Protein AF-A0A4E9FFJ3-F1 (afdb_monomer_lite)

Radius of gyration: 53.16 Å; chains: 1; bounding box: 156×127×141 Å

Foldseek 3Di:
DDYDDDDDDDDDDDDDDDDDDDDDDDDDDDDDDDVDQDWDAFDDDPHDGPDGTDHDDDDDDDDDDDDDDDDDDDDDDDDDDDDDDDDDWDAEAAEDAAQDKFFQACRRGVPDDPPDPPPADQQQKKKFWPDAKPFWAKDFVRDGDGMDTSVCNVVRRIMIGGNRDLDFKIKTKIWIDGRDPVDPDPDDTDIRMHMYGYHYDFDWKEKAAAQQQVEAEDEDFDWAQPANRGINIDGRPADQQQKKKFWPDKFQKFKAFQVRDTDGMDTSVSRVVSRITMGGHDPDQKMKTKMKMGNDPDIYDIDMGMYGYDYKDKAFDAQQAEEEAAQAKDFQACNNGDIDIPDPPFWKKKFWPFAKPFWFKWFDDDPDDTHGDRMDTNVRRHVSRIMIGGDHLDDDQKIKIWIWIDGPPDIDDIDIHIYGYDDKDKDKDAQAAAEAEQHQKDFQACNHTDIAMPPHGDPQQQFKWFWAAAKDQWFWWFQPFPPDTDTAGHRGIDTSVSRHVRRIMIGGPDDDLAKDKIKTKTWTDGSRDIDDIDMHIYIYDRDDFGKDWQAAAAEAEQQGKFFQACNRTAIDGPVARKKKKAWQQAKDFKFKWFQDPVRDTDTDGHGDIDMPVSRHVRRIMIGGNGDADFKIKIWIWIAGPVHRPDIDIDIRMYGYDYDQPWAKDFPDDQEAEAAQQAKAQQACVNGVIDTPHPPFAFKKKAWDDPQPFKFKFFPAPPGHGDRMDGNVCNNVSGIMMGGPRPDQKDKTKMWIDSPPDIDIDIHIYGHDHKAKDKDAFEFEDEDDDPPDPDWDKDKGFAASNHTDMDINYHADQQQWKKAFDDQFKWFDDPNDIDGDRMDGSVSRHVRRIIGIGIPVCPPDPCQKGKMKIDGHPDPHIDIDIHGYHYDDDDDDADKDWDAAAAAEAAAQGKDFQAPNHGDIDGPPDDQQLKKKAWPDAKPFWFKAFADDDPDDDPDDNDDDNGGDRMDTNVSRNVRRIMIGGNRPPDQKIKTWIWIDRVPDIDDRDMHMYGYDDDFFDWDADAAADDAQAKDFAACVGTDGDDPDDFFKKKFWPFAWPFWEKFQDPPDPPDGHHDGIDGNVSRHVSRIMIGGRNVDPGQWIWIWMWIAGPPPRDIGDTDTHIYHYQDAKDFPAAAEAEDEPDQKDFQACNHTDIGDPPFDQQQWKKFWHNWPQWAKDFPVCRVDGDRMDTSVCNHVSRMMTGGDPPRAFWTWIFIWIDSPPDIDDSRIHTYGYHDDDDFFWAAAAEAEEEQDWDKDWAAVNHGDGDDPPDDQQQKKKFWPFAKDFKFKDQQHHGDRIDTSVSRNVRRIMITGDGRDDLEQKDKMKTKIFIGGNPDPDPPGDDIFIHIYMYGPLNDDPVCPVVFWDADEAEFEQQFKFFAAPVGTDGVRCVVRYPFWKKKWQPDAKDFWGKDFQPAPDPPTSIGTPVVSNVRQGIMIGGHNPDQDKMKTKMWMDGPVCPVPDPSSIGIDMYIYHYDYADDPFWDFPAADQEDEAEAQGKFWAACVHGDIDGPPDDQQQKKKAWDDDWPQAKFKAFPVGTDRMDTSVCNNVRGIMIHGDGDPPDDDQKTKIWIWIDGNPDPVGTGIYIHIYGHHYWDKDWDQAAAAEDEKPDQKDFQANNNTNMDTPPDQQQKKKAFPFAKPFWFKDFPPDDDGPRMDGNVCRNVSRMMIGGRHQAAQKIKTKMWIAGPVRPIDIDMHMYGYAYPDDADAAEEEQPDKGFQACVGPPPVVQVVFFKKKAFPFAKDFWFKFFQPPPPDGDRMDTNVSRHVSGIIINGHRDQAWDKIWTWIWIDGHPIHIHIDIHIYIYHYDDDDDDDDDDDDDDDDDDDDDDDDDDDDDDDDCNRVVSVPVCVVVVVVVVVVVCCVVVVVVVVVVVVVVVVVVVVVVVVVVPPPPDDDDDDWDDDDDDDDDDDDDDDDDDDDDDDDDDDDDDDDDDDDDDDDDDDDDDDDDDDDDDDDDYDDYDDDDDDDDDDDDDDDDDDDDDDTDDDDDDDDDD

InterPro domains:
  IPR039005 CSPG repeat [PS51854] (85-177)
  IPR039005 CSPG repeat [PS51854] (313-406)
  IPR039005 CSPG repeat [PS51854] (894-996)
  IPR039005 CSPG repeat [PS51854] (1237-1330)
  IPR051561 FRAS1-related extracellular matrix [PTHR45739] (462-1693)

Structure (mmCIF, N/CA/C/O backbone):
data_AF-A0A4E9FFJ3-F1
#
_entry.id   AF-A0A4E9FFJ3-F1
#
loop_
_atom_site.group_PDB
_atom_site.id
_atom_site.type_symbol
_atom_site.label_atom_id
_atom_site.label_alt_id
_atom_site.label_comp_id
_atom_site.label_asym_id
_atom_site.label_entity_id
_atom_site.label_seq_id
_atom_site.pdbx_PDB_ins_code
_atom_site.Cartn_x
_atom_site.Cartn_y
_atom_site.Cartn_z
_atom_site.occupancy
_atom_site.B_iso_or_equiv
_atom_site.auth_seq_id
_atom_site.auth_comp_id
_atom_site.auth_asym_id
_atom_site.auth_atom_id
_atom_site.pdbx_PDB_model_num
ATOM 1 N N . MET A 1 1 ? 20.016 -35.414 -14.798 1.00 31.08 1 MET A N 1
ATOM 2 C CA . MET A 1 1 ? 21.280 -35.921 -15.366 1.00 31.08 1 MET A CA 1
ATOM 3 C C . MET A 1 1 ? 21.915 -34.793 -16.171 1.00 31.08 1 MET A C 1
ATOM 5 O O . MET A 1 1 ? 21.204 -34.175 -16.944 1.00 31.08 1 MET A O 1
ATOM 9 N N . ASN A 1 2 ? 23.179 -34.498 -15.870 1.00 28.97 2 ASN A N 1
ATOM 10 C CA . ASN A 1 2 ? 24.270 -33.885 -16.649 1.00 28.97 2 ASN A CA 1
ATOM 11 C C . ASN A 1 2 ? 23.989 -32.842 -17.780 1.00 28.97 2 ASN A C 1
ATOM 13 O O . ASN A 1 2 ? 23.378 -33.162 -18.792 1.00 28.97 2 ASN A O 1
ATOM 17 N N . ASN A 1 3 ? 24.658 -31.679 -17.643 1.00 30.11 3 ASN A N 1
ATOM 18 C CA . ASN A 1 3 ? 25.364 -30.868 -18.671 1.00 30.11 3 ASN A CA 1
ATOM 19 C C . ASN A 1 3 ? 24.678 -29.735 -19.514 1.00 30.11 3 ASN A C 1
ATOM 21 O O . ASN A 1 3 ? 23.797 -29.960 -20.337 1.00 30.11 3 ASN A O 1
ATOM 25 N N . ASN A 1 4 ? 25.295 -28.536 -19.417 1.00 33.28 4 ASN A N 1
ATOM 26 C CA . ASN A 1 4 ? 25.625 -27.542 -20.477 1.00 33.28 4 ASN A CA 1
ATOM 27 C C . ASN A 1 4 ? 24.657 -26.391 -20.922 1.00 33.28 4 ASN A C 1
ATOM 29 O O . ASN A 1 4 ? 23.541 -26.193 -20.436 1.00 33.28 4 ASN A O 1
ATOM 33 N N . THR A 1 5 ? 25.187 -25.534 -21.811 1.00 33.06 5 THR A N 1
ATOM 34 C CA . THR A 1 5 ? 25.339 -24.048 -21.767 1.00 33.06 5 THR A CA 1
ATOM 35 C C . THR A 1 5 ? 24.528 -23.287 -22.845 1.00 33.06 5 THR A C 1
ATOM 37 O O . THR A 1 5 ? 23.832 -23.946 -23.613 1.00 33.06 5 THR A O 1
ATOM 40 N N . SER A 1 6 ? 24.534 -21.941 -22.990 1.00 32.03 6 SER A N 1
ATOM 41 C CA . SER A 1 6 ? 24.550 -20.794 -22.031 1.00 32.03 6 SER A CA 1
ATOM 42 C C . SER A 1 6 ? 24.046 -19.481 -22.706 1.00 32.03 6 SER A C 1
ATOM 44 O O . SER A 1 6 ? 24.352 -19.260 -23.872 1.00 32.03 6 SER A O 1
ATOM 46 N N . ARG A 1 7 ? 23.325 -18.606 -21.961 1.00 28.72 7 ARG A N 1
ATOM 47 C CA . ARG A 1 7 ? 22.655 -17.328 -22.389 1.00 28.72 7 ARG A CA 1
ATOM 48 C C . ARG A 1 7 ? 21.565 -17.480 -23.500 1.00 28.72 7 ARG A C 1
ATOM 50 O O . ARG A 1 7 ? 21.596 -18.459 -24.229 1.00 28.72 7 ARG A O 1
ATOM 57 N N . THR A 1 8 ? 20.536 -16.631 -23.694 1.00 28.14 8 THR A N 1
ATOM 58 C CA . THR A 1 8 ? 20.025 -15.453 -22.939 1.00 28.14 8 THR A CA 1
ATOM 59 C C . THR A 1 8 ? 18.473 -15.497 -22.771 1.00 28.14 8 THR A C 1
ATOM 61 O O . THR A 1 8 ? 17.999 -16.422 -22.118 1.00 28.14 8 THR A O 1
ATOM 64 N N . MET A 1 9 ? 17.671 -14.535 -23.283 1.00 25.81 9 MET A N 1
ATOM 65 C CA . MET A 1 9 ? 16.208 -14.388 -23.063 1.00 25.81 9 MET A CA 1
ATOM 66 C C . MET A 1 9 ? 15.474 -13.664 -24.222 1.00 25.81 9 MET A C 1
ATOM 68 O O . MET A 1 9 ? 15.986 -12.678 -24.744 1.00 25.81 9 MET A O 1
ATOM 72 N N . LEU A 1 10 ? 14.244 -14.094 -24.548 1.00 27.91 10 LEU A N 1
ATOM 73 C CA . LEU A 1 10 ? 13.285 -13.464 -25.484 1.00 27.91 10 LEU A CA 1
ATOM 74 C C . LEU A 1 10 ? 11.853 -13.482 -24.888 1.00 27.91 10 LEU A C 1
ATOM 76 O O . LEU A 1 10 ? 11.600 -14.184 -23.910 1.00 27.91 10 LEU A O 1
ATOM 80 N N . SER A 1 11 ? 10.920 -12.710 -25.468 1.00 27.09 11 SER A N 1
ATOM 81 C CA . SER A 1 11 ? 9.493 -12.649 -25.060 1.00 27.09 11 SER A CA 1
ATOM 82 C C . SER A 1 11 ? 8.750 -13.986 -25.293 1.00 27.09 11 SER A C 1
ATOM 84 O O . SER A 1 11 ? 9.209 -14.754 -26.143 1.00 27.09 11 SER A O 1
ATOM 86 N N . PRO A 1 12 ? 7.612 -14.286 -24.616 1.00 25.80 12 PRO A N 1
ATOM 87 C CA . PRO A 1 12 ? 6.335 -13.613 -24.924 1.00 25.80 12 PRO A CA 1
ATOM 88 C C . PRO A 1 12 ? 5.361 -13.472 -23.722 1.00 25.80 12 PRO A C 1
ATOM 90 O O . PRO A 1 12 ? 5.743 -13.533 -22.553 1.00 25.80 12 PRO A O 1
ATOM 93 N N . SER A 1 13 ? 4.073 -13.249 -24.008 1.00 23.88 13 SER A N 1
ATOM 94 C CA . SER A 1 13 ? 2.986 -13.204 -23.025 1.00 23.88 13 SER A CA 1
ATOM 95 C C . SER A 1 13 ? 2.396 -14.591 -22.692 1.00 23.88 13 SER A C 1
ATOM 97 O O . SER A 1 13 ? 2.353 -15.479 -23.537 1.00 23.88 13 SER A O 1
ATOM 99 N N . LEU A 1 14 ? 1.841 -14.700 -21.473 1.00 25.80 14 LEU A N 1
ATOM 100 C CA . LEU A 1 14 ? 0.905 -15.737 -20.985 1.00 25.80 14 LEU A CA 1
ATOM 101 C C . LEU A 1 14 ? 1.423 -17.186 -20.790 1.00 25.80 14 LEU A C 1
ATOM 103 O O . LEU A 1 14 ? 2.407 -17.635 -21.359 1.00 25.80 14 LEU A O 1
ATOM 107 N N . CYS A 1 15 ? 0.664 -17.925 -19.967 1.00 28.97 15 CYS A N 1
ATOM 108 C CA . CYS A 1 15 ? 0.726 -19.381 -19.763 1.00 28.97 15 CYS A CA 1
ATOM 109 C C . CYS A 1 15 ? 2.023 -19.968 -19.148 1.00 28.97 15 CYS A C 1
ATOM 111 O O . CYS A 1 15 ? 2.857 -19.259 -18.592 1.00 28.97 15 CYS A O 1
ATOM 113 N N . ARG A 1 16 ? 2.082 -21.307 -19.062 1.00 29.30 16 ARG A N 1
ATOM 114 C CA . ARG A 1 16 ? 2.986 -22.089 -18.196 1.00 29.30 16 ARG A CA 1
ATOM 115 C C . ARG A 1 16 ? 3.878 -23.008 -19.049 1.00 29.30 16 ARG A C 1
ATOM 117 O O . ARG A 1 16 ? 3.352 -23.683 -19.922 1.00 29.30 16 ARG A O 1
ATOM 124 N N . GLN A 1 17 ? 5.149 -23.134 -18.647 1.00 29.42 17 GLN A N 1
ATOM 125 C CA . GLN A 1 17 ? 6.100 -24.236 -18.930 1.00 29.42 17 GLN A CA 1
ATOM 126 C C . GLN A 1 17 ? 6.880 -24.300 -20.274 1.00 29.42 17 GLN A C 1
ATOM 128 O O . GLN A 1 17 ? 6.351 -24.704 -21.299 1.00 29.42 17 GLN A O 1
ATOM 133 N N . ASN A 1 18 ? 8.209 -24.137 -20.123 1.00 30.73 18 ASN A N 1
ATOM 134 C CA . ASN A 1 18 ? 9.297 -25.053 -20.546 1.00 30.73 18 ASN A CA 1
ATOM 135 C C . ASN A 1 18 ? 10.203 -24.780 -21.786 1.00 30.73 18 ASN A C 1
ATOM 137 O O . ASN A 1 18 ? 9.771 -24.745 -22.929 1.00 30.73 18 ASN A O 1
ATOM 141 N N . SER A 1 19 ? 11.516 -24.821 -21.475 1.00 29.39 19 SER A N 1
ATOM 142 C CA . SER A 1 19 ? 12.681 -25.382 -22.214 1.00 29.39 19 SER A CA 1
ATOM 143 C C . SER A 1 19 ? 13.336 -24.700 -23.440 1.00 29.39 19 SER A C 1
ATOM 145 O O . SER A 1 19 ? 12.988 -24.968 -24.578 1.00 29.39 19 SER A O 1
ATOM 147 N N . GLN A 1 20 ? 14.450 -24.009 -23.142 1.00 27.70 20 GLN A N 1
ATOM 148 C CA . GLN A 1 20 ? 15.803 -24.100 -23.748 1.00 27.70 20 GLN A CA 1
ATOM 149 C C . GLN A 1 20 ? 16.023 -24.087 -25.284 1.00 27.70 20 GLN A C 1
ATOM 151 O O . GLN A 1 20 ? 15.900 -25.115 -25.938 1.00 27.70 20 GLN A O 1
ATOM 156 N N . LEU A 1 21 ? 16.689 -23.028 -25.765 1.00 27.17 21 LEU A N 1
ATOM 157 C CA . LEU A 1 21 ? 17.958 -23.130 -26.521 1.00 27.17 21 LEU A CA 1
ATOM 158 C C . LEU A 1 21 ? 18.836 -21.884 -26.238 1.00 27.17 21 LEU A C 1
ATOM 160 O O . LEU A 1 21 ? 18.348 -20.965 -25.577 1.00 27.17 21 LEU A O 1
ATOM 164 N N . LYS A 1 22 ? 20.137 -21.895 -26.590 1.00 26.50 22 LYS A N 1
ATOM 165 C CA . LYS A 1 22 ? 21.158 -20.971 -26.032 1.00 26.50 22 LYS A CA 1
ATOM 166 C C . LYS A 1 22 ? 22.344 -20.652 -26.981 1.00 26.50 22 LYS A C 1
ATOM 168 O O . LYS A 1 22 ? 22.732 -21.546 -27.726 1.00 26.50 22 LYS A O 1
ATOM 173 N N . ALA A 1 23 ? 22.960 -19.457 -26.889 1.00 26.00 23 ALA A N 1
ATOM 174 C CA . ALA A 1 23 ? 24.243 -19.072 -27.536 1.00 26.00 23 ALA A CA 1
ATOM 175 C C . ALA A 1 23 ? 24.887 -17.797 -26.912 1.00 26.00 23 ALA A C 1
ATOM 177 O O . ALA A 1 23 ? 24.193 -16.995 -26.285 1.00 26.00 23 ALA A O 1
ATOM 178 N N . GLN A 1 24 ? 26.208 -17.593 -27.078 1.00 29.36 24 GLN A N 1
ATOM 179 C CA . GLN A 1 24 ? 27.002 -16.589 -26.338 1.00 29.36 24 GLN A CA 1
ATOM 180 C C . GLN A 1 24 ? 28.260 -16.091 -27.090 1.00 29.36 24 GLN A C 1
ATOM 182 O O . GLN A 1 24 ? 29.128 -16.898 -27.400 1.00 29.36 24 GLN A O 1
ATOM 187 N N . ILE A 1 25 ? 28.443 -14.763 -27.194 1.00 27.83 25 ILE A N 1
ATOM 188 C CA . ILE A 1 25 ? 29.759 -14.084 -27.286 1.00 27.83 25 ILE A CA 1
ATOM 189 C C . ILE A 1 25 ? 29.782 -12.910 -26.284 1.00 27.83 25 ILE A C 1
ATOM 191 O O . ILE A 1 25 ? 28.736 -12.388 -25.890 1.00 27.83 25 ILE A O 1
ATOM 195 N N . GLY A 1 26 ? 30.967 -12.547 -25.788 1.00 29.41 26 GLY A N 1
ATOM 196 C CA . GLY A 1 26 ? 31.213 -11.377 -24.938 1.00 29.41 26 GLY A CA 1
ATOM 197 C C . GLY A 1 26 ? 32.113 -11.716 -23.752 1.00 29.41 26 GLY A C 1
ATOM 198 O O . GLY A 1 26 ? 31.791 -12.642 -22.997 1.00 29.41 26 GLY A O 1
ATOM 199 N N . GLY A 1 27 ? 33.204 -10.959 -23.593 1.00 28.77 27 GLY A N 1
ATOM 200 C CA . GLY A 1 27 ? 34.263 -11.206 -22.614 1.00 28.77 27 GLY A CA 1
ATOM 201 C C . GLY A 1 27 ? 34.898 -9.922 -22.071 1.00 28.77 27 GLY A C 1
ATOM 202 O O . GLY A 1 27 ? 35.496 -9.158 -22.808 1.00 28.77 27 GLY A O 1
ATOM 203 N N . THR A 1 28 ? 34.739 -9.728 -20.762 1.00 29.67 28 THR A N 1
ATOM 204 C CA . THR A 1 28 ? 35.728 -9.195 -19.802 1.00 29.67 28 THR A CA 1
ATOM 205 C C . THR A 1 28 ? 36.840 -8.229 -20.260 1.00 29.67 28 THR A C 1
ATOM 207 O O . THR A 1 28 ? 37.794 -8.667 -20.894 1.00 29.67 28 THR A O 1
ATOM 210 N N . LYS A 1 29 ? 36.824 -7.045 -19.615 1.00 32.44 29 LYS A N 1
ATOM 211 C CA . LYS A 1 29 ? 37.942 -6.141 -19.234 1.00 32.44 29 LYS A CA 1
ATOM 212 C C . LYS A 1 29 ? 38.369 -5.002 -20.181 1.00 32.44 29 LYS A C 1
ATOM 214 O O . LYS A 1 29 ? 38.629 -5.200 -21.352 1.00 32.44 29 LYS A O 1
ATOM 219 N N . GLU A 1 30 ? 38.568 -3.858 -19.512 1.00 33.31 30 GLU A N 1
ATOM 220 C CA . GLU A 1 30 ? 39.582 -2.809 -19.736 1.00 33.31 30 GLU A CA 1
ATOM 221 C C . GLU A 1 30 ? 39.502 -1.900 -20.988 1.00 33.31 30 GLU A C 1
ATOM 223 O O . GLU A 1 30 ? 39.883 -2.267 -22.084 1.00 33.31 30 GLU A O 1
ATOM 228 N N . ASN A 1 31 ? 39.129 -0.639 -20.711 1.00 29.50 31 ASN A N 1
ATOM 229 C CA . ASN A 1 31 ? 39.646 0.628 -21.259 1.00 29.50 31 ASN A CA 1
ATOM 230 C C . ASN A 1 31 ? 39.791 0.880 -22.781 1.00 29.50 31 ASN A C 1
ATOM 232 O O . ASN A 1 31 ? 40.652 0.318 -23.444 1.00 29.50 31 ASN A O 1
ATOM 236 N N . LYS A 1 32 ? 39.174 2.011 -23.173 1.00 28.03 32 LYS A N 1
ATOM 237 C CA . LYS A 1 32 ? 39.375 2.843 -24.380 1.00 28.03 32 LYS A CA 1
ATOM 238 C C . LYS A 1 32 ? 38.833 2.322 -25.711 1.00 28.03 32 LYS A C 1
ATOM 240 O O . LYS A 1 32 ? 39.115 1.210 -26.131 1.00 28.03 32 LYS A O 1
ATOM 245 N N . GLY A 1 33 ? 38.241 3.274 -26.433 1.00 25.91 33 GLY A N 1
ATOM 246 C CA . GLY A 1 33 ? 37.978 3.191 -27.862 1.00 25.91 33 GLY A CA 1
ATOM 247 C C . GLY A 1 33 ? 36.687 2.465 -28.215 1.00 25.91 33 GLY A C 1
ATOM 248 O O . GLY A 1 33 ? 36.231 1.585 -27.493 1.00 25.91 33 GLY A O 1
ATOM 249 N N . LEU A 1 34 ? 36.172 2.849 -29.380 1.00 29.44 34 LEU A N 1
ATOM 250 C CA . LEU A 1 34 ? 35.214 2.128 -30.205 1.00 29.44 34 LEU A CA 1
ATOM 251 C C . LEU A 1 34 ? 33.781 1.995 -29.609 1.00 29.44 34 LEU A C 1
ATOM 253 O O . LEU A 1 34 ? 33.556 1.159 -28.739 1.00 29.44 34 LEU A O 1
ATOM 257 N N . LEU A 1 35 ? 32.715 2.726 -29.999 1.00 29.73 35 LEU A N 1
ATOM 258 C CA . LEU A 1 35 ? 32.359 3.433 -31.257 1.00 29.73 35 LEU A CA 1
ATOM 259 C C . LEU A 1 35 ? 33.136 2.931 -32.460 1.00 29.73 35 LEU A C 1
ATOM 261 O O . LEU A 1 35 ? 34.156 3.484 -32.837 1.00 29.73 35 LEU A O 1
ATOM 265 N N . PHE A 1 36 ? 32.689 1.795 -32.966 1.00 27.61 36 PHE A N 1
ATOM 266 C CA . PHE A 1 36 ? 33.485 0.914 -33.790 1.00 27.61 36 PHE A CA 1
ATOM 267 C C . PHE A 1 36 ? 33.787 1.475 -35.196 1.00 27.61 36 PHE A C 1
ATOM 269 O O . PHE A 1 36 ? 33.191 1.075 -36.193 1.00 27.61 36 PHE A O 1
ATOM 276 N N . ASP A 1 37 ? 34.779 2.366 -35.228 1.00 27.84 37 ASP A N 1
ATOM 277 C CA . ASP A 1 37 ? 35.586 2.778 -36.373 1.00 27.84 37 ASP A CA 1
ATOM 278 C C . ASP A 1 37 ? 36.443 1.578 -36.813 1.00 27.84 37 ASP A C 1
ATOM 280 O O . ASP A 1 37 ? 37.609 1.416 -36.452 1.00 27.84 37 ASP A O 1
ATOM 284 N N . GLY A 1 38 ? 35.793 0.651 -37.510 1.00 30.45 38 GLY A N 1
ATOM 285 C CA . GLY A 1 38 ? 36.317 -0.648 -37.922 1.00 30.45 38 GLY A CA 1
ATOM 286 C C . GLY A 1 38 ? 35.204 -1.481 -38.559 1.00 30.45 38 GLY A C 1
ATOM 287 O O . GLY A 1 38 ? 34.068 -1.022 -38.651 1.00 30.45 38 GLY A O 1
ATOM 288 N N . CYS A 1 39 ? 35.496 -2.716 -38.982 1.00 43.06 39 CYS A N 1
ATOM 289 C CA . CYS A 1 39 ? 34.508 -3.597 -39.623 1.00 43.06 39 CYS A CA 1
ATOM 290 C C . CYS A 1 39 ? 34.384 -4.962 -38.915 1.00 43.06 39 CYS A C 1
ATOM 292 O O . CYS A 1 39 ? 35.377 -5.661 -38.729 1.00 43.06 39 CYS A O 1
ATOM 294 N N . VAL A 1 40 ? 33.167 -5.339 -38.480 1.00 44.16 40 VAL A N 1
ATOM 295 C CA . VAL A 1 40 ? 32.940 -6.574 -37.700 1.00 44.16 40 VAL A CA 1
ATOM 296 C C . VAL A 1 40 ? 32.849 -7.761 -38.652 1.00 44.16 40 VAL A C 1
ATOM 298 O O . VAL A 1 40 ? 31.797 -8.004 -39.238 1.00 44.16 40 VAL A O 1
ATOM 301 N N . GLU A 1 41 ? 33.938 -8.503 -38.807 1.00 50.88 41 GLU A N 1
ATOM 302 C CA . GLU A 1 41 ? 33.964 -9.720 -39.623 1.00 50.88 41 GLU A CA 1
ATOM 303 C C . GLU A 1 41 ? 33.481 -10.953 -38.834 1.00 50.88 41 GLU A C 1
ATOM 305 O O . GLU A 1 41 ? 33.745 -11.092 -37.638 1.00 50.88 41 GLU A O 1
ATOM 310 N N . ASN A 1 42 ? 32.806 -11.877 -39.528 1.00 48.69 42 ASN A N 1
ATOM 311 C CA . ASN A 1 42 ? 32.476 -13.234 -39.063 1.00 48.69 42 ASN A CA 1
ATOM 312 C C . ASN A 1 42 ? 31.700 -13.368 -37.728 1.00 48.69 42 ASN A C 1
ATOM 314 O O . ASN A 1 42 ? 32.146 -14.022 -36.780 1.00 48.69 42 ASN A O 1
ATOM 318 N N . VAL A 1 43 ? 30.462 -12.863 -37.665 1.00 52.22 43 VAL A N 1
ATOM 319 C CA . VAL A 1 43 ? 29.535 -13.189 -36.561 1.00 52.22 43 VAL A CA 1
ATOM 320 C C . VAL A 1 43 ? 28.896 -14.565 -36.795 1.00 52.22 43 VAL A C 1
ATOM 322 O O . VAL A 1 43 ? 27.938 -14.676 -37.556 1.00 52.22 43 VAL A O 1
ATOM 325 N N . THR A 1 44 ? 29.367 -15.620 -36.120 1.00 52.62 44 THR A N 1
ATOM 326 C CA . THR A 1 44 ? 28.837 -16.995 -36.291 1.00 52.62 44 THR A CA 1
ATOM 327 C C . THR A 1 44 ? 27.998 -17.511 -35.119 1.00 52.62 44 THR A C 1
ATOM 329 O O . THR A 1 44 ? 28.398 -17.366 -33.961 1.00 52.62 44 THR A O 1
ATOM 332 N N . ILE A 1 45 ? 26.913 -18.245 -35.401 1.00 42.09 45 ILE A N 1
ATOM 333 C CA . ILE A 1 45 ? 26.222 -19.117 -34.429 1.00 42.09 45 ILE A CA 1
ATOM 334 C C . ILE A 1 45 ? 25.911 -20.466 -35.095 1.00 42.09 45 ILE A C 1
ATOM 336 O O . ILE A 1 45 ? 25.488 -20.518 -36.240 1.00 42.09 45 ILE A O 1
ATOM 340 N N . ALA A 1 46 ? 26.126 -21.569 -34.368 1.00 46.06 46 ALA A N 1
ATOM 341 C CA . ALA A 1 46 ? 25.846 -22.949 -34.802 1.00 46.06 46 ALA A CA 1
ATOM 342 C C . ALA A 1 46 ? 26.551 -23.436 -36.094 1.00 46.06 46 ALA A C 1
ATOM 344 O O . ALA A 1 46 ? 26.264 -24.539 -36.550 1.00 46.06 46 ALA A O 1
ATOM 345 N N . GLY A 1 47 ? 27.511 -22.673 -36.627 1.00 47.47 47 GLY A N 1
ATOM 346 C CA . GLY A 1 47 ? 28.256 -22.992 -37.852 1.00 47.47 47 GLY A CA 1
ATOM 347 C C . GLY A 1 47 ? 27.869 -22.135 -39.060 1.00 47.47 47 GLY A C 1
ATOM 348 O O . GLY A 1 47 ? 28.583 -22.159 -40.055 1.00 47.47 47 GLY A O 1
ATOM 349 N N . GLU A 1 48 ? 26.802 -21.339 -38.962 1.00 41.59 48 GLU A N 1
ATOM 350 C CA . GLU A 1 48 ? 26.428 -20.349 -39.975 1.00 41.59 48 GLU A CA 1
ATOM 351 C C . GLU A 1 48 ? 26.977 -18.962 -39.603 1.00 41.59 48 GLU A C 1
ATOM 353 O O . GLU A 1 48 ? 26.962 -18.566 -38.430 1.00 41.59 48 GLU A O 1
ATOM 358 N N . VAL A 1 49 ? 27.451 -18.219 -40.608 1.00 48.66 49 VAL A N 1
ATOM 359 C CA . VAL A 1 49 ? 27.766 -16.786 -40.499 1.00 48.66 49 VAL A CA 1
ATOM 360 C C . VAL A 1 49 ? 26.448 -16.014 -40.602 1.00 48.66 49 VAL A C 1
ATOM 362 O O . VAL A 1 49 ? 25.742 -16.116 -41.600 1.00 48.66 49 VAL A O 1
ATOM 365 N N . LEU A 1 50 ? 26.097 -15.268 -39.554 1.00 46.75 50 LEU A N 1
ATOM 366 C CA . LEU A 1 50 ? 24.856 -14.490 -39.455 1.00 46.75 50 LEU A CA 1
ATOM 367 C C . LEU A 1 50 ? 25.015 -13.039 -39.916 1.00 46.75 50 LEU A C 1
ATOM 369 O O . LEU A 1 50 ? 24.044 -12.441 -40.371 1.00 46.75 50 LEU A O 1
ATOM 373 N N . LEU A 1 51 ? 26.212 -12.473 -39.760 1.00 40.31 51 LEU A N 1
ATOM 374 C CA . LEU A 1 51 ? 26.598 -11.161 -40.275 1.00 40.31 51 LEU A CA 1
ATOM 375 C C . LEU A 1 51 ? 28.075 -11.195 -40.662 1.00 40.31 51 LEU A C 1
ATOM 377 O O . LEU A 1 51 ? 28.912 -11.683 -39.896 1.00 40.31 51 LEU A O 1
ATOM 381 N N . ASP A 1 52 ? 28.364 -10.628 -41.826 1.00 47.72 52 ASP A N 1
ATOM 382 C CA . ASP A 1 52 ? 29.706 -10.339 -42.308 1.00 47.72 52 ASP A CA 1
ATOM 383 C C . ASP A 1 52 ? 29.805 -8.835 -42.605 1.00 47.72 52 ASP A C 1
ATOM 385 O O . ASP A 1 52 ? 28.896 -8.277 -43.217 1.00 47.72 52 ASP A O 1
ATOM 389 N N . ARG A 1 53 ? 30.875 -8.203 -42.108 1.00 44.75 53 ARG A N 1
ATOM 390 C CA . ARG A 1 53 ? 31.230 -6.769 -42.171 1.00 44.75 53 ARG A CA 1
ATOM 391 C C . ARG A 1 53 ? 30.123 -5.755 -41.823 1.00 44.75 53 ARG A C 1
ATOM 393 O O . ARG A 1 53 ? 29.230 -5.460 -42.609 1.00 44.75 53 ARG A O 1
ATOM 400 N N . TRP A 1 54 ? 30.272 -5.086 -40.673 1.00 45.41 54 TRP A N 1
ATOM 401 C CA . TRP A 1 54 ? 29.474 -3.902 -40.304 1.00 45.41 54 TRP A CA 1
ATOM 402 C C . TRP A 1 54 ? 30.355 -2.775 -39.729 1.00 45.41 54 TRP A C 1
ATOM 404 O O . TRP A 1 54 ? 31.170 -3.050 -38.848 1.00 45.41 54 TRP A O 1
ATOM 414 N N . CYS A 1 55 ? 30.198 -1.551 -40.259 1.00 44.84 55 CYS A N 1
ATOM 415 C CA . CYS A 1 55 ? 31.032 -0.345 -40.063 1.00 44.84 55 CYS A CA 1
ATOM 416 C C . CYS A 1 55 ? 30.160 0.925 -40.312 1.00 44.84 55 CYS A C 1
ATOM 418 O O . CYS A 1 55 ? 29.260 0.843 -41.151 1.00 44.84 55 CYS A O 1
ATOM 420 N N . SER A 1 56 ? 30.371 2.082 -39.648 1.00 37.00 56 SER A N 1
ATOM 421 C CA . SER A 1 56 ? 29.646 3.354 -39.952 1.00 37.00 56 SER A CA 1
ATOM 422 C C . SER A 1 56 ? 30.291 4.619 -39.345 1.00 37.00 56 SER A C 1
ATOM 424 O O . SER A 1 56 ? 30.799 4.547 -38.234 1.00 37.00 56 SER A O 1
ATOM 426 N N . PHE A 1 57 ? 30.189 5.764 -40.042 1.00 39.12 57 PHE A N 1
ATOM 427 C CA . PHE A 1 57 ? 30.842 7.066 -39.751 1.00 39.12 57 PHE A CA 1
ATOM 428 C C . PHE A 1 57 ? 29.873 8.195 -39.283 1.00 39.12 57 PHE A C 1
ATOM 430 O O . PHE A 1 57 ? 28.680 7.940 -39.104 1.00 39.12 57 PHE A O 1
ATOM 437 N N . ASP A 1 58 ? 30.410 9.411 -39.080 1.00 34.22 58 ASP A N 1
ATOM 438 C CA . ASP A 1 58 ? 29.841 10.598 -38.386 1.00 34.22 58 ASP A CA 1
ATOM 439 C C . ASP A 1 58 ? 29.416 11.774 -39.328 1.00 34.22 58 ASP A C 1
ATOM 441 O O . ASP A 1 58 ? 29.571 11.655 -40.541 1.00 34.22 58 ASP A O 1
ATOM 445 N N . GLU A 1 59 ? 28.895 12.879 -38.750 1.00 36.62 59 GLU A N 1
ATOM 446 C CA . GLU A 1 59 ? 28.827 14.306 -39.196 1.00 36.62 59 GLU A CA 1
ATOM 447 C C . GLU A 1 59 ? 27.443 15.007 -39.109 1.00 36.62 59 GLU A C 1
ATOM 449 O O . GLU A 1 59 ? 26.493 14.631 -39.793 1.00 36.62 59 GLU A O 1
ATOM 454 N N . THR A 1 60 ? 27.388 16.161 -38.413 1.00 32.31 60 THR A N 1
ATOM 455 C CA . THR A 1 60 ? 26.605 17.357 -38.827 1.00 32.31 60 THR A CA 1
ATOM 456 C C . THR A 1 60 ? 27.193 18.656 -38.253 1.00 32.31 60 THR A C 1
ATOM 458 O O . THR A 1 60 ? 27.378 18.756 -37.040 1.00 32.31 60 THR A O 1
ATOM 461 N N . THR A 1 61 ? 27.352 19.697 -39.080 1.00 35.25 61 THR A N 1
ATOM 462 C CA . THR A 1 61 ? 27.740 21.059 -38.648 1.00 35.25 61 THR A CA 1
ATOM 463 C C . THR A 1 61 ? 26.866 22.155 -39.279 1.00 35.25 61 THR A C 1
ATOM 465 O O . THR A 1 61 ? 26.330 22.019 -40.373 1.00 35.25 61 THR A O 1
ATOM 468 N N . HIS A 1 62 ? 26.702 23.244 -38.527 1.00 34.34 62 HIS A N 1
ATOM 469 C CA . HIS A 1 62 ? 25.817 24.403 -38.712 1.00 34.34 62 HIS A CA 1
ATOM 470 C C . HIS A 1 62 ? 25.420 24.891 -40.128 1.00 34.34 62 HIS A C 1
ATOM 472 O O . HIS A 1 62 ? 26.244 25.279 -40.944 1.00 34.34 62 HIS A O 1
ATOM 478 N N . GLN A 1 63 ? 24.102 25.082 -40.277 1.00 31.53 63 GLN A N 1
ATOM 479 C CA . GLN A 1 63 ? 23.419 26.314 -40.727 1.00 31.53 63 GLN A CA 1
ATOM 480 C C . GLN A 1 63 ? 24.120 27.299 -41.697 1.00 31.53 63 GLN A C 1
ATOM 482 O O . GLN A 1 63 ? 25.027 28.025 -41.302 1.00 31.53 63 GLN A O 1
ATOM 487 N N . GLN A 1 64 ? 23.436 27.607 -42.809 1.00 32.72 64 GLN A N 1
ATOM 488 C CA . GLN A 1 64 ? 22.964 28.983 -43.078 1.00 32.72 64 GLN A CA 1
ATOM 489 C C . GLN A 1 64 ? 21.702 28.984 -43.971 1.00 32.72 64 GLN A C 1
ATOM 491 O O . GLN A 1 64 ? 21.213 27.919 -44.348 1.00 32.72 64 GLN A O 1
ATOM 496 N N . ARG A 1 65 ? 21.082 30.153 -44.209 1.00 31.75 65 ARG A N 1
ATOM 497 C CA . ARG A 1 65 ? 19.723 30.275 -44.783 1.00 31.75 65 ARG A CA 1
ATOM 498 C C . ARG A 1 65 ? 19.667 31.021 -46.121 1.00 31.75 65 ARG A C 1
ATOM 500 O O . ARG A 1 65 ? 20.160 32.132 -46.206 1.00 31.75 65 ARG A O 1
ATOM 507 N N . GLN A 1 66 ? 18.876 30.445 -47.033 1.00 28.94 66 GLN A N 1
ATOM 508 C CA . GLN A 1 66 ? 17.868 31.067 -47.919 1.00 28.94 66 GLN A CA 1
ATOM 509 C C . GLN A 1 66 ? 18.224 32.281 -48.803 1.00 28.94 66 GLN A C 1
ATOM 511 O O . GLN A 1 66 ? 18.706 33.312 -48.354 1.00 28.94 66 GLN A O 1
ATOM 516 N N . HIS A 1 67 ? 17.765 32.193 -50.057 1.00 28.36 67 HIS A N 1
ATOM 517 C CA . HIS A 1 67 ? 17.610 33.304 -50.999 1.00 28.36 67 HIS A CA 1
ATOM 518 C C . HIS A 1 67 ? 17.025 34.590 -50.381 1.00 28.36 67 HIS A C 1
ATOM 520 O O . HIS A 1 67 ? 15.965 34.531 -49.754 1.00 28.36 67 HIS A O 1
ATOM 526 N N . GLN A 1 68 ? 17.538 35.751 -50.806 1.00 28.38 68 GLN A N 1
ATOM 527 C CA . GLN A 1 68 ? 16.739 36.628 -51.676 1.00 28.38 68 GLN A CA 1
ATOM 528 C C . GLN A 1 68 ? 17.574 37.675 -52.439 1.00 28.38 68 GLN A C 1
ATOM 530 O O . GLN A 1 68 ? 18.490 38.258 -51.877 1.00 28.38 68 GLN A O 1
ATOM 535 N N . LYS A 1 69 ? 17.114 37.963 -53.667 1.00 26.72 69 LYS A N 1
ATOM 536 C CA . LYS A 1 69 ? 17.275 39.204 -54.452 1.00 26.72 69 LYS A CA 1
ATOM 537 C C . LYS A 1 69 ? 18.624 39.593 -55.091 1.00 26.72 69 LYS A C 1
ATOM 539 O O . LYS A 1 69 ? 19.583 39.934 -54.421 1.00 26.72 69 LYS A O 1
ATOM 544 N N . ASP A 1 70 ? 18.526 39.694 -56.419 1.00 28.08 70 ASP A N 1
ATOM 545 C CA . ASP A 1 70 ? 18.779 40.878 -57.259 1.00 28.08 70 ASP A CA 1
ATOM 546 C C . ASP A 1 70 ? 20.195 41.497 -57.383 1.00 28.08 70 ASP A C 1
ATOM 548 O O . ASP A 1 70 ? 20.782 42.010 -56.437 1.00 28.08 70 ASP A O 1
ATOM 552 N N . THR A 1 71 ? 20.601 41.632 -58.656 1.00 26.55 71 THR A N 1
ATOM 553 C CA . THR A 1 71 ? 21.540 42.613 -59.255 1.00 26.55 71 THR A CA 1
ATOM 554 C C . THR A 1 71 ? 23.054 42.553 -58.967 1.00 26.55 71 THR A C 1
ATOM 556 O O . THR A 1 71 ? 23.528 43.014 -57.940 1.00 26.55 71 THR A O 1
ATOM 559 N N . ASN A 1 72 ? 23.765 42.171 -60.039 1.00 27.61 72 ASN A N 1
ATOM 560 C CA . ASN A 1 72 ? 24.995 42.755 -60.604 1.00 27.61 72 ASN A CA 1
ATOM 561 C C . ASN A 1 72 ? 26.369 42.651 -59.902 1.00 27.61 72 ASN A C 1
ATOM 563 O O . ASN A 1 72 ? 26.566 43.067 -58.771 1.00 27.61 72 ASN A O 1
ATOM 567 N N . GLU A 1 73 ? 27.328 42.270 -60.763 1.00 28.05 73 GLU A N 1
ATOM 568 C CA . GLU A 1 73 ? 28.733 42.712 -60.836 1.00 28.05 73 GLU A CA 1
ATOM 569 C C . GLU A 1 73 ? 29.756 42.217 -59.785 1.00 28.05 73 GLU A C 1
ATOM 571 O O . GLU A 1 73 ? 29.598 42.376 -58.585 1.00 28.05 73 GLU A O 1
ATOM 576 N N . GLN A 1 74 ? 30.828 41.599 -60.317 1.00 27.31 74 GLN A N 1
ATOM 577 C CA . GLN A 1 74 ? 32.263 41.911 -60.117 1.00 27.31 74 GLN A CA 1
ATOM 578 C C . GLN A 1 74 ? 32.741 42.404 -58.728 1.00 27.31 74 GLN A C 1
ATOM 580 O O . GLN A 1 74 ? 32.174 43.318 -58.152 1.00 27.31 74 GLN A O 1
ATOM 585 N N . SER A 1 75 ? 33.899 42.010 -58.189 1.00 26.59 75 SER A N 1
ATOM 586 C CA . SER A 1 75 ? 34.983 41.085 -58.577 1.00 26.59 75 SER A CA 1
ATOM 587 C C . SER A 1 75 ? 35.996 41.071 -57.398 1.00 26.59 75 SER A C 1
ATOM 589 O O . SER A 1 75 ? 35.768 41.735 -56.391 1.00 26.59 75 SER A O 1
ATOM 591 N N . ASP A 1 76 ? 37.124 40.370 -57.535 1.00 28.33 76 ASP A N 1
ATOM 592 C CA . ASP A 1 76 ? 38.403 40.641 -56.845 1.00 28.33 76 ASP A CA 1
ATOM 593 C C . ASP A 1 76 ? 38.471 40.715 -55.297 1.00 28.33 76 ASP A C 1
ATOM 595 O O . ASP A 1 76 ? 38.269 41.753 -54.670 1.00 28.33 76 ASP A O 1
ATOM 599 N N . GLY A 1 77 ? 39.106 39.693 -54.711 1.00 27.20 77 GLY A N 1
ATOM 600 C CA . GLY A 1 77 ? 40.394 39.967 -54.049 1.00 27.20 77 GLY A CA 1
ATOM 601 C C . GLY A 1 77 ? 40.606 39.467 -52.601 1.00 27.20 77 GLY A C 1
ATOM 602 O O . GLY A 1 77 ? 39.639 39.194 -51.895 1.00 27.20 77 GLY A O 1
ATOM 603 N N . PRO A 1 78 ? 41.875 39.281 -52.147 1.00 37.03 78 PRO A N 1
ATOM 604 C CA . PRO A 1 78 ? 42.179 38.301 -51.088 1.00 37.03 78 PRO A CA 1
ATOM 605 C C . PRO A 1 78 ? 43.137 38.761 -49.949 1.00 37.03 78 PRO A C 1
ATOM 607 O O . PRO A 1 78 ? 43.702 39.850 -49.994 1.00 37.03 78 PRO A O 1
ATOM 610 N N . ARG A 1 79 ? 43.446 37.815 -49.027 1.00 29.91 79 ARG A N 1
ATOM 611 C CA . ARG A 1 79 ? 44.535 37.793 -47.993 1.00 29.91 79 ARG A CA 1
ATOM 612 C C . ARG A 1 79 ? 44.300 38.597 -46.686 1.00 29.91 79 ARG A C 1
ATOM 614 O O . ARG A 1 79 ? 43.470 39.498 -46.693 1.00 29.91 79 ARG A O 1
ATOM 621 N N . PRO A 1 80 ? 45.108 38.397 -45.604 1.00 33.47 80 PRO A N 1
ATOM 622 C CA . PRO A 1 80 ? 45.935 37.233 -45.187 1.00 33.47 80 PRO A CA 1
ATOM 623 C C . PRO A 1 80 ? 45.736 36.779 -43.699 1.00 33.47 80 PRO A C 1
ATOM 625 O O . PRO A 1 80 ? 45.129 37.503 -42.912 1.00 33.47 80 PRO A O 1
ATOM 628 N N . PRO A 1 81 ? 46.309 35.629 -43.266 1.00 42.00 81 PRO A N 1
ATOM 629 C CA . PRO A 1 81 ? 46.234 35.124 -41.880 1.00 42.00 81 PRO A CA 1
ATOM 630 C C . PRO A 1 81 ? 47.474 35.397 -40.979 1.00 42.00 81 PRO A C 1
ATOM 632 O O . PRO A 1 81 ? 48.602 35.463 -41.473 1.00 42.00 81 PRO A O 1
ATOM 635 N N . PRO A 1 82 ? 47.281 35.450 -39.642 1.00 33.03 82 PRO A N 1
ATOM 636 C CA . PRO A 1 82 ? 48.287 35.180 -38.585 1.00 33.03 82 PRO A CA 1
ATOM 637 C C . PRO A 1 82 ? 47.898 33.953 -37.700 1.00 33.03 82 PRO A C 1
ATOM 639 O O . PRO A 1 82 ? 46.735 33.567 -37.700 1.00 33.03 82 PRO A O 1
ATOM 642 N N . HIS A 1 83 ? 48.732 33.306 -36.860 1.00 34.09 83 HIS A N 1
ATOM 643 C CA . HIS A 1 83 ? 50.196 33.341 -36.653 1.00 34.09 83 HIS A CA 1
ATOM 644 C C . HIS A 1 83 ? 50.721 31.969 -36.103 1.00 34.09 83 HIS A C 1
ATOM 646 O O . HIS A 1 83 ? 50.553 30.959 -36.773 1.00 34.09 83 HIS A O 1
ATOM 652 N N . TYR A 1 84 ? 51.371 31.910 -34.922 1.00 32.41 84 TYR A N 1
ATOM 653 C CA . TYR A 1 84 ? 51.998 30.731 -34.256 1.00 32.41 84 TYR A CA 1
ATOM 654 C C . TYR A 1 84 ? 51.736 30.800 -32.722 1.00 32.41 84 TYR A C 1
ATOM 656 O O . TYR A 1 84 ? 51.274 31.841 -32.265 1.00 32.41 84 TYR A O 1
ATOM 664 N N . VAL A 1 85 ? 51.910 29.774 -31.864 1.00 34.06 85 VAL A N 1
ATOM 665 C CA . VAL A 1 85 ? 53.133 29.075 -31.354 1.00 34.06 85 VAL A CA 1
ATOM 666 C C . VAL A 1 85 ? 52.665 27.785 -30.614 1.00 34.06 85 VAL A C 1
ATOM 668 O O . VAL A 1 85 ? 51.556 27.788 -30.097 1.00 34.06 85 VAL A O 1
ATOM 671 N N . GLY A 1 86 ? 53.394 26.661 -30.478 1.00 32.62 86 GLY A N 1
ATOM 672 C CA . GLY A 1 86 ? 54.794 26.323 -30.795 1.00 32.62 86 GLY A CA 1
ATOM 673 C C . GLY A 1 86 ? 55.081 24.801 -30.758 1.00 32.62 86 GLY A C 1
ATOM 674 O O . GLY A 1 86 ? 54.164 23.993 -30.668 1.00 32.62 86 GLY A O 1
ATOM 675 N N . LEU A 1 87 ? 56.356 24.406 -30.886 1.00 30.41 87 LEU A N 1
ATOM 676 C CA . LEU A 1 87 ? 56.769 23.093 -31.419 1.00 30.41 87 LEU A CA 1
ATOM 677 C C . LEU A 1 87 ? 56.899 21.940 -30.400 1.00 30.41 87 LEU A C 1
ATOM 679 O O . LEU A 1 87 ? 57.515 22.105 -29.345 1.00 30.41 87 LEU A O 1
ATOM 683 N N . GLN A 1 88 ? 56.575 20.719 -30.850 1.00 35.44 88 GLN A N 1
ATOM 684 C CA . GLN A 1 88 ? 57.385 19.522 -30.571 1.00 35.44 88 GLN A CA 1
ATOM 685 C C . GLN A 1 88 ? 57.212 18.450 -31.670 1.00 35.44 88 GLN A C 1
ATOM 687 O O . GLN A 1 88 ? 56.110 17.969 -31.886 1.00 35.44 88 GLN A O 1
ATOM 692 N N . HIS A 1 89 ? 58.329 18.072 -32.310 1.00 46.38 89 HIS A N 1
ATOM 693 C CA . HIS A 1 89 ? 58.479 17.057 -33.376 1.00 46.38 89 HIS A CA 1
ATOM 694 C C . HIS A 1 89 ? 57.809 17.366 -34.729 1.00 46.38 89 HIS A C 1
ATOM 696 O O . HIS A 1 89 ? 56.606 17.228 -34.903 1.00 46.38 89 HIS A O 1
ATOM 702 N N . PHE A 1 90 ? 58.648 17.718 -35.708 1.00 46.25 90 PHE A N 1
ATOM 703 C CA . PHE A 1 90 ? 58.321 17.785 -37.135 1.00 46.25 90 PHE A CA 1
ATOM 704 C C . PHE A 1 90 ? 59.159 16.754 -37.906 1.00 46.25 90 PHE A C 1
ATOM 706 O O . PHE A 1 90 ? 60.262 16.392 -37.481 1.00 46.25 90 PHE A O 1
ATOM 713 N N . THR A 1 91 ? 58.645 16.332 -39.055 1.00 57.72 91 THR A N 1
ATOM 714 C CA . THR A 1 91 ? 59.345 15.579 -40.101 1.00 57.72 91 THR A CA 1
ATOM 715 C C . THR A 1 91 ? 59.304 16.397 -41.395 1.00 57.72 91 THR A C 1
ATOM 717 O O . THR A 1 91 ? 58.343 17.128 -41.639 1.00 57.72 91 THR A O 1
ATOM 720 N N . GLU A 1 92 ? 60.356 16.317 -42.211 1.00 69.44 92 GLU A N 1
ATOM 721 C CA . GLU A 1 92 ? 60.402 16.967 -43.531 1.00 69.44 92 GLU A CA 1
ATOM 722 C C . GLU A 1 92 ? 60.160 15.942 -44.646 1.00 69.44 92 GLU A C 1
ATOM 724 O O . GLU A 1 92 ? 60.677 14.821 -44.545 1.00 69.44 92 GLU A O 1
ATOM 729 N N . PRO A 1 93 ? 59.409 16.298 -45.707 1.00 76.00 93 PRO A N 1
ATOM 730 C CA . PRO A 1 93 ? 59.098 15.377 -46.790 1.00 76.00 93 PRO A CA 1
ATOM 731 C C . PRO A 1 93 ? 60.344 14.950 -47.568 1.00 76.00 93 PRO A C 1
ATOM 733 O O . PRO A 1 93 ? 61.254 15.745 -47.810 1.00 76.00 93 PRO A O 1
ATOM 736 N N . LEU A 1 94 ? 60.350 13.695 -48.008 1.00 84.25 94 LEU A N 1
ATOM 737 C CA . LEU A 1 94 ? 61.256 13.217 -49.045 1.00 84.25 94 LEU A CA 1
ATOM 738 C C . LEU A 1 94 ? 60.654 13.562 -50.417 1.00 84.25 94 LEU A C 1
ATOM 740 O O . LEU A 1 94 ? 59.444 13.451 -50.600 1.00 84.25 94 LEU A O 1
ATOM 744 N N . VAL A 1 95 ? 61.475 14.001 -51.370 1.00 84.56 95 VAL A N 1
ATOM 745 C CA . VAL A 1 95 ? 61.029 14.358 -52.727 1.00 84.56 95 VAL A CA 1
ATOM 746 C C . VAL A 1 95 ? 61.931 13.659 -53.733 1.00 84.56 95 VAL A C 1
ATOM 748 O O . VAL A 1 95 ? 63.153 13.672 -53.567 1.00 84.56 95 VAL A O 1
ATOM 751 N N . LEU A 1 96 ? 61.326 13.037 -54.739 1.00 89.12 96 LEU A N 1
ATOM 752 C CA . LEU A 1 96 ? 62.001 12.328 -55.817 1.00 89.12 96 LEU A CA 1
ATOM 753 C C . LEU A 1 96 ? 61.104 12.260 -57.060 1.00 89.12 96 LEU A C 1
ATOM 755 O O . LEU A 1 96 ? 59.906 12.512 -56.977 1.00 89.12 96 LEU A O 1
ATOM 759 N N . ASP A 1 97 ? 61.688 11.907 -58.196 1.00 83.31 97 ASP A N 1
ATOM 760 C CA . ASP A 1 97 ? 60.941 11.601 -59.417 1.00 83.31 97 ASP A CA 1
ATOM 761 C C . ASP A 1 97 ? 60.484 10.134 -59.402 1.00 83.31 97 ASP A C 1
ATOM 763 O O . ASP A 1 97 ? 60.994 9.317 -58.622 1.00 83.31 97 ASP A O 1
ATOM 767 N N . GLU A 1 98 ? 59.528 9.784 -60.255 1.00 77.81 98 GLU A N 1
ATOM 768 C CA . GLU A 1 98 ? 59.067 8.406 -60.391 1.00 77.81 98 GLU A CA 1
ATOM 769 C C . GLU A 1 98 ? 60.217 7.426 -60.692 1.00 77.81 98 GLU A C 1
ATOM 771 O O . GLU A 1 98 ? 61.124 7.686 -61.484 1.00 77.81 98 GLU A O 1
ATOM 776 N N . GLY A 1 99 ? 60.228 6.311 -59.956 1.00 81.56 99 GLY A N 1
ATOM 777 C CA . GLY A 1 99 ? 61.232 5.246 -60.063 1.00 81.56 99 GLY A CA 1
ATOM 778 C C . GLY A 1 99 ? 62.576 5.537 -59.389 1.00 81.56 99 GLY A C 1
ATOM 779 O O . GLY A 1 99 ? 63.401 4.632 -59.200 1.00 81.56 99 GLY A O 1
ATOM 780 N N . ALA A 1 100 ? 62.810 6.783 -58.969 1.00 85.12 100 ALA A N 1
ATOM 781 C CA . ALA A 1 100 ? 64.077 7.209 -58.393 1.00 85.12 100 ALA A CA 1
ATOM 782 C C . ALA A 1 100 ? 64.332 6.635 -56.979 1.00 85.12 100 ALA A C 1
ATOM 784 O O . ALA A 1 100 ? 63.560 5.864 -56.401 1.00 85.12 100 ALA A O 1
ATOM 785 N N . THR A 1 101 ? 65.490 6.976 -56.406 1.00 86.50 101 THR A N 1
ATOM 786 C CA . THR A 1 101 ? 65.929 6.506 -55.082 1.00 86.50 101 THR A CA 1
ATOM 787 C C . THR A 1 101 ? 66.602 7.639 -54.312 1.00 86.50 101 THR A C 1
ATOM 789 O O . THR A 1 101 ? 67.541 8.252 -54.817 1.00 86.50 101 THR A O 1
ATOM 792 N N . ALA A 1 102 ? 66.159 7.905 -53.080 1.00 85.38 102 ALA A N 1
ATOM 793 C CA . ALA A 1 102 ? 66.591 9.051 -52.275 1.00 85.38 102 ALA A CA 1
ATOM 794 C C . ALA A 1 102 ? 66.999 8.653 -50.833 1.00 85.38 102 ALA A C 1
ATOM 796 O O . ALA A 1 102 ? 66.366 7.782 -50.232 1.00 85.38 102 ALA A O 1
ATOM 797 N N . PRO A 1 103 ? 68.057 9.256 -50.250 1.00 87.19 103 PRO A N 1
ATOM 798 C CA . PRO A 1 103 ? 68.512 8.959 -48.889 1.00 87.19 103 PRO A CA 1
ATOM 799 C C . PRO A 1 103 ? 67.662 9.653 -47.815 1.00 87.19 103 PRO A C 1
ATOM 801 O O . PRO A 1 103 ? 67.316 10.825 -47.953 1.00 87.19 103 PRO A O 1
ATOM 804 N N . ILE A 1 104 ? 67.415 8.971 -46.694 1.00 84.81 104 ILE A N 1
ATOM 805 C CA . ILE A 1 104 ? 66.733 9.550 -45.526 1.00 84.81 104 ILE A CA 1
ATOM 806 C C . ILE A 1 104 ? 67.763 10.234 -44.622 1.00 84.81 104 ILE A C 1
ATOM 808 O O . ILE A 1 104 ? 68.654 9.589 -44.066 1.00 84.81 104 ILE A O 1
ATOM 812 N N . GLN A 1 105 ? 67.632 11.552 -44.482 1.00 81.94 105 GLN A N 1
ATOM 813 C CA . GLN A 1 105 ? 68.588 12.431 -43.805 1.00 81.94 105 GLN A CA 1
ATOM 814 C C . GLN A 1 105 ? 68.143 12.755 -42.371 1.00 81.94 105 GLN A C 1
ATOM 816 O O . GLN A 1 105 ? 66.986 12.577 -41.987 1.00 81.94 105 GLN A O 1
ATOM 821 N N . SER A 1 106 ? 69.045 13.317 -41.560 1.00 69.38 106 SER A N 1
ATOM 822 C CA . SER A 1 106 ? 68.730 13.691 -40.171 1.00 69.38 106 SER A CA 1
ATOM 823 C C . SER A 1 106 ? 67.747 14.864 -40.019 1.00 69.38 106 SER A C 1
ATOM 825 O O . SER A 1 106 ? 67.298 15.115 -38.905 1.00 69.38 106 SER A O 1
ATOM 827 N N . TRP A 1 107 ? 67.425 15.593 -41.095 1.00 75.69 107 TRP A N 1
ATOM 828 C CA . TRP A 1 107 ? 66.379 16.630 -41.103 1.00 75.69 107 TRP A CA 1
ATOM 829 C C . TRP A 1 107 ? 64.985 16.074 -41.434 1.00 75.69 107 TRP A C 1
ATOM 831 O O . TRP A 1 107 ? 63.991 16.588 -40.930 1.00 75.69 107 TRP A O 1
ATOM 841 N N . ASN A 1 108 ? 64.888 14.933 -42.131 1.00 77.25 108 ASN A N 1
ATOM 842 C CA . ASN A 1 108 ? 63.614 14.221 -42.269 1.00 77.25 108 ASN A CA 1
ATOM 843 C C . ASN A 1 108 ? 63.075 13.725 -40.906 1.00 77.25 108 ASN A C 1
ATOM 845 O O . ASN A 1 108 ? 61.880 13.473 -40.785 1.00 77.25 108 ASN A O 1
ATOM 849 N N . ILE A 1 109 ? 63.931 13.599 -39.876 1.00 69.81 109 ILE A N 1
ATOM 850 C CA . ILE A 1 109 ? 63.593 13.060 -38.546 1.00 69.81 109 ILE A CA 1
ATOM 851 C C . ILE A 1 109 ? 64.215 13.914 -37.415 1.00 69.81 109 ILE A C 1
ATOM 853 O O . ILE A 1 109 ? 65.302 13.616 -36.909 1.00 69.81 109 ILE A O 1
ATOM 857 N N . TYR A 1 110 ? 63.513 14.950 -36.934 1.00 65.06 110 TYR A N 1
ATOM 858 C CA . TYR A 1 110 ? 63.987 15.793 -35.818 1.00 65.06 110 TYR A CA 1
ATOM 859 C C . TYR A 1 110 ? 63.875 15.100 -34.438 1.00 65.06 110 TYR A C 1
ATOM 861 O O . TYR A 1 110 ? 62.983 15.373 -33.626 1.00 65.06 110 TYR A O 1
ATOM 869 N N . ALA A 1 111 ? 64.828 14.209 -34.144 1.00 56.38 111 ALA A N 1
ATOM 870 C CA . ALA A 1 111 ? 64.882 13.416 -32.907 1.00 56.38 111 ALA A CA 1
ATOM 871 C C . ALA A 1 111 ? 65.656 14.059 -31.727 1.00 56.38 111 ALA A C 1
ATOM 873 O O . ALA A 1 111 ? 65.572 13.575 -30.598 1.00 56.38 111 ALA A O 1
ATOM 874 N N . PHE A 1 112 ? 66.412 15.145 -31.942 1.00 55.22 112 PHE A N 1
ATOM 875 C CA . PHE A 1 112 ? 67.421 15.627 -30.980 1.00 55.22 112 PHE A CA 1
ATOM 876 C C . PHE A 1 112 ? 67.108 16.999 -30.350 1.00 55.22 112 PHE A C 1
ATOM 878 O O . PHE A 1 112 ? 67.562 18.034 -30.835 1.00 55.22 112 PHE A O 1
ATOM 885 N N . SER A 1 113 ? 66.416 17.024 -29.203 1.00 46.06 113 SER A N 1
ATOM 886 C CA . SER A 1 113 ? 66.258 18.252 -28.398 1.00 46.06 113 SER A CA 1
ATOM 887 C C . SER A 1 113 ? 67.347 18.378 -27.319 1.00 46.06 113 SER A C 1
ATOM 889 O O . SER A 1 113 ? 67.524 17.486 -26.487 1.00 46.06 113 SER A O 1
ATOM 891 N N . ARG A 1 114 ? 68.080 19.505 -27.317 1.00 48.81 114 ARG A N 1
ATOM 892 C CA . ARG A 1 114 ? 69.388 19.708 -26.640 1.00 48.81 114 ARG A CA 1
ATOM 893 C C . ARG A 1 114 ? 69.450 19.509 -25.112 1.00 48.81 114 ARG A C 1
ATOM 895 O O . ARG A 1 114 ? 70.552 19.527 -24.569 1.00 48.81 114 ARG A O 1
ATOM 902 N N . HIS A 1 115 ? 68.326 19.333 -24.417 1.00 51.66 115 HIS A N 1
ATOM 903 C CA . HIS A 1 115 ? 68.274 19.402 -22.947 1.00 51.66 115 HIS A CA 1
ATOM 904 C C . HIS A 1 115 ? 67.914 18.093 -22.222 1.00 51.66 115 HIS A C 1
ATOM 906 O O . HIS A 1 115 ? 68.166 18.001 -21.025 1.00 51.66 115 HIS A O 1
ATOM 912 N N . HIS A 1 116 ? 67.381 17.071 -22.905 1.00 49.75 116 HIS A N 1
ATOM 913 C CA . HIS A 1 116 ? 66.728 15.936 -22.224 1.00 49.75 116 HIS A CA 1
ATOM 914 C C . HIS A 1 116 ? 67.525 14.617 -22.140 1.00 49.75 116 HIS A C 1
ATOM 916 O O . HIS A 1 116 ? 67.111 13.719 -21.409 1.00 49.75 116 HIS A O 1
ATOM 922 N N . TYR A 1 117 ? 68.668 14.480 -22.827 1.00 52.22 117 TYR A N 1
ATOM 923 C CA . TYR A 1 117 ? 69.396 13.199 -22.937 1.00 52.22 117 TYR A CA 1
ATOM 924 C C . TYR A 1 117 ? 70.923 13.309 -22.736 1.00 52.22 117 TYR A C 1
ATOM 926 O O . TYR A 1 117 ? 71.697 12.794 -23.536 1.00 52.22 117 TYR A O 1
ATOM 934 N N . ARG A 1 118 ? 71.391 13.959 -21.657 1.00 51.19 118 ARG A N 1
ATOM 935 C CA . ARG A 1 118 ? 72.843 14.104 -21.374 1.00 51.19 118 ARG A CA 1
ATOM 936 C C . ARG A 1 118 ? 73.610 12.790 -21.102 1.00 51.19 118 ARG A C 1
ATOM 938 O O . ARG A 1 118 ? 74.832 12.815 -21.184 1.00 51.19 118 ARG A O 1
ATOM 945 N N . ASN A 1 119 ? 72.918 11.679 -20.831 1.00 56.59 119 ASN A N 1
ATOM 946 C CA . ASN A 1 119 ? 73.497 10.381 -20.435 1.00 56.59 119 ASN A CA 1
ATOM 947 C C . ASN A 1 119 ? 73.190 9.223 -21.420 1.00 56.59 119 ASN A C 1
ATOM 949 O O . ASN A 1 119 ? 73.196 8.064 -21.022 1.00 56.59 119 ASN A O 1
ATOM 953 N N . ILE A 1 120 ? 72.852 9.496 -22.687 1.00 60.34 120 ILE A N 1
ATOM 954 C CA . ILE A 1 120 ? 72.380 8.454 -23.625 1.00 60.34 120 ILE A CA 1
ATOM 955 C C . ILE A 1 120 ? 73.284 8.376 -24.858 1.00 60.34 120 ILE A C 1
ATOM 957 O O . ILE A 1 120 ? 73.591 9.399 -25.473 1.00 60.34 120 ILE A O 1
ATOM 961 N N . SER A 1 121 ? 73.711 7.163 -25.220 1.00 67.88 121 SER A N 1
ATOM 962 C CA . SER A 1 121 ? 74.532 6.919 -26.409 1.00 67.88 121 SER A CA 1
ATOM 963 C C . SER A 1 121 ? 73.717 7.080 -27.693 1.00 67.88 121 SER A C 1
ATOM 965 O O . SER A 1 121 ? 72.518 6.807 -27.734 1.00 67.88 121 SER A O 1
ATOM 967 N N . LYS A 1 122 ? 74.381 7.448 -28.795 1.00 63.56 122 LYS A N 1
ATOM 968 C CA . LYS A 1 122 ? 73.762 7.454 -30.135 1.00 63.56 122 LYS A CA 1
ATOM 969 C C . LYS A 1 122 ? 73.379 6.050 -30.621 1.00 63.56 122 LYS A C 1
ATOM 971 O O . LYS A 1 122 ? 72.553 5.934 -31.520 1.00 63.56 122 LYS A O 1
ATOM 976 N N . GLU A 1 123 ? 73.968 5.010 -30.033 1.00 70.25 123 GLU A N 1
ATOM 977 C CA . GLU A 1 123 ? 73.627 3.607 -30.301 1.00 70.25 123 GLU A CA 1
ATOM 978 C C . GLU A 1 123 ? 72.461 3.103 -29.432 1.00 70.25 123 GLU A C 1
ATOM 980 O O . GLU A 1 123 ? 71.817 2.124 -29.795 1.00 70.25 123 GLU A O 1
ATOM 985 N N . ASP A 1 124 ? 72.113 3.809 -28.346 1.00 71.81 124 ASP A N 1
ATOM 986 C CA . ASP A 1 124 ? 70.956 3.471 -27.503 1.00 71.81 124 ASP A CA 1
ATOM 987 C C . ASP A 1 124 ? 69.617 3.843 -28.171 1.00 71.81 124 ASP A C 1
ATOM 989 O O . ASP A 1 124 ? 68.565 3.528 -27.620 1.00 71.81 124 ASP A O 1
ATOM 993 N N . ILE A 1 125 ? 69.626 4.554 -29.307 1.00 73.94 125 ILE A N 1
ATOM 994 C CA . ILE A 1 125 ? 68.425 5.032 -30.010 1.00 73.94 125 ILE A CA 1
ATOM 995 C C . ILE A 1 125 ? 68.200 4.168 -31.256 1.00 73.94 125 ILE A C 1
ATOM 997 O O . ILE A 1 125 ? 68.912 4.301 -32.255 1.00 73.94 125 ILE A O 1
ATOM 1001 N N . LEU A 1 126 ? 67.189 3.301 -31.195 1.00 82.06 126 LEU A N 1
ATOM 1002 C CA . LEU A 1 126 ? 66.776 2.412 -32.280 1.00 82.06 126 LEU A CA 1
ATOM 1003 C C . LEU A 1 126 ? 65.489 2.932 -32.929 1.00 82.06 126 LEU A C 1
ATOM 1005 O O . LEU A 1 126 ? 64.526 3.216 -32.222 1.00 82.06 126 LEU A O 1
ATOM 1009 N N . PHE A 1 127 ? 65.461 2.987 -34.258 1.00 84.88 127 PHE A N 1
ATOM 1010 C CA . PHE A 1 127 ? 64.261 3.173 -35.070 1.00 84.88 127 PHE A CA 1
ATOM 1011 C C . PHE A 1 127 ? 63.764 1.816 -35.586 1.00 84.88 127 PHE A C 1
ATOM 1013 O O . PHE A 1 127 ? 64.560 0.954 -35.967 1.00 84.88 127 PHE A O 1
ATOM 1020 N N . ARG A 1 128 ? 62.446 1.633 -35.623 1.00 84.25 128 ARG A N 1
ATOM 1021 C CA . ARG A 1 128 ? 61.749 0.463 -36.172 1.00 84.25 128 ARG A CA 1
ATOM 1022 C C . ARG A 1 128 ? 60.690 0.915 -37.163 1.00 84.25 128 ARG A C 1
ATOM 1024 O O . ARG A 1 128 ? 60.026 1.914 -36.920 1.00 84.25 128 ARG A O 1
ATOM 1031 N N . LEU A 1 129 ? 60.511 0.165 -38.240 1.00 84.94 129 LEU A N 1
ATOM 1032 C CA . LEU A 1 129 ? 59.446 0.390 -39.209 1.00 84.94 129 LEU A CA 1
ATOM 1033 C C . LEU A 1 129 ? 58.104 -0.027 -38.587 1.00 84.94 129 LEU A C 1
ATOM 1035 O O . LEU A 1 129 ? 57.957 -1.172 -38.158 1.00 84.94 129 LEU A O 1
ATOM 1039 N N . LEU A 1 130 ? 57.167 0.917 -38.501 1.00 82.12 130 LEU A N 1
ATOM 1040 C CA . LEU A 1 130 ? 55.827 0.741 -37.932 1.00 82.12 130 LEU A CA 1
ATOM 1041 C C . LEU A 1 130 ? 54.756 0.751 -39.034 1.00 82.12 130 LEU A C 1
ATOM 1043 O O . LEU A 1 130 ? 53.857 -0.083 -39.000 1.00 82.12 130 LEU A O 1
ATOM 1047 N N . GLU A 1 131 ? 54.920 1.605 -40.047 1.00 80.81 131 GLU A N 1
ATOM 1048 C CA . GLU A 1 131 ? 54.175 1.565 -41.314 1.00 80.81 131 GLU A CA 1
ATOM 1049 C C . GLU A 1 131 ? 55.194 1.517 -42.467 1.00 80.81 131 GLU A C 1
ATOM 1051 O O . GLU A 1 131 ? 56.035 2.420 -42.558 1.00 80.81 131 GLU A O 1
ATOM 1056 N N . PRO A 1 132 ? 55.194 0.468 -43.312 1.00 81.50 132 PRO A N 1
ATOM 1057 C CA . PRO A 1 132 ? 56.008 0.444 -44.519 1.00 81.50 132 PRO A CA 1
ATOM 1058 C C . PRO A 1 132 ? 55.419 1.373 -45.599 1.00 81.50 132 PRO A C 1
ATOM 1060 O O . PRO A 1 132 ? 54.202 1.567 -45.615 1.00 81.50 132 PRO A O 1
ATOM 1063 N N . PRO A 1 133 ? 56.259 1.891 -46.513 1.00 85.06 133 PRO A N 1
ATOM 1064 C CA . PRO A 1 133 ? 55.794 2.566 -47.726 1.00 85.06 133 PRO A CA 1
ATOM 1065 C C . PRO A 1 133 ? 54.863 1.681 -48.568 1.00 85.06 133 PRO A C 1
ATOM 1067 O O . PRO A 1 133 ? 55.020 0.456 -48.584 1.00 85.06 133 PRO A O 1
ATOM 1070 N N . GLN A 1 134 ? 53.901 2.305 -49.251 1.00 83.69 134 GLN A N 1
ATOM 1071 C CA . GLN A 1 134 ? 52.935 1.642 -50.134 1.00 83.69 134 GLN A CA 1
ATOM 1072 C C . GLN A 1 134 ? 53.422 1.555 -51.586 1.00 83.69 134 GLN A C 1
ATOM 1074 O O . GLN A 1 134 ? 53.108 0.569 -52.246 1.00 83.69 134 GLN A O 1
ATOM 1079 N N . HIS A 1 135 ? 54.222 2.528 -52.037 1.00 83.75 135 HIS A N 1
ATOM 1080 C CA . HIS A 1 135 ? 54.693 2.688 -53.422 1.00 83.75 135 HIS A CA 1
ATOM 1081 C C . HIS A 1 135 ? 56.229 2.679 -53.498 1.00 83.75 135 HIS A C 1
ATOM 1083 O O . HIS A 1 135 ? 56.872 3.365 -54.295 1.00 83.75 135 HIS A O 1
ATOM 1089 N N . GLY A 1 136 ? 56.865 1.906 -52.613 1.00 83.94 136 GLY A N 1
ATOM 1090 C CA . GLY A 1 136 ? 58.317 1.854 -52.532 1.00 83.94 136 GLY A CA 1
ATOM 1091 C C . GLY A 1 136 ? 58.877 0.952 -51.438 1.00 83.94 136 GLY A C 1
ATOM 1092 O O . GLY A 1 136 ? 58.174 0.153 -50.823 1.00 83.94 136 GLY A O 1
ATOM 1093 N N . GLN A 1 137 ? 60.190 1.043 -51.204 1.00 86.88 137 GLN A N 1
ATOM 1094 C CA . GLN A 1 137 ? 60.908 0.194 -50.243 1.00 86.88 137 GLN A CA 1
ATOM 1095 C C . GLN A 1 137 ? 62.004 0.939 -49.476 1.00 86.88 137 GLN A C 1
ATOM 1097 O O . GLN A 1 137 ? 62.742 1.747 -50.040 1.00 86.88 137 GLN A O 1
ATOM 1102 N N . LEU A 1 138 ? 62.157 0.597 -48.190 1.00 88.31 138 LEU A N 1
ATOM 1103 C CA . LEU A 1 138 ? 63.206 1.117 -47.309 1.00 88.31 138 LEU A CA 1
ATOM 1104 C C . LEU A 1 138 ? 64.457 0.224 -47.348 1.00 88.31 138 LEU A C 1
ATOM 1106 O O . LEU A 1 138 ? 64.411 -0.934 -46.930 1.00 88.31 138 LEU A O 1
ATOM 1110 N N . LEU A 1 139 ? 65.583 0.761 -47.816 1.00 87.56 139 LEU A N 1
ATOM 1111 C CA . LEU A 1 139 ? 66.808 0.016 -48.113 1.00 87.56 139 LEU A CA 1
ATOM 1112 C C . LEU A 1 139 ? 67.996 0.465 -47.250 1.00 87.56 139 LEU A C 1
ATOM 1114 O O . LEU A 1 139 ? 68.247 1.656 -47.067 1.00 87.56 139 LEU A O 1
ATOM 1118 N N . LYS A 1 140 ? 68.801 -0.501 -46.795 1.00 83.94 140 LYS A N 1
ATOM 1119 C CA . LYS A 1 140 ? 70.111 -0.294 -46.161 1.00 83.94 140 LYS A CA 1
ATOM 1120 C C . LYS A 1 140 ? 71.136 -1.201 -46.824 1.00 83.94 140 LYS A C 1
ATOM 1122 O O . LYS A 1 140 ? 70.978 -2.417 -46.817 1.00 83.94 140 LYS A O 1
ATOM 1127 N N . TYR A 1 141 ? 72.178 -0.618 -47.419 1.00 81.38 141 TYR A N 1
ATOM 1128 C CA . TYR A 1 141 ? 73.139 -1.351 -48.263 1.00 81.38 141 TYR A CA 1
ATOM 1129 C C . TYR A 1 141 ? 72.465 -2.215 -49.362 1.00 81.38 141 TYR A C 1
ATOM 1131 O O . TYR A 1 141 ? 72.934 -3.306 -49.673 1.00 81.38 141 TYR A O 1
ATOM 1139 N N . GLY A 1 142 ? 71.337 -1.754 -49.921 1.00 76.25 142 GLY A N 1
ATOM 1140 C CA . GLY A 1 142 ? 70.564 -2.492 -50.932 1.00 76.25 142 GLY A CA 1
ATOM 1141 C C . GLY A 1 142 ? 69.736 -3.675 -50.402 1.00 76.25 142 GLY A C 1
ATOM 1142 O O . GLY A 1 142 ? 69.159 -4.408 -51.196 1.00 76.25 142 GLY A O 1
ATOM 1143 N N . GLN A 1 143 ? 69.664 -3.880 -49.084 1.00 82.31 143 GLN A N 1
ATOM 1144 C CA . GLN A 1 143 ? 68.776 -4.859 -48.445 1.00 82.31 143 GLN A CA 1
ATOM 1145 C C . GLN A 1 143 ? 67.567 -4.144 -47.814 1.00 82.31 143 GLN A C 1
ATOM 1147 O O . GLN A 1 143 ? 67.775 -3.114 -47.163 1.00 82.31 143 GLN A O 1
ATOM 1152 N N . PRO A 1 144 ? 66.333 -4.670 -47.938 1.00 82.56 144 PRO A N 1
ATOM 1153 C CA . PRO A 1 144 ? 65.179 -4.168 -47.192 1.00 82.56 144 PRO A CA 1
ATOM 1154 C C . PRO A 1 144 ? 65.398 -4.212 -45.673 1.00 82.56 144 PRO A C 1
ATOM 1156 O O . PRO A 1 144 ? 66.027 -5.143 -45.162 1.00 82.56 144 PRO A O 1
ATOM 1159 N N . ILE A 1 145 ? 64.887 -3.217 -44.941 1.00 85.81 145 ILE A N 1
ATOM 1160 C CA . ILE A 1 145 ? 65.089 -3.104 -43.485 1.00 85.81 145 ILE A CA 1
ATOM 1161 C C . ILE A 1 145 ? 63.859 -2.672 -42.687 1.00 85.81 145 ILE A C 1
ATOM 1163 O O . ILE A 1 145 ? 63.208 -1.673 -42.975 1.00 85.81 145 ILE A O 1
ATOM 1167 N N . ASN A 1 146 ? 63.659 -3.362 -41.562 1.00 83.62 146 ASN A N 1
ATOM 1168 C CA . ASN A 1 146 ? 62.569 -3.115 -40.616 1.00 83.62 146 ASN A CA 1
ATOM 1169 C C . ASN A 1 146 ? 63.052 -2.420 -39.323 1.00 83.62 146 ASN A C 1
ATOM 1171 O O . ASN A 1 146 ? 62.239 -2.071 -38.472 1.00 83.62 146 ASN A O 1
ATOM 1175 N N . GLN A 1 147 ? 64.366 -2.252 -39.130 1.00 84.81 147 GLN A N 1
ATOM 1176 C CA . GLN A 1 147 ? 64.953 -1.527 -37.995 1.00 84.81 147 GLN A CA 1
ATOM 1177 C C . GLN A 1 147 ? 66.363 -1.008 -38.314 1.00 84.81 147 GLN A C 1
ATOM 1179 O O . GLN A 1 147 ? 67.108 -1.636 -39.071 1.00 84.81 147 GLN A O 1
ATOM 1184 N N . PHE A 1 148 ? 66.744 0.116 -37.712 1.00 88.06 148 PHE A N 1
ATOM 1185 C CA . PHE A 1 148 ? 68.059 0.744 -37.865 1.00 88.06 148 PHE A CA 1
ATOM 1186 C C . PHE A 1 148 ? 68.399 1.618 -36.651 1.00 88.06 148 PHE A C 1
ATOM 1188 O O . PHE A 1 148 ? 67.515 2.101 -35.948 1.00 88.06 148 PHE A O 1
ATOM 1195 N N . ALA A 1 149 ? 69.685 1.814 -36.368 1.00 82.56 149 ALA A N 1
ATOM 1196 C CA . ALA A 1 149 ? 70.111 2.675 -35.267 1.00 82.56 149 ALA A CA 1
ATOM 1197 C C . ALA A 1 149 ? 70.133 4.147 -35.705 1.00 82.56 149 ALA A C 1
ATOM 1199 O O . ALA A 1 149 ? 70.304 4.459 -36.885 1.00 82.56 149 ALA A O 1
ATOM 1200 N N . SER A 1 150 ? 70.063 5.082 -34.756 1.00 77.56 150 SER A N 1
ATOM 1201 C CA . SER A 1 150 ? 70.237 6.506 -35.066 1.00 77.56 150 SER A CA 1
ATOM 1202 C C . SER A 1 150 ? 71.613 6.824 -35.674 1.00 77.56 150 SER A C 1
ATOM 1204 O O . SER A 1 150 ? 71.754 7.823 -36.380 1.00 77.56 150 SER A O 1
ATOM 1206 N N . SER A 1 151 ? 72.618 5.976 -35.434 1.00 79.88 151 SER A N 1
ATOM 1207 C CA . SER A 1 151 ? 73.933 6.026 -36.079 1.00 79.88 151 SER A CA 1
ATOM 1208 C C . SER A 1 151 ? 73.920 5.626 -37.562 1.00 79.88 151 SER A C 1
ATOM 1210 O O . SER A 1 151 ? 74.850 5.987 -38.277 1.00 79.88 151 SER A O 1
ATOM 1212 N N . ASP A 1 152 ? 72.885 4.935 -38.056 1.00 84.25 152 ASP A N 1
ATOM 1213 C CA . ASP A 1 152 ? 72.751 4.605 -39.480 1.00 84.25 152 ASP A CA 1
ATOM 1214 C C . ASP A 1 152 ? 72.205 5.784 -40.305 1.00 84.25 152 ASP A C 1
ATOM 1216 O O . ASP A 1 152 ? 72.687 6.006 -41.417 1.00 84.25 152 ASP A O 1
ATOM 1220 N N . ILE A 1 153 ? 71.271 6.574 -39.748 1.00 79.19 153 ILE A N 1
ATOM 1221 C CA . ILE A 1 153 ? 70.815 7.848 -40.347 1.00 79.19 153 ILE A CA 1
ATOM 1222 C C . ILE A 1 153 ? 71.996 8.819 -40.420 1.00 79.19 153 ILE A C 1
ATOM 1224 O O . ILE A 1 153 ? 72.302 9.354 -41.476 1.00 79.19 153 ILE A O 1
ATOM 1228 N N . LEU A 1 154 ? 72.719 8.991 -39.305 1.00 75.75 154 LEU A N 1
ATOM 1229 C CA . LEU A 1 154 ? 73.889 9.877 -39.204 1.00 75.75 154 LEU A CA 1
ATOM 1230 C C . LEU A 1 154 ? 75.087 9.442 -40.072 1.00 75.75 154 LEU A C 1
ATOM 1232 O O . LEU A 1 154 ? 76.089 10.153 -40.122 1.00 75.75 154 LEU A O 1
ATOM 1236 N N . ALA A 1 155 ? 75.000 8.281 -40.721 1.00 80.94 155 ALA A N 1
ATOM 1237 C CA . ALA A 1 155 ? 75.982 7.760 -41.665 1.00 80.94 155 ALA A CA 1
ATOM 1238 C C . ALA A 1 155 ? 75.407 7.596 -43.089 1.00 80.94 155 ALA A C 1
ATOM 1240 O O . ALA A 1 155 ? 76.021 6.915 -43.908 1.00 80.94 155 ALA A O 1
ATOM 1241 N N . ASN A 1 156 ? 74.237 8.188 -43.371 1.00 79.50 156 ASN A N 1
ATOM 1242 C CA . ASN A 1 156 ? 73.534 8.182 -44.660 1.00 79.50 156 ASN A CA 1
ATOM 1243 C C . ASN A 1 156 ? 73.380 6.777 -45.280 1.00 79.50 156 ASN A C 1
ATOM 1245 O O . ASN A 1 156 ? 73.544 6.587 -46.483 1.00 79.50 156 ASN A O 1
ATOM 1249 N N . LYS A 1 157 ? 73.085 5.769 -44.447 1.00 85.31 157 LYS A N 1
ATOM 1250 C CA . LYS A 1 157 ? 72.979 4.360 -44.875 1.00 85.31 157 LYS A CA 1
ATOM 1251 C C . LYS A 1 157 ? 71.572 3.933 -45.297 1.00 85.31 157 LYS A C 1
ATOM 1253 O O . LYS A 1 157 ? 71.407 2.784 -45.701 1.00 85.31 157 LYS A O 1
ATOM 1258 N N . ILE A 1 158 ? 70.579 4.804 -45.121 1.00 89.00 158 ILE A N 1
ATOM 1259 C CA . ILE A 1 158 ? 69.148 4.512 -45.247 1.00 89.00 158 ILE A CA 1
ATOM 1260 C C . ILE A 1 158 ? 68.604 5.229 -46.483 1.00 89.00 158 ILE A C 1
ATOM 1262 O O . ILE A 1 158 ? 68.789 6.437 -46.618 1.00 89.00 158 ILE A O 1
ATOM 1266 N N . PHE A 1 159 ? 67.929 4.493 -47.360 1.00 89.44 159 PHE A N 1
ATOM 1267 C CA . PHE A 1 159 ? 67.376 4.983 -48.622 1.00 89.44 159 PHE A CA 1
ATOM 1268 C C . PHE A 1 159 ? 65.921 4.543 -48.784 1.00 89.44 159 PHE A C 1
ATOM 1270 O O . PHE A 1 159 ? 65.508 3.530 -48.223 1.00 89.44 159 PHE A O 1
ATOM 1277 N N . TYR A 1 160 ? 65.174 5.280 -49.594 1.00 91.25 160 TYR A N 1
ATOM 1278 C CA . TYR A 1 160 ? 63.870 4.905 -50.130 1.00 91.25 160 TYR A CA 1
ATOM 1279 C C . TYR A 1 160 ? 63.970 4.795 -51.658 1.00 91.25 160 TYR A C 1
ATOM 1281 O O . TYR A 1 160 ? 64.581 5.672 -52.271 1.00 91.25 160 TYR A O 1
ATOM 1289 N N . LYS A 1 161 ? 63.383 3.756 -52.267 1.00 89.81 161 LYS A N 1
ATOM 1290 C CA . LYS A 1 161 ? 63.168 3.635 -53.726 1.00 89.81 161 LYS A CA 1
ATOM 1291 C C . LYS A 1 161 ? 61.664 3.584 -54.020 1.00 89.81 161 LYS A C 1
ATOM 1293 O O . LYS A 1 161 ? 60.984 2.822 -53.340 1.00 89.81 161 LYS A O 1
ATOM 1298 N N . HIS A 1 162 ? 61.203 4.311 -55.042 1.00 87.50 162 HIS A N 1
ATOM 1299 C CA . HIS A 1 162 ? 59.845 4.204 -55.603 1.00 87.50 162 HIS A CA 1
ATOM 1300 C C . HIS A 1 162 ? 59.669 2.942 -56.467 1.00 87.50 162 HIS A C 1
ATOM 1302 O O . HIS A 1 162 ? 60.647 2.438 -57.025 1.00 87.50 162 HIS A O 1
ATOM 1308 N N . ASP A 1 163 ? 58.453 2.424 -56.603 1.00 83.62 163 ASP A N 1
ATOM 1309 C CA . ASP A 1 163 ? 58.172 1.137 -57.259 1.00 83.62 163 ASP A CA 1
ATOM 1310 C C . ASP A 1 163 ? 57.734 1.209 -58.732 1.00 83.62 163 ASP A C 1
ATOM 1312 O O . ASP A 1 163 ? 57.369 0.176 -59.290 1.00 83.62 163 ASP A O 1
ATOM 1316 N N . ASP A 1 164 ? 57.874 2.382 -59.360 1.00 78.44 164 ASP A N 1
ATOM 1317 C CA . ASP A 1 164 ? 57.509 2.628 -60.764 1.00 78.44 164 ASP A CA 1
ATOM 1318 C C . ASP A 1 164 ? 55.972 2.524 -60.989 1.00 78.44 164 ASP A C 1
ATOM 1320 O O . ASP A 1 164 ? 55.513 1.886 -61.939 1.00 78.44 164 ASP A O 1
ATOM 1324 N N . SER A 1 165 ? 55.179 3.104 -60.067 1.00 74.94 165 SER A N 1
ATOM 1325 C CA . SER A 1 165 ? 53.714 3.224 -60.161 1.00 74.94 165 SER A CA 1
ATOM 1326 C C . SER A 1 165 ? 53.209 4.673 -60.055 1.00 74.94 165 SER A C 1
ATOM 1328 O O . SER A 1 165 ? 53.578 5.381 -59.120 1.00 74.94 165 SER A O 1
ATOM 1330 N N . GLU A 1 166 ? 52.294 5.059 -60.954 1.00 72.00 166 GLU A N 1
ATOM 1331 C CA . GLU A 1 166 ? 51.731 6.412 -61.166 1.00 72.00 166 GLU A CA 1
ATOM 1332 C C . GLU A 1 166 ? 50.998 7.011 -59.945 1.00 72.00 166 GLU A C 1
ATOM 1334 O O . GLU A 1 166 ? 49.772 7.163 -59.890 1.00 72.00 166 GLU A O 1
ATOM 1339 N N . THR A 1 167 ? 51.764 7.334 -58.907 1.00 74.31 167 THR A N 1
ATOM 1340 C CA . THR A 1 167 ? 51.292 7.859 -57.629 1.00 74.31 167 THR A CA 1
ATOM 1341 C C . THR A 1 167 ? 52.163 9.025 -57.191 1.00 74.31 167 THR A C 1
ATOM 1343 O O . THR A 1 167 ? 53.372 9.041 -57.380 1.00 74.31 167 THR A O 1
ATOM 1346 N N . THR A 1 168 ? 51.543 10.044 -56.595 1.00 78.25 168 THR A N 1
ATOM 1347 C CA . THR A 1 168 ? 52.215 11.317 -56.280 1.00 78.25 168 THR A CA 1
ATOM 1348 C C . THR A 1 168 ? 52.642 11.445 -54.814 1.00 78.25 168 THR A C 1
ATOM 1350 O O . THR A 1 168 ? 53.328 12.408 -54.451 1.00 78.25 168 THR A O 1
ATOM 1353 N N . ILE A 1 169 ? 52.236 10.509 -53.943 1.00 82.75 169 ILE A N 1
ATOM 1354 C CA . ILE A 1 169 ? 52.424 10.581 -52.485 1.00 82.75 169 ILE A CA 1
ATOM 1355 C C . ILE A 1 169 ? 52.603 9.177 -51.883 1.00 82.75 169 ILE A C 1
ATOM 1357 O O . ILE A 1 169 ? 51.786 8.298 -52.131 1.00 82.75 169 ILE A O 1
ATOM 1361 N N . ASP A 1 170 ? 53.588 9.010 -50.995 1.00 85.06 170 ASP A N 1
ATOM 1362 C CA . ASP A 1 170 ? 53.740 7.822 -50.132 1.00 85.06 170 ASP A CA 1
ATOM 1363 C C . ASP A 1 170 ? 54.128 8.238 -48.686 1.00 85.06 170 ASP A C 1
ATOM 1365 O O . ASP A 1 170 ? 54.356 9.420 -48.414 1.00 85.06 170 ASP A O 1
ATOM 1369 N N . ASN A 1 171 ? 54.165 7.314 -47.719 1.00 84.69 171 ASN A N 1
ATOM 1370 C CA . ASN A 1 171 ? 54.476 7.570 -46.305 1.00 84.69 171 ASN A CA 1
ATOM 1371 C C . ASN A 1 171 ? 55.288 6.437 -45.652 1.00 84.69 171 ASN A C 1
ATOM 1373 O O . ASN A 1 171 ? 55.022 5.262 -45.865 1.00 84.69 171 ASN A O 1
ATOM 1377 N N . ILE A 1 172 ? 56.211 6.788 -44.748 1.00 85.50 172 ILE A N 1
ATOM 1378 C CA . ILE A 1 172 ? 56.946 5.829 -43.900 1.00 85.50 172 ILE A CA 1
ATOM 1379 C C . ILE A 1 172 ? 56.693 6.144 -42.422 1.00 85.50 172 ILE A C 1
ATOM 1381 O O . ILE A 1 172 ? 57.052 7.230 -41.967 1.00 85.50 172 ILE A O 1
ATOM 1385 N N . GLY A 1 173 ? 56.163 5.198 -41.642 1.00 82.81 173 GLY A N 1
ATOM 1386 C CA . GLY A 1 173 ? 55.999 5.333 -40.187 1.00 82.81 173 GLY A CA 1
ATOM 1387 C C . GLY A 1 173 ? 57.125 4.651 -39.402 1.00 82.81 173 GLY A C 1
ATOM 1388 O O . GLY A 1 173 ? 57.421 3.478 -39.630 1.00 82.81 173 GLY A O 1
ATOM 1389 N N . LEU A 1 174 ? 57.743 5.356 -38.447 1.00 84.12 174 LEU A N 1
ATOM 1390 C CA . LEU A 1 174 ? 58.889 4.881 -37.655 1.00 84.12 174 LEU A CA 1
ATOM 1391 C C . LEU A 1 174 ? 58.666 5.015 -36.137 1.00 84.12 174 LEU A C 1
ATOM 1393 O O . LEU A 1 174 ? 58.432 6.113 -35.644 1.00 84.12 174 LEU A O 1
ATOM 1397 N N . GLU A 1 175 ? 58.838 3.933 -35.374 1.00 82.81 175 GLU A N 1
ATOM 1398 C CA . GLU A 1 175 ? 58.859 3.915 -33.899 1.00 82.81 175 GLU A CA 1
ATOM 1399 C C . GLU A 1 175 ? 60.292 4.074 -33.359 1.00 82.81 175 GLU A C 1
ATOM 1401 O O . GLU A 1 175 ? 61.188 3.348 -33.788 1.00 82.81 175 GLU A O 1
ATOM 1406 N N . THR A 1 176 ? 60.518 4.932 -32.355 1.00 78.00 176 THR A N 1
ATOM 1407 C CA . THR A 1 176 ? 61.766 4.930 -31.569 1.00 78.00 176 THR A CA 1
ATOM 1408 C C . THR A 1 176 ? 61.673 4.147 -30.263 1.00 78.00 176 THR A C 1
ATOM 1410 O O . THR A 1 176 ? 60.736 4.301 -29.479 1.00 78.00 176 THR A O 1
ATOM 1413 N N . ALA A 1 177 ? 62.727 3.380 -29.978 1.00 71.38 177 ALA A N 1
ATOM 1414 C CA . ALA A 1 177 ? 62.984 2.739 -28.694 1.00 71.38 177 ALA A CA 1
ATOM 1415 C C . ALA A 1 177 ? 64.349 3.186 -28.140 1.00 71.38 177 ALA A C 1
ATOM 1417 O O . ALA A 1 177 ? 65.335 3.255 -28.876 1.00 71.38 177 ALA A O 1
ATOM 1418 N N . ILE A 1 178 ? 64.414 3.474 -26.833 1.00 70.38 178 ILE A N 1
ATOM 1419 C CA . ILE A 1 178 ? 65.644 3.903 -26.143 1.00 70.38 178 ILE A CA 1
ATOM 1420 C C . ILE A 1 178 ? 66.122 2.788 -25.203 1.00 70.38 178 ILE A C 1
ATOM 1422 O O . ILE A 1 178 ? 65.445 2.468 -24.229 1.00 70.38 178 ILE A O 1
ATOM 1426 N N . ILE A 1 179 ? 67.300 2.221 -25.476 1.00 66.19 179 ILE A N 1
ATOM 1427 C CA . ILE A 1 179 ? 67.806 0.960 -24.896 1.00 66.19 179 ILE A CA 1
ATOM 1428 C C . ILE A 1 179 ? 68.868 1.195 -23.790 1.00 66.19 179 ILE A C 1
ATOM 1430 O O . ILE A 1 179 ? 69.712 0.345 -23.510 1.00 66.19 179 ILE A O 1
ATOM 1434 N N . SER A 1 180 ? 68.837 2.358 -23.134 1.00 62.59 180 SER A N 1
ATOM 1435 C CA . SER A 1 180 ? 69.818 2.740 -22.104 1.00 62.59 180 SER A CA 1
ATOM 1436 C C . SER A 1 180 ? 69.456 2.221 -20.704 1.00 62.59 180 SER A C 1
ATOM 1438 O O . SER A 1 180 ? 68.315 2.354 -20.257 1.00 62.59 180 SER A O 1
ATOM 1440 N N . ARG A 1 181 ? 70.441 1.680 -19.970 1.00 60.47 181 ARG A N 1
ATOM 1441 C CA . ARG A 1 181 ? 70.256 1.106 -18.618 1.00 60.47 181 ARG A CA 1
ATOM 1442 C C . ARG A 1 181 ? 70.086 2.136 -17.492 1.00 60.47 181 ARG A C 1
ATOM 1444 O O . ARG A 1 181 ? 69.652 1.754 -16.411 1.00 60.47 181 ARG A O 1
ATOM 1451 N N . GLU A 1 182 ? 70.412 3.412 -17.709 1.00 57.03 182 GLU A N 1
ATOM 1452 C CA . GLU A 1 182 ? 70.384 4.446 -16.651 1.00 57.03 182 GLU A CA 1
ATOM 1453 C C . GLU A 1 182 ? 68.997 5.090 -16.428 1.00 57.03 182 GLU A C 1
ATOM 1455 O O . GLU A 1 182 ? 68.849 6.015 -15.631 1.00 57.03 182 GLU A O 1
ATOM 1460 N N . VAL A 1 183 ? 67.958 4.634 -17.135 1.00 52.81 183 VAL A N 1
ATOM 1461 C CA . VAL A 1 183 ? 66.675 5.345 -17.246 1.00 52.81 183 VAL A CA 1
ATOM 1462 C C . VAL A 1 183 ? 65.552 4.601 -16.519 1.00 52.81 183 VAL A C 1
ATOM 1464 O O . VAL A 1 183 ? 64.941 3.687 -17.064 1.00 52.81 183 VAL A O 1
ATOM 1467 N N . VAL A 1 184 ? 65.216 5.044 -15.303 1.00 45.34 184 VAL A N 1
ATOM 1468 C CA . VAL A 1 184 ? 64.140 4.458 -14.468 1.00 45.34 184 VAL A CA 1
ATOM 1469 C C . VAL A 1 184 ? 62.794 5.191 -14.651 1.00 45.34 184 VAL A C 1
ATOM 1471 O O . VAL A 1 184 ? 61.998 5.316 -13.724 1.00 45.34 184 VAL A O 1
ATOM 1474 N N . THR A 1 185 ? 62.523 5.711 -15.853 1.00 48.34 185 THR A N 1
ATOM 1475 C CA . THR A 1 185 ? 61.243 6.354 -16.205 1.00 48.34 185 THR A CA 1
ATOM 1476 C C . THR A 1 185 ? 60.581 5.649 -17.393 1.00 48.34 185 THR A C 1
ATOM 1478 O O . THR A 1 185 ? 61.270 5.314 -18.358 1.00 48.34 185 THR A O 1
ATOM 1481 N N . PRO A 1 186 ? 59.250 5.419 -17.366 1.00 41.22 186 PRO A N 1
ATOM 1482 C CA . PRO A 1 186 ? 58.532 4.792 -18.472 1.00 41.22 186 PRO A CA 1
ATOM 1483 C C . PRO A 1 186 ? 58.405 5.787 -19.631 1.00 41.22 186 PRO A C 1
ATOM 1485 O O . PRO A 1 186 ? 57.448 6.561 -19.716 1.00 41.22 186 PRO A O 1
ATOM 1488 N N . LYS A 1 187 ? 59.412 5.796 -20.504 1.00 49.03 187 LYS A N 1
ATOM 1489 C CA . LYS A 1 187 ? 59.413 6.591 -21.732 1.00 49.03 187 LYS A CA 1
ATOM 1490 C C . LYS A 1 187 ? 58.378 6.038 -22.707 1.00 49.03 187 LYS A C 1
ATOM 1492 O O . LYS A 1 187 ? 58.343 4.837 -22.959 1.00 49.03 187 LYS A O 1
ATOM 1497 N N . ARG A 1 188 ? 57.568 6.928 -23.284 1.00 50.00 188 ARG A N 1
ATOM 1498 C CA . ARG A 1 188 ? 56.811 6.624 -24.502 1.00 50.00 188 ARG A CA 1
ATOM 1499 C C . ARG A 1 188 ? 57.795 6.336 -25.637 1.00 50.00 188 ARG A C 1
ATOM 1501 O O . ARG A 1 188 ? 58.730 7.113 -25.827 1.00 50.00 188 ARG A O 1
ATOM 1508 N N . ASN A 1 189 ? 57.528 5.289 -26.409 1.00 65.38 189 ASN A N 1
ATOM 1509 C CA . ASN A 1 189 ? 58.068 5.168 -27.760 1.00 65.38 189 ASN A CA 1
ATOM 1510 C C . ASN A 1 189 ? 57.506 6.333 -28.597 1.00 65.38 189 ASN A C 1
ATOM 1512 O O . ASN A 1 189 ? 56.349 6.722 -28.398 1.00 65.38 189 ASN A O 1
ATOM 1516 N N . MET A 1 190 ? 58.310 6.927 -29.478 1.00 68.00 190 MET A N 1
ATOM 1517 C CA . MET A 1 190 ? 57.905 8.107 -30.256 1.00 68.00 190 MET A CA 1
ATOM 1518 C C . MET A 1 190 ? 57.743 7.705 -31.720 1.00 68.00 190 MET A C 1
ATOM 1520 O O . MET A 1 190 ? 58.621 7.038 -32.262 1.00 68.00 190 MET A O 1
ATOM 1524 N N . ILE A 1 191 ? 56.627 8.086 -32.341 1.00 72.50 191 ILE A N 1
ATOM 1525 C CA . ILE A 1 191 ? 56.320 7.744 -33.734 1.00 72.50 191 ILE A CA 1
ATOM 1526 C C . ILE A 1 191 ? 56.634 8.953 -34.624 1.00 72.50 191 ILE A C 1
ATOM 1528 O O . ILE A 1 191 ? 56.287 10.081 -34.275 1.00 72.50 191 ILE A O 1
ATOM 1532 N N . TYR A 1 192 ? 57.306 8.710 -35.747 1.00 75.81 192 TYR A N 1
ATOM 1533 C CA . TYR A 1 192 ? 57.670 9.693 -36.765 1.00 75.81 192 TYR A CA 1
ATOM 1534 C C . TYR A 1 192 ? 57.145 9.214 -38.119 1.00 75.81 192 TYR A C 1
ATOM 1536 O O . TYR A 1 192 ? 57.594 8.173 -38.596 1.00 75.81 192 TYR A O 1
ATOM 1544 N N . ASN A 1 193 ? 56.255 9.978 -38.753 1.00 79.44 193 ASN A N 1
ATOM 1545 C CA . ASN A 1 193 ? 55.792 9.688 -40.112 1.00 79.44 193 ASN A CA 1
ATOM 1546 C C . ASN A 1 193 ? 56.522 10.608 -41.098 1.00 79.44 193 ASN A C 1
ATOM 1548 O O . ASN A 1 193 ? 56.474 11.831 -40.954 1.00 79.44 193 ASN A O 1
ATOM 1552 N N . ILE A 1 194 ? 57.232 10.030 -42.065 1.00 83.88 194 ILE A N 1
ATOM 1553 C CA . ILE A 1 194 ? 57.947 10.747 -43.125 1.00 83.88 194 ILE A CA 1
ATOM 1554 C C . ILE A 1 194 ? 57.075 10.707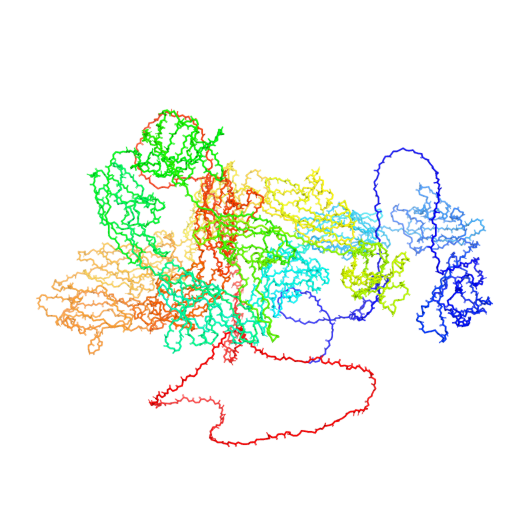 -44.386 1.00 83.88 194 ILE A C 1
ATOM 1556 O O . ILE A 1 194 ? 56.944 9.630 -44.973 1.00 83.88 194 ILE A O 1
ATOM 1560 N N . PRO A 1 195 ? 56.485 11.837 -44.810 1.00 82.00 195 PRO A N 1
ATOM 1561 C CA . PRO A 1 195 ? 55.786 11.908 -46.084 1.00 82.00 195 PRO A CA 1
ATOM 1562 C C . PRO A 1 195 ? 56.775 11.910 -47.253 1.00 82.00 195 PRO A C 1
ATOM 1564 O O . PRO A 1 195 ? 57.891 12.423 -47.149 1.00 82.00 195 PRO A O 1
ATOM 1567 N N . ILE A 1 196 ? 56.341 11.372 -48.383 1.00 85.19 196 ILE A N 1
ATOM 1568 C CA . ILE A 1 196 ? 57.089 11.284 -49.636 1.00 85.19 196 ILE A CA 1
ATOM 1569 C C . ILE A 1 196 ? 56.256 11.951 -50.729 1.00 85.19 196 ILE A C 1
ATOM 1571 O O . ILE A 1 196 ? 55.033 11.832 -50.731 1.00 85.19 196 ILE A O 1
ATOM 1575 N N . ARG A 1 197 ? 56.908 12.670 -51.643 1.00 83.38 197 ARG A N 1
ATOM 1576 C CA . ARG A 1 197 ? 56.295 13.236 -52.850 1.00 83.38 197 ARG A CA 1
ATOM 1577 C C . ARG A 1 197 ? 57.023 12.740 -54.085 1.00 83.38 197 ARG A C 1
ATOM 1579 O O . ARG A 1 197 ? 58.255 12.770 -54.103 1.00 83.38 197 ARG A O 1
ATOM 1586 N N . ILE A 1 198 ? 56.249 12.340 -55.083 1.00 82.12 198 ILE A N 1
ATOM 1587 C CA . ILE A 1 198 ? 56.730 11.796 -56.350 1.00 82.12 198 ILE A CA 1
ATOM 1588 C C . ILE A 1 198 ? 56.275 12.703 -57.500 1.00 82.12 198 ILE A C 1
ATOM 1590 O O . ILE A 1 198 ? 55.153 13.216 -57.477 1.00 82.12 198 ILE A O 1
ATOM 1594 N N . ASN A 1 199 ? 57.159 12.920 -58.475 1.00 75.88 199 ASN A N 1
ATOM 1595 C CA . ASN A 1 199 ? 56.875 13.653 -59.712 1.00 75.88 199 ASN A CA 1
ATOM 1596 C C . ASN A 1 199 ? 56.622 12.650 -60.872 1.00 75.88 199 ASN A C 1
ATOM 1598 O O . ASN A 1 199 ? 57.521 11.834 -61.098 1.00 75.88 199 ASN A O 1
ATOM 1602 N N . PRO A 1 200 ? 55.479 12.711 -61.595 1.00 72.50 200 PRO A N 1
ATOM 1603 C CA . PRO A 1 200 ? 55.154 11.806 -62.719 1.00 72.50 200 PRO A CA 1
ATOM 1604 C C . PRO A 1 200 ? 56.062 11.949 -63.953 1.00 72.50 200 PRO A C 1
ATOM 1606 O O . PRO A 1 200 ? 56.742 12.972 -64.112 1.00 72.50 200 PRO A O 1
ATOM 1609 N N . VAL A 1 201 ? 56.048 10.952 -64.852 1.00 77.44 201 VAL A N 1
ATOM 1610 C CA . VAL A 1 201 ? 56.896 10.888 -66.064 1.00 77.44 201 VAL A CA 1
ATOM 1611 C C . VAL A 1 201 ? 56.127 10.334 -67.279 1.00 77.44 201 VAL A C 1
ATOM 1613 O O . VAL A 1 201 ? 55.523 9.282 -67.201 1.00 77.44 201 VAL A O 1
ATOM 1616 N N . ASN A 1 202 ? 56.222 11.002 -68.437 1.00 76.25 202 ASN A N 1
ATOM 1617 C CA . ASN A 1 202 ? 55.308 10.796 -69.576 1.00 76.25 202 ASN A CA 1
ATOM 1618 C C . ASN A 1 202 ? 55.355 9.393 -70.243 1.00 76.25 202 ASN A C 1
ATOM 1620 O O . ASN A 1 202 ? 56.396 8.965 -70.780 1.00 76.25 202 ASN A O 1
ATOM 1624 N N . ASP A 1 203 ? 54.198 8.724 -70.298 1.00 74.00 203 ASP A N 1
ATOM 1625 C CA . ASP A 1 203 ? 53.977 7.371 -70.831 1.00 74.00 203 ASP A CA 1
ATOM 1626 C C . ASP A 1 203 ? 52.876 7.349 -71.943 1.00 74.00 203 ASP A C 1
ATOM 1628 O O . ASP A 1 203 ? 52.688 8.389 -72.571 1.00 74.00 203 ASP A O 1
ATOM 1632 N N . PRO A 1 204 ? 52.335 6.205 -72.435 1.00 79.69 204 PRO A N 1
ATOM 1633 C CA . PRO A 1 204 ? 51.305 6.186 -73.491 1.00 79.69 204 PRO A CA 1
ATOM 1634 C C . PRO A 1 204 ? 49.869 5.918 -72.974 1.00 79.69 204 PRO A C 1
ATOM 1636 O O . PRO A 1 204 ? 49.670 4.910 -72.292 1.00 79.69 204 PRO A O 1
ATOM 1639 N N . PRO A 1 205 ? 48.836 6.642 -73.462 1.00 82.06 205 PRO A N 1
ATOM 1640 C CA . PRO A 1 205 ? 47.467 6.525 -72.954 1.00 82.06 205 PRO A CA 1
ATOM 1641 C C . PRO A 1 205 ? 46.863 5.132 -73.044 1.00 82.06 205 PRO A C 1
ATOM 1643 O O . PRO A 1 205 ? 46.828 4.481 -74.097 1.00 82.06 205 PRO A O 1
ATOM 1646 N N . GLU A 1 206 ? 46.293 4.700 -71.925 1.00 81.75 206 GLU A N 1
ATOM 1647 C CA . GLU A 1 206 ? 45.775 3.356 -71.751 1.00 81.75 206 GLU A CA 1
ATOM 1648 C C . GLU A 1 206 ? 44.283 3.294 -72.101 1.00 81.75 206 GLU A C 1
ATOM 1650 O O . GLU A 1 206 ? 43.423 3.755 -71.347 1.00 81.75 206 GLU A O 1
ATOM 1655 N N . LEU A 1 207 ? 43.963 2.682 -73.248 1.00 86.00 207 LEU A N 1
ATOM 1656 C CA . LEU A 1 207 ? 42.593 2.370 -73.664 1.00 86.00 207 LEU A CA 1
ATOM 1657 C C . LEU A 1 207 ? 42.319 0.867 -73.515 1.00 86.00 207 LEU A C 1
ATOM 1659 O O . LEU A 1 207 ? 42.660 0.063 -74.385 1.00 86.00 207 LEU A O 1
ATOM 1663 N N . LYS A 1 208 ? 41.668 0.482 -72.416 1.00 81.81 208 LYS A N 1
ATOM 1664 C CA . LYS A 1 208 ? 41.305 -0.909 -72.100 1.00 81.81 208 LYS A CA 1
ATOM 1665 C C . LYS A 1 208 ? 39.798 -1.147 -72.171 1.00 81.81 208 LYS A C 1
ATOM 1667 O O . LYS A 1 208 ? 38.986 -0.230 -72.075 1.00 81.81 208 LYS A O 1
ATOM 1672 N N . SER A 1 209 ? 39.424 -2.419 -72.286 1.00 80.81 209 SER A N 1
ATOM 1673 C CA . SER A 1 209 ? 38.058 -2.889 -72.029 1.00 80.81 209 SER A CA 1
ATOM 1674 C C . SER A 1 209 ? 37.582 -2.437 -70.645 1.00 80.81 209 SER A C 1
ATOM 1676 O O . SER A 1 209 ? 38.263 -2.696 -69.652 1.00 80.81 209 SER A O 1
ATOM 1678 N N . GLY A 1 210 ? 36.414 -1.793 -70.570 1.00 72.62 210 GLY A N 1
ATOM 1679 C CA . GLY A 1 210 ? 35.753 -1.504 -69.295 1.00 72.62 210 GLY A CA 1
ATOM 1680 C C . GLY A 1 210 ? 35.183 -2.772 -68.643 1.00 72.62 210 GLY A C 1
ATOM 1681 O O . GLY A 1 210 ? 35.109 -3.832 -69.274 1.00 72.62 210 GLY A O 1
ATOM 1682 N N . THR A 1 211 ? 34.770 -2.676 -67.376 1.00 71.62 211 THR A N 1
ATOM 1683 C CA . THR A 1 211 ? 34.395 -3.845 -66.551 1.00 71.62 211 THR A CA 1
ATOM 1684 C C . THR A 1 211 ? 33.233 -4.680 -67.094 1.00 71.62 211 THR A C 1
ATOM 1686 O O . THR A 1 211 ? 33.213 -5.884 -66.859 1.00 71.62 211 THR A O 1
ATOM 1689 N N . ASP A 1 212 ? 32.298 -4.068 -67.827 1.00 63.88 212 ASP A N 1
ATOM 1690 C CA . ASP A 1 212 ? 31.106 -4.724 -68.390 1.00 63.88 212 ASP A CA 1
ATOM 1691 C C . ASP A 1 212 ? 31.202 -4.896 -69.926 1.00 63.88 212 ASP A C 1
ATOM 1693 O O . ASP A 1 212 ? 30.221 -5.232 -70.590 1.00 63.88 212 ASP A O 1
ATOM 1697 N N . SER A 1 213 ? 32.386 -4.676 -70.515 1.00 62.38 213 SER A N 1
ATOM 1698 C CA . SER A 1 213 ? 32.592 -4.616 -71.975 1.00 62.38 213 SER A CA 1
ATOM 1699 C C . SER A 1 213 ? 32.304 -5.913 -72.752 1.00 62.38 213 SER A C 1
ATOM 1701 O O . SER A 1 213 ? 32.099 -5.849 -73.964 1.00 62.38 213 SER A O 1
ATOM 1703 N N . GLU A 1 214 ? 32.216 -7.071 -72.085 1.00 66.50 214 GLU A N 1
ATOM 1704 C CA . GLU A 1 214 ? 31.736 -8.325 -72.696 1.00 66.50 214 GLU A CA 1
ATOM 1705 C C . GLU A 1 214 ? 30.211 -8.352 -72.926 1.00 66.50 214 GLU A C 1
ATOM 1707 O O . GLU A 1 214 ? 29.727 -9.174 -73.702 1.00 66.50 214 GLU A O 1
ATOM 1712 N N . MET A 1 215 ? 29.432 -7.496 -72.250 1.00 66.12 215 MET A N 1
ATOM 1713 C CA . MET A 1 215 ? 27.962 -7.526 -72.262 1.00 66.12 215 MET A CA 1
ATOM 1714 C C . MET A 1 215 ? 27.343 -6.124 -72.344 1.00 66.12 215 MET A C 1
ATOM 1716 O O . MET A 1 215 ? 26.502 -5.745 -71.527 1.00 66.12 215 MET A O 1
ATOM 1720 N N . LEU A 1 216 ? 27.720 -5.353 -73.364 1.00 70.25 216 LEU A N 1
ATOM 1721 C CA . LEU A 1 216 ? 27.070 -4.075 -73.656 1.00 70.25 216 LEU A CA 1
ATOM 1722 C C . LEU A 1 216 ? 25.690 -4.316 -74.293 1.00 70.25 216 LEU A C 1
ATOM 1724 O O . LEU A 1 216 ? 25.589 -4.905 -75.370 1.00 70.25 216 LEU A O 1
ATOM 1728 N N . TRP A 1 217 ? 24.623 -3.838 -73.647 1.00 72.31 217 TRP A N 1
ATOM 1729 C CA . TRP A 1 217 ? 23.242 -3.958 -74.131 1.00 72.31 217 TRP A CA 1
ATOM 1730 C C . TRP A 1 217 ? 22.612 -2.584 -74.387 1.00 72.31 217 TRP A C 1
ATOM 1732 O O . TRP A 1 217 ? 22.732 -1.682 -73.561 1.00 72.31 217 TRP A O 1
ATOM 1742 N N . ILE A 1 218 ? 21.886 -2.450 -75.501 1.00 71.50 218 ILE A N 1
ATOM 1743 C CA . ILE A 1 218 ? 21.001 -1.312 -75.804 1.00 71.50 218 ILE A CA 1
ATOM 1744 C C . ILE A 1 218 ? 19.541 -1.783 -75.768 1.00 71.50 218 ILE A C 1
ATOM 1746 O O . ILE A 1 218 ? 19.207 -2.854 -76.284 1.00 71.50 218 ILE A O 1
ATOM 1750 N N . THR A 1 219 ? 18.663 -0.976 -75.165 1.00 63.59 219 THR A N 1
ATOM 1751 C CA . THR A 1 219 ? 17.253 -1.317 -74.934 1.00 63.59 219 THR A CA 1
ATOM 1752 C C . THR A 1 219 ? 16.307 -0.298 -75.558 1.00 63.59 219 THR A C 1
ATOM 1754 O O . THR A 1 219 ? 16.304 0.873 -75.192 1.00 63.59 219 THR A O 1
ATOM 1757 N N . GLY A 1 220 ? 15.455 -0.737 -76.488 1.00 62.66 220 GLY A N 1
ATOM 1758 C CA . GLY A 1 220 ? 14.527 0.169 -77.175 1.00 62.66 220 GLY A CA 1
ATOM 1759 C C . GLY A 1 220 ? 15.270 1.286 -77.918 1.00 62.66 220 GLY A C 1
ATOM 1760 O O . GLY A 1 220 ? 16.204 1.004 -78.664 1.00 62.66 220 GLY A O 1
ATOM 1761 N N . ASP A 1 221 ? 14.868 2.535 -77.682 1.00 64.19 221 ASP A N 1
ATOM 1762 C CA . ASP A 1 221 ? 15.450 3.733 -78.306 1.00 64.19 221 ASP A CA 1
ATOM 1763 C C . ASP A 1 221 ? 16.556 4.394 -77.439 1.00 64.19 221 ASP A C 1
ATOM 1765 O O . ASP A 1 221 ? 16.895 5.562 -77.636 1.00 64.19 221 ASP A O 1
ATOM 1769 N N . SER A 1 222 ? 17.101 3.686 -76.437 1.00 64.44 222 SER A N 1
ATOM 1770 C CA . SER A 1 222 ? 18.125 4.215 -75.519 1.00 64.44 222 SER A CA 1
ATOM 1771 C C . SER A 1 222 ? 19.486 4.451 -76.193 1.00 64.44 222 SER A C 1
ATOM 1773 O O . SER A 1 222 ? 19.875 3.700 -77.090 1.00 64.44 222 SER A O 1
ATOM 1775 N N . LYS A 1 223 ? 20.264 5.413 -75.678 1.00 77.25 223 LYS A N 1
ATOM 1776 C CA . LYS A 1 223 ? 21.691 5.576 -76.000 1.00 77.25 223 LYS A CA 1
ATOM 1777 C C . LYS A 1 223 ? 22.561 4.937 -74.906 1.00 77.25 223 LYS A C 1
ATOM 1779 O O . LYS A 1 223 ? 22.311 5.166 -73.725 1.00 77.25 223 LYS A O 1
ATOM 1784 N N . LEU A 1 224 ? 23.597 4.190 -75.283 1.00 79.56 224 LEU A N 1
ATOM 1785 C CA . LEU A 1 224 ? 24.601 3.635 -74.369 1.00 79.56 224 LEU A CA 1
ATOM 1786 C C . LEU A 1 224 ? 25.738 4.646 -74.183 1.00 79.56 224 LEU A C 1
ATOM 1788 O O . LEU A 1 224 ? 26.591 4.773 -75.056 1.00 79.56 224 LEU A O 1
ATOM 1792 N N . THR A 1 225 ? 25.783 5.356 -73.059 1.00 83.31 225 THR A N 1
ATOM 1793 C CA . THR A 1 225 ? 26.951 6.186 -72.717 1.00 83.31 225 THR A CA 1
ATOM 1794 C C . THR A 1 225 ? 28.216 5.330 -72.640 1.00 83.31 225 THR A C 1
ATOM 1796 O O . THR A 1 225 ? 28.215 4.289 -71.983 1.00 83.31 225 THR A O 1
ATOM 1799 N N . LEU A 1 226 ? 29.294 5.769 -73.293 1.00 83.56 226 LEU A N 1
ATOM 1800 C CA . LEU A 1 226 ? 30.618 5.176 -73.123 1.00 83.56 226 LEU A CA 1
ATOM 1801 C C . LEU A 1 226 ? 31.249 5.744 -71.849 1.00 83.56 226 LEU A C 1
ATOM 1803 O O . LEU A 1 226 ? 31.927 6.763 -71.898 1.00 83.56 226 LEU A O 1
ATOM 1807 N N . ASP A 1 227 ? 30.995 5.087 -70.716 1.00 79.94 227 ASP A N 1
ATOM 1808 C CA . ASP A 1 227 ? 31.653 5.362 -69.434 1.00 79.94 227 ASP A CA 1
ATOM 1809 C C . ASP A 1 227 ? 32.723 4.300 -69.100 1.00 79.94 227 ASP A C 1
ATOM 1811 O O . ASP A 1 227 ? 32.998 3.398 -69.902 1.00 79.94 227 ASP A O 1
ATOM 1815 N N . SER A 1 228 ? 33.305 4.383 -67.897 1.00 76.75 228 SER A N 1
ATOM 1816 C CA . SER A 1 228 ? 34.354 3.479 -67.393 1.00 76.75 228 SER A CA 1
ATOM 1817 C C . SER A 1 228 ? 33.980 1.987 -67.332 1.00 76.75 228 SER A C 1
ATOM 1819 O O . SER A 1 228 ? 34.858 1.134 -67.183 1.00 76.75 228 SER A O 1
ATOM 1821 N N . ARG A 1 229 ? 32.698 1.630 -67.490 1.00 75.81 229 ARG A N 1
ATOM 1822 C CA . ARG A 1 229 ? 32.239 0.234 -67.604 1.00 75.81 229 ARG A CA 1
ATOM 1823 C C . ARG A 1 229 ? 32.295 -0.286 -69.036 1.00 75.81 229 ARG A C 1
ATOM 1825 O O . ARG A 1 229 ? 32.451 -1.491 -69.225 1.00 75.81 229 ARG A O 1
ATOM 1832 N N . ALA A 1 230 ? 32.212 0.595 -70.034 1.00 76.50 230 ALA A N 1
ATOM 1833 C CA . ALA A 1 230 ? 32.343 0.239 -71.445 1.00 76.50 230 ALA A CA 1
ATOM 1834 C C . ALA A 1 230 ? 33.807 0.270 -71.910 1.00 76.50 230 ALA A C 1
ATOM 1836 O O . ALA A 1 230 ? 34.289 -0.701 -72.496 1.00 76.50 230 ALA A O 1
ATOM 1837 N N . ILE A 1 231 ? 34.526 1.353 -71.609 1.00 84.56 231 ILE A N 1
ATOM 1838 C CA . ILE A 1 231 ? 35.952 1.532 -71.916 1.00 84.56 231 ILE A CA 1
ATOM 1839 C C . ILE A 1 231 ? 36.648 2.163 -70.715 1.00 84.56 231 ILE A C 1
ATOM 1841 O O . ILE A 1 231 ? 36.085 3.050 -70.092 1.00 84.56 231 ILE A O 1
ATOM 1845 N N . ASN A 1 232 ? 37.868 1.748 -70.397 1.00 82.44 232 ASN A N 1
ATOM 1846 C CA . ASN A 1 232 ? 38.710 2.448 -69.433 1.00 82.44 232 ASN A CA 1
ATOM 1847 C C . ASN A 1 232 ? 39.747 3.263 -70.214 1.00 82.44 232 ASN A C 1
ATOM 1849 O O . ASN A 1 232 ? 40.506 2.674 -70.982 1.00 82.44 232 ASN A O 1
ATOM 1853 N N . LEU A 1 233 ? 39.734 4.588 -70.053 1.00 84.44 233 LEU A N 1
ATOM 1854 C CA . LEU A 1 233 ? 40.611 5.535 -70.746 1.00 84.44 233 LEU A CA 1
ATOM 1855 C C . LEU A 1 233 ? 41.335 6.401 -69.710 1.00 84.44 233 LEU A C 1
ATOM 1857 O O . LEU A 1 233 ? 40.715 7.240 -69.052 1.00 84.44 233 LEU A O 1
ATOM 1861 N N . TRP A 1 234 ? 42.638 6.188 -69.572 1.00 79.94 234 TRP A N 1
ATOM 1862 C CA . TRP A 1 234 ? 43.467 6.775 -68.519 1.00 79.94 234 TRP A CA 1
ATOM 1863 C C . TRP A 1 234 ? 44.817 7.241 -69.085 1.00 79.94 234 TRP A C 1
ATOM 1865 O O . TRP A 1 234 ? 45.341 6.622 -70.007 1.00 79.94 234 TRP A O 1
ATOM 1875 N N . ASP A 1 235 ? 45.301 8.355 -68.540 1.00 80.94 235 ASP A N 1
ATOM 1876 C CA . ASP A 1 235 ? 46.585 9.024 -68.795 1.00 80.94 235 ASP A CA 1
ATOM 1877 C C . ASP A 1 235 ? 46.866 9.836 -67.512 1.00 80.94 235 ASP A C 1
ATOM 1879 O O . ASP A 1 235 ? 45.914 10.376 -66.927 1.00 80.94 235 ASP A O 1
ATOM 1883 N N . ALA A 1 236 ? 48.107 9.866 -67.025 1.00 71.56 236 ALA A N 1
ATOM 1884 C CA . ALA A 1 236 ? 48.466 10.443 -65.713 1.00 71.56 236 ALA A CA 1
ATOM 1885 C C . ALA A 1 236 ? 49.157 11.817 -65.811 1.00 71.56 236 ALA A C 1
ATOM 1887 O O . ALA A 1 236 ? 49.136 12.635 -64.887 1.00 71.56 236 ALA A O 1
ATOM 1888 N N . ASP A 1 237 ? 49.788 12.015 -66.956 1.00 77.25 237 ASP A N 1
ATOM 1889 C CA . ASP A 1 237 ? 50.793 12.990 -67.353 1.00 77.25 237 ASP A CA 1
ATOM 1890 C C . ASP A 1 237 ? 50.215 14.081 -68.274 1.00 77.25 237 ASP A C 1
ATOM 1892 O O . ASP A 1 237 ? 50.572 15.258 -68.154 1.00 77.25 237 ASP A O 1
ATOM 1896 N N . SER A 1 238 ? 49.299 13.692 -69.162 1.00 79.44 238 SER A N 1
ATOM 1897 C CA . SER A 1 238 ? 48.553 14.548 -70.085 1.00 79.44 238 SER A CA 1
ATOM 1898 C C . SER A 1 238 ? 47.367 15.264 -69.426 1.00 79.44 238 SER A C 1
ATOM 1900 O O . SER A 1 238 ? 46.778 14.803 -68.448 1.00 79.44 238 SER A O 1
ATOM 1902 N N . ASP A 1 239 ? 46.925 16.376 -70.025 1.00 78.94 239 ASP A N 1
ATOM 1903 C CA . ASP A 1 239 ? 45.605 16.937 -69.717 1.00 78.94 239 ASP A CA 1
ATOM 1904 C C . ASP A 1 239 ? 44.517 16.120 -70.450 1.00 78.94 239 ASP A C 1
ATOM 1906 O O . ASP A 1 239 ? 44.673 15.828 -71.638 1.00 78.94 239 ASP A O 1
ATOM 1910 N N . PRO A 1 240 ? 43.367 15.804 -69.830 1.00 79.44 240 PRO A N 1
ATOM 1911 C CA . PRO A 1 240 ? 42.267 15.147 -70.533 1.00 79.44 240 PRO A CA 1
ATOM 1912 C C . PRO A 1 240 ? 41.721 15.883 -71.777 1.00 79.44 240 PRO A C 1
ATOM 1914 O O . PRO A 1 240 ? 41.003 15.273 -72.569 1.00 79.44 240 PRO A O 1
ATOM 1917 N N . GLU A 1 241 ? 42.024 17.171 -71.984 1.00 82.31 241 GLU A N 1
ATOM 1918 C CA . GLU A 1 241 ? 41.763 17.882 -73.253 1.00 82.31 241 GLU A CA 1
ATOM 1919 C C . GLU A 1 241 ? 42.764 17.544 -74.383 1.00 82.31 241 GLU A C 1
ATOM 1921 O O . GLU A 1 241 ? 42.428 17.736 -75.555 1.00 82.31 241 GLU A O 1
ATOM 1926 N N . THR A 1 242 ? 43.972 17.045 -74.084 1.00 83.06 242 THR A N 1
ATOM 1927 C CA . THR A 1 242 ? 44.970 16.662 -75.106 1.00 83.06 242 THR A CA 1
ATOM 1928 C C . THR A 1 242 ? 44.867 15.204 -75.538 1.00 83.06 242 THR A C 1
ATOM 1930 O O . THR A 1 242 ? 45.207 14.897 -76.677 1.00 83.06 242 THR A O 1
ATOM 1933 N N . VAL A 1 243 ? 44.336 14.317 -74.694 1.00 84.44 243 VAL A N 1
ATOM 1934 C CA . VAL A 1 243 ? 44.111 12.907 -75.045 1.00 84.44 243 VAL A CA 1
ATOM 1935 C C . VAL A 1 243 ? 42.834 12.754 -75.870 1.00 84.44 243 VAL A C 1
ATOM 1937 O O . VAL A 1 243 ? 41.754 13.172 -75.452 1.00 84.44 243 VAL A O 1
ATOM 1940 N N . TYR A 1 244 ? 42.925 12.108 -77.033 1.00 89.12 244 TYR A N 1
ATOM 1941 C CA . TYR A 1 244 ? 41.803 11.887 -77.945 1.00 89.12 244 TYR A CA 1
ATOM 1942 C C . TYR A 1 244 ? 41.575 10.417 -78.291 1.00 89.12 244 TYR A C 1
ATOM 1944 O O . TYR A 1 244 ? 42.505 9.720 -78.688 1.00 89.12 244 TYR A O 1
ATOM 1952 N N . VAL A 1 245 ? 40.309 9.995 -78.323 1.00 88.19 245 VAL A N 1
ATOM 1953 C CA . VAL A 1 245 ? 39.864 8.714 -78.888 1.00 88.19 245 VAL A CA 1
ATOM 1954 C C . VAL A 1 245 ? 39.258 8.916 -80.278 1.00 88.19 245 VAL A C 1
ATOM 1956 O O . VAL A 1 245 ? 38.487 9.848 -80.501 1.00 88.19 245 VAL A O 1
ATOM 1959 N N . SER A 1 246 ? 39.585 8.032 -81.224 1.00 89.31 246 SER A N 1
ATOM 1960 C CA . SER A 1 246 ? 39.082 8.051 -82.608 1.00 89.31 246 SER A CA 1
ATOM 1961 C C . SER A 1 246 ? 38.410 6.728 -82.994 1.00 89.31 246 SER A C 1
ATOM 1963 O O . SER A 1 246 ? 38.873 5.655 -82.603 1.00 89.31 246 SER A O 1
ATOM 1965 N N . VAL A 1 247 ? 37.341 6.786 -83.794 1.00 86.38 247 VAL A N 1
ATOM 1966 C CA . VAL A 1 247 ? 36.636 5.602 -84.316 1.00 86.38 247 VAL A CA 1
ATOM 1967 C C . VAL A 1 247 ? 37.350 5.062 -85.560 1.00 86.38 247 VAL A C 1
ATOM 1969 O O . VAL A 1 247 ? 37.409 5.727 -86.589 1.00 86.38 247 VAL A O 1
ATOM 1972 N N . ILE A 1 248 ? 37.855 3.828 -85.485 1.00 86.00 248 ILE A N 1
ATOM 1973 C CA . ILE A 1 248 ? 38.488 3.114 -86.611 1.00 86.00 248 ILE A CA 1
ATOM 1974 C C . ILE A 1 248 ? 37.436 2.430 -87.494 1.00 86.00 248 ILE A C 1
ATOM 1976 O O . ILE A 1 248 ? 37.568 2.398 -88.716 1.00 86.00 248 ILE A O 1
ATOM 1980 N N . ALA A 1 249 ? 36.409 1.836 -86.881 1.00 84.06 249 ALA A N 1
ATOM 1981 C CA . ALA A 1 249 ? 35.345 1.127 -87.587 1.00 84.06 249 ALA A CA 1
ATOM 1982 C C . ALA A 1 249 ? 34.065 1.074 -86.746 1.00 84.06 249 ALA A C 1
ATOM 1984 O O . ALA A 1 249 ? 34.125 0.925 -85.525 1.00 84.06 249 ALA A O 1
ATOM 1985 N N . ALA A 1 250 ? 32.910 1.129 -87.406 1.00 79.69 250 ALA A N 1
ATOM 1986 C CA . ALA A 1 250 ? 31.605 0.923 -86.788 1.00 79.69 250 ALA A CA 1
ATOM 1987 C C . ALA A 1 250 ? 30.671 0.179 -87.757 1.00 79.69 250 ALA A C 1
ATOM 1989 O O . ALA A 1 250 ? 30.721 0.399 -88.968 1.00 79.69 250 ALA A O 1
ATOM 1990 N N . ASN A 1 251 ? 29.834 -0.716 -87.234 1.00 83.62 251 ASN A N 1
ATOM 1991 C CA . ASN A 1 251 ? 28.844 -1.476 -87.999 1.00 83.62 251 ASN A CA 1
ATOM 1992 C C . ASN A 1 251 ? 27.615 -1.738 -87.119 1.00 83.62 251 ASN A C 1
ATOM 1994 O O . ASN A 1 251 ? 27.755 -2.307 -86.039 1.00 83.62 251 ASN A O 1
ATOM 1998 N N . GLY A 1 252 ? 26.429 -1.301 -87.548 1.00 80.00 252 GLY A N 1
ATOM 1999 C CA . GLY A 1 252 ? 25.211 -1.348 -86.725 1.00 80.00 252 GLY A CA 1
ATOM 2000 C C . GLY A 1 252 ? 25.247 -0.446 -85.481 1.00 80.00 252 GLY A C 1
ATOM 2001 O O . GLY A 1 252 ? 24.374 -0.561 -84.627 1.00 80.00 252 GLY A O 1
ATOM 2002 N N . VAL A 1 253 ? 26.241 0.442 -85.363 1.00 81.06 253 VAL A N 1
ATOM 2003 C CA . VAL A 1 253 ? 26.438 1.388 -84.252 1.00 81.06 253 VAL A CA 1
ATOM 2004 C C . VAL A 1 253 ? 26.894 2.735 -84.822 1.00 81.06 253 VAL A C 1
ATOM 2006 O O . VAL A 1 253 ? 27.634 2.758 -85.805 1.00 81.06 253 VAL A O 1
ATOM 2009 N N . ARG A 1 254 ? 26.499 3.845 -84.193 1.00 87.25 254 ARG A N 1
ATOM 2010 C CA . ARG A 1 254 ? 27.144 5.165 -84.319 1.00 87.25 254 ARG A CA 1
ATOM 2011 C C . ARG A 1 254 ? 27.443 5.759 -82.943 1.00 87.25 254 ARG A C 1
ATOM 2013 O O . ARG A 1 254 ? 26.857 5.304 -81.963 1.00 87.25 254 ARG A O 1
ATOM 2020 N N . LEU A 1 255 ? 28.296 6.779 -82.879 1.00 87.50 255 LEU A N 1
ATOM 2021 C CA . LEU A 1 255 ? 28.457 7.617 -81.687 1.00 87.50 255 LEU A CA 1
ATOM 2022 C C . LEU A 1 255 ? 27.774 8.971 -81.888 1.00 87.50 255 LEU A C 1
ATOM 2024 O O . LEU A 1 255 ? 27.822 9.531 -82.982 1.00 87.50 255 LEU A O 1
ATOM 2028 N N . GLU A 1 256 ? 27.180 9.501 -80.827 1.00 87.50 256 GLU A N 1
ATOM 2029 C CA . GLU A 1 256 ? 26.676 10.867 -80.726 1.00 87.50 256 GLU A CA 1
ATOM 2030 C C . GLU A 1 256 ? 27.272 11.588 -79.512 1.00 87.50 256 GLU A C 1
ATOM 2032 O O . GLU A 1 256 ? 27.581 10.949 -78.505 1.00 87.50 256 GLU A O 1
ATOM 2037 N N . ASP A 1 257 ? 27.395 12.912 -79.610 1.00 83.00 257 ASP A N 1
ATOM 2038 C CA . ASP A 1 257 ? 27.667 13.793 -78.469 1.00 83.00 257 ASP A CA 1
ATOM 2039 C C . ASP A 1 257 ? 26.394 14.081 -77.639 1.00 83.00 257 ASP A C 1
ATOM 2041 O O . ASP A 1 257 ? 25.278 13.646 -77.967 1.00 83.00 257 ASP A O 1
ATOM 2045 N N . SER A 1 258 ? 26.546 14.852 -76.561 1.00 77.50 258 SER A N 1
ATOM 2046 C CA . SER A 1 258 ? 25.442 15.301 -75.707 1.00 77.50 258 SER A CA 1
ATOM 2047 C C . SER A 1 258 ? 24.503 16.318 -76.387 1.00 77.50 258 SER A C 1
ATOM 2049 O O . SER A 1 258 ? 23.347 16.448 -75.975 1.00 77.50 258 SER A O 1
ATOM 2051 N N . GLU A 1 259 ? 24.910 16.947 -77.499 1.00 80.19 259 GLU A N 1
ATOM 2052 C CA . GLU A 1 259 ? 24.020 17.706 -78.399 1.00 80.19 259 GLU A CA 1
ATOM 2053 C C . GLU A 1 259 ? 23.269 16.811 -79.415 1.00 80.19 259 GLU A C 1
ATOM 2055 O O . GLU A 1 259 ? 22.417 17.297 -80.161 1.00 80.19 259 GLU A O 1
ATOM 2060 N N . SER A 1 260 ? 23.507 15.493 -79.410 1.00 73.50 260 SER A N 1
ATOM 2061 C CA . SER A 1 260 ? 22.965 14.505 -80.361 1.00 73.50 260 SER A CA 1
ATOM 2062 C C . SER A 1 260 ? 23.434 14.676 -81.818 1.00 73.50 260 SER A C 1
ATOM 2064 O O . SER A 1 260 ? 22.721 14.310 -82.757 1.00 73.50 260 SER A O 1
ATOM 2066 N N . LYS A 1 261 ? 24.640 15.214 -82.029 1.00 80.25 261 LYS A N 1
ATOM 2067 C CA . LYS A 1 261 ? 25.348 15.186 -83.320 1.00 80.25 261 LYS A CA 1
ATOM 2068 C C . LYS A 1 261 ? 26.180 13.915 -83.425 1.00 80.25 261 LYS A C 1
ATOM 2070 O O . LYS A 1 261 ? 26.764 13.473 -82.445 1.00 80.25 261 LYS A O 1
ATOM 2075 N N . GLU A 1 262 ? 26.283 13.353 -84.626 1.00 85.81 262 GLU A N 1
ATOM 2076 C CA . GLU A 1 262 ? 27.102 12.162 -84.881 1.00 85.81 262 GLU A CA 1
ATOM 2077 C C . GLU A 1 262 ? 28.606 12.502 -84.859 1.00 85.81 262 GLU A C 1
ATOM 2079 O O . GLU A 1 262 ? 29.050 13.403 -85.575 1.00 85.81 262 GLU A O 1
ATOM 2084 N N . ILE A 1 263 ? 29.388 11.780 -84.048 1.00 87.62 263 ILE A N 1
ATOM 2085 C CA . ILE A 1 263 ? 30.821 12.028 -83.807 1.00 87.62 263 ILE A CA 1
ATOM 2086 C C . ILE A 1 263 ? 31.693 10.822 -84.185 1.00 87.62 263 ILE A C 1
ATOM 2088 O O . ILE A 1 263 ? 31.272 9.670 -84.102 1.00 87.62 263 ILE A O 1
ATOM 2092 N N . GLN A 1 264 ? 32.940 11.084 -84.592 1.00 87.19 264 GLN A N 1
ATOM 2093 C CA . GLN A 1 264 ? 33.949 10.046 -84.893 1.00 87.19 264 GLN A CA 1
ATOM 2094 C C . GLN A 1 264 ? 35.273 10.229 -84.131 1.00 87.19 264 GLN A C 1
ATOM 2096 O O . GLN A 1 264 ? 36.173 9.396 -84.244 1.00 87.19 264 GLN A O 1
ATOM 2101 N N . LYS A 1 265 ? 35.391 11.302 -83.342 1.00 89.31 265 LYS A N 1
ATOM 2102 C CA . LYS A 1 265 ? 36.528 11.603 -82.469 1.00 89.31 265 LYS A CA 1
ATOM 2103 C C . LYS A 1 265 ? 36.009 12.336 -81.226 1.00 89.31 265 LYS A C 1
ATOM 2105 O O . LYS A 1 265 ? 35.131 13.181 -81.375 1.00 89.31 265 LYS A O 1
ATOM 2110 N N . PHE A 1 266 ? 36.541 12.015 -80.050 1.00 89.75 266 PHE A N 1
ATOM 2111 C CA . PHE A 1 266 ? 36.233 12.660 -78.766 1.00 89.75 266 PHE A CA 1
ATOM 2112 C C . PHE A 1 266 ? 37.502 12.770 -77.904 1.00 89.75 266 PHE A C 1
ATOM 2114 O O . PHE A 1 266 ? 38.489 12.090 -78.181 1.00 89.75 266 PHE A O 1
ATOM 2121 N N . THR A 1 267 ? 37.513 13.642 -76.901 1.00 90.50 267 THR A N 1
ATOM 2122 C CA . THR A 1 267 ? 38.605 13.793 -75.922 1.00 90.50 267 THR A CA 1
ATOM 2123 C C . THR A 1 267 ? 38.394 12.902 -74.696 1.00 90.50 267 THR A C 1
ATOM 2125 O O . THR A 1 267 ? 37.281 12.452 -74.414 1.00 90.50 267 THR A O 1
ATOM 2128 N N . GLN A 1 268 ? 39.447 12.676 -73.911 1.00 87.81 268 GLN A N 1
ATOM 2129 C CA . GLN A 1 268 ? 39.312 12.078 -72.583 1.00 87.81 268 GLN A CA 1
ATOM 2130 C C . GLN A 1 268 ? 38.468 12.969 -71.658 1.00 87.81 268 GLN A C 1
ATOM 2132 O O . GLN A 1 268 ? 37.750 12.445 -70.812 1.00 87.81 268 GLN A O 1
ATOM 2137 N N . ARG A 1 269 ? 38.461 14.294 -71.856 1.00 86.88 269 ARG A N 1
ATOM 2138 C CA . ARG A 1 269 ? 37.556 15.218 -71.161 1.00 86.88 269 ARG A CA 1
ATOM 2139 C C . ARG A 1 269 ? 36.084 14.933 -71.494 1.00 86.88 269 ARG A C 1
ATOM 2141 O O . ARG A 1 269 ? 35.296 14.792 -70.567 1.00 86.88 269 ARG A O 1
ATOM 2148 N N . ASP A 1 270 ? 35.728 14.750 -72.768 1.00 87.06 270 ASP A N 1
ATOM 2149 C CA . ASP A 1 270 ? 34.359 14.388 -73.192 1.00 87.06 270 ASP A CA 1
ATOM 2150 C C . ASP A 1 270 ? 33.928 13.027 -72.608 1.00 87.06 270 ASP A C 1
ATOM 2152 O O . ASP A 1 270 ? 32.787 12.841 -72.179 1.00 87.06 270 ASP A O 1
ATOM 2156 N N . PHE A 1 271 ? 34.862 12.072 -72.539 1.00 87.31 271 PHE A N 1
ATOM 2157 C CA . PHE A 1 271 ? 34.655 10.776 -71.891 1.00 87.31 271 PHE A CA 1
ATOM 2158 C C . PHE A 1 271 ? 34.424 10.911 -70.374 1.00 87.31 271 PHE A C 1
ATOM 2160 O O . PHE A 1 271 ? 33.428 10.403 -69.860 1.00 87.31 271 PHE A O 1
ATOM 2167 N N . LEU A 1 272 ? 35.284 11.644 -69.657 1.00 83.00 272 LEU A N 1
ATOM 2168 C CA . LEU A 1 272 ? 35.161 11.889 -68.212 1.00 83.00 272 LEU A CA 1
ATOM 2169 C C . LEU A 1 272 ? 33.896 12.687 -67.853 1.00 83.00 272 LEU A C 1
ATOM 2171 O O . LEU A 1 272 ? 33.292 12.449 -66.805 1.00 83.00 272 LEU A O 1
ATOM 2175 N N . ASN A 1 273 ? 33.459 13.592 -68.732 1.00 82.94 273 ASN A N 1
ATOM 2176 C CA . ASN A 1 273 ? 32.190 14.308 -68.608 1.00 82.94 273 ASN A CA 1
ATOM 2177 C C . ASN A 1 273 ? 30.963 13.404 -68.823 1.00 82.94 273 ASN A C 1
ATOM 2179 O O . ASN A 1 273 ? 29.882 13.740 -68.338 1.00 82.94 273 ASN A O 1
ATOM 2183 N N . ASN A 1 274 ? 31.123 12.241 -69.468 1.00 81.62 274 ASN A N 1
ATOM 2184 C CA . ASN A 1 274 ? 30.059 11.341 -69.938 1.00 81.62 274 ASN A CA 1
ATOM 2185 C C . ASN A 1 274 ? 29.254 11.886 -71.145 1.00 81.62 274 ASN A C 1
ATOM 2187 O O . ASN A 1 274 ? 28.093 11.513 -71.328 1.00 81.62 274 ASN A O 1
ATOM 2191 N N . ASP A 1 275 ? 29.868 12.734 -71.982 1.00 82.62 275 ASP A N 1
ATOM 2192 C CA . ASP A 1 275 ? 29.247 13.375 -73.159 1.00 82.62 275 ASP A CA 1
ATOM 2193 C C . ASP A 1 275 ? 29.116 12.446 -74.390 1.00 82.62 275 ASP A C 1
ATOM 2195 O O . ASP A 1 275 ? 28.512 12.824 -75.393 1.00 82.62 275 ASP A O 1
ATOM 2199 N N . VAL A 1 276 ? 29.687 11.235 -74.348 1.00 86.44 276 VAL A N 1
ATOM 2200 C CA . VAL A 1 276 ? 29.816 10.325 -75.504 1.00 86.44 276 VAL A CA 1
ATOM 2201 C C . VAL A 1 276 ? 28.819 9.166 -75.418 1.00 86.44 276 VAL A C 1
ATOM 2203 O O . VAL A 1 276 ? 28.875 8.357 -74.490 1.00 86.44 276 VAL A O 1
ATOM 2206 N N . HIS A 1 277 ? 27.944 9.015 -76.419 1.00 84.81 277 HIS A N 1
ATOM 2207 C CA . HIS A 1 277 ? 26.891 7.992 -76.423 1.00 84.81 277 HIS A CA 1
ATOM 2208 C C . HIS A 1 277 ? 26.860 7.138 -77.703 1.00 84.81 277 HIS A C 1
ATOM 2210 O O . HIS A 1 277 ? 26.723 7.654 -78.807 1.00 84.81 277 HIS A O 1
ATOM 2216 N N . ALA A 1 278 ? 26.891 5.813 -77.569 1.00 83.69 278 ALA A N 1
ATOM 2217 C CA . ALA A 1 278 ? 26.680 4.861 -78.656 1.00 83.69 278 ALA A CA 1
ATOM 2218 C C . ALA A 1 278 ? 25.186 4.576 -78.907 1.00 83.69 278 ALA A C 1
ATOM 2220 O O . ALA A 1 278 ? 24.402 4.404 -77.973 1.00 83.69 278 ALA A O 1
ATOM 2221 N N . ILE A 1 279 ? 24.787 4.487 -80.178 1.00 80.25 279 ILE A N 1
ATOM 2222 C CA . ILE A 1 279 ? 23.407 4.218 -80.613 1.00 80.25 279 ILE A CA 1
ATOM 2223 C C . ILE A 1 279 ? 23.404 3.143 -81.695 1.00 80.25 279 ILE A C 1
ATOM 2225 O O . ILE A 1 279 ? 24.202 3.193 -82.631 1.00 80.25 279 ILE A O 1
ATOM 2229 N N . LEU A 1 280 ? 22.482 2.187 -81.585 1.00 73.94 280 LEU A N 1
ATOM 2230 C CA . LEU A 1 280 ? 22.348 1.065 -82.510 1.00 73.94 280 LEU A CA 1
ATOM 2231 C C . LEU A 1 280 ? 21.618 1.502 -83.796 1.00 73.94 280 LEU A C 1
ATOM 2233 O O . LEU A 1 280 ? 20.530 2.076 -83.744 1.00 73.94 280 LEU A O 1
ATOM 2237 N N . THR A 1 281 ? 22.220 1.261 -84.962 1.00 70.06 281 THR A N 1
ATOM 2238 C CA . THR A 1 281 ? 21.726 1.747 -86.260 1.00 70.06 281 THR A CA 1
ATOM 2239 C C . THR A 1 281 ? 21.103 0.626 -87.096 1.00 70.06 281 THR A C 1
ATOM 2241 O O . THR A 1 281 ? 21.776 -0.233 -87.662 1.00 70.06 281 THR A O 1
ATOM 2244 N N . GLY A 1 282 ? 19.772 0.664 -87.215 1.00 65.31 282 GLY A N 1
ATOM 2245 C CA . GLY A 1 282 ? 18.977 -0.326 -87.949 1.00 65.31 282 GLY A CA 1
ATOM 2246 C C . GLY A 1 282 ? 18.444 -1.462 -87.067 1.00 65.31 282 GLY A C 1
ATOM 2247 O O . GLY A 1 282 ? 18.675 -1.508 -85.865 1.00 65.31 282 GLY A O 1
ATOM 2248 N N . LYS A 1 283 ? 17.690 -2.395 -87.665 1.00 62.31 283 LYS A N 1
ATOM 2249 C CA . LYS A 1 283 ? 17.080 -3.539 -86.954 1.00 62.31 283 LYS A CA 1
ATOM 2250 C C . LYS A 1 283 ? 18.053 -4.715 -86.800 1.00 62.31 283 LYS A C 1
ATOM 2252 O O . LYS A 1 283 ? 17.738 -5.832 -87.207 1.00 62.31 283 LYS A O 1
ATOM 2257 N N . VAL A 1 284 ? 19.242 -4.449 -86.270 1.00 65.44 284 VAL A N 1
ATOM 2258 C CA . VAL A 1 284 ? 20.268 -5.471 -86.019 1.00 65.44 284 VAL A CA 1
ATOM 2259 C C . VAL A 1 284 ? 20.175 -5.932 -84.563 1.00 65.44 284 VAL A C 1
ATOM 2261 O O . VAL A 1 284 ? 19.900 -5.131 -83.676 1.00 65.44 284 VAL A O 1
ATOM 2264 N N . SER A 1 285 ? 20.382 -7.224 -84.302 1.00 68.31 285 SER A N 1
ATOM 2265 C CA . SER A 1 285 ? 20.437 -7.771 -82.935 1.00 68.31 285 SER A CA 1
ATOM 2266 C C . SER A 1 285 ? 21.775 -7.514 -82.231 1.00 68.31 285 SER A C 1
ATOM 2268 O O . SER A 1 285 ? 21.899 -7.760 -81.034 1.00 68.31 285 SER A O 1
ATOM 2270 N N . GLU A 1 286 ? 22.779 -7.080 -82.990 1.00 73.94 286 GLU A N 1
ATOM 2271 C CA . GLU A 1 286 ? 24.177 -6.967 -82.592 1.00 73.94 286 GLU A CA 1
ATOM 2272 C C . GLU A 1 286 ? 24.877 -5.946 -83.500 1.00 73.94 286 GLU A C 1
ATOM 2274 O O . GLU A 1 286 ? 24.616 -5.906 -84.704 1.00 73.94 286 GLU A O 1
ATOM 2279 N N . GLY A 1 287 ? 25.760 -5.128 -82.936 1.00 78.88 287 GLY A N 1
ATOM 2280 C CA . GLY A 1 287 ? 26.593 -4.167 -83.654 1.00 78.88 287 GLY A CA 1
ATOM 2281 C C . GLY A 1 287 ? 27.989 -4.077 -83.037 1.00 78.88 287 GLY A C 1
ATOM 2282 O O . GLY A 1 287 ? 28.200 -4.477 -81.896 1.00 78.88 287 GLY A O 1
ATOM 2283 N N . THR A 1 288 ? 28.961 -3.564 -83.790 1.00 85.69 288 THR A N 1
ATOM 2284 C CA . THR A 1 288 ? 30.380 -3.544 -83.394 1.00 85.69 288 THR A CA 1
ATOM 2285 C C . THR A 1 288 ? 31.003 -2.167 -83.585 1.00 85.69 288 THR A C 1
ATOM 2287 O O . THR A 1 288 ? 30.783 -1.536 -84.621 1.00 85.69 288 THR A O 1
ATOM 2290 N N . LEU A 1 289 ? 31.843 -1.746 -82.640 1.00 86.19 289 LEU A N 1
ATOM 2291 C CA . LEU A 1 289 ? 32.560 -0.466 -82.635 1.00 86.19 289 LEU A CA 1
ATOM 2292 C C . LEU A 1 289 ? 34.056 -0.699 -82.362 1.00 86.19 289 LEU A C 1
ATOM 2294 O O . LEU A 1 289 ? 34.406 -1.596 -81.598 1.00 86.19 289 LEU A O 1
ATOM 2298 N N . LYS A 1 290 ? 34.946 0.090 -82.971 1.00 88.75 290 LYS A N 1
ATOM 2299 C CA . LYS A 1 290 ? 36.403 -0.040 -82.817 1.00 88.75 290 LYS A CA 1
ATOM 2300 C C . LYS A 1 290 ? 37.072 1.320 -82.618 1.00 88.75 290 LYS A C 1
ATOM 2302 O O . LYS A 1 290 ? 36.819 2.234 -83.401 1.00 88.75 290 LYS A O 1
ATOM 2307 N N . LEU A 1 291 ? 37.904 1.439 -81.585 1.00 88.88 291 LEU A N 1
ATOM 2308 C CA . LEU A 1 291 ? 38.418 2.691 -81.015 1.00 88.88 291 LEU A CA 1
ATOM 2309 C C . LEU A 1 291 ? 39.948 2.648 -80.827 1.00 88.88 291 LEU A C 1
ATOM 2311 O O . LEU A 1 291 ? 40.518 1.567 -80.703 1.00 88.88 291 LEU A O 1
ATOM 2315 N N . ILE A 1 292 ? 40.599 3.812 -80.774 1.00 92.00 292 ILE A N 1
ATOM 2316 C CA . ILE A 1 292 ? 42.028 3.988 -80.432 1.00 92.00 292 ILE A CA 1
ATOM 2317 C C . ILE A 1 292 ? 42.249 5.352 -79.761 1.00 92.00 292 ILE A C 1
ATOM 2319 O O . ILE A 1 292 ? 41.602 6.314 -80.175 1.00 92.00 292 ILE A O 1
ATOM 2323 N N . ALA A 1 293 ? 43.132 5.442 -78.762 1.00 88.06 293 ALA A N 1
ATOM 2324 C CA . ALA A 1 293 ? 43.481 6.673 -78.043 1.00 88.06 293 ALA A CA 1
ATOM 2325 C C . ALA A 1 293 ? 44.876 7.216 -78.423 1.00 88.06 293 ALA A C 1
ATOM 2327 O O . ALA A 1 293 ? 45.732 6.467 -78.896 1.00 88.06 293 ALA A O 1
ATOM 2328 N N . SER A 1 294 ? 45.100 8.520 -78.235 1.00 89.31 294 SER A N 1
ATOM 2329 C CA . SER A 1 294 ? 46.374 9.212 -78.490 1.00 89.31 294 SER A CA 1
ATOM 2330 C C . SER A 1 294 ? 46.443 10.546 -77.733 1.00 89.31 294 SER A C 1
ATOM 2332 O O . SER A 1 294 ? 45.504 11.335 -77.808 1.00 89.31 294 SER A O 1
ATOM 2334 N N . ASP A 1 295 ? 47.557 10.783 -77.050 1.00 83.94 295 ASP A N 1
ATOM 2335 C CA . ASP A 1 295 ? 47.982 11.991 -76.312 1.00 83.94 295 ASP A CA 1
ATOM 2336 C C . ASP A 1 295 ? 48.451 13.134 -77.246 1.00 83.94 295 ASP A C 1
ATOM 2338 O O . ASP A 1 295 ? 48.269 14.318 -76.966 1.00 83.94 295 ASP A O 1
ATOM 2342 N N . GLY A 1 296 ? 49.048 12.767 -78.384 1.00 77.00 296 GLY A N 1
ATOM 2343 C CA . GLY A 1 296 ? 49.714 13.653 -79.337 1.00 77.00 296 GLY A CA 1
ATOM 2344 C C . GLY A 1 296 ? 51.091 13.152 -79.797 1.00 77.00 296 GLY A C 1
ATOM 2345 O O . GLY A 1 296 ? 51.485 13.464 -80.923 1.00 77.00 296 GLY A O 1
ATOM 2346 N N . GLU A 1 297 ? 51.791 12.342 -78.992 1.00 76.38 297 GLU A N 1
ATOM 2347 C CA . GLU A 1 297 ? 53.113 11.771 -79.315 1.00 76.38 297 GLU A CA 1
ATOM 2348 C C . GLU A 1 297 ? 53.102 10.236 -79.462 1.00 76.38 297 GLU A C 1
ATOM 2350 O O . GLU A 1 297 ? 53.895 9.675 -80.225 1.00 76.38 297 GLU A O 1
ATOM 2355 N N . ARG A 1 298 ? 52.190 9.547 -78.771 1.00 78.50 298 ARG A N 1
ATOM 2356 C CA . ARG A 1 298 ? 52.019 8.091 -78.708 1.00 78.50 298 ARG A CA 1
ATOM 2357 C C . ARG A 1 298 ? 50.564 7.682 -78.994 1.00 78.50 298 ARG A C 1
ATOM 2359 O O . ARG A 1 298 ? 49.684 8.505 -79.254 1.00 78.50 298 ARG A O 1
ATOM 2366 N N . GLN A 1 299 ? 50.311 6.374 -79.049 1.00 83.19 299 GLN A N 1
ATOM 2367 C CA . GLN A 1 299 ? 48.988 5.798 -79.327 1.00 83.19 299 GLN A CA 1
ATOM 2368 C C . GLN A 1 299 ? 48.765 4.518 -78.523 1.00 83.19 299 GLN A C 1
ATOM 2370 O O . GLN A 1 299 ? 49.707 3.755 -78.304 1.00 83.19 299 GLN A O 1
ATOM 2375 N N . SER A 1 300 ? 47.512 4.276 -78.138 1.00 83.94 300 SER A N 1
ATOM 2376 C CA . SER A 1 300 ? 47.077 3.035 -77.495 1.00 83.94 300 SER A CA 1
ATOM 2377 C C . SER A 1 300 ? 46.968 1.877 -78.493 1.00 83.94 300 SER A C 1
ATOM 2379 O O . SER A 1 300 ? 46.881 2.077 -79.707 1.00 83.94 300 SER A O 1
ATOM 2381 N N . ASP A 1 301 ? 46.825 0.654 -77.980 1.00 81.69 301 ASP A N 1
ATOM 2382 C CA . ASP A 1 301 ? 46.254 -0.444 -78.765 1.00 81.69 301 ASP A CA 1
ATOM 2383 C C . ASP A 1 301 ? 44.785 -0.160 -79.152 1.00 81.69 301 ASP A C 1
ATOM 2385 O O . ASP A 1 301 ? 44.085 0.643 -78.524 1.00 81.69 301 ASP A O 1
ATOM 2389 N N . ALA A 1 302 ? 44.303 -0.823 -80.209 1.00 84.75 302 ALA A N 1
ATOM 2390 C CA . ALA A 1 302 ? 42.968 -0.598 -80.767 1.00 84.75 302 ALA A CA 1
ATOM 2391 C C . ALA A 1 302 ? 41.895 -1.520 -80.150 1.00 84.75 302 ALA A C 1
ATOM 2393 O O . ALA A 1 302 ? 41.801 -2.706 -80.485 1.00 84.75 302 ALA A O 1
ATOM 2394 N N . LEU A 1 303 ? 41.032 -0.953 -79.306 1.00 85.19 303 LEU A N 1
ATOM 2395 C CA . LEU A 1 303 ? 39.947 -1.643 -78.604 1.00 85.19 303 LEU A CA 1
ATOM 2396 C C . LEU A 1 303 ? 38.743 -1.919 -79.523 1.00 85.19 303 LEU A C 1
ATOM 2398 O O . LEU A 1 303 ? 38.356 -1.068 -80.323 1.00 85.19 303 LEU A O 1
ATOM 2402 N N . GLN A 1 304 ? 38.109 -3.089 -79.396 1.00 86.75 304 GLN A N 1
ATOM 2403 C CA . GLN A 1 304 ? 36.894 -3.454 -80.136 1.00 86.75 304 GLN A CA 1
ATOM 2404 C C . GLN A 1 304 ? 35.777 -3.876 -79.175 1.00 86.75 304 GLN A C 1
ATOM 2406 O O . GLN A 1 304 ? 35.987 -4.724 -78.316 1.00 86.75 304 GLN A O 1
ATOM 2411 N N . LEU A 1 305 ? 34.589 -3.303 -79.365 1.00 81.06 305 LEU A N 1
ATOM 2412 C CA . LEU A 1 305 ? 33.394 -3.499 -78.548 1.00 81.06 305 LEU A CA 1
ATOM 2413 C C . LEU A 1 305 ? 32.269 -4.131 -79.377 1.00 81.06 305 LEU A C 1
ATOM 2415 O O . LEU A 1 305 ? 32.127 -3.830 -80.568 1.00 81.06 305 LEU A O 1
ATOM 2419 N N . THR A 1 306 ? 31.435 -4.939 -78.724 1.00 82.88 306 THR A N 1
ATOM 2420 C CA . THR A 1 306 ? 30.230 -5.556 -79.301 1.00 82.88 306 THR A CA 1
ATOM 2421 C C . THR A 1 306 ? 29.024 -5.147 -78.464 1.00 82.88 306 THR A C 1
ATOM 2423 O O . THR A 1 306 ? 29.098 -5.171 -77.239 1.00 82.88 306 THR A O 1
ATOM 2426 N N . ILE A 1 307 ? 27.934 -4.734 -79.112 1.00 76.88 307 ILE A N 1
ATOM 2427 C CA . ILE A 1 307 ? 26.733 -4.187 -78.473 1.00 76.88 307 ILE A CA 1
ATOM 2428 C C . ILE A 1 307 ? 25.513 -4.974 -78.952 1.00 76.88 307 ILE A C 1
ATOM 2430 O O . ILE A 1 307 ? 25.237 -5.014 -80.151 1.00 76.88 307 ILE A O 1
ATOM 2434 N N . HIS A 1 308 ? 24.764 -5.573 -78.030 1.00 74.62 308 HIS A N 1
ATOM 2435 C CA . HIS A 1 308 ? 23.592 -6.401 -78.324 1.00 74.62 308 HIS A CA 1
ATOM 2436 C C . HIS A 1 308 ? 22.267 -5.663 -78.061 1.00 74.62 308 HIS A C 1
ATOM 2438 O O . HIS A 1 308 ? 22.185 -4.772 -77.215 1.00 74.62 308 HIS A O 1
ATOM 2444 N N . PHE A 1 309 ? 21.202 -6.057 -78.765 1.00 68.62 309 PHE A N 1
ATOM 2445 C CA . PHE A 1 309 ? 19.848 -5.523 -78.579 1.00 68.62 309 PHE A CA 1
ATOM 2446 C C . PHE A 1 309 ? 18.914 -6.546 -77.925 1.00 68.62 309 PHE A C 1
ATOM 2448 O O . PHE A 1 309 ? 18.798 -7.678 -78.400 1.00 68.62 309 PHE A O 1
ATOM 2455 N N . ALA A 1 310 ? 18.165 -6.128 -76.901 1.00 65.50 310 ALA A N 1
ATOM 2456 C CA . ALA A 1 310 ? 17.071 -6.922 -76.343 1.00 65.50 310 ALA A CA 1
ATOM 2457 C C . ALA A 1 310 ? 15.928 -6.048 -75.779 1.00 65.50 310 ALA A C 1
ATOM 2459 O O . ALA A 1 310 ? 16.179 -4.975 -75.226 1.00 65.50 310 ALA A O 1
ATOM 2460 N N . PRO A 1 311 ? 14.660 -6.494 -75.885 1.00 65.75 311 PRO A N 1
ATOM 2461 C CA . PRO A 1 311 ? 13.529 -5.826 -75.246 1.00 65.75 311 PRO A CA 1
ATOM 2462 C C . PRO A 1 311 ? 13.540 -6.064 -73.729 1.00 65.75 311 PRO A C 1
ATOM 2464 O O . PRO A 1 311 ? 13.873 -7.158 -73.275 1.00 65.75 311 PRO A O 1
ATOM 2467 N N . ILE A 1 312 ? 13.124 -5.069 -72.941 1.00 67.75 312 ILE A N 1
ATOM 2468 C CA . ILE A 1 312 ? 13.037 -5.191 -71.479 1.00 67.75 312 ILE A CA 1
ATOM 2469 C C . ILE A 1 312 ? 11.733 -5.894 -71.079 1.00 67.75 312 ILE A C 1
ATOM 2471 O O . ILE A 1 312 ? 10.639 -5.386 -71.321 1.00 67.75 312 ILE A O 1
ATOM 2475 N N . GLU A 1 313 ? 11.845 -7.016 -70.371 1.00 73.88 313 GLU A N 1
ATOM 2476 C CA . GLU A 1 313 ? 10.736 -7.625 -69.631 1.00 73.88 313 GLU A CA 1
ATOM 2477 C C . GLU A 1 313 ? 10.868 -7.326 -68.134 1.00 73.88 313 GLU A C 1
ATOM 2479 O O . GLU A 1 313 ? 11.906 -7.601 -67.535 1.00 73.88 313 GLU A O 1
ATOM 2484 N N . ILE A 1 314 ? 9.806 -6.805 -67.508 1.00 80.56 314 ILE A N 1
ATOM 2485 C CA . ILE A 1 314 ? 9.763 -6.512 -66.066 1.00 80.56 314 ILE A CA 1
ATOM 2486 C C . ILE A 1 314 ? 9.006 -7.636 -65.345 1.00 80.56 314 ILE A C 1
ATOM 2488 O O . ILE A 1 314 ? 7.796 -7.783 -65.517 1.00 80.56 314 ILE A O 1
ATOM 2492 N N . GLN A 1 315 ? 9.701 -8.398 -64.499 1.00 82.69 315 GLN A N 1
ATOM 2493 C CA . GLN A 1 315 ? 9.154 -9.539 -63.760 1.00 82.69 315 GLN A CA 1
ATOM 2494 C C . GLN A 1 315 ? 9.074 -9.246 -62.249 1.00 82.69 315 GLN A C 1
ATOM 2496 O O . GLN A 1 315 ? 10.002 -8.703 -61.646 1.00 82.69 315 GLN A O 1
ATOM 2501 N N . LEU A 1 316 ? 7.952 -9.605 -61.618 1.00 86.56 316 LEU A N 1
ATOM 2502 C CA . LEU A 1 316 ? 7.729 -9.458 -60.173 1.00 86.56 316 LEU A CA 1
ATOM 2503 C C . LEU A 1 316 ? 8.453 -10.566 -59.394 1.00 86.56 316 LEU A C 1
ATOM 2505 O O . LEU A 1 316 ? 8.126 -11.740 -59.555 1.00 86.56 316 LEU A O 1
ATOM 2509 N N . LYS A 1 317 ? 9.375 -10.187 -58.499 1.00 83.88 317 LYS A N 1
ATOM 2510 C CA . LYS A 1 317 ? 10.117 -11.116 -57.629 1.00 83.88 317 LYS A CA 1
ATOM 2511 C C . LYS A 1 317 ? 9.534 -11.179 -56.214 1.00 83.88 317 LYS A C 1
ATOM 2513 O O . LYS A 1 317 ? 9.309 -12.270 -55.695 1.00 83.88 317 LYS A O 1
ATOM 2518 N N . ALA A 1 318 ? 9.244 -10.031 -55.603 1.00 83.50 318 ALA A N 1
ATOM 2519 C CA . ALA A 1 318 ? 8.581 -9.935 -54.305 1.00 83.50 318 ALA A CA 1
ATOM 2520 C C . ALA A 1 318 ? 7.677 -8.695 -54.212 1.00 83.50 318 ALA A C 1
ATOM 2522 O O . ALA A 1 318 ? 8.081 -7.581 -54.528 1.00 83.50 318 ALA A O 1
ATOM 2523 N N . ASN A 1 319 ? 6.455 -8.894 -53.721 1.00 89.00 319 ASN A N 1
ATOM 2524 C CA . ASN A 1 319 ? 5.567 -7.840 -53.225 1.00 89.00 319 ASN A CA 1
ATOM 2525 C C . ASN A 1 319 ? 4.755 -8.429 -52.061 1.00 89.00 319 ASN A C 1
ATOM 2527 O O . ASN A 1 319 ? 3.559 -8.697 -52.169 1.00 89.00 319 ASN A O 1
ATOM 2531 N N . THR A 1 320 ? 5.440 -8.750 -50.960 1.00 86.69 320 THR A N 1
ATOM 2532 C CA . THR A 1 320 ? 4.822 -9.413 -49.795 1.00 86.69 320 THR A CA 1
ATOM 2533 C C . THR A 1 320 ? 4.116 -8.432 -48.860 1.00 86.69 320 THR A C 1
ATOM 2535 O O . THR A 1 320 ? 3.497 -8.850 -47.879 1.00 86.69 320 THR A O 1
ATOM 2538 N N . GLY A 1 321 ? 4.274 -7.131 -49.108 1.00 87.19 321 GLY A N 1
ATOM 2539 C CA . GLY A 1 321 ? 3.907 -6.078 -48.174 1.00 87.19 321 GLY A CA 1
ATOM 2540 C C . GLY A 1 321 ? 4.831 -5.981 -46.954 1.00 87.19 321 GLY A C 1
ATOM 2541 O O . GLY A 1 321 ? 5.826 -6.704 -46.823 1.00 87.19 321 GLY A O 1
ATOM 2542 N N . LEU A 1 322 ? 4.475 -5.074 -46.043 1.00 91.44 322 LEU A N 1
ATOM 2543 C CA . LEU A 1 322 ? 5.239 -4.707 -44.847 1.00 91.44 322 LEU A CA 1
ATOM 2544 C C . LEU A 1 322 ? 4.370 -4.795 -43.583 1.00 91.44 322 LEU A C 1
ATOM 2546 O O . LEU A 1 322 ? 3.177 -4.495 -43.615 1.00 91.44 322 LEU A O 1
ATOM 2550 N N . LYS A 1 323 ? 4.970 -5.177 -42.449 1.00 85.50 323 LYS A N 1
ATOM 2551 C CA . LYS A 1 323 ? 4.303 -5.198 -41.136 1.00 85.50 323 LYS A CA 1
ATOM 2552 C C . LYS A 1 323 ? 4.926 -4.165 -40.205 1.00 85.50 323 LYS A C 1
ATOM 2554 O O . LYS A 1 323 ? 6.126 -4.220 -39.954 1.00 85.50 323 LYS A O 1
ATOM 2559 N N . VAL A 1 324 ? 4.109 -3.248 -39.693 1.00 85.12 324 VAL A N 1
ATOM 2560 C CA . VAL A 1 324 ? 4.562 -2.023 -39.008 1.00 85.12 324 VAL A CA 1
ATOM 2561 C C . VAL A 1 324 ? 3.812 -1.869 -37.682 1.00 85.12 324 VAL A C 1
ATOM 2563 O O . VAL A 1 324 ? 2.663 -2.284 -37.568 1.00 85.12 324 VAL A O 1
ATOM 2566 N N . ILE A 1 325 ? 4.439 -1.300 -36.652 1.00 77.88 325 ILE A N 1
ATOM 2567 C CA . ILE A 1 325 ? 3.741 -0.919 -35.409 1.00 77.88 325 ILE A CA 1
ATOM 2568 C C . ILE A 1 325 ? 3.235 0.522 -35.567 1.00 77.88 325 ILE A C 1
ATOM 2570 O O . ILE A 1 325 ? 3.925 1.345 -36.169 1.00 77.88 325 ILE A O 1
ATOM 2574 N N . HIS A 1 326 ? 2.054 0.857 -35.045 1.00 73.94 326 HIS A N 1
ATOM 2575 C CA . HIS A 1 326 ? 1.545 2.232 -35.125 1.00 73.94 326 HIS A CA 1
ATOM 2576 C C . HIS A 1 326 ? 2.560 3.253 -34.594 1.00 73.94 326 HIS A C 1
ATOM 2578 O O . HIS A 1 326 ? 3.218 3.021 -33.582 1.00 73.94 326 HIS A O 1
ATOM 2584 N N . GLN A 1 327 ? 2.686 4.378 -35.302 1.00 70.19 327 GLN A N 1
ATOM 2585 C CA . GLN A 1 327 ? 3.657 5.454 -35.033 1.00 70.19 327 GLN A CA 1
ATOM 2586 C C . GLN A 1 327 ? 5.144 5.056 -35.117 1.00 70.19 327 GLN A C 1
ATOM 2588 O O . GLN A 1 327 ? 6.016 5.828 -34.724 1.00 70.19 327 GLN A O 1
ATOM 2593 N N . THR A 1 328 ? 5.461 3.875 -35.657 1.00 74.38 328 THR A N 1
ATOM 2594 C CA . THR A 1 328 ? 6.844 3.471 -35.961 1.00 74.38 328 THR A CA 1
ATOM 2595 C C . THR A 1 328 ? 7.147 3.570 -37.457 1.00 74.38 328 THR A C 1
ATOM 2597 O O . THR A 1 328 ? 6.240 3.625 -38.295 1.00 74.38 328 THR A O 1
ATOM 2600 N N . ALA A 1 329 ? 8.439 3.581 -37.786 1.00 85.25 329 ALA A N 1
ATOM 2601 C CA . ALA A 1 329 ? 8.929 3.334 -39.135 1.00 85.25 329 ALA A CA 1
ATOM 2602 C C . ALA A 1 329 ? 9.451 1.896 -39.278 1.00 85.25 329 ALA A C 1
ATOM 2604 O O . ALA A 1 329 ? 9.877 1.275 -38.300 1.00 85.25 329 ALA A O 1
ATOM 2605 N N . ALA A 1 330 ? 9.423 1.374 -40.502 1.00 85.81 330 ALA A N 1
ATOM 2606 C CA . ALA A 1 330 ? 10.017 0.095 -40.867 1.00 85.81 330 ALA A CA 1
ATOM 2607 C C . ALA A 1 330 ? 10.595 0.156 -42.289 1.00 85.81 330 ALA A C 1
ATOM 2609 O O . ALA A 1 330 ? 9.956 0.669 -43.209 1.00 85.81 330 ALA A O 1
ATOM 2610 N N . ILE A 1 331 ? 11.804 -0.381 -42.452 1.00 89.88 331 ILE A N 1
ATOM 2611 C CA . ILE A 1 331 ? 12.534 -0.437 -43.725 1.00 89.88 331 ILE A CA 1
ATOM 2612 C C . ILE A 1 331 ? 11.791 -1.352 -44.710 1.00 89.88 331 ILE A C 1
ATOM 2614 O O . ILE A 1 331 ? 11.331 -2.433 -44.334 1.00 89.88 331 ILE A O 1
ATOM 2618 N N . ILE A 1 332 ? 11.681 -0.923 -45.968 1.00 91.56 332 ILE A N 1
ATOM 2619 C CA . ILE A 1 332 ? 11.205 -1.752 -47.078 1.00 91.56 332 ILE A CA 1
ATOM 2620 C C . ILE A 1 332 ? 12.432 -2.478 -47.629 1.00 91.56 332 ILE A C 1
ATOM 2622 O O . ILE A 1 332 ? 13.280 -1.854 -48.256 1.00 91.56 332 ILE A O 1
ATOM 2626 N N . SER A 1 333 ? 12.542 -3.781 -47.363 1.00 88.44 333 SER A N 1
ATOM 2627 C CA . SER A 1 333 ? 13.656 -4.610 -47.848 1.00 88.44 333 SER A CA 1
ATOM 2628 C C . SER A 1 333 ? 13.333 -5.295 -49.179 1.00 88.44 333 SER A C 1
ATOM 2630 O O . SER A 1 333 ? 12.168 -5.399 -49.571 1.00 88.44 333 SER A O 1
ATOM 2632 N N . SER A 1 334 ? 14.349 -5.857 -49.834 1.00 89.19 334 SER A N 1
ATOM 2633 C CA . SER A 1 334 ? 14.210 -6.614 -51.088 1.00 89.19 334 SER A CA 1
ATOM 2634 C C . SER A 1 334 ? 13.335 -7.871 -50.966 1.00 89.19 334 SER A C 1
ATOM 2636 O O . SER A 1 334 ? 12.730 -8.315 -51.944 1.00 89.19 334 SER A O 1
ATOM 2638 N N . ALA A 1 335 ? 13.198 -8.409 -49.749 1.00 85.06 335 ALA A N 1
ATOM 2639 C CA . ALA A 1 335 ? 12.261 -9.483 -49.422 1.00 85.06 335 ALA A CA 1
ATOM 2640 C C . ALA A 1 335 ? 10.801 -8.997 -49.307 1.00 85.06 335 ALA A C 1
ATOM 2642 O O . ALA A 1 335 ? 9.881 -9.805 -49.422 1.00 85.06 335 ALA A O 1
ATOM 2643 N N . ASN A 1 336 ? 10.577 -7.695 -49.089 1.00 88.56 336 ASN A N 1
ATOM 2644 C CA . ASN A 1 336 ? 9.249 -7.080 -49.108 1.00 88.56 336 ASN A CA 1
ATOM 2645 C C . ASN A 1 336 ? 8.852 -6.643 -50.520 1.00 88.56 336 ASN A C 1
ATOM 2647 O O . ASN A 1 336 ? 7.731 -6.925 -50.947 1.00 88.56 336 ASN A O 1
ATOM 2651 N N . LEU A 1 337 ? 9.760 -5.943 -51.209 1.00 92.19 337 LEU A N 1
ATOM 2652 C CA . LEU A 1 337 ? 9.567 -5.360 -52.533 1.00 92.19 337 LEU A CA 1
ATOM 2653 C C . LEU A 1 337 ? 10.818 -5.590 -53.392 1.00 92.19 337 LEU A C 1
ATOM 2655 O O . LEU A 1 337 ? 11.875 -5.031 -53.113 1.00 92.19 337 LEU A O 1
ATOM 2659 N N . SER A 1 338 ? 10.703 -6.398 -54.441 1.00 90.88 338 SER A N 1
ATOM 2660 C CA . SER A 1 338 ? 11.724 -6.487 -55.486 1.00 90.88 338 SER A CA 1
ATOM 2661 C C . SER A 1 338 ? 11.141 -6.913 -56.829 1.00 90.88 338 SER A C 1
ATOM 2663 O O . SER A 1 338 ? 10.179 -7.683 -56.916 1.00 90.88 338 SER A O 1
ATOM 2665 N N . PHE A 1 339 ? 11.759 -6.418 -57.892 1.00 89.56 339 PHE A N 1
ATOM 2666 C CA . PHE A 1 339 ? 11.488 -6.787 -59.276 1.00 89.56 339 PHE A CA 1
ATOM 2667 C C . PHE A 1 339 ? 12.808 -7.132 -59.961 1.00 89.56 339 PHE A C 1
ATOM 2669 O O . PHE A 1 339 ? 13.883 -6.765 -59.489 1.00 89.56 339 PHE A O 1
ATOM 2676 N N . THR A 1 340 ? 12.721 -7.865 -61.062 1.00 85.56 340 THR A N 1
ATOM 2677 C CA . THR A 1 340 ? 13.866 -8.290 -61.868 1.00 85.56 340 THR A CA 1
ATOM 2678 C C . THR A 1 340 ? 13.562 -8.092 -63.337 1.00 85.56 340 THR A C 1
ATOM 2680 O O . THR A 1 340 ? 12.438 -8.325 -63.780 1.00 85.56 340 THR A O 1
ATOM 2683 N N . THR A 1 341 ? 14.574 -7.695 -64.091 1.00 81.62 341 THR A N 1
ATOM 2684 C CA . THR A 1 341 ? 14.537 -7.646 -65.548 1.00 81.62 341 THR A CA 1
ATOM 2685 C C . THR A 1 341 ? 15.138 -8.901 -66.166 1.00 81.62 341 THR A C 1
ATOM 2687 O O . THR A 1 341 ? 15.938 -9.589 -65.535 1.00 81.62 341 THR A O 1
ATOM 2690 N N . ASN A 1 342 ? 14.762 -9.195 -67.411 1.00 78.50 342 ASN A N 1
ATOM 2691 C CA . ASN A 1 342 ? 15.413 -10.227 -68.227 1.00 78.50 342 ASN A CA 1
ATOM 2692 C C . ASN A 1 342 ? 16.887 -9.905 -68.548 1.00 78.50 342 ASN A C 1
ATOM 2694 O O . ASN A 1 342 ? 17.670 -10.821 -68.782 1.00 78.50 342 ASN A O 1
ATOM 2698 N N . LEU A 1 343 ? 17.260 -8.623 -68.528 1.00 67.31 343 LEU A N 1
ATOM 2699 C CA . LEU A 1 343 ? 18.636 -8.141 -68.642 1.00 67.31 343 LEU A CA 1
ATOM 2700 C C . LEU A 1 343 ? 19.204 -7.775 -67.255 1.00 67.31 343 LEU A C 1
ATOM 2702 O O . LEU A 1 343 ? 18.518 -7.079 -66.497 1.00 67.31 343 LEU A O 1
ATOM 2706 N N . PRO A 1 344 ? 20.429 -8.209 -66.899 1.00 66.94 344 PRO A N 1
ATOM 2707 C CA . PRO A 1 344 ? 21.084 -7.822 -65.649 1.00 66.94 344 PRO A CA 1
ATOM 2708 C C . PRO A 1 344 ? 21.542 -6.351 -65.668 1.00 66.94 344 PRO A C 1
ATOM 2710 O O . PRO A 1 344 ? 21.570 -5.705 -66.710 1.00 66.94 344 PRO A O 1
ATOM 2713 N N . GLY A 1 345 ? 21.895 -5.806 -64.500 1.00 66.56 345 GLY A N 1
ATOM 2714 C CA . GLY A 1 345 ? 22.516 -4.478 -64.356 1.00 66.56 345 GLY A CA 1
ATOM 2715 C C . GLY A 1 345 ? 21.598 -3.255 -64.529 1.00 66.56 345 GLY A C 1
ATOM 2716 O O . GLY A 1 345 ? 21.898 -2.198 -63.974 1.00 66.56 345 GLY A O 1
ATOM 2717 N N . ILE A 1 346 ? 20.468 -3.369 -65.236 1.00 72.12 346 ILE A N 1
ATOM 2718 C CA . ILE A 1 346 ? 19.613 -2.208 -65.540 1.00 72.12 346 ILE A CA 1
ATOM 2719 C C . ILE A 1 346 ? 18.969 -1.620 -64.269 1.00 72.12 346 ILE A C 1
ATOM 2721 O O . ILE A 1 346 ? 18.396 -2.324 -63.437 1.00 72.12 346 ILE A O 1
ATOM 2725 N N . SER A 1 347 ? 19.037 -0.291 -64.126 1.00 77.62 347 SER A N 1
ATOM 2726 C CA . SER A 1 347 ? 18.533 0.434 -62.954 1.00 77.62 347 SER A CA 1
ATOM 2727 C C . SER A 1 347 ? 16.998 0.471 -62.906 1.00 77.62 347 SER A C 1
ATOM 2729 O O . SER A 1 347 ? 16.351 1.332 -63.505 1.00 77.62 347 SER A O 1
ATOM 2731 N N . ILE A 1 348 ? 16.409 -0.459 -62.152 1.00 87.56 348 ILE A N 1
ATOM 2732 C CA . ILE A 1 348 ? 14.969 -0.509 -61.873 1.00 87.56 348 ILE A CA 1
ATOM 2733 C C . ILE A 1 348 ? 14.584 0.655 -60.944 1.00 87.56 348 ILE A C 1
ATOM 2735 O O . ILE A 1 348 ? 14.993 0.683 -59.778 1.00 87.56 348 ILE A O 1
ATOM 2739 N N . LYS A 1 349 ? 13.776 1.603 -61.445 1.00 89.69 349 LYS A N 1
ATOM 2740 C CA . LYS A 1 349 ? 13.276 2.765 -60.690 1.00 89.69 349 LYS A CA 1
ATOM 2741 C C . LYS A 1 349 ? 11.788 2.623 -60.373 1.00 89.69 349 LYS A C 1
ATOM 2743 O O . LYS A 1 349 ? 10.946 2.513 -61.263 1.00 89.69 349 LYS A O 1
ATOM 2748 N N . TYR A 1 350 ? 11.453 2.695 -59.095 1.00 92.69 350 TYR A N 1
ATOM 2749 C CA . TYR A 1 350 ? 10.091 2.764 -58.583 1.00 92.69 350 TYR A CA 1
ATOM 2750 C C . TYR A 1 350 ? 9.632 4.225 -58.553 1.00 92.69 350 TYR A C 1
ATOM 2752 O O . TYR A 1 350 ? 10.340 5.099 -58.055 1.00 92.69 350 TYR A O 1
ATOM 2760 N N . THR A 1 351 ? 8.437 4.494 -59.074 1.00 90.38 351 THR A N 1
ATOM 2761 C CA . THR A 1 351 ? 7.740 5.785 -58.977 1.00 90.38 351 THR A CA 1
ATOM 2762 C C . THR A 1 351 ? 6.441 5.573 -58.209 1.00 90.38 351 THR A C 1
ATOM 2764 O O . THR A 1 351 ? 5.592 4.805 -58.659 1.00 90.38 351 THR A O 1
ATOM 2767 N N . ILE A 1 352 ? 6.267 6.234 -57.066 1.00 90.06 352 ILE A N 1
ATOM 2768 C CA . ILE A 1 352 ? 4.999 6.225 -56.327 1.00 90.06 352 ILE A CA 1
ATOM 2769 C C . ILE A 1 352 ? 3.970 7.023 -57.137 1.00 90.06 352 ILE A C 1
ATOM 2771 O O . ILE A 1 352 ? 4.196 8.190 -57.453 1.00 90.06 352 ILE A O 1
ATOM 2775 N N . VAL A 1 353 ? 2.857 6.375 -57.479 1.00 86.12 353 VAL A N 1
ATOM 2776 C CA . VAL A 1 353 ? 1.721 6.963 -58.205 1.00 86.12 353 VAL A CA 1
ATOM 2777 C C . VAL A 1 353 ? 0.694 7.497 -57.209 1.00 86.12 353 VAL A C 1
ATOM 2779 O O . VAL A 1 353 ? 0.353 8.674 -57.263 1.00 86.12 353 VAL A O 1
ATOM 2782 N N . ASP A 1 354 ? 0.297 6.661 -56.244 1.00 85.06 354 ASP A N 1
ATOM 2783 C CA . ASP A 1 354 ? -0.580 7.039 -55.133 1.00 85.06 354 ASP A CA 1
ATOM 2784 C C . ASP A 1 354 ? 0.212 6.922 -53.827 1.00 85.06 354 ASP A C 1
ATOM 2786 O O . ASP A 1 354 ? 0.771 5.863 -53.534 1.00 85.06 354 ASP A O 1
ATOM 2790 N N . GLN A 1 355 ? 0.273 8.004 -53.049 1.00 84.38 355 GLN A N 1
ATOM 2791 C CA . GLN A 1 355 ? 0.916 8.025 -51.729 1.00 84.38 355 GLN A CA 1
ATOM 2792 C C . GLN A 1 355 ? 0.109 7.212 -50.693 1.00 84.38 355 GLN A C 1
ATOM 2794 O O . GLN A 1 355 ? -1.092 7.020 -50.891 1.00 84.38 355 GLN A O 1
ATOM 2799 N N . PRO A 1 356 ? 0.726 6.752 -49.584 1.00 88.56 356 PRO A N 1
ATOM 2800 C CA . PRO A 1 356 ? -0.009 6.083 -48.510 1.00 88.56 356 PRO A CA 1
ATOM 2801 C C . PRO A 1 356 ? -1.024 7.022 -47.833 1.00 88.56 356 PRO A C 1
ATOM 2803 O O . PRO A 1 356 ? -0.791 8.227 -47.732 1.00 88.56 356 PRO A O 1
ATOM 2806 N N . GLU A 1 357 ? -2.130 6.475 -47.321 1.00 83.75 357 GLU A N 1
ATOM 2807 C CA . GLU A 1 357 ? -3.185 7.251 -46.645 1.00 83.75 357 GLU A CA 1
ATOM 2808 C C . GLU A 1 357 ? -2.836 7.536 -45.169 1.00 83.75 357 GLU A C 1
ATOM 2810 O O . GLU A 1 357 ? -3.239 8.562 -44.616 1.00 83.75 357 GLU A O 1
ATOM 2815 N N . TYR A 1 358 ? -2.048 6.667 -44.520 1.00 84.25 358 TYR A N 1
ATOM 2816 C CA . TYR A 1 358 ? -1.766 6.733 -43.076 1.00 84.25 358 TYR A CA 1
ATOM 2817 C C . TYR A 1 358 ? -0.279 6.910 -42.726 1.00 84.25 358 TYR A C 1
ATOM 2819 O O . TYR A 1 358 ? 0.097 6.911 -41.543 1.00 84.25 358 TYR A O 1
ATOM 2827 N N . GLY A 1 359 ? 0.574 7.097 -43.730 1.00 84.25 359 GLY A N 1
ATOM 2828 C CA . GLY A 1 359 ? 2.012 7.260 -43.565 1.00 84.25 359 GLY A CA 1
ATOM 2829 C C . GLY A 1 359 ? 2.701 7.884 -44.768 1.00 84.25 359 GLY A C 1
ATOM 2830 O O . GLY A 1 359 ? 2.071 8.358 -45.705 1.00 84.25 359 GLY A O 1
ATOM 2831 N N . VAL A 1 360 ? 4.030 7.877 -44.731 1.00 89.19 360 VAL A N 1
ATOM 2832 C CA . VAL A 1 360 ? 4.891 8.373 -45.810 1.00 89.19 360 VAL A CA 1
ATOM 2833 C C . VAL A 1 360 ? 6.004 7.374 -46.097 1.00 89.19 360 VAL A C 1
ATOM 2835 O O . VAL A 1 360 ? 6.544 6.752 -45.178 1.00 89.19 360 VAL A O 1
ATOM 2838 N N . VAL A 1 361 ? 6.373 7.237 -47.370 1.00 90.94 361 VAL A N 1
ATOM 2839 C CA . VAL A 1 361 ? 7.621 6.568 -47.757 1.00 90.94 361 VAL A CA 1
ATOM 2840 C C . VAL A 1 361 ? 8.757 7.584 -47.656 1.00 90.94 361 VAL A C 1
ATOM 2842 O O . VAL A 1 361 ? 8.625 8.731 -48.088 1.00 90.94 361 VAL A O 1
ATOM 2845 N N . GLN A 1 362 ? 9.858 7.175 -47.036 1.00 91.56 362 GLN A N 1
ATOM 2846 C CA . GLN A 1 362 ? 11.045 7.990 -46.837 1.00 91.56 362 GLN A CA 1
ATOM 2847 C C . GLN A 1 362 ? 12.290 7.292 -47.377 1.00 91.56 362 GLN A C 1
ATOM 2849 O O . GLN A 1 362 ? 12.444 6.084 -47.206 1.00 91.56 362 GLN A O 1
ATOM 2854 N N . CYS A 1 363 ? 13.198 8.071 -47.952 1.00 88.69 363 CYS A N 1
ATOM 2855 C CA . CYS A 1 363 ? 14.482 7.632 -48.476 1.00 88.69 363 CYS A CA 1
ATOM 2856 C C . CYS A 1 363 ? 15.617 8.338 -47.727 1.00 88.69 363 CYS A C 1
ATOM 2858 O O . CYS A 1 363 ? 15.460 9.479 -47.292 1.00 88.69 363 CYS A O 1
ATOM 2860 N N . ARG A 1 364 ? 16.765 7.674 -47.579 1.00 83.62 364 ARG A N 1
ATOM 2861 C CA . ARG A 1 364 ? 17.988 8.281 -47.044 1.00 83.62 364 ARG A CA 1
ATOM 2862 C C . ARG A 1 364 ? 18.961 8.600 -48.174 1.00 83.62 364 ARG A C 1
ATOM 2864 O O . ARG A 1 364 ? 19.435 7.685 -48.842 1.00 83.62 364 ARG A O 1
ATOM 2871 N N . HIS A 1 365 ? 19.299 9.871 -48.352 1.00 72.25 365 HIS A N 1
ATOM 2872 C CA . HIS A 1 365 ? 20.337 10.296 -49.290 1.00 72.25 365 HIS A CA 1
ATOM 2873 C C . HIS A 1 365 ? 21.693 10.342 -48.557 1.00 72.25 365 HIS A C 1
ATOM 2875 O O . HIS A 1 365 ? 21.892 11.134 -47.637 1.00 72.25 365 HIS A O 1
ATOM 2881 N N . GLY A 1 366 ? 22.614 9.439 -48.914 1.00 64.25 366 GLY A N 1
ATOM 2882 C CA . GLY A 1 366 ? 23.933 9.322 -48.275 1.00 64.25 366 GLY A CA 1
ATOM 2883 C C . GLY A 1 366 ? 23.879 8.975 -46.776 1.00 64.25 366 GLY A C 1
ATOM 2884 O O . GLY A 1 366 ? 23.170 8.048 -46.359 1.00 64.25 366 GLY A O 1
ATOM 2885 N N . LEU A 1 367 ? 24.651 9.722 -45.977 1.00 57.66 367 LEU A N 1
ATOM 2886 C CA . LEU A 1 367 ? 24.659 9.685 -44.505 1.00 57.66 367 LEU A CA 1
ATOM 2887 C C . LEU A 1 367 ? 23.550 10.549 -43.865 1.00 57.66 367 LEU A C 1
ATOM 2889 O O . LEU A 1 367 ? 23.377 10.505 -42.651 1.00 57.66 367 LEU A O 1
ATOM 2893 N N . GLY A 1 368 ? 22.791 11.313 -44.662 1.00 56.41 368 GLY A N 1
ATOM 2894 C CA . GLY A 1 368 ? 21.787 12.262 -44.177 1.00 56.41 368 GLY A CA 1
ATOM 2895 C C . GLY A 1 368 ? 20.577 11.627 -43.477 1.00 56.41 368 GLY A C 1
ATOM 2896 O O . GLY A 1 368 ? 20.473 10.415 -43.296 1.00 56.41 368 GLY A O 1
ATOM 2897 N N . GLN A 1 369 ? 19.615 12.463 -43.083 1.00 62.38 369 GLN A N 1
ATOM 2898 C CA . GLN A 1 369 ? 18.372 11.998 -42.457 1.00 62.38 369 GLN A CA 1
ATOM 2899 C C . GLN A 1 369 ? 17.405 11.374 -43.488 1.00 62.38 369 GLN A C 1
ATOM 2901 O O . GLN A 1 369 ? 17.586 11.494 -44.698 1.00 62.38 369 GLN A O 1
ATOM 2906 N N . PHE A 1 370 ? 16.365 10.681 -43.011 1.00 78.12 370 PHE A N 1
ATOM 2907 C CA . PHE A 1 370 ? 15.317 10.123 -43.875 1.00 78.12 370 PHE A CA 1
ATOM 2908 C C . PHE A 1 370 ? 14.329 11.214 -44.323 1.00 78.12 370 PHE A C 1
ATOM 2910 O O . PHE A 1 370 ? 13.567 11.745 -43.509 1.00 78.12 370 PHE A O 1
ATOM 2917 N N . GLU A 1 371 ? 14.291 11.494 -45.622 1.00 80.38 371 GLU A N 1
ATOM 2918 C CA . GLU A 1 371 ? 13.447 12.501 -46.279 1.00 80.38 371 GLU A CA 1
ATOM 2919 C C . GLU A 1 371 ? 12.278 11.839 -47.021 1.00 80.38 371 GLU A C 1
ATOM 2921 O O . GLU A 1 371 ? 12.361 10.670 -47.376 1.00 80.38 371 GLU A O 1
ATOM 2926 N N . ILE A 1 372 ? 11.166 12.540 -47.264 1.00 84.38 372 ILE A N 1
ATOM 2927 C CA . ILE A 1 372 ? 10.026 11.963 -48.007 1.00 84.38 372 ILE A CA 1
ATOM 2928 C C . ILE A 1 372 ? 10.384 11.867 -49.496 1.00 84.38 372 ILE A C 1
ATOM 2930 O O . ILE A 1 372 ? 10.766 12.869 -50.096 1.00 84.38 372 ILE A O 1
ATOM 2934 N N . CYS A 1 373 ? 10.213 10.689 -50.100 1.00 83.25 373 CYS A N 1
ATOM 2935 C CA . CYS A 1 373 ? 10.566 10.432 -51.498 1.00 83.25 373 CYS A CA 1
ATOM 2936 C C . CYS A 1 373 ? 9.380 9.892 -52.311 1.00 83.25 373 CYS A C 1
ATOM 2938 O O . CYS A 1 373 ? 8.619 9.042 -51.853 1.00 83.25 373 CYS A O 1
ATOM 2940 N N . SER A 1 374 ? 9.237 10.376 -53.547 1.00 84.94 374 SER A N 1
ATOM 2941 C CA . SER A 1 374 ? 8.271 9.875 -54.540 1.00 84.94 374 SER A CA 1
ATOM 2942 C C . SER A 1 374 ? 8.881 8.869 -55.522 1.00 84.94 374 SER A C 1
ATOM 2944 O O . SER A 1 374 ? 8.147 8.185 -56.232 1.00 84.94 374 SER A O 1
ATOM 2946 N N . THR A 1 375 ? 10.210 8.765 -55.570 1.00 88.38 375 THR A N 1
ATOM 2947 C CA . THR A 1 375 ? 10.948 7.804 -56.398 1.00 88.38 375 THR A CA 1
ATOM 2948 C C . THR A 1 375 ? 12.095 7.186 -55.603 1.00 88.38 375 THR A C 1
ATOM 2950 O O . THR A 1 375 ? 12.656 7.834 -54.723 1.00 88.38 375 THR A O 1
ATOM 2953 N N . PHE A 1 376 ? 12.415 5.927 -55.899 1.00 91.62 376 PHE A N 1
ATOM 2954 C CA . PHE A 1 376 ? 13.554 5.188 -55.342 1.00 91.62 376 PHE A CA 1
ATOM 2955 C C . PHE A 1 376 ? 13.971 4.069 -56.304 1.00 91.62 376 PHE A C 1
ATOM 2957 O O . PHE A 1 376 ? 13.169 3.617 -57.120 1.00 91.62 376 PHE A O 1
ATOM 2964 N N . SER A 1 377 ? 15.217 3.612 -56.242 1.00 90.44 377 SER A N 1
ATOM 2965 C CA . SER A 1 377 ? 15.708 2.490 -57.053 1.00 90.44 377 SER A CA 1
ATOM 2966 C C . SER A 1 377 ? 15.652 1.157 -56.300 1.00 90.44 377 SER A C 1
ATOM 2968 O O . SER A 1 377 ? 15.516 1.121 -55.076 1.00 90.44 377 SER A O 1
ATOM 2970 N N . GLN A 1 378 ? 15.818 0.041 -57.018 1.00 90.00 378 GLN A N 1
ATOM 2971 C CA . GLN A 1 378 ? 16.066 -1.262 -56.384 1.00 90.00 378 GLN A CA 1
ATOM 2972 C C . GLN A 1 378 ? 17.306 -1.219 -55.471 1.00 90.00 378 GLN A C 1
ATOM 2974 O O . GLN A 1 378 ? 17.260 -1.741 -54.362 1.00 90.00 378 GLN A O 1
ATOM 2979 N N . ASN A 1 379 ? 18.361 -0.497 -55.866 1.00 86.75 379 ASN A N 1
ATOM 2980 C CA . ASN A 1 379 ? 19.564 -0.320 -55.048 1.00 86.75 379 ASN A CA 1
ATOM 2981 C C . ASN A 1 379 ? 19.279 0.436 -53.731 1.00 86.75 379 ASN A C 1
ATOM 2983 O O . ASN A 1 379 ? 19.918 0.167 -52.720 1.00 86.75 379 ASN A O 1
ATOM 2987 N N . ASP A 1 380 ? 18.292 1.338 -53.686 1.00 88.62 380 ASP A N 1
ATOM 2988 C CA . ASP A 1 380 ? 17.895 2.003 -52.434 1.00 88.62 380 ASP A CA 1
ATOM 2989 C C . ASP A 1 380 ? 17.162 1.057 -51.475 1.00 88.62 380 ASP A C 1
ATOM 2991 O O . ASP A 1 380 ? 17.344 1.153 -50.260 1.00 88.62 380 ASP A O 1
ATOM 2995 N N . ILE A 1 381 ? 16.365 0.126 -52.006 1.00 89.38 381 ILE A N 1
ATOM 2996 C CA . ILE A 1 381 ? 15.746 -0.956 -51.228 1.00 89.38 381 ILE A CA 1
ATOM 2997 C C . ILE A 1 381 ? 16.822 -1.914 -50.699 1.00 89.38 381 ILE A C 1
ATOM 2999 O O . ILE A 1 381 ? 16.843 -2.229 -49.508 1.00 89.38 381 ILE A O 1
ATOM 3003 N N . ASP A 1 382 ? 17.731 -2.352 -51.570 1.00 84.56 382 ASP A N 1
ATOM 3004 C CA . ASP A 1 382 ? 18.788 -3.311 -51.237 1.00 84.56 382 ASP A CA 1
ATOM 3005 C C . ASP A 1 382 ? 19.775 -2.712 -50.216 1.00 84.56 382 ASP A C 1
ATOM 3007 O O . ASP A 1 382 ? 20.104 -3.346 -49.214 1.00 84.56 382 ASP A O 1
ATOM 3011 N N . SER A 1 383 ? 20.134 -1.434 -50.385 1.00 83.81 383 SER A N 1
ATOM 3012 C CA . SER A 1 383 ? 20.931 -0.638 -49.437 1.00 83.81 383 SER A CA 1
ATOM 3013 C C . SER A 1 383 ? 20.177 -0.252 -48.148 1.00 83.81 383 SER A C 1
ATOM 3015 O O . SER A 1 383 ? 20.702 0.518 -47.343 1.00 83.81 383 SER A O 1
ATOM 3017 N N . SER A 1 384 ? 18.941 -0.728 -47.938 1.00 84.56 384 SER A N 1
ATOM 3018 C CA . SER A 1 384 ? 18.089 -0.395 -46.779 1.00 84.56 384 SER A CA 1
ATOM 3019 C C . SER A 1 384 ? 17.850 1.113 -46.565 1.00 84.56 384 SER A C 1
ATOM 3021 O O . SER A 1 384 ? 17.590 1.562 -45.446 1.00 84.56 384 SER A O 1
ATOM 3023 N N . ARG A 1 385 ? 17.920 1.910 -47.640 1.00 87.94 385 ARG A N 1
ATOM 3024 C CA . ARG A 1 385 ? 17.718 3.369 -47.630 1.00 87.94 385 ARG A CA 1
ATOM 3025 C C . ARG A 1 385 ? 16.246 3.772 -47.706 1.00 87.94 385 ARG A C 1
ATOM 3027 O O . ARG A 1 385 ? 15.954 4.928 -47.423 1.00 87.94 385 ARG A O 1
ATOM 3034 N N . VAL A 1 386 ? 15.327 2.860 -48.040 1.00 91.19 386 VAL A N 1
ATOM 3035 C CA . VAL A 1 386 ? 13.875 3.125 -48.120 1.00 91.19 386 VAL A CA 1
ATOM 3036 C C . VAL A 1 386 ? 13.142 2.594 -46.883 1.00 91.19 386 VAL A C 1
ATOM 3038 O O . VAL A 1 386 ? 13.252 1.418 -46.540 1.00 91.19 386 VAL A O 1
ATOM 3041 N N . GLN A 1 387 ? 12.325 3.426 -46.237 1.00 92.06 387 GLN A N 1
ATOM 3042 C CA . GLN A 1 387 ? 11.429 3.023 -45.148 1.00 92.06 387 GLN A CA 1
ATOM 3043 C C . GLN A 1 387 ? 10.015 3.578 -45.326 1.00 92.06 387 GLN A C 1
ATOM 3045 O O . GLN A 1 387 ? 9.822 4.654 -45.880 1.00 92.06 387 GLN A O 1
ATOM 3050 N N . TYR A 1 388 ? 9.019 2.884 -44.787 1.00 92.38 388 TYR A N 1
ATOM 3051 C CA . TYR A 1 388 ? 7.690 3.448 -44.558 1.00 92.38 388 TYR A CA 1
ATOM 3052 C C . TYR A 1 388 ? 7.585 3.922 -43.103 1.00 92.38 388 TYR A C 1
ATOM 3054 O O . TYR A 1 388 ? 7.951 3.183 -42.186 1.00 92.38 388 TYR A O 1
ATOM 3062 N N . LYS A 1 389 ? 7.042 5.122 -42.879 1.00 86.81 389 LYS A N 1
ATOM 3063 C CA . LYS A 1 389 ? 6.772 5.697 -41.554 1.00 86.81 389 LYS A CA 1
ATOM 3064 C C . LYS A 1 389 ? 5.283 5.998 -41.400 1.00 86.81 389 LYS A C 1
ATOM 3066 O O . LYS A 1 389 ? 4.742 6.806 -42.148 1.00 86.81 389 LYS A O 1
ATOM 3071 N N . HIS A 1 390 ? 4.637 5.403 -40.396 1.00 82.62 390 HIS A N 1
ATOM 3072 C CA . HIS A 1 390 ? 3.267 5.769 -40.021 1.00 82.62 390 HIS A CA 1
ATOM 3073 C C . HIS A 1 390 ? 3.235 7.198 -39.462 1.00 82.62 390 HIS A C 1
ATOM 3075 O O . HIS A 1 390 ? 4.045 7.528 -38.594 1.00 82.62 390 HIS A O 1
ATOM 3081 N N . SER A 1 391 ? 2.312 8.031 -39.945 1.00 69.94 391 SER A N 1
ATOM 3082 C CA . SER A 1 391 ? 2.200 9.448 -39.560 1.00 69.94 391 SER A CA 1
ATOM 3083 C C . SER A 1 391 ? 0.773 9.904 -39.236 1.00 69.94 391 SER A C 1
ATOM 3085 O O . SER A 1 391 ? 0.602 10.996 -38.697 1.00 69.94 391 SER A O 1
ATOM 3087 N N . SER A 1 392 ? -0.251 9.089 -39.512 1.00 65.12 392 SER A N 1
ATOM 3088 C CA . SER A 1 392 ? -1.630 9.401 -39.119 1.00 65.12 392 SER A CA 1
ATOM 3089 C C . SER A 1 392 ? -1.862 9.215 -37.616 1.00 65.12 392 SER A C 1
ATOM 3091 O O . SER A 1 392 ? -1.271 8.347 -36.974 1.00 65.12 392 SER A O 1
ATOM 3093 N N . ALA A 1 393 ? -2.771 10.007 -37.044 1.00 57.16 393 ALA A N 1
ATOM 3094 C CA . ALA A 1 393 ? -3.261 9.817 -35.677 1.00 57.16 393 ALA A CA 1
ATOM 3095 C C . ALA A 1 393 ? -4.264 8.648 -35.559 1.00 57.16 393 ALA A C 1
ATOM 3097 O O . ALA A 1 393 ? -4.520 8.162 -34.458 1.00 57.16 393 ALA A O 1
ATOM 3098 N N . MET A 1 394 ? -4.828 8.185 -36.681 1.00 57.03 394 MET A N 1
ATOM 3099 C CA . MET A 1 394 ? -5.697 7.008 -36.728 1.00 57.03 394 MET A CA 1
ATOM 3100 C C . MET A 1 394 ? -4.879 5.720 -36.551 1.00 57.03 394 MET A C 1
ATOM 3102 O O . MET A 1 394 ? -3.699 5.674 -36.883 1.00 57.03 394 MET A O 1
ATOM 3106 N N . ASN A 1 395 ? -5.523 4.653 -36.068 1.00 66.62 395 ASN A N 1
ATOM 3107 C CA . ASN A 1 395 ? -4.929 3.314 -35.973 1.00 66.62 395 ASN A CA 1
ATOM 3108 C C . ASN A 1 395 ? -5.611 2.359 -36.983 1.00 66.62 395 ASN A C 1
ATOM 3110 O O . ASN A 1 395 ? -6.460 1.556 -36.586 1.00 66.62 395 ASN A O 1
ATOM 3114 N N . PRO A 1 396 ? -5.315 2.469 -38.294 1.00 76.31 396 PRO A N 1
ATOM 3115 C CA . PRO A 1 396 ? -5.894 1.613 -39.336 1.00 76.31 396 PRO A CA 1
ATOM 3116 C C . PRO A 1 396 ? -5.390 0.163 -39.231 1.00 76.31 396 PRO A C 1
ATOM 3118 O O . PRO A 1 396 ? -4.297 -0.092 -38.744 1.00 76.31 396 PRO A O 1
ATOM 3121 N N . MET A 1 397 ? -6.114 -0.827 -39.761 1.00 78.06 397 MET A N 1
ATOM 3122 C CA . MET A 1 397 ? -5.555 -2.194 -39.849 1.00 78.06 397 MET A CA 1
ATOM 3123 C C . MET A 1 397 ? -4.549 -2.370 -41.000 1.00 78.06 397 MET A C 1
ATOM 3125 O O . MET A 1 397 ? -3.737 -3.299 -40.980 1.00 78.06 397 MET A O 1
ATOM 3129 N N . LEU A 1 398 ? -4.604 -1.500 -42.008 1.00 85.75 398 LEU A N 1
ATOM 3130 C CA . LEU A 1 398 ? -3.842 -1.584 -43.252 1.00 85.75 398 LEU A CA 1
ATOM 3131 C C . LEU A 1 398 ? -3.692 -0.200 -43.894 1.00 85.75 398 LEU A C 1
ATOM 3133 O O . LEU A 1 398 ? -4.538 0.659 -43.683 1.00 85.75 398 LEU A O 1
ATOM 3137 N N . ASP A 1 399 ? -2.634 -0.028 -44.678 1.00 89.19 399 ASP A N 1
ATOM 3138 C CA . ASP A 1 399 ? -2.381 1.133 -45.543 1.00 89.19 399 ASP A CA 1
ATOM 3139 C C . ASP A 1 399 ? -1.769 0.618 -46.860 1.00 89.19 399 ASP A C 1
ATOM 3141 O O . ASP A 1 399 ? -1.291 -0.521 -46.921 1.00 89.19 399 ASP A O 1
ATOM 3145 N N . THR A 1 400 ? -1.806 1.403 -47.929 1.00 92.06 400 THR A N 1
ATOM 3146 C CA . THR A 1 400 ? -1.346 1.008 -49.266 1.00 92.06 400 THR A CA 1
ATOM 3147 C C . THR A 1 400 ? -0.809 2.200 -50.037 1.00 92.06 400 THR A C 1
ATOM 3149 O O . THR A 1 400 ? -1.455 3.239 -50.051 1.00 92.06 400 THR A O 1
ATOM 3152 N N . PHE A 1 401 ? 0.297 2.016 -50.760 1.00 92.19 401 PHE A N 1
ATOM 3153 C CA . PHE A 1 401 ? 0.724 2.953 -51.803 1.00 92.19 401 PHE A CA 1
ATOM 3154 C C . PHE A 1 401 ? 0.763 2.252 -53.163 1.00 92.19 401 PHE A C 1
ATOM 3156 O O . PHE A 1 401 ? 1.131 1.074 -53.255 1.00 92.19 401 PHE A O 1
ATOM 3163 N N . SER A 1 402 ? 0.393 2.972 -54.218 1.00 91.50 402 SER A N 1
ATOM 3164 C CA . SER A 1 402 ? 0.501 2.490 -55.597 1.00 91.50 402 SER A CA 1
ATOM 3165 C C . SER A 1 402 ? 1.826 2.940 -56.189 1.00 91.50 402 SER A C 1
ATOM 3167 O O . SER A 1 402 ? 2.247 4.078 -55.989 1.00 91.50 402 SER A O 1
ATOM 3169 N N . PHE A 1 403 ? 2.478 2.082 -56.963 1.00 92.69 403 PHE A N 1
ATOM 3170 C CA . PHE A 1 403 ? 3.731 2.395 -57.634 1.00 92.69 403 PHE A CA 1
ATOM 3171 C C . PHE A 1 403 ? 3.756 1.842 -59.060 1.00 92.69 403 PHE A C 1
ATOM 3173 O O . PHE A 1 403 ? 3.206 0.782 -59.357 1.00 92.69 403 PHE A O 1
ATOM 3180 N N . GLN A 1 404 ? 4.431 2.563 -59.946 1.00 91.06 404 GLN A N 1
ATOM 3181 C CA . GLN A 1 404 ? 4.778 2.118 -61.287 1.00 91.06 404 GLN A CA 1
ATOM 3182 C C . GLN A 1 404 ? 6.294 1.949 -61.365 1.00 91.06 404 GLN A C 1
ATOM 3184 O O . GLN A 1 404 ? 7.044 2.701 -60.741 1.00 91.06 404 GLN A O 1
ATOM 3189 N N . ILE A 1 405 ? 6.757 0.968 -62.130 1.00 90.25 405 ILE A N 1
ATOM 3190 C CA . ILE A 1 405 ? 8.184 0.764 -62.369 1.00 90.25 405 ILE A CA 1
ATOM 3191 C C . ILE A 1 405 ? 8.525 1.392 -63.710 1.00 90.25 405 ILE A C 1
ATOM 3193 O O . ILE A 1 405 ? 7.825 1.157 -64.696 1.00 90.25 405 ILE A O 1
ATOM 3197 N N . ARG A 1 406 ? 9.614 2.156 -63.741 1.00 85.56 406 ARG A N 1
ATOM 3198 C CA . ARG A 1 406 ? 10.293 2.575 -64.962 1.00 85.56 406 ARG A CA 1
ATOM 3199 C C . ARG A 1 406 ? 11.628 1.849 -65.043 1.00 85.56 406 ARG A C 1
ATOM 3201 O O . ARG A 1 406 ? 12.420 1.895 -64.101 1.00 85.56 406 ARG A O 1
ATOM 3208 N N . VAL A 1 407 ? 11.856 1.190 -66.167 1.00 78.94 407 VAL A N 1
ATOM 3209 C CA . VAL A 1 407 ? 13.149 0.631 -66.541 1.00 78.94 407 VAL A CA 1
ATOM 3210 C C . VAL A 1 407 ? 13.458 1.176 -67.925 1.00 78.94 407 VAL A C 1
ATOM 3212 O O . VAL A 1 407 ? 12.846 0.747 -68.901 1.00 78.94 407 VAL A O 1
ATOM 3215 N N . ASP A 1 408 ? 14.361 2.156 -67.981 1.00 70.19 408 ASP A N 1
ATOM 3216 C CA . ASP A 1 408 ? 14.638 2.914 -69.205 1.00 70.19 408 ASP A CA 1
ATOM 3217 C C . ASP A 1 408 ? 13.318 3.430 -69.846 1.00 70.19 408 ASP A C 1
ATOM 3219 O O . ASP A 1 408 ? 12.521 4.089 -69.169 1.00 70.19 408 ASP A O 1
ATOM 3223 N N . THR A 1 409 ? 13.052 3.096 -71.107 1.00 69.00 409 THR A N 1
ATOM 3224 C CA . THR A 1 409 ? 11.860 3.437 -71.892 1.00 69.00 409 THR A CA 1
ATOM 3225 C C . THR A 1 409 ? 10.628 2.604 -71.522 1.00 69.00 409 THR A C 1
ATOM 3227 O O . THR A 1 409 ? 9.498 2.989 -71.827 1.00 69.00 409 THR A O 1
ATOM 3230 N N . THR A 1 410 ? 10.809 1.470 -70.839 1.00 75.00 410 THR A N 1
ATOM 3231 C CA . THR A 1 410 ? 9.739 0.511 -70.534 1.00 75.00 410 THR A CA 1
ATOM 3232 C C . THR A 1 410 ? 9.102 0.795 -69.174 1.00 75.00 410 THR A C 1
ATOM 3234 O O . THR A 1 410 ? 9.781 0.938 -68.154 1.00 75.00 410 THR A O 1
ATOM 3237 N N . THR A 1 411 ? 7.766 0.832 -69.125 1.00 80.38 411 THR A N 1
ATOM 3238 C CA . THR A 1 411 ? 7.012 1.043 -67.878 1.00 80.38 411 THR A CA 1
ATOM 3239 C C . THR A 1 411 ? 6.100 -0.134 -67.561 1.00 80.38 411 THR A C 1
ATOM 3241 O O . THR A 1 411 ? 5.387 -0.612 -68.444 1.00 80.38 411 THR A O 1
ATOM 3244 N N . SER A 1 412 ? 6.062 -0.573 -66.303 1.00 83.81 412 SER A N 1
ATOM 3245 C CA . SER A 1 412 ? 5.145 -1.634 -65.872 1.00 83.81 412 SER A CA 1
ATOM 3246 C C . SER A 1 412 ? 3.702 -1.135 -65.707 1.00 83.81 412 SER A C 1
ATOM 3248 O O . SER A 1 412 ? 3.427 0.067 -65.695 1.00 83.81 412 SER A O 1
ATOM 3250 N N . MET A 1 413 ? 2.761 -2.067 -65.533 1.00 84.56 413 MET A N 1
ATOM 3251 C CA . MET A 1 413 ? 1.442 -1.757 -64.968 1.00 84.56 413 MET A CA 1
ATOM 3252 C C . MET A 1 413 ? 1.567 -1.220 -63.531 1.00 84.56 413 MET A C 1
ATOM 3254 O O . MET A 1 413 ? 2.541 -1.511 -62.834 1.00 84.56 413 MET A O 1
ATOM 3258 N N . ILE A 1 414 ? 0.571 -0.467 -63.057 1.00 87.19 414 ILE A N 1
ATOM 3259 C CA . ILE A 1 414 ? 0.544 0.008 -61.666 1.00 87.19 414 ILE A CA 1
ATOM 3260 C C . ILE A 1 414 ? 0.395 -1.196 -60.723 1.00 87.19 414 ILE A C 1
ATOM 3262 O O . ILE A 1 414 ? -0.499 -2.026 -60.888 1.00 87.19 414 ILE A O 1
ATOM 3266 N N . HIS A 1 415 ? 1.278 -1.276 -59.733 1.00 89.12 415 HIS A N 1
ATOM 3267 C CA . HIS A 1 415 ? 1.276 -2.269 -58.665 1.00 89.12 415 HIS A CA 1
ATOM 3268 C C . HIS A 1 415 ? 0.929 -1.595 -57.332 1.00 89.12 415 HIS A C 1
ATOM 3270 O O . HIS A 1 415 ? 1.202 -0.414 -57.137 1.00 89.12 415 HIS A O 1
ATOM 3276 N N . VAL A 1 416 ? 0.358 -2.346 -56.388 1.00 90.00 416 VAL A N 1
ATOM 3277 C CA . VAL A 1 416 ? 0.018 -1.840 -55.046 1.00 90.00 416 VAL A CA 1
ATOM 3278 C C . VAL A 1 416 ? 0.885 -2.537 -54.004 1.00 90.00 416 VAL A C 1
ATOM 3280 O O . VAL A 1 416 ? 0.941 -3.768 -53.969 1.00 90.00 416 VAL A O 1
ATOM 3283 N N . PHE A 1 417 ? 1.548 -1.765 -53.144 1.00 92.81 417 PHE A N 1
ATOM 3284 C CA . PHE A 1 417 ? 2.287 -2.272 -51.990 1.00 92.81 417 PHE A CA 1
ATOM 3285 C C . PHE A 1 417 ? 1.432 -2.154 -50.726 1.00 92.81 417 PHE A C 1
ATOM 3287 O O . PHE A 1 417 ? 0.855 -1.101 -50.460 1.00 92.81 417 PHE A O 1
ATOM 3294 N N . ARG A 1 418 ? 1.345 -3.227 -49.929 1.00 90.94 418 ARG A N 1
ATOM 3295 C CA . ARG A 1 418 ? 0.436 -3.300 -48.773 1.00 90.94 418 ARG A CA 1
ATOM 3296 C C . ARG A 1 418 ? 1.166 -3.250 -47.433 1.00 90.94 418 ARG A C 1
ATOM 3298 O O . ARG A 1 418 ? 1.916 -4.158 -47.086 1.00 90.94 418 ARG A O 1
ATOM 3305 N N . ILE A 1 419 ? 0.853 -2.247 -46.626 1.00 91.31 419 ILE A N 1
ATOM 3306 C CA . ILE A 1 419 ? 1.231 -2.150 -45.218 1.00 91.31 419 ILE A CA 1
ATOM 3307 C C . ILE A 1 419 ? 0.130 -2.785 -44.349 1.00 91.31 419 ILE A C 1
ATOM 3309 O O . ILE A 1 419 ? -1.061 -2.691 -44.640 1.00 91.31 419 ILE A O 1
ATOM 3313 N N . THR A 1 420 ? 0.518 -3.480 -43.279 1.00 87.62 420 THR A N 1
ATOM 3314 C CA . THR A 1 420 ? -0.391 -4.061 -42.275 1.00 87.62 420 THR A CA 1
ATOM 3315 C C . THR A 1 420 ? 0.097 -3.713 -40.874 1.00 87.62 420 THR A C 1
ATOM 3317 O O . THR A 1 420 ? 1.278 -3.907 -40.572 1.00 87.62 420 THR A O 1
ATOM 3320 N N . PHE A 1 421 ? -0.793 -3.238 -40.002 1.00 83.88 421 PHE A N 1
ATOM 3321 C CA . PHE A 1 421 ? -0.390 -2.769 -38.676 1.00 83.88 421 PHE A CA 1
ATOM 3322 C C . PHE A 1 421 ? -0.495 -3.833 -37.586 1.00 83.88 421 PHE A C 1
ATOM 3324 O O . PHE A 1 421 ? -1.358 -4.712 -37.604 1.00 83.88 421 PHE A O 1
ATOM 3331 N N . ILE A 1 422 ? 0.419 -3.749 -36.621 1.00 75.25 422 ILE A N 1
ATOM 3332 C CA . ILE A 1 422 ? 0.477 -4.604 -35.438 1.00 75.25 422 ILE A CA 1
ATOM 3333 C C . ILE A 1 422 ? 0.010 -3.790 -34.230 1.00 75.25 422 ILE A C 1
ATOM 3335 O O . ILE A 1 422 ? 0.688 -2.858 -33.794 1.00 75.25 422 ILE A O 1
ATOM 3339 N N . THR A 1 423 ? -1.123 -4.186 -33.652 1.00 66.75 423 THR A N 1
ATOM 3340 C CA . THR A 1 423 ? -1.623 -3.650 -32.380 1.00 66.75 423 THR A CA 1
ATOM 3341 C C . THR A 1 423 ? -0.709 -4.063 -31.227 1.00 66.75 423 THR A C 1
ATOM 3343 O O . THR A 1 423 ? -0.428 -5.253 -31.055 1.00 66.75 423 THR A O 1
ATOM 3346 N N . VAL A 1 424 ? -0.275 -3.097 -30.417 1.00 70.38 424 VAL A N 1
ATOM 3347 C CA . VAL A 1 424 ? 0.589 -3.329 -29.251 1.00 70.38 424 VAL A CA 1
ATOM 3348 C C . VAL A 1 424 ? -0.214 -3.199 -27.958 1.00 70.38 424 VAL A C 1
ATOM 3350 O O . VAL A 1 424 ? -1.048 -2.308 -27.818 1.00 70.38 424 VAL A O 1
ATOM 3353 N N . HIS A 1 425 ? 0.058 -4.077 -26.994 1.00 69.19 425 HIS A N 1
ATOM 3354 C CA . HIS A 1 425 ? -0.532 -4.049 -25.657 1.00 69.19 425 HIS A CA 1
ATOM 3355 C C . HIS A 1 425 ? 0.553 -3.909 -24.587 1.00 69.19 425 HIS A C 1
ATOM 3357 O O . HIS A 1 425 ? 1.580 -4.592 -24.640 1.00 69.19 425 HIS A O 1
ATOM 3363 N N . VAL A 1 426 ? 0.308 -3.064 -23.585 1.00 76.12 426 VAL A N 1
ATOM 3364 C CA . VAL A 1 426 ? 1.180 -2.938 -22.410 1.00 76.12 426 VAL A CA 1
ATOM 3365 C C . VAL A 1 426 ? 0.905 -4.065 -21.414 1.00 76.12 426 VAL A C 1
ATOM 3367 O O . VAL A 1 426 ? -0.244 -4.447 -21.190 1.00 76.12 426 VAL A O 1
ATOM 3370 N N . LYS A 1 427 ? 1.956 -4.580 -20.771 1.00 75.75 427 LYS A N 1
ATOM 3371 C CA . LYS A 1 427 ? 1.846 -5.481 -19.625 1.00 75.75 427 LYS A CA 1
ATOM 3372 C C . LYS A 1 427 ? 2.943 -5.208 -18.596 1.00 75.75 427 LYS A C 1
ATOM 3374 O O . LYS A 1 427 ? 4.128 -5.283 -18.905 1.00 75.75 427 LYS A O 1
ATOM 3379 N N . ILE A 1 428 ? 2.542 -5.008 -17.345 1.00 81.50 428 ILE A N 1
ATOM 3380 C CA . ILE A 1 428 ? 3.453 -4.997 -16.195 1.00 81.50 428 ILE A CA 1
ATOM 3381 C C . ILE A 1 428 ? 3.665 -6.449 -15.743 1.00 81.50 428 ILE A C 1
ATOM 3383 O O . ILE A 1 428 ? 2.707 -7.209 -15.582 1.00 81.50 428 ILE A O 1
ATOM 3387 N N . PHE A 1 429 ? 4.924 -6.859 -15.611 1.00 73.81 429 PHE A N 1
ATOM 3388 C CA . PHE A 1 429 ? 5.326 -8.216 -15.231 1.00 73.81 429 PHE A CA 1
ATOM 3389 C C . PHE A 1 429 ? 5.719 -8.313 -13.755 1.00 73.81 429 PHE A C 1
ATOM 3391 O O . PHE A 1 429 ? 5.271 -9.246 -13.090 1.00 73.81 429 PHE A O 1
ATOM 3398 N N . ASN A 1 430 ? 6.497 -7.350 -13.246 1.00 71.38 430 ASN A N 1
ATOM 3399 C CA . ASN A 1 430 ? 6.868 -7.278 -11.832 1.00 71.38 430 ASN A CA 1
ATOM 3400 C C . ASN A 1 430 ? 6.192 -6.066 -11.182 1.00 71.38 430 ASN A C 1
ATOM 3402 O O . ASN A 1 430 ? 6.217 -4.965 -11.732 1.00 71.38 430 ASN A O 1
ATOM 3406 N N . ARG A 1 431 ? 5.577 -6.315 -10.025 1.00 79.38 431 ARG A N 1
ATOM 3407 C CA . ARG A 1 431 ? 4.888 -5.360 -9.144 1.00 79.38 431 ARG A CA 1
ATOM 3408 C C . ARG A 1 431 ? 5.012 -5.909 -7.715 1.00 79.38 431 ARG A C 1
ATOM 3410 O O . ARG A 1 431 ? 4.025 -6.322 -7.114 1.00 79.38 431 ARG A O 1
ATOM 3417 N N . ILE A 1 432 ? 6.250 -6.083 -7.251 1.00 79.31 432 ILE A N 1
ATOM 3418 C CA . ILE A 1 432 ? 6.567 -6.702 -5.956 1.00 79.31 432 ILE A CA 1
ATOM 3419 C C . ILE A 1 432 ? 6.730 -5.589 -4.910 1.00 79.31 432 ILE A C 1
ATOM 3421 O O . ILE A 1 432 ? 7.613 -4.749 -5.104 1.00 79.31 432 ILE A O 1
ATOM 3425 N N . PRO A 1 433 ? 5.931 -5.583 -3.821 1.00 76.50 433 PRO A N 1
ATOM 3426 C CA . PRO A 1 433 ? 6.012 -4.563 -2.781 1.00 76.50 433 PRO A CA 1
ATOM 3427 C C . PRO A 1 433 ? 7.414 -4.403 -2.190 1.00 76.50 433 PRO A C 1
ATOM 3429 O O . PRO A 1 433 ? 8.163 -5.367 -2.005 1.00 76.50 433 PRO A O 1
ATOM 3432 N N . CYS A 1 434 ? 7.765 -3.158 -1.896 1.00 80.00 434 CYS A N 1
ATOM 3433 C CA . CYS A 1 434 ? 9.109 -2.747 -1.518 1.00 80.00 434 CYS A CA 1
ATOM 3434 C C . CYS A 1 434 ? 9.295 -2.726 0.004 1.00 80.00 434 CYS A C 1
ATOM 3436 O O . CYS A 1 434 ? 8.753 -1.855 0.678 1.00 80.00 434 CYS A O 1
ATOM 3438 N N . LEU A 1 435 ? 10.084 -3.661 0.545 1.00 77.69 435 LEU A N 1
ATOM 3439 C CA . LEU A 1 435 ? 10.295 -3.801 1.989 1.00 77.69 435 LEU A CA 1
ATOM 3440 C C . LEU A 1 435 ? 11.576 -3.094 2.471 1.00 77.69 435 LEU A C 1
ATOM 3442 O O . LEU A 1 435 ? 12.685 -3.577 2.239 1.00 77.69 435 LEU A O 1
ATOM 3446 N N . LEU A 1 436 ? 11.415 -1.987 3.195 1.00 77.12 436 LEU A N 1
ATOM 3447 C CA . LEU A 1 436 ? 12.481 -1.268 3.894 1.00 77.12 436 LEU A CA 1
ATOM 3448 C C . LEU A 1 436 ? 12.680 -1.858 5.297 1.00 77.12 436 LEU A C 1
ATOM 3450 O O . LEU A 1 436 ? 11.943 -1.544 6.228 1.00 77.12 436 LEU A O 1
ATOM 3454 N N . ASN A 1 437 ? 13.668 -2.735 5.462 1.00 68.25 437 ASN A N 1
ATOM 3455 C CA . ASN A 1 437 ? 14.010 -3.322 6.760 1.00 68.25 437 ASN A CA 1
ATOM 3456 C C . ASN A 1 437 ? 15.173 -2.541 7.391 1.00 68.25 437 ASN A C 1
ATOM 3458 O O . ASN A 1 437 ? 16.285 -2.570 6.863 1.00 68.25 437 ASN A O 1
ATOM 3462 N N . ASN A 1 438 ? 14.905 -1.821 8.484 1.00 63.97 438 ASN A N 1
ATOM 3463 C CA . ASN A 1 438 ? 15.841 -0.939 9.195 1.00 63.97 438 ASN A CA 1
ATOM 3464 C C . ASN A 1 438 ? 16.639 0.011 8.275 1.00 63.97 438 ASN A C 1
ATOM 3466 O O . ASN A 1 438 ? 17.844 0.199 8.440 1.00 63.97 438 ASN A O 1
ATOM 3470 N N . THR A 1 439 ? 15.967 0.562 7.266 1.00 71.19 439 THR A N 1
ATOM 3471 C CA . THR A 1 439 ? 16.546 1.405 6.212 1.00 71.19 439 THR A CA 1
ATOM 3472 C C . THR A 1 439 ? 15.556 2.511 5.858 1.00 71.19 439 THR A C 1
ATOM 3474 O O . THR A 1 439 ? 14.374 2.243 5.685 1.00 71.19 439 THR A O 1
ATOM 3477 N N . ASP A 1 440 ? 16.011 3.759 5.758 1.00 70.62 440 ASP A N 1
ATOM 3478 C CA . ASP A 1 440 ? 15.193 4.899 5.311 1.00 70.62 440 ASP A CA 1
ATOM 3479 C C . ASP A 1 440 ? 15.152 5.025 3.775 1.00 70.62 440 ASP A C 1
ATOM 3481 O O . ASP A 1 440 ? 14.275 5.694 3.231 1.00 70.62 440 ASP A O 1
ATOM 3485 N N . ASN A 1 441 ? 16.085 4.367 3.074 1.00 80.50 441 ASN A N 1
ATOM 3486 C CA . ASN A 1 441 ? 16.251 4.404 1.620 1.00 80.50 441 ASN A CA 1
ATOM 3487 C C . ASN A 1 441 ? 16.150 3.005 0.989 1.00 80.50 441 ASN A C 1
ATOM 3489 O O . ASN A 1 441 ? 16.697 2.039 1.523 1.00 80.50 441 ASN A O 1
ATOM 3493 N N . LEU A 1 442 ? 15.545 2.910 -0.199 1.00 82.88 442 LEU A N 1
ATOM 3494 C CA . LEU A 1 442 ? 15.497 1.688 -1.008 1.00 82.88 442 LEU A CA 1
ATOM 3495 C C . LEU A 1 442 ? 15.563 2.003 -2.508 1.00 82.88 442 LEU A C 1
ATOM 3497 O O . LEU A 1 442 ? 14.752 2.767 -3.022 1.00 82.88 442 LEU A O 1
ATOM 3501 N N . VAL A 1 443 ? 16.492 1.371 -3.227 1.00 87.88 443 VAL A N 1
ATOM 3502 C CA . VAL A 1 443 ? 16.583 1.464 -4.696 1.00 87.88 443 VAL A CA 1
ATOM 3503 C C . VAL A 1 443 ? 15.533 0.553 -5.339 1.00 87.88 443 VAL A C 1
ATOM 3505 O O . VAL A 1 443 ? 15.528 -0.652 -5.080 1.00 87.88 443 VAL A O 1
ATOM 3508 N N . LEU A 1 444 ? 14.672 1.115 -6.192 1.00 87.44 444 LEU A N 1
ATOM 3509 C CA . LEU A 1 444 ? 13.774 0.352 -7.057 1.00 87.44 444 LEU A CA 1
ATOM 3510 C C . LEU A 1 444 ? 14.584 -0.287 -8.185 1.00 87.44 444 LEU A C 1
ATOM 3512 O O . LEU A 1 444 ? 15.292 0.396 -8.922 1.00 87.44 444 LEU A O 1
ATOM 3516 N N . LYS A 1 445 ? 14.440 -1.600 -8.345 1.00 84.44 445 LYS A N 1
ATOM 3517 C CA . LYS A 1 445 ? 15.085 -2.383 -9.403 1.00 84.44 445 LYS A CA 1
ATOM 3518 C C . LYS A 1 445 ? 14.041 -3.094 -10.259 1.00 84.44 445 LYS A C 1
ATOM 3520 O O . LYS A 1 445 ? 12.876 -3.216 -9.876 1.00 84.44 445 LYS A O 1
ATOM 3525 N N . ARG A 1 446 ? 14.490 -3.701 -11.363 1.00 86.06 446 ARG A N 1
ATOM 3526 C CA . ARG A 1 446 ? 13.659 -4.554 -12.231 1.00 86.06 446 ARG A CA 1
ATOM 3527 C C . ARG A 1 446 ? 12.962 -5.705 -11.485 1.00 86.06 446 ARG A C 1
ATOM 3529 O O . ARG A 1 446 ? 11.897 -6.143 -11.906 1.00 86.06 446 ARG A O 1
ATOM 3536 N N . GLU A 1 447 ? 13.526 -6.205 -10.383 1.00 80.75 447 GLU A N 1
ATOM 3537 C CA . GLU A 1 447 ? 12.866 -7.215 -9.532 1.00 80.75 447 GLU A CA 1
ATOM 3538 C C . GLU A 1 447 ? 11.618 -6.672 -8.810 1.00 80.75 447 GLU A C 1
ATOM 3540 O O . GLU A 1 447 ? 10.662 -7.416 -8.605 1.00 80.75 447 GLU A O 1
ATOM 3545 N N . ASN A 1 448 ? 11.577 -5.372 -8.509 1.00 83.94 448 ASN A N 1
ATOM 3546 C CA . ASN A 1 448 ? 10.433 -4.703 -7.894 1.00 83.94 448 ASN A CA 1
ATOM 3547 C C . ASN A 1 448 ? 9.384 -4.313 -8.945 1.00 83.94 448 ASN A C 1
ATOM 3549 O O . ASN A 1 448 ? 8.218 -4.695 -8.829 1.00 83.94 448 ASN A O 1
ATOM 3553 N N . LEU A 1 449 ? 9.805 -3.583 -9.985 1.00 88.19 449 LEU A N 1
ATOM 3554 C CA . LEU A 1 449 ? 8.923 -2.973 -10.982 1.00 88.19 449 LEU A CA 1
ATOM 3555 C C . LEU A 1 449 ? 9.453 -3.201 -12.408 1.00 88.19 449 LEU A C 1
ATOM 3557 O O . LEU A 1 449 ? 10.590 -2.844 -12.724 1.00 88.19 449 LEU A O 1
ATOM 3561 N N . PHE A 1 450 ? 8.639 -3.825 -13.269 1.00 88.44 450 PHE A N 1
ATOM 3562 C CA . PHE A 1 450 ? 9.024 -4.129 -14.654 1.00 88.44 450 PHE A CA 1
ATOM 3563 C C . PHE A 1 450 ? 7.845 -4.085 -15.632 1.00 88.44 450 PHE A C 1
ATOM 3565 O O . PHE A 1 450 ? 6.886 -4.851 -15.491 1.00 88.44 450 PHE A O 1
ATOM 3572 N N . GLY A 1 451 ? 7.957 -3.234 -16.653 1.00 84.50 451 GLY A N 1
ATOM 3573 C CA . GLY A 1 451 ? 7.003 -3.061 -17.748 1.00 84.50 451 GLY A CA 1
ATOM 3574 C C . GLY A 1 451 ? 7.497 -3.675 -19.061 1.00 84.50 451 GLY A C 1
ATOM 3575 O O . GLY A 1 451 ? 8.697 -3.799 -19.290 1.00 84.50 451 GLY A O 1
ATOM 3576 N N . TRP A 1 452 ? 6.565 -4.074 -19.927 1.00 79.62 452 TRP A N 1
ATOM 3577 C CA . TRP A 1 452 ? 6.837 -4.723 -21.213 1.00 79.62 452 TRP A CA 1
ATOM 3578 C C . TRP A 1 452 ? 5.719 -4.411 -22.223 1.00 79.62 452 TRP A C 1
ATOM 3580 O O . TRP A 1 452 ? 4.564 -4.227 -21.833 1.00 79.62 452 TRP A O 1
ATOM 3590 N N . THR A 1 453 ? 6.021 -4.421 -23.524 1.00 78.19 453 THR A N 1
ATOM 3591 C CA . THR A 1 453 ? 5.023 -4.323 -24.610 1.00 78.19 453 THR A CA 1
ATOM 3592 C C . THR A 1 453 ? 4.977 -5.581 -25.481 1.00 78.19 453 THR A C 1
ATOM 3594 O O . THR A 1 453 ? 5.996 -6.187 -25.807 1.00 78.19 453 THR A O 1
ATOM 3597 N N . PHE A 1 454 ? 3.768 -6.036 -25.811 1.00 65.19 454 PHE A N 1
ATOM 3598 C CA . PHE A 1 454 ? 3.511 -7.256 -26.580 1.00 65.19 454 PHE A CA 1
ATOM 3599 C C . PHE A 1 454 ? 2.828 -6.900 -27.914 1.00 65.19 454 PHE A C 1
ATOM 3601 O O . PHE A 1 454 ? 1.895 -6.101 -27.883 1.00 65.19 454 PHE A O 1
ATOM 3608 N N . PRO A 1 455 ? 3.232 -7.472 -29.069 1.00 64.81 455 PRO A N 1
ATOM 3609 C CA . PRO A 1 455 ? 4.172 -8.590 -29.228 1.00 64.81 455 PRO A CA 1
ATOM 3610 C C . PRO A 1 455 ? 5.663 -8.228 -29.143 1.00 64.81 455 PRO A C 1
ATOM 3612 O O . PRO A 1 455 ? 6.457 -9.084 -28.763 1.00 64.81 455 PRO A O 1
ATOM 3615 N N . LYS A 1 456 ? 6.053 -6.987 -29.455 1.00 65.69 456 LYS A N 1
ATOM 3616 C CA . LYS A 1 456 ? 7.451 -6.521 -29.441 1.00 65.69 456 LYS A CA 1
ATOM 3617 C C . LYS A 1 456 ? 7.640 -5.485 -28.333 1.00 65.69 456 LYS A C 1
ATOM 3619 O O . LYS A 1 456 ? 6.833 -4.565 -28.240 1.00 65.69 456 LYS A O 1
ATOM 3624 N N . SER A 1 457 ? 8.702 -5.623 -27.535 1.00 68.44 457 SER A N 1
ATOM 3625 C CA . SER A 1 457 ? 9.049 -4.606 -26.536 1.00 68.44 457 SER A CA 1
ATOM 3626 C C . SER A 1 457 ? 9.706 -3.403 -27.196 1.00 68.44 457 SER A C 1
ATOM 3628 O O . SER A 1 457 ? 10.586 -3.570 -28.044 1.00 68.44 457 SER A O 1
ATOM 3630 N N . PHE A 1 458 ? 9.353 -2.207 -26.737 1.00 75.12 458 PHE A N 1
ATOM 3631 C CA . PHE A 1 458 ? 10.196 -1.028 -26.911 1.00 75.12 458 PHE A CA 1
ATOM 3632 C C . PHE A 1 458 ? 11.467 -1.120 -26.031 1.00 75.12 458 PHE A C 1
ATOM 3634 O O . PHE A 1 458 ? 11.456 -1.839 -25.020 1.00 75.12 458 PHE A O 1
ATOM 3641 N N . PRO A 1 459 ? 12.561 -0.427 -26.405 1.00 79.44 459 PRO A N 1
ATOM 3642 C CA . PRO A 1 459 ? 13.735 -0.189 -25.561 1.00 79.44 459 PRO A CA 1
ATOM 3643 C C . PRO A 1 459 ? 13.390 0.391 -24.182 1.00 79.44 459 PRO A C 1
ATOM 3645 O O . PRO A 1 459 ? 12.383 1.074 -24.014 1.00 79.44 459 PRO A O 1
ATOM 3648 N N . THR A 1 460 ? 14.236 0.156 -23.176 1.00 80.06 460 THR A N 1
ATOM 3649 C CA . THR A 1 460 ? 13.913 0.486 -21.774 1.00 80.06 460 THR A CA 1
ATOM 3650 C C . THR A 1 460 ? 13.929 1.985 -21.462 1.00 80.06 460 THR A C 1
ATOM 3652 O O . THR A 1 460 ? 13.296 2.401 -20.495 1.00 80.06 460 THR A O 1
ATOM 3655 N N . ASN A 1 461 ? 14.561 2.816 -22.295 1.00 77.12 461 ASN A N 1
ATOM 3656 C CA . ASN A 1 461 ? 14.406 4.275 -22.267 1.00 77.12 461 ASN A CA 1
ATOM 3657 C C . ASN A 1 461 ? 13.064 4.756 -22.860 1.00 77.12 461 ASN A C 1
ATOM 3659 O O . ASN A 1 461 ? 12.608 5.833 -22.507 1.00 77.12 461 ASN A O 1
ATOM 3663 N N . GLN A 1 462 ? 12.396 3.956 -23.698 1.00 75.56 462 GLN A N 1
ATOM 3664 C CA . GLN A 1 462 ? 11.091 4.271 -24.307 1.00 75.56 462 GLN A CA 1
ATOM 3665 C C . GLN A 1 462 ? 9.890 3.674 -23.542 1.00 75.56 462 GLN A C 1
ATOM 3667 O O . GLN A 1 462 ? 8.747 3.791 -23.982 1.00 75.56 462 GLN A O 1
ATOM 3672 N N . LEU A 1 463 ? 10.132 3.012 -22.407 1.00 81.25 463 LEU A N 1
ATOM 3673 C CA . LEU A 1 463 ? 9.097 2.538 -21.484 1.00 81.25 463 LEU A CA 1
ATOM 3674 C C . LEU A 1 463 ? 9.003 3.538 -20.324 1.00 81.25 463 LEU A C 1
ATOM 3676 O O . LEU A 1 463 ? 9.768 3.439 -19.363 1.00 81.25 463 LEU A O 1
ATOM 3680 N N . VAL A 1 464 ? 8.110 4.521 -20.447 1.00 82.44 464 VAL A N 1
ATOM 3681 C CA . VAL A 1 464 ? 8.041 5.706 -19.577 1.00 82.44 464 VAL A CA 1
ATOM 3682 C C . VAL A 1 464 ? 6.944 5.531 -18.526 1.00 82.44 464 VAL A C 1
ATOM 3684 O O . VAL A 1 464 ? 5.762 5.461 -18.847 1.00 82.44 464 VAL A O 1
ATOM 3687 N N . TYR A 1 465 ? 7.321 5.464 -17.254 1.00 87.00 465 TYR A N 1
ATOM 3688 C CA . TYR A 1 465 ? 6.407 5.484 -16.115 1.00 87.00 465 TYR A CA 1
ATOM 3689 C C . TYR A 1 465 ? 6.034 6.933 -15.801 1.00 87.00 465 TYR A C 1
ATOM 3691 O O . TYR A 1 465 ? 6.854 7.669 -15.260 1.00 87.00 465 TYR A O 1
ATOM 3699 N N . HIS A 1 466 ? 4.809 7.336 -16.125 1.00 81.00 466 HIS A N 1
ATOM 3700 C CA . HIS A 1 466 ? 4.243 8.639 -15.782 1.00 81.00 466 HIS A CA 1
ATOM 3701 C C . HIS A 1 466 ? 3.501 8.536 -14.444 1.00 81.00 466 HIS A C 1
ATOM 3703 O O . HIS A 1 466 ? 2.509 7.807 -14.345 1.00 81.00 466 HIS A O 1
ATOM 3709 N N . ILE A 1 467 ? 3.963 9.254 -13.419 1.00 82.62 467 ILE A N 1
ATOM 3710 C CA . ILE A 1 467 ? 3.355 9.260 -12.082 1.00 82.62 467 ILE A CA 1
ATOM 3711 C C . ILE A 1 467 ? 2.053 10.063 -12.082 1.00 82.62 467 ILE A C 1
ATOM 3713 O O . ILE A 1 467 ? 1.951 11.118 -12.705 1.00 82.62 467 ILE A O 1
ATOM 3717 N N . ILE A 1 468 ? 1.057 9.545 -11.369 1.00 76.62 468 ILE A N 1
ATOM 3718 C CA . ILE A 1 468 ? -0.234 10.195 -11.142 1.00 76.62 468 ILE A CA 1
ATOM 3719 C C . ILE A 1 468 ? -0.280 10.660 -9.683 1.00 76.62 468 ILE A C 1
ATOM 3721 O O . ILE A 1 468 ? -0.229 11.860 -9.439 1.00 76.62 468 ILE A O 1
ATOM 3725 N N . GLU A 1 469 ? -0.213 9.744 -8.715 1.00 77.62 469 GLU A N 1
ATOM 3726 C CA . GLU A 1 469 ? -0.093 10.064 -7.285 1.00 77.62 469 GLU A CA 1
ATOM 3727 C C . GLU A 1 469 ? 1.299 9.658 -6.744 1.00 77.62 469 GLU A C 1
ATOM 3729 O O . GLU A 1 469 ? 1.656 8.483 -6.836 1.00 77.62 469 GLU A O 1
ATOM 3734 N N . PRO A 1 470 ? 2.118 10.578 -6.195 1.00 81.50 470 PRO A N 1
ATOM 3735 C CA . PRO A 1 470 ? 3.406 10.256 -5.566 1.00 81.50 470 PRO A CA 1
ATOM 3736 C C . PRO A 1 470 ? 3.255 9.777 -4.100 1.00 81.50 470 PRO A C 1
ATOM 3738 O O . PRO A 1 470 ? 2.186 9.946 -3.514 1.00 81.50 470 PRO A O 1
ATOM 3741 N N . PRO A 1 471 ? 4.324 9.237 -3.469 1.00 83.94 471 PRO A N 1
ATOM 3742 C CA . PRO A 1 471 ? 4.263 8.740 -2.090 1.00 83.94 471 PRO A CA 1
ATOM 3743 C C . PRO A 1 471 ? 4.008 9.816 -1.026 1.00 83.94 471 PRO A C 1
ATOM 3745 O O . PRO A 1 471 ? 4.321 10.995 -1.222 1.00 83.94 471 PRO A O 1
ATOM 3748 N N . LYS A 1 472 ? 3.464 9.381 0.118 1.00 77.69 472 LYS A N 1
ATOM 3749 C CA . LYS A 1 472 ? 2.968 10.226 1.220 1.00 77.69 472 LYS A CA 1
ATOM 3750 C C . LYS A 1 472 ? 3.886 10.256 2.443 1.00 77.69 472 LYS A C 1
ATOM 3752 O O . LYS A 1 472 ? 3.989 11.300 3.080 1.00 77.69 472 LYS A O 1
ATOM 3757 N N . PHE A 1 473 ? 4.569 9.156 2.758 1.00 73.69 473 PHE A N 1
ATOM 3758 C CA . PHE A 1 473 ? 5.531 9.052 3.869 1.00 73.69 473 PHE A CA 1
ATOM 3759 C C . PHE A 1 473 ? 6.994 9.138 3.406 1.00 73.69 473 PHE A C 1
ATOM 3761 O O . PHE A 1 473 ? 7.910 9.288 4.224 1.00 73.69 473 PHE A O 1
ATOM 3768 N N . GLY A 1 474 ? 7.229 9.061 2.096 1.00 76.62 474 GLY A N 1
ATOM 3769 C CA . GLY A 1 474 ? 8.535 9.243 1.484 1.00 76.62 474 GLY A CA 1
ATOM 3770 C C . GLY A 1 474 ? 8.525 10.047 0.189 1.00 76.62 474 GLY A C 1
ATOM 3771 O O . GLY A 1 474 ? 7.589 10.762 -0.157 1.00 76.62 474 GLY A O 1
ATOM 3772 N N . THR A 1 475 ? 9.645 9.980 -0.517 1.00 82.19 475 THR A N 1
ATOM 3773 C CA . THR A 1 475 ? 9.906 10.683 -1.770 1.00 82.19 475 THR A CA 1
ATOM 3774 C C . THR A 1 475 ? 10.518 9.706 -2.762 1.00 82.19 475 THR A C 1
ATOM 3776 O O . THR A 1 475 ? 11.508 9.049 -2.441 1.00 82.19 475 THR A O 1
ATOM 3779 N N . LEU A 1 476 ? 9.976 9.642 -3.980 1.00 87.25 476 LEU A N 1
ATOM 3780 C CA . LEU A 1 476 ? 10.689 9.045 -5.108 1.00 87.25 476 LEU A CA 1
ATOM 3781 C C . LEU A 1 476 ? 11.777 10.014 -5.581 1.00 87.25 476 LEU A C 1
ATOM 3783 O O . LEU A 1 476 ? 11.505 11.172 -5.899 1.00 87.25 476 LEU A O 1
ATOM 3787 N N . LEU A 1 477 ? 13.011 9.529 -5.616 1.00 84.25 477 LEU A N 1
ATOM 3788 C CA . LEU A 1 477 ? 14.213 10.262 -5.979 1.00 84.25 477 LEU A CA 1
ATOM 3789 C C . LEU A 1 477 ? 14.875 9.585 -7.184 1.00 84.25 477 LEU A C 1
ATOM 3791 O O . LEU A 1 477 ? 15.300 8.437 -7.079 1.00 84.25 477 LEU A O 1
ATOM 3795 N N . ARG A 1 478 ? 15.019 10.283 -8.312 1.00 84.44 478 ARG A N 1
ATOM 3796 C CA . ARG A 1 478 ? 15.934 9.863 -9.386 1.00 84.44 478 ARG A CA 1
ATOM 3797 C C . ARG A 1 478 ? 17.331 10.369 -9.048 1.00 84.44 478 ARG A C 1
ATOM 3799 O O . ARG A 1 478 ? 17.516 11.581 -8.930 1.00 84.44 478 ARG A O 1
ATOM 3806 N N . ARG A 1 479 ? 18.312 9.475 -8.929 1.00 77.44 479 ARG A N 1
ATOM 3807 C CA . ARG A 1 479 ? 19.728 9.858 -8.945 1.00 77.44 479 ARG A CA 1
ATOM 3808 C C . ARG A 1 479 ? 20.047 10.455 -10.312 1.00 77.44 479 ARG A C 1
ATOM 3810 O O . ARG A 1 479 ? 19.940 9.761 -11.315 1.00 77.44 479 ARG A O 1
ATOM 3817 N N . VAL A 1 480 ? 20.402 11.734 -10.335 1.00 68.56 480 VAL A N 1
ATOM 3818 C CA . VAL A 1 480 ? 20.884 12.432 -11.539 1.00 68.56 480 VAL A CA 1
ATOM 3819 C C . VAL A 1 480 ? 22.413 12.400 -11.558 1.00 68.56 480 VAL A C 1
ATOM 3821 O O . VAL A 1 480 ? 23.028 12.178 -12.590 1.00 68.56 480 VAL A O 1
ATOM 3824 N N . GLU A 1 481 ? 23.026 12.549 -10.385 1.00 62.81 481 GLU A N 1
ATOM 3825 C CA . GLU A 1 481 ? 24.471 12.467 -10.148 1.00 62.81 481 GLU A CA 1
ATOM 3826 C C . GLU A 1 481 ? 24.692 11.769 -8.799 1.00 62.81 481 GLU A C 1
ATOM 3828 O O . GLU A 1 481 ? 23.782 11.763 -7.966 1.00 62.81 481 GLU A O 1
ATOM 3833 N N . LYS A 1 482 ? 25.902 11.270 -8.524 1.00 53.22 482 LYS A N 1
ATOM 3834 C CA . LYS A 1 482 ? 26.306 10.590 -7.276 1.00 53.22 482 LYS A CA 1
ATOM 3835 C C . LYS A 1 482 ? 25.629 11.082 -5.998 1.00 53.22 482 LYS A C 1
ATOM 3837 O O . LYS A 1 482 ? 25.104 10.285 -5.222 1.00 53.22 482 LYS A O 1
ATOM 3842 N N . ASN A 1 483 ? 25.632 12.406 -5.827 1.00 50.12 483 ASN A N 1
ATOM 3843 C CA . ASN A 1 483 ? 25.154 13.118 -4.646 1.00 50.12 483 ASN A CA 1
ATOM 3844 C C . ASN A 1 483 ? 23.945 14.038 -4.930 1.00 50.12 483 ASN A C 1
ATOM 3846 O O . ASN A 1 483 ? 23.509 14.747 -4.022 1.00 50.12 483 ASN A O 1
ATOM 3850 N N . ARG A 1 484 ? 23.384 14.053 -6.154 1.00 51.62 484 ARG A N 1
ATOM 3851 C CA . ARG A 1 484 ? 22.155 14.807 -6.479 1.00 51.62 484 ARG A CA 1
ATOM 3852 C C . ARG A 1 484 ? 21.013 13.892 -6.900 1.00 51.62 484 ARG A C 1
ATOM 3854 O O . ARG A 1 484 ? 21.063 13.194 -7.911 1.00 51.62 484 ARG A O 1
ATOM 3861 N N . ASN A 1 485 ? 19.935 14.005 -6.136 1.00 64.31 485 ASN A N 1
ATOM 3862 C CA . ASN A 1 485 ? 18.697 13.265 -6.296 1.00 64.31 485 ASN A CA 1
ATOM 3863 C C . ASN A 1 485 ? 17.554 14.239 -6.642 1.00 64.31 485 ASN A C 1
ATOM 3865 O O . ASN A 1 485 ? 17.210 15.090 -5.823 1.00 64.31 485 ASN A O 1
ATOM 3869 N N . ARG A 1 486 ? 16.946 14.112 -7.829 1.00 69.88 486 ARG A N 1
ATOM 3870 C CA . ARG A 1 486 ? 15.757 14.879 -8.249 1.00 69.88 486 ARG A CA 1
ATOM 3871 C C . ARG A 1 486 ? 14.496 14.218 -7.694 1.00 69.88 486 ARG A C 1
ATOM 3873 O O . ARG A 1 486 ? 14.303 13.017 -7.879 1.00 69.88 486 ARG A O 1
ATOM 3880 N N . ARG A 1 487 ? 13.620 14.993 -7.046 1.00 73.50 487 ARG A N 1
ATOM 3881 C CA . ARG A 1 487 ? 12.291 14.526 -6.621 1.00 73.50 487 ARG A CA 1
ATOM 3882 C C . ARG A 1 487 ? 11.399 14.266 -7.837 1.00 73.50 487 ARG A C 1
ATOM 3884 O O . ARG A 1 487 ? 11.305 15.105 -8.725 1.00 73.50 487 ARG A O 1
ATOM 3891 N N . ILE A 1 488 ? 10.719 13.126 -7.823 1.00 76.31 488 ILE A N 1
ATOM 3892 C CA . ILE A 1 488 ? 9.633 12.756 -8.735 1.00 76.31 488 ILE A CA 1
ATOM 3893 C C . ILE A 1 488 ? 8.311 13.033 -7.997 1.00 76.31 488 ILE A C 1
ATOM 3895 O O . ILE A 1 488 ? 8.153 12.635 -6.839 1.00 76.31 488 ILE A O 1
ATOM 3899 N N . GLY A 1 489 ? 7.385 13.747 -8.640 1.00 61.25 489 GLY A N 1
ATOM 3900 C CA . GLY A 1 489 ? 6.063 14.103 -8.107 1.00 61.25 489 GLY A CA 1
ATOM 3901 C C . GLY A 1 489 ? 4.918 13.750 -9.064 1.00 61.25 489 GLY A C 1
ATOM 3902 O O . GLY A 1 489 ? 5.092 12.930 -9.963 1.00 61.25 489 GLY A O 1
ATOM 3903 N N . VAL A 1 490 ? 3.758 14.390 -8.881 1.00 57.78 490 VAL A N 1
ATOM 3904 C CA . VAL A 1 490 ? 2.623 14.344 -9.830 1.00 57.78 490 VAL A CA 1
ATOM 3905 C C . VAL A 1 490 ? 3.105 14.742 -11.232 1.00 57.78 490 VAL A C 1
ATOM 3907 O O . VAL A 1 490 ? 3.936 15.644 -11.357 1.00 57.78 490 VAL A O 1
ATOM 3910 N N . SER A 1 491 ? 2.634 14.043 -12.269 1.00 58.53 491 SER A N 1
ATOM 3911 C CA . SER A 1 491 ? 2.994 14.243 -13.688 1.00 58.53 491 SER A CA 1
ATOM 3912 C C . SER A 1 491 ? 4.495 14.186 -14.016 1.00 58.53 491 SER A C 1
ATOM 3914 O O . SER A 1 491 ? 4.904 14.471 -15.137 1.00 58.53 491 SER A O 1
ATOM 3916 N N . SER A 1 492 ? 5.339 13.794 -13.058 1.00 66.62 492 SER A N 1
ATOM 3917 C CA . SER A 1 492 ? 6.750 13.498 -13.299 1.00 66.62 492 SER A CA 1
ATOM 3918 C C . SER A 1 492 ? 6.897 12.083 -13.847 1.00 66.62 492 SER A C 1
ATOM 3920 O O . SER A 1 492 ? 6.057 11.220 -13.582 1.00 66.62 492 SER A O 1
ATOM 3922 N N . ASN A 1 493 ? 7.994 11.804 -14.550 1.00 74.94 493 ASN A N 1
ATOM 3923 C CA . ASN A 1 493 ? 8.231 10.483 -15.117 1.00 74.94 493 ASN A CA 1
ATOM 3924 C C . ASN A 1 493 ? 9.591 9.870 -14.740 1.00 74.94 493 ASN A C 1
ATOM 3926 O O . ASN A 1 493 ? 10.479 10.517 -14.176 1.00 74.94 493 ASN A O 1
ATOM 3930 N N . PHE A 1 494 ? 9.739 8.584 -15.050 1.00 84.81 494 PHE A N 1
ATOM 3931 C CA . PHE A 1 494 ? 11.029 7.913 -15.192 1.00 84.81 494 PHE A CA 1
ATOM 3932 C C . PHE A 1 494 ? 10.924 6.759 -16.190 1.00 84.81 494 PHE A C 1
ATOM 3934 O O . PHE A 1 494 ? 9.851 6.215 -16.432 1.00 84.81 494 PHE A O 1
ATOM 3941 N N . THR A 1 495 ? 12.047 6.342 -16.763 1.00 86.62 495 THR A N 1
ATOM 3942 C CA . THR A 1 495 ? 12.088 5.235 -17.723 1.00 86.62 495 THR A CA 1
ATOM 3943 C C . THR A 1 495 ? 12.331 3.894 -17.023 1.00 86.62 495 THR A C 1
ATOM 3945 O O . THR A 1 495 ? 12.876 3.844 -15.916 1.00 86.62 495 THR A O 1
ATOM 3948 N N . GLN A 1 496 ? 12.006 2.776 -17.680 1.00 87.94 496 GLN A N 1
ATOM 3949 C CA . GLN A 1 496 ? 12.457 1.451 -17.235 1.00 87.94 496 GLN A CA 1
ATOM 3950 C C . GLN A 1 496 ? 13.992 1.383 -17.143 1.00 87.94 496 GLN A C 1
ATOM 3952 O O . GLN A 1 496 ? 14.510 0.719 -16.249 1.00 87.94 496 GLN A O 1
ATOM 3957 N N . LYS A 1 497 ? 14.721 2.120 -17.995 1.00 85.12 497 LYS A N 1
ATOM 3958 C CA . LYS A 1 497 ? 16.181 2.265 -17.915 1.00 85.12 497 LYS A CA 1
ATOM 3959 C C . LYS A 1 497 ? 16.625 2.841 -16.562 1.00 85.12 497 LYS A C 1
ATOM 3961 O O . LYS A 1 497 ? 17.532 2.274 -15.967 1.00 85.12 497 LYS A O 1
ATOM 3966 N N . HIS A 1 498 ? 15.959 3.862 -16.015 1.00 87.38 498 HIS A N 1
ATOM 3967 C CA . HIS A 1 498 ? 16.317 4.417 -14.695 1.00 87.38 498 HIS A CA 1
ATOM 3968 C C . HIS A 1 498 ? 16.131 3.393 -13.551 1.00 87.38 498 HIS A C 1
ATOM 3970 O O . HIS A 1 498 ? 16.863 3.422 -12.563 1.00 87.38 498 HIS A O 1
ATOM 3976 N N . ILE A 1 499 ? 15.174 2.463 -13.677 1.00 87.56 499 ILE A N 1
ATOM 3977 C CA . ILE A 1 499 ? 15.010 1.325 -12.751 1.00 87.56 499 ILE A CA 1
ATOM 3978 C C . ILE A 1 499 ? 16.090 0.253 -12.981 1.00 87.56 499 ILE A C 1
ATOM 3980 O O . ILE A 1 499 ? 16.600 -0.336 -12.029 1.00 87.56 499 ILE A O 1
ATOM 3984 N N . ASP A 1 500 ? 16.434 -0.028 -14.237 1.00 83.06 500 ASP A N 1
ATOM 3985 C CA . ASP A 1 500 ? 17.412 -1.057 -14.600 1.00 83.06 500 ASP A CA 1
ATOM 3986 C C . ASP A 1 500 ? 18.851 -0.662 -14.218 1.00 83.06 500 ASP A C 1
ATOM 3988 O O . ASP A 1 500 ? 19.617 -1.510 -13.763 1.00 83.06 500 ASP A O 1
ATOM 3992 N N . ASP A 1 501 ? 19.200 0.621 -14.359 1.00 83.88 501 ASP A N 1
ATOM 3993 C CA . ASP A 1 501 ? 20.482 1.206 -13.943 1.00 83.88 501 ASP A CA 1
ATOM 3994 C C . ASP A 1 501 ? 20.524 1.572 -12.438 1.00 83.88 501 ASP A C 1
ATOM 3996 O O . ASP A 1 501 ? 21.581 1.939 -11.922 1.00 83.88 501 ASP A O 1
ATOM 4000 N N . GLY A 1 502 ? 19.408 1.431 -11.709 1.00 81.50 502 GLY A N 1
ATOM 4001 C CA . GLY A 1 502 ? 19.337 1.646 -10.256 1.00 81.50 502 GLY A CA 1
ATOM 4002 C C . GLY A 1 502 ? 19.385 3.116 -9.814 1.00 81.50 502 GLY A C 1
ATOM 4003 O O . GLY A 1 502 ? 19.863 3.415 -8.717 1.00 81.50 502 GLY A O 1
ATOM 4004 N N . GLU A 1 503 ? 18.911 4.033 -10.662 1.00 84.69 503 GLU A N 1
ATOM 4005 C CA . GLU A 1 503 ? 18.813 5.469 -10.370 1.00 84.69 503 GLU A CA 1
ATOM 4006 C C . GLU A 1 503 ? 17.639 5.788 -9.433 1.00 84.69 503 GLU A C 1
ATOM 4008 O O . GLU A 1 503 ? 17.742 6.689 -8.599 1.00 84.69 503 GLU A O 1
ATOM 4013 N N . ILE A 1 504 ? 16.513 5.073 -9.557 1.00 89.69 504 ILE A N 1
ATOM 4014 C CA . ILE A 1 504 ? 15.291 5.384 -8.803 1.00 89.69 504 ILE A CA 1
ATOM 4015 C C . ILE A 1 504 ? 15.383 4.839 -7.376 1.00 89.69 504 ILE A C 1
ATOM 4017 O O . ILE A 1 504 ? 15.434 3.634 -7.149 1.00 89.69 504 ILE A O 1
ATOM 4021 N N . THR A 1 505 ? 15.367 5.738 -6.398 1.00 88.19 505 THR A N 1
ATOM 4022 C CA . THR A 1 505 ? 15.447 5.455 -4.962 1.00 88.19 505 THR A CA 1
ATOM 4023 C C . THR A 1 505 ? 14.217 6.025 -4.261 1.00 88.19 505 THR A C 1
ATOM 4025 O O . THR A 1 505 ? 13.919 7.205 -4.400 1.00 88.19 505 THR A O 1
ATOM 4028 N N . TYR A 1 506 ? 13.498 5.227 -3.480 1.00 89.81 506 TYR A N 1
ATOM 4029 C CA . TYR A 1 506 ? 12.545 5.747 -2.500 1.00 89.81 506 TYR A CA 1
ATOM 4030 C C . TYR A 1 506 ? 13.298 6.142 -1.223 1.00 89.81 506 TYR A C 1
ATOM 4032 O O . TYR A 1 506 ? 14.103 5.351 -0.727 1.00 89.81 506 TYR A O 1
ATOM 4040 N N . LYS A 1 507 ? 13.013 7.330 -0.678 1.00 85.00 507 LYS A N 1
ATOM 4041 C CA . LYS A 1 507 ? 13.495 7.792 0.632 1.00 85.00 507 LYS A CA 1
ATOM 4042 C C . LYS A 1 507 ? 12.334 8.197 1.540 1.00 85.00 507 LYS A C 1
ATOM 4044 O O . LYS A 1 507 ? 11.604 9.126 1.206 1.00 85.00 507 LYS A O 1
ATOM 4049 N N . MET A 1 508 ? 12.200 7.567 2.703 1.00 75.88 508 MET A N 1
ATOM 4050 C CA . MET A 1 508 ? 11.243 7.962 3.744 1.00 75.88 508 MET A CA 1
ATOM 4051 C C . MET A 1 508 ? 11.639 9.315 4.370 1.00 75.88 508 MET A C 1
ATOM 4053 O O . MET A 1 508 ? 12.828 9.600 4.515 1.00 75.88 508 MET A O 1
ATOM 4057 N N . HIS A 1 509 ? 10.672 10.174 4.719 1.00 69.81 509 HIS A N 1
ATOM 4058 C CA . HIS A 1 509 ? 10.974 11.517 5.259 1.00 69.81 509 HIS A CA 1
ATOM 4059 C C . HIS A 1 509 ? 11.519 11.475 6.691 1.00 69.81 509 HIS A C 1
ATOM 4061 O O . HIS A 1 509 ? 12.412 12.246 7.031 1.00 69.81 509 HIS A O 1
ATOM 4067 N N . PHE A 1 510 ? 10.993 10.565 7.515 1.00 54.25 510 PHE A N 1
ATOM 4068 C CA . PHE A 1 510 ? 11.297 10.446 8.941 1.00 54.25 510 PHE A CA 1
ATOM 4069 C C . PHE A 1 510 ? 11.533 8.980 9.314 1.00 54.25 510 PHE A C 1
ATOM 4071 O O . PHE A 1 510 ? 10.868 8.092 8.781 1.00 54.25 510 PHE A O 1
ATOM 4078 N N . VAL A 1 511 ? 12.451 8.720 10.250 1.00 54.91 511 VAL A N 1
ATOM 4079 C CA . VAL A 1 511 ? 12.677 7.366 10.780 1.00 54.91 511 VAL A CA 1
ATOM 4080 C C . VAL A 1 511 ? 11.502 6.988 11.679 1.00 54.91 511 VAL A C 1
ATOM 4082 O O . VAL A 1 511 ? 11.307 7.585 12.735 1.00 54.91 511 VAL A O 1
ATOM 4085 N N . GLN A 1 512 ? 10.719 5.999 11.255 1.00 56.34 512 GLN A N 1
ATOM 4086 C CA . GLN A 1 512 ? 9.549 5.535 11.996 1.00 56.34 512 GLN A CA 1
ATOM 4087 C C . GLN A 1 512 ? 9.957 4.553 13.103 1.00 56.34 512 GLN A C 1
ATOM 4089 O O . GLN A 1 512 ? 10.808 3.686 12.904 1.00 56.34 512 GLN A O 1
ATOM 4094 N N . TYR A 1 513 ? 9.325 4.661 14.273 1.00 52.47 513 TYR A N 1
ATOM 4095 C CA . TYR A 1 513 ? 9.528 3.724 15.391 1.00 52.47 513 TYR A CA 1
ATOM 4096 C C . TYR A 1 513 ? 8.594 2.499 15.324 1.00 52.47 513 TYR A C 1
ATOM 4098 O O . TYR A 1 513 ? 8.745 1.554 16.097 1.00 52.47 513 TYR A O 1
ATOM 4106 N N . SER A 1 514 ? 7.653 2.503 14.376 1.00 49.00 514 SER A N 1
ATOM 4107 C CA . SER A 1 514 ? 6.647 1.472 14.105 1.00 49.00 514 SER A CA 1
ATOM 4108 C C . SER A 1 514 ? 6.677 1.037 12.629 1.00 49.00 514 SER A C 1
ATOM 4110 O O . SER A 1 514 ? 7.453 1.556 11.825 1.00 49.00 514 SER A O 1
ATOM 4112 N N . ILE A 1 515 ? 5.855 0.046 12.269 1.00 60.22 515 ILE A N 1
ATOM 4113 C CA . ILE A 1 515 ? 5.675 -0.405 10.879 1.00 60.22 515 ILE A CA 1
ATOM 4114 C C . ILE A 1 515 ? 4.751 0.581 10.149 1.00 60.22 515 ILE A C 1
ATOM 4116 O O . ILE A 1 515 ? 3.687 0.911 10.670 1.00 60.22 515 ILE A O 1
ATOM 4120 N N . VAL A 1 516 ? 5.136 1.023 8.947 1.00 64.62 516 VAL A N 1
ATOM 4121 C CA . VAL A 1 516 ? 4.394 2.018 8.142 1.00 64.62 516 VAL A CA 1
ATOM 4122 C C . VAL A 1 516 ? 4.326 1.579 6.676 1.00 64.62 516 VAL A C 1
ATOM 4124 O O . VAL A 1 516 ? 5.297 1.035 6.153 1.00 64.62 516 VAL A O 1
ATOM 4127 N N . ASN A 1 517 ? 3.192 1.828 6.013 1.00 74.31 517 ASN A N 1
ATOM 4128 C CA . ASN A 1 517 ? 2.975 1.560 4.587 1.00 74.31 517 ASN A CA 1
ATOM 4129 C C . ASN A 1 517 ? 2.856 2.870 3.792 1.00 74.31 517 ASN A C 1
ATOM 4131 O O . ASN A 1 517 ? 2.298 3.842 4.291 1.00 74.31 517 ASN A O 1
ATOM 4135 N N . ASP A 1 518 ? 3.338 2.874 2.550 1.00 82.69 518 ASP A N 1
ATOM 4136 C CA . ASP A 1 518 ? 3.262 3.987 1.596 1.00 82.69 518 ASP A CA 1
ATOM 4137 C C . ASP A 1 518 ? 3.045 3.448 0.165 1.00 82.69 518 ASP A C 1
ATOM 4139 O O . ASP A 1 518 ? 3.259 2.259 -0.091 1.00 82.69 518 ASP A O 1
ATOM 4143 N N . PHE A 1 519 ? 2.606 4.281 -0.781 1.00 89.25 519 PHE A N 1
ATOM 4144 C CA . PHE A 1 519 ? 2.346 3.853 -2.163 1.00 89.25 519 PHE A CA 1
ATOM 4145 C C . PHE A 1 519 ? 2.427 4.996 -3.186 1.00 89.25 519 PHE A C 1
ATOM 4147 O O . PHE A 1 519 ? 2.379 6.162 -2.822 1.00 89.25 519 PHE A O 1
ATOM 4154 N N . PHE A 1 520 ? 2.511 4.668 -4.478 1.00 89.38 520 PHE A N 1
ATOM 4155 C CA . PHE A 1 520 ? 2.367 5.636 -5.580 1.00 89.38 520 PHE A CA 1
ATOM 4156 C C . PHE A 1 520 ? 1.575 5.046 -6.757 1.00 89.38 520 PHE A C 1
ATOM 4158 O O . PHE A 1 520 ? 1.564 3.828 -6.929 1.00 89.38 520 PHE A O 1
ATOM 4165 N N . THR A 1 521 ? 0.929 5.871 -7.585 1.00 86.12 521 THR A N 1
ATOM 4166 C CA . THR A 1 521 ? 0.196 5.435 -8.792 1.00 86.12 521 THR A CA 1
ATOM 4167 C C . THR A 1 521 ? 0.831 5.967 -10.077 1.00 86.12 521 THR A C 1
ATOM 4169 O O . THR A 1 521 ? 1.484 7.011 -10.087 1.00 86.12 521 THR A O 1
ATOM 4172 N N . PHE A 1 522 ? 0.688 5.224 -11.176 1.00 88.00 522 PHE A N 1
ATOM 4173 C CA . PHE A 1 522 ? 1.312 5.545 -12.461 1.00 88.00 522 PHE A CA 1
ATOM 4174 C C . PHE A 1 522 ? 0.571 4.939 -13.663 1.00 88.00 522 PHE A C 1
ATOM 4176 O O . PHE A 1 522 ? -0.226 4.008 -13.523 1.00 88.00 522 PHE A O 1
ATOM 4183 N N . ARG A 1 523 ? 0.909 5.415 -14.867 1.00 85.25 523 ARG A N 1
ATOM 4184 C CA . ARG A 1 523 ? 0.652 4.742 -16.156 1.00 85.25 523 ARG A CA 1
ATOM 4185 C C . ARG A 1 523 ? 1.974 4.526 -16.889 1.00 85.25 523 ARG A C 1
ATOM 4187 O O . ARG A 1 523 ? 2.893 5.328 -16.751 1.00 85.25 523 ARG A O 1
ATOM 4194 N N . LEU A 1 524 ? 2.085 3.447 -17.662 1.00 84.38 524 LEU A N 1
ATOM 4195 C CA . LEU A 1 524 ? 3.235 3.202 -18.533 1.00 84.38 524 LEU A CA 1
ATOM 4196 C C . LEU A 1 524 ? 2.901 3.675 -19.954 1.00 84.38 524 LEU A C 1
ATOM 4198 O O . LEU A 1 524 ? 2.067 3.075 -20.633 1.00 84.38 524 LEU A O 1
ATOM 4202 N N . ILE A 1 525 ? 3.555 4.751 -20.379 1.00 78.12 525 ILE A N 1
ATOM 4203 C CA . ILE A 1 525 ? 3.501 5.335 -21.720 1.00 78.12 525 ILE A CA 1
ATOM 4204 C C . ILE A 1 525 ? 4.586 4.678 -22.582 1.00 78.12 525 ILE A C 1
ATOM 4206 O O . ILE A 1 525 ? 5.703 4.424 -22.125 1.00 78.12 525 ILE A O 1
ATOM 4210 N N . THR A 1 526 ? 4.255 4.388 -23.840 1.00 74.81 526 THR A N 1
ATOM 4211 C CA . THR A 1 526 ? 5.188 3.868 -24.852 1.00 74.81 526 THR A CA 1
ATOM 4212 C C . THR A 1 526 ? 4.876 4.500 -26.216 1.00 74.81 526 THR A C 1
ATOM 4214 O O . THR A 1 526 ? 3.740 4.934 -26.409 1.00 74.81 526 THR A O 1
ATOM 4217 N N . PRO A 1 527 ? 5.802 4.512 -27.199 1.00 67.00 527 PRO A N 1
ATOM 4218 C CA . PRO A 1 527 ? 5.619 5.220 -28.476 1.00 67.00 527 PRO A CA 1
ATOM 4219 C C . PRO A 1 527 ? 4.384 4.843 -29.316 1.00 67.00 527 PRO A C 1
ATOM 4221 O O . PRO A 1 527 ? 4.057 5.560 -30.256 1.00 67.00 527 PRO A O 1
ATOM 4224 N N . SER A 1 528 ? 3.704 3.731 -29.008 1.00 64.31 528 SER A N 1
ATOM 4225 C CA . SER A 1 528 ? 2.493 3.281 -29.711 1.00 64.31 528 SER A CA 1
ATOM 4226 C C . SER A 1 528 ? 1.246 3.162 -28.823 1.00 64.31 528 SER A C 1
ATOM 4228 O O . SER A 1 528 ? 0.152 3.063 -29.380 1.00 64.31 528 SER A O 1
ATOM 4230 N N . VAL A 1 529 ? 1.378 3.085 -27.492 1.00 69.56 529 VAL A N 1
ATOM 4231 C CA . VAL A 1 529 ? 0.269 2.752 -26.575 1.00 69.56 529 VAL A CA 1
ATOM 4232 C C . VAL A 1 529 ? 0.591 3.122 -25.118 1.00 69.56 529 VAL A C 1
ATOM 4234 O O . VAL A 1 529 ? 1.730 2.968 -24.672 1.00 69.56 529 VAL A O 1
ATOM 4237 N N . THR A 1 530 ? -0.430 3.533 -24.364 1.00 68.69 530 THR A N 1
ATOM 4238 C CA . THR A 1 530 ? -0.372 3.835 -22.920 1.00 68.69 530 THR A CA 1
ATOM 4239 C C . THR A 1 530 ? -1.188 2.811 -22.123 1.00 68.69 530 THR A C 1
ATOM 4241 O O . THR A 1 530 ? -2.170 2.270 -22.633 1.00 68.69 530 THR A O 1
ATOM 4244 N N . SER A 1 531 ? -0.786 2.507 -20.885 1.00 79.44 531 SER A N 1
ATOM 4245 C CA . SER A 1 531 ? -1.514 1.581 -20.004 1.00 79.44 531 SER A CA 1
ATOM 4246 C C . SER A 1 531 ? -2.664 2.225 -19.224 1.00 79.44 531 SER A C 1
ATOM 4248 O O . SER A 1 531 ? -2.690 3.433 -18.994 1.00 79.44 531 SER A O 1
ATOM 4250 N N . GLU A 1 532 ? -3.534 1.362 -18.697 1.00 74.56 532 GLU A N 1
ATOM 4251 C CA . GLU A 1 532 ? -4.367 1.653 -17.525 1.00 74.56 532 GLU A CA 1
ATOM 4252 C C . GLU A 1 532 ? -3.522 2.079 -16.309 1.00 74.56 532 GLU A C 1
ATOM 4254 O O . GLU A 1 532 ? -2.304 1.868 -16.261 1.00 74.56 532 GLU A O 1
ATOM 4259 N N . GLU A 1 533 ? -4.187 2.656 -15.314 1.00 78.94 533 GLU A N 1
ATOM 4260 C CA . GLU A 1 533 ? -3.593 3.158 -14.072 1.00 78.94 533 GLU A CA 1
ATOM 4261 C C . GLU A 1 533 ? -3.292 2.052 -13.050 1.00 78.94 533 GLU A C 1
ATOM 4263 O O . GLU A 1 533 ? -4.099 1.144 -12.836 1.00 78.94 533 GLU A O 1
ATOM 4268 N N . VAL A 1 534 ? -2.112 2.109 -12.420 1.00 82.00 534 VAL A N 1
ATOM 4269 C CA . VAL A 1 534 ? -1.598 1.048 -11.538 1.00 82.00 534 VAL A CA 1
ATOM 4270 C C . VAL A 1 534 ? -0.884 1.624 -10.312 1.00 82.00 534 VAL A C 1
ATOM 4272 O O . VAL A 1 534 ? -0.117 2.573 -10.415 1.00 82.00 534 VAL A O 1
ATOM 4275 N N . LEU A 1 535 ? -1.120 1.012 -9.147 1.00 85.19 535 LEU A N 1
ATOM 4276 C CA . LEU A 1 535 ? -0.561 1.385 -7.839 1.00 85.19 535 LEU A CA 1
ATOM 4277 C C . LEU A 1 535 ? 0.671 0.532 -7.472 1.00 85.19 535 LEU A C 1
ATOM 4279 O O . LEU A 1 535 ? 0.689 -0.666 -7.751 1.00 85.19 535 LEU A O 1
ATOM 4283 N N . PHE A 1 536 ? 1.670 1.085 -6.792 1.00 89.12 536 PHE A N 1
ATOM 4284 C CA . PHE A 1 536 ? 2.867 0.387 -6.305 1.00 89.12 536 PHE A CA 1
ATOM 4285 C C . PHE A 1 536 ? 3.041 0.563 -4.788 1.00 89.12 536 PHE A C 1
ATOM 4287 O O . PHE A 1 536 ? 2.932 1.680 -4.299 1.00 89.12 536 PHE A O 1
ATOM 4294 N N . GLU A 1 537 ? 3.319 -0.522 -4.056 1.00 84.94 537 GLU A N 1
ATOM 4295 C CA . GLU A 1 537 ? 3.281 -0.586 -2.581 1.00 84.94 537 GLU A CA 1
ATOM 4296 C C . GLU A 1 537 ? 4.681 -0.626 -1.940 1.00 84.94 537 GLU A C 1
ATOM 4298 O O . GLU A 1 537 ? 5.608 -1.259 -2.457 1.00 84.94 537 GLU A O 1
ATOM 4303 N N . ILE A 1 538 ? 4.824 0.019 -0.782 1.00 86.44 538 ILE A N 1
ATOM 4304 C CA . ILE A 1 538 ? 6.070 0.176 -0.023 1.00 86.44 538 ILE A CA 1
ATOM 4305 C C . ILE A 1 538 ? 5.769 -0.024 1.476 1.00 86.44 538 ILE A C 1
ATOM 4307 O O . ILE A 1 538 ? 4.796 0.519 1.988 1.00 86.44 538 ILE A O 1
ATOM 4311 N N . THR A 1 539 ? 6.604 -0.773 2.200 1.00 80.94 539 THR A N 1
ATOM 4312 C CA . THR A 1 539 ? 6.434 -1.064 3.639 1.00 80.94 539 THR A CA 1
ATOM 4313 C C . THR A 1 539 ? 7.757 -0.900 4.382 1.00 80.94 539 THR A C 1
ATOM 4315 O O . THR A 1 539 ? 8.772 -1.460 3.973 1.00 80.94 539 THR A O 1
ATOM 4318 N N . PHE A 1 540 ? 7.748 -0.189 5.508 1.00 76.06 540 PHE A N 1
ATOM 4319 C CA . PHE A 1 540 ? 8.890 -0.013 6.407 1.00 76.06 540 PHE A CA 1
ATOM 4320 C C . PHE A 1 540 ? 8.753 -0.859 7.679 1.00 76.06 540 PHE A C 1
ATOM 4322 O O . PHE A 1 540 ? 7.676 -0.934 8.266 1.00 76.06 540 PHE A O 1
ATOM 4329 N N . ILE A 1 541 ? 9.860 -1.461 8.127 1.00 67.94 541 ILE A N 1
ATOM 4330 C CA . ILE A 1 541 ? 9.981 -2.211 9.383 1.00 67.94 541 ILE A CA 1
ATOM 4331 C C . ILE A 1 541 ? 11.208 -1.699 10.168 1.00 67.94 541 ILE A C 1
ATOM 4333 O O . ILE A 1 541 ? 12.324 -1.778 9.646 1.00 67.94 541 ILE A O 1
ATOM 4337 N N . PRO A 1 542 ? 11.053 -1.231 11.423 1.00 58.72 542 PRO A N 1
ATOM 4338 C CA . PRO A 1 542 ? 12.171 -0.804 12.268 1.00 58.72 542 PRO A CA 1
ATOM 4339 C C . PRO A 1 542 ? 13.006 -1.995 12.773 1.00 58.72 542 PRO A C 1
ATOM 4341 O O . PRO A 1 542 ? 12.496 -3.097 12.990 1.00 58.72 542 PRO A O 1
ATOM 4344 N N . GLY A 1 543 ? 14.311 -1.786 12.967 1.00 52.19 543 GLY A N 1
ATOM 4345 C CA . GLY A 1 543 ? 15.247 -2.843 13.357 1.00 52.19 543 GLY A CA 1
ATOM 4346 C C . GLY A 1 543 ? 15.263 -3.198 14.845 1.00 52.19 543 GLY A C 1
ATOM 4347 O O . GLY A 1 543 ? 14.749 -2.489 15.710 1.00 52.19 543 GLY A O 1
ATOM 4348 N N . ARG A 1 544 ? 15.933 -4.315 15.163 1.00 45.09 544 ARG A N 1
ATOM 4349 C CA . ARG A 1 544 ? 16.179 -4.753 16.547 1.00 45.09 544 ARG A CA 1
ATOM 4350 C C . ARG A 1 544 ? 17.118 -3.772 17.258 1.00 45.09 544 ARG A C 1
ATOM 4352 O O . ARG A 1 544 ? 18.330 -3.872 17.107 1.00 45.09 544 ARG A O 1
ATOM 4359 N N . GLY A 1 545 ? 16.541 -2.862 18.038 1.00 45.12 545 GLY A N 1
ATOM 4360 C CA . GLY A 1 545 ? 17.262 -1.813 18.766 1.00 45.12 545 GLY A CA 1
ATOM 4361 C C . GLY A 1 545 ? 16.527 -0.469 18.811 1.00 45.12 545 GLY A C 1
ATOM 4362 O O . GLY A 1 545 ? 16.967 0.428 19.521 1.00 45.12 545 GLY A O 1
ATOM 4363 N N . SER A 1 546 ? 15.409 -0.318 18.093 1.00 44.03 546 SER A N 1
ATOM 4364 C CA . SER A 1 546 ? 14.553 0.865 18.203 1.00 44.03 546 SER A CA 1
ATOM 4365 C C . SER A 1 546 ? 13.931 1.015 19.599 1.00 44.03 546 SER A C 1
ATOM 4367 O O . SER A 1 546 ? 13.735 0.040 20.330 1.00 44.03 546 SER A O 1
ATOM 4369 N N . VAL A 1 547 ? 13.586 2.256 19.953 1.00 52.19 547 VAL A N 1
ATOM 4370 C CA . VAL A 1 547 ? 12.866 2.588 21.189 1.00 52.19 547 VAL A CA 1
ATOM 4371 C C . VAL A 1 547 ? 11.496 1.906 21.184 1.00 52.19 547 VAL A C 1
ATOM 4373 O O . VAL A 1 547 ? 10.673 2.167 20.310 1.00 52.19 547 VAL A O 1
ATOM 4376 N N . GLN A 1 548 ? 11.233 1.048 22.169 1.00 55.56 548 GLN A N 1
ATOM 4377 C CA . GLN A 1 548 ? 9.920 0.438 22.366 1.00 55.56 548 GLN A CA 1
ATOM 4378 C C . GLN A 1 548 ? 9.114 1.300 23.338 1.00 55.56 548 GLN A C 1
ATOM 4380 O O . GLN A 1 548 ? 9.174 1.096 24.553 1.00 55.56 548 GLN A O 1
ATOM 4385 N N . LEU A 1 549 ? 8.386 2.275 22.791 1.00 66.31 549 LEU A N 1
ATOM 4386 C CA . LEU A 1 549 ? 7.346 3.018 23.499 1.00 66.31 549 LEU A CA 1
ATOM 4387 C C . LEU A 1 549 ? 5.990 2.337 23.263 1.00 66.31 549 LEU A C 1
ATOM 4389 O O . LEU A 1 549 ? 5.505 2.264 22.137 1.00 66.31 549 LEU A O 1
ATOM 4393 N N . ILE A 1 550 ? 5.372 1.862 24.339 1.00 63.47 550 ILE A N 1
ATOM 4394 C CA . ILE A 1 550 ? 3.948 1.544 24.412 1.00 63.47 550 ILE A CA 1
ATOM 4395 C C . ILE A 1 550 ? 3.281 2.753 25.064 1.00 63.47 550 ILE A C 1
ATOM 4397 O O . ILE A 1 550 ? 3.584 3.074 26.212 1.00 63.47 550 ILE A O 1
ATOM 4401 N N . ASN A 1 551 ? 2.403 3.415 24.315 1.00 69.94 551 ASN A N 1
ATOM 4402 C CA . ASN A 1 551 ? 1.613 4.567 24.741 1.00 69.94 551 ASN A CA 1
ATOM 4403 C C . ASN A 1 551 ? 0.183 4.369 24.211 1.00 69.94 551 ASN A C 1
ATOM 4405 O O . ASN A 1 551 ? -0.166 4.870 23.143 1.00 69.94 551 ASN A O 1
ATOM 4409 N N . ARG A 1 552 ? -0.606 3.523 24.884 1.00 72.94 552 ARG A N 1
ATOM 4410 C CA . ARG A 1 552 ? -2.010 3.270 24.517 1.00 72.94 552 ARG A CA 1
ATOM 4411 C C . ARG A 1 552 ? -2.906 4.302 25.201 1.00 72.94 552 ARG A C 1
ATOM 4413 O O . ARG A 1 552 ? -2.673 4.646 26.357 1.00 72.94 552 ARG A O 1
ATOM 4420 N N . THR A 1 553 ? -3.964 4.731 24.514 1.00 75.00 553 THR A N 1
ATOM 4421 C CA . THR A 1 553 ? -4.996 5.607 25.085 1.00 75.00 553 THR A CA 1
ATOM 4422 C C . THR A 1 553 ? -5.575 5.003 26.366 1.00 75.00 553 THR A C 1
ATOM 4424 O O . THR A 1 553 ? -6.019 3.854 26.357 1.00 75.00 553 THR A O 1
ATOM 4427 N N . VAL A 1 554 ? -5.597 5.772 27.454 1.00 82.56 554 VAL A N 1
ATOM 4428 C CA . VAL A 1 554 ? -6.256 5.364 28.704 1.00 82.56 554 VAL A CA 1
ATOM 4429 C C . VAL A 1 554 ? -7.760 5.585 28.544 1.00 82.56 554 VAL A C 1
ATOM 4431 O O . VAL A 1 554 ? -8.174 6.645 28.083 1.00 82.56 554 VAL A O 1
ATOM 4434 N N . ILE A 1 555 ? -8.576 4.591 28.890 1.00 84.19 555 ILE A N 1
ATOM 4435 C CA . ILE A 1 555 ? -10.041 4.647 28.777 1.00 84.19 555 ILE A CA 1
ATOM 4436 C C . ILE A 1 555 ? -10.641 4.792 30.173 1.00 84.19 555 ILE A C 1
ATOM 4438 O O . ILE A 1 555 ? -10.259 4.051 31.077 1.00 84.19 555 ILE A O 1
ATOM 4442 N N . VAL A 1 556 ? -11.550 5.750 30.347 1.00 86.81 556 VAL A N 1
ATOM 4443 C CA . VAL A 1 556 ? -12.149 6.114 31.640 1.00 86.81 556 VAL A CA 1
ATOM 4444 C C . VAL A 1 556 ? -13.626 6.434 31.423 1.00 86.81 556 VAL A C 1
ATOM 4446 O O . VAL A 1 556 ? -14.005 6.896 30.352 1.00 86.81 556 VAL A O 1
ATOM 4449 N N . GLU A 1 557 ? -14.466 6.197 32.421 1.00 82.56 557 GLU A N 1
ATOM 4450 C CA . GLU A 1 557 ? -15.846 6.692 32.427 1.00 82.56 557 GLU A CA 1
ATOM 4451 C C . GLU A 1 557 ? -15.939 8.112 33.011 1.00 82.56 557 GLU A C 1
ATOM 4453 O O . GLU A 1 557 ? -15.053 8.538 33.756 1.00 82.56 557 GLU A O 1
ATOM 4458 N N . GLU A 1 558 ? -17.055 8.799 32.760 1.00 80.88 558 GLU A N 1
ATOM 4459 C CA . GLU A 1 558 ? -17.571 9.891 33.602 1.00 80.88 558 GLU A CA 1
ATOM 4460 C C . GLU A 1 558 ? -17.482 9.500 35.096 1.00 80.88 558 GLU A C 1
ATOM 4462 O O . GLU A 1 558 ? -17.766 8.346 35.456 1.00 80.88 558 GLU A O 1
ATOM 4467 N N . GLY A 1 559 ? -16.999 10.415 35.945 1.00 80.94 559 GLY A N 1
ATOM 4468 C CA . GLY A 1 559 ? -16.648 10.181 37.359 1.00 80.94 559 GLY A CA 1
ATOM 4469 C C . GLY A 1 559 ? -15.563 9.128 37.649 1.00 80.94 559 GLY A C 1
ATOM 4470 O O . GLY A 1 559 ? -15.224 8.872 38.807 1.00 80.94 559 GLY A O 1
ATOM 4471 N N . GLY A 1 560 ? -15.025 8.470 36.619 1.00 83.62 560 GLY A N 1
ATOM 4472 C CA . GLY A 1 560 ? -14.278 7.223 36.739 1.00 83.62 560 GLY A CA 1
ATOM 4473 C C . GLY A 1 560 ? -12.821 7.360 37.185 1.00 83.62 560 GLY A C 1
ATOM 4474 O O . GLY A 1 560 ? -12.199 8.422 37.130 1.00 83.62 560 GLY A O 1
ATOM 4475 N N . MET A 1 561 ? -12.235 6.226 37.583 1.00 89.25 561 MET A N 1
ATOM 4476 C CA . MET A 1 561 ? -10.814 6.105 37.917 1.00 89.25 561 MET A CA 1
ATOM 4477 C C . MET A 1 561 ? -10.207 4.879 37.231 1.00 89.25 561 MET A C 1
ATOM 4479 O O . MET A 1 561 ? -10.614 3.753 37.508 1.00 89.25 561 MET A O 1
ATOM 4483 N N . GLN A 1 562 ? -9.199 5.089 36.382 1.00 89.62 562 GLN A N 1
ATOM 4484 C CA . GLN A 1 562 ? -8.529 4.030 35.628 1.00 89.62 562 GLN A CA 1
ATOM 4485 C C . GLN A 1 562 ? -7.071 3.855 36.049 1.00 89.62 562 GLN A C 1
ATOM 4487 O O . GLN A 1 562 ? -6.341 4.811 36.299 1.00 89.62 562 GLN A O 1
ATOM 4492 N N . LYS A 1 563 ? -6.618 2.602 36.085 1.00 89.88 563 LYS A N 1
ATOM 4493 C CA . LYS A 1 563 ? -5.234 2.227 36.383 1.00 89.88 563 LYS A CA 1
ATOM 4494 C C . LYS A 1 563 ? -4.319 2.425 35.166 1.00 89.88 563 LYS A C 1
ATOM 4496 O O . LYS A 1 563 ? -4.611 1.905 34.093 1.00 89.88 563 LYS A O 1
ATOM 4501 N N . ILE A 1 564 ? -3.176 3.085 35.358 1.00 89.31 564 ILE A N 1
ATOM 4502 C CA . ILE A 1 564 ? -2.101 3.191 34.361 1.00 89.31 564 ILE A CA 1
ATOM 4503 C C . ILE A 1 564 ? -1.101 2.057 34.628 1.00 89.31 564 ILE A C 1
ATOM 4505 O O . ILE A 1 564 ? -0.337 2.078 35.595 1.00 89.31 564 ILE A O 1
ATOM 4509 N N . SER A 1 565 ? -1.143 1.029 33.781 1.00 85.44 565 SER A N 1
ATOM 4510 C CA . SER A 1 565 ? -0.307 -0.173 33.854 1.00 85.44 565 SER A CA 1
ATOM 4511 C C . SER A 1 565 ? 0.802 -0.173 32.796 1.00 85.44 565 SER A C 1
ATOM 4513 O O . SER A 1 565 ? 0.845 0.674 31.897 1.00 85.44 565 SER A O 1
ATOM 4515 N N . ASN A 1 566 ? 1.657 -1.199 32.843 1.00 82.12 566 ASN A N 1
ATOM 4516 C CA . ASN A 1 566 ? 2.637 -1.515 31.799 1.00 82.12 566 ASN A CA 1
ATOM 4517 C C . ASN A 1 566 ? 2.017 -1.903 30.438 1.00 82.12 566 ASN A C 1
ATOM 4519 O O . ASN A 1 566 ? 2.757 -2.116 29.478 1.00 82.12 566 ASN A O 1
ATOM 4523 N N . GLU A 1 567 ? 0.692 -2.053 30.367 1.00 74.88 567 GLU A N 1
ATOM 4524 C CA . GLU A 1 567 ? -0.069 -2.330 29.143 1.00 74.88 567 GLU A CA 1
ATOM 4525 C C . GLU A 1 567 ? -0.472 -1.013 28.461 1.00 74.88 567 GLU A C 1
ATOM 4527 O O . GLU A 1 567 ? -0.462 -0.926 27.234 1.00 74.88 567 GLU A O 1
ATOM 4532 N N . SER A 1 568 ? -0.772 0.030 29.249 1.00 78.56 568 SER A N 1
ATOM 4533 C CA . SER A 1 568 ? -0.999 1.397 28.759 1.00 78.56 568 SER A CA 1
ATOM 4534 C C . SER A 1 568 ? 0.297 2.169 28.500 1.00 78.56 568 SER A C 1
ATOM 4536 O O . SER A 1 568 ? 0.398 2.854 27.485 1.00 78.56 568 SER A O 1
ATOM 4538 N N . LEU A 1 569 ? 1.292 2.046 29.388 1.00 85.62 569 LEU A N 1
ATOM 4539 C CA . LEU A 1 569 ? 2.517 2.843 29.366 1.00 85.62 569 LEU A CA 1
ATOM 4540 C C . LEU A 1 569 ? 3.755 1.975 29.640 1.00 85.62 569 LEU A C 1
ATOM 4542 O O . LEU A 1 569 ? 3.942 1.453 30.737 1.00 85.62 569 LEU A O 1
ATOM 4546 N N . SER A 1 570 ? 4.647 1.841 28.660 1.00 81.44 570 SER A N 1
ATOM 4547 C CA . SER A 1 570 ? 5.939 1.165 28.834 1.00 81.44 570 SER A CA 1
ATOM 4548 C C . SER A 1 570 ? 6.996 1.782 27.927 1.00 81.44 570 SER A C 1
ATOM 4550 O O . SER A 1 570 ? 6.725 2.024 26.758 1.00 81.44 570 SER A O 1
ATOM 4552 N N . LEU A 1 571 ? 8.208 2.002 28.438 1.00 76.31 571 LEU A N 1
ATOM 4553 C CA . LEU A 1 571 ? 9.331 2.515 27.651 1.00 76.31 571 LEU A CA 1
ATOM 4554 C C . LEU A 1 571 ? 10.571 1.641 27.849 1.00 76.31 571 LEU A C 1
ATOM 4556 O O . LEU A 1 571 ? 10.924 1.292 28.979 1.00 76.31 571 LEU A O 1
ATOM 4560 N N . ARG A 1 572 ? 11.228 1.275 26.742 1.00 71.50 572 ARG A N 1
ATOM 4561 C CA . ARG A 1 572 ? 12.484 0.509 26.719 1.00 71.50 572 ARG A CA 1
ATOM 4562 C C . ARG A 1 572 ? 13.393 1.020 25.602 1.00 71.50 572 ARG A C 1
ATOM 4564 O O . ARG A 1 572 ? 12.957 1.120 24.457 1.00 71.50 572 ARG A O 1
ATOM 4571 N N . THR A 1 573 ? 14.652 1.287 25.924 1.00 63.81 573 THR A N 1
ATOM 4572 C CA . THR A 1 573 ? 15.747 1.482 24.958 1.00 63.81 573 THR A CA 1
ATOM 4573 C C . THR A 1 573 ? 16.712 0.286 25.047 1.00 63.81 573 THR A C 1
ATOM 4575 O O . THR A 1 573 ? 16.562 -0.538 25.956 1.00 63.81 573 THR A O 1
ATOM 4578 N N . PRO A 1 574 ? 17.696 0.141 24.138 1.00 54.66 574 PRO A N 1
ATOM 4579 C CA . PRO A 1 574 ? 18.758 -0.860 24.291 1.00 54.66 574 PRO A CA 1
ATOM 4580 C C . PRO A 1 574 ? 19.521 -0.718 25.617 1.00 54.66 574 PRO A C 1
ATOM 4582 O O . PRO A 1 574 ? 19.883 -1.713 26.242 1.00 54.66 574 PRO A O 1
ATOM 4585 N N . ASP A 1 575 ? 19.710 0.526 26.049 1.00 57.69 575 ASP A N 1
ATOM 4586 C CA . ASP A 1 575 ? 20.629 0.932 27.118 1.00 57.69 575 ASP A CA 1
ATOM 4587 C C . ASP A 1 575 ? 19.927 1.043 28.484 1.00 57.69 575 ASP A C 1
ATOM 4589 O O . ASP A 1 575 ? 20.566 1.006 29.537 1.00 57.69 575 ASP A O 1
ATOM 4593 N N . SER A 1 576 ? 18.591 1.151 28.495 1.00 65.88 576 SER A N 1
ATOM 4594 C CA . SER A 1 576 ? 17.798 1.219 29.722 1.00 65.88 576 SER A CA 1
ATOM 4595 C C . SER A 1 576 ? 16.389 0.643 29.583 1.00 65.88 576 SER A C 1
ATOM 4597 O O . SER A 1 576 ? 15.635 0.926 28.655 1.00 65.88 576 SER A O 1
ATOM 4599 N N . SER A 1 577 ? 15.989 -0.105 30.611 1.00 71.31 577 SER A N 1
ATOM 4600 C CA . SER A 1 577 ? 14.606 -0.522 30.863 1.00 71.31 577 SER A CA 1
ATOM 4601 C C . SER A 1 577 ? 14.029 0.138 32.125 1.00 71.31 577 SER A C 1
ATOM 4603 O O . SER A 1 577 ? 13.168 -0.445 32.790 1.00 71.31 577 SER A O 1
ATOM 4605 N N . ARG A 1 578 ? 14.585 1.284 32.544 1.00 80.81 578 ARG A N 1
ATOM 4606 C CA . ARG A 1 578 ? 14.231 1.973 33.792 1.00 80.81 578 ARG A CA 1
ATOM 4607 C C . ARG A 1 578 ? 14.259 3.490 33.602 1.00 80.81 578 ARG A C 1
ATOM 4609 O O . ARG A 1 578 ? 15.325 4.108 33.566 1.00 80.81 578 ARG A O 1
ATOM 4616 N N . PHE A 1 579 ? 13.065 4.064 33.525 1.00 86.00 579 PHE A N 1
ATOM 4617 C CA . PHE A 1 579 ? 12.815 5.483 33.297 1.00 86.00 579 PHE A CA 1
ATOM 4618 C C . PHE A 1 579 ? 12.077 6.119 34.475 1.00 86.00 579 PHE A C 1
ATOM 4620 O O . PHE A 1 579 ? 11.279 5.466 35.160 1.00 86.00 579 PHE A O 1
ATOM 4627 N N . VAL A 1 580 ? 12.343 7.406 34.670 1.00 88.44 580 VAL A N 1
ATOM 4628 C CA . VAL A 1 580 ? 11.511 8.334 35.437 1.00 88.44 580 VAL A CA 1
ATOM 4629 C C . VAL A 1 580 ? 10.636 9.072 34.429 1.00 88.44 580 VAL A C 1
ATOM 4631 O O . VAL A 1 580 ? 11.164 9.628 33.469 1.00 88.44 580 VAL A O 1
ATOM 4634 N N . PHE A 1 581 ? 9.320 9.055 34.623 1.00 89.25 581 PHE A N 1
ATOM 4635 C CA . PHE A 1 581 ? 8.361 9.827 33.838 1.00 89.25 581 PHE A CA 1
ATOM 4636 C C . PHE A 1 581 ? 8.032 11.100 34.614 1.00 89.25 581 PHE A C 1
ATOM 4638 O O . PHE A 1 581 ? 7.486 11.021 35.712 1.00 89.25 581 PHE A O 1
ATOM 4645 N N . ILE A 1 582 ? 8.398 12.254 34.063 1.00 88.19 582 ILE A N 1
ATOM 4646 C CA . ILE A 1 582 ? 8.131 13.580 34.628 1.00 88.19 582 ILE A CA 1
ATOM 4647 C C . ILE A 1 582 ? 6.888 14.147 33.934 1.00 88.19 582 ILE A C 1
ATOM 4649 O O . ILE A 1 582 ? 6.802 14.094 32.705 1.00 88.19 582 ILE A O 1
ATOM 4653 N N . ILE A 1 583 ? 5.940 14.689 34.697 1.00 85.00 583 ILE A N 1
ATOM 4654 C CA . ILE A 1 583 ? 4.776 15.397 34.151 1.00 85.00 583 ILE A CA 1
ATOM 4655 C C . ILE A 1 583 ? 5.226 16.793 33.709 1.00 85.00 583 ILE A C 1
ATOM 4657 O O . ILE A 1 583 ? 5.682 17.588 34.527 1.00 85.00 583 ILE A O 1
ATOM 4661 N N . GLY A 1 584 ? 5.124 17.083 32.412 1.00 74.56 584 GLY A N 1
ATOM 4662 C CA . GLY A 1 584 ? 5.362 18.421 31.860 1.00 74.56 584 GLY A CA 1
ATOM 4663 C C . GLY A 1 584 ? 4.095 19.279 31.816 1.00 74.56 584 GLY A C 1
ATOM 4664 O O . GLY A 1 584 ? 4.169 20.476 32.072 1.00 74.56 584 GLY A O 1
ATOM 4665 N N . ASN A 1 585 ? 2.951 18.645 31.542 1.00 77.19 585 ASN A N 1
ATOM 4666 C CA . ASN A 1 585 ? 1.614 19.230 31.618 1.00 77.19 585 ASN A CA 1
ATOM 4667 C C . ASN A 1 585 ? 0.672 18.195 32.245 1.00 77.19 585 ASN A C 1
ATOM 4669 O O . ASN A 1 585 ? 0.517 17.100 31.696 1.00 77.19 585 ASN A O 1
ATOM 4673 N N . ALA A 1 586 ? 0.060 18.541 33.370 1.00 81.69 586 ALA A N 1
ATOM 4674 C CA . ALA A 1 586 ? -0.971 17.777 34.057 1.00 81.69 586 ALA A CA 1
ATOM 4675 C C . ALA A 1 586 ? -2.299 17.749 33.261 1.00 81.69 586 ALA A C 1
ATOM 4677 O O . ALA A 1 586 ? -2.502 18.597 32.387 1.00 81.69 586 ALA A O 1
ATOM 4678 N N . PRO A 1 587 ? -3.208 16.795 33.555 1.00 86.62 587 PRO A N 1
ATOM 4679 C CA . PRO A 1 587 ? -4.508 16.737 32.895 1.00 86.62 587 PRO A CA 1
ATOM 4680 C C . PRO A 1 587 ? -5.383 17.955 33.223 1.00 86.62 587 PRO A C 1
ATOM 4682 O O . PRO A 1 587 ? -5.276 18.540 34.302 1.00 86.62 587 PRO A O 1
ATOM 4685 N N . VAL A 1 588 ? -6.267 18.318 32.293 1.00 86.81 588 VAL A N 1
ATOM 4686 C CA . VAL A 1 588 ? -7.177 19.472 32.413 1.00 86.81 588 VAL A CA 1
ATOM 4687 C C . VAL A 1 588 ? -8.475 19.078 33.116 1.00 86.81 588 VAL A C 1
ATOM 4689 O O . VAL A 1 588 ? -8.996 19.844 33.927 1.00 86.81 588 VAL A O 1
ATOM 4692 N N . TYR A 1 589 ? -8.978 17.877 32.826 1.00 85.88 589 TYR A N 1
ATOM 4693 C CA . TYR A 1 589 ? -10.275 17.381 33.297 1.00 85.88 589 TYR A CA 1
ATOM 4694 C C . TYR A 1 589 ? -10.155 16.240 34.316 1.00 85.88 589 TYR A C 1
ATOM 4696 O O . TYR A 1 589 ? -11.150 15.780 34.868 1.00 85.88 589 TYR A O 1
ATOM 4704 N N . GLY A 1 590 ? -8.934 15.813 34.632 1.00 85.56 590 GLY A N 1
ATOM 4705 C CA . GLY A 1 590 ? -8.661 14.760 35.600 1.00 85.56 590 GLY A CA 1
ATOM 4706 C C . GLY A 1 590 ? -7.393 14.971 36.414 1.00 85.56 590 GLY A C 1
ATOM 4707 O O . GLY A 1 590 ? -6.772 16.030 36.422 1.00 85.56 590 GLY A O 1
ATOM 4708 N N . ASN A 1 591 ? -7.008 13.921 37.132 1.00 90.25 591 ASN A N 1
ATOM 4709 C CA . ASN A 1 591 ? -5.898 13.908 38.075 1.00 90.25 591 ASN A CA 1
ATOM 4710 C C . ASN A 1 591 ? -5.104 12.613 37.938 1.00 90.25 591 ASN A C 1
ATOM 4712 O O . ASN A 1 591 ? -5.690 11.535 38.015 1.00 90.25 591 ASN A O 1
ATOM 4716 N N . ILE A 1 592 ? -3.775 12.692 37.823 1.00 91.00 592 ILE A N 1
ATOM 4717 C CA . ILE A 1 592 ? -2.934 11.509 38.039 1.00 91.00 592 ILE A CA 1
ATOM 4718 C C . ILE A 1 592 ? -2.743 11.309 39.546 1.00 91.00 592 ILE A C 1
ATOM 4720 O O . ILE A 1 592 ? -2.358 12.232 40.264 1.00 91.00 592 ILE A O 1
ATOM 4724 N N . LEU A 1 593 ? -3.001 10.091 40.017 1.00 91.75 593 LEU A N 1
ATOM 4725 C CA . LEU A 1 593 ? -2.823 9.662 41.401 1.00 91.75 593 LEU A CA 1
ATOM 4726 C C . LEU A 1 593 ? -1.717 8.605 41.489 1.00 91.75 593 LEU A C 1
ATOM 4728 O O . LEU A 1 593 ? -1.738 7.613 40.760 1.00 91.75 593 LEU A O 1
ATOM 4732 N N . LEU A 1 594 ? -0.795 8.770 42.435 1.00 90.62 594 LEU A N 1
ATOM 4733 C CA . LEU A 1 594 ? 0.219 7.783 42.797 1.00 90.62 594 LEU A CA 1
ATOM 4734 C C . LEU A 1 594 ? -0.104 7.182 44.170 1.00 90.62 594 LEU A C 1
ATOM 4736 O O . LEU A 1 594 ? -0.053 7.865 45.194 1.00 90.62 594 LEU A O 1
ATOM 4740 N N . LYS A 1 595 ? -0.417 5.886 44.202 1.00 86.50 595 LYS A N 1
ATOM 4741 C CA . LYS A 1 595 ? -0.702 5.135 45.427 1.00 86.50 595 LYS A CA 1
ATOM 4742 C C . LYS A 1 595 ? 0.594 4.642 46.074 1.00 86.50 595 LYS A C 1
ATOM 4744 O O . LYS A 1 595 ? 1.286 3.785 45.528 1.00 86.50 595 LYS A O 1
ATOM 4749 N N . ARG A 1 596 ? 0.915 5.163 47.257 1.00 81.19 596 ARG A N 1
ATOM 4750 C CA . ARG A 1 596 ? 2.095 4.776 48.045 1.00 81.19 596 ARG A CA 1
ATOM 4751 C C . ARG A 1 596 ? 1.867 3.463 48.798 1.00 81.19 596 ARG A C 1
ATOM 4753 O O . ARG A 1 596 ? 0.736 3.058 49.063 1.00 81.19 596 ARG A O 1
ATOM 4760 N N . ALA A 1 597 ? 2.961 2.829 49.228 1.00 70.69 597 ALA A N 1
ATOM 4761 C CA . ALA A 1 597 ? 2.936 1.600 50.034 1.00 70.69 597 ALA A CA 1
ATOM 4762 C C . ALA A 1 597 ? 2.231 1.758 51.402 1.00 70.69 597 ALA A C 1
ATOM 4764 O O . ALA A 1 597 ? 1.826 0.768 52.003 1.00 70.69 597 ALA A O 1
ATOM 4765 N N . THR A 1 598 ? 2.051 2.995 51.875 1.00 73.56 598 THR A N 1
ATOM 4766 C CA . THR A 1 598 ? 1.264 3.370 53.063 1.00 73.56 598 THR A CA 1
ATOM 4767 C C . THR A 1 598 ? -0.254 3.349 52.834 1.00 73.56 598 THR A C 1
ATOM 4769 O O . THR A 1 598 ? -1.008 3.524 53.784 1.00 73.56 598 THR A O 1
ATOM 4772 N N . GLY A 1 599 ? -0.718 3.174 51.591 1.00 69.56 599 GLY A N 1
ATOM 4773 C CA . GLY A 1 599 ? -2.125 3.308 51.193 1.00 69.56 599 GLY A CA 1
ATOM 4774 C C . GLY A 1 599 ? -2.536 4.732 50.794 1.00 69.56 599 GLY A C 1
ATOM 4775 O O . GLY A 1 599 ? -3.569 4.898 50.150 1.00 69.56 599 GLY A O 1
ATOM 4776 N N . GLU A 1 600 ? -1.709 5.729 51.116 1.00 79.31 600 GLU A N 1
ATOM 4777 C CA . GLU A 1 600 ? -1.860 7.142 50.746 1.00 79.31 600 GLU A CA 1
ATOM 4778 C C . GLU A 1 600 ? -1.916 7.329 49.216 1.00 79.31 600 GLU A C 1
ATOM 4780 O O . GLU A 1 600 ? -1.096 6.764 48.486 1.00 79.31 600 GLU A O 1
ATOM 4785 N N . GLN A 1 601 ? -2.866 8.133 48.729 1.00 80.62 601 GLN A N 1
ATOM 4786 C CA . GLN A 1 601 ? -2.966 8.549 47.327 1.00 80.62 601 GLN A CA 1
ATOM 4787 C C . GLN A 1 601 ? -2.435 9.978 47.180 1.00 80.62 601 GLN A C 1
ATOM 4789 O O . GLN A 1 601 ? -2.991 10.912 47.753 1.00 80.62 601 GLN A O 1
ATOM 4794 N N . LEU A 1 602 ? -1.368 10.149 46.401 1.00 86.12 602 LEU A N 1
ATOM 4795 C CA . LEU A 1 602 ? -0.765 11.447 46.107 1.00 86.12 602 LEU A CA 1
ATOM 4796 C C . LEU A 1 602 ? -1.231 11.936 44.728 1.00 86.12 602 LEU A C 1
ATOM 4798 O O . LEU A 1 602 ? -0.978 11.259 43.734 1.00 86.12 602 LEU A O 1
ATOM 4802 N N . ARG A 1 603 ? -1.875 13.106 44.651 1.00 88.75 603 ARG A N 1
ATOM 4803 C CA . ARG A 1 603 ? -2.131 13.801 43.376 1.00 88.75 603 ARG A CA 1
ATOM 4804 C C . ARG A 1 603 ? -0.803 14.313 42.820 1.00 88.75 603 ARG A C 1
ATOM 4806 O O . ARG A 1 603 ? -0.121 15.050 43.524 1.00 88.75 603 ARG A O 1
ATOM 4813 N N . LEU A 1 604 ? -0.464 13.937 41.589 1.00 88.81 604 LEU A N 1
ATOM 4814 C CA . LEU A 1 604 ? 0.715 14.441 40.885 1.00 88.81 604 LEU A CA 1
ATOM 4815 C C . LEU A 1 604 ? 0.363 15.700 40.077 1.00 88.81 604 LEU A C 1
ATOM 4817 O O . LEU A 1 604 ? -0.708 15.759 39.468 1.00 88.81 604 LEU A O 1
ATOM 4821 N N . ILE A 1 605 ? 1.265 16.681 40.065 1.00 85.50 605 ILE A N 1
ATOM 4822 C CA . ILE A 1 605 ? 1.137 17.961 39.344 1.00 85.50 605 ILE A CA 1
ATOM 4823 C C . ILE A 1 605 ? 2.308 18.193 38.368 1.00 85.50 605 ILE A C 1
ATOM 4825 O O . ILE A 1 605 ? 3.190 17.347 38.228 1.00 85.50 605 ILE A O 1
ATOM 4829 N N . ASP A 1 606 ? 2.331 19.338 37.679 1.00 81.81 606 ASP A N 1
ATOM 4830 C CA . ASP A 1 606 ? 3.449 19.740 36.814 1.00 81.81 606 ASP A CA 1
ATOM 4831 C C . ASP A 1 606 ? 4.793 19.685 37.567 1.00 81.81 606 ASP A C 1
ATOM 4833 O O . ASP A 1 606 ? 4.960 20.289 38.628 1.00 81.81 606 ASP A O 1
ATOM 4837 N N . GLY A 1 607 ? 5.767 18.966 37.006 1.00 73.94 607 GLY A N 1
ATOM 4838 C CA . GLY A 1 607 ? 7.087 18.737 37.596 1.00 73.94 607 GLY A CA 1
ATOM 4839 C C . GLY A 1 607 ? 7.193 17.520 38.526 1.00 73.94 607 GLY A C 1
ATOM 4840 O O . GLY A 1 607 ? 8.315 17.078 38.796 1.00 73.94 607 GLY A O 1
ATOM 4841 N N . ASP A 1 608 ? 6.079 16.928 38.972 1.00 87.81 608 ASP A N 1
ATOM 4842 C CA . ASP A 1 608 ? 6.114 15.645 39.682 1.00 87.81 608 ASP A CA 1
ATOM 4843 C C . ASP A 1 608 ? 6.532 14.501 38.752 1.00 87.81 608 ASP A C 1
ATOM 4845 O O . ASP A 1 608 ? 6.511 14.598 37.522 1.00 87.81 608 ASP A O 1
ATOM 4849 N N . ASN A 1 609 ? 6.922 13.377 39.355 1.00 89.12 609 ASN A N 1
ATOM 4850 C CA . ASN A 1 609 ? 7.334 12.197 38.613 1.00 89.12 609 ASN A CA 1
ATOM 4851 C C . ASN A 1 609 ? 6.883 10.879 39.247 1.00 89.12 609 ASN A C 1
ATOM 4853 O O . ASN A 1 609 ? 6.663 10.769 40.452 1.00 89.12 609 ASN A O 1
ATOM 4857 N N . PHE A 1 610 ? 6.791 9.862 38.395 1.00 91.69 610 PHE A N 1
ATOM 4858 C CA . PHE A 1 610 ? 6.576 8.465 38.757 1.00 91.69 610 PHE A CA 1
ATOM 4859 C C . PHE A 1 610 ? 7.543 7.580 37.961 1.00 91.69 610 PHE A C 1
ATOM 4861 O O . PHE A 1 610 ? 8.001 7.941 36.875 1.00 91.69 610 PHE A O 1
ATOM 4868 N N . THR A 1 611 ? 7.904 6.412 38.486 1.00 90.19 611 THR A N 1
ATOM 4869 C CA . THR A 1 611 ? 8.922 5.562 37.853 1.00 90.19 611 THR A CA 1
ATOM 4870 C C . THR A 1 611 ? 8.311 4.434 37.027 1.00 90.19 611 THR A C 1
ATOM 4872 O O . THR A 1 611 ? 7.164 4.028 37.213 1.00 90.19 611 THR A O 1
ATOM 4875 N N . THR A 1 612 ? 9.128 3.810 36.175 1.00 87.50 612 THR A N 1
ATOM 4876 C CA . THR A 1 612 ? 8.789 2.515 35.550 1.00 87.50 612 THR A CA 1
ATOM 4877 C C . THR A 1 612 ? 8.440 1.435 36.592 1.00 87.50 612 THR A C 1
ATOM 4879 O O . THR A 1 612 ? 7.697 0.508 36.282 1.00 87.50 612 THR A O 1
ATOM 4882 N N . SER A 1 613 ? 8.929 1.542 37.837 1.00 86.44 613 SER A N 1
ATOM 4883 C CA . SER A 1 613 ? 8.549 0.625 38.921 1.00 86.44 613 SER A CA 1
ATOM 4884 C C . SER A 1 613 ? 7.112 0.852 39.388 1.00 86.44 613 SER A C 1
ATOM 4886 O O . SER A 1 613 ? 6.419 -0.117 39.682 1.00 86.44 613 SER A O 1
ATOM 4888 N N . ASP A 1 614 ? 6.643 2.098 39.417 1.00 89.12 614 ASP A N 1
ATOM 4889 C CA . ASP A 1 614 ? 5.286 2.448 39.846 1.00 89.12 614 ASP A CA 1
ATOM 4890 C C . ASP A 1 614 ? 4.247 2.020 38.811 1.00 89.12 614 ASP A C 1
ATOM 4892 O O . ASP A 1 614 ? 3.227 1.434 39.173 1.00 89.12 614 ASP A O 1
ATOM 4896 N N . VAL A 1 615 ? 4.548 2.204 37.521 1.00 88.38 615 VAL A N 1
ATOM 4897 C CA . VAL A 1 615 ? 3.701 1.724 36.414 1.00 88.38 615 VAL A CA 1
ATOM 4898 C C . VAL A 1 615 ? 3.650 0.190 36.369 1.00 88.38 615 VAL A C 1
ATOM 4900 O O . VAL A 1 615 ? 2.568 -0.386 36.278 1.00 88.38 615 VAL A O 1
ATOM 4903 N N . ASN A 1 616 ? 4.795 -0.494 36.515 1.00 83.75 616 ASN A N 1
ATOM 4904 C CA . ASN A 1 616 ? 4.845 -1.965 36.565 1.00 83.75 616 ASN A CA 1
ATOM 4905 C C . ASN A 1 616 ? 4.172 -2.549 37.822 1.00 83.75 616 ASN A C 1
ATOM 4907 O O . ASN A 1 616 ? 3.622 -3.646 37.765 1.00 83.75 616 ASN A O 1
ATOM 4911 N N . SER A 1 617 ? 4.219 -1.842 38.956 1.00 83.06 617 SER A N 1
ATOM 4912 C CA . SER A 1 617 ? 3.483 -2.225 40.173 1.00 83.06 617 SER A CA 1
ATOM 4913 C C . SER A 1 617 ? 1.988 -1.920 40.048 1.00 83.06 617 SER A C 1
ATOM 4915 O O . SER A 1 617 ? 1.162 -2.538 40.719 1.00 83.06 617 SER A O 1
ATOM 4917 N N . GLY A 1 618 ? 1.625 -0.985 39.164 1.00 82.62 618 GLY A N 1
ATOM 4918 C CA . GLY A 1 618 ? 0.259 -0.519 39.001 1.00 82.62 618 GLY A CA 1
ATOM 4919 C C . GLY A 1 618 ? -0.189 0.442 40.100 1.00 82.62 618 GLY A C 1
ATOM 4920 O O . GLY A 1 618 ? -1.348 0.395 40.508 1.00 82.62 618 GLY A O 1
ATOM 4921 N N . ASN A 1 619 ? 0.739 1.266 40.593 1.00 89.25 619 ASN A N 1
ATOM 4922 C CA . ASN A 1 619 ? 0.508 2.286 41.615 1.00 89.25 619 ASN A CA 1
ATOM 4923 C C . ASN A 1 619 ? -0.044 3.596 41.029 1.00 89.25 619 ASN A C 1
ATOM 4925 O O . ASN A 1 619 ? -0.510 4.441 41.789 1.00 89.25 619 ASN A O 1
ATOM 4929 N N . VAL A 1 620 ? 0.046 3.784 39.709 1.00 91.44 620 VAL A N 1
ATOM 4930 C CA . VAL A 1 620 ? -0.374 5.005 39.010 1.00 91.44 620 VAL A CA 1
ATOM 4931 C C . VAL A 1 620 ? -1.803 4.839 38.488 1.00 91.44 620 VAL A C 1
ATOM 4933 O O . VAL A 1 620 ? -2.144 3.810 37.903 1.00 91.44 620 VAL A O 1
ATOM 4936 N N . PHE A 1 621 ? -2.635 5.855 38.688 1.00 91.75 621 PHE A N 1
ATOM 4937 C CA . PHE A 1 621 ? -4.026 5.920 38.241 1.00 91.75 621 PHE A CA 1
ATOM 4938 C C . PHE A 1 621 ? -4.310 7.297 37.632 1.00 91.75 621 PHE A C 1
ATOM 4940 O O . PHE A 1 621 ? -3.634 8.267 37.962 1.00 91.75 621 PHE A O 1
ATOM 4947 N N . TYR A 1 622 ? -5.331 7.389 36.789 1.00 92.88 622 TYR A N 1
ATOM 4948 C CA . TYR A 1 622 ? -5.998 8.634 36.414 1.00 92.88 622 TYR A CA 1
ATOM 4949 C C . TYR A 1 622 ? -7.403 8.636 37.030 1.00 92.88 622 TYR A C 1
ATOM 4951 O O . TYR A 1 622 ? -8.061 7.597 37.035 1.00 92.88 622 TYR A O 1
ATOM 4959 N N . GLN A 1 623 ? -7.871 9.781 37.522 1.00 91.62 623 GLN A N 1
ATOM 4960 C CA . GLN A 1 623 ? -9.237 10.000 38.006 1.00 91.62 623 GLN A CA 1
ATOM 4961 C C . GLN A 1 623 ? -9.863 11.191 37.273 1.00 91.62 623 GLN A C 1
ATOM 4963 O O . GLN A 1 623 ? -9.255 12.260 37.246 1.00 91.62 623 GLN A O 1
ATOM 4968 N N . HIS A 1 624 ? -11.065 11.025 36.722 1.00 89.81 624 HIS A N 1
ATOM 4969 C CA . HIS A 1 624 ? -11.828 12.104 36.094 1.00 89.81 624 HIS A CA 1
ATOM 4970 C C . HIS A 1 624 ? -12.463 13.052 37.136 1.00 89.81 624 HIS A C 1
ATOM 4972 O O . HIS A 1 624 ? -12.696 12.642 38.274 1.00 89.81 624 HIS A O 1
ATOM 4978 N N . MET A 1 625 ? -12.732 14.313 36.770 1.00 85.94 625 MET A N 1
ATOM 4979 C CA . MET A 1 625 ? -13.371 15.320 37.637 1.00 85.94 625 MET A CA 1
ATOM 4980 C C . MET A 1 625 ? -14.878 15.521 37.396 1.00 85.94 625 MET A C 1
ATOM 4982 O O . MET A 1 625 ? -15.420 16.482 37.931 1.00 85.94 625 MET A O 1
ATOM 4986 N N . ASP A 1 626 ? -15.538 14.599 36.686 1.00 80.75 626 ASP A N 1
ATOM 4987 C CA . ASP A 1 626 ? -17.010 14.501 36.594 1.00 80.75 626 ASP A CA 1
ATOM 4988 C C . ASP A 1 626 ? -17.650 15.719 35.892 1.00 80.75 626 ASP A C 1
ATOM 4990 O O . ASP A 1 626 ? -18.154 16.654 36.514 1.00 80.75 626 ASP A O 1
ATOM 4994 N N . GLY A 1 627 ? -17.554 15.744 34.562 1.00 77.69 627 GLY A N 1
ATOM 4995 C CA . GLY A 1 627 ? -18.037 16.847 33.742 1.00 77.69 627 GLY A CA 1
ATOM 4996 C C . GLY A 1 627 ? -17.752 16.655 32.253 1.00 77.69 627 GLY A C 1
ATOM 4997 O O . GLY A 1 627 ? -16.631 16.350 31.855 1.00 77.69 627 GLY A O 1
ATOM 4998 N N . GLU A 1 628 ? -18.763 16.934 31.438 1.00 78.56 628 GLU A N 1
ATOM 4999 C CA . GLU A 1 628 ? -18.864 16.704 29.993 1.00 78.56 628 GLU A CA 1
ATOM 5000 C C . GLU A 1 628 ? -17.621 17.048 29.133 1.00 78.56 628 GLU A C 1
ATOM 5002 O O . GLU A 1 628 ? -17.508 18.122 28.531 1.00 78.56 628 GLU A O 1
ATOM 5007 N N . ASN A 1 629 ? -16.681 16.104 29.000 1.00 79.62 629 ASN A N 1
ATOM 5008 C CA . ASN A 1 629 ? -15.571 16.180 28.044 1.00 79.62 629 ASN A CA 1
ATOM 5009 C C . ASN A 1 629 ? -15.146 14.787 27.546 1.00 79.62 629 ASN A C 1
ATOM 5011 O O . ASN A 1 629 ? -15.201 13.797 28.264 1.00 79.62 629 ASN A O 1
ATOM 5015 N N . ARG A 1 630 ? -14.717 14.698 26.280 1.00 76.81 630 ARG A N 1
ATOM 5016 C CA . ARG A 1 630 ? -14.464 13.410 25.593 1.00 76.81 630 ARG A CA 1
ATOM 5017 C C . ARG A 1 630 ? -12.995 12.973 25.584 1.00 76.81 630 ARG A C 1
ATOM 5019 O O . ARG A 1 630 ? -12.707 11.805 25.306 1.00 76.81 630 ARG A O 1
ATOM 5026 N N . ILE A 1 631 ? -12.069 13.907 25.800 1.00 81.12 631 ILE A N 1
ATOM 5027 C CA . ILE A 1 631 ? -10.618 13.705 25.696 1.00 81.12 631 ILE A CA 1
ATOM 5028 C C . ILE A 1 631 ? -9.922 14.598 26.727 1.00 81.12 631 ILE A C 1
ATOM 5030 O O . ILE A 1 631 ? -10.174 15.799 26.764 1.00 81.12 631 ILE A O 1
ATOM 5034 N N . ASP A 1 632 ? -8.984 14.018 27.470 1.00 86.44 632 ASP A N 1
ATOM 5035 C CA . ASP A 1 632 ? -8.056 14.724 28.357 1.00 86.44 632 ASP A CA 1
ATOM 5036 C C . ASP A 1 632 ? -6.619 14.263 28.048 1.00 86.44 632 ASP A C 1
ATOM 5038 O O . ASP A 1 632 ? -6.417 13.183 27.483 1.00 86.44 632 ASP A O 1
ATOM 5042 N N . GLN A 1 633 ? -5.600 15.073 28.334 1.00 84.00 633 GLN A N 1
ATOM 5043 C CA . GLN A 1 633 ? -4.229 14.820 27.865 1.00 84.00 633 GLN A CA 1
ATOM 5044 C C . GLN A 1 633 ? -3.167 15.214 28.891 1.00 84.00 633 GLN A C 1
ATOM 5046 O O . GLN A 1 633 ? -3.280 16.228 29.569 1.00 84.00 633 GLN A O 1
ATOM 5051 N N . VAL A 1 634 ? -2.094 14.420 28.959 1.00 84.62 634 VAL A N 1
ATOM 5052 C CA . VAL A 1 634 ? -0.954 14.638 29.861 1.00 84.62 634 VAL A CA 1
ATOM 5053 C C . VAL A 1 634 ? 0.341 14.593 29.062 1.00 84.62 634 VAL A C 1
ATOM 5055 O O . VAL A 1 634 ? 0.597 13.622 28.348 1.00 84.62 634 VAL A O 1
ATOM 5058 N N . PHE A 1 635 ? 1.185 15.613 29.195 1.00 81.69 635 PHE A N 1
ATOM 5059 C CA . PHE A 1 635 ? 2.506 15.621 28.566 1.00 81.69 635 PHE A CA 1
ATOM 5060 C C . PHE A 1 635 ? 3.528 14.969 29.500 1.00 81.69 635 PHE A C 1
ATOM 5062 O O . PHE A 1 635 ? 3.683 15.391 30.648 1.00 81.69 635 PHE A O 1
ATOM 5069 N N . LEU A 1 636 ? 4.228 13.942 29.015 1.00 83.38 636 LEU A N 1
ATOM 5070 C CA . LEU A 1 636 ? 5.204 13.170 29.781 1.00 83.38 636 LEU A CA 1
ATOM 5071 C C . LEU A 1 636 ? 6.598 13.261 29.155 1.00 83.38 636 LEU A C 1
ATOM 5073 O O . LEU A 1 636 ? 6.781 13.067 27.953 1.00 83.38 636 LEU A O 1
ATOM 5077 N N . LEU A 1 637 ? 7.598 13.492 30.003 1.00 81.69 637 LEU A N 1
ATOM 5078 C CA . LEU A 1 637 ? 9.015 13.479 29.656 1.00 81.69 637 LEU A CA 1
ATOM 5079 C C . LEU A 1 637 ? 9.692 12.300 30.361 1.00 81.69 637 LEU A C 1
ATOM 5081 O O . LEU A 1 637 ? 9.844 12.309 31.582 1.00 81.69 637 LEU A O 1
ATOM 5085 N N . ALA A 1 638 ? 10.106 11.281 29.609 1.00 82.50 638 ALA A N 1
ATOM 5086 C CA . ALA A 1 638 ? 10.813 10.136 30.173 1.00 82.50 638 ALA A CA 1
ATOM 5087 C C . ALA A 1 638 ? 12.338 10.322 30.130 1.00 82.50 638 ALA A C 1
ATOM 5089 O O . ALA A 1 638 ? 12.904 10.558 29.063 1.00 82.50 638 ALA A O 1
ATOM 5090 N N . GLU A 1 639 ? 13.008 10.156 31.274 1.00 82.06 639 GLU A N 1
ATOM 5091 C CA . GLU A 1 639 ? 14.470 10.215 31.422 1.00 82.06 639 GLU A CA 1
ATOM 5092 C C . GLU A 1 639 ? 15.015 8.884 31.970 1.00 82.06 639 GLU A C 1
ATOM 5094 O O . GLU A 1 639 ? 14.446 8.292 32.892 1.00 82.06 639 GLU A O 1
ATOM 5099 N N . SER A 1 640 ? 16.113 8.376 31.397 1.00 76.38 640 SER A N 1
ATOM 5100 C CA . SER A 1 640 ? 16.737 7.121 31.843 1.00 76.38 640 SER A CA 1
ATOM 5101 C C . SER A 1 640 ? 17.441 7.292 33.193 1.00 76.38 640 SER A C 1
ATOM 5103 O O . SER A 1 640 ? 18.254 8.195 33.379 1.00 76.38 640 SER A O 1
ATOM 5105 N N . ILE A 1 641 ? 17.208 6.353 34.119 1.00 69.81 641 ILE A N 1
ATOM 5106 C CA . ILE A 1 641 ? 17.847 6.338 35.450 1.00 69.81 641 ILE A CA 1
ATOM 5107 C C . ILE A 1 641 ? 19.384 6.211 35.362 1.00 69.81 641 ILE A C 1
ATOM 5109 O O . ILE A 1 641 ? 20.084 6.614 36.292 1.00 69.81 641 ILE A O 1
ATOM 5113 N N . TYR A 1 642 ? 19.916 5.682 34.253 1.00 64.44 642 TYR A N 1
ATOM 5114 C CA . TYR A 1 642 ? 21.358 5.516 34.034 1.00 64.44 642 TYR A CA 1
ATOM 5115 C C . TYR A 1 642 ? 21.985 6.587 33.133 1.00 64.44 642 TYR A C 1
ATOM 5117 O O . TYR A 1 642 ? 23.141 6.951 33.356 1.00 64.44 642 TYR A O 1
ATOM 5125 N N . GLU A 1 643 ? 21.234 7.121 32.166 1.00 55.62 643 GLU A N 1
ATOM 5126 C CA . GLU A 1 643 ? 21.735 8.054 31.149 1.00 55.62 643 GLU A CA 1
ATOM 5127 C C . GLU A 1 643 ? 20.789 9.247 30.973 1.00 55.62 643 GLU A C 1
ATOM 5129 O O . GLU A 1 643 ? 19.867 9.240 30.159 1.00 55.62 643 GLU A O 1
ATOM 5134 N N . ARG A 1 644 ? 21.047 10.315 31.737 1.00 53.78 644 ARG A N 1
ATOM 5135 C CA . ARG A 1 644 ? 20.227 11.543 31.756 1.00 53.78 644 ARG A CA 1
ATOM 5136 C C . ARG A 1 644 ? 20.290 12.380 30.469 1.00 53.78 644 ARG A C 1
ATOM 5138 O O . ARG A 1 644 ? 19.647 13.419 30.370 1.00 53.78 644 ARG A O 1
ATOM 5145 N N . THR A 1 645 ? 21.085 11.947 29.497 1.00 45.00 645 THR A N 1
ATOM 5146 C CA . THR A 1 645 ? 21.233 12.557 28.170 1.00 45.00 645 THR A CA 1
ATOM 5147 C C . THR A 1 645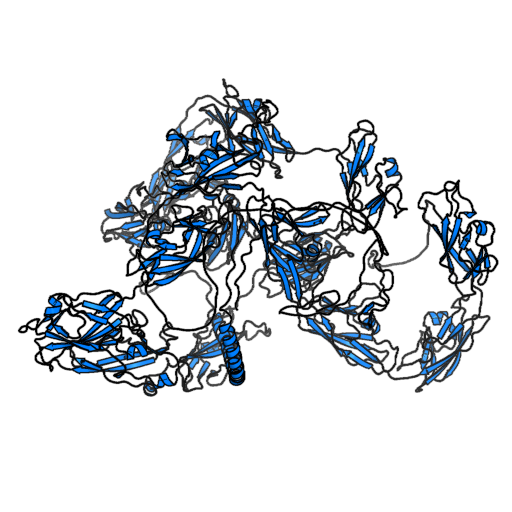 ? 20.091 12.204 27.222 1.00 45.00 645 THR A C 1
ATOM 5149 O O . THR A 1 645 ? 19.794 12.988 26.324 1.00 45.00 645 THR A O 1
ATOM 5152 N N . SER A 1 646 ? 19.445 11.051 27.413 1.00 48.78 646 SER A N 1
ATOM 5153 C CA . SER A 1 646 ? 18.447 10.525 26.479 1.00 48.78 646 SER A CA 1
ATOM 5154 C C . SER A 1 646 ? 17.038 10.686 27.040 1.00 48.78 646 SER A C 1
ATOM 5156 O O . SER A 1 646 ? 16.617 9.951 27.937 1.00 48.78 646 SER A O 1
ATOM 5158 N N . ARG A 1 647 ? 16.315 11.669 26.493 1.00 65.12 647 ARG A N 1
ATOM 5159 C CA . ARG A 1 647 ? 14.940 12.018 26.865 1.00 65.12 647 ARG A CA 1
ATOM 5160 C C . ARG A 1 647 ? 13.951 11.661 25.769 1.00 65.12 647 ARG A C 1
ATOM 5162 O O . ARG A 1 647 ? 14.214 11.911 24.597 1.00 65.12 647 ARG A O 1
ATOM 5169 N N . VAL A 1 648 ? 12.797 11.133 26.168 1.00 63.69 648 VAL A N 1
ATOM 5170 C CA . VAL A 1 648 ? 11.703 10.765 25.261 1.00 63.69 648 VAL A CA 1
ATOM 5171 C C . VAL A 1 648 ? 10.433 11.514 25.690 1.00 63.69 648 VAL A C 1
ATOM 5173 O O . VAL A 1 648 ? 9.814 11.113 26.678 1.00 63.69 648 VAL A O 1
ATOM 5176 N N . PRO A 1 649 ? 10.064 12.621 25.014 1.00 72.06 649 PRO A N 1
ATOM 5177 C CA . PRO A 1 649 ? 8.808 13.332 25.245 1.00 72.06 649 PRO A CA 1
ATOM 5178 C C . PRO A 1 649 ? 7.651 12.696 24.458 1.00 72.06 649 PRO A C 1
ATOM 5180 O O . PRO A 1 649 ? 7.836 12.294 23.309 1.00 72.06 649 PRO A O 1
ATOM 5183 N N . PHE A 1 650 ? 6.459 12.616 25.051 1.00 71.56 650 PHE A N 1
ATOM 5184 C CA . PHE A 1 650 ? 5.233 12.146 24.388 1.00 71.56 650 PHE A CA 1
ATOM 5185 C C . PHE A 1 650 ? 3.970 12.590 25.146 1.00 71.56 650 PHE A C 1
ATOM 5187 O O . PHE A 1 650 ? 4.019 12.908 26.333 1.00 71.56 650 PHE A O 1
ATOM 5194 N N . TRP A 1 651 ? 2.822 12.580 24.464 1.00 76.50 651 TRP A N 1
ATOM 5195 C CA . TRP A 1 651 ? 1.510 12.817 25.075 1.00 76.50 651 TRP A CA 1
ATOM 5196 C C . TRP A 1 651 ? 0.831 11.496 25.441 1.00 76.50 651 TRP A C 1
ATOM 5198 O O . TRP A 1 651 ? 0.622 10.643 24.578 1.00 76.50 651 TRP A O 1
ATOM 5208 N N . LEU A 1 652 ? 0.440 11.337 26.704 1.00 83.88 652 LEU A N 1
ATOM 5209 C CA . LEU A 1 652 ? -0.490 10.299 27.138 1.00 83.88 652 LEU A CA 1
ATOM 5210 C C . LEU A 1 652 ? -1.914 10.848 26.989 1.00 83.88 652 LEU A C 1
ATOM 5212 O O . LEU A 1 652 ? -2.305 11.773 27.699 1.00 83.88 652 LEU A O 1
ATOM 5216 N N . THR A 1 653 ? -2.682 10.288 26.055 1.00 82.94 653 THR A N 1
ATOM 5217 C CA . THR A 1 653 ? -4.081 10.687 25.831 1.00 82.94 653 THR A CA 1
ATOM 5218 C C . THR A 1 653 ? -5.028 9.802 26.637 1.00 82.94 653 THR A C 1
ATOM 5220 O O . THR A 1 653 ? -4.930 8.572 26.601 1.00 82.94 653 THR A O 1
ATOM 5223 N N . ILE A 1 654 ? -5.976 10.436 27.317 1.00 86.56 654 ILE A N 1
ATOM 5224 C CA . ILE A 1 654 ? -7.113 9.822 27.990 1.00 86.56 654 ILE A CA 1
ATOM 5225 C C . ILE A 1 654 ? -8.364 10.046 27.127 1.00 86.56 654 ILE A C 1
ATOM 5227 O O . ILE A 1 654 ? -8.560 11.128 26.576 1.00 86.56 654 ILE A O 1
ATOM 5231 N N . ARG A 1 655 ? -9.214 9.026 26.985 1.00 82.69 655 ARG A N 1
ATOM 5232 C CA . ARG A 1 655 ? -10.537 9.136 26.354 1.00 82.69 655 ARG A CA 1
ATOM 5233 C C . ARG A 1 655 ? -11.631 8.719 27.313 1.00 82.69 655 ARG A C 1
ATOM 5235 O O . ARG A 1 655 ? -11.495 7.716 28.015 1.00 82.69 655 ARG A O 1
ATOM 5242 N N . LEU A 1 656 ? -12.711 9.485 27.279 1.00 82.62 656 LEU A N 1
ATOM 5243 C CA . LEU A 1 656 ? -13.779 9.411 28.255 1.00 82.62 656 LEU A CA 1
ATOM 5244 C C . LEU A 1 656 ? -15.065 8.860 27.636 1.00 82.62 656 LEU A C 1
ATOM 5246 O O . LEU A 1 656 ? -15.397 9.142 26.479 1.00 82.62 656 LEU A O 1
ATOM 5250 N N . ILE A 1 657 ? -15.756 8.036 28.417 1.00 78.69 657 ILE A N 1
ATOM 5251 C CA . ILE A 1 657 ? -17.101 7.537 28.147 1.00 78.69 657 ILE A CA 1
ATOM 5252 C C . ILE A 1 657 ? -18.055 8.422 28.951 1.00 78.69 657 ILE A C 1
ATOM 5254 O O . ILE A 1 657 ? -18.164 8.242 30.166 1.00 78.69 657 ILE A O 1
ATOM 5258 N N . LEU A 1 658 ? -18.685 9.376 28.259 1.00 79.50 658 LEU A N 1
ATOM 5259 C CA . LEU A 1 658 ? -19.722 10.254 28.809 1.00 79.50 658 LEU A CA 1
ATOM 5260 C C . LEU A 1 658 ? -20.926 9.442 29.305 1.00 79.50 658 LEU A C 1
ATOM 5262 O O . LEU A 1 658 ? -21.128 8.296 28.881 1.00 79.50 658 LEU A O 1
ATOM 5266 N N . LYS A 1 659 ? -21.736 10.042 30.180 1.00 72.50 659 LYS A N 1
ATOM 5267 C CA . LYS A 1 659 ? -22.987 9.457 30.679 1.00 72.50 659 LYS A CA 1
ATOM 5268 C C . LYS A 1 659 ? -24.086 10.513 30.652 1.00 72.50 659 LYS A C 1
ATOM 5270 O O . LYS A 1 659 ? -24.003 11.474 31.396 1.00 72.50 659 LYS A O 1
ATOM 5275 N N . ASN A 1 660 ? -25.135 10.284 29.860 1.00 77.00 660 ASN A N 1
ATOM 5276 C CA . ASN A 1 660 ? -26.352 11.096 29.911 1.00 77.00 660 ASN A CA 1
ATOM 5277 C C . ASN A 1 660 ? -27.020 10.934 31.290 1.00 77.00 660 ASN A C 1
ATOM 5279 O O . ASN A 1 660 ? -27.670 9.918 31.553 1.00 77.00 660 ASN A O 1
ATOM 5283 N N . ASP A 1 661 ? -26.786 11.898 32.181 1.00 77.94 661 ASP A N 1
ATOM 5284 C CA . ASP A 1 661 ? -27.272 11.914 33.565 1.00 77.94 661 ASP A CA 1
ATOM 5285 C C . ASP A 1 661 ? -28.016 13.207 33.946 1.00 77.94 661 ASP A C 1
ATOM 5287 O O . ASP A 1 661 ? -28.645 13.267 35.010 1.00 77.94 661 ASP A O 1
ATOM 5291 N N . ASN A 1 662 ? -28.044 14.201 33.049 1.00 77.19 662 ASN A N 1
ATOM 5292 C CA . ASN A 1 662 ? -28.791 15.439 33.231 1.00 77.19 662 ASN A CA 1
ATOM 5293 C C . ASN A 1 662 ? -30.194 15.350 32.613 1.00 77.19 662 ASN A C 1
ATOM 5295 O O . ASN A 1 662 ? -30.481 14.535 31.741 1.00 77.19 662 ASN A O 1
ATOM 5299 N N . VAL A 1 663 ? -31.118 16.180 33.116 1.00 84.00 663 VAL A N 1
ATOM 5300 C CA . VAL A 1 663 ? -32.537 16.142 32.722 1.00 84.00 663 VAL A CA 1
ATOM 5301 C C . VAL A 1 663 ? -32.929 17.345 31.847 1.00 84.00 663 VAL A C 1
ATOM 5303 O O . VAL A 1 663 ? -32.631 18.487 32.219 1.00 84.00 663 VAL A O 1
ATOM 5306 N N . PRO A 1 664 ? -33.682 17.150 30.743 1.00 88.75 664 PRO A N 1
ATOM 5307 C CA . PRO A 1 664 ? -34.088 18.238 29.853 1.00 88.75 664 PRO A CA 1
ATOM 5308 C C . PRO A 1 664 ? -34.854 19.359 30.563 1.00 88.75 664 PRO A C 1
ATOM 5310 O O . PRO A 1 664 ? -35.849 19.121 31.255 1.00 88.75 664 PRO A O 1
ATOM 5313 N N . ARG A 1 665 ? -34.447 20.613 30.335 1.00 89.00 665 ARG A N 1
ATOM 5314 C CA . ARG A 1 665 ? -34.985 21.797 31.026 1.00 89.00 665 ARG A CA 1
ATOM 5315 C C . ARG A 1 665 ? -35.494 22.885 30.085 1.00 89.00 665 ARG A C 1
ATOM 5317 O O . ARG A 1 665 ? -34.925 23.166 29.033 1.00 89.00 665 ARG A O 1
ATOM 5324 N N . LEU A 1 666 ? -36.573 23.548 30.497 1.00 88.31 666 LEU A N 1
ATOM 5325 C CA . LEU A 1 666 ? -37.175 24.683 29.793 1.00 88.31 666 LEU A CA 1
ATOM 5326 C C . LEU A 1 666 ? -36.523 26.000 30.251 1.00 88.31 666 LEU A C 1
ATOM 5328 O O . LEU A 1 666 ? -36.628 26.364 31.419 1.00 88.31 666 LEU A O 1
ATOM 5332 N N . ILE A 1 667 ? -35.885 26.732 29.332 1.00 80.88 667 ILE A N 1
ATOM 5333 C CA . ILE A 1 667 ? -35.156 27.983 29.635 1.00 80.88 667 ILE A CA 1
ATOM 5334 C C . ILE A 1 667 ? -36.032 29.244 29.459 1.00 80.88 667 ILE A C 1
ATOM 5336 O O . ILE A 1 667 ? -35.707 30.313 29.973 1.00 80.88 667 ILE A O 1
ATOM 5340 N N . GLY A 1 668 ? -37.161 29.141 28.752 1.00 74.06 668 GLY A N 1
ATOM 5341 C CA . GLY A 1 668 ? -38.050 30.269 28.443 1.00 74.06 668 GLY A CA 1
ATOM 5342 C C . GLY A 1 668 ? -39.520 30.015 28.778 1.00 74.06 668 GLY A C 1
ATOM 5343 O O . GLY A 1 668 ? -39.857 29.137 29.567 1.00 74.06 668 GLY A O 1
ATOM 5344 N N . ASN A 1 669 ? -40.422 30.798 28.183 1.00 76.25 669 ASN A N 1
ATOM 5345 C CA . ASN A 1 669 ? -41.858 30.619 28.388 1.00 76.25 669 ASN A CA 1
ATOM 5346 C C . ASN A 1 669 ? -42.468 29.589 27.418 1.00 76.25 669 ASN A C 1
ATOM 5348 O O . ASN A 1 669 ? -41.936 29.275 26.359 1.00 76.25 669 ASN A O 1
ATOM 5352 N N . ASN A 1 670 ? -43.628 29.074 27.810 1.00 80.44 670 ASN A N 1
ATOM 5353 C CA . ASN A 1 670 ? -44.437 28.072 27.116 1.00 80.44 670 ASN A CA 1
ATOM 5354 C C . ASN A 1 670 ? -45.719 28.693 26.525 1.00 80.44 670 ASN A C 1
ATOM 5356 O O . ASN A 1 670 ? -46.785 28.075 26.554 1.00 80.44 670 ASN A O 1
ATOM 5360 N N . ILE A 1 671 ? -45.637 29.944 26.052 1.00 86.38 671 ILE A N 1
ATOM 5361 C CA . ILE A 1 671 ? -46.790 30.742 25.610 1.00 86.38 671 ILE A CA 1
ATOM 5362 C C . ILE A 1 671 ? -46.642 31.087 24.128 1.00 86.38 671 ILE A C 1
ATOM 5364 O O . ILE A 1 671 ? -45.833 31.938 23.760 1.00 86.38 671 ILE A O 1
ATOM 5368 N N . ILE A 1 672 ? -47.474 30.481 23.281 1.00 87.38 672 ILE A N 1
ATOM 5369 C CA . ILE A 1 672 ? -47.501 30.750 21.841 1.00 87.38 672 ILE A CA 1
ATOM 5370 C C . ILE A 1 672 ? -48.672 31.679 21.505 1.00 87.38 672 ILE A C 1
ATOM 5372 O O . ILE A 1 672 ? -49.831 31.431 21.852 1.00 87.38 672 ILE A O 1
ATOM 5376 N N . GLN A 1 673 ? -48.357 32.763 20.798 1.00 87.56 673 GLN A N 1
ATOM 5377 C CA . GLN A 1 673 ? -49.339 33.657 20.185 1.00 87.56 673 GLN A CA 1
ATOM 5378 C C . GLN A 1 673 ? -49.553 33.263 18.723 1.00 87.56 673 GLN A C 1
ATOM 5380 O O . GLN A 1 673 ? -48.583 33.022 18.002 1.00 87.56 673 GLN A O 1
ATOM 5385 N N . ILE A 1 674 ? -50.809 33.221 18.285 1.00 87.88 674 ILE A N 1
ATOM 5386 C CA . ILE A 1 674 ? -51.204 32.856 16.917 1.00 87.88 674 ILE A CA 1
ATOM 5387 C C . ILE A 1 674 ? -52.285 33.808 16.388 1.00 87.88 674 ILE A C 1
ATOM 5389 O O . ILE A 1 674 ? -52.880 34.589 17.143 1.00 87.88 674 ILE A O 1
ATOM 5393 N N . THR A 1 675 ? -52.521 33.774 15.081 1.00 87.19 675 THR A N 1
ATOM 5394 C CA . THR A 1 675 ? -53.642 34.458 14.437 1.00 87.19 675 THR A CA 1
ATOM 5395 C C . THR A 1 675 ? -54.943 33.659 14.595 1.00 87.19 675 THR A C 1
ATOM 5397 O O . THR A 1 675 ? -54.948 32.429 14.565 1.00 87.19 675 THR A O 1
ATOM 5400 N N . GLU A 1 676 ? -56.072 34.343 14.796 1.00 84.75 676 GLU A N 1
ATOM 5401 C CA . GLU A 1 676 ? -57.390 33.693 14.845 1.00 84.75 676 GLU A CA 1
ATOM 5402 C C . GLU A 1 676 ? -57.707 33.009 13.505 1.00 84.75 676 GLU A C 1
ATOM 5404 O O . GLU A 1 676 ? -57.783 33.676 12.476 1.00 84.75 676 GLU A O 1
ATOM 5409 N N . ARG A 1 677 ? -57.923 31.683 13.537 1.00 83.75 677 ARG A N 1
ATOM 5410 C CA . ARG A 1 677 ? -58.105 30.816 12.350 1.00 83.75 677 ARG A CA 1
ATOM 5411 C C . ARG A 1 677 ? -56.897 30.741 11.400 1.00 83.75 677 ARG A C 1
ATOM 5413 O O . ARG A 1 677 ? -57.073 30.402 10.232 1.00 83.75 677 ARG A O 1
ATOM 5420 N N . GLY A 1 678 ? -55.695 31.051 11.886 1.00 82.88 678 GLY A N 1
ATOM 5421 C CA . GLY A 1 678 ? -54.455 30.938 11.119 1.00 82.88 678 GLY A CA 1
ATOM 5422 C C . GLY A 1 678 ? -53.513 29.836 11.605 1.00 82.88 678 GLY A C 1
ATOM 5423 O O . GLY A 1 678 ? -53.787 29.122 12.576 1.00 82.88 678 GLY A O 1
ATOM 5424 N N . ASP A 1 679 ? -52.381 29.750 10.911 1.00 87.19 679 ASP A N 1
ATOM 5425 C CA . ASP A 1 679 ? -51.296 28.797 11.144 1.00 87.19 679 ASP A CA 1
ATOM 5426 C C . ASP A 1 679 ? -50.049 29.506 11.698 1.00 87.19 679 ASP A C 1
ATOM 5428 O O . ASP A 1 679 ? -49.880 30.717 11.519 1.00 87.19 679 ASP A O 1
ATOM 5432 N N . ARG A 1 680 ? -49.162 28.753 12.363 1.00 86.94 680 ARG A N 1
ATOM 5433 C CA . ARG A 1 680 ? -47.811 29.202 12.732 1.00 86.94 680 ARG A CA 1
ATOM 5434 C C . ARG A 1 680 ? -46.803 28.051 12.753 1.00 86.94 680 ARG A C 1
ATOM 5436 O O . ARG A 1 680 ? -47.090 27.002 13.322 1.00 86.94 680 ARG A O 1
ATOM 5443 N N . THR A 1 681 ? -45.609 28.256 12.209 1.00 87.25 681 THR A N 1
ATOM 5444 C CA . THR A 1 681 ? -44.500 27.294 12.222 1.00 87.25 681 THR A CA 1
ATOM 5445 C C . THR A 1 681 ? -43.854 27.224 13.614 1.00 87.25 681 THR A C 1
ATOM 5447 O O . THR A 1 681 ? -43.599 28.248 14.256 1.00 87.25 681 THR A O 1
ATOM 5450 N N . LEU A 1 682 ? -43.593 26.009 14.107 1.00 87.19 682 LEU A N 1
ATOM 5451 C CA . LEU A 1 682 ? -43.038 25.755 15.439 1.00 87.19 682 LEU A CA 1
ATOM 5452 C C . LEU A 1 682 ? -41.505 25.687 15.412 1.00 87.19 682 LEU A C 1
ATOM 5454 O O . LEU A 1 682 ? -40.916 24.614 15.320 1.00 87.19 682 LEU A O 1
ATOM 5458 N N . TYR A 1 683 ? -40.859 26.844 15.555 1.00 83.19 683 TYR A N 1
ATOM 5459 C CA . TYR A 1 683 ? -39.408 26.950 15.751 1.00 83.19 683 TYR A CA 1
ATOM 5460 C C . TYR A 1 683 ? -38.996 26.650 17.209 1.00 83.19 683 TYR A C 1
ATOM 5462 O O . TYR A 1 683 ? -39.772 26.942 18.124 1.00 83.19 683 TYR A O 1
ATOM 5470 N N . PRO A 1 684 ? -37.761 26.170 17.480 1.00 82.38 684 PRO A N 1
ATOM 5471 C CA . PRO A 1 684 ? -37.282 25.900 18.846 1.00 82.38 684 PRO A CA 1
ATOM 5472 C C . PRO A 1 684 ? -37.324 27.119 19.782 1.00 82.38 684 PRO A C 1
ATOM 5474 O O . PRO A 1 684 ? -37.473 26.977 20.989 1.00 82.38 684 PRO A O 1
ATOM 5477 N N . SER A 1 685 ? -37.262 28.336 19.233 1.00 78.88 685 SER A N 1
ATOM 5478 C CA . SER A 1 685 ? -37.411 29.592 19.980 1.00 78.88 685 SER A CA 1
ATOM 5479 C C . SER A 1 685 ? -38.811 29.824 20.570 1.00 78.88 685 SER A C 1
ATOM 5481 O O . SER A 1 685 ? -38.961 30.708 21.409 1.00 78.88 685 SER A O 1
ATOM 5483 N N . LEU A 1 686 ? -39.827 29.054 20.154 1.00 81.88 686 LEU A N 1
ATOM 5484 C CA . LEU A 1 686 ? -41.188 29.081 20.710 1.00 81.88 686 LEU A CA 1
ATOM 5485 C C . LEU A 1 686 ? -41.425 28.010 21.794 1.00 81.88 686 LEU A C 1
ATOM 5487 O O . LEU A 1 686 ? -42.414 28.093 22.519 1.00 81.88 686 LEU A O 1
ATOM 5491 N N . LEU A 1 687 ? -40.534 27.017 21.904 1.00 86.38 687 LEU A N 1
ATOM 5492 C CA . LEU A 1 687 ? -40.500 25.998 22.962 1.00 86.38 687 LEU A CA 1
ATOM 5493 C C . LEU A 1 687 ? -39.029 25.724 23.349 1.00 86.38 687 LEU A C 1
ATOM 5495 O O . LEU A 1 687 ? -38.483 24.683 22.976 1.00 86.38 687 LEU A O 1
ATOM 5499 N N . PRO A 1 688 ? -38.365 26.662 24.056 1.00 86.19 688 PRO A N 1
ATOM 5500 C CA . PRO A 1 688 ? -36.918 26.642 24.288 1.00 86.19 688 PRO A CA 1
ATOM 5501 C C . PRO A 1 688 ? -36.505 25.651 25.389 1.00 86.19 688 PRO A C 1
ATOM 5503 O O . PRO A 1 688 ? -36.114 26.040 26.493 1.00 86.19 688 PRO A O 1
ATOM 5506 N N . TRP A 1 689 ? -36.612 24.363 25.073 1.00 90.00 689 TRP A N 1
ATOM 5507 C CA . TRP A 1 689 ? -36.029 23.264 25.841 1.00 90.00 689 TRP A CA 1
ATOM 5508 C C . TRP A 1 689 ? -34.574 23.034 25.440 1.00 90.00 689 TRP A C 1
ATOM 5510 O O . TRP A 1 689 ? -34.226 23.131 24.260 1.00 90.00 689 TRP A O 1
ATOM 5520 N N . VAL A 1 690 ? -33.746 22.731 26.432 1.00 85.12 690 VAL A N 1
ATOM 5521 C CA . VAL A 1 690 ? -32.308 22.486 26.312 1.00 85.12 690 VAL A CA 1
ATOM 5522 C C . VAL A 1 690 ? -31.946 21.296 27.193 1.00 85.12 690 VAL A C 1
ATOM 5524 O O . VAL A 1 690 ? -32.545 21.100 28.252 1.00 85.12 690 VAL A O 1
ATOM 5527 N N . ASP A 1 691 ? -30.983 20.523 26.717 1.00 85.12 691 ASP A N 1
ATOM 5528 C CA . ASP A 1 691 ? -30.284 19.485 27.462 1.00 85.12 691 ASP A CA 1
ATOM 5529 C C . ASP A 1 691 ? -28.866 19.981 27.779 1.00 85.12 691 ASP A C 1
ATOM 5531 O O . ASP A 1 691 ? -28.342 20.812 27.028 1.00 85.12 691 ASP A O 1
ATOM 5535 N N . ASP A 1 692 ? -28.278 19.515 28.876 1.00 81.31 692 ASP A N 1
ATOM 5536 C CA . ASP A 1 692 ? -26.930 19.916 29.298 1.00 81.31 692 ASP A CA 1
ATOM 5537 C C . ASP A 1 692 ? -25.852 18.869 28.944 1.00 81.31 692 ASP A C 1
ATOM 5539 O O . ASP A 1 692 ? -24.675 19.228 28.889 1.00 81.31 692 ASP A O 1
ATOM 5543 N N . ASP A 1 693 ? -26.242 17.633 28.600 1.00 82.00 693 ASP A N 1
ATOM 5544 C CA . ASP A 1 693 ? -25.321 16.575 28.153 1.00 82.00 693 ASP A CA 1
ATOM 5545 C C . ASP A 1 693 ? -24.885 16.759 26.682 1.00 82.00 693 ASP A C 1
ATOM 5547 O O . ASP A 1 693 ? -25.683 17.085 25.796 1.00 82.00 693 ASP A O 1
ATOM 5551 N N . ILE A 1 694 ? -23.611 16.493 26.368 1.00 75.00 694 ILE A N 1
ATOM 5552 C CA . ILE A 1 694 ? -23.010 16.726 25.040 1.00 75.00 694 ILE A CA 1
ATOM 5553 C C . ILE A 1 694 ? -23.288 15.570 24.052 1.00 75.00 694 ILE A C 1
ATOM 5555 O O . ILE A 1 694 ? -23.033 15.713 22.846 1.00 75.00 694 ILE A O 1
ATOM 5559 N N . ASP A 1 695 ? -23.821 14.424 24.497 1.00 67.81 695 ASP A N 1
ATOM 5560 C CA . ASP A 1 695 ? -24.299 13.339 23.615 1.00 67.81 695 ASP A CA 1
ATOM 5561 C C . ASP A 1 695 ? -25.767 12.888 23.776 1.00 67.81 695 ASP A C 1
ATOM 5563 O O . ASP A 1 695 ? -26.167 11.899 23.152 1.00 67.81 695 ASP A O 1
ATOM 5567 N N . ALA A 1 696 ? -26.604 13.683 24.457 1.00 67.31 696 ALA A N 1
ATOM 5568 C CA . ALA A 1 696 ? -28.063 13.520 24.467 1.00 67.31 696 ALA A CA 1
ATOM 5569 C C . ALA A 1 696 ? -28.696 13.497 23.055 1.00 67.31 696 ALA A C 1
ATOM 5571 O O . ALA A 1 696 ? -28.207 14.113 22.096 1.00 67.31 696 ALA A O 1
ATOM 5572 N N . GLN A 1 697 ? -29.830 12.798 22.908 1.00 71.12 697 GLN A N 1
ATOM 5573 C CA . GLN A 1 697 ? -30.529 12.701 21.621 1.00 71.12 697 GLN A CA 1
ATOM 5574 C C . GLN A 1 697 ? -31.426 13.932 21.362 1.00 71.12 697 GLN A C 1
ATOM 5576 O O . GLN A 1 697 ? -31.873 14.593 22.300 1.00 71.12 697 GLN A O 1
ATOM 5581 N N . PRO A 1 698 ? -31.749 14.269 20.093 1.00 81.69 698 PRO A N 1
ATOM 5582 C CA . PRO A 1 698 ? -32.567 15.443 19.781 1.00 81.69 698 PRO A CA 1
ATOM 5583 C C . PRO A 1 698 ? -33.976 15.356 20.387 1.00 81.69 698 PRO A C 1
ATOM 5585 O O . PRO A 1 698 ? -34.796 14.559 19.926 1.00 81.69 698 PRO A O 1
ATOM 5588 N N . LEU A 1 699 ? -34.261 16.227 21.363 1.00 89.38 699 LEU A N 1
ATOM 5589 C CA . LEU A 1 699 ? -35.426 16.143 22.252 1.00 89.38 699 LEU A CA 1
ATOM 5590 C C . LEU A 1 699 ? -36.749 15.821 21.529 1.00 89.38 699 LEU A C 1
ATOM 5592 O O . LEU A 1 699 ? -37.159 16.520 20.595 1.00 89.38 699 LEU A O 1
ATOM 5596 N N . GLN A 1 700 ? -37.442 14.778 21.985 1.00 90.50 700 GLN A N 1
ATOM 5597 C CA . GLN A 1 700 ? -38.718 14.313 21.449 1.00 90.50 700 GLN A CA 1
ATOM 5598 C C . GLN A 1 700 ? -39.898 14.902 22.230 1.00 90.50 700 GLN A C 1
ATOM 5600 O O . GLN A 1 700 ? -40.063 14.655 23.423 1.00 90.50 700 GLN A O 1
ATOM 5605 N N . PHE A 1 701 ? -40.770 15.623 21.530 1.00 92.44 701 PHE A N 1
ATOM 5606 C CA . PHE A 1 701 ? -42.020 16.179 22.042 1.00 92.44 701 PHE A CA 1
ATOM 5607 C C . PHE A 1 701 ? -43.180 15.229 21.726 1.00 92.44 701 PHE A C 1
ATOM 5609 O O . PHE A 1 701 ? -43.317 14.778 20.589 1.00 92.44 701 PHE A O 1
ATOM 5616 N N . THR A 1 702 ? -44.047 14.952 22.702 1.00 90.88 702 THR A N 1
ATOM 5617 C CA . THR A 1 702 ? -45.264 14.135 22.521 1.00 90.88 702 THR A CA 1
ATOM 5618 C C . THR A 1 702 ? -46.466 14.821 23.160 1.00 90.88 702 THR A C 1
ATOM 5620 O O . THR A 1 702 ? -46.418 15.143 24.341 1.00 90.88 702 THR A O 1
ATOM 5623 N N . PHE A 1 703 ? -47.541 15.037 22.398 1.00 90.00 703 PHE A N 1
ATOM 5624 C CA . PHE A 1 703 ? -48.763 15.734 22.815 1.00 90.00 703 PHE A CA 1
ATOM 5625 C C . PHE A 1 703 ? -49.918 14.757 23.064 1.00 90.00 703 PHE A C 1
ATOM 5627 O O . PHE A 1 703 ? -50.242 13.922 22.216 1.00 90.00 703 PHE A O 1
ATOM 5634 N N . HIS A 1 704 ? -50.573 14.895 24.219 1.00 82.81 704 HIS A N 1
ATOM 5635 C CA . HIS A 1 704 ? -51.563 13.922 24.707 1.00 82.81 704 HIS A CA 1
ATOM 5636 C C . HIS A 1 704 ? -53.029 14.332 24.487 1.00 82.81 704 HIS A C 1
ATOM 5638 O O . HIS A 1 704 ? -53.925 13.513 24.674 1.00 82.81 704 HIS A O 1
ATOM 5644 N N . ASP A 1 705 ? -53.296 15.584 24.102 1.00 72.75 705 ASP A N 1
ATOM 5645 C CA . ASP A 1 705 ? -54.658 16.101 23.916 1.00 72.75 705 ASP A CA 1
ATOM 5646 C C . ASP A 1 705 ? -55.225 15.838 22.512 1.00 72.75 705 ASP A C 1
ATOM 5648 O O . ASP A 1 705 ? -54.532 15.963 21.504 1.00 72.75 705 ASP A O 1
ATOM 5652 N N . ASN A 1 706 ? -56.539 15.596 22.432 1.00 68.38 706 ASN A N 1
ATOM 5653 C CA . ASN A 1 706 ? -57.285 15.315 21.193 1.00 68.38 706 ASN A CA 1
ATOM 5654 C C . ASN A 1 706 ? -57.472 16.546 20.263 1.00 68.38 706 ASN A C 1
ATOM 5656 O O . ASN A 1 706 ? -58.539 16.702 19.670 1.00 68.38 706 ASN A O 1
ATOM 5660 N N . PHE A 1 707 ? -56.502 17.465 20.191 1.00 81.75 707 PHE A N 1
ATOM 5661 C CA . PHE A 1 707 ? -56.434 18.603 19.254 1.00 81.75 707 PHE A CA 1
ATOM 5662 C C . PHE A 1 707 ? -57.721 19.456 19.087 1.00 81.75 707 PHE A C 1
ATOM 5664 O O . PHE A 1 707 ? -57.977 20.023 18.028 1.00 81.75 707 PHE A O 1
ATOM 5671 N N . ARG A 1 708 ? -58.553 19.593 20.135 1.00 82.19 708 ARG A N 1
ATOM 5672 C CA . ARG A 1 708 ? -59.915 20.174 20.019 1.00 82.19 708 ARG A CA 1
ATOM 5673 C C . ARG A 1 708 ? -59.973 21.623 19.516 1.00 82.19 708 ARG A C 1
ATOM 5675 O O . ARG A 1 708 ? -60.958 22.008 18.894 1.00 82.19 708 ARG A O 1
ATOM 5682 N N . HIS A 1 709 ? -58.972 22.446 19.833 1.00 85.62 709 HIS A N 1
ATOM 5683 C CA . HIS A 1 709 ? -58.961 23.884 19.510 1.00 85.62 709 HIS A CA 1
ATOM 5684 C C . HIS A 1 709 ? -57.858 24.278 18.517 1.00 85.62 709 HIS A C 1
ATOM 5686 O O . HIS A 1 709 ? -57.979 25.301 17.842 1.00 85.62 709 HIS A O 1
ATOM 5692 N N . ALA A 1 710 ? -56.809 23.464 18.419 1.00 85.94 710 ALA A N 1
ATOM 5693 C CA . ALA A 1 710 ? -55.758 23.542 17.419 1.00 85.94 710 ALA A CA 1
ATOM 5694 C C . ALA A 1 710 ? -55.155 22.151 17.209 1.00 85.94 710 ALA A C 1
ATOM 5696 O O . ALA A 1 710 ? -55.125 21.353 18.150 1.00 85.94 710 ALA A O 1
ATOM 5697 N N . ALA A 1 711 ? -54.642 21.897 16.008 1.00 87.88 711 ALA A N 1
ATOM 5698 C CA . ALA A 1 711 ? -53.867 20.703 15.683 1.00 87.88 711 ALA A CA 1
ATOM 5699 C C . ALA A 1 711 ? -52.421 21.070 15.348 1.00 87.88 711 ALA A C 1
ATOM 5701 O O . ALA A 1 711 ? -52.165 22.122 14.762 1.00 87.88 711 ALA A O 1
ATOM 5702 N N . ILE A 1 712 ? -51.492 20.182 15.697 1.00 89.88 712 ILE A N 1
ATOM 5703 C CA . ILE A 1 712 ? -50.105 20.241 15.232 1.00 89.88 712 ILE A CA 1
ATOM 5704 C C . ILE A 1 712 ? -50.023 19.368 13.979 1.00 89.88 712 ILE A C 1
ATOM 5706 O O . ILE A 1 712 ? -50.474 18.224 14.005 1.00 89.88 712 ILE A O 1
ATOM 5710 N N . LEU A 1 713 ? -49.515 19.920 12.879 1.00 87.88 713 LEU A N 1
ATOM 5711 C CA . LEU A 1 713 ? -49.502 19.310 11.549 1.00 87.88 713 LEU A CA 1
ATOM 5712 C C . LEU A 1 713 ? -48.074 19.320 10.979 1.00 87.88 713 LEU A C 1
ATOM 5714 O O . LEU A 1 713 ? -47.272 20.185 11.341 1.00 87.88 713 LEU A O 1
ATOM 5718 N N . SER A 1 714 ? -47.757 18.404 10.061 1.00 86.12 714 SER A N 1
ATOM 5719 C CA . SER A 1 714 ? -46.531 18.529 9.257 1.00 86.12 714 SER A CA 1
ATOM 5720 C C . SER A 1 714 ? -46.684 19.596 8.164 1.00 86.12 714 SER A C 1
ATOM 5722 O O . SER A 1 714 ? -47.779 19.775 7.625 1.00 86.12 714 SER A O 1
ATOM 5724 N N . SER A 1 715 ? -45.595 20.306 7.848 1.00 74.69 715 SER A N 1
ATOM 5725 C CA . SER A 1 715 ? -45.530 21.287 6.751 1.00 74.69 715 SER A CA 1
ATOM 5726 C C . SER A 1 715 ? -45.171 20.667 5.396 1.00 74.69 715 SER A C 1
ATOM 5728 O O . SER A 1 715 ? -45.500 21.251 4.363 1.00 74.69 715 SER A O 1
ATOM 5730 N N . PHE A 1 716 ? -44.563 19.474 5.376 1.00 69.94 716 PHE A N 1
ATOM 5731 C CA . PHE A 1 716 ? -44.451 18.672 4.157 1.00 69.94 716 PHE A CA 1
ATOM 5732 C C . PHE A 1 716 ? -45.776 17.925 3.917 1.00 69.94 716 PHE A C 1
ATOM 5734 O O . PHE A 1 716 ? -46.301 17.311 4.849 1.00 69.94 716 PHE A O 1
ATOM 5741 N N . PRO A 1 717 ? -46.357 17.988 2.705 1.00 59.25 717 PRO A N 1
ATOM 5742 C CA . PRO A 1 717 ? -47.722 17.529 2.484 1.00 59.25 717 PRO A CA 1
ATOM 5743 C C . PRO A 1 717 ? -47.825 15.996 2.329 1.00 59.25 717 PRO A C 1
ATOM 5745 O O . PRO A 1 717 ? -46.847 15.347 1.946 1.00 59.25 717 PRO A O 1
ATOM 5748 N N . PRO A 1 718 ? -49.013 15.402 2.560 1.00 52.88 718 PRO A N 1
ATOM 5749 C CA . PRO A 1 718 ? -50.238 16.059 3.024 1.00 52.88 718 PRO A CA 1
ATOM 5750 C C . PRO A 1 718 ? -50.137 16.446 4.509 1.00 52.88 718 PRO A C 1
ATOM 5752 O O . PRO A 1 718 ? -49.466 15.765 5.279 1.00 52.88 718 PRO A O 1
ATOM 5755 N N . PHE A 1 719 ? -50.831 17.519 4.908 1.00 71.00 719 PHE A N 1
ATOM 5756 C CA . PHE A 1 719 ? -50.804 18.142 6.248 1.00 71.00 719 PHE A CA 1
ATOM 5757 C C . PHE A 1 719 ? -51.291 17.212 7.388 1.00 71.00 719 PHE A C 1
ATOM 5759 O O . PHE A 1 719 ? -52.368 17.403 7.960 1.00 71.00 719 PHE A O 1
ATOM 5766 N N . ALA A 1 720 ? -50.518 16.178 7.714 1.00 79.00 720 ALA A N 1
ATOM 5767 C CA . ALA A 1 720 ? -50.901 15.116 8.637 1.00 79.00 720 ALA A CA 1
ATOM 5768 C C . ALA A 1 720 ? -50.767 15.550 10.111 1.00 79.00 720 ALA A C 1
ATOM 5770 O O . ALA A 1 720 ? -49.792 16.225 10.451 1.00 79.00 720 ALA A O 1
ATOM 5771 N N . PRO A 1 721 ? -51.699 15.154 11.003 1.00 82.69 721 PRO A N 1
ATOM 5772 C CA . PRO A 1 721 ? -51.632 15.484 12.423 1.00 82.69 721 PRO A CA 1
ATOM 5773 C C . PRO A 1 721 ? -50.492 14.746 13.136 1.00 82.69 721 PRO A C 1
ATOM 5775 O O . PRO A 1 721 ? -50.415 13.517 13.113 1.00 82.69 721 PRO A O 1
ATOM 5778 N N . LEU A 1 722 ? -49.627 15.507 13.809 1.00 86.00 722 LEU A N 1
ATOM 5779 C CA . LEU A 1 722 ? -48.450 15.017 14.522 1.00 86.00 722 LEU A CA 1
ATOM 5780 C C . LEU A 1 722 ? -48.716 14.961 16.031 1.00 86.00 722 LEU A C 1
ATOM 5782 O O . LEU A 1 722 ? -48.685 15.981 16.718 1.00 86.00 722 LEU A O 1
ATOM 5786 N N . HIS A 1 723 ? -48.924 13.755 16.564 1.00 88.00 723 HIS A N 1
ATOM 5787 C CA . HIS A 1 723 ? -48.948 13.522 18.015 1.00 88.00 723 HIS A CA 1
ATOM 5788 C C . HIS A 1 723 ? -47.554 13.581 18.658 1.00 88.00 723 HIS A C 1
ATOM 5790 O O . HIS A 1 723 ? -47.448 13.847 19.852 1.00 88.00 723 HIS A O 1
ATOM 5796 N N . SER A 1 724 ? -46.487 13.365 17.887 1.00 89.44 724 SER A N 1
ATOM 5797 C CA . SER A 1 724 ? -45.103 13.457 18.356 1.00 89.44 724 SER A CA 1
ATOM 5798 C C . SER A 1 724 ? -44.168 13.949 17.254 1.00 89.44 724 SER A C 1
ATOM 5800 O O . SER A 1 724 ? -44.359 13.591 16.092 1.00 89.44 724 SER A O 1
ATOM 5802 N N . PHE A 1 725 ? -43.154 14.730 17.621 1.00 90.62 725 PHE A N 1
ATOM 5803 C CA . PHE A 1 725 ? -42.131 15.274 16.720 1.00 90.62 725 PHE A CA 1
ATOM 5804 C C . PHE A 1 725 ? -40.833 15.559 17.492 1.00 90.62 725 PHE A C 1
ATOM 5806 O O . PHE A 1 725 ? -40.848 15.665 18.717 1.00 90.62 725 PHE A O 1
ATOM 5813 N N . THR A 1 726 ? -39.702 15.697 16.798 1.00 91.12 726 THR A N 1
ATOM 5814 C CA . THR A 1 726 ? -38.404 16.002 17.438 1.00 91.12 726 THR A CA 1
ATOM 5815 C C . THR A 1 726 ? -38.000 17.470 17.300 1.00 91.12 726 THR A C 1
ATOM 5817 O O . THR A 1 726 ? -38.431 18.179 16.387 1.00 91.12 726 THR A O 1
ATOM 5820 N N . GLN A 1 727 ? -37.094 17.925 18.167 1.00 88.88 727 GLN A N 1
ATOM 5821 C CA . GLN A 1 727 ? -36.482 19.255 18.108 1.00 88.88 727 GLN A CA 1
ATOM 5822 C C . GLN A 1 727 ? -35.786 19.523 16.760 1.00 88.88 727 GLN A C 1
ATOM 5824 O O . GLN A 1 727 ? -35.775 20.657 16.282 1.00 88.88 727 GLN A O 1
ATOM 5829 N N . ARG A 1 728 ? -35.264 18.479 16.097 1.00 87.69 728 ARG A N 1
ATOM 5830 C CA . ARG A 1 728 ? -34.677 18.573 14.750 1.00 87.69 728 ARG A CA 1
ATOM 5831 C C . ARG A 1 728 ? -35.725 18.933 13.689 1.00 87.69 728 ARG A C 1
ATOM 5833 O O . ARG A 1 728 ? -35.455 19.755 12.823 1.00 87.69 728 ARG A O 1
ATOM 5840 N N . GLN A 1 729 ? -36.944 18.408 13.797 1.00 87.31 729 GLN A N 1
ATOM 5841 C CA . GLN A 1 729 ? -38.042 18.754 12.884 1.00 87.31 729 GLN A CA 1
ATOM 5842 C C . GLN A 1 729 ? -38.525 20.198 13.092 1.00 87.31 729 GLN A C 1
ATOM 5844 O O . GLN A 1 729 ? -38.842 20.893 12.127 1.00 87.31 729 GLN A O 1
ATOM 5849 N N . MET A 1 730 ? -38.494 20.699 14.334 1.00 88.31 730 MET A N 1
ATOM 5850 C CA . MET A 1 730 ? -38.703 22.126 14.619 1.00 88.31 730 MET A CA 1
ATOM 5851 C C . MET A 1 730 ? -37.607 23.008 13.996 1.00 88.31 730 MET A C 1
ATOM 5853 O O . MET A 1 730 ? -37.908 24.061 13.436 1.00 88.31 730 MET A O 1
ATOM 5857 N N . GLN A 1 731 ? -36.335 22.592 14.069 1.00 83.00 731 GLN A N 1
ATOM 5858 C CA . GLN A 1 731 ? -35.212 23.296 13.424 1.00 83.00 731 GLN A CA 1
ATOM 5859 C C . GLN A 1 731 ? -35.373 23.337 11.895 1.00 83.00 731 GLN A C 1
ATOM 5861 O O . GLN A 1 731 ? -35.146 24.380 11.284 1.00 83.00 731 GLN A O 1
ATOM 5866 N N . ASN A 1 732 ? -35.838 22.240 11.292 1.00 81.94 732 ASN A N 1
ATOM 5867 C CA . ASN A 1 732 ? -36.081 22.116 9.853 1.00 81.94 732 ASN A CA 1
ATOM 5868 C C . ASN A 1 732 ? -37.354 22.837 9.354 1.00 81.94 732 ASN A C 1
ATOM 5870 O O . ASN A 1 732 ? -37.595 22.866 8.152 1.00 81.94 732 ASN A O 1
ATOM 5874 N N . SER A 1 733 ? -38.162 23.449 10.233 1.00 82.88 733 SER A N 1
ATOM 5875 C CA . SER A 1 733 ? -39.480 24.032 9.893 1.00 82.88 733 SER A CA 1
ATOM 5876 C C . SER A 1 733 ? -40.532 23.005 9.415 1.00 82.88 733 SER A C 1
ATOM 5878 O O . SER A 1 733 ? -41.492 23.363 8.732 1.00 82.88 733 SER A O 1
ATOM 5880 N N . GLU A 1 734 ? -40.387 21.728 9.787 1.00 85.75 734 GLU A N 1
ATOM 5881 C CA . GLU A 1 734 ? -41.270 20.614 9.376 1.00 85.75 734 GLU A CA 1
ATOM 5882 C C . GLU A 1 734 ? -42.613 20.556 10.132 1.00 85.75 734 GLU A C 1
ATOM 5884 O O . GLU A 1 734 ? -43.485 19.749 9.794 1.00 85.75 734 GLU A O 1
ATOM 5889 N N . VAL A 1 735 ? -42.778 21.375 11.176 1.00 88.62 735 VAL A N 1
ATOM 5890 C CA . VAL A 1 735 ? -43.889 21.308 12.138 1.00 88.62 735 VAL A CA 1
ATOM 5891 C C . VAL A 1 735 ? -44.596 22.660 12.229 1.00 88.62 735 VAL A C 1
ATOM 5893 O O . VAL A 1 735 ? -43.962 23.681 12.498 1.00 88.62 735 VAL A O 1
ATOM 5896 N N . LEU A 1 736 ? -45.920 22.670 12.074 1.00 89.31 736 LEU A N 1
ATOM 5897 C CA . LEU A 1 736 ? -46.769 23.851 12.258 1.00 89.31 736 LEU A CA 1
ATOM 5898 C C . LEU A 1 736 ? -47.933 23.571 13.213 1.00 89.31 736 LEU A C 1
ATOM 5900 O O . LEU A 1 736 ? -48.321 22.426 13.430 1.00 89.31 736 LEU A O 1
ATOM 5904 N N . ILE A 1 737 ? -48.523 24.628 13.760 1.00 89.25 737 ILE A N 1
ATOM 5905 C CA . ILE A 1 737 ? -49.745 24.572 14.560 1.00 89.25 737 ILE A CA 1
ATOM 5906 C C . ILE A 1 737 ? -50.849 25.404 13.897 1.00 89.25 737 ILE A C 1
ATOM 5908 O O . ILE A 1 737 ? -50.637 26.563 13.550 1.00 89.25 737 ILE A O 1
ATOM 5912 N N . ARG A 1 738 ? -52.029 24.799 13.723 1.00 89.19 738 ARG A N 1
ATOM 5913 C CA . ARG A 1 738 ? -53.218 25.379 13.075 1.00 89.19 738 ARG A CA 1
ATOM 5914 C C . ARG A 1 738 ? -54.317 25.621 14.099 1.00 89.19 738 ARG A C 1
ATOM 5916 O O . ARG A 1 738 ? -54.762 24.671 14.743 1.00 89.19 738 ARG A O 1
ATOM 5923 N N . HIS A 1 739 ? -54.788 26.860 14.245 1.00 90.44 739 HIS A N 1
ATOM 5924 C CA . HIS A 1 739 ? -55.865 27.217 15.180 1.00 90.44 739 HIS A CA 1
ATOM 5925 C C . HIS A 1 739 ? -57.251 27.123 14.530 1.00 90.44 739 HIS A C 1
ATOM 5927 O O . HIS A 1 739 ? -57.493 27.712 13.484 1.00 90.44 739 HIS A O 1
ATOM 5933 N N . PHE A 1 740 ? -58.203 26.440 15.172 1.00 86.12 740 PHE A N 1
ATOM 5934 C CA . PHE A 1 740 ? -59.546 26.219 14.610 1.00 86.12 740 PHE A CA 1
ATOM 5935 C C . PHE A 1 740 ? -60.579 27.308 14.954 1.00 86.12 740 PHE A C 1
ATOM 5937 O O . PHE A 1 740 ? -61.693 27.289 14.436 1.00 86.12 740 PHE A O 1
ATOM 5944 N N . GLY A 1 741 ? -60.247 28.276 15.815 1.00 77.94 741 GLY A N 1
ATOM 5945 C CA . GLY A 1 741 ? -61.141 29.400 16.130 1.00 77.94 741 GLY A CA 1
ATOM 5946 C C . GLY A 1 741 ? -62.201 29.152 17.213 1.00 77.94 741 GLY A C 1
ATOM 5947 O O . GLY A 1 741 ? -62.972 30.067 17.488 1.00 77.94 741 GLY A O 1
ATOM 5948 N N . TYR A 1 742 ? -62.247 27.973 17.848 1.00 80.69 742 TYR A N 1
ATOM 5949 C CA . TYR A 1 742 ? -63.252 27.646 18.880 1.00 80.69 742 TYR A CA 1
ATOM 5950 C C . TYR A 1 742 ? -63.024 28.333 20.237 1.00 80.69 742 TYR A C 1
ATOM 5952 O O . TYR A 1 742 ? -63.981 28.704 20.907 1.00 80.69 742 TYR A O 1
ATOM 5960 N N . SER A 1 743 ? -61.766 28.517 20.648 1.00 85.94 743 SER A N 1
ATOM 5961 C CA . SER A 1 743 ? -61.400 29.288 21.844 1.00 85.94 743 SER A CA 1
ATOM 5962 C C . SER A 1 743 ? -60.188 30.161 21.551 1.00 85.94 743 SER A C 1
ATOM 5964 O O . SER A 1 743 ? -59.253 29.712 20.884 1.00 85.94 743 SER A O 1
ATOM 5966 N N . LYS A 1 744 ? -60.185 31.395 22.068 1.00 84.38 744 LYS A N 1
ATOM 5967 C CA . LYS A 1 744 ? -59.038 32.307 21.949 1.00 84.38 744 LYS A CA 1
ATOM 5968 C C . LYS A 1 744 ? -57.888 31.926 22.880 1.00 84.38 744 LYS A C 1
ATOM 5970 O O . LYS A 1 744 ? -56.741 32.114 22.505 1.00 84.38 744 LYS A O 1
ATOM 5975 N N . ASN A 1 745 ? -58.184 31.342 24.042 1.00 88.06 745 ASN A N 1
ATOM 5976 C CA . ASN A 1 745 ? -57.189 30.935 25.036 1.00 88.06 745 ASN A CA 1
ATOM 5977 C C . ASN A 1 745 ? -57.421 29.470 25.427 1.00 88.06 745 ASN A C 1
ATOM 5979 O O . ASN A 1 745 ? -58.531 29.104 25.821 1.00 88.06 745 ASN A O 1
ATOM 5983 N N . PHE A 1 746 ? -56.396 28.627 25.331 1.00 89.19 746 PHE A N 1
ATOM 5984 C CA . PHE A 1 746 ? -56.464 27.227 25.767 1.00 89.19 746 PHE A CA 1
ATOM 5985 C C . PHE A 1 746 ? -55.072 26.669 26.098 1.00 89.19 746 PHE A C 1
ATOM 5987 O O . PHE A 1 746 ? -54.052 27.332 25.906 1.00 89.19 746 PHE A O 1
ATOM 5994 N N . LYS A 1 747 ? -55.052 25.451 26.647 1.00 89.00 747 LYS A N 1
ATOM 5995 C CA . LYS A 1 747 ? -53.847 24.720 27.048 1.00 89.00 747 LYS A CA 1
ATOM 5996 C C . LYS A 1 747 ? -53.767 23.383 26.304 1.00 89.00 747 LYS A C 1
ATOM 5998 O O . LYS A 1 747 ? -54.810 22.852 25.926 1.00 89.00 747 LYS A O 1
ATOM 6003 N N . MET A 1 748 ? -52.556 22.866 26.112 1.00 88.81 748 MET A N 1
ATOM 6004 C CA . MET A 1 748 ? -52.270 21.540 25.549 1.00 88.81 748 MET A CA 1
ATOM 6005 C C . MET A 1 748 ? -51.148 20.869 26.351 1.00 88.81 748 MET A C 1
ATOM 6007 O O . MET A 1 748 ? -50.116 21.490 26.599 1.00 88.81 748 MET A O 1
ATOM 6011 N N . ASN A 1 749 ? -51.339 19.621 26.763 1.00 90.81 749 ASN A N 1
ATOM 6012 C CA . ASN A 1 749 ? -50.407 18.863 27.596 1.00 90.81 749 ASN A CA 1
ATOM 6013 C C . ASN A 1 749 ? -49.414 18.069 26.732 1.00 90.81 749 ASN A C 1
ATOM 6015 O O . ASN A 1 749 ? -49.817 17.430 25.753 1.00 90.81 749 ASN A O 1
ATOM 6019 N N . TYR A 1 750 ? -48.133 18.086 27.108 1.00 91.44 750 TYR A N 1
ATOM 6020 C CA . TYR A 1 750 ? -47.070 17.382 26.388 1.00 91.44 750 TYR A CA 1
ATOM 6021 C C . TYR A 1 750 ? -45.952 16.882 27.310 1.00 91.44 750 TYR A C 1
ATOM 6023 O O . TYR A 1 750 ? -45.745 17.422 28.395 1.00 91.44 750 TYR A O 1
ATOM 6031 N N . THR A 1 751 ? -45.196 15.881 26.862 1.00 92.44 751 THR A N 1
ATOM 6032 C CA . THR A 1 751 ? -43.916 15.481 27.471 1.00 92.44 751 THR A CA 1
ATOM 6033 C C . THR A 1 751 ? -42.752 15.720 26.522 1.00 92.44 751 THR A C 1
ATOM 6035 O O . THR A 1 751 ? -42.914 15.575 25.308 1.00 92.44 751 THR A O 1
ATOM 6038 N N . VAL A 1 752 ? -41.583 16.009 27.089 1.00 91.38 752 VAL A N 1
ATOM 6039 C CA . VAL A 1 752 ? -40.279 16.079 26.414 1.00 91.38 752 VAL A CA 1
ATOM 6040 C C . VAL A 1 752 ? -39.395 14.938 26.920 1.00 91.38 752 VAL A C 1
ATOM 6042 O O . VAL A 1 752 ? -39.473 14.603 28.100 1.00 91.38 752 VAL A O 1
ATOM 6045 N N . SER A 1 753 ? -38.583 14.335 26.053 1.00 90.44 753 SER A N 1
ATOM 6046 C CA . SER A 1 753 ? -37.606 13.295 26.411 1.00 90.44 753 SER A CA 1
ATOM 6047 C C . SER A 1 753 ? -36.342 13.397 25.554 1.00 90.44 753 SER A C 1
ATOM 6049 O O . SER A 1 753 ? -36.424 13.757 24.381 1.00 90.44 753 SER A O 1
ATOM 6051 N N . ASP A 1 754 ? -35.202 13.068 26.150 1.00 86.06 754 ASP A N 1
ATOM 6052 C CA . ASP A 1 754 ? -33.854 12.905 25.572 1.00 86.06 754 ASP A CA 1
ATOM 6053 C C . ASP A 1 754 ? -33.556 11.456 25.119 1.00 86.06 754 ASP A C 1
ATOM 6055 O O . ASP A 1 754 ? -32.567 11.206 24.432 1.00 86.06 754 ASP A O 1
ATOM 6059 N N . GLY A 1 755 ? -34.421 10.500 25.482 1.00 77.81 755 GLY A N 1
ATOM 6060 C CA . GLY A 1 755 ? -34.242 9.057 25.291 1.00 77.81 755 GLY A CA 1
ATOM 6061 C C . GLY A 1 755 ? -34.073 8.248 26.588 1.00 77.81 755 GLY A C 1
ATOM 6062 O O . GLY A 1 755 ? -34.250 7.030 26.546 1.00 77.81 755 GLY A O 1
ATOM 6063 N N . VAL A 1 756 ? -33.795 8.897 27.724 1.00 79.94 756 VAL A N 1
ATOM 6064 C CA . VAL A 1 756 ? -33.568 8.282 29.049 1.00 79.94 756 VAL A CA 1
ATOM 6065 C C . VAL A 1 756 ? -34.507 8.882 30.102 1.00 79.94 756 VAL A C 1
ATOM 6067 O O . VAL A 1 756 ? -35.218 8.155 30.799 1.00 79.94 756 VAL A O 1
ATOM 6070 N N . HIS A 1 757 ? -34.573 10.208 30.173 1.00 82.31 757 HIS A N 1
ATOM 6071 C CA . HIS A 1 757 ? -35.433 10.994 31.046 1.00 82.31 757 HIS A CA 1
ATOM 6072 C C . HIS A 1 757 ? -36.705 11.458 30.318 1.00 82.31 757 HIS A C 1
ATOM 6074 O O . HIS A 1 757 ? -36.765 11.561 29.091 1.00 82.31 757 HIS A O 1
ATOM 6080 N N . GLN A 1 758 ? -37.764 11.770 31.071 1.00 85.81 758 GLN A N 1
ATOM 6081 C CA . GLN A 1 758 ? -39.011 12.303 30.512 1.00 85.81 758 GLN A CA 1
ATOM 6082 C C . GLN A 1 758 ? -39.628 13.354 31.442 1.00 85.81 758 GLN A C 1
ATOM 6084 O O . GLN A 1 758 ? -39.902 13.083 32.610 1.00 85.81 758 GLN A O 1
ATOM 6089 N N . VAL A 1 759 ? -39.893 14.548 30.909 1.00 90.50 759 VAL A N 1
ATOM 6090 C CA . VAL A 1 759 ? -40.405 15.705 31.658 1.00 90.50 759 VAL A CA 1
ATOM 6091 C C . VAL A 1 759 ? -41.761 16.137 31.098 1.00 90.50 759 VAL A C 1
ATOM 6093 O O . VAL A 1 759 ? -41.909 16.370 29.899 1.00 90.50 759 VAL A O 1
ATOM 6096 N N . ALA A 1 760 ? -42.772 16.251 31.962 1.00 90.00 760 ALA A N 1
ATOM 6097 C CA . ALA A 1 760 ? -44.123 16.679 31.588 1.00 90.00 760 ALA A CA 1
ATOM 6098 C C . ALA A 1 760 ? -44.295 18.205 31.679 1.00 90.00 760 ALA A C 1
ATOM 6100 O O . ALA A 1 760 ? -43.788 18.849 32.596 1.00 90.00 760 ALA A O 1
ATOM 6101 N N . SER A 1 761 ? -45.041 18.792 30.742 1.00 90.19 761 SER A N 1
ATOM 6102 C CA . SER A 1 761 ? -45.286 20.233 30.669 1.00 90.19 761 SER A CA 1
ATOM 6103 C C . SER A 1 761 ? -46.605 20.575 29.961 1.00 90.19 761 SER A C 1
ATOM 6105 O O . SER A 1 761 ? -47.345 19.717 29.477 1.00 90.19 761 SER A O 1
ATOM 6107 N N . VAL A 1 762 ? -46.926 21.868 29.930 1.00 89.12 762 VAL A N 1
ATOM 6108 C CA . VAL A 1 762 ? -48.170 22.410 29.376 1.00 89.12 762 VAL A CA 1
ATOM 6109 C C . VAL A 1 762 ? -47.846 23.587 28.465 1.00 89.12 762 VAL A C 1
ATOM 6111 O O . VAL A 1 762 ? -47.138 24.506 28.863 1.00 89.12 762 VAL A O 1
ATOM 6114 N N . LEU A 1 763 ? -48.364 23.566 27.241 1.00 88.50 763 LEU A N 1
ATOM 6115 C CA . LEU A 1 763 ? -48.291 24.644 26.258 1.00 88.50 763 LEU A CA 1
ATOM 6116 C C . LEU A 1 763 ? -49.545 25.518 26.388 1.00 88.50 763 LEU A C 1
ATOM 6118 O O . LEU A 1 763 ? -50.661 25.001 26.437 1.00 88.50 763 LEU A O 1
ATOM 6122 N N . VAL A 1 764 ? -49.378 26.840 26.429 1.00 89.56 764 VAL A N 1
ATOM 6123 C CA . VAL A 1 764 ? -50.472 27.821 26.465 1.00 89.56 764 VAL A CA 1
ATOM 6124 C C . VAL A 1 764 ? -50.568 28.512 25.108 1.00 89.56 764 VAL A C 1
ATOM 6126 O O . VAL A 1 764 ? -49.592 29.093 24.639 1.00 89.56 764 VAL A O 1
ATOM 6129 N N . ILE A 1 765 ? -51.743 28.477 24.477 1.00 87.69 765 ILE A N 1
ATOM 6130 C CA . ILE A 1 765 ? -51.971 29.083 23.158 1.00 87.69 765 ILE A CA 1
ATOM 6131 C C . ILE A 1 765 ? -52.970 30.231 23.280 1.00 87.69 765 ILE A C 1
ATOM 6133 O O . ILE A 1 765 ? -54.009 30.108 23.934 1.00 87.69 765 ILE A O 1
ATOM 6137 N N . THR A 1 766 ? -52.627 31.350 22.641 1.00 90.00 766 THR A N 1
ATOM 6138 C CA . THR A 1 766 ? -53.368 32.616 22.687 1.00 90.00 766 THR A CA 1
ATOM 6139 C C . THR A 1 766 ? -53.569 33.169 21.271 1.00 90.00 766 THR A C 1
ATOM 6141 O O . THR A 1 766 ? -52.642 33.655 20.622 1.00 90.00 766 THR A O 1
ATOM 6144 N N . ALA A 1 767 ? -54.791 33.060 20.757 1.00 86.75 767 ALA A N 1
ATOM 6145 C CA . ALA A 1 767 ? -55.168 33.502 19.421 1.00 86.75 767 ALA A CA 1
ATOM 6146 C C . ALA A 1 767 ? -55.708 34.938 19.435 1.00 86.75 767 ALA A C 1
ATOM 6148 O O . ALA A 1 767 ? -56.498 35.314 20.303 1.00 86.75 767 ALA A O 1
ATOM 6149 N N . SER A 1 768 ? -55.276 35.744 18.467 1.00 88.12 768 SER A N 1
ATOM 6150 C CA . SER A 1 768 ? -55.670 37.153 18.331 1.00 88.12 768 SER A CA 1
ATOM 6151 C C . SER A 1 768 ? -55.627 37.623 16.871 1.00 88.12 768 SER A C 1
ATOM 6153 O O . SER A 1 768 ? -55.219 36.882 15.980 1.00 88.12 768 SER A O 1
ATOM 6155 N N . GLN A 1 769 ? -56.047 38.859 16.595 1.00 83.75 769 GLN A N 1
ATOM 6156 C CA . GLN A 1 769 ? -55.909 39.467 15.265 1.00 83.75 769 GLN A CA 1
ATOM 6157 C C . GLN A 1 769 ? -54.426 39.722 14.901 1.00 83.75 769 GLN A C 1
ATOM 6159 O O . GLN A 1 769 ? -53.614 39.897 15.814 1.00 83.75 769 GLN A O 1
ATOM 6164 N N . PRO A 1 770 ? -54.039 39.748 13.608 1.00 83.31 770 PRO A N 1
ATOM 6165 C CA . PRO A 1 770 ? -52.653 39.980 13.185 1.00 83.31 770 PRO A CA 1
ATOM 6166 C C . PRO A 1 770 ? -52.065 41.301 13.711 1.00 83.31 770 PRO A C 1
ATOM 6168 O O . PRO A 1 770 ? -52.694 42.353 13.602 1.00 83.31 770 PRO A O 1
ATOM 6171 N N . PHE A 1 771 ? -50.843 41.274 14.253 1.00 86.25 771 PHE A N 1
ATOM 6172 C CA . PHE A 1 771 ? -50.146 42.477 14.719 1.00 86.25 771 PHE A CA 1
ATOM 6173 C C . PHE A 1 771 ? -48.619 42.402 14.590 1.00 86.25 771 PHE A C 1
ATOM 6175 O O . PHE A 1 771 ? -48.020 41.329 14.557 1.00 86.25 771 PHE A O 1
ATOM 6182 N N . ILE A 1 772 ? -47.980 43.573 14.650 1.00 86.06 772 ILE A N 1
ATOM 6183 C CA . ILE A 1 772 ? -46.571 43.738 15.027 1.00 86.06 772 ILE A CA 1
ATOM 6184 C C . ILE A 1 772 ? -46.470 44.701 16.221 1.00 86.06 772 ILE A C 1
ATOM 6186 O O . ILE A 1 772 ? -47.212 45.686 16.316 1.00 86.06 772 ILE A O 1
ATOM 6190 N N . ARG A 1 773 ? -45.570 44.402 17.159 1.00 84.25 773 ARG A N 1
ATOM 6191 C CA . ARG A 1 773 ? -45.239 45.221 18.337 1.00 84.25 773 ARG A CA 1
ATOM 6192 C C . ARG A 1 773 ? -43.721 45.335 18.440 1.00 84.25 773 ARG A C 1
ATOM 6194 O O . ARG A 1 773 ? -43.031 44.365 18.150 1.00 84.25 773 ARG A O 1
ATOM 6201 N N . ILE A 1 774 ? -43.211 46.482 18.875 1.00 81.56 774 ILE A N 1
ATOM 6202 C CA . ILE A 1 774 ? -41.815 46.604 19.311 1.00 81.56 774 ILE A CA 1
ATOM 6203 C C . ILE A 1 774 ? -41.721 46.240 20.797 1.00 81.56 774 ILE A C 1
ATOM 6205 O O . ILE A 1 774 ? -42.645 46.525 21.560 1.00 81.56 774 ILE A O 1
ATOM 6209 N N . GLN A 1 775 ? -40.625 45.579 21.170 1.00 80.69 775 GLN A N 1
ATOM 6210 C CA . GLN A 1 775 ? -40.294 45.174 22.535 1.00 80.69 775 GLN A CA 1
ATOM 6211 C C . GLN A 1 775 ? -39.209 46.084 23.133 1.00 80.69 775 GLN A C 1
ATOM 6213 O O . GLN A 1 775 ? -39.424 46.620 24.215 1.00 80.69 775 GLN A O 1
ATOM 6218 N N . ASN A 1 776 ? -38.107 46.329 22.410 1.00 81.25 776 ASN A N 1
ATOM 6219 C CA . ASN A 1 776 ? -37.047 47.272 22.802 1.00 81.25 776 ASN A CA 1
ATOM 6220 C C . ASN A 1 776 ? -36.875 48.385 21.752 1.00 81.25 776 ASN A C 1
ATOM 6222 O O . ASN A 1 776 ? -36.979 48.116 20.555 1.00 81.25 776 ASN A O 1
ATOM 6226 N N . SER A 1 777 ? -36.608 49.624 22.188 1.00 80.38 777 SER A N 1
ATOM 6227 C CA . SER A 1 777 ? -36.540 50.821 21.320 1.00 80.38 777 SER A CA 1
ATOM 6228 C C . SER A 1 777 ? -35.528 51.895 21.768 1.00 80.38 777 SER A C 1
ATOM 6230 O O . SER A 1 777 ? -35.700 53.074 21.448 1.00 80.38 777 SER A O 1
ATOM 6232 N N . ASN A 1 778 ? -34.507 51.532 22.549 1.00 79.00 778 ASN A N 1
ATOM 6233 C CA . ASN A 1 778 ? -33.638 52.487 23.249 1.00 79.00 778 ASN A CA 1
ATOM 6234 C C . ASN A 1 778 ? -32.157 52.285 22.881 1.00 79.00 778 ASN A C 1
ATOM 6236 O O . ASN A 1 778 ? -31.601 51.195 23.040 1.00 79.00 778 ASN A O 1
ATOM 6240 N N . ILE A 1 779 ? -31.499 53.357 22.430 1.00 74.62 779 ILE A N 1
ATOM 6241 C CA . ILE A 1 779 ? -30.076 53.371 22.072 1.00 74.62 779 ILE A CA 1
ATOM 6242 C C . ILE A 1 779 ? -29.296 54.119 23.162 1.00 74.62 779 ILE A C 1
ATOM 6244 O O . ILE A 1 779 ? -29.384 55.338 23.298 1.00 74.62 779 ILE A O 1
ATOM 6248 N N . THR A 1 780 ? -28.521 53.382 23.951 1.00 66.88 780 THR A N 1
ATOM 6249 C CA . THR A 1 780 ? -27.612 53.936 24.964 1.00 66.88 780 THR A CA 1
ATOM 6250 C C . THR A 1 780 ? -26.297 54.380 24.331 1.00 66.88 780 THR A C 1
ATOM 6252 O O . THR A 1 780 ? -25.727 53.652 23.520 1.00 66.88 780 THR A O 1
ATOM 6255 N N . ILE A 1 781 ? -25.805 55.553 24.724 1.00 62.50 781 ILE A N 1
ATOM 6256 C CA . ILE A 1 781 ? -24.542 56.143 24.278 1.00 62.50 781 ILE A CA 1
ATOM 6257 C C . ILE A 1 781 ? -23.663 56.317 25.521 1.00 62.50 781 ILE A C 1
ATOM 6259 O O . ILE A 1 781 ? -24.116 56.840 26.535 1.00 62.50 781 ILE A O 1
ATOM 6263 N N . SER A 1 782 ? -22.407 55.897 25.444 1.00 55.25 782 SER A N 1
ATOM 6264 C CA . SER A 1 782 ? -21.379 56.232 26.434 1.00 55.25 782 SER A CA 1
ATOM 6265 C C . SER A 1 782 ? -20.445 57.247 25.789 1.00 55.25 782 SER A C 1
ATOM 6267 O O . SER A 1 782 ? -20.030 57.027 24.648 1.00 55.25 782 SER A O 1
ATOM 6269 N N . ILE A 1 783 ? -20.123 58.347 26.473 1.00 54.06 783 ILE A N 1
ATOM 6270 C CA . ILE A 1 783 ? -19.085 59.268 26.004 1.00 54.06 783 ILE A CA 1
ATOM 6271 C C . ILE A 1 783 ? -17.867 59.101 26.896 1.00 54.06 783 ILE A C 1
ATOM 6273 O O . ILE A 1 783 ? -17.873 59.461 28.060 1.00 54.06 783 ILE A O 1
ATOM 6277 N N . THR A 1 784 ? -16.810 58.561 26.300 1.00 48.31 784 THR A N 1
ATOM 6278 C CA . THR A 1 784 ? -15.471 58.500 26.880 1.00 48.31 784 THR A CA 1
ATOM 6279 C C . THR A 1 784 ? -14.557 59.384 26.033 1.00 48.31 784 THR A C 1
ATOM 6281 O O . THR A 1 784 ? -14.220 59.014 24.907 1.00 48.31 784 THR A O 1
ATOM 6284 N N . ASN A 1 785 ? -14.167 60.547 26.561 1.00 44.75 785 ASN A N 1
ATOM 6285 C CA . ASN A 1 785 ? -13.126 61.437 26.022 1.00 44.75 785 ASN A CA 1
ATOM 6286 C C . ASN A 1 785 ? -13.260 61.865 24.540 1.00 44.75 785 ASN A C 1
ATOM 6288 O O . ASN A 1 785 ? -12.408 61.554 23.708 1.00 44.75 785 ASN A O 1
ATOM 6292 N N . VAL A 1 786 ? -14.272 62.680 24.210 1.00 45.16 786 VAL A N 1
ATOM 6293 C CA . VAL A 1 786 ? -14.337 63.412 22.920 1.00 45.16 786 VAL A CA 1
ATOM 6294 C C . VAL A 1 786 ? -13.750 64.825 23.078 1.00 45.16 786 VAL A C 1
ATOM 6296 O O . VAL A 1 786 ? -14.441 65.834 22.970 1.00 45.16 786 VAL A O 1
ATOM 6299 N N . THR A 1 787 ? -12.449 64.904 23.363 1.00 41.56 787 THR A N 1
ATOM 6300 C CA . THR A 1 787 ? -11.711 66.155 23.631 1.00 41.56 787 THR A CA 1
ATOM 6301 C C . THR A 1 787 ? -10.780 66.558 22.480 1.00 41.56 787 THR A C 1
ATOM 6303 O O . THR A 1 787 ? -9.585 66.775 22.658 1.00 41.56 787 THR A O 1
ATOM 6306 N N . THR A 1 788 ? -11.312 66.679 21.259 1.00 43.72 788 THR A N 1
ATOM 6307 C CA . THR A 1 788 ? -10.642 67.397 20.149 1.00 43.72 788 THR A CA 1
ATOM 6308 C C . THR A 1 788 ? -11.628 67.758 19.037 1.00 43.72 788 THR A C 1
ATOM 6310 O O . THR A 1 788 ? -12.541 66.996 18.735 1.00 43.72 788 THR A O 1
ATOM 6313 N N . ALA A 1 789 ? -11.433 68.908 18.384 1.00 40.53 789 ALA A N 1
ATOM 6314 C CA . ALA A 1 789 ? -12.356 69.469 17.386 1.00 40.53 789 ALA A CA 1
ATOM 6315 C C . ALA A 1 789 ? -12.278 68.816 15.981 1.00 40.53 789 ALA A C 1
ATOM 6317 O O . ALA A 1 789 ? -12.470 69.485 14.966 1.00 40.53 789 ALA A O 1
ATOM 6318 N N . ALA A 1 790 ? -11.985 67.515 15.904 1.00 38.12 790 ALA A N 1
ATOM 6319 C CA . ALA A 1 790 ? -11.953 66.748 14.658 1.00 38.12 790 ALA A CA 1
ATOM 6320 C C . ALA A 1 790 ? -13.263 65.962 14.477 1.00 38.12 790 ALA A C 1
ATOM 6322 O O . ALA A 1 790 ? -13.792 65.409 15.437 1.00 38.12 790 ALA A O 1
ATOM 6323 N N . ALA A 1 791 ? -13.792 65.904 13.249 1.00 46.06 791 ALA A N 1
ATOM 6324 C CA . ALA A 1 791 ? -15.147 65.424 12.940 1.00 46.06 791 ALA A CA 1
ATOM 6325 C C . ALA A 1 791 ? -15.328 63.888 13.025 1.00 46.06 791 ALA A C 1
ATOM 6327 O O . ALA A 1 791 ? -15.669 63.220 12.045 1.00 46.06 791 ALA A O 1
ATOM 6328 N N . THR A 1 792 ? -15.108 63.318 14.207 1.00 46.69 792 THR A N 1
ATOM 6329 C CA . THR A 1 792 ? -15.337 61.905 14.512 1.00 46.69 792 THR A CA 1
ATOM 6330 C C . THR A 1 792 ? -16.832 61.581 14.607 1.00 46.69 792 THR A C 1
ATOM 6332 O O . THR A 1 792 ? -17.679 62.424 14.916 1.00 46.69 792 THR A O 1
ATOM 6335 N N . ALA A 1 793 ? -17.175 60.329 14.298 1.00 60.81 793 ALA A N 1
ATOM 6336 C CA . ALA A 1 793 ? -18.525 59.801 14.443 1.00 60.81 793 ALA A CA 1
ATOM 6337 C C . ALA A 1 793 ? -18.494 58.580 15.364 1.00 60.81 793 ALA A C 1
ATOM 6339 O O . ALA A 1 793 ? -17.691 57.670 15.163 1.00 60.81 793 ALA A O 1
ATOM 6340 N N . ILE A 1 794 ? -19.377 58.568 16.360 1.00 67.12 794 ILE A N 1
ATOM 6341 C CA . ILE A 1 794 ? -19.541 57.456 17.297 1.00 67.12 794 ILE A CA 1
ATOM 6342 C C . ILE A 1 794 ? -20.408 56.395 16.605 1.00 67.12 794 ILE A C 1
ATOM 6344 O O . ILE A 1 794 ? -21.422 56.729 15.985 1.00 67.12 794 ILE A O 1
ATOM 6348 N N . PHE A 1 795 ? -20.014 55.125 16.696 1.00 76.44 795 PHE A N 1
ATOM 6349 C CA . PHE A 1 795 ? -20.745 53.997 16.113 1.00 76.44 795 PHE A CA 1
ATOM 6350 C C . PHE A 1 795 ? -21.206 53.051 17.224 1.00 76.44 795 PHE A C 1
ATOM 6352 O O . PHE A 1 795 ? -20.385 52.368 17.832 1.00 76.44 795 PHE A O 1
ATOM 6359 N N . VAL A 1 796 ? -22.512 52.999 17.480 1.00 76.06 796 VAL A N 1
ATOM 6360 C CA . VAL A 1 796 ? -23.108 52.119 18.497 1.00 76.06 796 VAL A CA 1
ATOM 6361 C C . VAL A 1 796 ? -23.560 50.820 17.821 1.00 76.06 796 VAL A C 1
ATOM 6363 O O . VAL A 1 796 ? -24.427 50.894 16.946 1.00 76.06 796 VAL A O 1
ATOM 6366 N N . PRO A 1 797 ? -23.004 49.641 18.159 1.00 82.06 797 PRO A N 1
ATOM 6367 C CA . PRO A 1 797 ? -23.529 48.369 17.667 1.00 82.06 797 PRO A CA 1
ATOM 6368 C C . PRO A 1 797 ? -24.923 48.130 18.254 1.00 82.06 797 PRO A C 1
ATOM 6370 O O . PRO A 1 797 ? -25.137 48.303 19.454 1.00 82.06 797 PRO A O 1
ATOM 6373 N N . LEU A 1 798 ? -25.879 47.759 17.406 1.00 84.75 798 LEU A N 1
ATOM 6374 C CA . LEU A 1 798 ? -27.245 47.472 17.821 1.00 84.75 798 LEU A CA 1
ATOM 6375 C C . LEU A 1 798 ? -27.432 45.973 18.024 1.00 84.75 798 LEU A C 1
ATOM 6377 O O . LEU A 1 798 ? -27.036 45.165 17.193 1.00 84.75 798 LEU A O 1
ATOM 6381 N N . THR A 1 799 ? -28.078 45.627 19.133 1.00 82.25 799 THR A N 1
ATOM 6382 C CA . THR A 1 799 ? -28.456 44.255 19.483 1.00 82.25 799 THR A CA 1
ATOM 6383 C C . THR A 1 799 ? -29.955 44.180 19.765 1.00 82.25 799 THR A C 1
ATOM 6385 O O . THR A 1 799 ? -30.630 45.208 19.899 1.00 82.25 799 THR A O 1
ATOM 6388 N N . ASN A 1 800 ? -30.478 42.968 19.958 1.00 81.06 800 ASN A N 1
ATOM 6389 C CA . ASN A 1 800 ? -31.862 42.740 20.383 1.00 81.06 800 ASN A CA 1
ATOM 6390 C C . ASN A 1 800 ? -32.252 43.460 21.698 1.00 81.06 800 ASN A C 1
ATOM 6392 O O . ASN A 1 800 ? -33.441 43.674 21.943 1.00 81.06 800 ASN A O 1
ATOM 6396 N N . ARG A 1 801 ? -31.279 43.887 22.523 1.00 78.38 801 ARG A N 1
ATOM 6397 C CA . ARG A 1 801 ? -31.481 44.728 23.720 1.00 78.38 801 ARG A CA 1
ATOM 6398 C C . ARG A 1 801 ? -31.830 46.181 23.380 1.00 78.38 801 ARG A C 1
ATOM 6400 O O . ARG A 1 801 ? -32.466 46.850 24.186 1.00 78.38 801 ARG A O 1
ATOM 6407 N N . ASN A 1 802 ? -31.426 46.666 22.206 1.00 82.25 802 ASN A N 1
ATOM 6408 C CA . ASN A 1 802 ? -31.628 48.047 21.764 1.00 82.25 802 ASN A CA 1
ATOM 6409 C C . ASN A 1 802 ? -32.874 48.196 20.889 1.00 82.25 802 ASN A C 1
ATOM 6411 O O . ASN A 1 802 ? -33.666 49.113 21.101 1.00 82.25 802 ASN A O 1
ATOM 6415 N N . LEU A 1 803 ? -33.047 47.292 19.919 1.00 86.88 803 LEU A N 1
ATOM 6416 C CA . LEU A 1 803 ? -34.156 47.303 18.968 1.00 86.88 803 LEU A CA 1
ATOM 6417 C C . LEU A 1 803 ? -34.657 45.875 18.721 1.00 86.88 803 LEU A C 1
ATOM 6419 O O . LEU A 1 803 ? -33.890 45.009 18.304 1.00 86.88 803 LEU A O 1
ATOM 6423 N N . SER A 1 804 ? -35.941 45.619 18.973 1.00 87.75 804 SER A N 1
ATOM 6424 C CA . SER A 1 804 ? -36.544 44.304 18.713 1.00 87.75 804 SER A CA 1
ATOM 6425 C C . SER A 1 804 ? -38.050 44.367 18.457 1.00 87.75 804 SER A C 1
ATOM 6427 O O . SER A 1 804 ? -38.759 45.164 19.074 1.00 87.75 804 SER A O 1
ATOM 6429 N N . ALA A 1 805 ? -38.554 43.520 17.556 1.00 86.31 805 ALA A N 1
ATOM 6430 C CA . ALA A 1 805 ? -39.971 43.430 17.204 1.00 86.31 805 ALA A CA 1
ATOM 6431 C C . ALA A 1 805 ? -40.530 41.996 17.269 1.00 86.31 805 ALA A C 1
ATOM 6433 O O . ALA A 1 805 ? -39.836 41.016 17.013 1.00 86.31 805 ALA A O 1
ATOM 6434 N N . VAL A 1 806 ? -41.821 41.892 17.600 1.00 84.94 806 VAL A N 1
ATOM 6435 C CA . VAL A 1 806 ? -42.555 40.643 17.854 1.00 84.94 806 VAL A CA 1
ATOM 6436 C C . VAL A 1 806 ? -43.886 40.647 17.095 1.00 84.94 806 VAL A C 1
ATOM 6438 O O . VAL A 1 806 ? -44.597 41.657 17.057 1.00 84.94 806 VAL A O 1
ATOM 6441 N N . THR A 1 807 ? -44.253 39.500 16.518 1.00 86.62 807 THR A N 1
ATOM 6442 C CA . THR A 1 807 ? -45.513 39.286 15.787 1.00 86.62 807 THR A CA 1
ATOM 6443 C C . THR A 1 807 ? -46.157 37.931 16.123 1.00 86.62 807 THR A C 1
ATOM 6445 O O . THR A 1 807 ? -45.479 36.986 16.543 1.00 86.62 807 THR A O 1
ATOM 6448 N N . ASN A 1 808 ? -47.479 37.846 15.948 1.00 86.44 808 ASN A N 1
ATOM 6449 C CA . ASN A 1 808 ? -48.276 36.614 15.984 1.00 86.44 808 ASN A CA 1
ATOM 6450 C C . ASN A 1 808 ? -48.545 36.006 14.591 1.00 86.44 808 ASN A C 1
ATOM 6452 O O . ASN A 1 808 ? -49.176 34.954 14.512 1.00 86.44 808 ASN A O 1
ATOM 6456 N N . VAL A 1 809 ? -48.092 36.664 13.519 1.00 83.81 809 VAL A N 1
ATOM 6457 C CA . VAL A 1 809 ? -48.108 36.151 12.141 1.00 83.81 809 VAL A CA 1
ATOM 6458 C C . VAL A 1 809 ? -46.982 35.125 11.970 1.00 83.81 809 VAL A C 1
ATOM 6460 O O . VAL A 1 809 ? -45.956 35.219 12.652 1.00 83.81 809 VAL A O 1
ATOM 6463 N N . ASP A 1 810 ? -47.160 34.149 11.077 1.00 82.00 810 ASP A N 1
ATOM 6464 C CA . ASP A 1 810 ? -46.077 33.235 10.717 1.00 82.00 810 ASP A CA 1
ATOM 6465 C C . ASP A 1 810 ? -45.082 33.925 9.779 1.00 82.00 810 ASP A C 1
ATOM 6467 O O . ASP A 1 810 ? -45.415 34.295 8.654 1.00 82.00 810 ASP A O 1
ATOM 6471 N N . ALA A 1 811 ? -43.885 34.178 10.299 1.00 78.00 811 ALA A N 1
ATOM 6472 C CA . ALA A 1 811 ? -42.838 34.963 9.659 1.00 78.00 811 ALA A CA 1
ATOM 6473 C C . ALA A 1 811 ? -41.493 34.658 10.331 1.00 78.00 811 ALA A C 1
ATOM 6475 O O . ALA A 1 811 ? -41.409 34.572 11.562 1.00 78.00 811 ALA A O 1
ATOM 6476 N N . LYS A 1 812 ? -40.430 34.523 9.536 1.00 79.31 812 LYS A N 1
ATOM 6477 C CA . LYS A 1 812 ? -39.050 34.393 10.022 1.00 79.31 812 LYS A CA 1
ATOM 6478 C C . LYS A 1 812 ? -38.514 35.758 10.472 1.00 79.31 812 LYS A C 1
ATOM 6480 O O . LYS A 1 812 ? -39.049 36.807 10.118 1.00 79.31 812 LYS A O 1
ATOM 6485 N N . LYS A 1 813 ? -37.398 35.774 11.212 1.00 81.44 813 LYS A N 1
ATOM 6486 C CA . LYS A 1 813 ? -36.708 37.025 11.603 1.00 81.44 813 LYS A CA 1
ATOM 6487 C C . LYS A 1 813 ? -36.203 37.838 10.397 1.00 81.44 813 LYS A C 1
ATOM 6489 O O . LYS A 1 813 ? -36.129 39.061 10.480 1.00 81.44 813 LYS A O 1
ATOM 6494 N N . SER A 1 814 ? -35.923 37.172 9.274 1.00 84.38 814 SER A N 1
ATOM 6495 C CA . SER A 1 814 ? -35.644 37.778 7.962 1.00 84.38 814 SER A CA 1
ATOM 6496 C C . SER A 1 814 ? -36.828 38.553 7.374 1.00 84.38 814 SER A C 1
ATOM 6498 O O . SER A 1 814 ? -36.643 39.448 6.555 1.00 84.38 814 SER A O 1
ATOM 6500 N N . ASP A 1 815 ? -38.052 38.221 7.781 1.00 84.19 815 ASP A N 1
ATOM 6501 C CA . ASP A 1 815 ? -39.278 38.698 7.135 1.00 84.19 815 ASP A CA 1
ATOM 6502 C C . ASP A 1 815 ? -39.869 39.909 7.880 1.00 84.19 815 ASP A C 1
ATOM 6504 O O . ASP A 1 815 ? -40.809 40.547 7.402 1.00 84.19 815 ASP A O 1
ATOM 6508 N N . ILE A 1 816 ? -39.298 40.246 9.042 1.00 87.56 816 ILE A N 1
ATOM 6509 C CA . ILE A 1 816 ? -39.586 41.447 9.827 1.00 87.56 816 ILE A CA 1
ATOM 6510 C C . ILE A 1 816 ? -38.620 42.546 9.376 1.00 87.56 816 ILE A C 1
ATOM 6512 O O . ILE A 1 816 ? -37.478 42.607 9.828 1.00 87.56 816 ILE A O 1
ATOM 6516 N N . TRP A 1 817 ? -39.085 43.419 8.484 1.00 88.00 817 TRP A N 1
ATOM 6517 C CA . TRP A 1 817 ? -38.296 44.511 7.911 1.00 88.00 817 TRP A CA 1
ATOM 6518 C C . TRP A 1 817 ? -38.518 45.820 8.664 1.00 88.00 817 TRP A C 1
ATOM 6520 O O . TRP A 1 817 ? -39.650 46.287 8.788 1.00 88.00 817 TRP A O 1
ATOM 6530 N N . PHE A 1 818 ? -37.432 46.466 9.075 1.00 88.62 818 PHE A N 1
ATOM 6531 C CA . PHE A 1 818 ? -37.402 47.847 9.540 1.00 88.62 818 PHE A CA 1
ATOM 6532 C C . PHE A 1 818 ? -37.028 48.773 8.377 1.00 88.62 818 PHE A C 1
ATOM 6534 O O . PHE A 1 818 ? -36.030 48.561 7.688 1.00 88.62 818 PHE A O 1
ATOM 6541 N N . LYS A 1 819 ? -37.817 49.828 8.164 1.00 86.44 819 LYS A N 1
ATOM 6542 C CA . LYS A 1 819 ? -37.578 50.893 7.178 1.00 86.44 819 LYS A CA 1
ATOM 6543 C C . LYS A 1 819 ? -37.279 52.197 7.916 1.00 86.44 819 LYS A C 1
ATOM 6545 O O . LYS A 1 819 ? -38.066 52.620 8.771 1.00 86.44 819 LYS A O 1
ATOM 6550 N N . VAL A 1 820 ? -36.150 52.825 7.585 1.00 84.81 820 VAL A N 1
ATOM 6551 C CA . VAL A 1 820 ? -35.617 54.022 8.256 1.00 84.81 820 VAL A CA 1
ATOM 6552 C C . VAL A 1 820 ? -35.451 55.187 7.279 1.00 84.81 820 VAL A C 1
ATOM 6554 O O . VAL A 1 820 ? -35.061 55.011 6.127 1.00 84.81 820 VAL A O 1
ATOM 6557 N N . THR A 1 821 ? -35.753 56.398 7.746 1.00 72.12 821 THR A N 1
ATOM 6558 C CA . THR A 1 821 ? -35.726 57.630 6.936 1.00 72.12 821 THR A CA 1
ATOM 6559 C C . THR A 1 821 ? -34.422 58.426 7.046 1.00 72.12 821 THR A C 1
ATOM 6561 O O . THR A 1 821 ? -34.201 59.328 6.242 1.00 72.12 821 THR A O 1
ATOM 6564 N N . THR A 1 822 ? -33.547 58.112 8.009 1.00 71.38 822 THR A N 1
ATOM 6565 C CA . THR A 1 822 ? -32.294 58.846 8.270 1.00 71.38 822 THR A CA 1
ATOM 6566 C C . THR A 1 822 ? -31.065 58.100 7.744 1.00 71.38 822 THR A C 1
ATOM 6568 O O . THR A 1 822 ? -31.024 56.872 7.727 1.00 71.38 822 THR A O 1
ATOM 6571 N N . GLY A 1 823 ? -30.017 58.839 7.364 1.00 68.00 823 GLY A N 1
ATOM 6572 C CA . GLY A 1 823 ? -28.739 58.287 6.883 1.00 68.00 823 GLY A CA 1
ATOM 6573 C C . GLY A 1 823 ? -27.802 57.748 7.976 1.00 68.00 823 GLY A C 1
ATOM 6574 O O . GLY A 1 823 ? -26.597 57.662 7.751 1.00 68.00 823 GLY A O 1
ATOM 6575 N N . ASN A 1 824 ? -28.327 57.424 9.161 1.00 80.00 824 ASN A N 1
ATOM 6576 C CA . ASN A 1 824 ? -27.528 57.106 10.352 1.00 80.00 824 ASN A CA 1
ATOM 6577 C C . ASN A 1 824 ? -27.310 55.598 10.572 1.00 80.00 824 ASN A C 1
ATOM 6579 O O . ASN A 1 824 ? -26.694 55.213 11.559 1.00 80.00 824 ASN A O 1
ATOM 6583 N N . TRP A 1 825 ? -27.814 54.740 9.686 1.00 87.06 825 TRP A N 1
ATOM 6584 C CA . TRP A 1 825 ? -27.850 53.288 9.880 1.00 87.06 825 TRP A CA 1
ATOM 6585 C C . TRP A 1 825 ? -26.832 52.610 8.963 1.00 87.06 825 TRP A C 1
ATOM 6587 O O . TRP A 1 825 ? -26.796 52.883 7.761 1.00 87.06 825 TRP A O 1
ATOM 6597 N N . ILE A 1 826 ? -25.980 51.760 9.535 1.00 83.94 826 ILE A N 1
ATOM 6598 C CA . ILE A 1 826 ? -24.843 51.124 8.863 1.00 83.94 826 ILE A CA 1
ATOM 6599 C C . ILE A 1 826 ? -24.935 49.610 9.027 1.00 83.94 826 ILE A C 1
ATOM 6601 O O . ILE A 1 826 ? -25.114 49.121 10.134 1.00 83.94 826 ILE A O 1
ATOM 6605 N N . PHE A 1 827 ? -24.753 48.885 7.930 1.00 85.69 827 PHE A N 1
ATOM 6606 C CA . PHE A 1 827 ? -24.581 47.438 7.888 1.00 85.69 827 PHE A CA 1
ATOM 6607 C C . PHE A 1 827 ? -23.090 47.087 7.768 1.00 85.69 827 PHE A C 1
ATOM 6609 O O . PHE A 1 827 ? -22.345 47.785 7.067 1.00 85.69 827 PHE A O 1
ATOM 6616 N N . ILE A 1 828 ? -22.666 46.017 8.438 1.00 80.38 828 ILE A N 1
ATOM 6617 C CA . ILE A 1 828 ? -21.288 45.516 8.480 1.00 80.38 828 ILE A CA 1
ATOM 6618 C C . ILE A 1 828 ? -21.250 44.102 7.900 1.00 80.38 828 ILE A C 1
ATOM 6620 O O . ILE A 1 828 ? -21.993 43.231 8.337 1.00 80.38 828 ILE A O 1
ATOM 6624 N N . SER A 1 829 ? -20.344 43.848 6.959 1.00 68.62 829 SER A N 1
ATOM 6625 C CA . SER A 1 829 ? -20.016 42.491 6.506 1.00 68.62 829 SER A CA 1
ATOM 6626 C C . SER A 1 829 ? -18.602 42.472 5.932 1.00 68.62 829 SER A C 1
ATOM 6628 O O . SER A 1 829 ? -18.223 43.409 5.233 1.00 68.62 829 SER A O 1
ATOM 6630 N N . ASN A 1 830 ? -17.803 41.448 6.252 1.00 57.97 830 ASN A N 1
ATOM 6631 C CA . ASN A 1 830 ? -16.415 41.281 5.789 1.00 57.97 830 ASN A CA 1
ATOM 6632 C C . ASN A 1 830 ? -15.570 42.574 5.880 1.00 57.97 830 ASN A C 1
ATOM 6634 O O . ASN A 1 830 ? -14.921 42.984 4.921 1.00 57.97 830 ASN A O 1
ATOM 6638 N N . SER A 1 831 ? -15.625 43.250 7.035 1.00 57.44 831 SER A N 1
ATOM 6639 C CA . SER A 1 831 ? -14.983 44.552 7.323 1.00 57.44 831 SER A CA 1
ATOM 6640 C C . SER A 1 831 ? -15.472 45.762 6.502 1.00 57.44 831 SER A C 1
ATOM 6642 O O . SER A 1 831 ? -15.044 46.887 6.760 1.00 57.44 831 SER A O 1
ATOM 6644 N N . ILE A 1 832 ? -16.410 45.582 5.569 1.00 67.38 832 ILE A N 1
ATOM 6645 C CA . ILE A 1 832 ? -17.038 46.654 4.786 1.00 67.38 832 ILE A CA 1
ATOM 6646 C C . ILE A 1 832 ? -18.187 47.271 5.597 1.00 67.38 832 ILE A C 1
ATOM 6648 O O . ILE A 1 832 ? -19.023 46.557 6.151 1.00 67.38 832 ILE A O 1
ATOM 6652 N N . LYS A 1 833 ? -18.256 48.610 5.633 1.00 74.81 833 LYS A N 1
ATOM 6653 C CA . LYS A 1 833 ? -19.342 49.384 6.263 1.00 74.81 833 LYS A CA 1
ATOM 6654 C C . LYS A 1 833 ? -20.190 50.081 5.196 1.00 74.81 833 LYS A C 1
ATOM 6656 O O . LYS A 1 833 ? -19.657 50.856 4.406 1.00 74.81 833 LYS A O 1
ATOM 6661 N N . LYS A 1 834 ? -21.507 49.848 5.183 1.00 79.94 834 LYS A N 1
ATOM 6662 C CA . LYS A 1 834 ? -22.440 50.351 4.153 1.00 79.94 834 LYS A CA 1
ATOM 6663 C C . LYS A 1 834 ? -23.649 51.048 4.783 1.00 79.94 834 LYS A C 1
ATOM 6665 O O . LYS A 1 834 ? -24.280 50.471 5.658 1.00 79.94 834 LYS A O 1
ATOM 6670 N N . LEU A 1 835 ? -24.015 52.251 4.326 1.00 82.62 835 LEU A N 1
ATOM 6671 C CA . LEU A 1 835 ? -25.272 52.895 4.747 1.00 82.62 835 LEU A CA 1
ATOM 6672 C C . LEU A 1 835 ? -26.491 52.102 4.246 1.00 82.62 835 LEU A C 1
ATOM 6674 O O . LEU A 1 835 ? -26.530 51.695 3.083 1.00 82.62 835 LEU A O 1
ATOM 6678 N N . VAL A 1 836 ? -27.510 51.948 5.094 1.00 84.69 836 VAL A N 1
ATOM 6679 C CA . VAL A 1 836 ? -28.757 51.234 4.774 1.00 84.69 836 VAL A CA 1
ATOM 6680 C C . VAL A 1 836 ? -30.005 52.072 5.063 1.00 84.69 836 VAL A C 1
ATOM 6682 O O . VAL A 1 836 ? -30.065 52.814 6.038 1.00 84.69 836 VAL A O 1
ATOM 6685 N N . LYS A 1 837 ? -31.027 51.935 4.204 1.00 83.62 837 LYS A N 1
ATOM 6686 C CA . LYS A 1 837 ? -32.381 52.502 4.403 1.00 83.62 837 LYS A CA 1
ATOM 6687 C C . LYS A 1 837 ? -33.380 51.482 4.971 1.00 83.62 837 LYS A C 1
ATOM 6689 O O . LYS A 1 837 ? -34.503 51.836 5.332 1.00 83.62 837 LYS A O 1
ATOM 6694 N N . SER A 1 838 ? -32.980 50.216 5.035 1.00 87.12 838 SER A N 1
ATOM 6695 C CA . SER A 1 838 ? -33.777 49.110 5.557 1.00 87.12 838 SER A CA 1
ATOM 6696 C C . SER A 1 838 ? -32.886 47.942 5.968 1.00 87.12 838 SER A C 1
ATOM 6698 O O . SER A 1 838 ? -31.850 47.722 5.342 1.00 87.12 838 SER A O 1
ATOM 6700 N N . PHE A 1 839 ? -33.317 47.206 6.986 1.00 90.19 839 PHE A N 1
ATOM 6701 C CA . PHE A 1 839 ? -32.675 46.010 7.542 1.00 90.19 839 PHE A CA 1
ATOM 6702 C C . PHE A 1 839 ? -33.750 45.128 8.197 1.00 90.19 839 PHE A C 1
ATOM 6704 O O . PHE A 1 839 ? -34.883 45.569 8.400 1.00 90.19 839 PHE A O 1
ATOM 6711 N N . THR A 1 840 ? -33.418 43.885 8.513 1.00 90.88 840 THR A N 1
ATOM 6712 C CA . THR A 1 840 ? -34.312 42.883 9.110 1.00 90.88 840 THR A CA 1
ATOM 6713 C C . THR A 1 840 ? -34.100 42.765 10.626 1.00 90.88 840 THR A C 1
ATOM 6715 O O . THR A 1 840 ? -33.151 43.328 11.173 1.00 90.88 840 THR A O 1
ATOM 6718 N N . GLN A 1 841 ? -34.956 42.016 11.333 1.00 89.50 841 GLN A N 1
ATOM 6719 C CA . GLN A 1 841 ? -34.672 41.631 12.725 1.00 89.50 841 GLN A CA 1
ATOM 6720 C C . GLN A 1 841 ? -33.457 40.696 12.815 1.00 89.50 841 GLN A C 1
ATOM 6722 O O . GLN A 1 841 ? -32.716 40.760 13.793 1.00 89.50 841 GLN A O 1
ATOM 6727 N N . GLN A 1 842 ? -33.229 39.859 11.799 1.00 87.44 842 GLN A N 1
ATOM 6728 C CA . GLN A 1 842 ? -32.080 38.954 11.757 1.00 87.44 842 GLN A CA 1
ATOM 6729 C C . GLN A 1 842 ? -30.749 39.730 11.748 1.00 87.44 842 GLN A C 1
ATOM 6731 O O . GLN A 1 842 ? -29.863 39.405 12.528 1.00 87.44 842 GLN A O 1
ATOM 6736 N N . ASP A 1 843 ? -30.649 40.827 10.986 1.00 89.56 843 ASP A N 1
ATOM 6737 C CA . ASP A 1 843 ? -29.430 41.657 10.924 1.00 89.56 843 ASP A CA 1
ATOM 6738 C C . ASP A 1 843 ? -29.058 42.307 12.275 1.00 89.56 843 ASP A C 1
ATOM 6740 O O . ASP A 1 843 ? -27.890 42.610 12.525 1.00 89.56 843 ASP A O 1
ATOM 6744 N N . ILE A 1 844 ? -30.045 42.539 13.151 1.00 88.06 844 ILE A N 1
ATOM 6745 C CA . ILE A 1 844 ? -29.838 43.053 14.518 1.00 88.06 844 ILE A CA 1
ATOM 6746 C C . ILE A 1 844 ? -29.394 41.924 15.455 1.00 88.06 844 ILE A C 1
ATOM 6748 O O . ILE A 1 844 ? -28.520 42.119 16.300 1.00 88.06 844 ILE A O 1
ATOM 6752 N N . ASP A 1 845 ? -30.011 40.750 15.326 1.00 82.81 845 ASP A N 1
ATOM 6753 C CA . ASP A 1 845 ? -29.718 39.584 16.158 1.00 82.81 845 ASP A CA 1
ATOM 6754 C C . ASP A 1 845 ? -28.321 39.005 15.856 1.00 82.81 845 ASP A C 1
ATOM 6756 O O . ASP A 1 845 ? -27.637 38.579 16.784 1.00 82.81 845 ASP A O 1
ATOM 6760 N N . ASP A 1 846 ? -27.868 39.086 14.599 1.00 80.94 846 ASP A N 1
ATOM 6761 C CA . ASP A 1 846 ? -26.515 38.717 14.151 1.00 80.94 846 ASP A CA 1
ATOM 6762 C C . ASP A 1 846 ? -25.467 39.836 14.377 1.00 80.94 846 ASP A C 1
ATOM 6764 O O . ASP A 1 846 ? -24.295 39.684 14.033 1.00 80.94 846 ASP A O 1
ATOM 6768 N N . GLY A 1 847 ? -25.864 40.978 14.959 1.00 81.06 847 GLY A N 1
ATOM 6769 C CA . GLY A 1 847 ? -24.962 42.080 15.326 1.00 81.06 847 GLY A CA 1
ATOM 6770 C C . GLY A 1 847 ? -24.395 42.892 14.151 1.00 81.06 847 GLY A C 1
ATOM 6771 O O . GLY A 1 847 ? -23.408 43.612 14.318 1.00 81.06 847 GLY A O 1
ATOM 6772 N N . LEU A 1 848 ? -25.003 42.802 12.964 1.00 85.56 848 LEU A N 1
ATOM 6773 C CA . LEU A 1 848 ? -24.498 43.406 11.724 1.00 85.56 848 LEU A CA 1
ATOM 6774 C C . LEU A 1 848 ? -24.821 44.905 11.594 1.00 85.56 848 LEU A C 1
ATOM 6776 O O . LEU A 1 848 ? -24.283 45.571 10.708 1.00 85.56 848 LEU A O 1
ATOM 6780 N N . ILE A 1 849 ? -25.685 45.457 12.454 1.00 88.88 849 ILE A N 1
ATOM 6781 C CA . ILE A 1 849 ? -26.133 46.858 12.390 1.00 88.88 849 ILE A CA 1
ATOM 6782 C C . ILE A 1 849 ? -25.386 47.753 13.398 1.00 88.88 849 ILE A C 1
ATOM 6784 O O . ILE A 1 849 ? -25.399 47.517 14.603 1.00 88.88 849 ILE A O 1
ATOM 6788 N N . GLN A 1 850 ? -24.811 48.858 12.912 1.00 86.50 850 GLN A N 1
ATOM 6789 C CA . GLN A 1 850 ? -24.297 49.982 13.705 1.00 86.50 850 GLN A CA 1
ATOM 6790 C C . GLN A 1 850 ? -25.127 51.254 13.468 1.00 86.50 850 GLN A C 1
ATOM 6792 O O . GLN A 1 850 ? -25.462 51.598 12.333 1.00 86.50 850 GLN A O 1
ATOM 6797 N N . TYR A 1 851 ? -25.402 52.001 14.537 1.00 84.12 851 TYR A N 1
ATOM 6798 C CA . TYR A 1 851 ? -26.008 53.332 14.488 1.00 84.12 851 TYR A CA 1
ATOM 6799 C C . TYR A 1 851 ? -24.930 54.423 14.619 1.00 84.12 851 TYR A C 1
ATOM 6801 O O . TYR A 1 851 ? -24.128 54.409 15.555 1.00 84.12 851 TYR A O 1
ATOM 6809 N N . ARG A 1 852 ? -24.897 55.368 13.674 1.00 78.69 852 ARG A N 1
ATOM 6810 C CA . ARG A 1 852 ? -23.922 56.464 13.577 1.00 78.69 852 ARG A CA 1
ATOM 6811 C C . ARG A 1 852 ? -24.442 57.731 14.257 1.00 78.69 852 ARG A C 1
ATOM 6813 O O . ARG A 1 852 ? -25.521 58.222 13.932 1.00 78.69 852 ARG A O 1
ATOM 6820 N N . ILE A 1 853 ? -23.618 58.317 15.120 1.00 71.06 853 ILE A N 1
ATOM 6821 C CA . ILE A 1 853 ? -23.857 59.600 15.791 1.00 71.06 853 ILE A CA 1
ATOM 6822 C C . ILE A 1 853 ? -22.733 60.565 15.408 1.00 71.06 853 ILE A C 1
ATOM 6824 O O . ILE A 1 853 ? -21.554 60.257 15.572 1.00 71.06 853 ILE A O 1
ATOM 6828 N N . THR A 1 854 ? -23.087 61.740 14.897 1.00 63.31 854 THR A N 1
ATOM 6829 C CA . THR A 1 854 ? -22.150 62.835 14.606 1.00 63.31 854 THR A CA 1
ATOM 6830 C C . THR A 1 854 ? -22.099 63.812 15.776 1.00 63.31 854 THR A C 1
ATOM 6832 O O . THR A 1 854 ? -23.142 64.293 16.209 1.00 63.31 854 THR A O 1
ATOM 6835 N N . VAL A 1 855 ? -20.895 64.134 16.263 1.00 54.91 855 VAL A N 1
ATOM 6836 C CA . VAL A 1 855 ? -20.671 64.983 17.455 1.00 54.91 855 VAL A CA 1
ATOM 6837 C C . VAL A 1 855 ? -21.420 66.336 17.422 1.00 54.91 855 VAL A C 1
ATOM 6839 O O . VAL A 1 855 ? -22.011 66.687 18.441 1.00 54.91 855 VAL A O 1
ATOM 6842 N N . PRO A 1 856 ? -21.544 67.061 16.285 1.00 53.69 856 PRO A N 1
ATOM 6843 C CA . PRO A 1 856 ? -22.344 68.294 16.221 1.00 53.69 856 PRO A CA 1
ATOM 6844 C C . PRO A 1 856 ? -23.850 68.130 16.499 1.00 53.69 856 PRO A C 1
ATOM 6846 O O . PRO A 1 856 ? -24.556 69.122 16.635 1.00 53.69 856 PRO A O 1
ATOM 6849 N N . SER A 1 857 ? -24.372 66.901 16.556 1.00 53.28 857 SER A N 1
ATOM 6850 C CA . SER A 1 857 ? -25.794 66.612 16.786 1.00 53.28 857 SER A CA 1
ATOM 6851 C C . SER A 1 857 ? -26.149 66.343 18.254 1.00 53.28 857 SER A C 1
ATOM 6853 O O . SER A 1 857 ? -27.289 65.977 18.526 1.00 53.28 857 SER A O 1
ATOM 6855 N N . ILE A 1 858 ? -25.203 66.501 19.188 1.00 51.69 858 ILE A N 1
ATOM 6856 C CA . ILE A 1 858 ? -25.432 66.281 20.629 1.00 51.69 858 ILE A CA 1
ATOM 6857 C C . ILE A 1 858 ? -26.353 67.363 21.233 1.00 51.69 858 ILE A C 1
ATOM 6859 O O . ILE A 1 858 ? -27.112 67.062 22.148 1.00 51.69 858 ILE A O 1
ATOM 6863 N N . ASN A 1 859 ? -26.368 68.578 20.666 1.00 48.22 859 ASN A N 1
ATOM 6864 C CA . ASN A 1 859 ? -27.100 69.736 21.207 1.00 48.22 859 ASN A CA 1
ATOM 6865 C C . ASN A 1 859 ? -28.407 70.088 20.456 1.00 48.22 859 ASN A C 1
ATOM 6867 O O . ASN A 1 859 ? -28.946 71.168 20.673 1.00 48.22 859 ASN A O 1
ATOM 6871 N N . ASN A 1 860 ? -28.916 69.224 19.566 1.00 50.59 860 ASN A N 1
ATOM 6872 C CA . ASN A 1 860 ? -30.151 69.488 18.807 1.00 50.59 860 ASN A CA 1
ATOM 6873 C C . ASN A 1 860 ? -31.311 68.608 19.300 1.00 50.59 860 ASN A C 1
ATOM 6875 O O . ASN A 1 860 ? -31.175 67.386 19.359 1.00 50.59 860 ASN A O 1
ATOM 6879 N N . ASP A 1 861 ? -32.486 69.206 19.530 1.00 51.19 861 ASP A N 1
ATOM 6880 C CA . ASP A 1 861 ? -33.644 68.614 20.234 1.00 51.19 861 ASP A CA 1
ATOM 6881 C C . ASP A 1 861 ? -34.287 67.351 19.619 1.00 51.19 861 ASP A C 1
ATOM 6883 O O . ASP A 1 861 ? -35.239 66.804 20.177 1.00 51.19 861 ASP A O 1
ATOM 6887 N N . GLN A 1 862 ? -33.778 66.820 18.505 1.00 53.84 862 GLN A N 1
ATOM 6888 C CA . GLN A 1 862 ? -34.296 65.607 17.861 1.00 53.84 862 GLN A CA 1
ATOM 6889 C C . GLN A 1 862 ? -33.890 64.328 18.618 1.00 53.84 862 GLN A C 1
ATOM 6891 O O . GLN A 1 862 ? -33.086 63.515 18.152 1.00 53.84 862 GLN A O 1
ATOM 6896 N N . HIS A 1 863 ? -34.476 64.138 19.800 1.00 59.69 863 HIS A N 1
ATOM 6897 C CA . HIS A 1 863 ? -34.308 62.962 20.660 1.00 59.69 863 HIS A CA 1
ATOM 6898 C C . HIS A 1 863 ? -35.046 61.715 20.145 1.00 59.69 863 HIS A C 1
ATOM 6900 O O . HIS A 1 863 ? -34.695 60.600 20.528 1.00 59.69 863 HIS A O 1
ATOM 6906 N N . GLU A 1 864 ? -36.020 61.889 19.249 1.00 66.94 864 GLU A N 1
ATOM 6907 C CA . GLU A 1 864 ? -36.842 60.818 18.680 1.00 66.94 864 GLU A CA 1
ATOM 6908 C C . GLU A 1 864 ? -36.476 60.532 17.213 1.00 66.94 864 GLU A C 1
ATOM 6910 O O . GLU A 1 864 ? -36.323 61.457 16.415 1.00 66.94 864 GLU A O 1
ATOM 6915 N N . GLN A 1 865 ? -36.421 59.256 16.817 1.00 72.31 865 GLN A N 1
ATOM 6916 C CA . GLN A 1 865 ? -36.482 58.849 15.405 1.00 72.31 865 GLN A CA 1
ATOM 6917 C C . GLN A 1 865 ? -37.684 57.928 15.148 1.00 72.31 865 GLN A C 1
ATOM 6919 O O . GLN A 1 865 ? -37.899 56.966 15.881 1.00 72.31 865 GLN A O 1
ATOM 6924 N N . ALA A 1 866 ? -38.419 58.176 14.058 1.00 78.75 866 ALA A N 1
ATOM 6925 C CA . ALA A 1 866 ? -39.441 57.264 13.549 1.00 78.75 866 ALA A CA 1
ATOM 6926 C C . ALA A 1 866 ? -38.830 56.096 12.745 1.00 78.75 866 ALA A C 1
ATOM 6928 O O . ALA A 1 866 ? -37.971 56.300 11.882 1.00 78.75 866 ALA A O 1
ATOM 6929 N N . ILE A 1 867 ? -39.317 54.878 12.996 1.00 85.38 867 ILE A N 1
ATOM 6930 C CA . ILE A 1 867 ? -38.991 53.653 12.245 1.00 85.38 867 ILE A CA 1
ATOM 6931 C C . ILE A 1 867 ? -40.295 52.924 11.918 1.00 85.38 867 ILE A C 1
ATOM 6933 O O . ILE A 1 867 ? -41.167 52.809 12.778 1.00 85.38 867 ILE A O 1
ATOM 6937 N N . THR A 1 868 ? -40.439 52.421 10.691 1.00 87.31 868 THR A N 1
ATOM 6938 C CA . THR A 1 868 ? -41.614 51.625 10.289 1.00 87.31 868 THR A CA 1
ATOM 6939 C C . THR A 1 868 ? -41.234 50.161 10.148 1.00 87.31 868 THR A C 1
ATOM 6941 O O . THR A 1 868 ? -40.353 49.838 9.358 1.00 87.31 868 THR A O 1
ATOM 6944 N N . ALA A 1 869 ? -41.901 49.284 10.897 1.00 86.50 869 ALA A N 1
ATOM 6945 C CA . ALA A 1 869 ? -41.716 47.840 10.825 1.00 86.50 869 ALA A CA 1
ATOM 6946 C C . ALA A 1 869 ? -42.844 47.188 10.002 1.00 86.50 869 ALA A C 1
ATOM 6948 O O . ALA A 1 869 ? -44.017 47.549 10.150 1.00 86.50 869 ALA A O 1
ATOM 6949 N N . THR A 1 870 ? -42.492 46.247 9.124 1.00 87.19 870 THR A N 1
ATOM 6950 C CA . THR A 1 870 ? -43.402 45.580 8.174 1.00 87.19 870 THR A CA 1
ATOM 6951 C C . THR A 1 870 ? -43.094 44.086 8.086 1.00 87.19 870 THR A C 1
ATOM 6953 O O . THR A 1 870 ? -41.919 43.732 8.007 1.00 87.19 870 THR A O 1
ATOM 6956 N N . VAL A 1 871 ? -44.117 43.222 8.074 1.00 82.00 871 VAL A N 1
ATOM 6957 C CA . VAL A 1 871 ? -43.947 41.753 8.063 1.00 82.00 871 VAL A CA 1
ATOM 6958 C C . VAL A 1 871 ? -44.333 41.156 6.705 1.00 82.00 871 VAL A C 1
ATOM 6960 O O . VAL A 1 871 ? -45.514 41.130 6.360 1.00 82.00 871 VAL A O 1
ATOM 6963 N N . ALA A 1 872 ? -43.345 40.635 5.970 1.00 64.00 872 ALA A N 1
ATOM 6964 C CA . ALA A 1 872 ? -43.498 40.003 4.652 1.00 64.00 872 ALA A CA 1
ATOM 6965 C C . ALA A 1 872 ? -44.291 40.858 3.623 1.00 64.00 872 ALA A C 1
ATOM 6967 O O . ALA A 1 872 ? -44.380 42.080 3.740 1.00 64.00 872 ALA A O 1
ATOM 6968 N N . ASN A 1 873 ? -44.887 40.213 2.611 1.00 58.44 873 ASN A N 1
ATOM 6969 C CA . ASN A 1 873 ? -45.830 40.829 1.659 1.00 58.44 873 ASN A CA 1
ATOM 6970 C C . ASN A 1 873 ? -47.236 41.068 2.263 1.00 58.44 873 ASN A C 1
ATOM 6972 O O . ASN A 1 873 ? -48.195 41.303 1.528 1.00 58.44 873 ASN A O 1
ATOM 6976 N N . LEU A 1 874 ? -47.393 40.965 3.587 1.00 57.16 874 LEU A N 1
ATOM 6977 C CA . LEU A 1 874 ? -48.680 41.054 4.274 1.00 57.16 874 LEU A CA 1
ATOM 6978 C C . LEU A 1 874 ? -48.920 42.471 4.811 1.00 57.16 874 LEU A C 1
ATOM 6980 O O . LEU A 1 874 ? -47.997 43.214 5.139 1.00 57.16 874 LEU A O 1
ATOM 6984 N N . THR A 1 875 ? -50.189 42.856 4.941 1.00 61.81 875 THR A N 1
ATOM 6985 C CA . THR A 1 875 ? -50.633 44.237 5.221 1.00 61.81 875 THR A CA 1
ATOM 6986 C C . THR A 1 875 ? -50.342 44.747 6.645 1.00 61.81 875 THR A C 1
ATOM 6988 O O . THR A 1 875 ? -50.854 45.790 7.050 1.00 61.81 875 THR A O 1
ATOM 6991 N N . VAL A 1 876 ? -49.529 44.036 7.433 1.00 73.38 876 VAL A N 1
ATOM 6992 C CA . VAL A 1 876 ? -49.228 44.364 8.833 1.00 73.38 876 VAL A CA 1
ATOM 6993 C C . VAL A 1 876 ? -48.010 45.290 8.905 1.00 73.38 876 VAL A C 1
ATOM 6995 O O . VAL A 1 876 ? -46.864 44.857 9.035 1.00 73.38 876 VAL A O 1
ATOM 6998 N N . THR A 1 877 ? -48.276 46.595 8.830 1.00 78.69 877 THR A N 1
ATOM 6999 C CA . THR A 1 877 ? -47.269 47.666 8.917 1.00 78.69 877 THR A CA 1
ATOM 7000 C C . THR A 1 877 ? -47.525 48.566 10.123 1.00 78.69 877 THR A C 1
ATOM 7002 O O . THR A 1 877 ? -48.670 48.964 10.345 1.00 78.69 877 THR A O 1
ATOM 7005 N N . LYS A 1 878 ? -46.489 48.949 10.882 1.00 80.19 878 LYS A N 1
ATOM 7006 C CA . LYS A 1 878 ? -46.639 49.902 11.996 1.00 80.19 878 LYS A CA 1
ATOM 7007 C C . LYS A 1 878 ? -45.388 50.749 12.225 1.00 80.19 878 LYS A C 1
ATOM 7009 O O . LYS A 1 878 ? -44.268 50.248 12.162 1.00 80.19 878 LYS A O 1
ATOM 7014 N N . THR A 1 879 ? -45.593 52.030 12.522 1.00 82.31 879 THR A N 1
ATOM 7015 C CA . THR A 1 879 ? -44.529 52.999 12.825 1.00 82.31 879 THR A CA 1
ATOM 7016 C C . THR A 1 879 ? -44.382 53.196 14.335 1.00 82.31 879 THR A C 1
ATOM 7018 O O . THR A 1 879 ? -45.371 53.208 15.070 1.00 82.31 879 THR A O 1
ATOM 7021 N N . PHE A 1 880 ? -43.140 53.338 14.794 1.00 79.56 880 PHE A N 1
ATOM 7022 C CA . PHE A 1 880 ? -42.740 53.450 16.198 1.00 79.56 880 PHE A CA 1
ATOM 7023 C C . PHE A 1 880 ? -41.641 54.516 16.363 1.00 79.56 880 PHE A C 1
ATOM 7025 O O . PHE A 1 880 ? -41.051 54.948 15.370 1.00 79.56 880 PHE A O 1
ATOM 7032 N N . LYS A 1 881 ? -41.352 54.922 17.608 1.00 79.25 881 LYS A N 1
ATOM 7033 C CA . LYS A 1 881 ? -40.272 55.865 17.956 1.00 79.25 881 LYS A CA 1
ATOM 7034 C C . LYS A 1 881 ? -39.084 55.150 18.619 1.00 79.25 881 LYS A C 1
ATOM 7036 O O . LYS A 1 881 ? -39.285 54.133 19.277 1.00 79.25 881 LYS A O 1
ATOM 7041 N N . VAL A 1 882 ? -37.879 55.706 18.473 1.00 75.69 882 VAL A N 1
ATOM 7042 C CA . VAL A 1 882 ? -36.619 55.253 19.102 1.00 75.69 882 VAL A CA 1
ATOM 7043 C C . VAL A 1 882 ? -35.911 56.424 19.799 1.00 75.69 882 VAL A C 1
ATOM 7045 O O . VAL A 1 882 ? -35.920 57.534 19.261 1.00 75.69 882 VAL A O 1
ATOM 7048 N N . PHE A 1 883 ? -35.300 56.168 20.967 1.00 72.56 883 PHE A N 1
ATOM 7049 C CA . PHE A 1 883 ? -34.743 57.170 21.904 1.00 72.56 883 PHE A CA 1
ATOM 7050 C C . PHE A 1 883 ? -33.222 57.010 22.173 1.00 72.56 883 PHE A C 1
ATOM 7052 O O . PHE A 1 883 ? -32.644 55.973 21.840 1.00 72.56 883 PHE A O 1
ATOM 7059 N N . LYS A 1 884 ? -32.578 58.024 22.791 1.00 68.38 884 LYS A N 1
ATOM 7060 C CA . LYS A 1 884 ? -31.108 58.170 23.005 1.00 68.38 884 LYS A CA 1
ATOM 7061 C C . LYS A 1 884 ? -30.756 58.509 24.483 1.00 68.38 884 LYS A C 1
ATOM 7063 O O . LYS A 1 884 ? -31.529 59.236 25.097 1.00 68.38 884 LYS A O 1
ATOM 7068 N N . ILE A 1 885 ? -29.639 58.009 25.056 1.00 61.19 885 ILE A N 1
ATOM 7069 C CA . ILE A 1 885 ? -29.266 58.094 26.515 1.00 61.19 885 ILE A CA 1
ATOM 7070 C C . ILE A 1 885 ? -27.713 58.243 26.718 1.00 61.19 885 ILE A C 1
ATOM 7072 O O . ILE A 1 885 ? -27.009 57.915 25.770 1.00 61.19 885 ILE A O 1
ATOM 7076 N N . HIS A 1 886 ? -27.164 58.709 27.872 1.00 50.75 886 HIS A N 1
ATOM 7077 C CA . HIS A 1 886 ? -25.747 59.176 28.086 1.00 50.75 886 HIS A CA 1
ATOM 7078 C C . HIS A 1 886 ? -25.062 58.781 29.453 1.00 50.75 886 HIS A C 1
ATOM 7080 O O . HIS A 1 886 ? -25.795 58.713 30.438 1.00 50.75 886 HIS A O 1
ATOM 7086 N N . LEU A 1 887 ? -23.712 58.581 29.547 1.00 46.12 887 LEU A N 1
ATOM 7087 C CA . LEU A 1 887 ? -22.887 58.202 30.764 1.00 46.12 887 LEU A CA 1
ATOM 7088 C C . LEU A 1 887 ? -21.341 58.534 30.669 1.00 46.12 887 LEU A C 1
ATOM 7090 O O . LEU A 1 887 ? -20.867 58.587 29.532 1.00 46.12 887 LEU A O 1
ATOM 7094 N N . ASP A 1 888 ? -20.578 58.667 31.800 1.00 37.81 888 ASP A N 1
ATOM 7095 C CA . ASP A 1 888 ? -19.115 59.067 31.929 1.00 37.81 888 ASP A CA 1
ATOM 7096 C C . ASP A 1 888 ? -18.419 58.700 33.320 1.00 37.81 888 ASP A C 1
ATOM 7098 O O . ASP A 1 888 ? -19.169 58.681 34.296 1.00 37.81 888 ASP A O 1
ATOM 7102 N N . ASP A 1 889 ? -17.078 58.410 33.454 1.00 36.28 889 ASP A N 1
ATOM 7103 C CA . ASP A 1 889 ? -16.276 58.177 34.743 1.00 36.28 889 ASP A CA 1
ATOM 7104 C C . ASP A 1 889 ? -14.695 57.943 34.626 1.00 36.28 889 ASP A C 1
ATOM 7106 O O . ASP A 1 889 ? -14.193 57.823 33.506 1.00 36.28 889 ASP A O 1
ATOM 7110 N N . SER A 1 890 ? -13.874 57.838 35.725 1.00 32.88 890 SER A N 1
ATOM 7111 C CA . SER A 1 890 ? -12.353 57.777 35.705 1.00 32.88 890 SER A CA 1
ATOM 7112 C C . SER A 1 890 ? -11.508 57.111 36.880 1.00 32.88 890 SER A C 1
ATOM 7114 O O . SER A 1 890 ? -12.040 56.846 37.949 1.00 32.88 890 SER A O 1
ATOM 7116 N N . GLU A 1 891 ? -10.166 56.913 36.674 1.00 35.00 891 GLU A N 1
ATOM 7117 C CA . GLU A 1 891 ? -9.004 56.482 37.567 1.00 35.00 891 GLU A CA 1
ATOM 7118 C C . GLU A 1 891 ? -8.502 54.990 37.677 1.00 35.00 891 GLU A C 1
ATOM 7120 O O . GLU A 1 891 ? -9.266 54.121 38.094 1.00 35.00 891 GLU A O 1
ATOM 7125 N N . ARG A 1 892 ? -7.174 54.718 37.441 1.00 37.72 892 ARG A N 1
ATOM 7126 C CA . ARG A 1 892 ? -6.205 53.816 38.193 1.00 37.72 892 ARG A CA 1
ATOM 7127 C C . ARG A 1 892 ? -4.899 53.376 37.457 1.00 37.72 892 ARG A C 1
ATOM 7129 O O . ARG A 1 892 ? -4.819 53.468 36.242 1.00 37.72 892 ARG A O 1
ATOM 7136 N N . ASP A 1 893 ? -3.912 52.871 38.229 1.00 47.00 893 ASP A N 1
ATOM 7137 C CA . ASP A 1 893 ? -2.501 52.472 37.930 1.00 47.00 893 ASP A CA 1
ATOM 7138 C C . ASP A 1 893 ? -2.163 51.765 36.592 1.00 47.00 893 ASP A C 1
ATOM 7140 O O . ASP A 1 893 ? -2.995 51.088 35.985 1.00 47.00 893 ASP A O 1
ATOM 7144 N N . HIS A 1 894 ? -0.894 51.846 36.144 1.00 60.34 894 HIS A N 1
ATOM 7145 C CA . HIS A 1 894 ? -0.447 51.383 34.814 1.00 60.34 894 HIS A CA 1
ATOM 7146 C C . HIS A 1 894 ? 0.833 50.509 34.803 1.00 60.34 894 HIS A C 1
ATOM 7148 O O . HIS A 1 894 ? 1.876 50.869 35.352 1.00 60.34 894 HIS A O 1
ATOM 7154 N N . LEU A 1 895 ? 0.751 49.389 34.075 1.00 76.94 895 LEU A N 1
ATOM 7155 C CA . LEU A 1 895 ? 1.840 48.497 33.644 1.00 76.94 895 LEU A CA 1
ATOM 7156 C C . LEU A 1 895 ? 2.089 48.733 32.137 1.00 76.94 895 LEU A C 1
ATOM 7158 O O . LEU A 1 895 ? 1.129 48.849 31.379 1.00 76.94 895 LEU A O 1
ATOM 7162 N N . GLU A 1 896 ? 3.351 48.813 31.696 1.00 78.06 896 GLU A N 1
ATOM 7163 C CA . GLU A 1 896 ? 3.747 49.314 30.367 1.00 78.06 896 GLU A CA 1
ATOM 7164 C C . GLU A 1 896 ? 4.731 48.379 29.622 1.00 78.06 896 GLU A C 1
ATOM 7166 O O . GLU A 1 896 ? 5.644 47.795 30.212 1.00 78.06 896 GLU A O 1
ATOM 7171 N N . MET A 1 897 ? 4.577 48.270 28.297 1.00 84.25 897 MET A N 1
ATOM 7172 C CA . MET A 1 897 ? 5.476 47.546 27.383 1.00 84.25 897 MET A CA 1
ATOM 7173 C C . MET A 1 897 ? 6.383 48.558 26.658 1.00 84.25 897 MET A C 1
ATOM 7175 O O . MET A 1 897 ? 5.923 49.258 25.761 1.00 84.25 897 MET A O 1
ATOM 7179 N N . ARG A 1 898 ? 7.663 48.659 27.047 1.00 80.12 898 ARG A N 1
ATOM 7180 C CA . ARG A 1 898 ? 8.595 49.703 26.569 1.00 80.12 898 ARG A CA 1
ATOM 7181 C C . ARG A 1 898 ? 9.400 49.351 25.325 1.00 80.12 898 ARG A C 1
ATOM 7183 O O . ARG A 1 898 ? 9.676 50.241 24.527 1.00 80.12 898 ARG A O 1
ATOM 7190 N N . THR A 1 899 ? 9.792 48.090 25.164 1.00 78.19 899 THR A N 1
ATOM 7191 C CA . THR A 1 899 ? 10.585 47.646 24.008 1.00 78.19 899 THR A CA 1
ATOM 7192 C C . THR A 1 899 ? 10.035 46.335 23.477 1.00 78.19 899 THR A C 1
ATOM 7194 O O . THR A 1 899 ? 9.874 45.378 24.232 1.00 78.19 899 THR A O 1
ATOM 7197 N N . LEU A 1 900 ? 9.755 46.310 22.177 1.00 85.88 900 LEU A N 1
ATOM 7198 C CA . LEU A 1 900 ? 9.282 45.149 21.430 1.00 85.88 900 LEU A CA 1
ATOM 7199 C C . LEU A 1 900 ? 9.813 45.274 19.995 1.00 85.88 900 LEU A C 1
ATOM 7201 O O . LEU A 1 900 ? 9.152 45.842 19.126 1.00 85.88 900 LEU A O 1
ATOM 7205 N N . THR A 1 901 ? 11.053 44.840 19.770 1.00 83.56 901 THR A N 1
ATOM 7206 C CA . THR A 1 901 ? 11.724 44.914 18.458 1.00 83.56 901 THR A CA 1
ATOM 7207 C C . THR A 1 901 ? 11.759 43.540 17.785 1.00 83.56 901 THR A C 1
ATOM 7209 O O . THR A 1 901 ? 11.464 42.526 18.411 1.00 83.56 901 THR A O 1
ATOM 7212 N N . SER A 1 902 ? 12.045 43.485 16.480 1.00 82.38 902 SER A N 1
ATOM 7213 C CA . SER A 1 902 ? 12.085 42.207 15.751 1.00 82.38 902 SER A CA 1
ATOM 7214 C C . SER A 1 902 ? 13.428 41.499 15.930 1.00 82.38 902 SER A C 1
ATOM 7216 O O . SER A 1 902 ? 14.475 42.105 15.716 1.00 82.38 902 SER A O 1
ATOM 7218 N N . LEU A 1 903 ? 13.394 40.205 16.248 1.00 86.81 903 LEU A N 1
ATOM 7219 C CA . LEU A 1 903 ? 14.585 39.361 16.355 1.00 86.81 903 LEU A CA 1
ATOM 7220 C C . LEU A 1 903 ? 15.141 39.019 14.957 1.00 86.81 903 LEU A C 1
ATOM 7222 O O . LEU A 1 903 ? 14.381 38.866 13.997 1.00 86.81 903 LEU A O 1
ATOM 7226 N N . VAL A 1 904 ? 16.462 38.863 14.841 1.00 79.38 904 VAL A N 1
ATOM 7227 C CA . VAL A 1 904 ? 17.154 38.425 13.614 1.00 79.38 904 VAL A CA 1
ATOM 7228 C C . VAL A 1 904 ? 17.989 37.182 13.932 1.00 79.38 904 VAL A C 1
ATOM 7230 O O . VAL A 1 904 ? 18.727 37.182 14.913 1.00 79.38 904 VAL A O 1
ATOM 7233 N N . VAL A 1 905 ? 17.832 36.120 13.136 1.00 76.19 905 VAL A N 1
ATOM 7234 C CA . VAL A 1 905 ? 18.250 34.745 13.465 1.00 76.19 905 VAL A CA 1
ATOM 7235 C C . VAL A 1 905 ? 18.834 34.062 12.225 1.00 76.19 905 VAL A C 1
ATOM 7237 O O . VAL A 1 905 ? 18.079 33.799 11.295 1.00 76.19 905 VAL A O 1
ATOM 7240 N N . PRO A 1 906 ? 20.139 33.757 12.140 1.00 64.38 906 PRO A N 1
ATOM 7241 C CA . PRO A 1 906 ? 20.691 33.031 10.994 1.00 64.38 906 PRO A CA 1
ATOM 7242 C C . PRO A 1 906 ? 19.952 31.717 10.663 1.00 64.38 906 PRO A C 1
ATOM 7244 O O . PRO A 1 906 ? 19.349 31.081 11.532 1.00 64.38 906 PRO A O 1
ATOM 7247 N N . PHE A 1 907 ? 19.952 31.301 9.391 1.00 61.62 907 PHE A N 1
ATOM 7248 C CA . PHE A 1 907 ? 19.143 30.146 8.976 1.00 61.62 907 PHE A CA 1
ATOM 7249 C C . PHE A 1 907 ? 19.547 28.859 9.716 1.00 61.62 907 PHE A C 1
ATOM 7251 O O . PHE A 1 907 ? 20.725 28.526 9.830 1.00 61.62 907 PHE A O 1
ATOM 7258 N N . SER A 1 908 ? 18.546 28.130 10.223 1.00 63.28 908 SER A N 1
ATOM 7259 C CA . SER A 1 908 ? 18.707 26.962 11.101 1.00 63.28 908 SER A CA 1
ATOM 7260 C C . SER A 1 908 ? 19.521 27.209 12.393 1.00 63.28 908 SER A C 1
ATOM 7262 O O . SER A 1 908 ? 20.028 26.248 12.979 1.00 63.28 908 SER A O 1
ATOM 7264 N N . SER A 1 909 ? 19.656 28.457 12.864 1.00 64.44 909 SER A N 1
ATOM 7265 C CA . SER A 1 909 ? 20.369 28.779 14.107 1.00 64.44 909 SER A CA 1
ATOM 7266 C C . SER A 1 909 ? 19.446 28.987 15.316 1.00 64.44 909 SER A C 1
ATOM 7268 O O . SER A 1 909 ? 18.215 29.021 15.229 1.00 64.44 909 SER A O 1
ATOM 7270 N N . ILE A 1 910 ? 20.086 29.142 16.475 1.00 72.31 910 ILE A N 1
ATOM 7271 C CA . ILE A 1 910 ? 19.495 29.668 17.706 1.00 72.31 910 ILE A CA 1
ATOM 7272 C C . ILE A 1 910 ? 19.838 31.162 17.845 1.00 72.31 910 ILE A C 1
ATOM 7274 O O . ILE A 1 910 ? 20.808 31.630 17.240 1.00 72.31 910 ILE A O 1
ATOM 7278 N N . SER A 1 911 ? 19.050 31.936 18.593 1.00 79.38 911 SER A N 1
ATOM 7279 C CA . SER A 1 911 ? 19.319 33.354 18.888 1.00 79.38 911 SER A CA 1
ATOM 7280 C C . SER A 1 911 ? 18.665 33.811 20.191 1.00 79.38 911 SER A C 1
ATOM 7282 O O . SER A 1 911 ? 17.624 33.296 20.595 1.00 79.38 911 SER A O 1
ATOM 7284 N N . GLN A 1 912 ? 19.292 34.777 20.858 1.00 85.75 912 GLN A N 1
ATOM 7285 C CA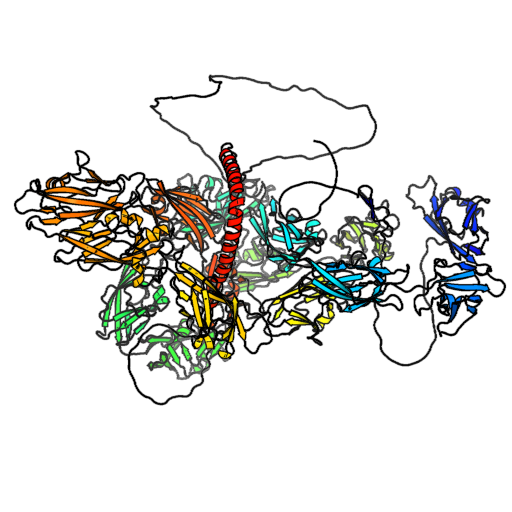 . GLN A 1 912 ? 18.938 35.217 22.206 1.00 85.75 912 GLN A CA 1
ATOM 7286 C C . GLN A 1 912 ? 17.859 36.313 22.191 1.00 85.75 912 GLN A C 1
ATOM 7288 O O . GLN A 1 912 ? 17.936 37.253 21.404 1.00 85.75 912 GLN A O 1
ATOM 7293 N N . ILE A 1 913 ? 16.881 36.223 23.093 1.00 88.12 913 ILE A N 1
ATOM 7294 C CA . ILE A 1 913 ? 15.884 37.267 23.359 1.00 88.12 913 ILE A CA 1
ATOM 7295 C C . ILE A 1 913 ? 16.300 37.977 24.647 1.00 88.12 913 ILE A C 1
ATOM 7297 O O . ILE A 1 913 ? 16.148 37.443 25.747 1.00 88.12 913 ILE A O 1
ATOM 7301 N N . ASP A 1 914 ? 16.838 39.187 24.498 1.00 87.50 914 ASP A N 1
ATOM 7302 C CA . ASP A 1 914 ? 17.275 40.031 25.609 1.00 87.50 914 ASP A CA 1
ATOM 7303 C C . ASP A 1 914 ? 16.482 41.348 25.711 1.00 87.50 914 ASP A C 1
ATOM 7305 O O . ASP A 1 914 ? 15.518 41.589 24.981 1.00 87.50 914 ASP A O 1
ATOM 7309 N N . LYS A 1 915 ? 16.894 42.221 26.636 1.00 86.81 915 LYS A N 1
ATOM 7310 C CA . LYS A 1 915 ? 16.264 43.525 26.917 1.00 86.81 915 LYS A CA 1
ATOM 7311 C C . LYS A 1 915 ? 16.211 44.514 25.734 1.00 86.81 915 LYS A C 1
ATOM 7313 O O . LYS A 1 915 ? 15.510 45.519 25.835 1.00 86.81 915 LYS A O 1
ATOM 7318 N N . SER A 1 916 ? 16.966 44.289 24.655 1.00 82.75 916 SER A N 1
ATOM 7319 C CA . SER A 1 916 ? 16.882 45.070 23.407 1.00 82.75 916 SER A CA 1
ATOM 7320 C C . SER A 1 916 ? 15.752 44.584 22.492 1.00 82.75 916 SER A C 1
ATOM 7322 O O . SER A 1 916 ? 15.175 45.370 21.736 1.00 82.75 916 SER A O 1
ATOM 7324 N N . VAL A 1 917 ? 15.392 43.304 22.619 1.00 85.44 917 VAL A N 1
ATOM 7325 C CA . VAL A 1 917 ? 14.274 42.659 21.925 1.00 85.44 917 VAL A CA 1
ATOM 7326 C C . VAL A 1 917 ? 12.973 42.881 22.697 1.00 85.44 917 VAL A C 1
ATOM 7328 O O . VAL A 1 917 ? 11.956 43.228 22.096 1.00 85.44 917 VAL A O 1
ATOM 7331 N N . LEU A 1 918 ? 13.005 42.722 24.028 1.00 89.38 918 LEU A N 1
ATOM 7332 C CA . LEU A 1 918 ? 11.811 42.683 24.874 1.00 89.38 918 LEU A CA 1
ATOM 7333 C C . LEU A 1 918 ? 12.028 43.339 26.257 1.00 89.38 918 LEU A C 1
ATOM 7335 O O . LEU A 1 918 ? 12.830 42.877 27.070 1.00 89.38 918 LEU A O 1
ATOM 7339 N N . LEU A 1 919 ? 11.282 44.409 26.556 1.00 91.12 919 LEU A N 1
ATOM 7340 C CA . LEU A 1 919 ? 11.341 45.119 27.843 1.00 91.12 919 LEU A CA 1
ATOM 7341 C C . LEU A 1 919 ? 9.964 45.620 28.288 1.00 91.12 919 LEU A C 1
ATOM 7343 O O . LEU A 1 919 ? 9.421 46.556 27.701 1.00 91.12 919 LEU A O 1
ATOM 7347 N N . ALA A 1 920 ? 9.429 45.047 29.363 1.00 87.75 920 ALA A N 1
ATOM 7348 C CA . ALA A 1 920 ? 8.271 45.556 30.094 1.00 87.75 920 ALA A CA 1
ATOM 7349 C C . ALA A 1 920 ? 8.692 46.212 31.419 1.00 87.75 920 ALA A C 1
ATOM 7351 O O . ALA A 1 920 ? 9.695 45.834 32.030 1.00 87.75 920 ALA A O 1
ATOM 7352 N N . THR A 1 921 ? 7.910 47.190 31.876 1.00 84.00 921 THR A N 1
ATOM 7353 C CA . THR A 1 921 ? 8.147 47.937 33.118 1.00 84.00 921 THR A CA 1
ATOM 7354 C C . THR A 1 921 ? 6.840 48.289 33.817 1.00 84.00 921 THR A C 1
ATOM 7356 O O . THR A 1 921 ? 5.857 48.636 33.170 1.00 84.00 921 THR A O 1
ATOM 7359 N N . ALA A 1 922 ? 6.853 48.302 35.148 1.00 77.75 922 ALA A N 1
ATOM 7360 C CA . ALA A 1 922 ? 5.818 48.944 35.950 1.00 77.75 922 ALA A CA 1
ATOM 7361 C C . ALA A 1 922 ? 6.452 49.653 37.148 1.00 77.75 922 ALA A C 1
ATOM 7363 O O . ALA A 1 922 ? 7.505 49.240 37.647 1.00 77.75 922 ALA A O 1
ATOM 7364 N N . SER A 1 923 ? 5.803 50.717 37.612 1.00 66.81 923 SER A N 1
ATOM 7365 C CA . SER A 1 923 ? 6.244 51.476 38.779 1.00 66.81 923 SER A CA 1
ATOM 7366 C C . SER A 1 923 ? 6.313 50.578 40.020 1.00 66.81 923 SER A C 1
ATOM 7368 O O . SER A 1 923 ? 5.392 49.816 40.305 1.00 66.81 923 SER A O 1
ATOM 7370 N N . HIS A 1 924 ? 7.412 50.682 40.773 1.00 71.94 924 HIS A N 1
ATOM 7371 C CA . HIS A 1 924 ? 7.631 49.977 42.046 1.00 71.94 924 HIS A CA 1
ATOM 7372 C C . HIS A 1 924 ? 7.623 48.432 41.975 1.00 71.94 924 HIS A C 1
ATOM 7374 O O . HIS A 1 924 ? 7.298 47.777 42.968 1.00 71.94 924 HIS A O 1
ATOM 7380 N N . LYS A 1 925 ? 8.005 47.836 40.833 1.00 77.62 925 LYS A N 1
ATOM 7381 C CA . LYS A 1 925 ? 8.082 46.374 40.651 1.00 77.62 925 LYS A CA 1
ATOM 7382 C C . LYS A 1 925 ? 9.439 45.882 40.151 1.00 77.62 925 LYS A C 1
ATOM 7384 O O . LYS A 1 925 ? 10.039 46.474 39.256 1.00 77.62 925 LYS A O 1
ATOM 7389 N N . HIS A 1 926 ? 9.927 44.787 40.734 1.00 82.50 926 HIS A N 1
ATOM 7390 C CA . HIS A 1 926 ? 11.203 44.172 40.365 1.00 82.50 926 HIS A CA 1
ATOM 7391 C C . HIS A 1 926 ? 11.069 43.362 39.056 1.00 82.50 926 HIS A C 1
ATOM 7393 O O . HIS A 1 926 ? 10.024 42.751 38.839 1.00 82.50 926 HIS A O 1
ATOM 7399 N N . PRO A 1 927 ? 12.103 43.250 38.194 1.00 84.19 927 PRO A N 1
ATOM 7400 C CA . PRO A 1 927 ? 12.014 42.479 36.946 1.00 84.19 927 PRO A CA 1
ATOM 7401 C C . PRO A 1 927 ? 11.645 40.992 37.096 1.00 84.19 927 PRO A C 1
ATOM 7403 O O . PRO A 1 927 ? 11.224 40.372 36.125 1.00 84.19 927 PRO A O 1
ATOM 7406 N N . SER A 1 928 ? 11.776 40.400 38.287 1.00 84.00 928 SER A N 1
ATOM 7407 C CA . SER A 1 928 ? 11.291 39.037 38.571 1.00 84.00 928 SER A CA 1
ATOM 7408 C C . SER A 1 928 ? 9.788 38.959 38.889 1.00 84.00 928 SER A C 1
ATOM 7410 O O . SER A 1 928 ? 9.237 37.866 38.906 1.00 84.00 928 SER A O 1
ATOM 7412 N N . GLU A 1 929 ? 9.128 40.090 39.159 1.00 84.75 929 GLU A N 1
ATOM 7413 C CA . GLU A 1 929 ? 7.674 40.193 39.370 1.00 84.75 929 GLU A CA 1
ATOM 7414 C C . GLU A 1 929 ? 6.905 40.505 38.078 1.00 84.75 929 GLU A C 1
ATOM 7416 O O . GLU A 1 929 ? 5.681 40.386 38.052 1.00 84.75 929 GLU A O 1
ATOM 7421 N N . ILE A 1 930 ? 7.611 40.927 37.023 1.00 89.38 930 ILE A N 1
ATOM 7422 C CA . ILE A 1 930 ? 7.047 41.190 35.696 1.00 89.38 930 ILE A CA 1
ATOM 7423 C C . ILE A 1 930 ? 7.102 39.887 34.905 1.00 89.38 930 ILE A C 1
ATOM 7425 O O . ILE A 1 930 ? 8.192 39.416 34.567 1.00 89.38 930 ILE A O 1
ATOM 7429 N N . VAL A 1 931 ? 5.937 39.296 34.642 1.00 89.12 931 VAL A N 1
ATOM 7430 C CA . VAL A 1 931 ? 5.811 37.953 34.070 1.00 89.12 931 VAL A CA 1
ATOM 7431 C C . VAL A 1 931 ? 5.265 38.026 32.649 1.00 89.12 931 VAL A C 1
ATOM 7433 O O . VAL A 1 931 ? 4.295 38.725 32.387 1.00 89.12 931 VAL A O 1
ATOM 7436 N N . PHE A 1 932 ? 5.883 37.290 31.736 1.00 91.81 932 PHE A N 1
ATOM 7437 C CA . PHE A 1 932 ? 5.430 37.070 30.372 1.00 91.81 932 PHE A CA 1
ATOM 7438 C C . PHE A 1 932 ? 4.719 35.718 30.300 1.00 91.81 932 PHE A C 1
ATOM 7440 O O . PHE A 1 932 ? 5.320 34.680 30.589 1.00 91.81 932 PHE A O 1
ATOM 7447 N N . ASP A 1 933 ? 3.446 35.744 29.914 1.00 87.75 933 ASP A N 1
ATOM 7448 C CA . ASP A 1 933 ? 2.561 34.585 29.800 1.00 87.75 933 ASP A CA 1
ATOM 7449 C C . ASP A 1 933 ? 2.337 34.286 28.306 1.00 87.75 933 ASP A C 1
ATOM 7451 O O . ASP A 1 933 ? 1.674 35.060 27.612 1.00 87.75 933 ASP A O 1
ATOM 7455 N N . VAL A 1 934 ? 2.921 33.205 27.774 1.00 88.38 934 VAL A N 1
ATOM 7456 C CA . VAL A 1 934 ? 2.891 32.901 26.329 1.00 88.38 934 VAL A CA 1
ATOM 7457 C C . VAL A 1 934 ? 1.539 32.300 25.935 1.00 88.38 934 VAL A C 1
ATOM 7459 O O . VAL A 1 934 ? 1.205 31.187 26.328 1.00 88.38 934 VAL A O 1
ATOM 7462 N N . ILE A 1 935 ? 0.780 33.029 25.112 1.00 83.06 935 ILE A N 1
ATOM 7463 C CA . ILE A 1 935 ? -0.532 32.615 24.585 1.00 83.06 935 ILE A CA 1
ATOM 7464 C C . ILE A 1 935 ? -0.370 31.747 23.332 1.00 83.06 935 ILE A C 1
ATOM 7466 O O . ILE A 1 935 ? -1.105 30.781 23.141 1.00 83.06 935 ILE A O 1
ATOM 7470 N N . ARG A 1 936 ? 0.575 32.103 22.451 1.00 84.06 936 ARG A N 1
ATOM 7471 C CA . ARG A 1 936 ? 0.850 31.373 21.208 1.00 84.06 936 ARG A CA 1
ATOM 7472 C C . ARG A 1 936 ? 2.352 31.210 21.025 1.00 84.06 936 ARG A C 1
ATOM 7474 O O . ARG A 1 936 ? 3.075 32.198 20.896 1.00 84.06 936 ARG A O 1
ATOM 7481 N N . GLN A 1 937 ? 2.783 29.954 20.995 1.00 84.94 937 GLN A N 1
ATOM 7482 C CA . GLN A 1 937 ? 4.147 29.559 20.649 1.00 84.94 937 GLN A CA 1
ATOM 7483 C C . GLN A 1 937 ? 4.469 29.896 19.173 1.00 84.94 937 GLN A C 1
ATOM 7485 O O . GLN A 1 937 ? 3.541 30.053 18.371 1.00 84.94 937 GLN A O 1
ATOM 7490 N N . PRO A 1 938 ? 5.760 30.018 18.810 1.00 85.62 938 PRO A N 1
ATOM 7491 C CA . PRO A 1 938 ? 6.191 30.198 17.421 1.00 85.62 938 PRO A CA 1
ATOM 7492 C C . PRO A 1 938 ? 5.788 29.020 16.514 1.00 85.62 938 PRO A C 1
ATOM 7494 O O . PRO A 1 938 ? 5.670 27.887 16.975 1.00 85.62 938 PRO A O 1
ATOM 7497 N N . MET A 1 939 ? 5.589 29.280 15.217 1.00 80.81 939 MET A N 1
ATOM 7498 C CA . MET A 1 939 ? 5.193 28.271 14.215 1.00 80.81 939 MET A CA 1
ATOM 7499 C C . MET A 1 939 ? 6.383 27.612 13.502 1.00 80.81 939 MET A C 1
ATOM 7501 O O . MET A 1 939 ? 6.261 26.506 12.972 1.00 80.81 939 MET A O 1
ATOM 7505 N N . HIS A 1 940 ? 7.532 28.283 13.472 1.00 76.81 940 HIS A N 1
ATOM 7506 C CA . HIS A 1 940 ? 8.751 27.872 12.775 1.00 76.81 940 HIS A CA 1
ATOM 7507 C C . HIS A 1 940 ? 9.964 27.814 13.721 1.00 76.81 940 HIS A C 1
ATOM 7509 O O . HIS A 1 940 ? 11.119 27.890 13.293 1.00 76.81 940 HIS A O 1
ATOM 7515 N N . GLY A 1 941 ? 9.715 27.607 15.015 1.00 74.44 941 GLY A N 1
ATOM 7516 C CA . GLY A 1 941 ? 10.754 27.467 16.025 1.00 74.44 941 GLY A CA 1
ATOM 7517 C C . GLY A 1 941 ? 10.223 27.067 17.397 1.00 74.44 941 GLY A C 1
ATOM 7518 O O . GLY A 1 941 ? 9.147 26.485 17.522 1.00 74.44 941 GLY A O 1
ATOM 7519 N N . SER A 1 942 ? 10.988 27.351 18.448 1.00 81.56 942 SER A N 1
ATOM 7520 C CA . SER A 1 942 ? 10.599 27.113 19.847 1.00 81.56 942 SER A CA 1
ATOM 7521 C C . SER A 1 942 ? 11.324 28.062 20.802 1.00 81.56 942 SER A C 1
ATOM 7523 O O . SER A 1 942 ? 12.472 28.430 20.549 1.00 81.56 942 SER A O 1
ATOM 7525 N N . LEU A 1 943 ? 10.661 28.438 21.903 1.00 85.50 943 LEU A N 1
ATOM 7526 C CA . LEU A 1 943 ? 11.265 29.203 22.999 1.00 85.50 943 LEU A CA 1
ATOM 7527 C C . LEU A 1 943 ? 11.872 28.279 24.059 1.00 85.50 943 LEU A C 1
ATOM 7529 O O . LEU A 1 943 ? 11.187 27.397 24.580 1.00 85.50 943 LEU A O 1
ATOM 7533 N N . ILE A 1 944 ? 13.135 28.540 24.397 1.00 79.00 944 ILE A N 1
ATOM 7534 C CA . ILE A 1 944 ? 13.982 27.753 25.301 1.00 79.00 944 ILE A CA 1
ATOM 7535 C C . ILE A 1 944 ? 14.499 28.652 26.436 1.00 79.00 944 ILE A C 1
ATOM 7537 O O . ILE A 1 944 ? 14.790 29.827 26.208 1.00 79.00 944 ILE A O 1
ATOM 7541 N N . LEU A 1 945 ? 14.621 28.104 27.652 1.00 74.00 945 LEU A N 1
ATOM 7542 C CA . LEU A 1 945 ? 15.235 28.769 28.809 1.00 74.00 945 LEU A CA 1
ATOM 7543 C C . LEU A 1 945 ? 16.619 28.162 29.107 1.00 74.00 945 LEU A C 1
ATOM 7545 O O . LEU A 1 945 ? 16.713 27.019 29.557 1.00 74.00 945 LEU A O 1
ATOM 7549 N N . GLU A 1 946 ? 17.694 28.923 28.900 1.00 57.84 946 GLU A N 1
ATOM 7550 C CA . GLU A 1 946 ? 19.058 28.500 29.230 1.00 57.84 946 GLU A CA 1
ATOM 7551 C C . GLU A 1 946 ? 19.298 28.559 30.750 1.00 57.84 946 GLU A C 1
ATOM 7553 O O . GLU A 1 946 ? 19.475 29.620 31.355 1.00 57.84 946 GLU A O 1
ATOM 7558 N N . SER A 1 947 ? 19.305 27.382 31.379 1.00 52.41 947 SER A N 1
ATOM 7559 C CA . SER A 1 947 ? 19.594 27.206 32.804 1.00 52.41 947 SER A CA 1
ATOM 7560 C C . SER A 1 947 ? 21.087 26.934 33.038 1.00 52.41 947 SER A C 1
ATOM 7562 O O . SER A 1 947 ? 21.697 26.103 32.365 1.00 52.41 947 SER A O 1
ATOM 7564 N N . LEU A 1 948 ? 21.680 27.658 33.991 1.00 35.88 948 LEU A N 1
ATOM 7565 C CA . LEU A 1 948 ? 23.129 27.782 34.205 1.00 35.88 948 LEU A CA 1
ATOM 7566 C C . LEU A 1 948 ? 23.893 26.454 34.397 1.00 35.88 948 LEU A C 1
ATOM 7568 O O . LEU A 1 948 ? 23.434 25.512 35.043 1.00 35.88 948 LEU A O 1
ATOM 7572 N N . ARG A 1 949 ? 25.138 26.436 33.898 1.00 30.44 949 ARG A N 1
ATOM 7573 C CA . ARG A 1 949 ? 26.078 25.298 33.920 1.00 30.44 949 ARG A CA 1
ATOM 7574 C C . ARG A 1 949 ? 26.478 24.869 35.344 1.00 30.44 949 ARG A C 1
ATOM 7576 O O . ARG A 1 949 ? 27.493 25.319 35.872 1.00 30.44 949 ARG A O 1
ATOM 7583 N N . ALA A 1 950 ? 25.741 23.936 35.942 1.00 32.75 950 ALA A N 1
ATOM 7584 C CA . ALA A 1 950 ? 26.112 23.300 37.209 1.00 32.75 950 ALA A CA 1
ATOM 7585 C C . ALA A 1 950 ? 27.210 22.229 37.009 1.00 32.75 950 ALA A C 1
ATOM 7587 O O . ALA A 1 950 ? 26.926 21.049 36.805 1.00 32.75 950 ALA A O 1
ATOM 7588 N N . ILE A 1 951 ? 28.483 22.636 37.056 1.00 29.77 951 ILE A N 1
ATOM 7589 C CA . ILE A 1 951 ? 29.629 21.721 36.928 1.00 29.77 951 ILE A CA 1
ATOM 7590 C C . ILE A 1 951 ? 29.849 20.971 38.250 1.00 29.77 951 ILE A C 1
ATOM 7592 O O . ILE A 1 951 ? 30.259 21.569 39.239 1.00 29.77 951 ILE A O 1
ATOM 7596 N N . ASN A 1 952 ? 29.638 19.651 38.256 1.00 30.59 952 ASN A N 1
ATOM 7597 C CA . ASN A 1 952 ? 30.053 18.775 39.355 1.00 30.59 952 ASN A CA 1
ATOM 7598 C C . ASN A 1 952 ? 30.481 17.391 38.828 1.00 30.59 952 ASN A C 1
ATOM 7600 O O . ASN A 1 952 ? 29.710 16.700 38.165 1.00 30.59 952 ASN A O 1
ATOM 7604 N N . ASN A 1 953 ? 31.720 16.988 39.130 1.00 35.38 953 ASN A N 1
ATOM 7605 C CA . ASN A 1 953 ? 32.283 15.644 38.917 1.00 35.38 953 ASN A CA 1
ATOM 7606 C C . ASN A 1 953 ? 32.017 14.984 37.544 1.00 35.38 953 ASN A C 1
ATOM 7608 O O . ASN A 1 953 ? 31.669 13.807 37.463 1.00 35.38 953 ASN A O 1
ATOM 7612 N N . GLY A 1 954 ? 32.212 15.732 36.451 1.00 35.19 954 GLY A N 1
ATOM 7613 C CA . GLY A 1 954 ? 32.340 15.175 35.094 1.00 35.19 954 GLY A CA 1
ATOM 7614 C C . GLY A 1 954 ? 31.076 14.563 34.473 1.00 35.19 954 GLY A C 1
ATOM 7615 O O . GLY A 1 954 ? 31.157 14.015 33.378 1.00 35.19 954 GLY A O 1
ATOM 7616 N N . ARG A 1 955 ? 29.911 14.658 35.128 1.00 31.05 955 ARG A N 1
ATOM 7617 C CA . ARG A 1 955 ? 28.619 14.218 34.581 1.00 31.05 955 ARG A CA 1
ATOM 7618 C C . ARG A 1 955 ? 27.721 15.415 34.288 1.00 31.05 955 ARG A C 1
ATOM 7620 O O . ARG A 1 955 ? 27.198 16.048 35.199 1.00 31.05 955 ARG A O 1
ATOM 7627 N N . THR A 1 956 ? 27.508 15.689 33.006 1.00 31.59 956 THR A N 1
ATOM 7628 C CA . THR A 1 956 ? 26.554 16.686 32.510 1.00 31.59 956 THR A CA 1
ATOM 7629 C C . THR A 1 956 ? 25.114 16.239 32.770 1.00 31.59 956 THR A C 1
ATOM 7631 O O . THR A 1 956 ? 24.518 15.491 31.998 1.00 31.59 956 THR A O 1
ATOM 7634 N N . VAL A 1 957 ? 24.536 16.716 33.872 1.00 28.20 957 VAL A N 1
ATOM 7635 C CA . VAL A 1 957 ? 23.095 16.625 34.139 1.00 28.20 957 VAL A CA 1
ATOM 7636 C C . VAL A 1 957 ? 22.422 17.863 33.549 1.00 28.20 957 VAL A C 1
ATOM 7638 O O . VAL A 1 957 ? 22.645 18.966 34.038 1.00 28.20 957 VAL A O 1
ATOM 7641 N N . MET A 1 958 ? 21.598 17.691 32.514 1.00 33.50 958 MET A N 1
ATOM 7642 C CA . MET A 1 958 ? 20.776 18.779 31.967 1.00 33.50 958 MET A CA 1
ATOM 7643 C C . MET A 1 958 ? 19.428 18.878 32.706 1.00 33.50 958 MET A C 1
ATOM 7645 O O . MET A 1 958 ? 18.868 17.834 33.040 1.00 33.50 958 MET A O 1
ATOM 7649 N N . PRO A 1 959 ? 18.852 20.072 32.955 1.00 33.19 959 PRO A N 1
ATOM 7650 C CA . PRO A 1 959 ? 17.543 20.216 33.613 1.00 33.19 959 PRO A CA 1
ATOM 7651 C C . PRO A 1 959 ? 16.363 19.965 32.658 1.00 33.19 959 PRO A C 1
ATOM 7653 O O . PRO A 1 959 ? 16.521 20.043 31.442 1.00 33.19 959 PRO A O 1
ATOM 7656 N N . SER A 1 960 ? 15.182 19.646 33.189 1.00 34.59 960 SER A N 1
ATOM 7657 C CA . SER A 1 960 ? 14.025 19.099 32.448 1.00 34.59 960 SER A CA 1
ATOM 7658 C C . SER A 1 960 ? 13.195 20.092 31.615 1.00 34.59 960 SER A C 1
ATOM 7660 O O . SER A 1 960 ? 12.412 19.663 30.771 1.00 34.59 960 SER A O 1
ATOM 7662 N N . ASN A 1 961 ? 13.345 21.402 31.816 1.00 41.66 961 ASN A N 1
ATOM 7663 C CA . ASN A 1 961 ? 12.296 22.377 31.479 1.00 41.66 961 ASN A CA 1
ATOM 7664 C C . ASN A 1 961 ? 12.597 23.149 30.177 1.00 41.66 961 ASN A C 1
ATOM 7666 O O . ASN A 1 961 ? 12.893 24.340 30.211 1.00 41.66 961 ASN A O 1
ATOM 7670 N N . PHE A 1 962 ? 12.561 22.461 29.030 1.00 52.06 962 PHE A N 1
ATOM 7671 C CA . PHE A 1 962 ? 13.019 23.021 27.744 1.00 52.06 962 PHE A CA 1
ATOM 7672 C C . PHE A 1 962 ? 12.039 23.955 27.015 1.00 52.06 962 PHE A C 1
ATOM 7674 O O . PHE A 1 962 ? 12.498 24.757 26.208 1.00 52.06 962 PHE A O 1
ATOM 7681 N N . PHE A 1 963 ? 10.729 23.874 27.272 1.00 57.44 963 PHE A N 1
ATOM 7682 C CA . PHE A 1 963 ? 9.722 24.709 26.602 1.00 57.44 963 PHE A CA 1
ATOM 7683 C C . PHE A 1 963 ? 9.218 25.819 27.521 1.00 57.44 963 PHE A C 1
ATOM 7685 O O . PHE A 1 963 ? 8.785 25.558 28.644 1.00 57.44 963 PHE A O 1
ATOM 7692 N N . VAL A 1 964 ? 9.244 27.062 27.038 1.00 70.00 964 VAL A N 1
ATOM 7693 C CA . VAL A 1 964 ? 8.868 28.231 27.843 1.00 70.00 964 VAL A CA 1
ATOM 7694 C C . VAL A 1 964 ? 7.422 28.651 27.574 1.00 70.00 964 VAL A C 1
ATOM 7696 O O . VAL A 1 964 ? 7.125 29.319 26.585 1.00 70.00 964 VAL A O 1
ATOM 7699 N N . SER A 1 965 ? 6.519 28.302 28.491 1.00 74.44 965 SER A N 1
ATOM 7700 C CA . SER A 1 965 ? 5.158 28.862 28.575 1.00 74.44 965 SER A CA 1
ATOM 7701 C C . SER A 1 965 ? 5.100 30.165 29.383 1.00 74.44 965 SER A C 1
ATOM 7703 O O . SER A 1 965 ? 4.228 31.001 29.152 1.00 74.44 965 SER A O 1
ATOM 7705 N N . ARG A 1 966 ? 6.034 30.351 30.326 1.00 85.81 966 ARG A N 1
ATOM 7706 C CA . ARG A 1 966 ? 6.067 31.479 31.263 1.00 85.81 966 ARG A CA 1
ATOM 7707 C C . ARG A 1 966 ? 7.503 31.889 31.587 1.00 85.81 966 ARG A C 1
ATOM 7709 O O . ARG A 1 966 ? 8.326 31.038 31.919 1.00 85.81 966 ARG A O 1
ATOM 7716 N N . PHE A 1 967 ? 7.811 33.182 31.528 1.00 89.12 967 PHE A N 1
ATOM 7717 C CA . PHE A 1 967 ? 9.129 33.721 31.898 1.00 89.12 967 PHE A CA 1
ATOM 7718 C C . PHE A 1 967 ? 9.029 35.101 32.555 1.00 89.12 967 PHE A C 1
ATOM 7720 O O . PHE A 1 967 ? 7.959 35.691 32.589 1.00 89.12 967 PHE A O 1
ATOM 7727 N N . THR A 1 968 ? 10.122 35.619 33.116 1.00 90.81 968 THR A N 1
ATOM 7728 C CA . THR A 1 968 ? 10.143 36.941 33.771 1.00 90.81 968 THR A CA 1
ATOM 7729 C C . THR A 1 968 ? 10.997 37.940 32.995 1.00 90.81 968 THR A C 1
ATOM 7731 O O . THR A 1 968 ? 11.893 37.539 32.247 1.00 90.81 968 THR A O 1
ATOM 7734 N N . GLN A 1 969 ? 10.802 39.245 33.217 1.00 92.19 969 GLN A N 1
ATOM 7735 C CA . GLN A 1 969 ? 11.730 40.262 32.699 1.00 92.19 969 GLN A CA 1
ATOM 7736 C C . GLN A 1 969 ? 13.158 40.048 33.233 1.00 92.19 969 GLN A C 1
ATOM 7738 O O . GLN A 1 969 ? 14.118 40.400 32.555 1.00 92.19 969 GLN A O 1
ATOM 7743 N N . ALA A 1 970 ? 13.338 39.412 34.396 1.00 86.56 970 ALA A N 1
ATOM 7744 C CA . ALA A 1 970 ? 14.654 38.997 34.878 1.00 86.56 970 ALA A CA 1
ATOM 7745 C C . ALA A 1 970 ? 15.316 37.937 33.971 1.00 86.56 970 ALA A C 1
ATOM 7747 O O . ALA A 1 970 ? 16.508 38.061 33.703 1.00 86.56 970 ALA A O 1
ATOM 7748 N N . HIS A 1 971 ? 14.569 36.960 33.435 1.00 86.25 971 HIS A N 1
ATOM 7749 C CA . HIS A 1 971 ? 15.118 35.965 32.493 1.00 86.25 971 HIS A CA 1
ATOM 7750 C C . HIS A 1 971 ? 15.563 36.627 31.179 1.00 86.25 971 HIS A C 1
ATOM 7752 O O . HIS A 1 971 ? 16.636 36.324 30.661 1.00 86.25 971 HIS A O 1
ATOM 7758 N N . VAL A 1 972 ? 14.772 37.581 30.674 1.00 88.06 972 VAL A N 1
ATOM 7759 C CA . VAL A 1 972 ? 15.099 38.376 29.476 1.00 88.06 972 VAL A CA 1
ATOM 7760 C C . VAL A 1 972 ? 16.311 39.281 29.724 1.00 88.06 972 VAL A C 1
ATOM 7762 O O . VAL A 1 972 ? 17.242 39.325 28.925 1.00 88.06 972 VAL A O 1
ATOM 7765 N N . ASN A 1 973 ? 16.360 39.964 30.871 1.00 84.75 973 ASN A N 1
ATOM 7766 C CA . ASN A 1 973 ? 17.498 40.800 31.263 1.00 84.75 973 ASN A CA 1
ATOM 7767 C C . ASN A 1 973 ? 18.797 39.993 31.441 1.00 84.75 973 ASN A C 1
ATOM 7769 O O . ASN A 1 973 ? 19.878 40.554 31.275 1.00 84.75 973 ASN A O 1
ATOM 7773 N N . ALA A 1 974 ? 18.687 38.704 31.775 1.00 80.06 974 ALA A N 1
ATOM 7774 C CA . ALA A 1 974 ? 19.798 37.765 31.900 1.00 80.06 974 ALA A CA 1
ATOM 7775 C C . ALA A 1 974 ? 20.162 37.045 30.583 1.00 80.06 974 ALA A C 1
ATOM 7777 O O . ALA A 1 974 ? 21.072 36.221 30.591 1.00 80.06 974 ALA A O 1
ATOM 7778 N N . GLY A 1 975 ? 19.460 37.316 29.472 1.00 75.69 975 GLY A N 1
ATOM 7779 C CA . GLY A 1 975 ? 19.682 36.645 28.183 1.00 75.69 975 GLY A CA 1
ATOM 7780 C C . GLY A 1 975 ? 19.291 35.161 28.163 1.00 75.69 975 GLY A C 1
ATOM 7781 O O . GLY A 1 975 ? 19.663 34.440 27.247 1.00 75.69 975 GLY A O 1
ATOM 7782 N N . GLN A 1 976 ? 18.545 34.684 29.162 1.00 81.00 976 GLN A N 1
ATOM 7783 C CA . GLN A 1 976 ? 18.245 33.258 29.332 1.00 81.00 976 GLN A CA 1
ATOM 7784 C C . GLN A 1 976 ? 17.165 32.747 28.374 1.00 81.00 976 GLN A C 1
ATOM 7786 O O . GLN A 1 976 ? 17.004 31.540 28.243 1.00 81.00 976 GLN A O 1
ATOM 7791 N N . ILE A 1 977 ? 16.406 33.628 27.718 1.00 87.81 977 ILE A N 1
ATOM 7792 C CA . ILE A 1 977 ? 15.405 33.228 26.725 1.00 87.81 977 ILE A CA 1
ATOM 7793 C C . ILE A 1 977 ? 16.073 33.143 25.355 1.00 87.81 977 ILE A C 1
ATOM 7795 O O . ILE A 1 977 ? 16.707 34.094 24.903 1.00 87.81 977 ILE A O 1
ATOM 7799 N N . GLN A 1 978 ? 15.908 32.012 24.676 1.00 85.50 978 GLN A N 1
ATOM 7800 C CA . GLN A 1 978 ? 16.430 31.774 23.333 1.00 85.50 978 GLN A CA 1
ATOM 7801 C C . GLN A 1 978 ? 15.315 31.283 22.409 1.00 85.50 978 GLN A C 1
ATOM 7803 O O . GLN A 1 978 ? 14.457 30.503 22.817 1.00 85.50 978 GLN A O 1
ATOM 7808 N N . TYR A 1 979 ? 15.340 31.723 21.154 1.00 87.19 979 TYR A N 1
ATOM 7809 C CA . TYR A 1 979 ? 14.528 31.170 20.075 1.00 87.19 979 TYR A CA 1
ATOM 7810 C C . TYR A 1 979 ? 15.395 30.257 19.206 1.00 87.19 979 TYR A C 1
ATOM 7812 O O . TYR A 1 979 ? 16.432 30.681 18.692 1.00 87.19 979 TYR A O 1
ATOM 7820 N N . LEU A 1 980 ? 14.956 29.011 19.035 1.00 82.12 980 LEU A N 1
ATOM 7821 C CA . LEU A 1 980 ? 15.540 28.034 18.118 1.00 82.12 980 LEU A CA 1
ATOM 7822 C C . LEU A 1 980 ? 14.680 27.949 16.856 1.00 82.12 980 LEU A C 1
ATOM 7824 O O . LEU A 1 980 ? 13.512 27.577 16.951 1.00 82.12 980 LEU A O 1
ATOM 7828 N N . HIS A 1 981 ? 15.246 28.245 15.686 1.00 76.69 981 HIS A N 1
ATOM 7829 C CA . HIS A 1 981 ? 14.552 28.090 14.406 1.00 76.69 981 HIS A CA 1
ATOM 7830 C C . HIS A 1 981 ? 14.536 26.617 13.963 1.00 76.69 981 HIS A C 1
ATOM 7832 O O . HIS A 1 981 ? 15.566 25.947 13.993 1.00 76.69 981 HIS A O 1
ATOM 7838 N N . ASN A 1 982 ? 13.388 26.104 13.510 1.00 66.62 982 ASN A N 1
ATOM 7839 C CA . ASN A 1 982 ? 13.214 24.685 13.164 1.00 66.62 982 ASN A CA 1
ATOM 7840 C C . ASN A 1 982 ? 13.684 24.288 11.746 1.00 66.62 982 ASN A C 1
ATOM 7842 O O . ASN A 1 982 ? 13.420 23.170 11.308 1.00 66.62 982 ASN A O 1
ATOM 7846 N N . GLY A 1 983 ? 14.367 25.184 11.024 1.00 56.12 983 GLY A N 1
ATOM 7847 C CA . GLY A 1 983 ? 14.939 24.907 9.700 1.00 56.12 983 GLY A CA 1
ATOM 7848 C C . GLY A 1 983 ? 13.934 24.886 8.539 1.00 56.12 983 GLY A C 1
ATOM 7849 O O . GLY A 1 983 ? 14.316 24.579 7.411 1.00 56.12 983 GLY A O 1
ATOM 7850 N N . ILE A 1 984 ? 12.663 25.227 8.773 1.00 59.78 984 ILE A N 1
ATOM 7851 C CA . ILE A 1 984 ? 11.692 25.474 7.697 1.00 59.78 984 ILE A CA 1
ATOM 7852 C C . ILE A 1 984 ? 11.993 26.842 7.070 1.00 59.78 984 ILE A C 1
ATOM 7854 O O . ILE A 1 984 ? 12.131 27.827 7.786 1.00 59.78 984 ILE A O 1
ATOM 7858 N N . LEU A 1 985 ? 12.067 26.922 5.736 1.00 53.28 985 LEU A N 1
ATOM 7859 C CA . LEU A 1 985 ? 12.340 28.153 4.972 1.00 53.28 985 LEU A CA 1
ATOM 7860 C C . LEU A 1 985 ? 11.163 29.156 5.008 1.00 53.28 985 LEU A C 1
ATOM 7862 O O . LEU A 1 985 ? 10.527 29.439 3.994 1.00 53.28 985 LEU A O 1
ATOM 7866 N N . SER A 1 986 ? 10.902 29.715 6.189 1.00 56.84 986 SER A N 1
ATOM 7867 C CA . SER A 1 986 ? 9.943 30.793 6.436 1.00 56.84 986 SER A CA 1
ATOM 7868 C C . SER A 1 986 ? 10.685 32.090 6.744 1.00 56.84 986 SER A C 1
ATOM 7870 O O . SER A 1 986 ? 11.469 32.160 7.685 1.00 56.84 986 SER A O 1
ATOM 7872 N N . SER A 1 987 ? 10.410 33.150 5.981 1.00 62.31 987 SER A N 1
ATOM 7873 C CA . SER A 1 987 ? 11.050 34.464 6.169 1.00 62.31 987 SER A CA 1
ATOM 7874 C C . SER A 1 987 ? 10.594 35.213 7.426 1.00 62.31 987 SER A C 1
ATOM 7876 O O . SER A 1 987 ? 11.193 36.233 7.767 1.00 62.31 987 SER A O 1
ATOM 7878 N N . ARG A 1 988 ? 9.528 34.737 8.088 1.00 73.62 988 ARG A N 1
ATOM 7879 C CA . ARG A 1 988 ? 8.956 35.305 9.313 1.00 73.62 988 ARG A CA 1
ATOM 7880 C C . ARG A 1 988 ? 8.420 34.222 10.245 1.00 73.62 988 ARG A C 1
ATOM 7882 O O . ARG A 1 988 ? 7.825 33.252 9.782 1.00 73.62 988 ARG A O 1
ATOM 7889 N N . ASP A 1 989 ? 8.538 34.463 11.547 1.00 83.62 989 ASP A N 1
ATOM 7890 C CA . ASP A 1 989 ? 7.807 33.750 12.604 1.00 83.62 989 ASP A CA 1
ATOM 7891 C C . ASP A 1 989 ? 7.335 34.736 13.694 1.00 83.62 989 ASP A C 1
ATOM 7893 O O . ASP A 1 989 ? 7.732 35.908 13.686 1.00 83.62 989 ASP A O 1
ATOM 7897 N N . SER A 1 990 ? 6.454 34.302 14.606 1.00 89.44 990 SER A N 1
ATOM 7898 C CA . SER A 1 990 ? 5.904 35.160 15.663 1.00 89.44 990 SER A CA 1
ATOM 7899 C C . SER A 1 990 ? 5.484 34.445 16.951 1.00 89.44 990 SER A C 1
ATOM 7901 O O . SER A 1 990 ? 4.846 33.395 16.912 1.00 89.44 990 SER A O 1
ATOM 7903 N N . VAL A 1 991 ? 5.740 35.086 18.095 1.00 89.44 991 VAL A N 1
ATOM 7904 C CA . VAL A 1 991 ? 5.281 34.656 19.432 1.00 89.44 991 VAL A CA 1
ATOM 7905 C C . VAL A 1 991 ? 4.219 35.627 19.942 1.00 89.44 991 VAL A C 1
ATOM 7907 O O . VAL A 1 991 ? 4.422 36.835 19.835 1.00 89.44 991 VAL A O 1
ATOM 7910 N N . VAL A 1 992 ? 3.130 35.129 20.539 1.00 90.69 992 VAL A N 1
ATOM 7911 C CA . VAL A 1 992 ? 2.097 35.963 21.188 1.00 90.69 992 VAL A CA 1
ATOM 7912 C C . VAL A 1 992 ? 2.096 35.740 22.696 1.00 90.69 992 VAL A C 1
ATOM 7914 O O . VAL A 1 992 ? 2.066 34.595 23.147 1.00 90.69 992 VAL A O 1
ATOM 7917 N N . PHE A 1 993 ? 2.086 36.816 23.479 1.00 91.81 993 PHE A N 1
ATOM 7918 C CA . PHE A 1 993 ? 2.144 36.764 24.943 1.00 91.81 993 PHE A CA 1
ATOM 7919 C C . PHE A 1 993 ? 1.379 37.920 25.604 1.00 91.81 993 PHE A C 1
ATOM 7921 O O . PHE A 1 993 ? 1.239 39.000 25.031 1.00 91.81 993 PHE A O 1
ATOM 7928 N N . ASN A 1 994 ? 0.924 37.705 26.836 1.00 90.25 994 ASN A N 1
ATOM 7929 C CA . ASN A 1 994 ? 0.543 38.773 27.759 1.00 90.25 994 ASN A CA 1
ATOM 7930 C C . ASN A 1 994 ? 1.724 39.115 28.673 1.00 90.25 994 ASN A C 1
ATOM 7932 O O . ASN A 1 994 ? 2.628 38.301 28.862 1.00 90.25 994 ASN A O 1
ATOM 7936 N N . VAL A 1 995 ? 1.693 40.302 29.276 1.00 89.31 995 VAL A N 1
ATOM 7937 C CA . VAL A 1 995 ? 2.554 40.658 30.409 1.00 89.31 995 VAL A CA 1
ATOM 7938 C C . VAL A 1 995 ? 1.666 40.872 31.631 1.00 89.31 995 VAL A C 1
ATOM 7940 O O . VAL A 1 995 ? 0.689 41.618 31.547 1.00 89.31 995 VAL A O 1
ATOM 7943 N N . SER A 1 996 ? 1.984 40.239 32.758 1.00 87.31 996 SER A N 1
ATOM 7944 C CA . SER A 1 996 ? 1.219 40.323 34.001 1.00 87.31 996 SER A CA 1
ATOM 7945 C C . SER A 1 996 ? 2.079 40.695 35.211 1.00 87.31 996 SER A C 1
ATOM 7947 O O . SER A 1 996 ? 3.272 40.394 35.295 1.00 87.31 996 SER A O 1
ATOM 7949 N N . ILE A 1 997 ? 1.431 41.368 36.166 1.00 82.75 997 ILE A N 1
ATOM 7950 C CA . ILE A 1 997 ? 1.922 41.649 37.519 1.00 82.75 997 ILE A CA 1
ATOM 7951 C C . ILE A 1 997 ? 0.763 41.358 38.477 1.00 82.75 997 ILE A C 1
ATOM 7953 O O . ILE A 1 997 ? -0.036 42.228 38.835 1.00 82.75 997 ILE A O 1
ATOM 7957 N N . GLY A 1 998 ? 0.642 40.090 38.868 1.00 71.12 998 GLY A N 1
ATOM 7958 C CA . GLY A 1 998 ? -0.393 39.609 39.784 1.00 71.12 998 GLY A CA 1
ATOM 7959 C C . GLY A 1 998 ? -1.813 39.777 39.233 1.00 71.12 998 GLY A C 1
ATOM 7960 O O . GLY A 1 998 ? -2.316 38.890 38.554 1.00 71.12 998 GLY A O 1
ATOM 7961 N N . LYS A 1 999 ? -2.469 40.897 39.566 1.00 67.62 999 LYS A N 1
ATOM 7962 C CA . LYS A 1 999 ? -3.849 41.214 39.147 1.00 67.62 999 LYS A CA 1
ATOM 7963 C C . LYS A 1 999 ? -3.941 42.114 37.911 1.00 67.62 999 LYS A C 1
ATOM 7965 O O . LYS A 1 999 ? -5.019 42.206 37.335 1.00 67.62 999 LYS A O 1
ATOM 7970 N N . GLN A 1 1000 ? -2.859 42.791 37.522 1.00 70.12 1000 GLN A N 1
ATOM 7971 C CA . GLN A 1 1000 ? -2.836 43.635 36.326 1.00 70.12 1000 GLN A CA 1
ATOM 7972 C C . GLN A 1 1000 ? -2.196 42.873 35.166 1.00 70.12 1000 GLN A C 1
ATOM 7974 O O . GLN A 1 1000 ? -1.160 42.233 35.345 1.00 70.12 1000 GLN A O 1
ATOM 7979 N N . MET A 1 1001 ? -2.810 42.944 33.985 1.00 79.31 1001 MET A N 1
ATOM 7980 C CA . MET A 1 1001 ? -2.348 42.268 32.775 1.00 79.31 1001 MET A CA 1
ATOM 7981 C C . MET A 1 1001 ? -2.517 43.188 31.564 1.00 79.31 1001 MET A C 1
ATOM 7983 O O . MET A 1 1001 ? -3.528 43.878 31.450 1.00 79.31 1001 MET A O 1
ATOM 7987 N N . ILE A 1 1002 ? -1.533 43.179 30.668 1.00 81.00 1002 ILE A N 1
ATOM 7988 C CA . ILE A 1 1002 ? -1.534 43.897 29.389 1.00 81.00 1002 ILE A CA 1
ATOM 7989 C C . ILE A 1 1002 ? -1.188 42.935 28.246 1.00 81.00 1002 ILE A C 1
ATOM 7991 O O . ILE A 1 1002 ? -0.433 41.981 28.435 1.00 81.00 1002 ILE A O 1
ATOM 7995 N N . GLY A 1 1003 ? -1.713 43.200 27.052 1.00 79.94 1003 GLY A N 1
ATOM 7996 C CA . GLY A 1 1003 ? -1.551 42.346 25.873 1.00 79.94 1003 GLY A CA 1
ATOM 7997 C C . GLY A 1 1003 ? -2.898 42.011 25.218 1.00 79.94 1003 GLY A C 1
ATOM 7998 O O . GLY A 1 1003 ? -3.916 42.592 25.602 1.00 79.94 1003 GLY A O 1
ATOM 7999 N N . PRO A 1 1004 ? -2.924 41.101 24.228 1.00 79.75 1004 PRO A N 1
ATOM 8000 C CA . PRO A 1 1004 ? -1.787 40.328 23.720 1.00 79.75 1004 PRO A CA 1
ATOM 8001 C C . PRO A 1 1004 ? -0.794 41.161 22.894 1.00 79.75 1004 PRO A C 1
ATOM 8003 O O . PRO A 1 1004 ? -1.182 41.912 22.002 1.00 79.75 1004 PRO A O 1
ATOM 8006 N N . TYR A 1 1005 ? 0.500 40.975 23.149 1.00 89.31 1005 TYR A N 1
ATOM 8007 C CA . TYR A 1 1005 ? 1.604 41.491 22.333 1.00 89.31 1005 TYR A CA 1
ATOM 8008 C C . TYR A 1 1005 ? 2.129 40.415 21.381 1.00 89.31 1005 TYR A C 1
ATOM 8010 O O . TYR A 1 1005 ? 1.949 39.224 21.625 1.00 89.31 1005 TYR A O 1
ATOM 8018 N N . THR A 1 1006 ? 2.783 40.829 20.291 1.00 89.88 1006 THR A N 1
ATOM 8019 C CA . THR A 1 1006 ? 3.387 39.922 19.299 1.00 89.88 1006 THR A CA 1
ATOM 8020 C C . THR A 1 1006 ? 4.843 40.300 19.028 1.00 89.88 1006 THR A C 1
ATOM 8022 O O . THR A 1 1006 ? 5.119 41.425 18.620 1.00 89.88 1006 THR A O 1
ATOM 8025 N N . LEU A 1 1007 ? 5.765 39.354 19.221 1.00 90.75 1007 LEU A N 1
ATOM 8026 C CA . LEU A 1 1007 ? 7.173 39.458 18.821 1.00 90.75 1007 LEU A CA 1
ATOM 8027 C C . LEU A 1 1007 ? 7.353 38.853 17.419 1.00 90.75 1007 LEU A C 1
ATOM 8029 O O . LEU A 1 1007 ? 6.846 37.762 17.175 1.00 90.75 1007 LEU A O 1
ATOM 8033 N N . PHE A 1 1008 ? 8.083 39.533 16.527 1.00 88.31 1008 PHE A N 1
ATOM 8034 C CA . PHE A 1 1008 ? 8.385 39.088 15.154 1.00 88.31 1008 PHE A CA 1
ATOM 8035 C C . PHE A 1 1008 ? 9.857 38.671 14.987 1.00 88.31 1008 PHE A C 1
ATOM 8037 O O . PHE A 1 1008 ? 10.729 39.179 15.694 1.00 88.31 1008 PHE A O 1
ATOM 8044 N N . ILE A 1 1009 ? 10.137 37.762 14.044 1.00 87.75 1009 ILE A N 1
ATOM 8045 C CA . ILE A 1 1009 ? 11.447 37.099 13.870 1.00 87.75 1009 ILE A CA 1
ATOM 8046 C C . ILE A 1 1009 ? 11.822 37.008 12.369 1.00 87.75 1009 ILE A C 1
ATOM 8048 O O . ILE A 1 1009 ? 10.953 36.656 11.577 1.00 87.75 1009 ILE A O 1
ATOM 8052 N N . ASN A 1 1010 ? 13.078 37.303 11.978 1.00 79.69 1010 ASN A N 1
ATOM 8053 C CA . ASN A 1 1010 ? 13.611 37.346 10.586 1.00 79.69 1010 ASN A CA 1
ATOM 8054 C C . ASN A 1 1010 ? 14.966 36.579 10.429 1.00 79.69 1010 ASN A C 1
ATOM 8056 O O . ASN A 1 1010 ? 15.577 36.274 11.451 1.00 79.69 1010 ASN A O 1
ATOM 8060 N N . VAL A 1 1011 ? 15.472 36.286 9.203 1.00 72.00 1011 VAL A N 1
ATOM 8061 C CA . VAL A 1 1011 ? 16.554 35.268 8.954 1.00 72.00 1011 VAL A CA 1
ATOM 8062 C C . VAL A 1 1011 ? 17.675 35.639 7.919 1.00 72.00 1011 VAL A C 1
ATOM 8064 O O . VAL A 1 1011 ? 17.352 36.298 6.934 1.00 72.00 1011 VAL A O 1
ATOM 8067 N N . VAL A 1 1012 ? 18.971 35.242 8.118 1.00 61.06 1012 VAL A N 1
ATOM 8068 C CA . VAL A 1 1012 ? 20.202 35.675 7.329 1.00 61.06 1012 VAL A CA 1
ATOM 8069 C C . VAL A 1 1012 ? 21.419 34.658 7.277 1.00 61.06 1012 VAL A C 1
ATOM 8071 O O . VAL A 1 1012 ? 21.282 33.566 7.827 1.00 61.06 1012 VAL A O 1
ATOM 8074 N N . ASP A 1 1013 ? 22.581 34.971 6.626 1.00 46.06 1013 ASP A N 1
ATOM 8075 C CA . ASP A 1 1013 ? 23.798 34.105 6.364 1.00 46.06 1013 ASP A CA 1
ATOM 8076 C C . ASP A 1 1013 ? 25.138 34.886 6.022 1.00 46.06 1013 ASP A C 1
ATOM 8078 O O . ASP A 1 1013 ? 25.028 36.069 5.706 1.00 46.06 1013 ASP A O 1
ATOM 8082 N N . ASP A 1 1014 ? 26.366 34.278 6.052 1.00 43.00 1014 ASP A N 1
ATOM 8083 C CA . ASP A 1 1014 ? 27.719 34.887 5.712 1.00 43.00 1014 ASP A CA 1
ATOM 8084 C C . ASP A 1 1014 ? 28.902 33.871 5.410 1.00 43.00 1014 ASP A C 1
ATOM 8086 O O . ASP A 1 1014 ? 28.897 32.785 5.999 1.00 43.00 1014 ASP A O 1
ATOM 8090 N N . ARG A 1 1015 ? 29.898 34.151 4.501 1.00 52.81 1015 ARG A N 1
ATOM 8091 C CA . ARG A 1 1015 ? 30.949 33.193 3.946 1.00 52.81 1015 ARG A CA 1
ATOM 8092 C C . ARG A 1 1015 ? 32.263 33.812 3.307 1.00 52.81 1015 ARG A C 1
ATOM 8094 O O . ARG A 1 1015 ? 32.222 34.925 2.808 1.00 52.81 1015 ARG A O 1
ATOM 8101 N N . ILE A 1 1016 ? 33.408 33.067 3.195 1.00 57.78 1016 ILE A N 1
ATOM 8102 C CA . ILE A 1 1016 ? 34.631 33.403 2.355 1.00 57.78 1016 ILE A CA 1
ATOM 8103 C C . ILE A 1 1016 ? 34.540 32.828 0.915 1.00 57.78 1016 ILE A C 1
ATOM 8105 O O . ILE A 1 1016 ? 34.105 31.687 0.723 1.00 57.78 1016 ILE A O 1
ATOM 8109 N N . GLU A 1 1017 ? 35.053 33.546 -0.097 1.00 58.88 1017 GLU A N 1
ATOM 8110 C CA . GLU A 1 1017 ? 34.852 33.251 -1.527 1.00 58.88 1017 GLU A CA 1
ATOM 8111 C C . GLU A 1 1017 ? 36.067 32.698 -2.316 1.00 58.88 1017 GLU A C 1
ATOM 8113 O O . GLU A 1 1017 ? 36.788 33.381 -3.036 1.00 58.88 1017 GLU A O 1
ATOM 8118 N N . LEU A 1 1018 ? 36.212 31.373 -2.294 1.00 67.94 1018 LEU A N 1
ATOM 8119 C CA . LEU A 1 1018 ? 36.861 30.611 -3.374 1.00 67.94 1018 LEU A CA 1
ATOM 8120 C C . LEU A 1 1018 ? 35.871 30.486 -4.554 1.00 67.94 1018 LEU A C 1
ATOM 8122 O O . LEU A 1 1018 ? 34.793 29.919 -4.371 1.00 67.94 1018 LEU A O 1
ATOM 8126 N N . SER A 1 1019 ? 36.174 31.008 -5.743 1.00 63.75 1019 SER A N 1
ATOM 8127 C CA . SER A 1 1019 ? 35.338 30.866 -6.947 1.00 63.75 1019 SER A CA 1
ATOM 8128 C C . SER A 1 1019 ? 35.836 29.715 -7.830 1.00 63.75 1019 SER A C 1
ATOM 8130 O O . SER A 1 1019 ? 37.018 29.580 -8.138 1.00 63.75 1019 SER A O 1
ATOM 8132 N N . VAL A 1 1020 ? 34.923 28.814 -8.196 1.00 65.44 1020 VAL A N 1
ATOM 8133 C CA . VAL A 1 1020 ? 35.256 27.539 -8.848 1.00 65.44 1020 VAL A CA 1
ATOM 8134 C C . VAL A 1 1020 ? 34.254 27.288 -9.964 1.00 65.44 1020 VAL A C 1
ATOM 8136 O O . VAL A 1 1020 ? 33.098 26.964 -9.698 1.00 65.44 1020 VAL A O 1
ATOM 8139 N N . SER A 1 1021 ? 34.696 27.455 -11.206 1.00 60.38 1021 SER A N 1
ATOM 8140 C CA . SER A 1 1021 ? 33.848 27.282 -12.387 1.00 60.38 1021 SER A CA 1
ATOM 8141 C C . SER A 1 1021 ? 33.730 25.801 -12.766 1.00 60.38 1021 SER A C 1
ATOM 8143 O O . SER A 1 1021 ? 34.625 24.992 -12.496 1.00 60.38 1021 SER A O 1
ATOM 8145 N N . ASN A 1 1022 ? 32.627 25.436 -13.418 1.00 59.06 1022 ASN A N 1
ATOM 8146 C CA . ASN A 1 1022 ? 32.443 24.086 -13.951 1.00 59.06 1022 ASN A CA 1
ATOM 8147 C C . ASN A 1 1022 ? 33.264 23.895 -15.240 1.00 59.06 1022 ASN A C 1
ATOM 8149 O O . ASN A 1 1022 ? 33.459 24.839 -16.001 1.00 59.06 1022 ASN A O 1
ATOM 8153 N N . ILE A 1 1023 ? 33.708 22.665 -15.518 1.00 64.56 1023 ILE A N 1
ATOM 8154 C CA . ILE A 1 1023 ? 34.393 22.306 -16.777 1.00 64.56 1023 ILE A CA 1
ATOM 8155 C C . ILE A 1 1023 ? 33.587 21.288 -17.575 1.00 64.56 1023 ILE A C 1
ATOM 8157 O O . ILE A 1 1023 ? 33.524 20.127 -17.183 1.00 64.56 1023 ILE A O 1
ATOM 8161 N N . THR A 1 1024 ? 33.012 21.697 -18.708 1.00 60.97 1024 THR A N 1
ATOM 8162 C CA . THR A 1 1024 ? 32.291 20.808 -19.635 1.00 60.97 1024 THR A CA 1
ATOM 8163 C C . THR A 1 1024 ? 33.238 19.959 -20.478 1.00 60.97 1024 THR A C 1
ATOM 8165 O O . THR A 1 1024 ? 34.132 20.496 -21.150 1.00 60.97 1024 THR A O 1
ATOM 8168 N N . VAL A 1 1025 ? 33.068 18.631 -20.410 1.00 60.69 1025 VAL A N 1
ATOM 8169 C CA . VAL A 1 1025 ? 33.889 17.636 -21.118 1.00 60.69 1025 VAL A CA 1
ATOM 8170 C C . VAL A 1 1025 ? 33.166 16.286 -21.233 1.00 60.69 1025 VAL A C 1
ATOM 8172 O O . VAL A 1 1025 ? 32.586 15.801 -20.268 1.00 60.69 1025 VAL A O 1
ATOM 8175 N N . ILE A 1 1026 ? 33.324 15.627 -22.377 1.00 56.97 1026 ILE A N 1
ATOM 8176 C CA . ILE A 1 1026 ? 32.808 14.283 -22.681 1.00 56.97 1026 ILE A CA 1
ATOM 8177 C C . ILE A 1 1026 ? 33.451 13.206 -21.768 1.00 56.97 1026 ILE A C 1
ATOM 8179 O O . ILE A 1 1026 ? 34.581 13.372 -21.286 1.00 56.97 1026 ILE A O 1
ATOM 8183 N N . SER A 1 1027 ? 32.746 12.094 -21.515 1.00 52.44 1027 SER A N 1
ATOM 8184 C CA . SER A 1 1027 ? 33.279 10.970 -20.722 1.00 52.44 1027 SER A CA 1
ATOM 8185 C C . SER A 1 1027 ? 34.524 10.368 -21.383 1.00 52.44 1027 SER A C 1
ATOM 8187 O O . SER A 1 1027 ? 34.576 10.208 -22.600 1.00 52.44 1027 SER A O 1
ATOM 8189 N N . GLY A 1 1028 ? 35.560 10.081 -20.591 1.00 56.16 1028 GLY A N 1
ATOM 8190 C CA . GLY A 1 1028 ? 36.865 9.627 -21.083 1.00 56.16 1028 GLY A CA 1
ATOM 8191 C C . GLY A 1 1028 ? 37.772 10.713 -21.681 1.00 56.16 1028 GLY A C 1
ATOM 8192 O O . GLY A 1 1028 ? 38.925 10.421 -21.988 1.00 56.16 1028 GLY A O 1
ATOM 8193 N N . SER A 1 1029 ? 37.297 11.958 -21.816 1.00 63.03 1029 SER A N 1
ATOM 8194 C CA . SER A 1 1029 ? 38.069 13.083 -22.365 1.00 63.03 1029 SER A CA 1
ATOM 8195 C C . SER A 1 1029 ? 38.683 13.988 -21.274 1.00 63.03 1029 SER A C 1
ATOM 8197 O O . SER A 1 1029 ? 38.283 13.971 -20.097 1.00 63.03 1029 SER A O 1
ATOM 8199 N N . ASN A 1 1030 ? 39.700 14.769 -21.651 1.00 75.62 1030 ASN A N 1
ATOM 8200 C CA . ASN A 1 1030 ? 40.479 15.652 -20.778 1.00 75.62 1030 ASN A CA 1
ATOM 8201 C C . ASN A 1 1030 ? 40.144 17.145 -20.993 1.00 75.62 1030 ASN A C 1
ATOM 8203 O O . ASN A 1 1030 ? 39.415 17.509 -21.913 1.00 75.62 1030 ASN A O 1
ATOM 8207 N N . LYS A 1 1031 ? 40.605 18.013 -20.084 1.00 77.25 1031 LYS A N 1
ATOM 8208 C CA . LYS A 1 1031 ? 40.402 19.473 -20.148 1.00 77.25 1031 LYS A CA 1
ATOM 8209 C C . LYS A 1 1031 ? 41.397 20.203 -19.258 1.00 77.25 1031 LYS A C 1
ATOM 8211 O O . LYS A 1 1031 ? 41.671 19.769 -18.140 1.00 77.25 1031 LYS A O 1
ATOM 8216 N N . THR A 1 1032 ? 41.904 21.326 -19.743 1.00 82.19 1032 THR A N 1
ATOM 8217 C CA . THR A 1 1032 ? 42.792 22.223 -18.997 1.00 82.19 1032 THR A CA 1
ATOM 8218 C C . THR A 1 1032 ? 42.040 22.991 -17.903 1.00 82.19 1032 THR A C 1
ATOM 8220 O O . THR A 1 1032 ? 40.838 23.239 -17.998 1.00 82.19 1032 THR A O 1
ATOM 8223 N N . ILE A 1 1033 ? 42.762 23.354 -16.850 1.00 82.81 1033 ILE A N 1
ATOM 8224 C CA . ILE A 1 1033 ? 42.333 24.147 -15.707 1.00 82.81 1033 ILE A CA 1
ATOM 8225 C C . ILE A 1 1033 ? 43.293 25.334 -15.608 1.00 82.81 1033 ILE A C 1
ATOM 8227 O O . ILE A 1 1033 ? 44.461 25.172 -15.269 1.00 82.81 1033 ILE A O 1
ATOM 8231 N N . ASN A 1 1034 ? 42.777 26.519 -15.906 1.00 82.19 1034 ASN A N 1
ATOM 8232 C CA . ASN A 1 1034 ? 43.448 27.804 -15.742 1.00 82.19 1034 ASN A CA 1
ATOM 8233 C C . ASN A 1 1034 ? 42.680 28.675 -14.727 1.00 82.19 1034 ASN A C 1
ATOM 8235 O O . ASN A 1 1034 ? 41.731 28.210 -14.081 1.00 82.19 1034 ASN A O 1
ATOM 8239 N N . SER A 1 1035 ? 43.089 29.938 -14.595 1.00 76.56 1035 SER A N 1
ATOM 8240 C CA . SER A 1 1035 ? 42.515 30.916 -13.659 1.00 76.56 1035 SER A CA 1
ATOM 8241 C C . SER A 1 1035 ? 41.009 31.159 -13.847 1.00 76.56 1035 SER A C 1
ATOM 8243 O O . SER A 1 1035 ? 40.317 31.432 -12.871 1.00 76.56 1035 SER A O 1
ATOM 8245 N N . ASP A 1 1036 ? 40.467 30.960 -15.054 1.00 70.19 1036 ASP A N 1
ATOM 8246 C CA . ASP A 1 1036 ? 39.023 31.072 -15.336 1.00 70.19 1036 ASP A CA 1
ATOM 8247 C C . ASP A 1 1036 ? 38.190 29.998 -14.611 1.00 70.19 1036 ASP A C 1
ATOM 8249 O O . ASP A 1 1036 ? 36.966 30.099 -14.503 1.00 70.19 1036 ASP A O 1
ATOM 8253 N N . VAL A 1 1037 ? 38.844 28.929 -14.138 1.00 71.81 1037 VAL A N 1
ATOM 8254 C CA . VAL A 1 1037 ? 38.195 27.740 -13.573 1.00 71.81 1037 VAL A CA 1
ATOM 8255 C C . VAL A 1 1037 ? 38.573 27.470 -12.111 1.00 71.81 1037 VAL A C 1
ATOM 8257 O O . VAL A 1 1037 ? 37.976 26.586 -11.491 1.00 71.81 1037 VAL A O 1
ATOM 8260 N N . ILE A 1 1038 ? 39.568 28.164 -11.553 1.00 80.44 1038 ILE A N 1
ATOM 8261 C CA . ILE A 1 1038 ? 39.832 28.247 -10.107 1.00 80.44 1038 ILE A CA 1
ATOM 8262 C C . ILE A 1 1038 ? 40.379 29.646 -9.820 1.00 80.44 1038 ILE A C 1
ATOM 8264 O O . ILE A 1 1038 ? 41.456 30.000 -10.289 1.00 80.44 1038 ILE A O 1
ATOM 8268 N N . HIS A 1 1039 ? 39.652 30.406 -9.012 1.00 76.81 1039 HIS A N 1
ATOM 8269 C CA . HIS A 1 1039 ? 39.980 31.767 -8.607 1.00 76.81 1039 HIS A CA 1
ATOM 8270 C C . HIS A 1 1039 ? 39.644 31.929 -7.114 1.00 76.81 1039 HIS A C 1
ATOM 8272 O O . HIS A 1 1039 ? 38.850 31.168 -6.565 1.00 76.81 1039 HIS A O 1
ATOM 8278 N N . ALA A 1 1040 ? 40.255 32.872 -6.402 1.00 71.75 1040 ALA A N 1
ATOM 8279 C CA . ALA A 1 1040 ? 39.973 33.070 -4.980 1.00 71.75 1040 ALA A CA 1
ATOM 8280 C C . ALA A 1 1040 ? 40.082 34.544 -4.597 1.00 71.75 1040 ALA A C 1
ATOM 8282 O O . ALA A 1 1040 ? 41.080 35.189 -4.904 1.00 71.75 1040 ALA A O 1
ATOM 8283 N N . THR A 1 1041 ? 39.070 35.059 -3.900 1.00 65.81 1041 THR A N 1
ATOM 8284 C CA . THR A 1 1041 ? 39.068 36.407 -3.331 1.00 65.81 1041 THR A CA 1
ATOM 8285 C C . THR A 1 1041 ? 39.212 36.334 -1.813 1.00 65.81 1041 THR A C 1
ATOM 8287 O O . THR A 1 1041 ? 38.414 35.723 -1.101 1.00 65.81 1041 THR A O 1
ATOM 8290 N N . ALA A 1 1042 ? 40.251 36.990 -1.301 1.00 61.53 1042 ALA A N 1
ATOM 8291 C CA . ALA A 1 1042 ? 40.363 37.361 0.103 1.00 61.53 1042 ALA A CA 1
ATOM 8292 C C . ALA A 1 1042 ? 40.094 38.867 0.224 1.00 61.53 1042 ALA A C 1
ATOM 8294 O O . ALA A 1 1042 ? 40.491 39.635 -0.646 1.00 61.53 1042 ALA A O 1
ATOM 8295 N N . GLY A 1 1043 ? 39.466 39.312 1.316 1.00 52.69 1043 GLY A N 1
ATOM 8296 C CA . GLY A 1 1043 ? 39.147 40.734 1.529 1.00 52.69 1043 GLY A CA 1
ATOM 8297 C C . GLY A 1 1043 ? 40.353 41.654 1.781 1.00 52.69 1043 GLY A C 1
ATOM 8298 O O . GLY A 1 1043 ? 40.154 42.783 2.209 1.00 52.69 1043 GLY A O 1
ATOM 8299 N N . ASN A 1 1044 ? 41.583 41.163 1.598 1.00 54.72 1044 ASN A N 1
ATOM 8300 C CA . ASN A 1 1044 ? 42.847 41.898 1.669 1.00 54.72 1044 ASN A CA 1
ATOM 8301 C C . ASN A 1 1044 ? 43.871 41.193 0.759 1.00 54.72 1044 ASN A C 1
ATOM 8303 O O . ASN A 1 1044 ? 43.860 39.963 0.679 1.00 54.72 1044 ASN A O 1
ATOM 8307 N N . GLU A 1 1045 ? 44.774 41.952 0.137 1.00 53.59 1045 GLU A N 1
ATOM 8308 C CA . GLU A 1 1045 ? 45.843 41.449 -0.742 1.00 53.59 1045 GLU A CA 1
ATOM 8309 C C . GLU A 1 1045 ? 46.804 40.516 0.024 1.00 53.59 1045 GLU A C 1
ATOM 8311 O O . GLU A 1 1045 ? 47.518 40.956 0.926 1.00 53.59 1045 GLU A O 1
ATOM 8316 N N . ARG A 1 1046 ? 46.792 39.211 -0.286 1.00 58.88 1046 ARG A N 1
ATOM 8317 C CA . ARG A 1 1046 ? 47.648 38.177 0.333 1.00 58.88 1046 ARG A CA 1
ATOM 8318 C C . ARG A 1 1046 ? 47.935 37.054 -0.661 1.00 58.88 1046 ARG A C 1
ATOM 8320 O O . ARG A 1 1046 ? 47.038 36.685 -1.417 1.00 58.88 1046 ARG A O 1
ATOM 8327 N N . ASP A 1 1047 ? 49.125 36.460 -0.598 1.00 67.25 1047 ASP A N 1
ATOM 8328 C CA . ASP A 1 1047 ? 49.491 35.323 -1.453 1.00 67.25 1047 ASP A CA 1
ATOM 8329 C C . ASP A 1 1047 ? 48.678 34.057 -1.131 1.00 67.25 1047 ASP A C 1
ATOM 8331 O O . ASP A 1 1047 ? 48.464 33.703 0.037 1.00 67.25 1047 ASP A O 1
ATOM 8335 N N . ILE A 1 1048 ? 48.247 33.359 -2.189 1.00 74.69 1048 ILE A N 1
ATOM 8336 C CA . ILE A 1 1048 ? 47.328 32.213 -2.132 1.00 74.69 1048 ILE A CA 1
ATOM 8337 C C . ILE A 1 1048 ? 47.977 30.957 -2.730 1.00 74.69 1048 ILE A C 1
ATOM 8339 O O . ILE A 1 1048 ? 48.390 30.941 -3.891 1.00 74.69 1048 ILE A O 1
ATOM 8343 N N . GLU A 1 1049 ? 47.979 29.867 -1.961 1.00 85.69 1049 GLU A N 1
ATOM 8344 C CA . GLU A 1 1049 ? 48.286 28.515 -2.440 1.00 85.69 1049 GLU A CA 1
ATOM 8345 C C . GLU A 1 1049 ? 46.997 27.686 -2.585 1.00 85.69 1049 GLU A C 1
ATOM 8347 O O . GLU A 1 1049 ? 46.120 27.727 -1.714 1.00 85.69 1049 GLU A O 1
ATOM 8352 N N . PHE A 1 1050 ? 46.896 26.886 -3.653 1.00 87.50 1050 PHE A N 1
ATOM 8353 C CA . PHE A 1 1050 ? 45.812 25.919 -3.830 1.00 87.50 1050 PHE A CA 1
ATOM 8354 C C . PHE A 1 1050 ? 46.249 24.520 -3.390 1.00 87.50 1050 PHE A C 1
ATOM 8356 O O . PHE A 1 1050 ? 47.218 23.958 -3.907 1.00 87.50 1050 PHE A O 1
ATOM 8363 N N . ARG A 1 1051 ? 45.497 23.930 -2.454 1.00 84.94 1051 ARG A N 1
ATOM 8364 C CA . ARG A 1 1051 ? 45.740 22.586 -1.907 1.00 84.94 1051 ARG A CA 1
ATOM 8365 C C . ARG A 1 1051 ? 44.603 21.639 -2.277 1.00 84.94 1051 ARG A C 1
ATOM 8367 O O . ARG A 1 1051 ? 43.434 21.965 -2.066 1.00 84.94 1051 ARG A O 1
ATOM 8374 N N . ILE A 1 1052 ? 44.945 20.462 -2.801 1.00 84.75 1052 ILE A N 1
ATOM 8375 C CA . ILE A 1 1052 ? 43.996 19.387 -3.114 1.00 84.75 1052 ILE A CA 1
ATOM 8376 C C . ILE A 1 1052 ? 43.809 18.512 -1.873 1.00 84.75 1052 ILE A C 1
ATOM 8378 O O . ILE A 1 1052 ? 44.709 17.769 -1.473 1.00 84.75 1052 ILE A O 1
ATOM 8382 N N . LEU A 1 1053 ? 42.629 18.629 -1.260 1.00 78.81 1053 LEU A N 1
ATOM 8383 C CA . LEU A 1 1053 ? 42.263 17.956 -0.009 1.00 78.81 1053 LEU A CA 1
ATOM 8384 C C . LEU A 1 1053 ? 41.575 16.605 -0.243 1.00 78.81 1053 LEU A C 1
ATOM 8386 O O . LEU A 1 1053 ? 41.679 15.713 0.596 1.00 78.81 1053 LEU A O 1
ATOM 8390 N N . SER A 1 1054 ? 40.930 16.426 -1.396 1.00 76.00 1054 SER A N 1
ATOM 8391 C CA . SER A 1 1054 ? 40.472 15.126 -1.882 1.00 76.00 1054 SER A CA 1
ATOM 8392 C C . SER A 1 1054 ? 40.804 14.985 -3.357 1.00 76.00 1054 SER A C 1
ATOM 8394 O O . SER A 1 1054 ? 40.542 15.891 -4.153 1.00 76.00 1054 SER A O 1
ATOM 8396 N N . ASP A 1 1055 ? 41.352 13.829 -3.716 1.00 77.12 1055 ASP A N 1
ATOM 8397 C CA . ASP A 1 1055 ? 41.591 13.482 -5.110 1.00 77.12 1055 ASP A CA 1
ATOM 8398 C C . ASP A 1 1055 ? 40.246 13.339 -5.854 1.00 77.12 1055 ASP A C 1
ATOM 8400 O O . ASP A 1 1055 ? 39.246 12.980 -5.225 1.00 77.12 1055 ASP A O 1
ATOM 8404 N N . PRO A 1 1056 ? 40.193 13.630 -7.167 1.00 77.69 1056 PRO A N 1
ATOM 8405 C CA . PRO A 1 1056 ? 39.041 13.289 -8.002 1.00 77.69 1056 PRO A CA 1
ATOM 8406 C C . PRO A 1 1056 ? 38.727 11.786 -7.927 1.00 77.69 1056 PRO A C 1
ATOM 8408 O O . PRO A 1 1056 ? 39.634 10.954 -7.961 1.00 77.69 1056 PRO A O 1
ATOM 8411 N N . GLU A 1 1057 ? 37.445 11.431 -7.839 1.00 69.12 1057 GLU A N 1
ATOM 8412 C CA . GLU A 1 1057 ? 37.005 10.032 -7.736 1.00 69.12 1057 GLU A CA 1
ATOM 8413 C C . GLU A 1 1057 ? 36.927 9.344 -9.110 1.00 69.12 1057 GLU A C 1
ATOM 8415 O O . GLU A 1 1057 ? 37.050 8.122 -9.216 1.00 69.12 1057 GLU A O 1
ATOM 8420 N N . PHE A 1 1058 ? 36.717 10.127 -10.172 1.00 69.88 1058 PHE A N 1
ATOM 8421 C CA . PHE A 1 1058 ? 36.437 9.656 -11.531 1.00 69.88 1058 PHE A CA 1
ATOM 8422 C C . PHE A 1 1058 ? 37.354 10.277 -12.576 1.00 69.88 1058 PHE A C 1
ATOM 8424 O O . PHE A 1 1058 ? 36.969 10.482 -13.730 1.00 69.88 1058 PHE A O 1
ATOM 8431 N N . GLY A 1 1059 ? 38.594 10.526 -12.178 1.00 74.31 1059 GLY A N 1
ATOM 8432 C CA . GLY A 1 1059 ? 39.598 11.146 -13.011 1.00 74.31 1059 GLY A CA 1
ATOM 8433 C C . GLY A 1 1059 ? 40.870 11.438 -12.239 1.00 74.31 1059 GLY A C 1
ATOM 8434 O O . GLY A 1 1059 ? 41.091 10.904 -11.156 1.00 74.31 1059 GLY A O 1
ATOM 8435 N N . TRP A 1 1060 ? 41.708 12.298 -12.809 1.00 81.31 1060 TRP A N 1
ATOM 8436 C CA . TRP A 1 1060 ? 42.996 12.680 -12.233 1.00 81.31 1060 TRP A CA 1
ATOM 8437 C C . TRP A 1 1060 ? 43.341 14.130 -12.562 1.00 81.31 1060 TRP A C 1
ATOM 8439 O O . TRP A 1 1060 ? 43.035 14.594 -13.662 1.00 81.31 1060 TRP A O 1
ATOM 8449 N N . LEU A 1 1061 ? 44.018 14.817 -11.636 1.00 83.69 1061 LEU A N 1
ATOM 8450 C CA . LEU A 1 1061 ? 44.619 16.137 -11.862 1.00 83.69 1061 LEU A CA 1
ATOM 8451 C C . LEU A 1 1061 ? 46.119 15.988 -12.125 1.00 83.69 1061 LEU A C 1
ATOM 8453 O O . LEU A 1 1061 ? 46.872 15.624 -11.221 1.00 83.69 1061 LEU A O 1
ATOM 8457 N N . VAL A 1 1062 ? 46.551 16.293 -13.345 1.00 82.44 1062 VAL A N 1
ATOM 8458 C CA . VAL A 1 1062 ? 47.926 16.099 -13.826 1.00 82.44 1062 VAL A CA 1
ATOM 8459 C C . VAL A 1 1062 ? 48.561 17.415 -14.263 1.00 82.44 1062 VAL A C 1
ATOM 8461 O O . VAL A 1 1062 ? 47.853 18.333 -14.673 1.00 82.44 1062 VAL A O 1
ATOM 8464 N N . ARG A 1 1063 ? 49.900 17.485 -14.226 1.00 81.88 1063 ARG A N 1
ATOM 8465 C CA . ARG A 1 1063 ? 50.653 18.590 -14.850 1.00 81.88 1063 ARG A CA 1
ATOM 8466 C C . ARG A 1 1063 ? 50.843 18.438 -16.365 1.00 81.88 1063 ARG A C 1
ATOM 8468 O O . ARG A 1 1063 ? 51.027 19.427 -17.055 1.00 81.88 1063 ARG A O 1
ATOM 8475 N N . ASP A 1 1064 ? 50.719 17.216 -16.885 1.00 66.00 1064 ASP A N 1
ATOM 8476 C CA . ASP A 1 1064 ? 50.881 16.906 -18.306 1.00 66.00 1064 ASP A CA 1
ATOM 8477 C C . ASP A 1 1064 ? 49.878 15.834 -18.747 1.00 66.00 1064 ASP A C 1
ATOM 8479 O O . ASP A 1 1064 ? 49.753 14.783 -18.116 1.00 66.00 1064 ASP A O 1
ATOM 8483 N N . ALA A 1 1065 ? 49.205 16.041 -19.881 1.00 56.91 1065 ALA A N 1
ATOM 8484 C CA . ALA A 1 1065 ? 48.275 15.062 -20.462 1.00 56.91 1065 ALA A CA 1
ATOM 8485 C C . ALA A 1 1065 ? 48.968 13.827 -21.096 1.00 56.91 1065 ALA A C 1
ATOM 8487 O O . ALA A 1 1065 ? 48.314 12.953 -21.671 1.00 56.91 1065 ALA A O 1
ATOM 8488 N N . SER A 1 1066 ? 50.300 13.755 -21.034 1.00 53.50 1066 SER A N 1
ATOM 8489 C CA . SER A 1 1066 ? 51.144 12.919 -21.892 1.00 53.50 1066 SER A CA 1
ATOM 8490 C C . SER A 1 1066 ? 51.585 11.577 -21.285 1.00 53.50 1066 SER A C 1
ATOM 8492 O O . SER A 1 1066 ? 52.407 10.896 -21.895 1.00 53.50 1066 SER A O 1
ATOM 8494 N N . ASN A 1 1067 ? 51.036 11.117 -20.151 1.00 53.28 1067 ASN A N 1
ATOM 8495 C CA . ASN A 1 1067 ? 51.376 9.783 -19.622 1.00 53.28 1067 ASN A CA 1
ATOM 8496 C C . ASN A 1 1067 ? 50.201 9.050 -18.936 1.00 53.28 1067 ASN A C 1
ATOM 8498 O O . ASN A 1 1067 ? 49.964 9.184 -17.741 1.00 53.28 1067 ASN A O 1
ATOM 8502 N N . LEU A 1 1068 ? 49.455 8.254 -19.713 1.00 53.47 1068 LEU A N 1
ATOM 8503 C CA . LEU A 1 1068 ? 48.189 7.613 -19.308 1.00 53.47 1068 LEU A CA 1
ATOM 8504 C C . LEU A 1 1068 ? 48.334 6.277 -18.550 1.00 53.47 1068 LEU A C 1
ATOM 8506 O O . LEU A 1 1068 ? 47.323 5.666 -18.216 1.00 53.47 1068 LEU A O 1
ATOM 8510 N N . THR A 1 1069 ? 49.554 5.793 -18.307 1.00 52.00 1069 THR A N 1
ATOM 8511 C CA . THR A 1 1069 ? 49.809 4.442 -17.765 1.00 52.00 1069 THR A CA 1
ATOM 8512 C C . THR A 1 1069 ? 50.182 4.404 -16.284 1.00 52.00 1069 THR A C 1
ATOM 8514 O O . THR A 1 1069 ? 50.286 3.313 -15.730 1.00 52.00 1069 THR A O 1
ATOM 8517 N N . ASN A 1 1070 ? 50.399 5.552 -15.632 1.00 52.16 1070 ASN A N 1
ATOM 8518 C CA . ASN A 1 1070 ? 50.781 5.601 -14.214 1.00 52.16 1070 ASN A CA 1
ATOM 8519 C C . ASN A 1 1070 ? 50.390 6.945 -13.559 1.00 52.16 1070 ASN A C 1
ATOM 8521 O O . ASN A 1 1070 ? 51.223 7.649 -12.991 1.00 52.16 1070 ASN A O 1
ATOM 8525 N N . ILE A 1 1071 ? 49.125 7.352 -13.719 1.00 62.41 1071 ILE A N 1
ATOM 8526 C CA . ILE A 1 1071 ? 48.655 8.680 -13.301 1.00 62.41 1071 ILE A CA 1
ATOM 8527 C C . ILE A 1 1071 ? 48.413 8.755 -11.783 1.00 62.41 1071 ILE A C 1
ATOM 8529 O O . ILE A 1 1071 ? 47.734 7.906 -11.206 1.00 62.41 1071 ILE A O 1
ATOM 8533 N N . SER A 1 1072 ? 48.886 9.837 -11.161 1.00 69.75 1072 SER A N 1
ATOM 8534 C CA . SER A 1 1072 ? 48.534 10.258 -9.802 1.00 69.75 1072 SER A CA 1
ATOM 8535 C C . SER A 1 1072 ? 48.109 11.732 -9.772 1.00 69.75 1072 SER A C 1
ATOM 8537 O O . SER A 1 1072 ? 48.495 12.521 -10.634 1.00 69.75 1072 SER A O 1
ATOM 8539 N N . THR A 1 1073 ? 47.285 12.099 -8.786 1.00 76.81 1073 THR A N 1
ATOM 8540 C CA . THR A 1 1073 ? 46.789 13.473 -8.606 1.00 76.81 1073 THR A CA 1
ATOM 8541 C C . THR A 1 1073 ? 47.823 14.363 -7.911 1.00 76.81 1073 THR A C 1
ATOM 8543 O O . THR A 1 1073 ? 48.417 13.978 -6.901 1.00 76.81 1073 THR A O 1
ATOM 8546 N N . ILE A 1 1074 ? 48.012 15.582 -8.426 1.00 85.94 1074 ILE A N 1
ATOM 8547 C CA . ILE A 1 1074 ? 48.866 16.606 -7.805 1.00 85.94 1074 ILE A CA 1
ATOM 8548 C C . ILE A 1 1074 ? 48.279 17.130 -6.480 1.00 85.94 1074 ILE A C 1
ATOM 8550 O O . ILE A 1 1074 ? 47.079 17.366 -6.368 1.00 85.94 1074 ILE A O 1
ATOM 8554 N N . ARG A 1 1075 ? 49.136 17.341 -5.470 1.00 85.31 1075 ARG A N 1
ATOM 8555 C CA . ARG A 1 1075 ? 48.725 17.761 -4.110 1.00 85.31 1075 ARG A CA 1
ATOM 8556 C C . ARG A 1 1075 ? 48.570 19.274 -3.926 1.00 85.31 1075 ARG A C 1
ATOM 8558 O O . ARG A 1 1075 ? 47.710 19.701 -3.160 1.00 85.31 1075 ARG A O 1
ATOM 8565 N N . GLN A 1 1076 ? 49.392 20.071 -4.605 1.00 87.75 1076 GLN A N 1
ATOM 8566 C CA . GLN A 1 1076 ? 49.399 21.535 -4.513 1.00 87.75 1076 GLN A CA 1
ATOM 8567 C C . GLN A 1 1076 ? 49.863 22.165 -5.833 1.00 87.75 1076 GLN A C 1
ATOM 8569 O O . GLN A 1 1076 ? 50.624 21.534 -6.581 1.00 87.75 1076 GLN A O 1
ATOM 8574 N N . PHE A 1 1077 ? 49.409 23.391 -6.097 1.00 88.44 1077 PHE A N 1
ATOM 8575 C CA . PHE A 1 1077 ? 49.845 24.244 -7.207 1.00 88.44 1077 PHE A CA 1
ATOM 8576 C C . PHE A 1 1077 ? 49.640 25.732 -6.870 1.00 88.44 1077 PHE A C 1
ATOM 8578 O O . PHE A 1 1077 ? 48.823 26.081 -6.013 1.00 88.44 1077 PHE A O 1
ATOM 8585 N N . SER A 1 1078 ? 50.391 26.614 -7.532 1.00 86.44 1078 SER A N 1
ATOM 8586 C CA . SER A 1 1078 ? 50.307 28.070 -7.337 1.00 86.44 1078 SER A CA 1
ATOM 8587 C C . SER A 1 1078 ? 49.435 28.755 -8.396 1.00 86.44 1078 SER A C 1
ATOM 8589 O O . SER A 1 1078 ? 49.091 28.159 -9.418 1.00 86.44 1078 SER A O 1
ATOM 8591 N N . VAL A 1 1079 ? 49.123 30.039 -8.181 1.00 80.62 1079 VAL A N 1
ATOM 8592 C CA . VAL A 1 1079 ? 48.455 30.903 -9.176 1.00 80.62 1079 VAL A CA 1
ATOM 8593 C C . VAL A 1 1079 ? 49.225 30.923 -10.510 1.00 80.62 1079 VAL A C 1
ATOM 8595 O O . VAL A 1 1079 ? 48.609 30.876 -11.571 1.00 80.62 1079 VAL A O 1
ATOM 8598 N N . GLN A 1 1080 ? 50.563 30.882 -10.465 1.00 78.88 1080 GLN A N 1
ATOM 8599 C CA . GLN A 1 1080 ? 51.423 30.826 -11.654 1.00 78.88 1080 GLN A CA 1
ATOM 8600 C C . GLN A 1 1080 ? 51.182 29.556 -12.498 1.00 78.88 1080 GLN A C 1
ATOM 8602 O O . GLN A 1 1080 ? 51.233 29.593 -13.721 1.00 78.88 1080 GLN A O 1
ATOM 8607 N N . GLU A 1 1081 ? 50.882 28.411 -11.878 1.00 81.62 1081 GLU A N 1
ATOM 8608 C CA . GLU A 1 1081 ? 50.621 27.175 -12.637 1.00 81.62 1081 GLU A CA 1
ATOM 8609 C C . GLU A 1 1081 ? 49.246 27.171 -13.320 1.00 81.62 1081 GLU A C 1
ATOM 8611 O O . GLU A 1 1081 ? 49.061 26.467 -14.315 1.00 81.62 1081 GLU A O 1
ATOM 8616 N N . LEU A 1 1082 ? 48.305 27.979 -12.814 1.00 82.69 1082 LEU A N 1
ATOM 8617 C CA . LEU A 1 1082 ? 47.017 28.240 -13.459 1.00 82.69 1082 LEU A CA 1
ATOM 8618 C C . LEU A 1 1082 ? 47.151 29.226 -14.628 1.00 82.69 1082 LEU A C 1
ATOM 8620 O O . LEU A 1 1082 ? 46.491 29.022 -15.646 1.00 82.69 1082 LEU A O 1
ATOM 8624 N N . SER A 1 1083 ? 48.004 30.255 -14.524 1.00 75.12 1083 SER A N 1
ATOM 8625 C CA . SER A 1 1083 ? 48.283 31.167 -15.647 1.00 75.12 1083 SER A CA 1
ATOM 8626 C C . SER A 1 1083 ? 49.070 30.491 -16.768 1.00 75.12 1083 SER A C 1
ATOM 8628 O O . SER A 1 1083 ? 48.800 30.732 -17.939 1.00 75.12 1083 SER A O 1
ATOM 8630 N N . ASP A 1 1084 ? 49.991 29.589 -16.426 1.00 80.00 1084 ASP A N 1
ATOM 8631 C CA . ASP A 1 1084 ? 50.801 28.839 -17.392 1.00 80.00 1084 ASP A CA 1
ATOM 8632 C C . ASP A 1 1084 ? 50.016 27.692 -18.083 1.00 80.00 1084 ASP A C 1
ATOM 8634 O O . ASP A 1 1084 ? 50.600 26.907 -18.829 1.00 80.00 1084 ASP A O 1
ATOM 8638 N N . HIS A 1 1085 ? 48.708 27.547 -17.819 1.00 80.19 1085 HIS A N 1
ATOM 8639 C CA . HIS A 1 1085 ? 47.829 26.487 -18.346 1.00 80.19 1085 HIS A CA 1
ATOM 8640 C C . HIS A 1 1085 ? 48.282 25.035 -18.047 1.00 80.19 1085 HIS A C 1
ATOM 8642 O O . HIS A 1 1085 ? 47.809 24.097 -18.691 1.00 80.19 1085 HIS A O 1
ATOM 8648 N N . ARG A 1 1086 ? 49.156 24.808 -17.053 1.00 80.62 1086 ARG A N 1
ATOM 8649 C CA . ARG A 1 1086 ? 49.826 23.507 -16.814 1.00 80.62 1086 ARG A CA 1
ATOM 8650 C C . ARG A 1 1086 ? 49.035 22.519 -15.961 1.00 80.62 1086 ARG A C 1
ATOM 8652 O O . ARG A 1 1086 ? 49.617 21.575 -15.444 1.00 80.62 1086 ARG A O 1
ATOM 8659 N N . ILE A 1 1087 ? 47.746 22.737 -15.720 1.00 86.06 1087 ILE A N 1
ATOM 8660 C CA . ILE A 1 1087 ? 46.926 21.816 -14.925 1.00 86.06 1087 ILE A CA 1
ATOM 8661 C C . ILE A 1 1087 ? 45.857 21.223 -15.834 1.00 86.06 1087 ILE A C 1
ATOM 8663 O O . ILE A 1 1087 ? 45.052 21.955 -16.400 1.00 86.06 1087 ILE A O 1
ATOM 8667 N N . HIS A 1 1088 ? 45.805 19.900 -15.961 1.00 82.31 1088 HIS A N 1
ATOM 8668 C CA . HIS A 1 1088 ? 44.757 19.212 -16.714 1.00 82.31 1088 HIS A CA 1
ATOM 8669 C C . HIS A 1 1088 ? 43.992 18.239 -15.824 1.00 82.31 1088 HIS A C 1
ATOM 8671 O O . HIS A 1 1088 ? 44.565 17.540 -14.990 1.00 82.31 1088 HIS A O 1
ATOM 8677 N N . TYR A 1 1089 ? 42.690 18.147 -16.058 1.00 83.31 1089 TYR A N 1
ATOM 8678 C CA . TYR A 1 1089 ? 41.846 17.080 -15.548 1.00 83.31 1089 TYR A CA 1
ATOM 8679 C C . TYR A 1 1089 ? 41.613 16.035 -16.655 1.00 83.31 1089 TYR A C 1
ATOM 8681 O O . TYR A 1 1089 ? 41.277 16.395 -17.785 1.00 83.31 1089 TYR A O 1
ATOM 8689 N N . ILE A 1 1090 ? 41.719 14.743 -16.333 1.00 75.88 1090 ILE A N 1
ATOM 8690 C CA . ILE A 1 1090 ? 41.421 13.610 -17.233 1.00 75.88 1090 ILE A CA 1
ATOM 8691 C C . ILE A 1 1090 ? 40.224 12.833 -16.673 1.00 75.88 1090 ILE A C 1
ATOM 8693 O O . ILE A 1 1090 ? 40.294 12.415 -15.524 1.00 75.88 1090 ILE A O 1
ATOM 8697 N N . SER A 1 1091 ? 39.154 12.598 -17.452 1.00 69.00 1091 SER A N 1
ATOM 8698 C CA . SER A 1 1091 ? 38.055 11.709 -17.016 1.00 69.00 1091 SER A CA 1
ATOM 8699 C C . SER A 1 1091 ? 38.451 10.241 -17.118 1.00 69.00 1091 SER A C 1
ATOM 8701 O O . SER A 1 1091 ? 38.996 9.795 -18.125 1.00 69.00 1091 SER A O 1
ATOM 8703 N N . ASN A 1 1092 ? 38.099 9.478 -16.089 1.00 65.38 1092 ASN A N 1
ATOM 8704 C CA . ASN A 1 1092 ? 38.052 8.028 -16.131 1.00 65.38 1092 ASN A CA 1
ATOM 8705 C C . ASN A 1 1092 ? 36.867 7.580 -17.023 1.00 65.38 1092 ASN A C 1
ATOM 8707 O O . ASN A 1 1092 ? 35.719 7.778 -16.620 1.00 65.38 1092 ASN A O 1
ATOM 8711 N N . PRO A 1 1093 ? 37.099 6.928 -18.183 1.00 54.38 1093 PRO A N 1
ATOM 8712 C CA . PRO A 1 1093 ? 36.031 6.479 -19.087 1.00 54.38 1093 PRO A CA 1
ATOM 8713 C C . PRO A 1 1093 ? 35.149 5.363 -18.501 1.00 54.38 1093 PRO A C 1
ATOM 8715 O O . PRO A 1 1093 ? 34.100 5.057 -19.057 1.00 54.38 1093 PRO A O 1
ATOM 8718 N N . THR A 1 1094 ? 35.549 4.742 -17.385 1.00 52.41 1094 THR A N 1
ATOM 8719 C CA . THR A 1 1094 ? 34.701 3.782 -16.651 1.00 52.41 1094 THR A CA 1
ATOM 8720 C C . THR A 1 1094 ? 33.726 4.463 -15.680 1.00 52.41 1094 THR A C 1
ATOM 8722 O O . THR A 1 1094 ? 32.932 3.788 -15.025 1.00 52.41 1094 THR A O 1
ATOM 8725 N N . SER A 1 1095 ? 33.755 5.798 -15.599 1.00 50.91 1095 SER A N 1
ATOM 8726 C CA . SER A 1 1095 ? 32.796 6.591 -14.837 1.00 50.91 1095 SER A CA 1
ATOM 8727 C C . SER A 1 1095 ? 31.449 6.715 -15.545 1.00 50.91 1095 SER A C 1
ATOM 8729 O O . SER A 1 1095 ? 31.376 6.995 -16.741 1.00 50.91 1095 SER A O 1
ATOM 8731 N N . ARG A 1 1096 ? 30.373 6.594 -14.763 1.00 47.81 1096 ARG A N 1
ATOM 8732 C CA . ARG A 1 1096 ? 29.014 7.012 -15.144 1.00 47.81 1096 ARG A CA 1
ATOM 8733 C C . ARG A 1 1096 ? 28.626 8.372 -14.560 1.00 47.81 1096 ARG A C 1
ATOM 8735 O O . ARG A 1 1096 ? 27.486 8.796 -14.713 1.00 47.81 1096 ARG A O 1
ATOM 8742 N N . GLU A 1 1097 ? 29.533 9.030 -13.846 1.00 47.06 1097 GLU A N 1
ATOM 8743 C CA . GLU A 1 1097 ? 29.193 10.218 -13.078 1.00 47.06 1097 GLU A CA 1
ATOM 8744 C C . GLU A 1 1097 ? 29.203 11.480 -13.935 1.00 47.06 1097 GLU A C 1
ATOM 8746 O O . GLU A 1 1097 ? 30.259 11.980 -14.339 1.00 47.06 1097 GLU A O 1
ATOM 8751 N N . LEU A 1 1098 ? 28.004 12.045 -14.107 1.00 50.47 1098 LEU A N 1
ATOM 8752 C CA . LEU A 1 1098 ? 27.764 13.370 -14.685 1.00 50.47 1098 LEU A CA 1
ATOM 8753 C C . LEU A 1 1098 ? 28.432 14.511 -13.895 1.00 50.47 1098 LEU A C 1
ATOM 8755 O O . LEU A 1 1098 ? 28.392 15.656 -14.336 1.00 50.47 1098 LEU A O 1
ATOM 8759 N N . ARG A 1 1099 ? 29.086 14.204 -12.765 1.00 49.78 1099 ARG A N 1
ATOM 8760 C CA . ARG A 1 1099 ? 30.069 15.055 -12.088 1.00 49.78 1099 ARG A CA 1
ATOM 8761 C C . ARG A 1 1099 ? 31.154 14.216 -11.431 1.00 49.78 1099 ARG A C 1
ATOM 8763 O O . ARG A 1 1099 ? 30.860 13.437 -10.530 1.00 49.78 1099 ARG A O 1
ATOM 8770 N N . ASP A 1 1100 ? 32.407 14.460 -11.789 1.00 63.28 1100 ASP A N 1
ATOM 8771 C CA . ASP A 1 1100 ? 33.504 14.173 -10.865 1.00 63.28 1100 ASP A CA 1
ATOM 8772 C C . ASP A 1 1100 ? 33.710 15.358 -9.915 1.00 63.28 1100 ASP A C 1
ATOM 8774 O O . ASP A 1 1100 ? 33.418 16.503 -10.279 1.00 63.28 1100 ASP A O 1
ATOM 8778 N N . THR A 1 1101 ? 34.218 15.075 -8.716 1.00 65.88 1101 THR A N 1
ATOM 8779 C CA . THR A 1 1101 ? 34.470 16.056 -7.662 1.00 65.88 1101 THR A CA 1
ATOM 8780 C C . THR A 1 1101 ? 35.830 15.850 -7.012 1.00 65.88 1101 THR A C 1
ATOM 8782 O O . THR A 1 1101 ? 36.069 14.828 -6.375 1.00 65.88 1101 THR A O 1
ATOM 8785 N N . PHE A 1 1102 ? 36.673 16.877 -7.069 1.00 79.81 1102 PHE A N 1
ATOM 8786 C CA . PHE A 1 1102 ? 37.843 17.026 -6.204 1.00 79.81 1102 PHE A CA 1
ATOM 8787 C C . PHE A 1 1102 ? 37.646 18.243 -5.301 1.00 79.81 1102 PHE A C 1
ATOM 8789 O O . PHE A 1 1102 ? 37.069 19.243 -5.740 1.00 79.81 1102 PHE A O 1
ATOM 8796 N N . THR A 1 1103 ? 38.108 18.183 -4.050 1.00 79.19 1103 THR A N 1
ATOM 8797 C CA . THR A 1 1103 ? 38.077 19.349 -3.156 1.00 79.19 1103 THR A CA 1
ATOM 8798 C C . THR A 1 1103 ? 39.386 20.117 -3.228 1.00 79.19 1103 THR A C 1
ATOM 8800 O O . THR A 1 1103 ? 40.462 19.580 -2.962 1.00 79.19 1103 THR A O 1
ATOM 8803 N N . VAL A 1 1104 ? 39.274 21.400 -3.564 1.00 85.12 1104 VAL A N 1
ATOM 8804 C CA . VAL A 1 1104 ? 40.363 22.372 -3.476 1.00 85.12 1104 VAL A CA 1
ATOM 8805 C C . VAL A 1 1104 ? 40.059 23.355 -2.348 1.00 85.12 1104 VAL A C 1
ATOM 8807 O O . VAL A 1 1104 ? 38.911 23.763 -2.159 1.00 85.12 1104 VAL A O 1
ATOM 8810 N N . ALA A 1 1105 ? 41.088 23.728 -1.593 1.00 84.31 1105 ALA A N 1
ATOM 8811 C CA . ALA A 1 1105 ? 41.055 24.867 -0.687 1.00 84.31 1105 ALA A CA 1
ATOM 8812 C C . ALA A 1 1105 ? 42.116 25.882 -1.115 1.00 84.31 1105 ALA A C 1
ATOM 8814 O O . ALA A 1 1105 ? 43.261 25.521 -1.393 1.00 84.31 1105 ALA A O 1
ATOM 8815 N N . ALA A 1 1106 ? 41.722 27.151 -1.152 1.00 82.44 1106 ALA A N 1
ATOM 8816 C CA . ALA A 1 1106 ? 42.639 28.282 -1.177 1.00 82.44 1106 ALA A CA 1
ATOM 8817 C C . ALA A 1 1106 ? 43.078 28.581 0.263 1.00 82.44 1106 ALA A C 1
ATOM 8819 O O . ALA A 1 1106 ? 42.210 28.715 1.134 1.00 82.44 1106 ALA A O 1
ATOM 8820 N N . CYS A 1 1107 ? 44.388 28.669 0.500 1.00 79.88 1107 CYS A N 1
ATOM 8821 C CA . CYS A 1 1107 ? 44.993 28.983 1.795 1.00 79.88 1107 CYS A CA 1
ATOM 8822 C C . CYS A 1 1107 ? 45.978 30.151 1.658 1.00 79.88 1107 CYS A C 1
ATOM 8824 O O . CYS A 1 1107 ? 46.763 30.184 0.710 1.00 79.88 1107 CYS A O 1
ATOM 8826 N N . THR A 1 1108 ? 45.972 31.078 2.618 1.00 74.25 1108 THR A N 1
ATOM 8827 C CA . THR A 1 1108 ? 46.991 32.135 2.706 1.00 74.25 1108 THR A CA 1
ATOM 8828 C C . THR A 1 1108 ? 48.338 31.562 3.143 1.00 74.25 1108 THR A C 1
ATOM 8830 O O . THR A 1 1108 ? 48.389 30.736 4.060 1.00 74.25 1108 THR A O 1
ATOM 8833 N N . ILE A 1 1109 ? 49.434 32.018 2.527 1.00 72.88 1109 ILE A N 1
ATOM 8834 C CA . ILE A 1 1109 ? 50.786 31.554 2.885 1.00 72.88 1109 ILE A CA 1
ATOM 8835 C C . ILE A 1 1109 ? 51.144 31.966 4.327 1.00 72.88 1109 ILE A C 1
ATOM 8837 O O . ILE A 1 1109 ? 51.591 31.124 5.106 1.00 72.88 1109 ILE A O 1
ATOM 8841 N N . ASP A 1 1110 ? 50.864 33.217 4.714 1.00 65.12 1110 ASP A N 1
ATOM 8842 C CA . ASP A 1 1110 ? 51.284 33.767 6.015 1.00 65.12 1110 ASP A CA 1
ATOM 8843 C C . ASP A 1 1110 ? 50.422 33.307 7.200 1.00 65.12 1110 ASP A C 1
ATOM 8845 O O . ASP A 1 1110 ? 50.938 32.907 8.242 1.00 65.12 1110 ASP A O 1
ATOM 8849 N N . THR A 1 1111 ? 49.091 33.400 7.073 1.00 62.31 1111 THR A N 1
ATOM 8850 C CA . THR A 1 1111 ? 48.168 33.217 8.214 1.00 62.31 1111 THR A CA 1
ATOM 8851 C C . THR A 1 1111 ? 47.582 31.810 8.321 1.00 62.31 1111 THR A C 1
ATOM 8853 O O . THR A 1 1111 ? 46.841 31.543 9.266 1.00 62.31 1111 THR A O 1
ATOM 8856 N N . GLN A 1 1112 ? 47.871 30.926 7.357 1.00 61.31 1112 GLN A N 1
ATOM 8857 C CA . GLN A 1 1112 ? 47.280 29.584 7.212 1.00 61.31 1112 GLN A CA 1
ATOM 8858 C C . GLN A 1 1112 ? 45.739 29.555 7.293 1.00 61.31 1112 GLN A C 1
ATOM 8860 O O . GLN A 1 1112 ? 45.136 28.526 7.599 1.00 61.31 1112 GLN A O 1
ATOM 8865 N N . GLN A 1 1113 ? 45.079 30.678 6.991 1.00 62.69 1113 GLN A N 1
ATOM 8866 C CA . GLN A 1 1113 ? 43.627 30.731 6.883 1.00 62.69 1113 GLN A CA 1
ATOM 8867 C C . GLN A 1 1113 ? 43.231 30.111 5.545 1.00 62.69 1113 GLN A C 1
ATOM 8869 O O . GLN A 1 1113 ? 43.586 30.620 4.482 1.00 62.69 1113 GLN A O 1
ATOM 8874 N N . CYS A 1 1114 ? 42.496 29.004 5.612 1.00 67.38 1114 CYS A N 1
ATOM 8875 C CA . CYS A 1 1114 ? 41.984 28.297 4.449 1.00 67.38 1114 CYS A CA 1
ATOM 8876 C C . CYS A 1 1114 ? 40.475 28.507 4.298 1.00 67.38 1114 CYS A C 1
ATOM 8878 O O . CYS A 1 1114 ? 39.731 28.606 5.274 1.00 67.38 1114 CYS A O 1
ATOM 8880 N N . THR A 1 1115 ? 40.022 28.526 3.051 1.00 69.62 1115 THR A N 1
ATOM 8881 C CA . THR A 1 1115 ? 38.598 28.471 2.693 1.00 69.62 1115 THR A CA 1
ATOM 8882 C C . THR A 1 1115 ? 37.960 27.136 3.088 1.00 69.62 1115 THR A C 1
ATOM 8884 O O . THR A 1 1115 ? 38.644 26.116 3.199 1.00 69.62 1115 THR A O 1
ATOM 8887 N N . LEU A 1 1116 ? 36.629 27.118 3.250 1.00 58.28 1116 LEU A N 1
ATOM 8888 C CA . LEU A 1 1116 ? 35.884 25.854 3.233 1.00 58.28 1116 LEU A CA 1
ATOM 8889 C C . LEU A 1 1116 ? 36.206 25.112 1.920 1.00 58.28 1116 LEU A C 1
ATOM 8891 O O . LEU A 1 1116 ? 36.149 25.750 0.863 1.00 58.28 1116 LEU A O 1
ATOM 8895 N N . PRO A 1 1117 ? 36.518 23.800 1.949 1.00 56.97 1117 PRO A N 1
ATOM 8896 C CA . PRO A 1 1117 ? 36.893 23.069 0.743 1.00 56.97 1117 PRO A CA 1
ATOM 8897 C C . PRO A 1 1117 ? 35.753 23.095 -0.275 1.00 56.97 1117 PRO A C 1
ATOM 8899 O O . PRO A 1 1117 ? 34.659 22.602 0.009 1.00 56.97 1117 PRO A O 1
ATOM 8902 N N . LYS A 1 1118 ? 35.989 23.650 -1.468 1.00 57.19 1118 LYS A N 1
ATOM 8903 C CA . LYS A 1 1118 ? 34.982 23.649 -2.535 1.00 57.19 1118 LYS A CA 1
ATOM 8904 C C . LYS A 1 1118 ? 35.237 22.494 -3.493 1.00 57.19 1118 LYS A C 1
ATOM 8906 O O . LYS A 1 1118 ? 36.358 22.286 -3.959 1.00 57.19 1118 LYS A O 1
ATOM 8911 N N . GLN A 1 1119 ? 34.179 21.737 -3.774 1.00 56.31 1119 GLN A N 1
ATOM 8912 C CA . GLN A 1 1119 ? 34.193 20.710 -4.809 1.00 56.31 1119 GLN A CA 1
ATOM 8913 C C . GLN A 1 1119 ? 34.131 21.376 -6.182 1.00 56.31 1119 GLN A C 1
ATOM 8915 O O . GLN A 1 1119 ? 33.172 22.085 -6.485 1.00 56.31 1119 GLN A O 1
ATOM 8920 N N . LYS A 1 1120 ? 35.138 21.126 -7.018 1.00 53.88 1120 LYS A N 1
ATOM 8921 C CA . LYS A 1 1120 ? 35.084 21.468 -8.440 1.00 53.88 1120 LYS A CA 1
ATOM 8922 C C . LYS A 1 1120 ? 34.340 20.385 -9.201 1.00 53.88 1120 LYS A C 1
ATOM 8924 O O . LYS A 1 1120 ? 34.538 19.206 -8.930 1.00 53.88 1120 LYS A O 1
ATOM 8929 N N . ILE A 1 1121 ? 33.503 20.799 -10.145 1.00 47.78 1121 ILE A N 1
ATOM 8930 C CA . ILE A 1 1121 ? 32.538 19.944 -10.827 1.00 47.78 1121 ILE A CA 1
ATOM 8931 C C . ILE A 1 1121 ? 32.824 19.891 -12.330 1.00 47.78 1121 ILE A C 1
ATOM 8933 O O . ILE A 1 1121 ? 33.015 20.915 -12.995 1.00 47.78 1121 ILE A O 1
ATOM 8937 N N . LYS A 1 1122 ? 32.823 18.673 -12.878 1.00 46.44 1122 LYS A N 1
ATOM 8938 C CA . LYS A 1 1122 ? 32.797 18.446 -14.326 1.00 46.44 1122 LYS A CA 1
ATOM 8939 C C . LYS A 1 1122 ? 31.360 18.533 -14.842 1.00 46.44 1122 LYS A C 1
ATOM 8941 O O . LYS A 1 1122 ? 30.479 17.925 -14.249 1.00 46.44 1122 LYS A O 1
ATOM 8946 N N . GLY A 1 1123 ? 31.137 19.286 -15.912 1.00 44.66 1123 GLY A N 1
ATOM 8947 C CA . GLY A 1 1123 ? 29.897 19.266 -16.687 1.00 44.66 1123 GLY A CA 1
ATOM 8948 C C . GLY A 1 1123 ? 30.045 18.392 -17.933 1.00 44.66 1123 GLY A C 1
ATOM 8949 O O . GLY A 1 1123 ? 31.153 17.993 -18.294 1.00 44.66 1123 GLY A O 1
ATOM 8950 N N . TYR A 1 1124 ? 28.937 18.151 -18.617 1.00 49.62 1124 TYR A N 1
ATOM 8951 C CA . TYR A 1 1124 ? 28.864 17.408 -19.876 1.00 49.62 1124 TYR A CA 1
ATOM 8952 C C . TYR A 1 1124 ? 28.130 18.283 -20.906 1.00 49.62 1124 TYR A C 1
ATOM 8954 O O . TYR A 1 1124 ? 27.614 19.335 -20.528 1.00 49.62 1124 TYR A O 1
ATOM 8962 N N . ILE A 1 1125 ? 28.121 17.901 -22.188 1.00 47.09 1125 ILE A N 1
ATOM 8963 C CA . ILE A 1 1125 ? 27.156 18.490 -23.136 1.00 47.09 1125 ILE A CA 1
ATOM 8964 C C . ILE A 1 1125 ? 25.766 18.082 -22.631 1.00 47.09 1125 ILE A C 1
ATOM 8966 O O . ILE A 1 1125 ? 25.603 16.949 -22.164 1.00 47.09 1125 ILE A O 1
ATOM 8970 N N . VAL A 1 1126 ? 24.834 19.029 -22.587 1.00 50.34 1126 VAL A N 1
ATOM 8971 C CA . VAL A 1 1126 ? 23.587 18.878 -21.831 1.00 50.34 1126 VAL A CA 1
ATOM 8972 C C . VAL A 1 1126 ? 22.485 18.372 -22.763 1.00 50.34 1126 VAL A C 1
ATOM 8974 O O . VAL A 1 1126 ? 22.464 18.692 -23.944 1.00 50.34 1126 VAL A O 1
ATOM 8977 N N . GLU A 1 1127 ? 21.589 17.538 -22.237 1.00 56.53 1127 GLU A N 1
ATOM 8978 C CA . GLU A 1 1127 ? 20.331 17.214 -22.912 1.00 56.53 1127 GLU A CA 1
ATOM 8979 C C . GLU A 1 1127 ? 19.291 18.301 -22.536 1.00 56.53 1127 GLU A C 1
ATOM 8981 O O . GLU A 1 1127 ? 19.228 18.653 -21.354 1.00 56.53 1127 GLU A O 1
ATOM 8986 N N . PRO A 1 1128 ? 18.484 18.851 -23.471 1.00 70.44 1128 PRO A N 1
ATOM 8987 C CA . PRO A 1 1128 ? 17.588 19.985 -23.195 1.00 70.44 1128 PRO A CA 1
ATOM 8988 C C . PRO A 1 1128 ? 16.663 19.782 -21.979 1.00 70.44 1128 PRO A C 1
ATOM 8990 O O . PRO A 1 1128 ? 16.134 18.698 -21.763 1.00 70.44 1128 PRO A O 1
ATOM 8993 N N . GLU A 1 1129 ? 16.341 20.815 -21.196 1.00 67.69 1129 GLU A N 1
ATOM 8994 C CA . GLU A 1 1129 ? 15.404 20.657 -20.074 1.00 67.69 1129 GLU A CA 1
ATOM 8995 C C . GLU A 1 1129 ? 13.958 21.045 -20.438 1.00 67.69 1129 GLU A C 1
ATOM 8997 O O . GLU A 1 1129 ? 13.638 22.179 -20.803 1.00 67.69 1129 GLU A O 1
ATOM 9002 N N . LEU A 1 1130 ? 13.028 20.096 -20.272 1.00 75.38 1130 LEU A N 1
ATOM 9003 C CA . LEU A 1 1130 ? 11.592 20.379 -20.230 1.00 75.38 1130 LEU A CA 1
ATOM 9004 C C . LEU A 1 1130 ? 11.231 21.003 -18.872 1.00 75.38 1130 LEU A C 1
ATOM 9006 O O . LEU A 1 1130 ? 11.096 20.308 -17.864 1.00 75.38 1130 LEU A O 1
ATOM 9010 N N . LEU A 1 1131 ? 11.061 22.325 -18.863 1.00 70.69 1131 LEU A N 1
ATOM 9011 C CA . LEU A 1 1131 ? 10.808 23.120 -17.659 1.00 70.69 1131 LEU A CA 1
ATOM 9012 C C . LEU A 1 1131 ? 9.317 23.274 -17.317 1.00 70.69 1131 LEU A C 1
ATOM 9014 O O . LEU A 1 1131 ? 8.995 23.496 -16.150 1.00 70.69 1131 LEU A O 1
ATOM 9018 N N . ARG A 1 1132 ? 8.399 23.183 -18.294 1.00 68.06 1132 ARG A N 1
ATOM 9019 C CA . ARG A 1 1132 ? 6.937 23.190 -18.065 1.00 68.06 1132 ARG A CA 1
ATOM 9020 C C . ARG A 1 1132 ? 6.179 22.302 -19.045 1.00 68.06 1132 ARG A C 1
ATOM 9022 O O . ARG A 1 1132 ? 6.431 22.351 -20.247 1.00 68.06 1132 ARG A O 1
ATOM 9029 N N . ASN A 1 1133 ? 5.193 21.586 -18.513 1.00 76.81 1133 ASN A N 1
ATOM 9030 C CA . ASN A 1 1133 ? 4.228 20.761 -19.238 1.00 76.81 1133 ASN A CA 1
ATOM 9031 C C . ASN A 1 1133 ? 2.892 20.769 -18.461 1.00 76.81 1133 ASN A C 1
ATOM 9033 O O . ASN A 1 1133 ? 2.577 19.844 -17.716 1.00 76.81 1133 ASN A O 1
ATOM 9037 N N . GLU A 1 1134 ? 2.173 21.888 -18.547 1.00 75.50 1134 GLU A N 1
ATOM 9038 C CA . GLU A 1 1134 ? 0.974 22.220 -17.765 1.00 75.50 1134 GLU A CA 1
ATOM 9039 C C . GLU A 1 1134 ? -0.324 21.912 -18.537 1.00 75.50 1134 GLU A C 1
ATOM 9041 O O . GLU A 1 1134 ? -0.382 22.003 -19.765 1.00 75.50 1134 GLU A O 1
ATOM 9046 N N . ILE A 1 1135 ? -1.400 21.588 -17.812 1.00 72.00 1135 ILE A N 1
ATOM 9047 C CA . ILE A 1 1135 ? -2.690 21.164 -18.390 1.00 72.00 1135 ILE A CA 1
ATOM 9048 C C . ILE A 1 1135 ? -3.418 22.340 -19.066 1.00 72.00 1135 ILE A C 1
ATOM 9050 O O . ILE A 1 1135 ? -3.721 23.347 -18.424 1.00 72.00 1135 ILE A O 1
ATOM 9054 N N . MET A 1 1136 ? -3.799 22.187 -20.340 1.00 78.75 1136 MET A N 1
ATOM 9055 C CA . MET A 1 1136 ? -4.507 23.220 -21.110 1.00 78.75 1136 MET A CA 1
ATOM 9056 C C . MET A 1 1136 ? -6.024 22.968 -21.175 1.00 78.75 1136 MET A C 1
ATOM 9058 O O . MET A 1 1136 ? -6.473 21.880 -21.525 1.00 78.75 1136 MET A O 1
ATOM 9062 N N . LYS A 1 1137 ? -6.850 23.983 -20.889 1.00 72.25 1137 LYS A N 1
ATOM 9063 C CA . LYS A 1 1137 ? -8.316 23.827 -20.759 1.00 72.25 1137 LYS A CA 1
ATOM 9064 C C . LYS A 1 1137 ? -9.081 24.617 -21.822 1.00 72.25 1137 LYS A C 1
ATOM 9066 O O . LYS A 1 1137 ? -8.820 25.800 -22.021 1.00 72.25 1137 LYS A O 1
ATOM 9071 N N . ILE A 1 1138 ? -10.036 23.975 -22.500 1.00 68.56 1138 ILE A N 1
ATOM 9072 C CA . ILE A 1 1138 ? -10.733 24.516 -23.679 1.00 68.56 1138 ILE A CA 1
ATOM 9073 C C . ILE A 1 1138 ? -12.250 24.607 -23.442 1.00 68.56 1138 ILE A C 1
ATOM 9075 O O . ILE A 1 1138 ? -12.945 23.599 -23.318 1.00 68.56 1138 ILE A O 1
ATOM 9079 N N . TRP A 1 1139 ? -12.775 25.834 -23.452 1.00 56.53 1139 TRP A N 1
ATOM 9080 C CA . TRP A 1 1139 ? -14.197 26.157 -23.282 1.00 56.53 1139 TRP A CA 1
ATOM 9081 C C . TRP A 1 1139 ? -14.837 26.569 -24.615 1.00 56.53 1139 TRP A C 1
ATOM 9083 O O . TRP A 1 1139 ? -14.599 27.690 -25.054 1.00 56.53 1139 TRP A O 1
ATOM 9093 N N . ASN A 1 1140 ? -15.642 25.708 -25.255 1.00 53.75 1140 ASN A N 1
ATOM 9094 C CA . ASN A 1 1140 ? -16.341 25.929 -26.547 1.00 53.75 1140 ASN A CA 1
ATOM 9095 C C . ASN A 1 1140 ? -15.500 26.366 -27.768 1.00 53.75 1140 ASN A C 1
ATOM 9097 O O . ASN A 1 1140 ? -15.958 26.234 -28.903 1.00 53.75 1140 ASN A O 1
ATOM 9101 N N . MET A 1 1141 ? -14.282 26.872 -27.590 1.00 60.44 1141 MET A N 1
ATOM 9102 C CA . MET A 1 1141 ? -13.433 27.320 -28.680 1.00 60.44 1141 MET A CA 1
ATOM 9103 C C . MET A 1 1141 ? -12.931 26.114 -29.468 1.00 60.44 1141 MET A C 1
ATOM 9105 O O . MET A 1 1141 ? -12.274 25.229 -28.923 1.00 60.44 1141 MET A O 1
ATOM 9109 N N . ARG A 1 1142 ? -13.160 26.112 -30.786 1.00 71.44 1142 ARG A N 1
ATOM 9110 C CA . ARG A 1 1142 ? -12.509 25.146 -31.684 1.00 71.44 1142 ARG A CA 1
ATOM 9111 C C . ARG A 1 1142 ? -10.984 25.296 -31.702 1.00 71.44 1142 ARG A C 1
ATOM 9113 O O . ARG A 1 1142 ? -10.329 24.398 -32.204 1.00 71.44 1142 ARG A O 1
ATOM 9120 N N . LYS A 1 1143 ? -10.416 26.423 -31.247 1.00 81.25 1143 LYS A N 1
ATOM 9121 C CA . LYS A 1 1143 ? -8.997 26.788 -31.417 1.00 81.25 1143 LYS A CA 1
ATOM 9122 C C . LYS A 1 1143 ? -8.479 27.533 -30.178 1.00 81.25 1143 LYS A C 1
ATOM 9124 O O . LYS A 1 1143 ? -9.111 28.505 -29.776 1.00 81.25 1143 LYS A O 1
ATOM 9129 N N . THR A 1 1144 ? -7.334 27.125 -29.627 1.00 84.81 1144 THR A N 1
ATOM 9130 C CA . THR A 1 1144 ? -6.708 27.729 -28.427 1.00 84.81 1144 THR A CA 1
ATOM 9131 C C . THR A 1 1144 ? -5.182 27.798 -28.591 1.00 84.81 1144 THR A C 1
ATOM 9133 O O . THR A 1 1144 ? -4.599 26.788 -28.981 1.00 84.81 1144 THR A O 1
ATOM 9136 N N . PRO A 1 1145 ? -4.502 28.926 -28.303 1.00 88.19 1145 PRO A N 1
ATOM 9137 C CA . PRO A 1 1145 ? -3.044 29.023 -28.413 1.00 88.19 1145 PRO A CA 1
ATOM 9138 C C . PRO A 1 1145 ? -2.295 28.215 -27.344 1.00 88.19 1145 PRO A C 1
ATOM 9140 O O . PRO A 1 1145 ? -2.654 28.220 -26.165 1.00 88.19 1145 PRO A O 1
ATOM 9143 N N . ILE A 1 1146 ? -1.209 27.562 -27.760 1.00 88.38 1146 ILE A N 1
ATOM 9144 C CA . ILE A 1 1146 ? -0.219 26.942 -26.873 1.00 88.38 1146 ILE A CA 1
ATOM 9145 C C . ILE A 1 1146 ? 0.843 28.004 -26.567 1.00 88.38 1146 ILE A C 1
ATOM 9147 O O . ILE A 1 1146 ? 1.366 28.643 -27.477 1.00 88.38 1146 ILE A O 1
ATOM 9151 N N . THR A 1 1147 ? 1.141 28.227 -25.287 1.00 87.81 1147 THR A N 1
ATOM 9152 C CA . THR A 1 1147 ? 1.998 29.334 -24.825 1.00 87.81 1147 THR A CA 1
ATOM 9153 C C . THR A 1 1147 ? 3.083 28.825 -23.872 1.00 87.81 1147 THR A C 1
ATOM 9155 O O . THR A 1 1147 ? 2.977 27.705 -23.370 1.00 87.81 1147 THR A O 1
ATOM 9158 N N . LYS A 1 1148 ? 4.075 29.669 -23.534 1.00 83.88 1148 LYS A N 1
ATOM 9159 C CA . LYS A 1 1148 ? 5.080 29.381 -22.484 1.00 83.88 1148 LYS A CA 1
ATOM 9160 C C . LYS A 1 1148 ? 4.475 29.008 -21.120 1.00 83.88 1148 LYS A C 1
ATOM 9162 O O . LYS A 1 1148 ? 5.178 28.454 -20.281 1.00 83.88 1148 LYS A O 1
ATOM 9167 N N . GLN A 1 1149 ? 3.211 29.354 -20.860 1.00 78.31 1149 GLN A N 1
ATOM 9168 C CA . GLN A 1 1149 ? 2.520 28.956 -19.630 1.00 78.31 1149 GLN A CA 1
ATOM 9169 C C . GLN A 1 1149 ? 2.090 27.486 -19.668 1.00 78.31 1149 GLN A C 1
ATOM 9171 O O . GLN A 1 1149 ? 2.027 26.866 -18.615 1.00 78.31 1149 GLN A O 1
ATOM 9176 N N . HIS A 1 1150 ? 1.821 26.941 -20.859 1.00 84.81 1150 HIS A N 1
ATOM 9177 C CA . HIS A 1 1150 ? 1.420 25.549 -21.053 1.00 84.81 1150 HIS A CA 1
ATOM 9178 C C . HIS A 1 1150 ? 2.633 24.641 -21.313 1.00 84.81 1150 HIS A C 1
ATOM 9180 O O . HIS A 1 1150 ? 2.763 23.592 -20.695 1.00 84.81 1150 HIS A O 1
ATOM 9186 N N . LEU A 1 1151 ? 3.531 25.037 -22.220 1.00 86.69 1151 LEU A N 1
ATOM 9187 C CA . LEU A 1 1151 ? 4.644 24.203 -22.679 1.00 86.69 1151 LEU A CA 1
ATOM 9188 C C . LEU A 1 1151 ? 5.914 25.050 -22.824 1.00 86.69 1151 LEU A C 1
ATOM 9190 O O . LEU A 1 1151 ? 5.915 26.058 -23.536 1.00 86.69 1151 LEU A O 1
ATOM 9194 N N . PHE A 1 1152 ? 6.978 24.668 -22.115 1.00 86.50 1152 PHE A N 1
ATOM 9195 C CA . PHE A 1 1152 ? 8.254 25.382 -22.146 1.00 86.50 1152 PHE A CA 1
ATOM 9196 C C . PHE A 1 1152 ? 9.442 24.444 -21.917 1.00 86.50 1152 PHE A C 1
ATOM 9198 O O . PHE A 1 1152 ? 9.555 23.815 -20.864 1.00 86.50 1152 PHE A O 1
ATOM 9205 N N . SER A 1 1153 ? 10.350 24.417 -22.885 1.00 84.50 1153 SER A N 1
ATOM 9206 C CA . SER A 1 1153 ? 11.675 23.814 -22.803 1.00 84.50 1153 SER A CA 1
ATOM 9207 C C . SER A 1 1153 ? 12.736 24.894 -22.964 1.00 84.50 1153 SER A C 1
ATOM 9209 O O . SER A 1 1153 ? 12.577 25.835 -23.746 1.00 84.50 1153 SER A O 1
ATOM 9211 N N . GLN A 1 1154 ? 13.825 24.733 -22.229 1.00 80.00 1154 GLN A N 1
ATOM 9212 C CA . GLN A 1 1154 ? 15.040 25.523 -22.350 1.00 80.00 1154 GLN A CA 1
ATOM 9213 C C . GLN A 1 1154 ? 16.192 24.563 -22.604 1.00 80.00 1154 GLN A C 1
ATOM 9215 O O . GLN A 1 1154 ? 16.190 23.442 -22.109 1.00 80.00 1154 GLN A O 1
ATOM 9220 N N . ASP A 1 1155 ? 17.174 25.027 -23.351 1.00 77.38 1155 ASP A N 1
ATOM 9221 C CA . ASP A 1 1155 ? 18.478 24.400 -23.421 1.00 77.38 1155 ASP A CA 1
ATOM 9222 C C . ASP A 1 1155 ? 19.516 25.488 -23.149 1.00 77.38 1155 ASP A C 1
ATOM 9224 O O . ASP A 1 1155 ? 19.281 26.655 -23.483 1.00 77.38 1155 ASP A O 1
ATOM 9228 N N . ASP A 1 1156 ? 20.616 25.129 -22.496 1.00 68.00 1156 ASP A N 1
ATOM 9229 C CA . ASP A 1 1156 ? 21.623 26.103 -22.059 1.00 68.00 1156 ASP A CA 1
ATOM 9230 C C . ASP A 1 1156 ? 22.709 26.333 -23.128 1.00 68.00 1156 ASP A C 1
ATOM 9232 O O . ASP A 1 1156 ? 23.404 27.350 -23.074 1.00 68.00 1156 ASP A O 1
ATOM 9236 N N . ASP A 1 1157 ? 22.820 25.451 -24.133 1.00 68.38 1157 ASP A N 1
ATOM 9237 C CA . ASP A 1 1157 ? 23.636 25.667 -25.339 1.00 68.38 1157 ASP A CA 1
ATOM 9238 C C . ASP A 1 1157 ? 22.818 25.818 -26.645 1.00 68.38 1157 ASP A C 1
ATOM 9240 O O . ASP A 1 1157 ? 23.285 26.477 -27.581 1.00 68.38 1157 ASP A O 1
ATOM 9244 N N . THR A 1 1158 ? 21.567 25.335 -26.699 1.00 74.31 1158 THR A N 1
ATOM 9245 C CA . THR A 1 1158 ? 20.720 25.410 -27.907 1.00 74.31 1158 THR A CA 1
ATOM 9246 C C . THR A 1 1158 ? 19.637 26.516 -27.854 1.00 74.31 1158 THR A C 1
ATOM 9248 O O . THR A 1 1158 ? 18.752 26.500 -26.998 1.00 74.31 1158 THR A O 1
ATOM 9251 N N . PRO A 1 1159 ? 19.599 27.475 -28.808 1.00 82.06 1159 PRO A N 1
ATOM 9252 C CA . PRO A 1 1159 ? 18.618 28.567 -28.811 1.00 82.06 1159 PRO A CA 1
ATOM 9253 C C . PRO A 1 1159 ? 17.198 28.123 -29.215 1.00 82.06 1159 PRO A C 1
ATOM 9255 O O . PRO A 1 1159 ? 17.000 27.145 -29.939 1.00 82.06 1159 PRO A O 1
ATOM 9258 N N . THR A 1 1160 ? 16.182 28.894 -28.804 1.00 85.00 1160 THR A N 1
ATOM 9259 C CA . THR A 1 1160 ? 14.759 28.489 -28.873 1.00 85.00 1160 THR A CA 1
ATOM 9260 C C . THR A 1 1160 ? 14.193 28.258 -30.280 1.00 85.00 1160 THR A C 1
ATOM 9262 O O . THR A 1 1160 ? 13.161 27.610 -30.439 1.00 85.00 1160 THR A O 1
ATOM 9265 N N . GLU A 1 1161 ? 14.853 28.770 -31.314 1.00 84.94 1161 GLU A N 1
ATOM 9266 C CA . GLU A 1 1161 ? 14.554 28.547 -32.730 1.00 84.94 1161 GLU A CA 1
ATOM 9267 C C . GLU A 1 1161 ? 14.944 27.136 -33.200 1.00 84.94 1161 GLU A C 1
ATOM 9269 O O . GLU A 1 1161 ? 14.408 26.650 -34.201 1.00 84.94 1161 GLU A O 1
ATOM 9274 N N . GLN A 1 1162 ? 15.886 26.499 -32.499 1.00 82.69 1162 GLN A N 1
ATOM 9275 C CA . GLN A 1 1162 ? 16.420 25.170 -32.797 1.00 82.69 1162 GLN A CA 1
ATOM 9276 C C . GLN A 1 1162 ? 15.791 24.084 -31.920 1.00 82.69 1162 GLN A C 1
ATOM 9278 O O . GLN A 1 1162 ? 15.505 23.011 -32.442 1.00 82.69 1162 GLN A O 1
ATOM 9283 N N . ILE A 1 1163 ? 15.453 24.395 -30.659 1.00 86.31 1163 ILE A N 1
ATOM 9284 C CA . ILE A 1 1163 ? 14.638 23.520 -29.798 1.00 86.31 1163 ILE A CA 1
ATOM 9285 C C . ILE A 1 1163 ? 13.284 23.254 -30.479 1.00 86.31 1163 ILE A C 1
ATOM 9287 O O . ILE A 1 1163 ? 12.438 24.148 -30.595 1.00 86.31 1163 ILE A O 1
ATOM 9291 N N . ARG A 1 1164 ? 13.073 22.015 -30.929 1.00 87.38 1164 ARG A N 1
ATOM 9292 C CA . ARG A 1 1164 ? 11.895 21.540 -31.665 1.00 87.38 1164 ARG A CA 1
ATOM 9293 C C . ARG A 1 1164 ? 11.099 20.520 -30.867 1.00 87.38 1164 ARG A C 1
ATOM 9295 O O . ARG A 1 1164 ? 11.632 19.527 -30.381 1.00 87.38 1164 ARG A O 1
ATOM 9302 N N . TYR A 1 1165 ? 9.792 20.724 -30.850 1.00 88.00 1165 TYR A N 1
ATOM 9303 C CA . TYR A 1 1165 ? 8.794 19.749 -30.446 1.00 88.00 1165 TYR A CA 1
ATOM 9304 C C . TYR A 1 1165 ? 8.386 18.881 -31.639 1.00 88.00 1165 TYR A C 1
ATOM 9306 O O . TYR A 1 1165 ? 8.159 19.395 -32.737 1.00 88.00 1165 TYR A O 1
ATOM 9314 N N . LEU A 1 1166 ? 8.251 17.574 -31.415 1.00 82.56 1166 LEU A N 1
ATOM 9315 C CA . LEU A 1 1166 ? 7.770 16.580 -32.381 1.00 82.56 1166 LEU A CA 1
ATOM 9316 C C . LEU A 1 1166 ? 6.549 15.864 -31.783 1.00 82.56 1166 LEU A C 1
ATOM 9318 O O . LEU A 1 1166 ? 6.680 15.208 -30.755 1.00 82.56 1166 LEU A O 1
ATOM 9322 N N . ILE A 1 1167 ? 5.370 15.994 -32.392 1.00 78.75 1167 ILE A N 1
ATOM 9323 C CA . ILE A 1 1167 ? 4.089 15.507 -31.848 1.00 78.75 1167 ILE A CA 1
ATOM 9324 C C . ILE A 1 1167 ? 3.753 14.109 -32.378 1.00 78.75 1167 ILE A C 1
ATOM 9326 O O . ILE A 1 1167 ? 3.759 13.892 -33.589 1.00 78.75 1167 ILE A O 1
ATOM 9330 N N . ASN A 1 1168 ? 3.331 13.214 -31.481 1.00 65.44 1168 ASN A N 1
ATOM 9331 C CA . ASN A 1 1168 ? 2.748 11.906 -31.781 1.00 65.44 1168 ASN A CA 1
ATOM 9332 C C . ASN A 1 1168 ? 1.360 11.757 -31.119 1.00 65.44 1168 ASN A C 1
ATOM 9334 O O . ASN A 1 1168 ? 1.134 12.241 -30.012 1.00 65.44 1168 ASN A O 1
ATOM 9338 N N . GLN A 1 1169 ? 0.443 11.031 -31.772 1.00 62.41 1169 GLN A N 1
ATOM 9339 C CA . GLN A 1 1169 ? -0.894 10.665 -31.255 1.00 62.41 1169 GLN A CA 1
ATOM 9340 C C . GLN A 1 1169 ? -1.682 11.799 -30.550 1.00 62.41 1169 GLN A C 1
ATOM 9342 O O . GLN A 1 1169 ? -1.989 11.684 -29.360 1.00 62.41 1169 GLN A O 1
ATOM 9347 N N . PRO A 1 1170 ? -2.051 12.892 -31.243 1.00 73.56 1170 PRO A N 1
ATOM 9348 C CA . PRO A 1 1170 ? -2.971 13.867 -30.676 1.00 73.56 1170 PRO A CA 1
ATOM 9349 C C . PRO A 1 1170 ? -4.395 13.285 -30.573 1.00 73.56 1170 PRO A C 1
ATOM 9351 O O . PRO A 1 1170 ? -5.006 12.883 -31.562 1.00 73.56 1170 PRO A O 1
ATOM 9354 N N . LEU A 1 1171 ? -4.913 13.220 -29.347 1.00 66.31 1171 LEU A N 1
ATOM 9355 C CA . LEU A 1 1171 ? -6.257 12.769 -28.998 1.00 66.31 1171 LEU A CA 1
ATOM 9356 C C . LEU A 1 1171 ? -7.219 13.958 -28.890 1.00 66.31 1171 LEU A C 1
ATOM 9358 O O . LEU A 1 1171 ? -6.925 14.972 -28.257 1.00 66.31 1171 LEU A O 1
ATOM 9362 N N . ASN A 1 1172 ? -8.414 13.782 -29.456 1.00 69.38 1172 ASN A N 1
ATOM 9363 C CA . ASN A 1 1172 ? -9.549 14.715 -29.438 1.00 69.38 1172 ASN A CA 1
ATOM 9364 C C . ASN A 1 1172 ? -9.316 16.113 -30.064 1.00 69.38 1172 ASN A C 1
ATOM 9366 O O . ASN A 1 1172 ? -10.188 16.982 -29.980 1.00 69.38 1172 ASN A O 1
ATOM 9370 N N . GLY A 1 1173 ? -8.207 16.296 -30.785 1.00 76.12 1173 GLY A N 1
ATOM 9371 C CA . GLY A 1 1173 ? -7.886 17.463 -31.613 1.00 76.12 1173 GLY A CA 1
ATOM 9372 C C . GLY A 1 1173 ? -6.538 17.298 -32.322 1.00 76.12 1173 GLY A C 1
ATOM 9373 O O . GLY A 1 1173 ? -5.992 16.198 -32.350 1.00 76.12 1173 GLY A O 1
ATOM 9374 N N . TYR A 1 1174 ? -5.989 18.382 -32.868 1.00 85.75 1174 TYR A N 1
ATOM 9375 C CA . TYR A 1 1174 ? -4.679 18.443 -33.524 1.00 85.75 1174 TYR A CA 1
ATOM 9376 C C . TYR A 1 1174 ? -3.972 19.779 -33.241 1.00 85.75 1174 TYR A C 1
ATOM 9378 O O . TYR A 1 1174 ? -4.614 20.763 -32.890 1.00 85.75 1174 TYR A O 1
ATOM 9386 N N . VAL A 1 1175 ? -2.649 19.852 -33.401 1.00 88.38 1175 VAL A N 1
ATOM 9387 C CA . VAL A 1 1175 ? -1.900 21.125 -33.321 1.00 88.38 1175 VAL A CA 1
ATOM 9388 C C . VAL A 1 1175 ? -1.768 21.724 -34.724 1.00 88.38 1175 VAL A C 1
ATOM 9390 O O . VAL A 1 1175 ? -1.597 20.987 -35.692 1.00 88.38 1175 VAL A O 1
ATOM 9393 N N . ALA A 1 1176 ? -1.844 23.047 -34.851 1.00 89.69 1176 ALA A N 1
ATOM 9394 C CA . ALA A 1 1176 ? -1.707 23.796 -36.100 1.00 89.69 1176 ALA A CA 1
ATOM 9395 C C . ALA A 1 1176 ? -0.994 25.139 -35.872 1.00 89.69 1176 ALA A C 1
ATOM 9397 O O . ALA A 1 1176 ? -0.782 25.563 -34.734 1.00 89.69 1176 ALA A O 1
ATOM 9398 N N . ARG A 1 1177 ? -0.656 25.842 -36.959 1.00 90.31 1177 ARG A N 1
ATOM 9399 C CA . ARG A 1 1177 ? -0.172 27.231 -36.886 1.00 90.31 1177 ARG A CA 1
ATOM 9400 C C . ARG A 1 1177 ? -1.340 28.212 -36.917 1.00 90.31 1177 ARG A C 1
ATOM 9402 O O . ARG A 1 1177 ? -2.305 28.007 -37.651 1.00 90.31 1177 ARG A O 1
ATOM 9409 N N . ALA A 1 1178 ? -1.233 29.311 -36.176 1.00 85.44 1178 ALA A N 1
ATOM 9410 C CA . ALA A 1 1178 ? -2.251 30.356 -36.088 1.00 85.44 1178 ALA A CA 1
ATOM 9411 C C . ALA A 1 1178 ? -2.599 30.974 -37.458 1.00 85.44 1178 ALA A C 1
ATOM 9413 O O . ALA A 1 1178 ? -3.753 31.320 -37.703 1.00 85.44 1178 ALA A O 1
ATOM 9414 N N . ASN A 1 1179 ? -1.623 31.049 -38.373 1.00 84.81 1179 ASN A N 1
ATOM 9415 C CA . ASN A 1 1179 ? -1.803 31.540 -39.744 1.00 84.81 1179 ASN A CA 1
ATOM 9416 C C . ASN A 1 1179 ? -2.421 30.512 -40.717 1.00 84.81 1179 ASN A C 1
ATOM 9418 O O . ASN A 1 1179 ? -2.885 30.898 -41.786 1.00 84.81 1179 ASN A O 1
ATOM 9422 N N . ASN A 1 1180 ? -2.447 29.220 -40.372 1.00 85.06 1180 ASN A N 1
ATOM 9423 C CA . ASN A 1 1180 ? -3.056 28.160 -41.179 1.00 85.06 1180 ASN A CA 1
ATOM 9424 C C . ASN A 1 1180 ? -3.728 27.109 -40.269 1.00 85.06 1180 ASN A C 1
ATOM 9426 O O . ASN A 1 1180 ? -3.261 25.972 -40.169 1.00 85.06 1180 ASN A O 1
ATOM 9430 N N . PRO A 1 1181 ? -4.837 27.469 -39.594 1.00 82.69 1181 PRO A N 1
ATOM 9431 C CA . PRO A 1 1181 ? -5.505 26.603 -38.616 1.00 82.69 1181 PRO A CA 1
ATOM 9432 C C . PRO A 1 1181 ? -6.146 25.347 -39.236 1.00 82.69 1181 PRO A C 1
ATOM 9434 O O . PRO A 1 1181 ? -6.557 24.433 -38.524 1.00 82.69 1181 PRO A O 1
ATOM 9437 N N . SER A 1 1182 ? -6.267 25.315 -40.561 1.00 75.19 1182 SER A N 1
ATOM 9438 C CA . SER A 1 1182 ? -6.720 24.186 -41.376 1.00 75.19 1182 SER A CA 1
ATOM 9439 C C . SER A 1 1182 ? -5.645 23.119 -41.605 1.00 75.19 1182 SER A C 1
ATOM 9441 O O . SER A 1 1182 ? -5.986 22.009 -42.001 1.00 75.19 1182 SER A O 1
ATOM 9443 N N . LYS A 1 1183 ? -4.360 23.423 -41.372 1.00 79.88 1183 LYS A N 1
ATOM 9444 C CA . LYS A 1 1183 ? -3.253 22.487 -41.596 1.00 79.88 1183 LYS A CA 1
ATOM 9445 C C . LYS A 1 1183 ? -2.660 22.030 -40.267 1.00 79.88 1183 LYS A C 1
ATOM 9447 O O . LYS A 1 1183 ? -2.003 22.807 -39.574 1.00 79.88 1183 LYS A O 1
ATOM 9452 N N . ALA A 1 1184 ? -2.870 20.757 -39.940 1.00 81.62 1184 ALA A N 1
ATOM 9453 C CA . ALA A 1 1184 ? -2.207 20.122 -38.810 1.00 81.62 1184 ALA A CA 1
ATOM 9454 C C . ALA A 1 1184 ? -0.678 20.127 -38.991 1.00 81.62 1184 ALA A C 1
ATOM 9456 O O . ALA A 1 1184 ? -0.172 19.993 -40.109 1.00 81.62 1184 ALA A O 1
ATOM 9457 N N . ILE A 1 1185 ? 0.052 20.271 -37.886 1.00 86.00 1185 ILE A N 1
ATOM 9458 C CA . ILE A 1 1185 ? 1.514 20.203 -37.833 1.00 86.00 1185 ILE A CA 1
ATOM 9459 C C . ILE A 1 1185 ? 1.948 19.096 -36.876 1.00 86.00 1185 ILE A C 1
ATOM 9461 O O . ILE A 1 1185 ? 1.359 18.908 -35.814 1.00 86.00 1185 ILE A O 1
ATOM 9465 N N . THR A 1 1186 ? 3.005 18.379 -37.248 1.00 81.44 1186 THR A N 1
ATOM 9466 C CA . THR A 1 1186 ? 3.656 17.373 -36.394 1.00 81.44 1186 THR A CA 1
ATOM 9467 C C . THR A 1 1186 ? 4.920 17.912 -35.726 1.00 81.44 1186 THR A C 1
ATOM 9469 O O . THR A 1 1186 ? 5.541 17.196 -34.947 1.00 81.44 1186 THR A O 1
ATOM 9472 N N . ASN A 1 1187 ? 5.337 19.145 -36.033 1.00 87.19 1187 ASN A N 1
ATOM 9473 C CA . ASN A 1 1187 ? 6.486 19.795 -35.413 1.00 87.19 1187 ASN A CA 1
ATOM 9474 C C . ASN A 1 1187 ? 6.331 21.321 -35.303 1.00 87.19 1187 ASN A C 1
ATOM 9476 O O . ASN A 1 1187 ? 5.634 21.955 -36.098 1.00 87.19 1187 ASN A O 1
ATOM 9480 N N . PHE A 1 1188 ? 6.982 21.889 -34.289 1.00 91.56 1188 PHE A N 1
ATOM 9481 C CA . PHE A 1 1188 ? 7.041 23.326 -34.003 1.00 91.56 1188 PHE A CA 1
ATOM 9482 C C . PHE A 1 1188 ? 8.252 23.638 -33.114 1.00 91.56 1188 PHE A C 1
ATOM 9484 O O . PHE A 1 1188 ? 8.744 22.745 -32.430 1.00 91.56 1188 PHE A O 1
ATOM 9491 N N . SER A 1 1189 ? 8.765 24.868 -33.119 1.00 91.94 1189 SER A N 1
ATOM 9492 C CA . SER A 1 1189 ? 9.885 25.271 -32.249 1.00 91.94 1189 SER A CA 1
ATOM 9493 C C . SER A 1 1189 ? 9.424 25.967 -30.969 1.00 91.94 1189 SER A C 1
ATOM 9495 O O . SER A 1 1189 ? 8.320 26.517 -30.900 1.00 91.94 1189 SER A O 1
ATOM 9497 N N . GLN A 1 1190 ? 10.290 26.009 -29.954 1.00 91.06 1190 GLN A N 1
ATOM 9498 C CA . GLN A 1 1190 ? 10.040 26.812 -28.756 1.00 91.06 1190 GLN A CA 1
ATOM 9499 C C . GLN A 1 1190 ? 9.841 28.296 -29.119 1.00 91.06 1190 GLN A C 1
ATOM 9501 O O . GLN A 1 1190 ? 8.961 28.948 -28.559 1.00 91.06 1190 GLN A O 1
ATOM 9506 N N . ALA A 1 1191 ? 10.578 28.825 -30.100 1.00 90.25 1191 ALA A N 1
ATOM 9507 C CA . ALA A 1 1191 ? 10.399 30.187 -30.605 1.00 90.25 1191 ALA A CA 1
ATOM 9508 C C . ALA A 1 1191 ? 8.994 30.451 -31.184 1.00 90.25 1191 ALA A C 1
ATOM 9510 O O . ALA A 1 1191 ? 8.496 31.571 -31.090 1.00 90.25 1191 ALA A O 1
ATOM 9511 N N . GLU A 1 1192 ? 8.319 29.442 -31.737 1.00 90.94 1192 GLU A N 1
ATOM 9512 C CA . GLU A 1 1192 ? 6.956 29.579 -32.268 1.00 90.94 1192 GLU A CA 1
ATOM 9513 C C . GLU A 1 1192 ? 5.904 29.591 -31.144 1.00 90.94 1192 GLU A C 1
ATOM 9515 O O . GLU A 1 1192 ? 4.962 30.384 -31.198 1.00 90.94 1192 GLU A O 1
ATOM 9520 N N . ILE A 1 1193 ? 6.113 28.822 -30.063 1.00 90.62 1193 ILE A N 1
ATOM 9521 C CA . ILE A 1 1193 ? 5.346 28.977 -28.809 1.00 90.62 1193 ILE A CA 1
ATOM 9522 C C . ILE A 1 1193 ? 5.547 30.391 -28.242 1.00 90.62 1193 ILE A C 1
ATOM 9524 O O . ILE A 1 1193 ? 4.592 31.051 -27.830 1.00 90.62 1193 ILE A O 1
ATOM 9528 N N . ASN A 1 1194 ? 6.795 30.877 -28.233 1.00 86.44 1194 ASN A N 1
ATOM 9529 C CA . ASN A 1 1194 ? 7.162 32.185 -27.681 1.00 86.44 1194 ASN A CA 1
ATOM 9530 C C . ASN A 1 1194 ? 6.453 33.344 -28.402 1.00 86.44 1194 ASN A C 1
ATOM 9532 O O . ASN A 1 1194 ? 6.186 34.370 -27.779 1.00 86.44 1194 ASN A O 1
ATOM 9536 N N . LYS A 1 1195 ? 6.141 33.171 -29.692 1.00 88.44 1195 LYS A N 1
ATOM 9537 C CA . LYS A 1 1195 ? 5.445 34.141 -30.552 1.00 88.44 1195 LYS A CA 1
ATOM 9538 C C . LYS A 1 1195 ? 3.927 33.937 -30.626 1.00 88.44 1195 LYS A C 1
ATOM 9540 O O . LYS A 1 1195 ? 3.263 34.670 -31.352 1.00 88.44 1195 LYS A O 1
ATOM 9545 N N . LEU A 1 1196 ? 3.373 32.967 -29.889 1.00 86.50 1196 LEU A N 1
ATOM 9546 C CA . LEU A 1 1196 ? 1.957 32.567 -29.944 1.00 86.50 1196 LEU A CA 1
ATOM 9547 C C . LEU A 1 1196 ? 1.509 32.071 -31.339 1.00 86.50 1196 LEU A C 1
ATOM 9549 O O . LEU A 1 1196 ? 0.323 32.099 -31.667 1.00 86.50 1196 LEU A O 1
ATOM 9553 N N . GLU A 1 1197 ? 2.444 31.584 -32.162 1.00 90.00 1197 GLU A N 1
ATOM 9554 C CA . GLU A 1 1197 ? 2.166 31.092 -33.520 1.00 90.00 1197 GLU A CA 1
ATOM 9555 C C . GLU A 1 1197 ? 1.507 29.703 -33.536 1.00 90.00 1197 GLU A C 1
ATOM 9557 O O . GLU A 1 1197 ? 1.050 29.256 -34.588 1.00 90.00 1197 GLU A O 1
ATOM 9562 N N . ILE A 1 1198 ? 1.452 29.009 -32.395 1.00 92.50 1198 ILE A N 1
ATOM 9563 C CA . ILE A 1 1198 ? 1.005 27.617 -32.279 1.00 92.50 1198 ILE A CA 1
ATOM 9564 C C . ILE A 1 1198 ? -0.345 27.541 -31.569 1.00 92.50 1198 ILE A C 1
ATOM 9566 O O . ILE A 1 1198 ? -0.531 28.101 -30.489 1.00 92.50 1198 ILE A O 1
ATOM 9570 N N . ILE A 1 1199 ? -1.287 26.810 -32.162 1.00 89.88 1199 ILE A N 1
ATOM 9571 C CA . ILE A 1 1199 ? -2.633 26.584 -31.628 1.00 89.88 1199 ILE A CA 1
ATOM 9572 C C . ILE A 1 1199 ? -2.949 25.088 -31.574 1.00 89.88 1199 ILE A C 1
ATOM 9574 O O . ILE A 1 1199 ? -2.539 24.325 -32.444 1.00 89.88 1199 ILE A O 1
ATOM 9578 N N . PHE A 1 1200 ? -3.744 24.668 -30.598 1.00 87.94 1200 PHE A N 1
ATOM 9579 C CA . PHE A 1 1200 ? -4.475 23.409 -30.664 1.00 87.94 1200 PHE A CA 1
ATOM 9580 C C . PHE A 1 1200 ? -5.868 23.665 -31.236 1.00 87.94 1200 PHE A C 1
ATOM 9582 O O . PHE A 1 1200 ? -6.567 24.585 -30.804 1.00 87.94 1200 PHE A O 1
ATOM 9589 N N . VAL A 1 1201 ? -6.267 22.845 -32.199 1.00 85.19 1201 VAL A N 1
ATOM 9590 C CA . VAL A 1 1201 ? -7.586 22.829 -32.817 1.00 85.19 1201 VAL A CA 1
ATOM 9591 C C . VAL A 1 1201 ? -8.317 21.581 -32.338 1.00 85.19 1201 VAL A C 1
ATOM 9593 O O . VAL A 1 1201 ? -7.858 20.461 -32.541 1.00 85.19 1201 VAL A O 1
ATOM 9596 N N . LYS A 1 1202 ? -9.457 21.765 -31.679 1.00 75.81 1202 LYS A N 1
ATOM 9597 C CA . LYS A 1 1202 ? -10.316 20.666 -31.241 1.00 75.81 1202 LYS A CA 1
ATOM 9598 C C . LYS A 1 1202 ? -11.002 20.038 -32.459 1.00 75.81 1202 LYS A C 1
ATOM 9600 O O . LYS A 1 1202 ? -11.517 20.768 -33.307 1.00 75.81 1202 LYS A O 1
ATOM 9605 N N . ASN A 1 1203 ? -11.054 18.707 -32.511 1.00 72.94 1203 ASN A N 1
ATOM 9606 C CA . ASN A 1 1203 ? -11.841 18.003 -33.523 1.00 72.94 1203 ASN A CA 1
ATOM 9607 C C . ASN A 1 1203 ? -13.338 18.298 -33.348 1.00 72.94 1203 ASN A C 1
ATOM 9609 O O . ASN A 1 1203 ? -13.817 18.601 -32.251 1.00 72.94 1203 ASN A O 1
ATOM 9613 N N . GLU A 1 1204 ? -14.086 18.175 -34.438 1.00 60.75 1204 GLU A N 1
ATOM 9614 C CA . GLU A 1 1204 ? -15.546 18.164 -34.377 1.00 60.75 1204 GLU A CA 1
ATOM 9615 C C . GLU A 1 1204 ? -16.015 16.867 -33.671 1.00 60.75 1204 GLU A C 1
ATOM 9617 O O . GLU A 1 1204 ? -15.283 15.877 -33.618 1.00 60.75 1204 GLU A O 1
ATOM 9622 N N . ASP A 1 1205 ? -17.178 16.919 -33.020 1.00 55.25 1205 ASP A N 1
ATOM 9623 C CA . ASP A 1 1205 ? -17.830 15.830 -32.264 1.00 55.25 1205 ASP A CA 1
ATOM 9624 C C . ASP A 1 1205 ? -17.104 15.207 -31.045 1.00 55.25 1205 ASP A C 1
ATOM 9626 O O . ASP A 1 1205 ? -17.667 14.342 -30.367 1.00 55.25 1205 ASP A O 1
ATOM 9630 N N . THR A 1 1206 ? -15.910 15.668 -30.651 1.00 51.81 1206 THR A N 1
ATOM 9631 C CA . THR A 1 1206 ? -15.206 15.110 -29.475 1.00 51.81 1206 THR A CA 1
ATOM 9632 C C . THR A 1 1206 ? -15.693 15.710 -28.144 1.00 51.81 1206 THR A C 1
ATOM 9634 O O . THR A 1 1206 ? -15.361 16.830 -27.763 1.00 51.81 1206 THR A O 1
ATOM 9637 N N . ALA A 1 1207 ? -16.488 14.963 -27.374 1.00 48.59 1207 ALA A N 1
ATOM 9638 C CA . ALA A 1 1207 ? -17.050 15.442 -26.098 1.00 48.59 1207 ALA A CA 1
ATOM 9639 C C . ALA A 1 1207 ? -16.104 15.324 -24.877 1.00 48.59 1207 ALA A C 1
ATOM 9641 O O . ALA A 1 1207 ? -16.436 15.806 -23.795 1.00 48.59 1207 ALA A O 1
ATOM 9642 N N . THR A 1 1208 ? -14.951 14.667 -25.024 1.00 53.06 1208 THR A N 1
ATOM 9643 C CA . THR A 1 1208 ? -14.055 14.259 -23.924 1.00 53.06 1208 THR A CA 1
ATOM 9644 C C . THR A 1 1208 ? -12.707 14.981 -23.931 1.00 53.06 1208 THR A C 1
ATOM 9646 O O . THR A 1 1208 ? -12.254 15.462 -24.969 1.00 53.06 1208 THR A O 1
ATOM 9649 N N . ALA A 1 1209 ? -12.030 14.996 -22.776 1.00 56.16 1209 ALA A N 1
ATOM 9650 C CA . ALA A 1 1209 ? -10.636 15.429 -22.655 1.00 56.16 1209 ALA A CA 1
ATOM 9651 C C . ALA A 1 1209 ? -9.707 14.666 -23.623 1.00 56.16 1209 ALA A C 1
ATOM 9653 O O . ALA A 1 1209 ? -9.958 13.512 -23.974 1.00 56.16 1209 ALA A O 1
ATOM 9654 N N . GLY A 1 1210 ? -8.651 15.331 -24.072 1.00 66.88 1210 GLY A N 1
ATOM 9655 C CA . GLY A 1 1210 ? -7.640 14.840 -24.997 1.00 66.88 1210 GLY A CA 1
ATOM 9656 C C . GLY A 1 1210 ? -6.230 15.202 -24.537 1.00 66.88 1210 GLY A C 1
ATOM 9657 O O . GLY A 1 1210 ? -5.940 15.287 -23.344 1.00 66.88 1210 GLY A O 1
ATOM 9658 N N . GLY A 1 1211 ? -5.344 15.413 -25.500 1.00 75.00 1211 GLY A N 1
ATOM 9659 C CA . GLY A 1 1211 ? -3.928 15.673 -25.259 1.00 75.00 1211 GLY A CA 1
ATOM 9660 C C . GLY A 1 1211 ? -3.073 15.107 -26.379 1.00 75.00 1211 GLY A C 1
ATOM 9661 O O . GLY A 1 1211 ? -3.609 14.526 -27.318 1.00 75.00 1211 GLY A O 1
ATOM 9662 N N . PHE A 1 1212 ? -1.760 15.272 -26.314 1.00 78.69 1212 PHE A N 1
ATOM 9663 C CA . PHE A 1 1212 ? -0.850 14.700 -27.304 1.00 78.69 1212 PHE A CA 1
ATOM 9664 C C . PHE A 1 1212 ? 0.474 14.288 -26.673 1.00 78.69 1212 PHE A C 1
ATOM 9666 O O . PHE A 1 1212 ? 0.930 14.903 -25.709 1.00 78.69 1212 PHE A O 1
ATOM 9673 N N . SER A 1 1213 ? 1.114 13.264 -27.234 1.00 71.06 1213 SER A N 1
ATOM 9674 C CA . SER A 1 1213 ? 2.484 12.934 -26.858 1.00 71.06 1213 SER A CA 1
ATOM 9675 C C . SER A 1 1213 ? 3.463 13.800 -27.646 1.00 71.06 1213 SER A C 1
ATOM 9677 O O . SER A 1 1213 ? 3.193 14.151 -28.797 1.00 71.06 1213 SER A O 1
ATOM 9679 N N . PHE A 1 1214 ? 4.601 14.154 -27.053 1.00 80.81 1214 PHE A N 1
ATOM 9680 C CA . PHE A 1 1214 ? 5.638 14.908 -27.752 1.00 80.81 1214 PHE A CA 1
ATOM 9681 C C . PHE A 1 1214 ? 7.053 14.467 -27.376 1.00 80.81 1214 PHE A C 1
ATOM 9683 O O . PHE A 1 1214 ? 7.287 13.907 -26.308 1.00 80.81 1214 PHE A O 1
ATOM 9690 N N . LEU A 1 1215 ? 8.000 14.737 -28.268 1.00 78.12 1215 LEU A N 1
ATOM 9691 C CA . LEU A 1 1215 ? 9.439 14.695 -28.014 1.00 78.12 1215 LEU A CA 1
ATOM 9692 C C . LEU A 1 1215 ? 10.008 16.112 -28.143 1.00 78.12 1215 LEU A C 1
ATOM 9694 O O . LEU A 1 1215 ? 9.492 16.900 -28.937 1.00 78.12 1215 LEU A O 1
ATOM 9698 N N . VAL A 1 1216 ? 11.072 16.416 -27.406 1.00 81.88 1216 VAL A N 1
ATOM 9699 C CA . VAL A 1 1216 ? 11.875 17.643 -27.536 1.00 81.88 1216 VAL A CA 1
ATOM 9700 C C . VAL A 1 1216 ? 13.227 17.275 -28.147 1.00 81.88 1216 VAL A C 1
ATOM 9702 O O . VAL A 1 1216 ? 13.794 16.248 -27.780 1.00 81.88 1216 VAL A O 1
ATOM 9705 N N . SER A 1 1217 ? 13.739 18.078 -29.079 1.00 81.62 1217 SER A N 1
ATOM 9706 C CA . SER A 1 1217 ? 15.058 17.889 -29.691 1.00 81.62 1217 SER A CA 1
ATOM 9707 C C . SER A 1 1217 ? 15.701 19.229 -30.045 1.00 81.62 1217 SER A C 1
ATOM 9709 O O . SER A 1 1217 ? 15.062 20.088 -30.647 1.00 81.62 1217 SER A O 1
ATOM 9711 N N . ASP A 1 1218 ? 16.962 19.382 -29.673 1.00 77.38 1218 ASP A N 1
ATOM 9712 C CA . ASP A 1 1218 ? 17.918 20.417 -30.088 1.00 77.38 1218 ASP A CA 1
ATOM 9713 C C . ASP A 1 1218 ? 18.436 20.196 -31.528 1.00 77.38 1218 ASP A C 1
ATOM 9715 O O . ASP A 1 1218 ? 18.599 21.141 -32.301 1.00 77.38 1218 ASP A O 1
ATOM 9719 N N . GLY A 1 1219 ? 18.649 18.929 -31.893 1.00 65.31 1219 GLY A N 1
ATOM 9720 C CA . GLY A 1 1219 ? 19.272 18.459 -33.131 1.00 65.31 1219 GLY A CA 1
ATOM 9721 C C . GLY A 1 1219 ? 20.267 17.307 -32.918 1.00 65.31 1219 GLY A C 1
ATOM 9722 O O . GLY A 1 1219 ? 20.481 16.534 -33.850 1.00 65.31 1219 GLY A O 1
ATOM 9723 N N . LEU A 1 1220 ? 20.814 17.158 -31.704 1.00 62.41 1220 LEU A N 1
ATOM 9724 C CA . LEU A 1 1220 ? 21.804 16.138 -31.313 1.00 62.41 1220 LEU A CA 1
ATOM 9725 C C . LEU A 1 1220 ? 21.215 15.119 -30.318 1.00 62.41 1220 LEU A C 1
ATOM 9727 O O . LEU A 1 1220 ? 21.463 13.917 -30.415 1.00 62.41 1220 LEU A O 1
ATOM 9731 N N . HIS A 1 1221 ? 20.383 15.594 -29.397 1.00 59.94 1221 HIS A N 1
ATOM 9732 C CA . HIS A 1 1221 ? 19.701 14.860 -28.339 1.00 59.94 1221 HIS A CA 1
ATOM 9733 C C . HIS A 1 1221 ? 18.177 14.800 -28.583 1.00 59.94 1221 HIS A C 1
ATOM 9735 O O . HIS A 1 1221 ? 17.596 15.546 -29.380 1.00 59.94 1221 HIS A O 1
ATOM 9741 N N . GLN A 1 1222 ? 17.493 13.872 -27.904 1.00 63.94 1222 GLN A N 1
ATOM 9742 C CA . GLN A 1 1222 ? 16.030 13.732 -27.955 1.00 63.94 1222 GLN A CA 1
ATOM 9743 C C . GLN A 1 1222 ? 15.465 13.291 -26.608 1.00 63.94 1222 GLN A C 1
ATOM 9745 O O . GLN A 1 1222 ? 15.981 12.360 -25.992 1.00 63.94 1222 GLN A O 1
ATOM 9750 N N . ILE A 1 1223 ? 14.373 13.929 -26.182 1.00 62.53 1223 ILE A N 1
ATOM 9751 C CA . ILE A 1 1223 ? 13.796 13.773 -24.842 1.00 62.53 1223 ILE A CA 1
ATOM 9752 C C . ILE A 1 1223 ? 12.293 13.531 -24.927 1.00 62.53 1223 ILE A C 1
ATOM 9754 O O . ILE A 1 1223 ? 11.589 14.182 -25.698 1.00 62.53 1223 ILE A O 1
ATOM 9758 N N . GLY A 1 1224 ? 11.814 12.577 -24.129 1.00 57.94 1224 GLY A N 1
ATOM 9759 C CA . GLY A 1 1224 ? 10.456 12.033 -24.168 1.00 57.94 1224 GLY A CA 1
ATOM 9760 C C . GLY A 1 1224 ? 10.431 10.562 -24.623 1.00 57.94 1224 GLY A C 1
ATOM 9761 O O . GLY A 1 1224 ? 11.470 9.898 -24.621 1.00 57.94 1224 GLY A O 1
ATOM 9762 N N . PRO A 1 1225 ? 9.266 10.013 -25.019 1.00 58.06 1225 PRO A N 1
ATOM 9763 C CA . PRO A 1 1225 ? 7.992 10.705 -25.204 1.00 58.06 1225 PRO A CA 1
ATOM 9764 C C . PRO A 1 1225 ? 7.375 11.211 -23.894 1.00 58.06 1225 PRO A C 1
ATOM 9766 O O . PRO A 1 1225 ? 7.208 10.460 -22.936 1.00 58.06 1225 PRO A O 1
ATOM 9769 N N . GLU A 1 1226 ? 6.996 12.482 -23.906 1.00 63.31 1226 GLU A N 1
ATOM 9770 C CA . GLU A 1 1226 ? 6.223 13.178 -22.875 1.00 63.31 1226 GLU A CA 1
ATOM 9771 C C . GLU A 1 1226 ? 4.736 13.230 -23.255 1.00 63.31 1226 GLU A C 1
ATOM 9773 O O . GLU A 1 1226 ? 4.351 12.789 -24.345 1.00 63.31 1226 GLU A O 1
ATOM 9778 N N . TRP A 1 1227 ? 3.884 13.759 -22.370 1.00 71.81 1227 TRP A N 1
ATOM 9779 C CA . TRP A 1 1227 ? 2.439 13.877 -22.597 1.00 71.81 1227 TRP A CA 1
ATOM 9780 C C . TRP A 1 1227 ? 1.878 15.237 -22.163 1.00 71.81 1227 TRP A C 1
ATOM 9782 O O . TRP A 1 1227 ? 1.999 15.616 -21.002 1.00 71.81 1227 TRP A O 1
ATOM 9792 N N . PHE A 1 1228 ? 1.220 15.941 -23.085 1.00 79.56 1228 PHE A N 1
ATOM 9793 C CA . PHE A 1 1228 ? 0.563 17.233 -22.875 1.00 79.56 1228 PHE A CA 1
ATOM 9794 C C . PHE A 1 1228 ? -0.959 17.042 -22.772 1.00 79.56 1228 PHE A C 1
ATOM 9796 O O . PHE A 1 1228 ? -1.593 16.623 -23.742 1.00 79.56 1228 PHE A O 1
ATOM 9803 N N . THR A 1 1229 ? -1.564 17.333 -21.617 1.00 74.81 1229 THR A N 1
ATOM 9804 C CA . THR A 1 1229 ? -2.992 17.052 -21.342 1.00 74.81 1229 THR A CA 1
ATOM 9805 C C . THR A 1 1229 ? -3.905 18.221 -21.714 1.00 74.81 1229 THR A C 1
ATOM 9807 O O . THR A 1 1229 ? -3.595 19.379 -21.425 1.00 74.81 1229 THR A O 1
ATOM 9810 N N . ILE A 1 1230 ? -5.062 17.918 -22.319 1.00 75.00 1230 ILE A N 1
ATOM 9811 C CA . ILE A 1 1230 ? -6.028 18.917 -22.797 1.00 75.00 1230 ILE A CA 1
ATOM 9812 C C . ILE A 1 1230 ? -7.450 18.576 -22.335 1.00 75.00 1230 ILE A C 1
ATOM 9814 O O . ILE A 1 1230 ? -7.913 17.458 -22.514 1.00 75.00 1230 ILE A O 1
ATOM 9818 N N . GLU A 1 1231 ? -8.196 19.540 -21.801 1.00 68.12 1231 GLU A N 1
ATOM 9819 C CA . GLU A 1 1231 ? -9.562 19.326 -21.290 1.00 68.12 1231 GLU A CA 1
ATOM 9820 C C . GLU A 1 1231 ? -10.612 20.077 -22.122 1.00 68.12 1231 GLU A C 1
ATOM 9822 O O . GLU A 1 1231 ? -10.334 21.164 -22.630 1.00 68.12 1231 GLU A O 1
ATOM 9827 N N . SER A 1 1232 ? -11.824 19.521 -22.281 1.00 56.84 1232 SER A N 1
ATOM 9828 C CA . SER A 1 1232 ? -12.862 20.100 -23.152 1.00 56.84 1232 SER A CA 1
ATOM 9829 C C . SER A 1 1232 ? -14.297 19.939 -22.633 1.00 56.84 1232 SER A C 1
ATOM 9831 O O . SER A 1 1232 ? -14.570 19.097 -21.781 1.00 56.84 1232 SER A O 1
ATOM 9833 N N . LEU A 1 1233 ? -15.207 20.776 -23.151 1.00 46.69 1233 LEU A N 1
ATOM 9834 C CA . LEU A 1 1233 ? -16.581 20.981 -22.679 1.00 46.69 1233 LEU A CA 1
ATOM 9835 C C . LEU A 1 1233 ? -17.568 21.130 -23.878 1.00 46.69 1233 LEU A C 1
ATOM 9837 O O . LEU A 1 1233 ? -17.226 21.806 -24.847 1.00 46.69 1233 LEU A O 1
ATOM 9841 N N . GLN A 1 1234 ? -18.784 20.553 -23.755 1.00 42.31 1234 GLN A N 1
ATOM 9842 C CA . GLN A 1 1234 ? -20.032 20.705 -24.573 1.00 42.31 1234 GLN A CA 1
ATOM 9843 C C . GLN A 1 1234 ? -20.220 19.933 -25.922 1.00 42.31 1234 GLN A C 1
ATOM 9845 O O . GLN A 1 1234 ? -19.264 19.664 -26.647 1.00 42.31 1234 GLN A O 1
ATOM 9850 N N . GLY A 1 1235 ? -21.494 19.576 -26.233 1.00 41.41 1235 GLY A N 1
ATOM 9851 C CA . GLY A 1 1235 ? -21.997 18.859 -27.440 1.00 41.41 1235 GLY A CA 1
ATOM 9852 C C . GLY A 1 1235 ? -23.505 18.452 -27.376 1.00 41.41 1235 GLY A C 1
ATOM 9853 O O . GLY A 1 1235 ? -24.080 18.443 -26.288 1.00 41.41 1235 GLY A O 1
ATOM 9854 N N . ILE A 1 1236 ? -24.162 18.140 -28.516 1.00 44.72 1236 ILE A N 1
ATOM 9855 C CA . ILE A 1 1236 ? -25.627 17.848 -28.642 1.00 44.72 1236 ILE A CA 1
ATOM 9856 C C . ILE A 1 1236 ? -26.017 16.451 -28.101 1.00 44.72 1236 ILE A C 1
ATOM 9858 O O . ILE A 1 1236 ? -25.220 15.517 -28.116 1.00 44.72 1236 ILE A O 1
ATOM 9862 N N . LYS A 1 1237 ? -27.269 16.283 -27.636 1.00 45.72 1237 LYS A N 1
ATOM 9863 C CA . LYS A 1 1237 ? -27.756 15.087 -26.921 1.00 45.72 1237 LYS A CA 1
ATOM 9864 C C . LYS A 1 1237 ? -29.023 14.476 -27.541 1.00 45.72 1237 LYS A C 1
ATOM 9866 O O . LYS A 1 1237 ? -30.128 14.958 -27.300 1.00 45.72 1237 LYS A O 1
ATOM 9871 N N . ILE A 1 1238 ? -28.881 13.371 -28.280 1.00 60.00 1238 ILE A N 1
ATOM 9872 C CA . ILE A 1 1238 ? -30.030 12.575 -28.749 1.00 60.00 1238 ILE A CA 1
ATOM 9873 C C . ILE A 1 1238 ? -30.674 11.807 -27.589 1.00 60.00 1238 ILE A C 1
ATOM 9875 O O . ILE A 1 1238 ? -30.056 11.406 -26.606 1.00 60.00 1238 ILE A O 1
ATOM 9879 N N . THR A 1 1239 ? -31.977 11.637 -27.727 1.00 62.34 1239 THR A N 1
ATOM 9880 C CA . THR A 1 1239 ? -32.938 11.166 -26.739 1.00 62.34 1239 THR A CA 1
ATOM 9881 C C . THR A 1 1239 ? -33.821 10.105 -27.449 1.00 62.34 1239 THR A C 1
ATOM 9883 O O . THR A 1 1239 ? -33.965 10.163 -28.671 1.00 62.34 1239 THR A O 1
ATOM 9886 N N . MET A 1 1240 ? -34.446 9.119 -26.776 1.00 76.50 1240 MET A N 1
ATOM 9887 C CA . MET A 1 1240 ? -35.322 8.106 -27.430 1.00 76.50 1240 MET A CA 1
ATOM 9888 C C . MET A 1 1240 ? -36.528 7.659 -26.528 1.00 76.50 1240 MET A C 1
ATOM 9890 O O . MET A 1 1240 ? -36.325 7.030 -25.489 1.00 76.50 1240 MET A O 1
ATOM 9894 N N . ASP A 1 1241 ? -37.777 8.102 -26.811 1.00 79.38 1241 ASP A N 1
ATOM 9895 C CA . ASP A 1 1241 ? -38.897 8.324 -25.834 1.00 79.38 1241 ASP A CA 1
ATOM 9896 C C . ASP A 1 1241 ? -39.409 7.037 -25.180 1.00 79.38 1241 ASP A C 1
ATOM 9898 O O . ASP A 1 1241 ? -39.158 6.794 -24.000 1.00 79.38 1241 ASP A O 1
ATOM 9902 N N . ALA A 1 1242 ? -40.138 6.236 -25.958 1.00 78.19 1242 ALA A N 1
ATOM 9903 C CA . ALA A 1 1242 ? -40.891 5.070 -25.514 1.00 78.19 1242 ALA A CA 1
ATOM 9904 C C . ALA A 1 1242 ? -40.368 3.818 -26.221 1.00 78.19 1242 ALA A C 1
ATOM 9906 O O . ALA A 1 1242 ? -39.963 3.889 -27.383 1.00 78.19 1242 ALA A O 1
ATOM 9907 N N . ASN A 1 1243 ? -40.327 2.703 -25.490 1.00 84.38 1243 ASN A N 1
ATOM 9908 C CA . ASN A 1 1243 ? -39.886 1.390 -25.976 1.00 84.38 1243 ASN A CA 1
ATOM 9909 C C . ASN A 1 1243 ? -40.495 0.278 -25.102 1.00 84.38 1243 ASN A C 1
ATOM 9911 O O . ASN A 1 1243 ? -39.804 -0.450 -24.384 1.00 84.38 1243 ASN A O 1
ATOM 9915 N N . GLY A 1 1244 ? -41.823 0.245 -25.045 1.00 78.75 1244 GLY A N 1
ATOM 9916 C CA . GLY A 1 1244 ? -42.585 -0.747 -24.298 1.00 78.75 1244 GLY A CA 1
ATOM 9917 C C . GLY A 1 1244 ? -42.451 -2.153 -24.910 1.00 78.75 1244 GLY A C 1
ATOM 9918 O O . GLY A 1 1244 ? -42.342 -2.288 -26.125 1.00 78.75 1244 GLY A O 1
ATOM 9919 N N . PRO A 1 1245 ? -42.443 -3.227 -24.100 1.00 85.00 1245 PRO A N 1
ATOM 9920 C CA . PRO A 1 1245 ? -42.446 -4.595 -24.609 1.00 85.00 1245 PRO A CA 1
ATOM 9921 C C . PRO A 1 1245 ? -43.847 -5.039 -25.062 1.00 85.00 1245 PRO A C 1
ATOM 9923 O O . PRO A 1 1245 ? -44.806 -4.923 -24.302 1.00 85.00 1245 PRO A O 1
ATOM 9926 N N . LEU A 1 1246 ? -43.948 -5.653 -26.243 1.00 88.88 1246 LEU A N 1
ATOM 9927 C CA . LEU A 1 1246 ? -45.171 -6.316 -26.712 1.00 88.88 1246 LEU A CA 1
ATOM 9928 C C . LEU A 1 1246 ? -45.372 -7.681 -26.014 1.00 88.88 1246 LEU A C 1
ATOM 9930 O O . LEU A 1 1246 ? -44.400 -8.405 -25.779 1.00 88.88 1246 LEU A O 1
ATOM 9934 N N . VAL A 1 1247 ? -46.619 -8.064 -25.708 1.00 86.69 1247 VAL A N 1
ATOM 9935 C CA . VAL A 1 1247 ? -46.962 -9.338 -25.036 1.00 86.69 1247 VAL A CA 1
ATOM 9936 C C . VAL A 1 1247 ? -48.124 -10.044 -25.748 1.00 86.69 1247 VAL A C 1
ATOM 9938 O O . VAL A 1 1247 ? -49.145 -9.416 -26.011 1.00 86.69 1247 VAL A O 1
ATOM 9941 N N . VAL A 1 1248 ? -47.985 -11.344 -26.042 1.00 85.94 1248 VAL A N 1
ATOM 9942 C CA . VAL A 1 1248 ? -48.957 -12.147 -26.820 1.00 85.94 1248 VAL A CA 1
ATOM 9943 C C . VAL A 1 1248 ? -49.091 -13.603 -26.312 1.00 85.94 1248 VAL A C 1
ATOM 9945 O O . VAL A 1 1248 ? -48.169 -14.117 -25.671 1.00 85.94 1248 VAL A O 1
ATOM 9948 N N . PRO A 1 1249 ? -50.212 -14.306 -26.578 1.00 83.75 1249 PRO A N 1
ATOM 9949 C CA . PRO A 1 1249 ? -50.351 -15.747 -26.325 1.00 83.75 1249 PRO A CA 1
ATOM 9950 C C . PRO A 1 1249 ? -49.708 -16.624 -27.419 1.00 83.75 1249 PRO A C 1
ATOM 9952 O O . PRO A 1 1249 ? -49.522 -16.157 -28.543 1.00 83.75 1249 PRO A O 1
ATOM 9955 N N . PRO A 1 1250 ? -49.435 -17.918 -27.148 1.00 81.75 1250 PRO A N 1
ATOM 9956 C CA . PRO A 1 1250 ? -49.183 -18.904 -28.200 1.00 81.75 1250 PRO A CA 1
ATOM 9957 C C . PRO A 1 1250 ? -50.446 -19.129 -29.052 1.00 81.75 1250 PRO A C 1
ATOM 9959 O O . PRO A 1 1250 ? -51.533 -19.389 -28.525 1.00 81.75 1250 PRO A O 1
ATOM 9962 N N . GLY A 1 1251 ? -50.312 -19.013 -30.375 1.00 74.50 1251 GLY A N 1
ATOM 9963 C CA . GLY A 1 1251 ? -51.424 -19.058 -31.328 1.00 74.50 1251 GLY A CA 1
ATOM 9964 C C . GLY A 1 1251 ? -51.147 -18.258 -32.606 1.00 74.50 1251 GLY A C 1
ATOM 9965 O O . GLY A 1 1251 ? -50.030 -17.807 -32.837 1.00 74.50 1251 GLY A O 1
ATOM 9966 N N . LYS A 1 1252 ? -52.176 -18.094 -33.451 1.00 69.94 1252 LYS A N 1
ATOM 9967 C CA . LYS A 1 1252 ? -52.029 -17.738 -34.883 1.00 69.94 1252 LYS A CA 1
ATOM 9968 C C . LYS A 1 1252 ? -52.421 -16.299 -35.274 1.00 69.94 1252 LYS A C 1
ATOM 9970 O O . LYS A 1 1252 ? -52.393 -15.973 -36.462 1.00 69.94 1252 LYS A O 1
ATOM 9975 N N . PHE A 1 1253 ? -52.798 -15.448 -34.317 1.00 79.81 1253 PHE A N 1
ATOM 9976 C CA . PHE A 1 1253 ? -53.339 -14.100 -34.568 1.00 79.81 1253 PHE A CA 1
ATOM 9977 C C . PHE A 1 1253 ? -52.287 -12.977 -34.392 1.00 79.81 1253 PHE A C 1
ATOM 9979 O O . PHE A 1 1253 ? -51.386 -13.132 -33.566 1.00 79.81 1253 PHE A O 1
ATOM 9986 N N . PRO A 1 1254 ? -52.380 -11.860 -35.148 1.00 83.56 1254 PRO A N 1
ATOM 9987 C CA . PRO A 1 1254 ? -51.468 -10.715 -35.039 1.00 83.56 1254 PRO A CA 1
ATOM 9988 C C . PRO A 1 1254 ? -51.871 -9.687 -33.956 1.00 83.56 1254 PRO A C 1
ATOM 9990 O O . PRO A 1 1254 ? -53.021 -9.656 -33.522 1.00 83.56 1254 PRO A O 1
ATOM 9993 N N . ALA A 1 1255 ? -50.936 -8.812 -33.562 1.00 87.12 1255 ALA A N 1
ATOM 9994 C CA . ALA A 1 1255 ? -51.115 -7.715 -32.595 1.00 87.12 1255 ALA A CA 1
ATOM 9995 C C . ALA A 1 1255 ? -50.415 -6.408 -33.047 1.00 87.12 1255 ALA A C 1
ATOM 9997 O O . ALA A 1 1255 ? -49.445 -6.472 -33.795 1.00 87.12 1255 ALA A O 1
ATOM 9998 N N . VAL A 1 1256 ? -50.888 -5.237 -32.598 1.00 89.75 1256 VAL A N 1
ATOM 9999 C CA . VAL A 1 1256 ? -50.448 -3.889 -33.049 1.00 89.75 1256 VAL A CA 1
ATOM 10000 C C . VAL A 1 1256 ? -49.276 -3.332 -32.218 1.00 89.75 1256 VAL A C 1
ATOM 10002 O O . VAL A 1 1256 ? -49.130 -3.679 -31.046 1.00 89.75 1256 VAL A O 1
ATOM 10005 N N . ILE A 1 1257 ? -48.457 -2.453 -32.811 1.00 89.56 1257 ILE A N 1
ATOM 10006 C CA . ILE A 1 1257 ? -47.402 -1.662 -32.152 1.00 89.56 1257 ILE A CA 1
ATOM 10007 C C . ILE A 1 1257 ? -47.703 -0.163 -32.336 1.00 89.56 1257 ILE A C 1
ATOM 10009 O O . ILE A 1 1257 ? -47.618 0.345 -33.452 1.00 89.56 1257 ILE A O 1
ATOM 10013 N N . GLY A 1 1258 ? -48.055 0.532 -31.248 1.00 86.44 1258 GLY A N 1
ATOM 10014 C CA . GLY A 1 1258 ? -48.391 1.963 -31.237 1.00 86.44 1258 GLY A CA 1
ATOM 10015 C C . GLY A 1 1258 ? -47.302 2.872 -30.650 1.00 86.44 1258 GLY A C 1
ATOM 10016 O O . GLY A 1 1258 ? -46.228 2.421 -30.239 1.00 86.44 1258 GLY A O 1
ATOM 10017 N N . SER A 1 1259 ? -47.583 4.178 -30.602 1.00 84.50 1259 SER A N 1
ATOM 10018 C CA . SER A 1 1259 ? -46.659 5.220 -30.110 1.00 84.50 1259 SER A CA 1
ATOM 10019 C C . SER A 1 1259 ? -46.497 5.255 -28.582 1.00 84.50 1259 SER A C 1
ATOM 10021 O O . SER A 1 1259 ? -45.580 5.897 -28.066 1.00 84.50 1259 SER A O 1
ATOM 10023 N N . ASP A 1 1260 ? -47.340 4.513 -27.864 1.00 82.81 1260 ASP A N 1
ATOM 10024 C CA . ASP A 1 1260 ? -47.165 4.112 -26.468 1.00 82.81 1260 ASP A CA 1
ATOM 10025 C C . ASP A 1 1260 ? -46.020 3.094 -26.307 1.00 82.81 1260 ASP A C 1
ATOM 10027 O O . ASP A 1 1260 ? -45.285 3.121 -25.315 1.00 82.81 1260 ASP A O 1
ATOM 10031 N N . LEU A 1 1261 ? -45.838 2.224 -27.306 1.00 85.38 1261 LEU A N 1
ATOM 10032 C CA . LEU A 1 1261 ? -44.780 1.227 -27.332 1.00 85.38 1261 LEU A CA 1
ATOM 10033 C C . LEU A 1 1261 ? -43.498 1.744 -27.989 1.00 85.38 1261 LEU A C 1
ATOM 10035 O O . LEU A 1 1261 ? -42.441 1.390 -27.486 1.00 85.38 1261 LEU A O 1
ATOM 10039 N N . LEU A 1 1262 ? -43.518 2.566 -29.046 1.00 88.00 1262 LEU A N 1
ATOM 10040 C CA . LEU A 1 1262 ? -42.282 3.049 -29.690 1.00 88.00 1262 LEU A CA 1
ATOM 10041 C C . LEU A 1 1262 ? -42.347 4.528 -30.112 1.00 88.00 1262 LEU A C 1
ATOM 10043 O O . LEU A 1 1262 ? -43.189 4.926 -30.916 1.00 88.00 1262 LEU A O 1
ATOM 10047 N N . LYS A 1 1263 ? -41.437 5.361 -29.580 1.00 86.31 1263 LYS A N 1
ATOM 10048 C CA . LYS A 1 1263 ? -41.400 6.801 -29.895 1.00 86.31 1263 LYS A CA 1
ATOM 10049 C C . LYS A 1 1263 ? -40.000 7.431 -29.866 1.00 86.31 1263 LYS A C 1
ATOM 10051 O O . LYS A 1 1263 ? -39.185 7.100 -29.002 1.00 86.31 1263 LYS A O 1
ATOM 10056 N N . VAL A 1 1264 ? -39.761 8.410 -30.746 1.00 83.31 1264 VAL A N 1
ATOM 10057 C CA . VAL A 1 1264 ? -38.590 9.301 -30.808 1.00 83.31 1264 VAL A CA 1
ATOM 10058 C C . VAL A 1 1264 ? -39.000 10.719 -31.240 1.00 83.31 1264 VAL A C 1
ATOM 10060 O O . VAL A 1 1264 ? -39.362 10.934 -32.388 1.00 83.31 1264 VAL A O 1
ATOM 10063 N N . HIS A 1 1265 ? -38.861 11.706 -30.348 1.00 78.19 1265 HIS A N 1
ATOM 10064 C CA . HIS A 1 1265 ? -38.848 13.148 -30.672 1.00 78.19 1265 HIS A CA 1
ATOM 10065 C C . HIS A 1 1265 ? -37.427 13.756 -30.653 1.00 78.19 1265 HIS A C 1
ATOM 10067 O O . HIS A 1 1265 ? -36.814 13.803 -29.590 1.00 78.19 1265 HIS A O 1
ATOM 10073 N N . ILE A 1 1266 ? -36.876 14.227 -31.771 1.00 73.94 1266 ILE A N 1
ATOM 10074 C CA . ILE A 1 1266 ? -35.671 15.084 -31.742 1.00 73.94 1266 ILE A CA 1
ATOM 10075 C C . ILE A 1 1266 ? -36.156 16.543 -31.750 1.00 73.94 1266 ILE A C 1
ATOM 10077 O O . ILE A 1 1266 ? -37.122 16.851 -32.449 1.00 73.94 1266 ILE A O 1
ATOM 10081 N N . SER A 1 1267 ? -35.541 17.419 -30.948 1.00 65.50 1267 SER A N 1
ATOM 10082 C CA . SER A 1 1267 ? -35.897 18.846 -30.895 1.00 65.50 1267 SER A CA 1
ATOM 10083 C C . SER A 1 1267 ? -35.830 19.469 -32.291 1.00 65.50 1267 SER A C 1
ATOM 10085 O O . SER A 1 1267 ? -34.889 19.203 -33.033 1.00 65.50 1267 SER A O 1
ATOM 10087 N N . ASP A 1 1268 ? -36.857 20.241 -32.647 1.00 69.44 1268 ASP A N 1
ATOM 10088 C CA . ASP A 1 1268 ? -37.045 20.886 -33.956 1.00 69.44 1268 ASP A CA 1
ATOM 10089 C C . ASP A 1 1268 ? -37.044 19.941 -35.182 1.00 69.44 1268 ASP A C 1
ATOM 10091 O O . ASP A 1 1268 ? -36.865 20.372 -36.323 1.00 69.44 1268 ASP A O 1
ATOM 10095 N N . VAL A 1 1269 ? -37.321 18.645 -34.971 1.00 74.94 1269 VAL A N 1
ATOM 10096 C CA . VAL A 1 1269 ? -37.462 17.638 -36.037 1.00 74.94 1269 VAL A CA 1
ATOM 10097 C C . VAL A 1 1269 ? -38.885 17.079 -36.106 1.00 74.94 1269 VAL A C 1
ATOM 10099 O O . VAL A 1 1269 ? -39.437 16.559 -35.136 1.00 74.94 1269 VAL A O 1
ATOM 10102 N N . ASP A 1 1270 ? -39.441 17.132 -37.314 1.00 81.06 1270 ASP A N 1
ATOM 10103 C CA . ASP A 1 1270 ? -40.742 16.584 -37.701 1.00 81.06 1270 ASP A CA 1
ATOM 10104 C C . ASP A 1 1270 ? -40.785 15.035 -37.606 1.00 81.06 1270 ASP A C 1
ATOM 10106 O O . ASP A 1 1270 ? -39.867 14.383 -38.114 1.00 81.06 1270 ASP A O 1
ATOM 10110 N N . PRO A 1 1271 ? -41.834 14.414 -37.022 1.00 83.81 1271 PRO A N 1
ATOM 10111 C CA . PRO A 1 1271 ? -41.991 12.955 -36.959 1.00 83.81 1271 PRO A CA 1
ATOM 10112 C C . PRO A 1 1271 ? -41.862 12.218 -38.303 1.00 83.81 1271 PRO A C 1
ATOM 10114 O O . PRO A 1 1271 ? -41.298 11.124 -38.340 1.00 83.81 1271 PRO A O 1
ATOM 10117 N N . SER A 1 1272 ? -42.322 12.808 -39.411 1.00 85.56 1272 SER A N 1
ATOM 10118 C CA . SER A 1 1272 ? -42.194 12.229 -40.761 1.00 85.56 1272 SER A CA 1
ATOM 10119 C C . SER A 1 1272 ? -40.729 12.083 -41.211 1.00 85.56 1272 SER A C 1
ATOM 10121 O O . SER A 1 1272 ? -40.396 11.228 -42.034 1.00 85.56 1272 SER A O 1
ATOM 10123 N N . LYS A 1 1273 ? -39.819 12.880 -40.631 1.00 82.94 1273 LYS A N 1
ATOM 10124 C CA . LYS A 1 1273 ? -38.374 12.869 -40.913 1.00 82.94 1273 LYS A CA 1
ATOM 10125 C C . LYS A 1 1273 ? -37.581 11.932 -39.999 1.00 82.94 1273 LYS A C 1
ATOM 10127 O O . LYS A 1 1273 ? -36.367 11.827 -40.170 1.00 82.94 1273 LYS A O 1
ATOM 10132 N N . ILE A 1 1274 ? -38.232 11.263 -39.045 1.00 85.62 1274 ILE A N 1
ATOM 10133 C CA . ILE A 1 1274 ? -37.601 10.350 -38.084 1.00 85.62 1274 ILE A CA 1
ATOM 10134 C C . ILE A 1 1274 ? -37.868 8.914 -38.540 1.00 85.62 1274 ILE A C 1
ATOM 10136 O O . ILE A 1 1274 ? -38.968 8.384 -38.369 1.00 85.62 1274 ILE A O 1
ATOM 10140 N N . VAL A 1 1275 ? -36.856 8.294 -39.149 1.00 87.94 1275 VAL A N 1
ATOM 10141 C CA . VAL A 1 1275 ? -36.958 6.982 -39.803 1.00 87.94 1275 VAL A CA 1
ATOM 10142 C C . VAL A 1 1275 ? -36.351 5.893 -38.923 1.00 87.94 1275 VAL A C 1
ATOM 10144 O O . VAL A 1 1275 ? -35.206 5.995 -38.484 1.00 87.94 1275 VAL A O 1
ATOM 10147 N N . TYR A 1 1276 ? -37.105 4.818 -38.712 1.00 90.19 1276 TYR A N 1
ATOM 10148 C CA . TYR A 1 1276 ? -36.654 3.575 -38.102 1.00 90.19 1276 TYR A CA 1
ATOM 10149 C C . TYR A 1 1276 ? -36.307 2.574 -39.205 1.00 90.19 1276 TYR A C 1
ATOM 10151 O O . TYR A 1 1276 ? -37.165 2.177 -39.994 1.00 90.19 1276 TYR A O 1
ATOM 10159 N N . LYS A 1 1277 ? -35.050 2.130 -39.247 1.00 87.50 1277 LYS A N 1
ATOM 10160 C CA . LYS A 1 1277 ? -34.564 1.126 -40.203 1.00 87.50 1277 LYS A CA 1
ATOM 10161 C C . LYS A 1 1277 ? -34.168 -0.141 -39.462 1.00 87.50 1277 LYS A C 1
ATOM 10163 O O . LYS A 1 1277 ? -33.254 -0.088 -38.641 1.00 87.50 1277 LYS A O 1
ATOM 10168 N N . LEU A 1 1278 ? -34.835 -1.267 -39.711 1.00 89.00 1278 LEU A N 1
ATOM 10169 C CA . LEU A 1 1278 ? -34.512 -2.529 -39.046 1.00 89.00 1278 LEU A CA 1
ATOM 10170 C C . LEU A 1 1278 ? -33.109 -3.007 -39.447 1.00 89.00 1278 LEU A C 1
ATOM 10172 O O . LEU A 1 1278 ? -32.751 -3.018 -40.621 1.00 89.00 1278 LEU A O 1
ATOM 10176 N N . THR A 1 1279 ? -32.321 -3.434 -38.463 1.00 84.25 1279 THR A N 1
ATOM 10177 C CA . THR A 1 1279 ? -31.040 -4.132 -38.678 1.00 84.25 1279 THR A CA 1
ATOM 10178 C C . THR A 1 1279 ? -31.143 -5.625 -38.366 1.00 84.25 1279 THR A C 1
ATOM 10180 O O . THR A 1 1279 ? -30.258 -6.400 -38.730 1.00 84.25 1279 THR A O 1
ATOM 10183 N N . LYS A 1 1280 ? -32.233 -6.061 -37.713 1.00 86.69 1280 LYS A N 1
ATOM 10184 C CA . LYS A 1 1280 ? -32.533 -7.476 -37.469 1.00 86.69 1280 LYS A CA 1
ATOM 10185 C C . LYS A 1 1280 ? -34.012 -7.714 -37.163 1.00 86.69 1280 LYS A C 1
ATOM 10187 O O . LYS A 1 1280 ? -34.533 -7.168 -36.193 1.00 86.69 1280 LYS A O 1
ATOM 10192 N N . ILE A 1 1281 ? -34.628 -8.607 -37.932 1.00 87.44 1281 ILE A N 1
ATOM 10193 C CA . ILE A 1 1281 ? -36.010 -9.085 -37.769 1.00 87.44 1281 ILE A CA 1
ATOM 10194 C C . ILE A 1 1281 ? -36.201 -10.026 -36.551 1.00 87.44 1281 ILE A C 1
ATOM 10196 O O . ILE A 1 1281 ? -35.207 -10.551 -36.029 1.00 87.44 1281 ILE A O 1
ATOM 10200 N N . PRO A 1 1282 ? -37.454 -10.272 -36.102 1.00 88.12 1282 PRO A N 1
ATOM 10201 C CA . PRO A 1 1282 ? -37.758 -11.232 -35.036 1.00 88.12 1282 PRO A CA 1
ATOM 10202 C C . PRO A 1 1282 ? -37.504 -12.700 -35.421 1.00 88.12 1282 PRO A C 1
ATOM 10204 O O . PRO A 1 1282 ? -37.171 -13.021 -36.561 1.00 88.12 1282 PRO A O 1
ATOM 10207 N N . ARG A 1 1283 ? -37.596 -13.606 -34.437 1.00 87.62 1283 ARG A N 1
ATOM 10208 C CA . ARG A 1 1283 ? -37.192 -15.022 -34.544 1.00 87.62 1283 ARG A CA 1
ATOM 10209 C C . ARG A 1 1283 ? -38.332 -16.035 -34.376 1.00 87.62 1283 ARG A C 1
ATOM 10211 O O . ARG A 1 1283 ? -38.167 -17.184 -34.784 1.00 87.62 1283 ARG A O 1
ATOM 10218 N N . TYR A 1 1284 ? -39.432 -15.654 -33.737 1.00 86.38 1284 TYR A N 1
ATOM 10219 C CA . TYR A 1 1284 ? -40.594 -16.511 -33.462 1.00 86.38 1284 TYR A CA 1
ATOM 10220 C C . TYR A 1 1284 ? -41.895 -15.938 -34.056 1.00 86.38 1284 TYR A C 1
ATOM 10222 O O . TYR A 1 1284 ? -42.994 -16.351 -33.668 1.00 86.38 1284 TYR A O 1
ATOM 10230 N N . GLY A 1 1285 ? -41.756 -14.957 -34.950 1.00 85.00 1285 GLY A N 1
ATOM 10231 C CA . GLY A 1 1285 ? -42.849 -14.259 -35.598 1.00 85.00 1285 GLY A CA 1
ATOM 10232 C C . GLY A 1 1285 ? -42.382 -13.170 -36.567 1.00 85.00 1285 GLY A C 1
ATOM 10233 O O . GLY A 1 1285 ? -41.188 -12.901 -36.696 1.00 85.00 1285 GLY A O 1
ATOM 10234 N N . ASN A 1 1286 ? -43.335 -12.525 -37.237 1.00 88.88 1286 ASN A N 1
ATOM 10235 C CA . ASN A 1 1286 ? -43.108 -11.613 -38.364 1.00 88.88 1286 ASN A CA 1
ATOM 10236 C C . ASN A 1 1286 ? -43.713 -10.222 -38.107 1.00 88.88 1286 ASN A C 1
ATOM 10238 O O . ASN A 1 1286 ? -44.780 -10.138 -37.499 1.00 88.88 1286 ASN A O 1
ATOM 10242 N N . LEU A 1 1287 ? -43.058 -9.155 -38.587 1.00 90.62 1287 LEU A N 1
ATOM 10243 C CA . LEU A 1 1287 ? -43.558 -7.768 -38.563 1.00 90.62 1287 LEU A CA 1
ATOM 10244 C C . LEU A 1 1287 ? -44.273 -7.413 -39.872 1.00 90.62 1287 LEU A C 1
ATOM 10246 O O . LEU A 1 1287 ? -43.787 -7.767 -40.945 1.00 90.62 1287 LEU A O 1
ATOM 10250 N N . LEU A 1 1288 ? -45.390 -6.686 -39.786 1.00 91.69 1288 LEU A N 1
ATOM 10251 C CA . LEU A 1 1288 ? -46.215 -6.291 -40.931 1.00 91.69 1288 LEU A CA 1
ATOM 10252 C C . LEU A 1 1288 ? -46.671 -4.823 -40.805 1.00 91.69 1288 LEU A C 1
ATOM 10254 O O . LEU A 1 1288 ? -47.353 -4.482 -39.838 1.00 91.69 1288 LEU A O 1
ATOM 10258 N N . LEU A 1 1289 ? -46.352 -3.981 -41.790 1.00 90.38 1289 LEU A N 1
ATOM 10259 C CA . LEU A 1 1289 ? -46.888 -2.626 -41.969 1.00 90.38 1289 LEU A CA 1
ATOM 10260 C C . LEU A 1 1289 ? -48.108 -2.697 -42.896 1.00 90.38 1289 LEU A C 1
ATOM 10262 O O . LEU A 1 1289 ? -47.998 -3.174 -44.024 1.00 90.38 1289 LEU A O 1
ATOM 10266 N N . SER A 1 1290 ? -49.285 -2.295 -42.414 1.00 87.06 1290 SER A N 1
ATOM 10267 C CA . SER A 1 1290 ? -50.565 -2.401 -43.140 1.00 87.06 1290 SER A CA 1
ATOM 10268 C C . SER A 1 1290 ? -50.830 -3.790 -43.760 1.00 87.06 1290 SER A C 1
ATOM 10270 O O . SER A 1 1290 ? -51.468 -3.915 -44.802 1.00 87.06 1290 SER A O 1
ATOM 10272 N N . GLY A 1 1291 ? -50.328 -4.852 -43.115 1.00 82.75 1291 GLY A N 1
ATOM 10273 C CA . GLY A 1 1291 ? -50.445 -6.247 -43.562 1.00 82.75 1291 GLY A CA 1
ATOM 10274 C C . GLY A 1 1291 ? -49.307 -6.766 -44.456 1.00 82.75 1291 GLY A C 1
ATOM 10275 O O . GLY A 1 1291 ? -49.247 -7.971 -44.692 1.00 82.75 1291 GLY A O 1
ATOM 10276 N N . VAL A 1 1292 ? -48.382 -5.910 -44.903 1.00 87.38 1292 VAL A N 1
ATOM 10277 C CA . VAL A 1 1292 ? -47.225 -6.269 -45.748 1.00 87.38 1292 VAL A CA 1
ATOM 10278 C C . VAL A 1 1292 ? -45.951 -6.344 -44.902 1.00 87.38 1292 VAL A C 1
ATOM 10280 O O . VAL A 1 1292 ? -45.755 -5.525 -44.009 1.00 87.38 1292 VAL A O 1
ATOM 10283 N N . LEU A 1 1293 ? -45.068 -7.315 -45.156 1.00 87.69 1293 LEU A N 1
ATOM 10284 C CA . LEU A 1 1293 ? -43.792 -7.440 -44.434 1.00 87.69 1293 LEU A CA 1
ATOM 10285 C C . LEU A 1 1293 ? -42.935 -6.171 -44.619 1.00 87.69 1293 LEU A C 1
ATOM 10287 O O . LEU A 1 1293 ? -42.789 -5.710 -45.749 1.00 87.69 1293 LEU A O 1
ATOM 10291 N N . THR A 1 1294 ? -42.360 -5.618 -43.542 1.00 87.75 1294 THR A N 1
ATOM 10292 C CA . THR A 1 1294 ? -41.535 -4.394 -43.619 1.00 87.75 1294 THR A CA 1
ATOM 10293 C C . THR A 1 1294 ? -40.173 -4.515 -42.933 1.00 87.75 1294 THR A C 1
ATOM 10295 O O . THR A 1 1294 ? -40.022 -5.215 -41.931 1.00 87.75 1294 THR A O 1
ATOM 10298 N N . GLU A 1 1295 ? -39.206 -3.752 -43.447 1.00 88.06 1295 GLU A N 1
ATOM 10299 C CA . GLU A 1 1295 ? -37.888 -3.513 -42.846 1.00 88.06 1295 GLU A CA 1
ATOM 10300 C C . GLU A 1 1295 ? -37.662 -2.042 -42.435 1.00 88.06 1295 GLU A C 1
ATOM 10302 O O . GLU A 1 1295 ? -36.632 -1.720 -41.844 1.00 88.06 1295 GLU A O 1
ATOM 10307 N N . GLN A 1 1296 ? -38.612 -1.137 -42.702 1.00 89.31 1296 GLN A N 1
ATOM 10308 C CA . GLN A 1 1296 ? -38.517 0.280 -42.323 1.00 89.31 1296 GLN A CA 1
ATOM 10309 C C . GLN A 1 1296 ? -39.892 0.916 -42.064 1.00 89.31 1296 GLN A C 1
ATOM 10311 O O . GLN A 1 1296 ? -40.898 0.491 -42.632 1.00 89.31 1296 GLN A O 1
ATOM 10316 N N . PHE A 1 1297 ? -39.930 1.925 -41.196 1.00 92.19 1297 PHE A N 1
ATOM 10317 C CA . PHE A 1 1297 ? -41.128 2.702 -40.854 1.00 92.19 1297 PHE A CA 1
ATOM 10318 C C . PHE A 1 1297 ? -40.727 4.057 -40.247 1.00 92.19 1297 PHE A C 1
ATOM 10320 O O . PHE A 1 1297 ? -39.623 4.207 -39.726 1.00 92.19 1297 PHE A O 1
ATOM 10327 N N . THR A 1 1298 ? -41.588 5.067 -40.314 1.00 91.50 1298 THR A N 1
ATOM 10328 C CA . THR A 1 1298 ? -41.354 6.391 -39.703 1.00 91.50 1298 THR A CA 1
ATOM 10329 C C . THR A 1 1298 ? -41.901 6.458 -38.273 1.00 91.50 1298 THR A C 1
ATOM 10331 O O . THR A 1 1298 ? -42.575 5.542 -37.802 1.00 91.50 1298 THR A O 1
ATOM 10334 N N . GLN A 1 1299 ? -41.661 7.560 -37.553 1.00 90.31 1299 GLN A N 1
ATOM 10335 C CA . GLN A 1 1299 ? -42.414 7.836 -36.322 1.00 90.31 1299 GLN A CA 1
ATOM 10336 C C . GLN A 1 1299 ? -43.919 8.005 -36.595 1.00 90.31 1299 GLN A C 1
ATOM 10338 O O . GLN A 1 1299 ? -44.742 7.669 -35.746 1.00 90.31 1299 GLN A O 1
ATOM 10343 N N . GLU A 1 1300 ? -44.277 8.508 -37.773 1.00 91.31 1300 GLU A N 1
ATOM 10344 C CA . GLU A 1 1300 ? -45.656 8.709 -38.219 1.00 91.31 1300 GLU A CA 1
ATOM 10345 C C . GLU A 1 1300 ? -46.402 7.376 -38.428 1.00 91.31 1300 GLU A C 1
ATOM 10347 O O . GLU A 1 1300 ? -47.503 7.227 -37.904 1.00 91.31 1300 GLU A O 1
ATOM 10352 N N . ASP A 1 1301 ? -45.770 6.355 -39.027 1.00 91.81 1301 ASP A N 1
ATOM 10353 C CA . ASP A 1 1301 ? -46.331 4.990 -39.130 1.00 91.81 1301 ASP A CA 1
ATOM 10354 C C . ASP A 1 1301 ? -46.754 4.406 -37.772 1.00 91.81 1301 ASP A C 1
ATOM 10356 O O . ASP A 1 1301 ? -47.765 3.705 -37.664 1.00 91.81 1301 ASP A O 1
ATOM 10360 N N . ILE A 1 1302 ? -45.967 4.688 -36.729 1.00 90.38 1302 ILE A N 1
ATOM 10361 C CA . ILE A 1 1302 ? -46.217 4.223 -35.361 1.00 90.38 1302 ILE A CA 1
ATOM 10362 C C . ILE A 1 1302 ? -47.292 5.085 -34.681 1.00 90.38 1302 ILE A C 1
ATOM 10364 O O . ILE A 1 1302 ? -48.116 4.566 -33.927 1.00 90.38 1302 ILE A O 1
ATOM 10368 N N . ASN A 1 1303 ? -47.310 6.395 -34.952 1.00 86.44 1303 ASN A N 1
ATOM 10369 C CA . ASN A 1 1303 ? -48.344 7.308 -34.459 1.00 86.44 1303 ASN A CA 1
ATOM 10370 C C . ASN A 1 1303 ? -49.734 6.944 -35.012 1.00 86.44 1303 ASN A C 1
ATOM 10372 O O . ASN A 1 1303 ? -50.714 7.043 -34.280 1.00 86.44 1303 ASN A O 1
ATOM 10376 N N . GLU A 1 1304 ? -49.806 6.487 -36.264 1.00 89.31 1304 GLU A N 1
ATOM 10377 C CA . GLU A 1 1304 ? -51.025 5.974 -36.904 1.00 89.31 1304 GLU A CA 1
ATOM 10378 C C . GLU A 1 1304 ? -51.346 4.503 -36.564 1.00 89.31 1304 GLU A C 1
ATOM 10380 O O . GLU A 1 1304 ? -52.410 4.003 -36.927 1.00 89.31 1304 GLU A O 1
ATOM 10385 N N . GLY A 1 1305 ? -50.450 3.781 -35.879 1.00 86.38 1305 GLY A N 1
ATOM 10386 C CA . GLY A 1 1305 ? -50.659 2.376 -35.508 1.00 86.38 1305 GLY A CA 1
ATOM 10387 C C . GLY A 1 1305 ? -50.635 1.392 -36.687 1.00 86.38 1305 GLY A C 1
ATOM 10388 O O . GLY A 1 1305 ? -51.224 0.314 -36.595 1.00 86.38 1305 GLY A O 1
ATOM 10389 N N . ARG A 1 1306 ? -49.953 1.726 -37.795 1.00 90.56 1306 ARG A N 1
ATOM 10390 C CA . ARG A 1 1306 ? -49.916 0.904 -39.024 1.00 90.56 1306 ARG A CA 1
ATOM 10391 C C . ARG A 1 1306 ? -49.106 -0.398 -38.881 1.00 90.56 1306 ARG A C 1
ATOM 10393 O O . ARG A 1 1306 ? -49.172 -1.256 -39.761 1.00 90.56 1306 ARG A O 1
ATOM 10400 N N . LEU A 1 1307 ? -48.336 -0.563 -37.801 1.00 93.00 1307 LEU A N 1
ATOM 10401 C CA . LEU A 1 1307 ? -47.373 -1.655 -37.595 1.00 93.00 1307 LEU A CA 1
ATOM 10402 C C . LEU A 1 1307 ? -47.926 -2.784 -36.701 1.00 93.00 1307 LEU A C 1
ATOM 10404 O O . LEU A 1 1307 ? -48.505 -2.533 -35.646 1.00 93.00 1307 LEU A O 1
ATOM 10408 N N . THR A 1 1308 ? -47.710 -4.047 -37.086 1.00 91.75 1308 THR A N 1
ATOM 10409 C CA . THR A 1 1308 ? -48.213 -5.242 -36.374 1.00 91.75 1308 THR A CA 1
ATOM 10410 C C . THR A 1 1308 ? -47.202 -6.404 -36.334 1.00 91.75 1308 THR A C 1
ATOM 10412 O O . THR A 1 1308 ? -46.225 -6.405 -37.081 1.00 91.75 1308 THR A O 1
ATOM 10415 N N . TYR A 1 1309 ? -47.425 -7.403 -35.468 1.00 91.81 1309 TYR A N 1
ATOM 10416 C CA . TYR A 1 1309 ? -46.585 -8.598 -35.267 1.00 91.81 1309 TYR A CA 1
ATOM 10417 C C . TYR A 1 1309 ? -47.415 -9.892 -35.126 1.00 91.81 1309 TYR A C 1
ATOM 10419 O O . TYR A 1 1309 ? -48.477 -9.861 -34.509 1.00 91.81 1309 TYR A O 1
ATOM 10427 N N . LYS A 1 1310 ? -46.931 -11.040 -35.634 1.00 89.19 1310 LYS A N 1
ATOM 10428 C CA . LYS A 1 1310 ? -47.633 -12.350 -35.637 1.00 89.19 1310 LYS A CA 1
ATOM 10429 C C . LYS A 1 1310 ? -46.709 -13.529 -35.281 1.00 89.19 1310 LYS A C 1
ATOM 10431 O O . LYS A 1 1310 ? -45.619 -13.587 -35.832 1.00 89.19 1310 LYS A O 1
ATOM 10436 N N . VAL A 1 1311 ? -47.165 -14.481 -34.453 1.00 86.94 1311 VAL A N 1
ATOM 10437 C CA . VAL A 1 1311 ? -46.407 -15.660 -33.946 1.00 86.94 1311 VAL A CA 1
ATOM 10438 C C . VAL A 1 1311 ? -46.579 -16.927 -34.812 1.00 86.94 1311 VAL A C 1
ATOM 10440 O O . VAL A 1 1311 ? -47.630 -17.119 -35.426 1.00 86.94 1311 VAL A O 1
ATOM 10443 N N . ASP A 1 1312 ? -45.567 -17.810 -34.816 1.00 80.88 1312 ASP A N 1
ATOM 10444 C CA . ASP A 1 1312 ? -45.514 -19.018 -35.669 1.00 80.88 1312 ASP A CA 1
ATOM 10445 C C . ASP A 1 1312 ? -45.996 -20.351 -35.031 1.00 80.88 1312 ASP A C 1
ATOM 10447 O O . ASP A 1 1312 ? -46.429 -21.243 -35.760 1.00 80.88 1312 ASP A O 1
ATOM 10451 N N . ASN A 1 1313 ? -45.902 -20.542 -33.703 1.00 76.31 1313 ASN A N 1
ATOM 10452 C CA . ASN A 1 1313 ? -46.039 -21.863 -33.041 1.00 76.31 1313 ASN A CA 1
ATOM 10453 C C . ASN A 1 1313 ? -47.229 -21.979 -32.058 1.00 76.31 1313 ASN A C 1
ATOM 10455 O O . ASN A 1 1313 ? -47.498 -21.063 -31.283 1.00 76.31 1313 ASN A O 1
ATOM 10459 N N . ASP A 1 1314 ? -47.869 -23.160 -32.017 1.00 74.38 1314 ASP A N 1
ATOM 10460 C CA . ASP A 1 1314 ? -49.073 -23.434 -31.202 1.00 74.38 1314 ASP A CA 1
ATOM 10461 C C . ASP A 1 1314 ? -48.808 -23.830 -29.724 1.00 74.38 1314 ASP A C 1
ATOM 10463 O O . ASP A 1 1314 ? -49.699 -23.664 -28.890 1.00 74.38 1314 ASP A O 1
ATOM 10467 N N . PHE A 1 1315 ? -47.616 -24.336 -29.369 1.00 75.38 1315 PHE A N 1
ATOM 10468 C CA . PHE A 1 1315 ? -47.263 -24.777 -28.001 1.00 75.38 1315 PHE A CA 1
ATOM 10469 C C . PHE A 1 1315 ? -45.899 -24.239 -27.535 1.00 75.38 1315 PHE A C 1
ATOM 10471 O O . PHE A 1 1315 ? -45.006 -23.991 -28.348 1.00 75.38 1315 PHE A O 1
ATOM 10478 N N . LEU A 1 1316 ? -45.716 -24.123 -26.212 1.00 75.31 1316 LEU A N 1
ATOM 10479 C CA . LEU A 1 1316 ? -44.468 -23.697 -25.564 1.00 75.31 1316 LEU A CA 1
ATOM 10480 C C . LEU A 1 1316 ? -43.910 -24.766 -24.598 1.00 75.31 1316 LEU A C 1
ATOM 10482 O O . LEU A 1 1316 ? -44.640 -25.412 -23.847 1.00 75.31 1316 LEU A O 1
ATOM 10486 N N . ASP A 1 1317 ? -42.589 -24.897 -24.609 1.00 77.12 1317 ASP A N 1
ATOM 10487 C CA . ASP A 1 1317 ? -41.705 -25.665 -23.713 1.00 77.12 1317 ASP A CA 1
ATOM 10488 C C . ASP A 1 1317 ? -41.322 -24.894 -22.428 1.00 77.12 1317 ASP A C 1
ATOM 10490 O O . ASP A 1 1317 ? -40.957 -25.494 -21.416 1.00 77.12 1317 ASP A O 1
ATOM 10494 N N . GLU A 1 1318 ? -41.433 -23.566 -22.465 1.00 76.50 1318 GLU A N 1
ATOM 10495 C CA . GLU A 1 1318 ? -41.205 -22.615 -21.371 1.00 76.50 1318 GLU A CA 1
ATOM 10496 C C . GLU A 1 1318 ? -42.496 -21.814 -21.114 1.00 76.50 1318 GLU A C 1
ATOM 10498 O O . GLU A 1 1318 ? -43.289 -21.612 -22.032 1.00 76.50 1318 GLU A O 1
ATOM 10503 N N . TRP A 1 1319 ? -42.726 -21.301 -19.898 1.00 82.12 1319 TRP A N 1
ATOM 10504 C CA . TRP A 1 1319 ? -43.950 -20.526 -19.611 1.00 82.12 1319 TRP A CA 1
ATOM 10505 C C . TRP A 1 1319 ? -44.004 -19.188 -20.366 1.00 82.12 1319 TRP A C 1
ATOM 10507 O O . TRP A 1 1319 ? -45.084 -18.690 -20.686 1.00 82.12 1319 TRP A O 1
ATOM 10517 N N . THR A 1 1320 ? -42.843 -18.600 -20.674 1.00 82.19 1320 THR A N 1
ATOM 10518 C CA . THR A 1 1320 ? -42.740 -17.363 -21.456 1.00 82.19 1320 THR A CA 1
ATOM 10519 C C . THR A 1 1320 ? -41.482 -17.349 -22.322 1.00 82.19 1320 THR A C 1
ATOM 10521 O O . THR A 1 1320 ? -40.375 -17.189 -21.805 1.00 82.19 1320 THR A O 1
ATOM 10524 N N . LYS A 1 1321 ? -41.651 -17.433 -23.646 1.00 83.75 1321 LYS A N 1
ATOM 10525 C CA . LYS A 1 1321 ? -40.573 -17.203 -24.620 1.00 83.75 1321 LYS A CA 1
ATOM 10526 C C . LYS A 1 1321 ? -40.431 -15.715 -24.938 1.00 83.75 1321 LYS A C 1
ATOM 10528 O O . LYS A 1 1321 ? -41.393 -14.955 -24.860 1.00 83.75 1321 LYS A O 1
ATOM 10533 N N . LYS A 1 1322 ? -39.219 -15.286 -25.293 1.00 85.69 1322 LYS A N 1
ATOM 10534 C CA . LYS A 1 1322 ? -38.893 -13.885 -25.612 1.00 85.69 1322 LYS A CA 1
ATOM 10535 C C . LYS A 1 1322 ? -38.430 -13.759 -27.055 1.00 85.69 1322 LYS A C 1
ATOM 10537 O O . LYS A 1 1322 ? -37.609 -14.561 -27.498 1.00 85.69 1322 LYS A O 1
ATOM 10542 N N . ASP A 1 1323 ? -38.921 -12.733 -27.738 1.00 88.12 1323 ASP A N 1
ATOM 10543 C CA . ASP A 1 1323 ? -38.527 -12.374 -29.099 1.00 88.12 1323 ASP A CA 1
ATOM 10544 C C . ASP A 1 1323 ? -38.151 -10.882 -29.185 1.00 88.12 1323 ASP A C 1
ATOM 10546 O O . ASP A 1 1323 ? -38.326 -10.130 -28.218 1.00 88.12 1323 ASP A O 1
ATOM 10550 N N . LEU A 1 1324 ? -37.520 -10.465 -30.283 1.00 91.00 1324 LEU A N 1
ATOM 10551 C CA . LEU A 1 1324 ? -36.815 -9.183 -30.359 1.00 91.00 1324 LEU A CA 1
ATOM 10552 C C . LEU A 1 1324 ? -36.601 -8.710 -31.802 1.00 91.00 1324 LEU A C 1
ATOM 10554 O O . LEU A 1 1324 ? -36.305 -9.534 -32.658 1.00 91.00 1324 LEU A O 1
ATOM 10558 N N . PHE A 1 1325 ? -36.576 -7.397 -32.045 1.00 92.12 1325 PHE A N 1
ATOM 10559 C CA . PHE A 1 1325 ? -35.976 -6.827 -33.265 1.00 92.12 1325 PHE A CA 1
ATOM 10560 C C . PHE A 1 1325 ? -34.973 -5.703 -32.955 1.00 92.12 1325 PHE A C 1
ATOM 10562 O O . PHE A 1 1325 ? -35.049 -5.081 -31.893 1.00 92.12 1325 PHE A O 1
ATOM 10569 N N . LEU A 1 1326 ? -34.011 -5.476 -33.859 1.00 89.88 1326 LEU A N 1
ATOM 10570 C CA . LEU A 1 1326 ? -33.019 -4.386 -33.808 1.00 89.88 1326 LEU A CA 1
ATOM 10571 C C . LEU A 1 1326 ? -33.319 -3.358 -34.921 1.00 89.88 1326 LEU A C 1
ATOM 10573 O O . LEU A 1 1326 ? -33.780 -3.744 -35.996 1.00 89.88 1326 LEU A O 1
ATOM 10577 N N . PHE A 1 1327 ? -33.054 -2.074 -34.679 1.00 90.06 1327 PHE A N 1
ATOM 10578 C CA . PHE A 1 1327 ? -33.307 -0.944 -35.577 1.00 90.06 1327 PHE A CA 1
ATOM 10579 C C . PHE A 1 1327 ? -32.277 0.186 -35.401 1.00 90.06 1327 PHE A C 1
ATOM 10581 O O . PHE A 1 1327 ? -31.699 0.338 -34.337 1.00 90.06 1327 PHE A O 1
ATOM 10588 N N . LYS A 1 1328 ? -32.084 1.046 -36.401 1.00 85.44 1328 LYS A N 1
ATOM 10589 C CA . LYS A 1 1328 ? -31.390 2.340 -36.270 1.00 85.44 1328 LYS A CA 1
ATOM 10590 C C . LYS A 1 1328 ? -32.369 3.491 -36.476 1.00 85.44 1328 LYS A C 1
ATOM 10592 O O . LYS A 1 1328 ? -33.383 3.316 -37.148 1.00 85.44 1328 LYS A O 1
ATOM 10597 N N . VAL A 1 1329 ? -32.062 4.641 -35.879 1.00 85.00 1329 VAL A N 1
ATOM 10598 C CA . VAL A 1 1329 ? -32.816 5.893 -36.044 1.00 85.00 1329 VAL A CA 1
ATOM 10599 C C . VAL A 1 1329 ? -32.032 6.794 -36.990 1.00 85.00 1329 VAL A C 1
ATOM 10601 O O . VAL A 1 1329 ? -30.836 6.988 -36.786 1.00 85.00 1329 VAL A O 1
ATOM 10604 N N . LEU A 1 1330 ? -32.696 7.318 -38.016 1.00 80.19 1330 LEU A N 1
ATOM 10605 C CA . LEU A 1 1330 ? -32.104 8.146 -39.065 1.00 80.19 1330 LEU A CA 1
ATOM 10606 C C . LEU A 1 1330 ? -32.936 9.417 -39.278 1.00 80.19 1330 LEU A C 1
ATOM 10608 O O . LEU A 1 1330 ? -34.161 9.400 -39.140 1.00 80.19 1330 LEU A O 1
ATOM 10612 N N . LEU A 1 1331 ? -32.262 10.505 -39.647 1.00 75.06 1331 LEU A N 1
ATOM 10613 C CA . LEU A 1 1331 ? -32.877 11.744 -40.116 1.00 75.06 1331 LEU A CA 1
ATOM 10614 C C . LEU A 1 1331 ? -33.036 11.668 -41.637 1.00 75.06 1331 LEU A C 1
ATOM 10616 O O . LEU A 1 1331 ? -32.057 11.475 -42.351 1.00 75.06 1331 LEU A O 1
ATOM 10620 N N . ASN A 1 1332 ? -34.253 11.854 -42.149 1.00 64.56 1332 ASN A N 1
ATOM 10621 C CA . ASN A 1 1332 ? -34.611 11.587 -43.553 1.00 64.56 1332 ASN A CA 1
ATOM 10622 C C . ASN A 1 1332 ? -33.984 12.545 -44.601 1.00 64.56 1332 ASN A C 1
ATOM 10624 O O . ASN A 1 1332 ? -34.433 12.584 -45.738 1.00 64.56 1332 ASN A O 1
ATOM 10628 N N . ASN A 1 1333 ? -32.978 13.337 -44.212 1.00 57.62 1333 ASN A N 1
ATOM 10629 C CA . ASN A 1 1333 ? -32.214 14.261 -45.059 1.00 57.62 1333 ASN A CA 1
ATOM 10630 C C . ASN A 1 1333 ? -30.695 14.256 -44.762 1.00 57.62 1333 ASN A C 1
ATOM 10632 O O . ASN A 1 1333 ? -29.956 14.983 -45.423 1.00 57.62 1333 ASN A O 1
ATOM 10636 N N . SER A 1 1334 ? -30.198 13.488 -43.780 1.00 49.03 1334 SER A N 1
ATOM 10637 C CA . SER A 1 1334 ? -28.755 13.408 -43.508 1.00 49.03 1334 SER A CA 1
ATOM 10638 C C . SER A 1 1334 ? -28.103 12.370 -44.425 1.00 49.03 1334 SER A C 1
ATOM 10640 O O . SER A 1 1334 ? -28.229 11.168 -44.202 1.00 49.03 1334 SER A O 1
ATOM 10642 N N . THR A 1 1335 ? -27.380 12.832 -45.450 1.00 50.75 1335 THR A N 1
ATOM 10643 C CA . THR A 1 1335 ? -26.487 11.978 -46.261 1.00 50.75 1335 THR A CA 1
ATOM 10644 C C . THR A 1 1335 ? -25.301 11.449 -45.455 1.00 50.75 1335 THR A C 1
ATOM 10646 O O . THR A 1 1335 ? -24.715 10.424 -45.807 1.00 50.75 1335 THR A O 1
ATOM 10649 N N . ASP A 1 1336 ? -24.958 12.138 -44.366 1.00 48.53 1336 ASP A N 1
ATOM 10650 C CA . ASP A 1 1336 ? -24.002 11.661 -43.381 1.00 48.53 1336 ASP A CA 1
ATOM 10651 C C . ASP A 1 1336 ? -24.561 10.436 -42.633 1.00 48.53 1336 ASP A C 1
ATOM 10653 O O . ASP A 1 1336 ? -25.637 10.477 -42.036 1.00 48.53 1336 ASP A O 1
ATOM 10657 N N . ASN A 1 1337 ? -23.822 9.328 -42.700 1.00 46.28 1337 ASN A N 1
ATOM 10658 C CA . ASN A 1 1337 ? -24.170 8.046 -42.080 1.00 46.28 1337 ASN A CA 1
ATOM 10659 C C . ASN A 1 1337 ? -23.500 7.883 -40.698 1.00 46.28 1337 ASN A C 1
ATOM 10661 O O . ASN A 1 1337 ? -23.230 6.757 -40.267 1.00 46.28 1337 ASN A O 1
ATOM 10665 N N . SER A 1 1338 ? -23.226 8.996 -40.010 1.00 43.59 1338 SER A N 1
ATOM 10666 C CA . SER A 1 1338 ? -22.679 9.067 -38.651 1.00 43.59 1338 SER A CA 1
ATOM 10667 C C . SER A 1 1338 ? -23.568 8.302 -37.659 1.00 43.59 1338 SER A C 1
ATOM 10669 O O . SER A 1 1338 ? -24.608 8.751 -37.176 1.00 43.59 1338 SER A O 1
ATOM 10671 N N . ALA A 1 1339 ? -23.184 7.048 -37.414 1.00 42.53 1339 ALA A N 1
ATOM 10672 C CA . ALA A 1 1339 ? -24.072 6.043 -36.849 1.00 42.53 1339 ALA A CA 1
ATOM 10673 C C . ALA A 1 1339 ? -24.268 6.200 -35.334 1.00 42.53 1339 ALA A C 1
ATOM 10675 O O . ALA A 1 1339 ? -23.566 5.584 -34.534 1.00 42.53 1339 ALA A O 1
ATOM 10676 N N . ILE A 1 1340 ? -25.305 6.947 -34.965 1.00 55.56 1340 ILE A N 1
ATOM 10677 C CA . ILE A 1 1340 ? -25.936 6.898 -33.641 1.00 55.56 1340 ILE A CA 1
ATOM 10678 C C . ILE A 1 1340 ? -26.339 5.438 -33.332 1.00 55.56 1340 ILE A C 1
ATOM 10680 O O . ILE A 1 1340 ? -26.717 4.697 -34.246 1.00 55.56 1340 ILE A O 1
ATOM 10684 N N . ASP A 1 1341 ? -26.226 5.034 -32.060 1.00 58.56 1341 ASP A N 1
ATOM 10685 C CA . ASP A 1 1341 ? -26.300 3.642 -31.573 1.00 58.56 1341 ASP A CA 1
ATOM 10686 C C . ASP A 1 1341 ? -27.369 2.741 -32.236 1.00 58.56 1341 ASP A C 1
ATOM 10688 O O . ASP A 1 1341 ? -28.471 3.167 -32.591 1.00 58.56 1341 ASP A O 1
ATOM 10692 N N . GLU A 1 1342 ? -27.058 1.442 -32.360 1.00 76.81 1342 GLU A N 1
ATOM 10693 C CA . GLU A 1 1342 ? -28.020 0.427 -32.812 1.00 76.81 1342 GLU A CA 1
ATOM 10694 C C . GLU A 1 1342 ? -29.057 0.104 -31.726 1.00 76.81 1342 GLU A C 1
ATOM 10696 O O . GLU A 1 1342 ? -28.749 -0.497 -30.698 1.00 76.81 1342 GLU A O 1
ATOM 10701 N N . ASN A 1 1343 ? -30.313 0.423 -32.025 1.00 83.38 1343 ASN A N 1
ATOM 10702 C CA . ASN A 1 1343 ? -31.483 0.444 -31.150 1.00 83.38 1343 ASN A CA 1
ATOM 10703 C C . ASN A 1 1343 ? -32.365 -0.814 -31.319 1.00 83.38 1343 ASN A C 1
ATOM 10705 O O . ASN A 1 1343 ? -32.081 -1.662 -32.161 1.00 83.38 1343 ASN A O 1
ATOM 10709 N N . ARG A 1 1344 ? -33.354 -1.074 -30.439 1.00 89.62 1344 ARG A N 1
ATOM 10710 C CA . ARG A 1 1344 ? -34.030 -2.405 -30.376 1.00 89.62 1344 ARG A CA 1
ATOM 10711 C C . ARG A 1 1344 ? -35.364 -2.435 -29.609 1.00 89.62 1344 ARG A C 1
ATOM 10713 O O . ARG A 1 1344 ? -35.490 -1.696 -28.645 1.00 89.62 1344 ARG A O 1
ATOM 10720 N N . PHE A 1 1345 ? -36.289 -3.354 -29.930 1.00 89.88 1345 PHE A N 1
ATOM 10721 C CA . PHE A 1 1345 ? -37.660 -3.451 -29.363 1.00 89.88 1345 PHE A CA 1
ATOM 10722 C C . PHE A 1 1345 ? -38.100 -4.884 -28.940 1.00 89.88 1345 PHE A C 1
ATOM 10724 O O . PHE A 1 1345 ? -37.870 -5.848 -29.676 1.00 89.88 1345 PHE A O 1
ATOM 10731 N N . LYS A 1 1346 ? -38.687 -5.048 -27.734 1.00 90.38 1346 LYS A N 1
ATOM 10732 C CA . LYS A 1 1346 ? -38.992 -6.352 -27.064 1.00 90.38 1346 LYS A CA 1
ATOM 10733 C C . LYS A 1 1346 ? -40.346 -6.953 -27.438 1.00 90.38 1346 LYS A C 1
ATOM 10735 O O . LYS A 1 1346 ? -41.344 -6.245 -27.481 1.00 90.38 1346 LYS A O 1
ATOM 10740 N N . ILE A 1 1347 ? -40.406 -8.287 -27.469 1.00 88.44 1347 ILE A N 1
ATOM 10741 C CA . ILE A 1 1347 ? -41.646 -9.071 -27.564 1.00 88.44 1347 ILE A CA 1
ATOM 10742 C C . ILE A 1 1347 ? -41.606 -10.254 -26.566 1.00 88.44 1347 ILE A C 1
ATOM 10744 O O . ILE A 1 1347 ? -40.535 -10.764 -26.222 1.00 88.44 1347 ILE A O 1
ATOM 10748 N N . SER A 1 1348 ? -42.751 -10.696 -26.037 1.00 87.19 1348 SER A N 1
ATOM 10749 C CA . SER A 1 1348 ? -42.868 -11.857 -25.133 1.00 87.19 1348 SER A CA 1
ATOM 10750 C C . SER A 1 1348 ? -44.130 -12.688 -25.402 1.00 87.19 1348 SER A C 1
ATOM 10752 O O . SER A 1 1348 ? -45.220 -12.143 -25.534 1.00 87.19 1348 SER A O 1
ATOM 10754 N N . ILE A 1 1349 ? -43.977 -14.013 -25.459 1.00 86.62 1349 ILE A N 1
ATOM 10755 C CA . ILE A 1 1349 ? -45.012 -14.992 -25.827 1.00 86.62 1349 ILE A CA 1
ATOM 10756 C C . ILE A 1 1349 ? -45.276 -15.895 -24.612 1.00 86.62 1349 ILE A C 1
ATOM 10758 O O . ILE A 1 1349 ? -44.339 -16.554 -24.162 1.00 86.62 1349 ILE A O 1
ATOM 10762 N N . THR A 1 1350 ? -46.494 -15.932 -24.054 1.00 85.50 1350 THR A N 1
ATOM 10763 C CA . THR A 1 1350 ? -46.763 -16.573 -22.740 1.00 85.50 1350 THR A CA 1
ATOM 10764 C C . THR A 1 1350 ? -48.088 -17.338 -22.634 1.00 85.50 1350 THR A C 1
ATOM 10766 O O . THR A 1 1350 ? -49.120 -16.895 -23.139 1.00 85.50 1350 THR A O 1
ATOM 10769 N N . TYR A 1 1351 ? -48.089 -18.454 -21.889 1.00 83.81 1351 TYR A N 1
ATOM 10770 C CA . TYR A 1 1351 ? -49.314 -19.183 -21.511 1.00 83.81 1351 TYR A CA 1
ATOM 10771 C C . TYR A 1 1351 ? -50.283 -18.353 -20.653 1.00 83.81 1351 TYR A C 1
ATOM 10773 O O . TYR A 1 1351 ? -51.479 -18.639 -20.630 1.00 83.81 1351 TYR A O 1
ATOM 10781 N N . ALA A 1 1352 ? -49.806 -17.309 -19.974 1.00 82.12 1352 ALA A N 1
ATOM 10782 C CA . ALA A 1 1352 ? -50.650 -16.435 -19.160 1.00 82.12 1352 ALA A CA 1
ATOM 10783 C C . ALA A 1 1352 ? -51.718 -15.670 -19.960 1.00 82.12 1352 ALA A C 1
ATOM 10785 O O . ALA A 1 1352 ? -52.737 -15.272 -19.403 1.00 82.12 1352 ALA A O 1
ATOM 10786 N N . ALA A 1 1353 ? -51.505 -15.488 -21.266 1.00 82.44 1353 ALA A N 1
ATOM 10787 C CA . ALA A 1 1353 ? -52.451 -14.829 -22.161 1.00 82.44 1353 ALA A CA 1
ATOM 10788 C C . ALA A 1 1353 ? -53.481 -15.800 -22.791 1.00 82.44 1353 ALA A C 1
ATOM 10790 O O . ALA A 1 1353 ? -54.212 -15.407 -23.701 1.00 82.44 1353 ALA A O 1
ATOM 10791 N N . LEU A 1 1354 ? -53.555 -17.064 -22.340 1.00 83.00 1354 LEU A N 1
ATOM 10792 C CA . LEU A 1 1354 ? -54.532 -18.041 -22.840 1.00 83.00 1354 LEU A CA 1
ATOM 10793 C C . LEU A 1 1354 ? -55.989 -17.588 -22.584 1.00 83.00 1354 LEU A C 1
ATOM 10795 O O . LEU A 1 1354 ? -56.377 -17.391 -21.428 1.00 83.00 1354 LEU A O 1
ATOM 10799 N N . PRO A 1 1355 ? -56.839 -17.492 -23.625 1.00 79.56 1355 PRO A N 1
ATOM 10800 C CA . PRO A 1 1355 ? -58.245 -17.142 -23.464 1.00 79.56 1355 PRO A CA 1
ATOM 10801 C C . PRO A 1 1355 ? -59.062 -18.326 -22.925 1.00 79.56 1355 PRO A C 1
ATOM 10803 O O . PRO A 1 1355 ? -58.826 -19.487 -23.265 1.00 79.56 1355 PRO A O 1
ATOM 10806 N N . SER A 1 1356 ? -60.084 -18.035 -22.114 1.00 75.62 1356 SER A N 1
ATOM 10807 C CA . SER A 1 1356 ? -60.801 -19.049 -21.322 1.00 75.62 1356 SER A CA 1
ATOM 10808 C C . SER A 1 1356 ? -61.472 -20.165 -22.133 1.00 75.62 1356 SER A C 1
ATOM 10810 O O . SER A 1 1356 ? -61.652 -21.258 -21.603 1.00 75.62 1356 SER A O 1
ATOM 10812 N N . HIS A 1 1357 ? -61.799 -19.936 -23.410 1.00 79.69 1357 HIS A N 1
ATOM 10813 C CA . HIS A 1 1357 ? -62.405 -20.959 -24.270 1.00 79.69 1357 HIS A CA 1
ATOM 10814 C C . HIS A 1 1357 ? -61.460 -22.139 -24.590 1.00 79.69 1357 HIS A C 1
ATOM 10816 O O . HIS A 1 1357 ? -61.948 -23.196 -24.976 1.00 79.69 1357 HIS A O 1
ATOM 10822 N N . ARG A 1 1358 ? -60.141 -22.005 -24.362 1.00 81.56 1358 ARG A N 1
ATOM 10823 C CA . ARG A 1 1358 ? -59.125 -23.056 -24.597 1.00 81.56 1358 ARG A CA 1
ATOM 10824 C C . ARG A 1 1358 ? -58.641 -23.796 -23.339 1.00 81.56 1358 ARG A C 1
ATOM 10826 O O . ARG A 1 1358 ? -57.782 -24.664 -23.426 1.00 81.56 1358 ARG A O 1
ATOM 10833 N N . LEU A 1 1359 ? -59.173 -23.487 -22.151 1.00 80.38 1359 LEU A N 1
ATOM 10834 C CA . LEU A 1 1359 ? -58.690 -24.061 -20.876 1.00 80.38 1359 LEU A CA 1
ATOM 10835 C C . LEU A 1 1359 ? -58.818 -25.591 -20.776 1.00 80.38 1359 LEU A C 1
ATOM 10837 O O . LEU A 1 1359 ? -57.983 -26.245 -20.151 1.00 80.38 1359 LEU A O 1
ATOM 10841 N N . HIS A 1 1360 ? -59.860 -26.158 -21.386 1.00 79.19 1360 HIS A N 1
ATOM 10842 C CA . HIS A 1 1360 ? -60.163 -27.591 -21.335 1.00 79.19 1360 HIS A CA 1
ATOM 10843 C C . HIS A 1 1360 ? -59.133 -28.457 -22.084 1.00 79.19 1360 HIS A C 1
ATOM 10845 O O . HIS A 1 1360 ? -59.049 -29.656 -21.837 1.00 79.19 1360 HIS A O 1
ATOM 10851 N N . GLU A 1 1361 ? -58.305 -27.853 -22.941 1.00 78.00 1361 GLU A N 1
ATOM 10852 C CA . GLU A 1 1361 ? -57.199 -28.519 -23.636 1.00 78.00 1361 GLU A CA 1
ATOM 10853 C C . GLU A 1 1361 ? -56.039 -28.903 -22.677 1.00 78.00 1361 GLU A C 1
ATOM 10855 O O . GLU A 1 1361 ? -55.105 -29.586 -23.097 1.00 78.00 1361 GLU A O 1
ATOM 10860 N N . PHE A 1 1362 ? -56.074 -28.487 -21.393 1.00 78.38 1362 PHE A N 1
ATOM 10861 C CA . PHE A 1 1362 ? -54.912 -28.554 -20.488 1.00 78.38 1362 PHE A CA 1
ATOM 10862 C C . PHE A 1 1362 ? -55.138 -29.075 -19.032 1.00 78.38 1362 PHE A C 1
ATOM 10864 O O . PHE A 1 1362 ? -54.134 -29.309 -18.356 1.00 78.38 1362 PHE A O 1
ATOM 10871 N N . ILE A 1 1363 ? -56.366 -29.220 -18.481 1.00 81.50 1363 ILE A N 1
ATOM 10872 C CA . ILE A 1 1363 ? -56.603 -29.347 -17.001 1.00 81.50 1363 ILE A CA 1
ATOM 10873 C C . ILE A 1 1363 ? -57.804 -30.268 -16.618 1.00 81.50 1363 ILE A C 1
ATOM 10875 O O . ILE A 1 1363 ? -58.781 -30.312 -17.360 1.00 81.50 1363 ILE A O 1
ATOM 10879 N N . GLN A 1 1364 ? -57.775 -30.961 -15.454 1.00 81.12 1364 GLN A N 1
ATOM 10880 C CA . GLN A 1 1364 ? -58.853 -31.843 -14.919 1.00 81.12 1364 GLN A CA 1
ATOM 10881 C C . GLN A 1 1364 ? -59.177 -31.619 -13.412 1.00 81.12 1364 GLN A C 1
ATOM 10883 O O . GLN A 1 1364 ? -58.299 -31.229 -12.643 1.00 81.12 1364 GLN A O 1
ATOM 10888 N N . LEU A 1 1365 ? -60.431 -31.852 -12.966 1.00 82.75 1365 LEU A N 1
ATOM 10889 C CA . LEU A 1 1365 ? -60.959 -31.430 -11.640 1.00 82.75 1365 LEU A CA 1
ATOM 10890 C C . LEU A 1 1365 ? -62.097 -32.339 -11.083 1.00 82.75 1365 LEU A C 1
ATOM 10892 O O . LEU A 1 1365 ? -62.888 -32.858 -11.867 1.00 82.75 1365 LEU A O 1
ATOM 10896 N N . HIS A 1 1366 ? -62.238 -32.453 -9.748 1.00 84.31 1366 HIS A N 1
ATOM 10897 C CA . HIS A 1 1366 ? -63.305 -33.194 -9.023 1.00 84.31 1366 HIS A CA 1
ATOM 10898 C C . HIS A 1 1366 ? -63.963 -32.362 -7.883 1.00 84.31 1366 HIS A C 1
ATOM 10900 O O . HIS A 1 1366 ? -63.599 -31.212 -7.671 1.00 84.31 1366 HIS A O 1
ATOM 10906 N N . SER A 1 1367 ? -64.943 -32.910 -7.144 1.00 84.88 1367 SER A N 1
ATOM 10907 C CA . SER A 1 1367 ? -65.757 -32.170 -6.145 1.00 84.88 1367 SER A CA 1
ATOM 10908 C C . SER A 1 1367 ? -65.389 -32.445 -4.676 1.00 84.88 1367 SER A C 1
ATOM 10910 O O . SER A 1 1367 ? -65.159 -33.592 -4.306 1.00 84.88 1367 SER A O 1
ATOM 10912 N N . VAL A 1 1368 ? -65.437 -31.415 -3.818 1.00 84.69 1368 VAL A N 1
ATOM 10913 C CA . VAL A 1 1368 ? -65.225 -31.501 -2.346 1.00 84.69 1368 VAL A CA 1
ATOM 10914 C C . VAL A 1 1368 ? -66.530 -31.863 -1.601 1.00 84.69 1368 VAL A C 1
ATOM 10916 O O . VAL A 1 1368 ? -67.602 -31.444 -2.037 1.00 84.69 1368 VAL A O 1
ATOM 10919 N N . VAL A 1 1369 ? -66.466 -32.574 -0.460 1.00 84.25 1369 VAL A N 1
ATOM 10920 C CA . VAL A 1 1369 ? -67.632 -32.956 0.384 1.00 84.25 1369 VAL A CA 1
ATOM 10921 C C . VAL A 1 1369 ? -67.430 -32.567 1.859 1.00 84.25 1369 VAL A C 1
ATOM 10923 O O . VAL A 1 1369 ? -66.365 -32.817 2.417 1.00 84.25 1369 VAL A O 1
ATOM 10926 N N . VAL A 1 1370 ? -68.448 -31.988 2.517 1.00 82.69 1370 VAL A N 1
ATOM 10927 C CA . VAL A 1 1370 ? -68.379 -31.548 3.933 1.00 82.69 1370 VAL A CA 1
ATOM 10928 C C . VAL A 1 1370 ? -69.761 -31.495 4.618 1.00 82.69 1370 VAL A C 1
ATOM 10930 O O . VAL A 1 1370 ? -70.785 -31.413 3.943 1.00 82.69 1370 VAL A O 1
ATOM 10933 N N . SER A 1 1371 ? -69.825 -31.525 5.957 1.00 77.25 1371 SER A N 1
ATOM 10934 C CA . SER A 1 1371 ? -71.066 -31.282 6.722 1.00 77.25 1371 SER A CA 1
ATOM 10935 C C . SER A 1 1371 ? -71.391 -29.786 6.873 1.00 77.25 1371 SER A C 1
ATOM 10937 O O . SER A 1 1371 ? -70.520 -28.922 6.746 1.00 77.25 1371 SER A O 1
ATOM 10939 N N . ARG A 1 1372 ? -72.652 -29.452 7.179 1.00 75.56 1372 ARG A N 1
ATOM 10940 C CA . ARG A 1 1372 ? -73.080 -28.072 7.483 1.00 75.56 1372 ARG A CA 1
ATOM 10941 C C . ARG A 1 1372 ? -72.312 -27.524 8.700 1.00 75.56 1372 ARG A C 1
ATOM 10943 O O . ARG A 1 1372 ? -72.381 -28.099 9.783 1.00 75.56 1372 ARG A O 1
ATOM 10950 N N . GLY A 1 1373 ? -71.552 -26.438 8.527 1.00 74.81 1373 GLY A N 1
ATOM 10951 C CA . GLY A 1 1373 ? -70.623 -25.946 9.557 1.00 74.81 1373 GLY A CA 1
ATOM 10952 C C . GLY A 1 1373 ? -69.413 -26.860 9.838 1.00 74.81 1373 GLY A C 1
ATOM 10953 O O . GLY A 1 1373 ? -68.839 -26.787 10.929 1.00 74.81 1373 GLY A O 1
ATOM 10954 N N . GLY A 1 1374 ? -69.057 -27.753 8.908 1.00 80.50 1374 GLY A N 1
ATOM 10955 C CA . GLY A 1 1374 ? -67.877 -28.626 8.943 1.00 80.50 1374 GLY A CA 1
ATOM 10956 C C . GLY A 1 1374 ? -66.616 -27.991 8.339 1.00 80.50 1374 GLY A C 1
ATOM 10957 O O . GLY A 1 1374 ? -66.695 -26.970 7.650 1.00 80.50 1374 GLY A O 1
ATOM 10958 N N . SER A 1 1375 ? -65.458 -28.621 8.566 1.00 86.81 1375 SER A N 1
ATOM 10959 C CA . SER A 1 1375 ? -64.183 -28.272 7.918 1.00 86.81 1375 SER A CA 1
ATOM 10960 C C . SER A 1 1375 ? -63.444 -29.515 7.400 1.00 86.81 1375 SER A C 1
ATOM 10962 O O . SER A 1 1375 ? -63.444 -30.551 8.060 1.00 86.81 1375 SER A O 1
ATOM 10964 N N . VAL A 1 1376 ? -62.842 -29.427 6.206 1.00 88.25 1376 VAL A N 1
ATOM 10965 C CA . VAL A 1 1376 ? -62.171 -30.547 5.512 1.00 88.25 1376 VAL A CA 1
ATOM 10966 C C . VAL A 1 1376 ? -60.961 -30.065 4.702 1.00 88.25 1376 VAL A C 1
ATOM 10968 O O . VAL A 1 1376 ? -60.993 -28.968 4.148 1.00 88.25 1376 VAL A O 1
ATOM 10971 N N . ALA A 1 1377 ? -59.896 -30.866 4.621 1.00 86.94 1377 ALA A N 1
ATOM 10972 C CA . ALA A 1 1377 ? -58.703 -30.548 3.834 1.00 86.94 1377 ALA A CA 1
ATOM 10973 C C . ALA A 1 1377 ? -58.843 -30.959 2.354 1.00 86.94 1377 ALA A C 1
ATOM 10975 O O . ALA A 1 1377 ? -59.347 -32.037 2.041 1.00 86.94 1377 ALA A O 1
ATOM 10976 N N . ILE A 1 1378 ? -58.356 -30.113 1.443 1.00 87.31 1378 ILE A N 1
ATOM 10977 C CA . ILE A 1 1378 ? -58.265 -30.392 0.004 1.00 87.31 1378 ILE A CA 1
ATOM 10978 C C . ILE A 1 1378 ? -56.895 -31.020 -0.293 1.00 87.31 1378 ILE A C 1
ATOM 10980 O O . ILE A 1 1378 ? -55.865 -30.542 0.179 1.00 87.31 1378 ILE A O 1
ATOM 10984 N N . ASN A 1 1379 ? -56.913 -32.105 -1.067 1.00 83.88 1379 ASN A N 1
ATOM 10985 C CA . ASN A 1 1379 ? -55.771 -32.966 -1.395 1.00 83.88 1379 ASN A CA 1
ATOM 10986 C C . ASN A 1 1379 ? -55.850 -33.489 -2.850 1.00 83.88 1379 ASN A C 1
ATOM 10988 O O . ASN A 1 1379 ? -56.753 -33.102 -3.599 1.00 83.88 1379 ASN A O 1
ATOM 10992 N N . GLU A 1 1380 ? -54.945 -34.398 -3.236 1.00 82.12 1380 GLU A N 1
ATOM 10993 C CA . GLU A 1 1380 ? -54.810 -34.957 -4.599 1.00 82.12 1380 GLU A CA 1
ATOM 10994 C C . GLU A 1 1380 ? -56.106 -35.482 -5.243 1.00 82.12 1380 GLU A C 1
ATOM 10996 O O . GLU A 1 1380 ? -56.256 -35.398 -6.460 1.00 82.12 1380 GLU A O 1
ATOM 11001 N N . SER A 1 1381 ? -57.092 -35.939 -4.462 1.00 83.25 1381 SER A N 1
ATOM 11002 C CA . SER A 1 1381 ? -58.365 -36.426 -5.020 1.00 83.25 1381 SER A CA 1
ATOM 11003 C C . SER A 1 1381 ? -59.194 -35.354 -5.758 1.00 83.25 1381 SER A C 1
ATOM 11005 O O . SER A 1 1381 ? -60.111 -35.703 -6.504 1.00 83.25 1381 SER A O 1
ATOM 11007 N N . HIS A 1 1382 ? -58.858 -34.064 -5.616 1.00 85.56 1382 HIS A N 1
ATOM 11008 C CA . HIS A 1 1382 ? -59.681 -32.941 -6.081 1.00 85.56 1382 HIS A CA 1
ATOM 11009 C C . HIS A 1 1382 ? -59.184 -32.221 -7.356 1.00 85.56 1382 HIS A C 1
ATOM 11011 O O . HIS A 1 1382 ? -60.006 -31.664 -8.084 1.00 85.56 1382 HIS A O 1
ATOM 11017 N N . VAL A 1 1383 ? -57.873 -32.183 -7.648 1.00 80.94 1383 VAL A N 1
ATOM 11018 C CA . VAL A 1 1383 ? -57.286 -31.341 -8.723 1.00 80.94 1383 VAL A CA 1
ATOM 11019 C C . VAL A 1 1383 ? -56.152 -32.073 -9.452 1.00 80.94 1383 VAL A C 1
ATOM 11021 O O . VAL A 1 1383 ? -55.192 -32.487 -8.809 1.00 80.94 1383 VAL A O 1
ATOM 11024 N N . ASN A 1 1384 ? -56.206 -32.166 -10.790 1.00 78.94 1384 ASN A N 1
ATOM 11025 C CA . ASN A 1 1384 ? -55.168 -32.807 -11.611 1.00 78.94 1384 ASN A CA 1
ATOM 11026 C C . ASN A 1 1384 ? -54.690 -31.901 -12.774 1.00 78.94 1384 ASN A C 1
ATOM 11028 O O . ASN A 1 1384 ? -55.477 -31.297 -13.504 1.00 78.94 1384 ASN A O 1
ATOM 11032 N N . LEU A 1 1385 ? -53.365 -31.805 -12.939 1.00 77.62 1385 LEU A N 1
ATOM 11033 C CA . LEU A 1 1385 ? -52.663 -30.890 -13.852 1.00 77.62 1385 LEU A CA 1
ATOM 11034 C C . LEU A 1 1385 ? -51.615 -31.591 -14.744 1.00 77.62 1385 LEU A C 1
ATOM 11036 O O . LEU A 1 1385 ? -50.678 -30.957 -15.239 1.00 77.62 1385 LEU A O 1
ATOM 11040 N N . ASP A 1 1386 ? -51.749 -32.904 -14.962 1.00 77.38 1386 ASP A N 1
ATOM 11041 C CA . ASP A 1 1386 ? -50.697 -33.717 -15.589 1.00 77.38 1386 ASP A CA 1
ATOM 11042 C C . ASP A 1 1386 ? -50.349 -33.367 -17.045 1.00 77.38 1386 ASP A C 1
ATOM 11044 O O . ASP A 1 1386 ? -49.236 -33.655 -17.486 1.00 77.38 1386 ASP A O 1
ATOM 11048 N N . VAL A 1 1387 ? -51.243 -32.722 -17.803 1.00 79.06 1387 VAL A N 1
ATOM 11049 C CA . VAL A 1 1387 ? -50.946 -32.295 -19.186 1.00 79.06 1387 VAL A CA 1
ATOM 11050 C C . VAL A 1 1387 ? -49.895 -31.182 -19.193 1.00 79.06 1387 VAL A C 1
ATOM 11052 O O . VAL A 1 1387 ? -48.884 -31.290 -19.890 1.00 79.06 1387 VAL A O 1
ATOM 11055 N N . ILE A 1 1388 ? -50.075 -30.152 -18.358 1.00 77.56 1388 ILE A N 1
ATOM 11056 C CA . ILE A 1 1388 ? -49.083 -29.079 -18.204 1.00 77.56 1388 ILE A CA 1
ATOM 11057 C C . ILE A 1 1388 ? -47.800 -29.656 -17.582 1.00 77.56 1388 ILE A C 1
ATOM 11059 O O . ILE A 1 1388 ? -46.716 -29.391 -18.096 1.00 77.56 1388 ILE A O 1
ATOM 11063 N N . ARG A 1 1389 ? -47.908 -30.523 -16.560 1.00 74.00 1389 ARG A N 1
ATOM 11064 C CA . ARG A 1 1389 ? -46.756 -31.171 -15.893 1.00 74.00 1389 ARG A CA 1
ATOM 11065 C C . ARG A 1 1389 ? -45.924 -32.085 -16.813 1.00 74.00 1389 ARG A C 1
ATOM 11067 O O . ARG A 1 1389 ? -44.756 -32.331 -16.523 1.00 74.00 1389 ARG A O 1
ATOM 11074 N N . LYS A 1 1390 ? -46.488 -32.590 -17.919 1.00 76.50 1390 LYS A N 1
ATOM 11075 C CA . LYS A 1 1390 ? -45.751 -33.366 -18.938 1.00 76.50 1390 LYS A CA 1
ATOM 11076 C C . LYS A 1 1390 ? -44.948 -32.490 -19.900 1.00 76.50 1390 LYS A C 1
ATOM 11078 O O . LYS A 1 1390 ? -43.826 -32.857 -20.249 1.00 76.50 1390 LYS A O 1
ATOM 11083 N N . ASN A 1 1391 ? -45.509 -31.361 -20.333 1.00 74.25 1391 ASN A N 1
ATOM 11084 C CA . ASN A 1 1391 ? -44.893 -30.503 -21.351 1.00 74.25 1391 ASN A CA 1
ATOM 11085 C C . ASN A 1 1391 ? -43.972 -29.428 -20.751 1.00 74.25 1391 ASN A C 1
ATOM 11087 O O . ASN A 1 1391 ? -42.946 -29.099 -21.346 1.00 74.25 1391 ASN A O 1
ATOM 11091 N N . PHE A 1 1392 ? -44.299 -28.922 -19.562 1.00 70.81 1392 PHE A N 1
ATOM 11092 C CA . PHE A 1 1392 ? -43.535 -27.912 -18.835 1.00 70.81 1392 PHE A CA 1
ATOM 11093 C C . PHE A 1 1392 ? -42.799 -28.544 -17.644 1.00 70.81 1392 PHE A C 1
ATOM 11095 O O . PHE A 1 1392 ? -43.378 -29.308 -16.877 1.00 70.81 1392 PHE A O 1
ATOM 11102 N N . ARG A 1 1393 ? -41.500 -28.248 -17.501 1.00 68.56 1393 ARG A N 1
ATOM 11103 C CA . ARG A 1 1393 ? -40.591 -28.977 -16.590 1.00 68.56 1393 ARG A CA 1
ATOM 11104 C C . ARG A 1 1393 ? -40.361 -28.331 -15.222 1.00 68.56 1393 ARG A C 1
ATOM 11106 O O . ARG A 1 1393 ? -39.623 -28.902 -14.422 1.00 68.56 1393 ARG A O 1
ATOM 11113 N N . GLU A 1 1394 ? -40.918 -27.152 -14.965 1.00 69.56 1394 GLU A N 1
ATOM 11114 C CA . GLU A 1 1394 ? -40.722 -26.448 -13.693 1.00 69.56 1394 GLU A CA 1
ATOM 11115 C C . GLU A 1 1394 ? -41.882 -26.688 -12.719 1.00 69.56 1394 GLU A C 1
ATOM 11117 O O . GLU A 1 1394 ? -42.975 -27.112 -13.092 1.00 69.56 1394 GLU A O 1
ATOM 11122 N N . GLU A 1 1395 ? -41.638 -26.401 -11.444 1.00 75.44 1395 GLU A N 1
ATOM 11123 C CA . GLU A 1 1395 ? -42.637 -26.525 -10.385 1.00 75.44 1395 GLU A CA 1
ATOM 11124 C C . GLU A 1 1395 ? -43.745 -25.465 -10.548 1.00 75.44 1395 GLU A C 1
ATOM 11126 O O . GLU A 1 1395 ? -43.463 -24.276 -10.719 1.00 75.44 1395 GLU A O 1
ATOM 11131 N N . LEU A 1 1396 ? -45.009 -25.899 -10.498 1.00 79.06 1396 LEU A N 1
ATOM 11132 C CA . LEU A 1 1396 ? -46.193 -25.045 -10.646 1.00 79.06 1396 LEU A CA 1
ATOM 11133 C C . LEU A 1 1396 ? -46.775 -24.650 -9.285 1.00 79.06 1396 LEU A C 1
ATOM 11135 O O . LEU A 1 1396 ? -46.805 -25.453 -8.347 1.00 79.06 1396 LEU A O 1
ATOM 11139 N N . LEU A 1 1397 ? -47.275 -23.418 -9.202 1.00 80.94 1397 LEU A N 1
ATOM 11140 C CA . LEU A 1 1397 ? -47.906 -22.843 -8.016 1.00 80.94 1397 LEU A CA 1
ATOM 11141 C C . LEU A 1 1397 ? -49.372 -22.474 -8.305 1.00 80.94 1397 LEU A C 1
ATOM 11143 O O . LEU A 1 1397 ? -49.723 -22.179 -9.449 1.00 80.94 1397 LEU A O 1
ATOM 11147 N N . VAL A 1 1398 ? -50.209 -22.476 -7.265 1.00 80.38 1398 VAL A N 1
ATOM 11148 C CA . VAL A 1 1398 ? -51.676 -22.376 -7.344 1.00 80.38 1398 VAL A CA 1
ATOM 11149 C C . VAL A 1 1398 ? -52.190 -21.261 -6.420 1.00 80.38 1398 VAL A C 1
ATOM 11151 O O . VAL A 1 1398 ? -51.964 -21.321 -5.218 1.00 80.38 1398 VAL A O 1
ATOM 11154 N N . ASP A 1 1399 ? -52.863 -20.243 -6.962 1.00 80.88 1399 ASP A N 1
ATOM 11155 C CA . ASP A 1 1399 ? -53.253 -18.986 -6.288 1.00 80.88 1399 ASP A CA 1
ATOM 11156 C C . ASP A 1 1399 ? -54.781 -18.880 -6.120 1.00 80.88 1399 ASP A C 1
ATOM 11158 O O . ASP A 1 1399 ? -55.482 -18.471 -7.044 1.00 80.88 1399 ASP A O 1
ATOM 11162 N N . PHE A 1 1400 ? -55.318 -19.252 -4.955 1.00 77.75 1400 PHE A N 1
ATOM 11163 C CA . PHE A 1 1400 ? -56.760 -19.308 -4.639 1.00 77.75 1400 PHE A CA 1
ATOM 11164 C C . PHE A 1 1400 ? -57.386 -17.923 -4.348 1.00 77.75 1400 PHE A C 1
ATOM 11166 O O . PHE A 1 1400 ? -58.102 -17.730 -3.365 1.00 77.75 1400 PHE A O 1
ATOM 11173 N N . SER A 1 1401 ? -57.102 -16.926 -5.190 1.00 68.94 1401 SER A N 1
ATOM 11174 C CA . SER A 1 1401 ? -57.296 -15.502 -4.872 1.00 68.94 1401 SER A CA 1
ATOM 11175 C C . SER A 1 1401 ? -58.737 -14.969 -4.973 1.00 68.94 1401 SER A C 1
ATOM 11177 O O . SER A 1 1401 ? -58.965 -13.778 -4.752 1.00 68.94 1401 SER A O 1
ATOM 11179 N N . ARG A 1 1402 ? -59.739 -15.830 -5.213 1.00 75.44 1402 ARG A N 1
ATOM 11180 C CA . ARG A 1 1402 ? -61.174 -15.510 -5.063 1.00 75.44 1402 ARG A CA 1
ATOM 11181 C C . ARG A 1 1402 ? -61.831 -16.490 -4.093 1.00 75.44 1402 ARG A C 1
ATOM 11183 O O . ARG A 1 1402 ? -61.821 -17.698 -4.313 1.00 75.44 1402 ARG A O 1
ATOM 11190 N N . LYS A 1 1403 ? -62.457 -15.935 -3.052 1.00 73.25 1403 LYS A N 1
ATOM 11191 C CA . LYS A 1 1403 ? -63.202 -16.683 -2.030 1.00 73.25 1403 LYS A CA 1
ATOM 11192 C C . LYS A 1 1403 ? -64.396 -17.453 -2.633 1.00 73.25 1403 LYS A C 1
ATOM 11194 O O . LYS A 1 1403 ? -64.952 -16.984 -3.632 1.00 73.25 1403 LYS A O 1
ATOM 11199 N N . PRO A 1 1404 ? -64.819 -18.572 -2.013 1.00 79.62 1404 PRO A N 1
ATOM 11200 C CA . PRO A 1 1404 ? -66.071 -19.242 -2.358 1.00 79.62 1404 PRO A CA 1
ATOM 11201 C C . PRO A 1 1404 ? -67.312 -18.377 -2.079 1.00 79.62 1404 PRO A C 1
ATOM 11203 O O . PRO A 1 1404 ? -67.223 -17.331 -1.433 1.00 79.62 1404 PRO A O 1
ATOM 11206 N N . ARG A 1 1405 ? -68.479 -18.813 -2.568 1.00 81.75 1405 ARG A N 1
ATOM 11207 C CA . ARG A 1 1405 ? -69.782 -18.157 -2.356 1.00 81.75 1405 ARG A CA 1
ATOM 11208 C C . ARG A 1 1405 ? -70.419 -18.521 -1.010 1.00 81.75 1405 ARG A C 1
ATOM 11210 O O . ARG A 1 1405 ? -71.062 -17.669 -0.409 1.00 81.75 1405 ARG A O 1
ATOM 11217 N N . HIS A 1 1406 ? -70.269 -19.769 -0.556 1.00 82.25 1406 HIS A N 1
ATOM 11218 C CA . HIS A 1 1406 ? -70.994 -20.336 0.598 1.00 82.25 1406 HIS A CA 1
ATOM 11219 C C . HIS A 1 1406 ? -70.068 -20.958 1.663 1.00 82.25 1406 HIS A C 1
ATOM 11221 O O . HIS A 1 1406 ? -70.518 -21.623 2.599 1.00 82.25 1406 HIS A O 1
ATOM 11227 N N . GLY A 1 1407 ? -68.762 -20.728 1.543 1.00 76.56 1407 GLY A N 1
ATOM 11228 C CA . GLY A 1 1407 ? -67.738 -21.235 2.444 1.00 76.56 1407 GLY A CA 1
ATOM 11229 C C . GLY A 1 1407 ? -66.472 -20.388 2.424 1.00 76.56 1407 GLY A C 1
ATOM 11230 O O . GLY A 1 1407 ? -66.359 -19.398 1.702 1.00 76.56 1407 GLY A O 1
ATOM 11231 N N . GLN A 1 1408 ? -65.510 -20.787 3.243 1.00 83.88 1408 GLN A N 1
ATOM 11232 C CA . GLN A 1 1408 ? -64.212 -20.142 3.404 1.00 83.88 1408 GLN A CA 1
ATOM 11233 C C . GLN A 1 1408 ? -63.103 -21.138 3.063 1.00 83.88 1408 GLN A C 1
ATOM 11235 O O . GLN A 1 1408 ? -63.210 -22.321 3.380 1.00 83.88 1408 GLN A O 1
ATOM 11240 N N . LEU A 1 1409 ? -62.040 -20.647 2.425 1.00 84.50 1409 LEU A N 1
ATOM 11241 C CA . LEU A 1 1409 ? -60.804 -21.396 2.227 1.00 84.50 1409 LEU A CA 1
ATOM 11242 C C . LEU A 1 1409 ? -59.724 -20.850 3.154 1.00 84.50 1409 LEU A C 1
ATOM 11244 O O . LEU A 1 1409 ? -59.315 -19.697 3.005 1.00 84.50 1409 LEU A O 1
ATOM 11248 N N . ASP A 1 1410 ? -59.248 -21.691 4.065 1.00 79.94 1410 ASP A N 1
ATOM 11249 C CA . ASP A 1 1410 ? -58.074 -21.402 4.879 1.00 79.94 1410 ASP A CA 1
ATOM 11250 C C . ASP A 1 1410 ? -56.843 -21.962 4.171 1.00 79.94 1410 ASP A C 1
ATOM 11252 O O . ASP A 1 1410 ? -56.667 -23.178 4.055 1.00 79.94 1410 ASP A O 1
ATOM 11256 N N . VAL A 1 1411 ? -55.992 -21.063 3.680 1.00 78.44 1411 VAL A N 1
ATOM 11257 C CA . VAL A 1 1411 ? -54.688 -21.416 3.114 1.00 78.44 1411 VAL A CA 1
ATOM 11258 C C . VAL A 1 1411 ? -53.673 -21.453 4.253 1.00 78.44 1411 VAL A C 1
ATOM 11260 O O . VAL A 1 1411 ? -53.418 -20.430 4.886 1.00 78.44 1411 VAL A O 1
ATOM 11263 N N . LEU A 1 1412 ? -53.110 -22.630 4.518 1.00 72.38 1412 LEU A N 1
ATOM 11264 C CA . LEU A 1 1412 ? -52.218 -22.871 5.654 1.00 72.38 1412 LEU A CA 1
ATOM 11265 C C . LEU A 1 1412 ? -50.757 -22.660 5.248 1.00 72.38 1412 LEU A C 1
ATOM 11267 O O . LEU A 1 1412 ? -50.152 -21.642 5.576 1.00 72.38 1412 LEU A O 1
ATOM 11271 N N . ASN A 1 1413 ? -50.226 -23.575 4.433 1.00 63.97 1413 ASN A N 1
ATOM 11272 C CA . ASN A 1 1413 ? -48.914 -23.443 3.804 1.00 63.97 1413 ASN A CA 1
ATOM 11273 C C . ASN A 1 1413 ? -49.022 -22.600 2.524 1.00 63.97 1413 ASN A C 1
ATOM 11275 O O . ASN A 1 1413 ? -48.948 -23.112 1.406 1.00 63.97 1413 ASN A O 1
ATOM 11279 N N . SER A 1 1414 ? -49.214 -21.293 2.709 1.00 59.28 1414 SER A N 1
ATOM 11280 C CA . SER A 1 1414 ? -49.001 -20.300 1.655 1.00 59.28 1414 SER A CA 1
ATOM 11281 C C . SER A 1 1414 ? -47.509 -19.987 1.515 1.00 59.28 1414 SER A C 1
ATOM 11283 O O . SER A 1 1414 ? -46.816 -19.787 2.511 1.00 59.28 1414 SER A O 1
ATOM 11285 N N . ILE A 1 1415 ? -47.018 -19.900 0.280 1.00 58.59 1415 ILE A N 1
ATOM 11286 C CA . ILE A 1 1415 ? -45.612 -19.608 -0.051 1.00 58.59 1415 ILE A CA 1
ATOM 11287 C C . ILE A 1 1415 ? -45.224 -18.184 0.373 1.00 58.59 1415 ILE A C 1
ATOM 11289 O O . ILE A 1 1415 ? -44.063 -17.915 0.670 1.00 58.59 1415 ILE A O 1
ATOM 11293 N N . ILE A 1 1416 ? -46.193 -17.265 0.402 1.00 55.28 1416 ILE A N 1
ATOM 11294 C CA . ILE A 1 1416 ? -45.995 -15.868 0.795 1.00 55.28 1416 ILE A CA 1
ATOM 11295 C C . ILE A 1 1416 ? -47.138 -15.489 1.738 1.00 55.28 1416 ILE A C 1
ATOM 11297 O O . ILE A 1 1416 ? -48.308 -15.560 1.348 1.00 55.28 1416 ILE A O 1
ATOM 11301 N N . LYS A 1 1417 ? -46.818 -15.056 2.967 1.00 50.16 1417 LYS A N 1
ATOM 11302 C CA . LYS A 1 1417 ? -47.811 -14.541 3.930 1.00 50.16 1417 LYS A CA 1
ATOM 11303 C C . LYS A 1 1417 ? -48.710 -13.496 3.248 1.00 50.16 1417 LYS A C 1
ATOM 11305 O O . LYS A 1 1417 ? -48.223 -12.649 2.506 1.00 50.16 1417 LYS A O 1
ATOM 11310 N N . HIS A 1 1418 ? -50.019 -13.575 3.494 1.00 52.66 1418 HIS A N 1
ATOM 11311 C CA . HIS A 1 1418 ? -51.085 -12.785 2.843 1.00 52.66 1418 HIS A CA 1
ATOM 11312 C C . HIS A 1 1418 ? -51.393 -13.098 1.364 1.00 52.66 1418 HIS A C 1
ATOM 11314 O O . HIS A 1 1418 ? -52.318 -12.506 0.812 1.00 52.66 1418 HIS A O 1
ATOM 11320 N N . THR A 1 1419 ? -50.713 -14.054 0.723 1.00 59.16 1419 THR A N 1
ATOM 11321 C CA . THR A 1 1419 ? -51.159 -14.604 -0.572 1.00 59.16 1419 THR A CA 1
ATOM 11322 C C . THR A 1 1419 ? -51.941 -15.901 -0.380 1.00 59.16 1419 THR A C 1
ATOM 11324 O O . THR A 1 1419 ? -51.834 -16.562 0.653 1.00 59.16 1419 THR A O 1
ATOM 11327 N N . THR A 1 1420 ? -52.710 -16.293 -1.392 1.00 70.56 1420 THR A N 1
ATOM 11328 C CA . THR A 1 1420 ? -53.470 -17.558 -1.419 1.00 70.56 1420 THR A CA 1
ATOM 11329 C C . THR A 1 1420 ? -52.723 -18.631 -2.223 1.00 70.56 1420 THR A C 1
ATOM 11331 O O . THR A 1 1420 ? -53.334 -19.468 -2.881 1.00 70.56 1420 THR A O 1
ATOM 11334 N N . LEU A 1 1421 ? -51.388 -18.561 -2.210 1.00 76.88 1421 LEU A N 1
ATOM 11335 C CA . LEU A 1 1421 ? -50.512 -19.103 -3.243 1.00 76.88 1421 LEU A CA 1
ATOM 11336 C C . LEU A 1 1421 ? -49.718 -20.304 -2.700 1.00 76.88 1421 LEU A C 1
ATOM 11338 O O . LEU A 1 1421 ? -48.824 -20.148 -1.875 1.00 76.88 1421 LEU A O 1
ATOM 11342 N N . VAL A 1 1422 ? -50.072 -21.507 -3.149 1.00 75.88 1422 VAL A N 1
ATOM 11343 C CA . VAL A 1 1422 ? -49.639 -22.814 -2.616 1.00 75.88 1422 VAL A CA 1
ATOM 11344 C C . VAL A 1 1422 ? -48.801 -23.554 -3.667 1.00 75.88 1422 VAL A C 1
ATOM 11346 O O . VAL A 1 1422 ? -49.069 -23.413 -4.862 1.00 75.88 1422 VAL A O 1
ATOM 11349 N N . LYS A 1 1423 ? -47.797 -24.362 -3.285 1.00 78.62 1423 LYS A N 1
ATOM 11350 C CA . LYS A 1 1423 ? -47.121 -25.229 -4.274 1.00 78.62 1423 LYS A CA 1
ATOM 11351 C C . LYS A 1 1423 ? -48.078 -26.340 -4.682 1.00 78.62 1423 LYS A C 1
ATOM 11353 O O . LYS A 1 1423 ? -48.750 -26.897 -3.816 1.00 78.62 1423 LYS A O 1
ATOM 11358 N N . LEU A 1 1424 ? -48.088 -26.735 -5.957 1.00 77.31 1424 LEU A N 1
ATOM 11359 C CA . LEU A 1 1424 ? -48.946 -27.840 -6.392 1.00 77.31 1424 LEU A CA 1
ATOM 11360 C C . LEU A 1 1424 ? -48.707 -29.105 -5.550 1.00 77.31 1424 LEU A C 1
ATOM 11362 O O . LEU A 1 1424 ? -49.671 -29.714 -5.114 1.00 77.31 1424 LEU A O 1
ATOM 11366 N N . PHE A 1 1425 ? -47.451 -29.445 -5.238 1.00 77.19 1425 PHE A N 1
ATOM 11367 C CA . PHE A 1 1425 ? -47.137 -30.598 -4.387 1.00 77.19 1425 PHE A CA 1
ATOM 11368 C C . PHE A 1 1425 ? -47.687 -30.471 -2.957 1.00 77.19 1425 PHE A C 1
ATOM 11370 O O . PHE A 1 1425 ? -48.270 -31.424 -2.451 1.00 77.19 1425 PHE A O 1
ATOM 11377 N N . ASP A 1 1426 ? -47.560 -29.306 -2.311 1.00 74.81 1426 ASP A N 1
ATOM 11378 C CA . ASP A 1 1426 ? -48.039 -29.129 -0.932 1.00 74.81 1426 ASP A CA 1
ATOM 11379 C C . ASP A 1 1426 ? -49.571 -29.280 -0.854 1.00 74.81 1426 ASP A C 1
ATOM 11381 O O . ASP A 1 1426 ? -50.075 -29.925 0.070 1.00 74.81 1426 ASP A O 1
ATOM 11385 N N . LEU A 1 1427 ? -50.288 -28.773 -1.872 1.00 79.44 1427 LEU A N 1
ATOM 11386 C CA . LEU A 1 1427 ? -51.735 -28.948 -2.040 1.00 79.44 1427 LEU A CA 1
ATOM 11387 C C . LEU A 1 1427 ? -52.131 -30.431 -2.099 1.00 79.44 1427 LEU A C 1
ATOM 11389 O O . LEU A 1 1427 ? -53.129 -30.801 -1.491 1.00 79.44 1427 LEU A O 1
ATOM 11393 N N . LEU A 1 1428 ? -51.347 -31.293 -2.761 1.00 79.56 1428 LEU A N 1
ATOM 11394 C CA . LEU A 1 1428 ? -51.630 -32.735 -2.810 1.00 79.56 1428 LEU A CA 1
ATOM 11395 C C . LEU A 1 1428 ? -51.588 -33.388 -1.414 1.00 79.56 1428 LEU A C 1
ATOM 11397 O O . LEU A 1 1428 ? -52.337 -34.332 -1.175 1.00 79.56 1428 LEU A O 1
ATOM 11401 N N . THR A 1 1429 ? -50.777 -32.870 -0.477 1.00 76.75 1429 THR A N 1
ATOM 11402 C CA . THR A 1 1429 ? -50.555 -33.491 0.850 1.00 76.75 1429 THR A CA 1
ATOM 11403 C C . THR A 1 1429 ? -51.652 -33.245 1.893 1.00 76.75 1429 THR A C 1
ATOM 11405 O O . THR A 1 1429 ? -51.523 -33.727 3.014 1.00 76.75 1429 THR A O 1
ATOM 11408 N N . GLY A 1 1430 ? -52.702 -32.468 1.596 1.00 77.50 1430 GLY A N 1
ATOM 11409 C CA . GLY A 1 1430 ? -53.773 -32.178 2.567 1.00 77.50 1430 GLY A CA 1
ATOM 11410 C C . GLY A 1 1430 ? -53.372 -31.281 3.753 1.00 77.50 1430 GLY A C 1
ATOM 11411 O O . GLY A 1 1430 ? -54.181 -31.051 4.649 1.00 77.50 1430 GLY A O 1
ATOM 11412 N N . ARG A 1 1431 ? -52.146 -30.734 3.766 1.00 80.62 1431 ARG A N 1
ATOM 11413 C CA . ARG A 1 1431 ? -51.668 -29.776 4.785 1.00 80.62 1431 ARG A CA 1
ATOM 11414 C C . ARG A 1 1431 ? -51.951 -28.308 4.465 1.00 80.62 1431 ARG A C 1
ATOM 11416 O O . ARG A 1 1431 ? -51.709 -27.455 5.310 1.00 80.62 1431 ARG A O 1
ATOM 11423 N N . SER A 1 1432 ? -52.363 -27.979 3.241 1.00 78.00 1432 SER A N 1
ATOM 11424 C CA . SER A 1 1432 ? -52.193 -26.610 2.720 1.00 78.00 1432 SER A CA 1
ATOM 11425 C C . SER A 1 1432 ? -53.472 -25.816 2.504 1.00 78.00 1432 SER A C 1
ATOM 11427 O O . SER A 1 1432 ? -53.394 -24.591 2.418 1.00 78.00 1432 SER A O 1
ATOM 11429 N N . LEU A 1 1433 ? -54.624 -26.478 2.402 1.00 84.50 1433 LEU A N 1
ATOM 11430 C CA . LEU A 1 1433 ? -55.889 -25.840 2.050 1.00 84.50 1433 LEU A CA 1
ATOM 11431 C C . LEU A 1 1433 ? -57.051 -26.549 2.751 1.00 84.50 1433 LEU A C 1
ATOM 11433 O O . LEU A 1 1433 ? -57.261 -27.738 2.528 1.00 84.50 1433 LEU A O 1
ATOM 11437 N N . ILE A 1 1434 ? -57.816 -25.827 3.569 1.00 87.50 1434 ILE A N 1
ATOM 11438 C CA . ILE A 1 1434 ? -59.032 -26.330 4.227 1.00 87.50 1434 ILE A CA 1
ATOM 11439 C C . ILE A 1 1434 ? -60.246 -25.574 3.687 1.00 87.50 1434 ILE A C 1
ATOM 11441 O O . ILE A 1 1434 ? -60.246 -24.346 3.673 1.00 87.50 1434 ILE A O 1
ATOM 11445 N N . TYR A 1 1435 ? -61.303 -26.290 3.300 1.00 88.81 1435 TYR A N 1
ATOM 11446 C CA . TYR A 1 1435 ? -62.625 -25.709 3.064 1.00 88.81 1435 TYR A CA 1
ATOM 11447 C C . TYR A 1 1435 ? -63.474 -25.794 4.338 1.00 88.81 1435 TYR A C 1
ATOM 11449 O O . TYR A 1 1435 ? -63.663 -26.875 4.901 1.00 88.81 1435 TYR A O 1
ATOM 11457 N N . ARG A 1 1436 ? -64.012 -24.653 4.777 1.00 87.81 1436 ARG A N 1
ATOM 11458 C CA . ARG A 1 1436 ? -65.024 -24.534 5.837 1.00 87.81 1436 ARG A CA 1
ATOM 11459 C C . ARG A 1 1436 ? -66.362 -24.158 5.218 1.00 87.81 1436 ARG A C 1
ATOM 11461 O O . ARG A 1 1436 ? -66.438 -23.144 4.526 1.00 87.81 1436 ARG A O 1
ATOM 11468 N N . HIS A 1 1437 ? -67.426 -24.903 5.501 1.00 83.62 1437 HIS A N 1
ATOM 11469 C CA . HIS A 1 1437 ? -68.763 -24.507 5.048 1.00 83.62 1437 HIS A CA 1
ATOM 11470 C C . HIS A 1 1437 ? -69.444 -23.566 6.049 1.00 83.62 1437 HIS A C 1
ATOM 11472 O O . HIS A 1 1437 ? -69.304 -23.740 7.262 1.00 83.62 1437 HIS A O 1
ATOM 11478 N N . GLN A 1 1438 ? -70.219 -22.592 5.564 1.00 75.88 1438 GLN A N 1
ATOM 11479 C CA . GLN A 1 1438 ? -71.036 -21.752 6.444 1.00 75.88 1438 GLN A CA 1
ATOM 11480 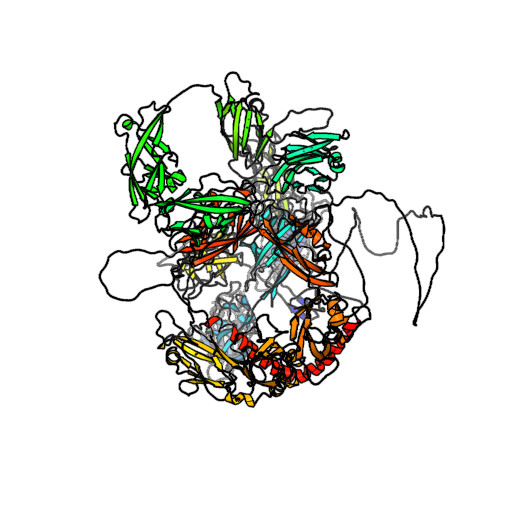C C . GLN A 1 1438 ? -72.160 -22.569 7.117 1.00 75.88 1438 GLN A C 1
ATOM 11482 O O . GLN A 1 1438 ? -72.510 -23.671 6.694 1.00 75.88 1438 GLN A O 1
ATOM 11487 N N . LYS A 1 1439 ? -72.730 -22.049 8.212 1.00 65.12 1439 LYS A N 1
ATOM 11488 C CA . LYS A 1 1439 ? -73.767 -22.765 8.984 1.00 65.12 1439 LYS A CA 1
ATOM 11489 C C . LYS A 1 1439 ? -75.144 -22.788 8.305 1.00 65.12 1439 LYS A C 1
ATOM 11491 O O . LYS A 1 1439 ? -75.968 -23.625 8.662 1.00 65.12 1439 LYS A O 1
ATOM 11496 N N . GLU A 1 1440 ? -75.405 -21.885 7.361 1.00 65.88 1440 GLU A N 1
ATOM 11497 C CA . GLU A 1 1440 ? -76.772 -21.574 6.914 1.00 65.88 1440 GLU A CA 1
ATOM 11498 C C . GLU A 1 1440 ? -77.103 -22.062 5.499 1.00 65.88 1440 GLU A C 1
ATOM 11500 O O . GLU A 1 1440 ? -78.251 -22.418 5.233 1.00 65.88 1440 GLU A O 1
ATOM 11505 N N . ALA A 1 1441 ? -76.126 -22.176 4.600 1.00 61.03 1441 ALA A N 1
ATOM 11506 C CA . ALA A 1 1441 ? -76.383 -22.629 3.238 1.00 61.03 1441 ALA A CA 1
ATOM 11507 C C . ALA A 1 1441 ? -76.675 -24.146 3.146 1.00 61.03 1441 ALA A C 1
ATOM 11509 O O . ALA A 1 1441 ? -76.327 -24.945 4.019 1.00 61.03 1441 ALA A O 1
ATOM 11510 N N . LEU A 1 1442 ? -77.346 -24.516 2.051 1.00 62.28 1442 LEU A N 1
ATOM 11511 C CA . LEU A 1 1442 ? -77.455 -25.873 1.482 1.00 62.28 1442 LEU A CA 1
ATOM 11512 C C . LEU A 1 1442 ? -77.135 -25.848 -0.033 1.00 62.28 1442 LEU A C 1
ATOM 11514 O O . LEU A 1 1442 ? -77.447 -26.777 -0.774 1.00 62.28 1442 LEU A O 1
ATOM 11518 N N . LEU A 1 1443 ? -76.554 -24.742 -0.505 1.00 65.94 1443 LEU A N 1
ATOM 11519 C CA . LEU A 1 1443 ? -76.294 -24.460 -1.913 1.00 65.94 1443 LEU A CA 1
ATOM 11520 C C . LEU A 1 1443 ? -74.922 -24.999 -2.339 1.00 65.94 1443 LEU A C 1
ATOM 11522 O O . LEU A 1 1443 ? -73.981 -25.031 -1.546 1.00 65.94 1443 LEU A O 1
ATOM 11526 N N . ARG A 1 1444 ? -74.802 -25.370 -3.620 1.00 69.44 1444 ARG A N 1
ATOM 11527 C CA . ARG A 1 1444 ? -73.510 -25.695 -4.251 1.00 69.44 1444 ARG A CA 1
ATOM 11528 C C . ARG A 1 1444 ? -72.568 -24.491 -4.190 1.00 69.44 1444 ARG A C 1
ATOM 11530 O O . ARG A 1 1444 ? -73.019 -23.344 -4.172 1.00 69.44 1444 ARG A O 1
ATOM 11537 N N . ASP A 1 1445 ? -71.267 -24.754 -4.183 1.00 79.69 1445 ASP A N 1
ATOM 11538 C CA . ASP A 1 1445 ? -70.239 -23.719 -4.052 1.00 79.69 1445 ASP A CA 1
ATOM 11539 C C . ASP A 1 1445 ? -69.080 -23.922 -5.048 1.00 79.69 1445 ASP A C 1
ATOM 11541 O O . ASP A 1 1445 ? -68.915 -25.006 -5.612 1.00 79.69 1445 ASP A O 1
ATOM 11545 N N . GLU A 1 1446 ? -68.311 -22.859 -5.293 1.00 84.75 1446 GLU A N 1
ATOM 11546 C CA . GLU A 1 1446 ? -67.271 -22.747 -6.325 1.00 84.75 1446 GLU A CA 1
ATOM 11547 C C . GLU A 1 1446 ? -65.982 -22.133 -5.766 1.00 84.75 1446 GLU A C 1
ATOM 11549 O O . GLU A 1 1446 ? -66.012 -21.134 -5.054 1.00 84.75 1446 GLU A O 1
ATOM 11554 N N . ILE A 1 1447 ? -64.836 -22.652 -6.192 1.00 84.31 1447 ILE A N 1
ATOM 11555 C CA . ILE A 1 1447 ? -63.492 -22.216 -5.811 1.00 84.31 1447 ILE A CA 1
ATOM 11556 C C . ILE A 1 1447 ? -62.761 -21.753 -7.080 1.00 84.31 1447 ILE A C 1
ATOM 11558 O O . ILE A 1 1447 ? -62.518 -22.568 -7.964 1.00 84.31 1447 ILE A O 1
ATOM 11562 N N . LEU A 1 1448 ? -62.400 -20.468 -7.198 1.00 85.12 1448 LEU A N 1
ATOM 11563 C CA . LEU A 1 1448 ? -61.599 -19.954 -8.327 1.00 85.12 1448 LEU A CA 1
ATOM 11564 C C . LEU A 1 1448 ? -60.140 -19.758 -7.893 1.00 85.12 1448 LEU A C 1
ATOM 11566 O O . LEU A 1 1448 ? -59.871 -19.074 -6.906 1.00 85.12 1448 LEU A O 1
ATOM 11570 N N . PHE A 1 1449 ? -59.212 -20.284 -8.688 1.00 84.62 1449 PHE A N 1
ATOM 11571 C CA . PHE A 1 1449 ? -57.774 -20.133 -8.491 1.00 84.62 1449 PHE A CA 1
ATOM 11572 C C . PHE A 1 1449 ? -57.028 -19.820 -9.794 1.00 84.62 1449 PHE A C 1
ATOM 11574 O O . PHE A 1 1449 ? -57.586 -19.910 -10.889 1.00 84.62 1449 PHE A O 1
ATOM 11581 N N . TYR A 1 1450 ? -55.757 -19.443 -9.672 1.00 86.00 1450 TYR A N 1
ATOM 11582 C CA . TYR A 1 1450 ? -54.851 -19.190 -10.790 1.00 86.00 1450 TYR A CA 1
ATOM 11583 C C . TYR A 1 1450 ? -53.629 -20.119 -10.750 1.00 86.00 1450 TYR A C 1
ATOM 11585 O O . TYR A 1 1450 ? -53.330 -20.695 -9.708 1.00 86.00 1450 TYR A O 1
ATOM 11593 N N . ILE A 1 1451 ? -52.909 -20.261 -11.868 1.00 84.50 1451 ILE A N 1
ATOM 11594 C CA . ILE A 1 1451 ? -51.642 -21.012 -11.960 1.00 84.50 1451 ILE A CA 1
ATOM 11595 C C . ILE A 1 1451 ? -50.529 -20.143 -12.543 1.00 84.50 1451 ILE A C 1
ATOM 11597 O O . ILE A 1 1451 ? -50.760 -19.347 -13.454 1.00 84.50 1451 ILE A O 1
ATOM 11601 N N . LEU A 1 1452 ? -49.319 -20.326 -12.013 1.00 82.56 1452 LEU A N 1
ATOM 11602 C CA . LEU A 1 1452 ? -48.079 -19.694 -12.463 1.00 82.56 1452 LEU A CA 1
ATOM 11603 C C . LEU A 1 1452 ? -46.866 -20.611 -12.191 1.00 82.56 1452 LEU A C 1
ATOM 11605 O O . LEU A 1 1452 ? -46.941 -21.475 -11.311 1.00 82.56 1452 LEU A O 1
ATOM 11609 N N . PRO A 1 1453 ? -45.735 -20.443 -12.898 1.00 78.94 1453 PRO A N 1
ATOM 11610 C CA . PRO A 1 1453 ? -44.508 -21.176 -12.614 1.00 78.94 1453 PRO A CA 1
ATOM 11611 C C . PRO A 1 1453 ? -43.801 -20.591 -11.387 1.00 78.94 1453 PRO A C 1
ATOM 11613 O O . PRO A 1 1453 ? -43.835 -19.383 -11.138 1.00 78.94 1453 PRO A O 1
ATOM 11616 N N . LYS A 1 1454 ? -43.072 -21.435 -10.653 1.00 72.94 1454 LYS A N 1
ATOM 11617 C CA . LYS A 1 1454 ? -42.279 -21.032 -9.482 1.00 72.94 1454 LYS A CA 1
ATOM 11618 C C . LYS A 1 1454 ? -41.297 -19.892 -9.769 1.00 72.94 1454 LYS A C 1
ATOM 11620 O O . LYS A 1 1454 ? -41.113 -19.022 -8.922 1.00 72.94 1454 LYS A O 1
ATOM 11625 N N . ASN A 1 1455 ? -40.725 -19.852 -10.972 1.00 72.19 1455 ASN A N 1
ATOM 11626 C CA . ASN A 1 1455 ? -39.778 -18.815 -11.391 1.00 72.19 1455 ASN A CA 1
ATOM 11627 C C . ASN A 1 1455 ? -40.398 -17.413 -11.576 1.00 72.19 1455 ASN A C 1
ATOM 11629 O O . ASN A 1 1455 ? -39.651 -16.434 -11.621 1.00 72.19 1455 ASN A O 1
ATOM 11633 N N . ASP A 1 1456 ? -41.731 -17.293 -11.621 1.00 68.12 1456 ASP A N 1
ATOM 11634 C CA . ASP A 1 1456 ? -42.444 -16.008 -11.669 1.00 68.12 1456 ASP A CA 1
ATOM 11635 C C . ASP A 1 1456 ? -43.283 -15.720 -10.406 1.00 68.12 1456 ASP A C 1
ATOM 11637 O O . ASP A 1 1456 ? -44.052 -14.761 -10.391 1.00 68.12 1456 ASP A O 1
ATOM 11641 N N . ALA A 1 1457 ? -43.098 -16.473 -9.311 1.00 61.44 1457 ALA A N 1
ATOM 11642 C CA . ALA A 1 1457 ? -43.812 -16.265 -8.040 1.00 61.44 1457 ALA A CA 1
ATOM 11643 C C . ALA A 1 1457 ? -43.751 -14.812 -7.523 1.00 61.44 1457 ALA A C 1
ATOM 11645 O O . ALA A 1 1457 ? -44.758 -14.265 -7.073 1.00 61.44 1457 ALA A O 1
ATOM 11646 N N . ASN A 1 1458 ? -42.578 -14.181 -7.661 1.00 59.47 1458 ASN A N 1
ATOM 11647 C CA . ASN A 1 1458 ? -42.304 -12.802 -7.241 1.00 59.47 1458 ASN A CA 1
ATOM 11648 C C . ASN A 1 1458 ? -42.417 -11.781 -8.392 1.00 59.47 1458 ASN A C 1
ATOM 11650 O O . ASN A 1 1458 ? -42.045 -10.621 -8.220 1.00 59.47 1458 ASN A O 1
ATOM 11654 N N . ARG A 1 1459 ? -42.867 -12.190 -9.585 1.00 52.25 1459 ARG A N 1
ATOM 11655 C CA . ARG A 1 1459 ? -42.994 -11.313 -10.760 1.00 52.25 1459 ARG A CA 1
ATOM 11656 C C . ARG A 1 1459 ? -44.448 -10.900 -10.989 1.00 52.25 1459 ARG A C 1
ATOM 11658 O O . ARG A 1 1459 ? -45.377 -11.404 -10.360 1.00 52.25 1459 ARG A O 1
ATOM 11665 N N . HIS A 1 1460 ? -44.618 -9.883 -11.832 1.00 51.34 1460 HIS A N 1
ATOM 11666 C CA . HIS A 1 1460 ? -45.854 -9.109 -11.950 1.00 51.34 1460 HIS A CA 1
ATOM 11667 C C . HIS A 1 1460 ? -47.105 -9.972 -12.203 1.00 51.34 1460 HIS A C 1
ATOM 11669 O O . HIS A 1 1460 ? -47.052 -11.014 -12.857 1.00 51.34 1460 HIS A O 1
ATOM 11675 N N . ARG A 1 1461 ? -48.263 -9.483 -11.727 1.00 57.09 1461 ARG A N 1
ATOM 11676 C CA . ARG A 1 1461 ? -49.583 -10.150 -11.809 1.00 57.09 1461 ARG A CA 1
ATOM 11677 C C . ARG A 1 1461 ? -49.991 -10.616 -13.217 1.00 57.09 1461 ARG A C 1
ATOM 11679 O O . ARG A 1 1461 ? -50.888 -11.442 -13.328 1.00 57.09 1461 ARG A O 1
ATOM 11686 N N . THR A 1 1462 ? -49.356 -10.096 -14.263 1.00 62.19 1462 THR A N 1
ATOM 11687 C CA . THR A 1 1462 ? -49.650 -10.357 -15.676 1.00 62.19 1462 THR A CA 1
ATOM 11688 C C . THR A 1 1462 ? -49.316 -11.772 -16.159 1.00 62.19 1462 THR A C 1
ATOM 11690 O O . THR A 1 1462 ? -49.809 -12.141 -17.218 1.00 62.19 1462 THR A O 1
ATOM 11693 N N . ASN A 1 1463 ? -48.531 -12.581 -15.426 1.00 72.75 1463 ASN A N 1
ATOM 11694 C CA . ASN A 1 1463 ? -48.074 -13.899 -15.910 1.00 72.75 1463 ASN A CA 1
ATOM 11695 C C . ASN A 1 1463 ? -48.819 -15.128 -15.316 1.00 72.75 1463 ASN A C 1
ATOM 11697 O O . ASN A 1 1463 ? -48.183 -16.141 -15.021 1.00 72.75 1463 ASN A O 1
ATOM 11701 N N . ARG A 1 1464 ? -50.155 -15.062 -15.129 1.00 80.50 1464 ARG A N 1
ATOM 11702 C CA . ARG A 1 1464 ? -50.987 -16.097 -14.455 1.00 80.50 1464 ARG A CA 1
ATOM 11703 C C . ARG A 1 1464 ? -52.183 -16.605 -15.298 1.00 80.50 1464 ARG A C 1
ATOM 11705 O O . ARG A 1 1464 ? -52.879 -15.803 -15.905 1.00 80.50 1464 ARG A O 1
ATOM 11712 N N . LEU A 1 1465 ? -52.472 -17.914 -15.257 1.00 84.38 1465 LEU A N 1
ATOM 11713 C CA . LEU A 1 1465 ? -53.634 -18.612 -15.872 1.00 84.38 1465 LEU A CA 1
ATOM 11714 C C . LEU A 1 1465 ? -54.803 -18.776 -14.863 1.00 84.38 1465 LEU A C 1
ATOM 11716 O O . LEU A 1 1465 ? -54.517 -18.742 -13.678 1.00 84.38 1465 LEU A O 1
ATOM 11720 N N . ARG A 1 1466 ? -56.082 -18.984 -15.252 1.00 86.31 1466 ARG A N 1
ATOM 11721 C CA . ARG A 1 1466 ? -57.290 -18.907 -14.365 1.00 86.31 1466 ARG A CA 1
ATOM 11722 C C . ARG A 1 1466 ? -58.252 -20.127 -14.451 1.00 86.31 1466 ARG A C 1
ATOM 11724 O O . ARG A 1 1466 ? -58.563 -20.538 -15.561 1.00 86.31 1466 ARG A O 1
ATOM 11731 N N . ILE A 1 1467 ? -58.743 -20.687 -13.324 1.00 84.56 1467 ILE A N 1
ATOM 11732 C CA . ILE A 1 1467 ? -59.427 -22.018 -13.201 1.00 84.56 1467 ILE A CA 1
ATOM 11733 C C . ILE A 1 1467 ? -60.527 -22.047 -12.092 1.00 84.56 1467 ILE A C 1
ATOM 11735 O O . ILE A 1 1467 ? -60.390 -21.322 -11.111 1.00 84.56 1467 ILE A O 1
ATOM 11739 N N . ILE A 1 1468 ? -61.592 -22.877 -12.200 1.00 85.50 1468 ILE A N 1
ATOM 11740 C CA . ILE A 1 1468 ? -62.740 -22.997 -11.242 1.00 85.50 1468 ILE A CA 1
ATOM 11741 C C . ILE A 1 1468 ? -63.030 -24.466 -10.826 1.00 85.50 1468 ILE A C 1
ATOM 11743 O O . ILE A 1 1468 ? -63.098 -25.311 -11.707 1.00 85.50 1468 ILE A O 1
ATOM 11747 N N . LEU A 1 1469 ? -63.297 -24.752 -9.537 1.00 84.81 1469 LEU A N 1
ATOM 11748 C CA . LEU A 1 1469 ? -63.511 -26.082 -8.904 1.00 84.81 1469 LEU A CA 1
ATOM 11749 C C . LEU A 1 1469 ? -64.805 -26.139 -8.023 1.00 84.81 1469 LEU A C 1
ATOM 11751 O O . LEU A 1 1469 ? -65.054 -25.165 -7.316 1.00 84.81 1469 LEU A O 1
ATOM 11755 N N . PRO A 1 1470 ? -65.627 -27.219 -8.012 1.00 84.94 1470 PRO A N 1
ATOM 11756 C CA . PRO A 1 1470 ? -66.931 -27.272 -7.305 1.00 84.94 1470 PRO A CA 1
ATOM 11757 C C . PRO A 1 1470 ? -66.967 -28.000 -5.929 1.00 84.94 1470 PRO A C 1
ATOM 11759 O O . PRO A 1 1470 ? -66.092 -28.801 -5.600 1.00 84.94 1470 PRO A O 1
ATOM 11762 N N . VAL A 1 1471 ? -68.028 -27.766 -5.131 1.00 84.50 1471 VAL A N 1
ATOM 11763 C CA . VAL A 1 1471 ? -68.214 -28.293 -3.748 1.00 84.50 1471 VAL A CA 1
ATOM 11764 C C . VAL A 1 1471 ? -69.659 -28.769 -3.446 1.00 84.50 1471 VAL A C 1
ATOM 11766 O O . VAL A 1 1471 ? -70.628 -28.226 -3.986 1.00 84.50 1471 VAL A O 1
ATOM 11769 N N . ILE A 1 1472 ? -69.802 -29.767 -2.556 1.00 83.19 1472 ILE A N 1
ATOM 11770 C CA . ILE A 1 1472 ? -71.040 -30.462 -2.134 1.00 83.19 1472 ILE A CA 1
ATOM 11771 C C . ILE A 1 1472 ? -71.165 -30.488 -0.587 1.00 83.19 1472 ILE A C 1
ATOM 11773 O O . ILE A 1 1472 ? -70.166 -30.602 0.122 1.00 83.19 1472 ILE A O 1
ATOM 11777 N N . VAL A 1 1473 ? -72.395 -30.413 -0.050 1.00 78.44 1473 VAL A N 1
ATOM 11778 C CA . VAL A 1 1473 ? -72.687 -30.243 1.395 1.00 78.44 1473 VAL A CA 1
ATOM 11779 C C . VAL A 1 1473 ? -73.678 -31.296 1.917 1.00 78.44 1473 VAL A C 1
ATOM 11781 O O . VAL A 1 1473 ? -74.660 -31.606 1.243 1.00 78.44 1473 VAL A O 1
ATOM 11784 N N . LEU A 1 1474 ? -73.455 -31.811 3.134 1.00 73.44 1474 LEU A N 1
ATOM 11785 C CA . LEU A 1 1474 ? -74.304 -32.799 3.821 1.00 73.44 1474 LEU A CA 1
ATOM 11786 C C . LEU A 1 1474 ? -75.123 -32.188 4.988 1.00 73.44 1474 LEU A C 1
ATOM 11788 O O . LEU A 1 1474 ? -74.584 -31.386 5.762 1.00 73.44 1474 LEU A O 1
ATOM 11792 N N . PRO A 1 1475 ? -76.403 -32.580 5.171 1.00 65.75 1475 PRO A N 1
ATOM 11793 C CA . PRO A 1 1475 ? -77.280 -32.045 6.217 1.00 65.75 1475 PRO A CA 1
ATOM 11794 C C . PRO A 1 1475 ? -77.025 -32.656 7.609 1.00 65.75 1475 PRO A C 1
ATOM 11796 O O . PRO A 1 1475 ? -76.834 -33.862 7.754 1.00 65.75 1475 PRO A O 1
ATOM 11799 N N . GLN A 1 1476 ? -77.098 -31.826 8.653 1.00 58.16 1476 GLN A N 1
ATOM 11800 C CA . GLN A 1 1476 ? -76.994 -32.237 10.061 1.00 58.16 1476 GLN A CA 1
ATOM 11801 C C . GLN A 1 1476 ? -78.354 -32.733 10.592 1.00 58.16 1476 GLN A C 1
ATOM 11803 O O . GLN A 1 1476 ? -79.356 -32.040 10.421 1.00 58.16 1476 GLN A O 1
ATOM 11808 N N . LYS A 1 1477 ? -78.389 -33.903 11.253 1.00 56.53 1477 LYS A N 1
ATOM 11809 C CA . LYS A 1 1477 ? -79.620 -34.500 11.824 1.00 56.53 1477 LYS A CA 1
ATOM 11810 C C . LYS A 1 1477 ? -79.764 -34.420 13.351 1.00 56.53 1477 LYS A C 1
ATOM 11812 O O . LYS A 1 1477 ? -80.891 -34.496 13.823 1.00 56.53 1477 LYS A O 1
ATOM 11817 N N . ASP A 1 1478 ? -78.678 -34.250 14.105 1.00 60.25 1478 ASP A N 1
ATOM 11818 C CA . ASP A 1 1478 ? -78.722 -34.106 15.571 1.00 60.25 1478 ASP A CA 1
ATOM 11819 C C . ASP A 1 1478 ? -78.527 -32.624 15.980 1.00 60.25 1478 ASP A C 1
ATOM 11821 O O . ASP A 1 1478 ? -77.490 -32.044 15.628 1.00 60.25 1478 ASP A O 1
ATOM 11825 N N . PRO A 1 1479 ? -79.487 -31.980 16.683 1.00 60.44 1479 PRO A N 1
ATOM 11826 C CA . PRO A 1 1479 ? -79.363 -30.597 17.164 1.00 60.44 1479 PRO A CA 1
ATOM 11827 C C . PRO A 1 1479 ? -78.644 -30.430 18.518 1.00 60.44 1479 PRO A C 1
ATOM 11829 O O . PRO A 1 1479 ? -78.352 -29.296 18.910 1.00 60.44 1479 PRO A O 1
ATOM 11832 N N . PHE A 1 1480 ? -78.431 -31.509 19.277 1.00 67.19 1480 PHE A N 1
ATOM 11833 C CA . PHE A 1 1480 ? -78.091 -31.447 20.702 1.00 67.19 1480 PHE A CA 1
ATOM 11834 C C . PHE A 1 1480 ? -76.586 -31.442 20.984 1.00 67.19 1480 PHE A C 1
ATOM 11836 O O . PHE A 1 1480 ? -76.162 -30.853 21.982 1.00 67.19 1480 PHE A O 1
ATOM 11843 N N . VAL A 1 1481 ? -75.769 -32.040 20.110 1.00 70.75 1481 VAL A N 1
ATOM 11844 C CA . VAL A 1 1481 ? -74.301 -31.976 20.208 1.00 70.75 1481 VAL A CA 1
ATOM 11845 C C . VAL A 1 1481 ? -73.821 -30.572 19.836 1.00 70.75 1481 VAL A C 1
ATOM 11847 O O . VAL A 1 1481 ? -73.859 -30.172 18.670 1.00 70.75 1481 VAL A O 1
ATOM 11850 N N . LYS A 1 1482 ? -73.339 -29.818 20.829 1.00 71.19 1482 LYS A N 1
ATOM 11851 C CA . LYS A 1 1482 ? -72.809 -28.463 20.650 1.00 71.19 1482 LYS A CA 1
ATOM 11852 C C . LYS A 1 1482 ? -71.331 -28.421 21.018 1.00 71.19 1482 LYS A C 1
ATOM 11854 O O . LYS A 1 1482 ? -70.958 -28.507 22.184 1.00 71.19 1482 LYS A O 1
ATOM 11859 N N . ILE A 1 1483 ? -70.489 -28.227 20.009 1.00 77.38 1483 ILE A N 1
ATOM 11860 C CA . ILE A 1 1483 ? -69.107 -27.785 20.210 1.00 77.38 1483 ILE A CA 1
ATOM 11861 C C . ILE A 1 1483 ? -69.182 -26.321 20.670 1.00 77.38 1483 ILE A C 1
ATOM 11863 O O . ILE A 1 1483 ? -69.674 -25.480 19.914 1.00 77.38 1483 ILE A O 1
ATOM 11867 N N . LYS A 1 1484 ? -68.775 -26.046 21.916 1.00 77.94 1484 LYS A N 1
ATOM 11868 C CA . LYS A 1 1484 ? -68.674 -24.694 22.488 1.00 77.94 1484 LYS A CA 1
ATOM 11869 C C . LYS A 1 1484 ? -67.300 -24.109 22.181 1.00 77.94 1484 LYS A C 1
ATOM 11871 O O . LYS A 1 1484 ? -67.212 -23.179 21.393 1.00 77.94 1484 LYS A O 1
ATOM 11876 N N . GLU A 1 1485 ? -66.268 -24.721 22.759 1.00 79.94 1485 GLU A N 1
ATOM 11877 C CA . GLU A 1 1485 ? -64.864 -24.369 22.549 1.00 79.94 1485 GLU A CA 1
ATOM 11878 C C . GLU A 1 1485 ? -64.204 -25.456 21.703 1.00 79.94 1485 GLU A C 1
ATOM 11880 O O . GLU A 1 1485 ? -64.356 -26.652 21.970 1.00 79.94 1485 GLU A O 1
ATOM 11885 N N . PHE A 1 1486 ? -63.483 -25.044 20.669 1.00 81.00 1486 PHE A N 1
ATOM 11886 C CA . PHE A 1 1486 ? -62.582 -25.892 19.895 1.00 81.00 1486 PHE A CA 1
ATOM 11887 C C . PHE A 1 1486 ? -61.590 -24.956 19.199 1.00 81.00 1486 PHE A C 1
ATOM 11889 O O . PHE A 1 1486 ? -62.040 -24.041 18.501 1.00 81.00 1486 PHE A O 1
ATOM 11896 N N . PRO A 1 1487 ? -60.270 -25.128 19.361 1.00 80.88 1487 PRO A N 1
ATOM 11897 C CA . PRO A 1 1487 ? -59.318 -24.170 18.838 1.00 80.88 1487 PRO A CA 1
ATOM 11898 C C . PRO A 1 1487 ? -59.093 -24.446 17.353 1.00 80.88 1487 PRO A C 1
ATOM 11900 O O . PRO A 1 1487 ? -58.881 -25.584 16.942 1.00 80.88 1487 PRO A O 1
ATOM 11903 N N . ASP A 1 1488 ? -59.089 -23.399 16.532 1.00 80.00 1488 ASP A N 1
ATOM 11904 C CA . ASP A 1 1488 ? -58.745 -23.548 15.115 1.00 80.00 1488 ASP A CA 1
ATOM 11905 C C . ASP A 1 1488 ? -57.243 -23.814 14.912 1.00 80.00 1488 ASP A C 1
ATOM 11907 O O . ASP A 1 1488 ? -56.863 -24.521 13.977 1.00 80.00 1488 ASP A O 1
ATOM 11911 N N . ARG A 1 1489 ? -56.393 -23.273 15.799 1.00 85.81 1489 ARG A N 1
ATOM 11912 C CA . ARG A 1 1489 ? -54.926 -23.412 15.797 1.00 85.81 1489 ARG A CA 1
ATOM 11913 C C . ARG A 1 1489 ? -54.367 -23.628 17.201 1.00 85.81 1489 ARG A C 1
ATOM 11915 O O . ARG A 1 1489 ? -54.835 -23.002 18.148 1.00 85.81 1489 ARG A O 1
ATOM 11922 N N . ILE A 1 1490 ? -53.306 -24.429 17.308 1.00 83.50 1490 ILE A N 1
ATOM 11923 C CA . ILE A 1 1490 ? -52.460 -24.575 18.508 1.00 83.50 1490 ILE A CA 1
ATOM 11924 C C . ILE A 1 1490 ? -50.996 -24.360 18.109 1.00 83.50 1490 ILE A C 1
ATOM 11926 O O . ILE A 1 1490 ? -50.598 -24.781 17.027 1.00 83.50 1490 ILE A O 1
ATOM 11930 N N . LYS A 1 1491 ? -50.191 -23.738 18.980 1.00 81.12 1491 LYS A N 1
ATOM 11931 C CA . LYS A 1 1491 ? -48.741 -23.558 18.790 1.00 81.12 1491 LYS A CA 1
ATOM 11932 C C . LYS A 1 1491 ? -47.949 -24.508 19.680 1.00 81.12 1491 LYS A C 1
ATOM 11934 O O . LYS A 1 1491 ? -48.225 -24.596 20.873 1.00 81.12 1491 LYS A O 1
ATOM 11939 N N . LEU A 1 1492 ? -46.942 -25.165 19.111 1.00 79.69 1492 LEU A N 1
ATOM 11940 C CA . LEU A 1 1492 ? -46.139 -26.188 19.775 1.00 79.69 1492 LEU A CA 1
ATOM 11941 C C . LEU A 1 1492 ? -44.663 -26.033 19.385 1.00 79.69 1492 LEU A C 1
ATOM 11943 O O . LEU A 1 1492 ? -44.311 -26.176 18.218 1.00 79.69 1492 LEU A O 1
ATOM 11947 N N . ILE A 1 1493 ? -43.794 -25.737 20.354 1.00 72.69 1493 ILE A N 1
ATOM 11948 C CA . ILE A 1 1493 ? -42.343 -25.648 20.123 1.00 72.69 1493 ILE A CA 1
ATOM 11949 C C . ILE A 1 1493 ? -41.779 -27.057 19.912 1.00 72.69 1493 ILE A C 1
ATOM 11951 O O . ILE A 1 1493 ? -42.158 -27.997 20.608 1.00 72.69 1493 ILE A O 1
ATOM 11955 N N . THR A 1 1494 ? -40.864 -27.213 18.958 1.00 69.75 1494 THR A N 1
ATOM 11956 C CA . THR A 1 1494 ? -40.192 -28.487 18.673 1.00 69.75 1494 THR A CA 1
ATOM 11957 C C . THR A 1 1494 ? -39.392 -28.970 19.885 1.00 69.75 1494 THR A C 1
ATOM 11959 O O . THR A 1 1494 ? -38.525 -28.259 20.380 1.00 69.75 1494 THR A O 1
ATOM 11962 N N . GLY A 1 1495 ? -39.709 -30.171 20.382 1.00 67.44 1495 GLY A N 1
ATOM 11963 C CA . GLY A 1 1495 ? -39.186 -30.705 21.650 1.00 67.44 1495 GLY A CA 1
ATOM 11964 C C . GLY A 1 1495 ? -39.920 -30.223 22.913 1.00 67.44 1495 GLY A C 1
ATOM 11965 O O . GLY A 1 1495 ? -39.705 -30.782 23.986 1.00 67.44 1495 GLY A O 1
ATOM 11966 N N . GLY A 1 1496 ? -40.810 -29.233 22.796 1.00 67.06 1496 GLY A N 1
ATOM 11967 C CA . GLY A 1 1496 ? -41.698 -28.778 23.865 1.00 67.06 1496 GLY A CA 1
ATOM 11968 C C . GLY A 1 1496 ? -42.938 -29.664 24.047 1.00 67.06 1496 GLY A C 1
ATOM 11969 O O . GLY A 1 1496 ? -43.170 -30.621 23.308 1.00 67.06 1496 GLY A O 1
ATOM 11970 N N . ASN A 1 1497 ? -43.752 -29.326 25.049 1.00 74.69 1497 ASN A N 1
ATOM 11971 C CA . ASN A 1 1497 ? -44.943 -30.079 25.445 1.00 74.69 1497 ASN A CA 1
ATOM 11972 C C . ASN A 1 1497 ? -46.070 -29.095 25.812 1.00 74.69 1497 ASN A C 1
ATOM 11974 O O . ASN A 1 1497 ? -45.820 -28.141 26.548 1.00 74.69 1497 ASN A O 1
ATOM 11978 N N . TYR A 1 1498 ? -47.285 -29.297 25.296 1.00 79.75 1498 TYR A N 1
ATOM 11979 C CA . TYR A 1 1498 ? -48.413 -28.362 25.447 1.00 79.75 1498 TYR A CA 1
ATOM 11980 C C . TYR A 1 1498 ? -49.637 -29.069 26.043 1.00 79.75 1498 TYR A C 1
ATOM 11982 O O . TYR A 1 1498 ? -50.166 -29.991 25.430 1.00 79.75 1498 TYR A O 1
ATOM 11990 N N . SER A 1 1499 ? -50.106 -28.657 27.222 1.00 80.88 1499 SER A N 1
ATOM 11991 C CA . SER A 1 1499 ? -51.253 -29.271 27.915 1.00 80.88 1499 SER A CA 1
ATOM 11992 C C . SER A 1 1499 ? -52.601 -28.738 27.422 1.00 80.88 1499 SER A C 1
ATOM 11994 O O . SER A 1 1499 ? -52.806 -27.526 27.386 1.00 80.88 1499 SER A O 1
ATOM 11996 N N . LEU A 1 1500 ? -53.545 -29.634 27.124 1.00 82.00 1500 LEU A N 1
ATOM 11997 C CA . LEU A 1 1500 ? -54.928 -29.288 26.794 1.00 82.00 1500 LEU A CA 1
ATOM 11998 C C . LEU A 1 1500 ? -55.763 -29.042 28.063 1.00 82.00 1500 LEU A C 1
ATOM 12000 O O . LEU A 1 1500 ? -55.652 -29.796 29.030 1.00 82.00 1500 LEU A O 1
ATOM 12004 N N . SER A 1 1501 ? -56.631 -28.025 28.035 1.00 81.25 1501 SER A N 1
ATOM 12005 C CA . SER A 1 1501 ? -57.582 -27.696 29.109 1.00 81.25 1501 SER A CA 1
ATOM 12006 C C . SER A 1 1501 ? -59.020 -27.567 28.585 1.00 81.25 1501 SER A C 1
ATOM 12008 O O . SER A 1 1501 ? -59.260 -27.408 27.383 1.00 81.25 1501 SER A O 1
ATOM 12010 N N . SER A 1 1502 ? -59.992 -27.578 29.502 1.00 82.50 1502 SER A N 1
ATOM 12011 C CA . SER A 1 1502 ? -61.422 -27.347 29.221 1.00 82.50 1502 SER A CA 1
ATOM 12012 C C . SER A 1 1502 ? -61.766 -25.945 28.704 1.00 82.50 1502 SER A C 1
ATOM 12014 O O . SER A 1 1502 ? -62.919 -25.699 28.347 1.00 82.50 1502 SER A O 1
ATOM 12016 N N . GLU A 1 1503 ? -60.801 -25.023 28.715 1.00 78.88 1503 GLU A N 1
ATOM 12017 C CA . GLU A 1 1503 ? -60.943 -23.642 28.236 1.00 78.88 1503 GLU A CA 1
ATOM 12018 C C . GLU A 1 1503 ? -60.705 -23.536 26.724 1.00 78.88 1503 GLU A C 1
ATOM 12020 O O . GLU A 1 1503 ? -61.172 -22.591 26.100 1.00 78.88 1503 GLU A O 1
ATOM 12025 N N . ILE A 1 1504 ? -60.004 -24.511 26.130 1.00 78.81 1504 ILE A N 1
ATOM 12026 C CA . ILE A 1 1504 ? -59.732 -24.570 24.685 1.00 78.81 1504 ILE A CA 1
ATOM 12027 C C . ILE A 1 1504 ? -60.497 -25.692 23.977 1.00 78.81 1504 ILE A C 1
ATOM 12029 O O . ILE A 1 1504 ? -60.897 -25.508 22.832 1.00 78.81 1504 ILE A O 1
ATOM 12033 N N . PHE A 1 1505 ? -60.762 -26.824 24.637 1.00 81.62 1505 PHE A N 1
ATOM 12034 C CA . PHE A 1 1505 ? -61.603 -27.903 24.100 1.00 81.62 1505 PHE A CA 1
ATOM 12035 C C . PHE A 1 1505 ? -62.818 -28.134 25.004 1.00 81.62 1505 PHE A C 1
ATOM 12037 O O . PHE A 1 1505 ? -62.672 -28.593 26.136 1.00 81.62 1505 PHE A O 1
ATOM 12044 N N . GLN A 1 1506 ? -64.022 -27.870 24.491 1.00 84.56 1506 GLN A N 1
ATOM 12045 C CA . GLN A 1 1506 ? -65.287 -28.119 25.180 1.00 84.56 1506 GLN A CA 1
ATOM 12046 C C . GLN A 1 1506 ? -66.408 -28.484 24.193 1.00 84.56 1506 GLN A C 1
ATOM 12048 O O . GLN A 1 1506 ? -67.105 -27.619 23.655 1.00 84.56 1506 GLN A O 1
ATOM 12053 N N . ALA A 1 1507 ? -66.651 -29.782 24.023 1.00 82.25 1507 ALA A N 1
ATOM 12054 C CA . ALA A 1 1507 ? -67.927 -30.295 23.534 1.00 82.25 1507 ALA A CA 1
ATOM 12055 C C . ALA A 1 1507 ? -68.918 -30.436 24.701 1.00 82.25 1507 ALA A C 1
ATOM 12057 O O . ALA A 1 1507 ? -68.549 -30.860 25.796 1.00 82.25 1507 ALA A O 1
ATOM 12058 N N . VAL A 1 1508 ? -70.189 -30.102 24.469 1.00 81.44 1508 VAL A N 1
ATOM 12059 C CA . VAL A 1 1508 ? -71.284 -30.308 25.427 1.00 81.44 1508 VAL A CA 1
ATOM 12060 C C . VAL A 1 1508 ? -72.525 -30.875 24.746 1.00 81.44 1508 VAL A C 1
ATOM 12062 O O . VAL A 1 1508 ? -72.856 -30.546 23.607 1.00 81.44 1508 VAL A O 1
ATOM 12065 N N . HIS A 1 1509 ? -73.247 -31.702 25.493 1.00 78.00 1509 HIS A N 1
ATOM 12066 C CA . HIS A 1 1509 ? -74.553 -32.236 25.138 1.00 78.00 1509 HIS A CA 1
ATOM 12067 C C . HIS A 1 1509 ? -75.441 -32.161 26.393 1.00 78.00 1509 HIS A C 1
ATOM 12069 O O . HIS A 1 1509 ? -74.979 -32.552 27.462 1.00 78.00 1509 HIS A O 1
ATOM 12075 N N . PRO A 1 1510 ? -76.692 -31.668 26.319 1.00 74.69 1510 PRO A N 1
ATOM 12076 C CA . PRO A 1 1510 ? -77.477 -31.297 27.506 1.00 74.69 1510 PRO A CA 1
ATOM 12077 C C . PRO A 1 1510 ? -77.855 -32.459 28.442 1.00 74.69 1510 PRO A C 1
ATOM 12079 O O . PRO A 1 1510 ? -78.296 -32.206 29.557 1.00 74.69 1510 PRO A O 1
ATOM 12082 N N . VAL A 1 1511 ? -77.696 -33.712 28.001 1.00 76.81 1511 VAL A N 1
ATOM 12083 C CA . VAL A 1 1511 ? -78.072 -34.928 28.756 1.00 76.81 1511 VAL A CA 1
ATOM 12084 C C . VAL A 1 1511 ? -76.880 -35.870 29.013 1.00 76.81 1511 VAL A C 1
ATOM 12086 O O . VAL A 1 1511 ? -76.985 -36.786 29.820 1.00 76.81 1511 VAL A O 1
ATOM 12089 N N . ILE A 1 1512 ? -75.744 -35.681 28.329 1.00 73.94 1512 ILE A N 1
ATOM 12090 C CA . ILE A 1 1512 ? -74.648 -36.672 28.283 1.00 73.94 1512 ILE A CA 1
ATOM 12091 C C . ILE A 1 1512 ? -73.423 -36.139 29.027 1.00 73.94 1512 ILE A C 1
ATOM 12093 O O . ILE A 1 1512 ? -73.132 -34.942 28.975 1.00 73.94 1512 ILE A O 1
ATOM 12097 N N . LYS A 1 1513 ? -72.719 -37.017 29.750 1.00 76.50 1513 LYS A N 1
ATOM 12098 C CA . LYS A 1 1513 ? -71.599 -36.621 30.607 1.00 76.50 1513 LYS A CA 1
ATOM 12099 C C . LYS A 1 1513 ? -70.340 -36.358 29.767 1.00 76.50 1513 LYS A C 1
ATOM 12101 O O . LYS A 1 1513 ? -70.176 -36.953 28.702 1.00 76.50 1513 LYS A O 1
ATOM 12106 N N . PRO A 1 1514 ? -69.381 -35.555 30.267 1.00 79.00 1514 PRO A N 1
ATOM 12107 C CA . PRO A 1 1514 ? -68.070 -35.392 29.629 1.00 79.00 1514 PRO A CA 1
ATOM 12108 C C . PRO A 1 1514 ? -67.286 -36.702 29.412 1.00 79.00 1514 PRO A C 1
ATOM 12110 O O . PRO A 1 1514 ? -66.384 -36.740 28.582 1.00 79.00 1514 PRO A O 1
ATOM 12113 N N . SER A 1 1515 ? -67.627 -37.780 30.124 1.00 81.19 1515 SER A N 1
ATOM 12114 C CA . SER A 1 1515 ? -67.063 -39.120 29.922 1.00 81.19 1515 SER A CA 1
ATOM 12115 C C . SER A 1 1515 ? -67.512 -39.807 28.626 1.00 81.19 1515 SER A C 1
ATOM 12117 O O . SER A 1 1515 ? -66.813 -40.696 28.151 1.00 81.19 1515 SER A O 1
ATOM 12119 N N . ASP A 1 1516 ? -68.652 -39.413 28.045 1.00 82.06 1516 ASP A N 1
ATOM 12120 C CA . ASP A 1 1516 ? -69.317 -40.169 26.969 1.00 82.06 1516 ASP A CA 1
ATOM 12121 C C . ASP A 1 1516 ? -69.306 -39.421 25.611 1.00 82.06 1516 ASP A C 1
ATOM 12123 O O . ASP A 1 1516 ? -69.890 -39.875 24.621 1.00 82.06 1516 ASP A O 1
ATOM 12127 N N . LEU A 1 1517 ? -68.604 -38.280 25.564 1.00 81.56 1517 LEU A N 1
ATOM 12128 C CA . LEU A 1 1517 ? -68.266 -37.515 24.359 1.00 81.56 1517 LEU A CA 1
ATOM 12129 C C . LEU A 1 1517 ? -66.843 -37.883 23.906 1.00 81.56 1517 LEU A C 1
ATOM 12131 O O . LEU A 1 1517 ? -65.874 -37.597 24.613 1.00 81.56 1517 LEU A O 1
ATOM 12135 N N . GLU A 1 1518 ? -66.735 -38.515 22.734 1.00 83.56 1518 GLU A N 1
ATOM 12136 C CA . GLU A 1 1518 ? -65.500 -39.096 22.189 1.00 83.56 1518 GLU A CA 1
ATOM 12137 C C . GLU A 1 1518 ? -64.935 -38.255 21.032 1.00 83.56 1518 GLU A C 1
ATOM 12139 O O . GLU A 1 1518 ? -65.665 -37.841 20.123 1.00 83.56 1518 GLU A O 1
ATOM 12144 N N . TYR A 1 1519 ? -63.613 -38.060 21.036 1.00 84.75 1519 TYR A N 1
ATOM 12145 C CA . TYR A 1 1519 ? -62.849 -37.516 19.912 1.00 84.75 1519 TYR A CA 1
ATOM 12146 C C . TYR A 1 1519 ? -62.050 -38.638 19.228 1.00 84.75 1519 TYR A C 1
ATOM 12148 O O . TYR A 1 1519 ? -61.296 -39.347 19.895 1.00 84.75 1519 TYR A O 1
ATOM 12156 N N . ARG A 1 1520 ? -62.188 -38.778 17.899 1.00 84.75 1520 ARG A N 1
ATOM 12157 C CA . ARG A 1 1520 ? -61.517 -39.811 17.084 1.00 84.75 1520 ARG A CA 1
ATOM 12158 C C . ARG A 1 1520 ? -60.801 -39.216 15.872 1.00 84.75 1520 ARG A C 1
ATOM 12160 O O . ARG A 1 1520 ? -61.356 -38.364 15.184 1.00 84.75 1520 ARG A O 1
ATOM 12167 N N . LEU A 1 1521 ? -59.597 -39.692 15.572 1.00 85.94 1521 LEU A N 1
ATOM 12168 C CA . LEU A 1 1521 ? -58.772 -39.236 14.445 1.00 85.94 1521 LEU A CA 1
ATOM 12169 C C . LEU A 1 1521 ? -59.259 -39.787 13.080 1.00 85.94 1521 LEU A C 1
ATOM 12171 O O . LEU A 1 1521 ? -59.598 -40.961 12.966 1.00 85.94 1521 LEU A O 1
ATOM 12175 N N . LEU A 1 1522 ? -59.279 -38.937 12.044 1.00 82.75 1522 LEU A N 1
ATOM 12176 C CA . LEU A 1 1522 ? -59.595 -39.264 10.637 1.00 82.75 1522 LEU A CA 1
ATOM 12177 C C . LEU A 1 1522 ? -58.408 -39.011 9.692 1.00 82.75 1522 LEU A C 1
ATOM 12179 O O . LEU A 1 1522 ? -58.163 -39.795 8.781 1.00 82.75 1522 LEU A O 1
ATOM 12183 N N . GLN A 1 1523 ? -57.675 -37.915 9.904 1.00 82.88 1523 GLN A N 1
ATOM 12184 C CA . GLN A 1 1523 ? -56.410 -37.615 9.228 1.00 82.88 1523 GLN A CA 1
ATOM 12185 C C . GLN A 1 1523 ? -55.350 -37.422 10.309 1.00 82.88 1523 GLN A C 1
ATOM 12187 O O . GLN A 1 1523 ? -55.501 -36.540 11.154 1.00 82.88 1523 GLN A O 1
ATOM 12192 N N . ALA A 1 1524 ? -54.309 -38.253 10.292 1.00 79.38 1524 ALA A N 1
ATOM 12193 C CA . ALA A 1 1524 ? -53.221 -38.200 11.261 1.00 79.38 1524 ALA A CA 1
ATOM 12194 C C . ALA A 1 1524 ? -52.183 -37.115 10.934 1.00 79.38 1524 ALA A C 1
ATOM 12196 O O . ALA A 1 1524 ? -52.102 -36.631 9.804 1.00 79.38 1524 ALA A O 1
ATOM 12197 N N . GLY A 1 1525 ? -51.369 -36.770 11.937 1.00 75.81 1525 GLY A N 1
ATOM 12198 C CA . GLY A 1 1525 ? -50.295 -35.788 11.822 1.00 75.81 1525 GLY A CA 1
ATOM 12199 C C . GLY A 1 1525 ? -49.200 -36.247 10.858 1.00 75.81 1525 GLY A C 1
ATOM 12200 O O . GLY A 1 1525 ? -48.345 -37.069 11.195 1.00 75.81 1525 GLY A O 1
ATOM 12201 N N . SER A 1 1526 ? -49.226 -35.691 9.652 1.00 79.44 1526 SER A N 1
ATOM 12202 C CA . SER A 1 1526 ? -48.293 -35.953 8.556 1.00 79.44 1526 SER A CA 1
ATOM 12203 C C . SER A 1 1526 ? -46.845 -35.525 8.831 1.00 79.44 1526 SER A C 1
ATOM 12205 O O . SER A 1 1526 ? -45.945 -36.030 8.167 1.00 79.44 1526 SER A O 1
ATOM 12207 N N . ASN A 1 1527 ? -46.599 -34.650 9.814 1.00 75.50 1527 ASN A N 1
ATOM 12208 C CA . ASN A 1 1527 ? -45.270 -34.297 10.330 1.00 75.50 1527 ASN A CA 1
ATOM 12209 C C . ASN A 1 1527 ? -45.039 -34.787 11.781 1.00 75.50 1527 ASN A C 1
ATOM 12211 O O . ASN A 1 1527 ? -44.150 -34.313 12.483 1.00 75.50 1527 ASN A O 1
ATOM 12215 N N . GLY A 1 1528 ? -45.803 -35.784 12.240 1.00 77.00 1528 GLY A N 1
ATOM 12216 C CA . GLY A 1 1528 ? -45.482 -36.537 13.454 1.00 77.00 1528 GLY A CA 1
ATOM 12217 C C . GLY A 1 1528 ? -45.898 -35.901 14.784 1.00 77.00 1528 GLY A C 1
ATOM 12218 O O . GLY A 1 1528 ? -45.383 -36.325 15.823 1.00 77.00 1528 GLY A O 1
ATOM 12219 N N . VAL A 1 1529 ? -46.828 -34.938 14.790 1.00 82.44 1529 VAL A N 1
ATOM 12220 C CA . VAL A 1 1529 ? -47.459 -34.474 16.042 1.00 82.44 1529 VAL A CA 1
ATOM 12221 C C . VAL A 1 1529 ? -48.295 -35.594 16.668 1.00 82.44 1529 VAL A C 1
ATOM 12223 O O . VAL A 1 1529 ? -49.010 -36.314 15.970 1.00 82.44 1529 VAL A O 1
ATOM 12226 N N . LYS A 1 1530 ? -48.206 -35.743 17.994 1.00 82.19 1530 LYS A N 1
ATOM 12227 C CA . LYS A 1 1530 ? -48.814 -36.833 18.769 1.00 82.19 1530 LYS A CA 1
ATOM 12228 C C . LYS A 1 1530 ? -49.501 -36.320 20.035 1.00 82.19 1530 LYS A C 1
ATOM 12230 O O . LYS A 1 1530 ? -49.004 -35.405 20.692 1.00 82.19 1530 LYS A O 1
ATOM 12235 N N . PHE A 1 1531 ? -50.611 -36.961 20.398 1.00 83.88 1531 PHE A N 1
ATOM 12236 C CA . PHE A 1 1531 ? -51.297 -36.769 21.679 1.00 83.88 1531 PHE A CA 1
ATOM 12237 C C . PHE A 1 1531 ? -50.711 -37.711 22.733 1.00 83.88 1531 PHE A C 1
ATOM 12239 O O . PHE A 1 1531 ? -50.465 -38.885 22.450 1.00 83.88 1531 PHE A O 1
ATOM 12246 N N . LEU A 1 1532 ? -50.502 -37.204 23.946 1.00 82.38 1532 LEU A N 1
ATOM 12247 C CA . LEU A 1 1532 ? -49.855 -37.896 25.058 1.00 82.38 1532 LEU A CA 1
ATOM 12248 C C . LEU A 1 1532 ? -50.700 -37.764 26.333 1.00 82.38 1532 LEU A C 1
ATOM 12250 O O . LEU A 1 1532 ? -51.190 -36.686 26.646 1.00 82.38 1532 LEU A O 1
ATOM 12254 N N . MET A 1 1533 ? -50.822 -38.836 27.108 1.00 78.56 1533 MET A N 1
ATOM 12255 C CA . MET A 1 1533 ? -51.322 -38.819 28.485 1.00 78.56 1533 MET A CA 1
ATOM 12256 C C . MET A 1 1533 ? -50.268 -39.386 29.443 1.00 78.56 1533 MET A C 1
ATOM 12258 O O . MET A 1 1533 ? -49.252 -39.936 29.015 1.00 78.56 1533 MET A O 1
ATOM 12262 N N . LYS A 1 1534 ? -50.539 -39.357 30.758 1.00 70.44 1534 LYS A N 1
ATOM 12263 C CA . LYS A 1 1534 ? -49.725 -40.063 31.776 1.00 70.44 1534 LYS A CA 1
ATOM 12264 C C . LYS A 1 1534 ? -49.540 -41.573 31.509 1.00 70.44 1534 LYS A C 1
ATOM 12266 O O . LYS A 1 1534 ? -48.681 -42.184 32.132 1.00 70.44 1534 LYS A O 1
ATOM 12271 N N . SER A 1 1535 ? -50.328 -42.164 30.608 1.00 71.25 1535 SER A N 1
ATOM 12272 C CA . SER A 1 1535 ? -50.261 -43.567 30.174 1.00 71.25 1535 SER A CA 1
ATOM 12273 C C . SER A 1 1535 ? -49.520 -43.803 28.844 1.00 71.25 1535 SER A C 1
ATOM 12275 O O . SER A 1 1535 ? -49.426 -44.950 28.420 1.00 71.25 1535 SER A O 1
ATOM 12277 N N . GLY A 1 1536 ? -49.020 -42.762 28.166 1.00 75.06 1536 GLY A N 1
ATOM 12278 C CA . GLY A 1 1536 ? -48.420 -42.856 26.826 1.00 75.06 1536 GLY A CA 1
ATOM 12279 C C . GLY A 1 1536 ? -49.256 -42.176 25.734 1.00 75.06 1536 GLY A C 1
ATOM 12280 O O . GLY A 1 1536 ? -50.072 -41.305 26.028 1.00 75.06 1536 GLY A O 1
ATOM 12281 N N . MET A 1 1537 ? -49.027 -42.529 24.465 1.00 77.44 1537 MET A N 1
ATOM 12282 C CA . MET A 1 1537 ? -49.765 -41.953 23.328 1.00 77.44 1537 MET A CA 1
ATOM 12283 C C . MET A 1 1537 ? -51.206 -42.471 23.226 1.00 77.44 1537 MET A C 1
ATOM 12285 O O . MET A 1 1537 ? -51.493 -43.587 23.652 1.00 77.44 1537 MET A O 1
ATOM 12289 N N . THR A 1 1538 ? -52.098 -41.681 22.618 1.00 78.94 1538 THR A N 1
ATOM 12290 C CA . THR A 1 1538 ? -53.477 -42.101 22.310 1.00 78.94 1538 THR A CA 1
ATOM 12291 C C . THR A 1 1538 ? -54.014 -41.477 21.015 1.00 78.94 1538 THR A C 1
ATOM 12293 O O . THR A 1 1538 ? -53.621 -40.373 20.646 1.00 78.94 1538 THR A O 1
ATOM 12296 N N . GLU A 1 1539 ? -54.944 -42.168 20.352 1.00 82.81 1539 GLU A N 1
ATOM 12297 C CA . GLU A 1 1539 ? -55.770 -41.651 19.240 1.00 82.81 1539 GLU A CA 1
ATOM 12298 C C . GLU A 1 1539 ? -57.226 -41.364 19.668 1.00 82.81 1539 GLU A C 1
ATOM 12300 O O . GLU A 1 1539 ? -58.035 -40.900 18.864 1.00 82.81 1539 GLU A O 1
ATOM 12305 N N . LEU A 1 1540 ? -57.549 -41.644 20.939 1.00 83.88 1540 LEU A N 1
ATOM 12306 C CA . LEU A 1 1540 ? -58.881 -41.551 21.535 1.00 83.88 1540 LEU A CA 1
ATOM 12307 C C . LEU A 1 1540 ? -58.804 -40.866 22.908 1.00 83.88 1540 LEU A C 1
ATOM 12309 O O . LEU A 1 1540 ? -57.945 -41.208 23.726 1.00 83.88 1540 LEU A O 1
ATOM 12313 N N . PHE A 1 1541 ? -59.700 -39.923 23.191 1.00 84.81 1541 PHE A N 1
ATOM 12314 C CA . PHE A 1 1541 ? -59.827 -39.304 24.517 1.00 84.81 1541 PHE A CA 1
ATOM 12315 C C . PHE A 1 1541 ? -61.238 -38.753 24.753 1.00 84.81 1541 PHE A C 1
ATOM 12317 O O . PHE A 1 1541 ? -61.970 -38.452 23.805 1.00 84.81 1541 PHE A O 1
ATOM 12324 N N . THR A 1 1542 ? -61.615 -38.624 26.029 1.00 87.88 1542 THR A N 1
ATOM 12325 C CA . THR A 1 1542 ? -62.916 -38.079 26.444 1.00 87.88 1542 THR A CA 1
ATOM 12326 C C . THR A 1 1542 ? -62.825 -36.589 26.777 1.00 87.88 1542 THR A C 1
ATOM 12328 O O . THR A 1 1542 ? -61.747 -36.055 27.060 1.00 87.88 1542 THR A O 1
ATOM 12331 N N . GLN A 1 1543 ? -63.970 -35.904 26.817 1.00 85.44 1543 GLN A N 1
ATOM 12332 C CA . GLN A 1 1543 ? -64.034 -34.530 27.324 1.00 85.44 1543 GLN A CA 1
ATOM 12333 C C . GLN A 1 1543 ? -63.657 -34.444 28.823 1.00 85.44 1543 GLN A C 1
ATOM 12335 O O . GLN A 1 1543 ? -63.118 -33.429 29.257 1.00 85.44 1543 GLN A O 1
ATOM 12340 N N . ASP A 1 1544 ? -63.867 -35.499 29.617 1.00 86.00 1544 ASP A N 1
ATOM 12341 C CA . ASP A 1 1544 ? -63.444 -35.562 31.027 1.00 86.00 1544 ASP A CA 1
ATOM 12342 C C . ASP A 1 1544 ? -61.909 -35.606 31.207 1.00 86.00 1544 ASP A C 1
ATOM 12344 O O . ASP A 1 1544 ? -61.382 -35.032 32.162 1.00 86.00 1544 ASP A O 1
ATOM 12348 N N . ASP A 1 1545 ? -61.169 -36.219 30.278 1.00 85.25 1545 ASP A N 1
ATOM 12349 C CA . ASP A 1 1545 ? -59.697 -36.253 30.319 1.00 85.25 1545 ASP A CA 1
ATOM 12350 C C . ASP A 1 1545 ? -59.072 -34.884 30.012 1.00 85.25 1545 ASP A C 1
ATOM 12352 O O . ASP A 1 1545 ? -58.101 -34.481 30.664 1.00 85.25 1545 ASP A O 1
ATOM 12356 N N . VAL A 1 1546 ? -59.678 -34.146 29.075 1.00 83.50 1546 VAL A N 1
ATOM 12357 C CA . VAL A 1 1546 ? -59.359 -32.741 28.769 1.00 83.50 1546 VAL A CA 1
ATOM 12358 C C . VAL A 1 1546 ? -59.655 -31.844 29.975 1.00 83.50 1546 VAL A C 1
ATOM 12360 O O . VAL A 1 1546 ? -58.803 -31.057 30.384 1.00 83.50 1546 VAL A O 1
ATOM 12363 N N . ASN A 1 1547 ? -60.823 -32.009 30.608 1.00 81.50 1547 ASN A N 1
ATOM 12364 C CA . ASN A 1 1547 ? -61.210 -31.241 31.799 1.00 81.50 1547 ASN A CA 1
ATOM 12365 C C . ASN A 1 1547 ? -60.255 -31.438 32.992 1.00 81.50 1547 ASN A C 1
ATOM 12367 O O . ASN A 1 1547 ? -60.217 -30.606 33.894 1.00 81.50 1547 ASN A O 1
ATOM 12371 N N . LYS A 1 1548 ? -59.491 -32.536 33.013 1.00 81.81 1548 LYS A N 1
ATOM 12372 C CA . LYS A 1 1548 ? -58.542 -32.890 34.082 1.00 81.81 1548 LYS A CA 1
ATOM 12373 C C . LYS A 1 1548 ? -57.081 -32.595 33.723 1.00 81.81 1548 LYS A C 1
ATOM 12375 O O . LYS A 1 1548 ? -56.190 -33.032 34.451 1.00 81.81 1548 LYS A O 1
ATOM 12380 N N . GLY A 1 1549 ? -56.822 -31.904 32.607 1.00 77.44 1549 GLY A N 1
ATOM 12381 C CA . GLY A 1 1549 ? -55.469 -31.555 32.157 1.00 77.44 1549 GLY A CA 1
ATOM 12382 C C . GLY A 1 1549 ? -54.573 -32.769 31.883 1.00 77.44 1549 GLY A C 1
ATOM 12383 O O . GLY A 1 1549 ? -53.352 -32.671 31.990 1.00 77.44 1549 GLY A O 1
ATOM 12384 N N . LYS A 1 1550 ? -55.157 -33.944 31.595 1.00 82.19 1550 LYS A N 1
ATOM 12385 C CA . LYS A 1 1550 ? -54.398 -35.197 31.423 1.00 82.19 1550 LYS A CA 1
ATOM 12386 C C . LYS A 1 1550 ? -53.725 -35.318 30.059 1.00 82.19 1550 LYS A C 1
ATOM 12388 O O . LYS A 1 1550 ? -52.798 -36.118 29.933 1.00 82.19 1550 LYS A O 1
ATOM 12393 N N . VAL A 1 1551 ? -54.242 -34.611 29.054 1.00 83.00 1551 VAL A N 1
ATOM 12394 C CA . VAL A 1 1551 ? -53.848 -34.745 27.647 1.00 83.00 1551 VAL A CA 1
ATOM 12395 C C . VAL A 1 1551 ? -52.897 -33.613 27.271 1.00 83.00 1551 VAL A C 1
ATOM 12397 O O . VAL A 1 1551 ? -53.209 -32.441 27.469 1.00 83.00 1551 VAL A O 1
ATOM 12400 N N . GLY A 1 1552 ? -51.743 -33.961 26.713 1.00 81.88 1552 GLY A N 1
ATOM 12401 C CA . GLY A 1 1552 ? -50.772 -33.037 26.141 1.00 81.88 1552 GLY A CA 1
ATOM 12402 C C . GLY A 1 1552 ? -50.490 -33.326 24.668 1.00 81.88 1552 GLY A C 1
ATOM 12403 O O . GLY A 1 1552 ? -50.801 -34.402 24.154 1.00 81.88 1552 GLY A O 1
ATOM 12404 N N . LEU A 1 1553 ? -49.888 -32.355 23.992 1.00 84.81 1553 LEU A N 1
ATOM 12405 C CA . LEU A 1 1553 ? -49.419 -32.422 22.612 1.00 84.81 1553 LEU A CA 1
ATOM 12406 C C . LEU A 1 1553 ? -47.891 -32.354 22.578 1.00 84.81 1553 LEU A C 1
ATOM 12408 O O . LEU A 1 1553 ? -47.288 -31.476 23.198 1.00 84.81 1553 LEU A O 1
ATOM 12412 N N . PHE A 1 1554 ? -47.285 -33.260 21.812 1.00 80.56 1554 PHE A N 1
ATOM 12413 C CA . PHE A 1 1554 ? -45.838 -33.393 21.647 1.00 80.56 1554 PHE A CA 1
ATOM 12414 C C . PHE A 1 1554 ? -45.470 -33.524 20.160 1.00 80.56 1554 PHE A C 1
ATOM 12416 O O . PHE A 1 1554 ? -46.171 -34.192 19.395 1.00 80.56 1554 PHE A O 1
ATOM 12423 N N . HIS A 1 1555 ? -44.365 -32.898 19.746 1.00 80.88 1555 HIS A N 1
ATOM 12424 C CA . HIS A 1 1555 ? -43.854 -32.949 18.372 1.00 80.88 1555 HIS A CA 1
ATOM 12425 C C . HIS A 1 1555 ? -42.449 -33.559 18.324 1.00 80.88 1555 HIS A C 1
ATOM 12427 O O . HIS A 1 1555 ? -41.529 -33.090 18.995 1.00 80.88 1555 HIS A O 1
ATOM 12433 N N . GLN A 1 1556 ? -42.287 -34.563 17.459 1.00 75.06 1556 GLN A N 1
ATOM 12434 C CA . GLN A 1 1556 ? -41.003 -35.147 17.087 1.00 75.06 1556 GLN A CA 1
ATOM 12435 C C . GLN A 1 1556 ? -40.976 -35.370 15.569 1.00 75.06 1556 GLN A C 1
ATOM 12437 O O . GLN A 1 1556 ? -41.714 -36.208 15.048 1.00 75.06 1556 GLN A O 1
ATOM 12442 N N . GLN A 1 1557 ? -40.119 -34.619 14.879 1.00 71.81 1557 GLN A N 1
ATOM 12443 C CA . GLN A 1 1557 ? -40.126 -34.512 13.422 1.00 71.81 1557 GLN A CA 1
ATOM 12444 C C . GLN A 1 1557 ? -39.719 -35.812 12.710 1.00 71.81 1557 GLN A C 1
ATOM 12446 O O . GLN A 1 1557 ? -38.755 -36.478 13.097 1.00 71.81 1557 GLN A O 1
ATOM 12451 N N . GLN A 1 1558 ? -40.422 -36.161 11.627 1.00 68.75 1558 GLN A N 1
ATOM 12452 C CA . GLN A 1 1558 ? -40.076 -37.320 10.798 1.00 68.75 1558 GLN A CA 1
ATOM 12453 C C . GLN A 1 1558 ? -38.930 -37.011 9.821 1.00 68.75 1558 GLN A C 1
ATOM 12455 O O . GLN A 1 1558 ? -38.907 -35.964 9.181 1.00 68.75 1558 GLN A O 1
ATOM 12460 N N . HIS A 1 1559 ? -38.013 -37.966 9.630 1.00 59.88 1559 HIS A N 1
ATOM 12461 C CA . HIS A 1 1559 ? -36.772 -37.802 8.848 1.00 59.88 1559 HIS A CA 1
ATOM 12462 C C . HIS A 1 1559 ? -36.918 -37.397 7.366 1.00 59.88 1559 HIS A C 1
ATOM 12464 O O . HIS A 1 1559 ? -35.921 -37.014 6.766 1.00 59.88 1559 HIS A O 1
ATOM 12470 N N . ASN A 1 1560 ? -38.113 -37.471 6.771 1.00 62.69 1560 ASN A N 1
ATOM 12471 C CA . ASN A 1 1560 ? -38.374 -37.038 5.388 1.00 62.69 1560 ASN A CA 1
ATOM 12472 C C . ASN A 1 1560 ? -39.489 -35.980 5.281 1.00 62.69 1560 ASN A C 1
ATOM 12474 O O . ASN A 1 1560 ? -39.924 -35.666 4.172 1.00 62.69 1560 ASN A O 1
ATOM 12478 N N . VAL A 1 1561 ? -39.975 -35.434 6.403 1.00 60.78 1561 VAL A N 1
ATOM 12479 C CA . VAL A 1 1561 ? -41.051 -34.435 6.399 1.00 60.78 1561 VAL A CA 1
ATOM 12480 C C . VAL A 1 1561 ? -40.560 -33.130 7.010 1.00 60.78 1561 VAL A C 1
ATOM 12482 O O . VAL A 1 1561 ? -40.194 -33.044 8.179 1.00 60.78 1561 VAL A O 1
ATOM 12485 N N . HIS A 1 1562 ? -40.599 -32.079 6.198 1.00 57.22 1562 HIS A N 1
ATOM 12486 C CA . HIS A 1 1562 ? -40.507 -30.701 6.659 1.00 57.22 1562 HIS A CA 1
ATOM 12487 C C . HIS A 1 1562 ? -41.870 -30.026 6.466 1.00 57.22 1562 HIS A C 1
ATOM 12489 O O . HIS A 1 1562 ? -42.598 -30.319 5.507 1.00 57.22 1562 HIS A O 1
ATOM 12495 N N . GLY A 1 1563 ? -42.253 -29.179 7.419 1.00 62.78 1563 GLY A N 1
ATOM 12496 C CA . GLY A 1 1563 ? -43.560 -28.532 7.446 1.00 62.78 1563 GLY A CA 1
ATOM 12497 C C . GLY A 1 1563 ? -43.932 -28.052 8.842 1.00 62.78 1563 GLY A C 1
ATOM 12498 O O . GLY A 1 1563 ? -44.394 -28.836 9.665 1.00 62.78 1563 GLY A O 1
ATOM 12499 N N . ASP A 1 1564 ? -43.789 -26.750 9.052 1.00 72.31 1564 ASP A N 1
ATOM 12500 C CA . ASP A 1 1564 ? -44.075 -26.019 10.297 1.00 72.31 1564 ASP A CA 1
ATOM 12501 C C . ASP A 1 1564 ? -45.578 -25.994 10.651 1.00 72.31 1564 ASP A C 1
ATOM 12503 O O . ASP A 1 1564 ? -45.992 -25.438 11.664 1.00 72.31 1564 ASP A O 1
ATOM 12507 N N . ILE A 1 1565 ? -46.416 -26.596 9.805 1.00 78.12 1565 ILE A N 1
ATOM 12508 C CA . ILE A 1 1565 ? -47.830 -26.850 10.055 1.00 78.12 1565 ILE A CA 1
ATOM 12509 C C . ILE A 1 1565 ? -48.103 -28.332 9.816 1.00 78.12 1565 ILE A C 1
ATOM 12511 O O . ILE A 1 1565 ? -47.799 -28.866 8.741 1.00 78.12 1565 ILE A O 1
ATOM 12515 N N . ASP A 1 1566 ? -48.748 -28.957 10.795 1.00 83.88 1566 ASP A N 1
ATOM 12516 C CA . ASP A 1 1566 ? -49.409 -30.246 10.642 1.00 83.88 1566 ASP A CA 1
ATOM 12517 C C . ASP A 1 1566 ? -50.933 -30.088 10.759 1.00 83.88 1566 ASP A C 1
ATOM 12519 O O . ASP A 1 1566 ? -51.428 -29.162 11.407 1.00 83.88 1566 ASP A O 1
ATOM 12523 N N . VAL A 1 1567 ? -51.688 -30.974 10.108 1.00 85.19 1567 VAL A N 1
ATOM 12524 C CA . VAL A 1 1567 ? -53.157 -30.895 10.052 1.00 85.19 1567 VAL A CA 1
ATOM 12525 C C . VAL A 1 1567 ? -53.753 -32.232 10.451 1.00 85.19 1567 VAL A C 1
ATOM 12527 O O . VAL A 1 1567 ? -53.654 -33.212 9.711 1.00 85.19 1567 VAL A O 1
ATOM 12530 N N . VAL A 1 1568 ? -54.414 -32.240 11.605 1.00 86.88 1568 VAL A N 1
ATOM 12531 C CA . VAL A 1 1568 ? -55.150 -33.394 12.123 1.00 86.88 1568 VAL A CA 1
ATOM 12532 C C . VAL A 1 1568 ? -56.646 -33.140 12.000 1.00 86.88 1568 VAL A C 1
ATOM 12534 O O . VAL A 1 1568 ? -57.157 -32.104 12.422 1.00 86.88 1568 VAL A O 1
ATOM 12537 N N . VAL A 1 1569 ? -57.359 -34.080 11.384 1.00 86.19 1569 VAL A N 1
ATOM 12538 C CA . VAL A 1 1569 ? -58.816 -34.008 11.210 1.00 86.19 1569 VAL A CA 1
ATOM 12539 C C . VAL A 1 1569 ? -59.451 -35.045 12.117 1.00 86.19 1569 VAL A C 1
ATOM 12541 O O . VAL A 1 1569 ? -59.019 -36.195 12.106 1.00 86.19 1569 VAL A O 1
ATOM 12544 N N . PHE A 1 1570 ? -60.479 -34.658 12.870 1.00 83.94 1570 PHE A N 1
ATOM 12545 C CA . PHE A 1 1570 ? -61.198 -35.534 13.792 1.00 83.94 1570 PHE A CA 1
ATOM 12546 C C . PHE A 1 1570 ? -62.685 -35.644 13.459 1.00 83.94 1570 PHE A C 1
ATOM 12548 O O . PHE A 1 1570 ? -63.294 -34.751 12.858 1.00 83.94 1570 PHE A O 1
ATOM 12555 N N . GLN A 1 1571 ? -63.262 -36.730 13.956 1.00 84.00 1571 GLN A N 1
ATOM 12556 C CA . GLN A 1 1571 ? -64.682 -36.982 14.098 1.00 84.00 1571 GLN A CA 1
ATOM 12557 C C . GLN A 1 1571 ? -65.053 -36.817 15.581 1.00 84.00 1571 GLN A C 1
ATOM 12559 O O . GLN A 1 1571 ? -64.475 -37.488 16.436 1.00 84.00 1571 GLN A O 1
ATOM 12564 N N . VAL A 1 1572 ? -66.012 -35.941 15.895 1.00 78.00 1572 VAL A N 1
ATOM 12565 C CA . VAL A 1 1572 ? -66.644 -35.904 17.230 1.00 78.00 1572 VAL A CA 1
ATOM 12566 C C . VAL A 1 1572 ? -67.861 -36.824 17.208 1.00 78.00 1572 VAL A C 1
ATOM 12568 O O . VAL A 1 1572 ? -68.684 -36.705 16.294 1.00 78.00 1572 VAL A O 1
ATOM 12571 N N . ILE A 1 1573 ? -67.970 -37.729 18.185 1.00 75.81 1573 ILE A N 1
ATOM 12572 C CA . ILE A 1 1573 ? -68.986 -38.793 18.224 1.00 75.81 1573 ILE A CA 1
ATOM 12573 C C . ILE A 1 1573 ? -69.593 -38.928 19.629 1.00 75.81 1573 ILE A C 1
ATOM 12575 O O . ILE A 1 1573 ? -68.918 -38.734 20.640 1.00 75.81 1573 ILE A O 1
ATOM 12579 N N . LEU A 1 1574 ? -70.866 -39.327 19.698 1.00 68.44 1574 LEU A N 1
ATOM 12580 C CA . LEU A 1 1574 ? -71.411 -39.991 20.886 1.00 68.44 1574 LEU A CA 1
ATOM 12581 C C . LEU A 1 1574 ? -70.878 -41.426 20.923 1.00 68.44 1574 LEU A C 1
ATOM 12583 O O . LEU A 1 1574 ? -71.003 -42.136 19.923 1.00 68.44 1574 LEU A O 1
ATOM 12587 N N . ASN A 1 1575 ? -70.421 -41.890 22.089 1.00 60.28 1575 ASN A N 1
ATOM 12588 C CA . ASN A 1 1575 ? -69.897 -43.250 22.332 1.00 60.28 1575 ASN A CA 1
ATOM 12589 C C . ASN A 1 1575 ? -70.958 -44.386 22.188 1.00 60.28 1575 ASN A C 1
ATOM 12591 O O . ASN A 1 1575 ? -70.799 -45.493 22.688 1.00 60.28 1575 ASN A O 1
ATOM 12595 N N . LEU A 1 1576 ? -72.090 -44.104 21.533 1.00 59.84 1576 LEU A N 1
ATOM 12596 C CA . LEU A 1 1576 ? -73.223 -45.012 21.317 1.00 59.84 1576 LEU A CA 1
ATOM 12597 C C . LEU A 1 1576 ? -73.813 -44.951 19.890 1.00 59.84 1576 LEU A C 1
ATOM 12599 O O . LEU A 1 1576 ? -74.594 -45.835 19.544 1.00 59.84 1576 LEU A O 1
ATOM 12603 N N . ILE A 1 1577 ? -73.490 -43.949 19.047 1.00 54.97 1577 ILE A N 1
ATOM 12604 C CA . ILE A 1 1577 ? -74.085 -43.822 17.694 1.00 54.97 1577 ILE A CA 1
ATOM 12605 C C . ILE A 1 1577 ? -73.096 -43.238 16.663 1.00 54.97 1577 ILE A C 1
ATOM 12607 O O . ILE A 1 1577 ? -72.962 -42.025 16.527 1.00 54.97 1577 ILE A O 1
ATOM 12611 N N . CYS A 1 1578 ? -72.480 -44.092 15.835 1.00 49.22 1578 CYS A N 1
ATOM 12612 C CA . CYS A 1 1578 ? -71.542 -43.664 14.779 1.00 49.22 1578 CYS A CA 1
ATOM 12613 C C . CYS A 1 1578 ? -72.172 -42.915 13.583 1.00 49.22 1578 CYS A C 1
ATOM 12615 O O . CYS A 1 1578 ? -71.439 -42.387 12.750 1.00 49.22 1578 CYS A O 1
ATOM 12617 N N . ILE A 1 1579 ? -73.504 -42.876 13.465 1.00 56.25 1579 ILE A N 1
ATOM 12618 C CA . ILE A 1 1579 ? -74.218 -42.262 12.324 1.00 56.25 1579 ILE A CA 1
ATOM 12619 C C . ILE A 1 1579 ? -74.173 -40.721 12.385 1.00 56.25 1579 ILE A C 1
ATOM 12621 O O . ILE A 1 1579 ? -74.339 -40.049 11.367 1.00 56.25 1579 ILE A O 1
ATOM 12625 N N . PHE A 1 1580 ? -73.935 -40.147 13.568 1.00 58.94 1580 PHE A N 1
ATOM 12626 C CA . PHE A 1 1580 ? -73.930 -38.702 13.786 1.00 58.94 1580 PHE A CA 1
ATOM 12627 C C . PHE A 1 1580 ? -72.513 -38.214 14.071 1.00 58.94 1580 PHE A C 1
ATOM 12629 O O . PHE A 1 1580 ? -71.885 -38.638 15.039 1.00 58.94 1580 PHE A O 1
ATOM 12636 N N . PHE A 1 1581 ? -72.006 -37.319 13.223 1.00 63.38 1581 PHE A N 1
ATOM 12637 C CA . PHE A 1 1581 ? -70.665 -36.769 13.373 1.00 63.38 1581 PHE A CA 1
ATOM 12638 C C . PHE A 1 1581 ? -70.534 -35.335 12.863 1.00 63.38 1581 PHE A C 1
ATOM 12640 O O . PHE A 1 1581 ? -71.161 -34.935 11.881 1.00 63.38 1581 PHE A O 1
ATOM 12647 N N . HIS A 1 1582 ? -69.641 -34.583 13.508 1.00 73.88 1582 HIS A N 1
ATOM 12648 C CA . HIS A 1 1582 ? -69.064 -33.353 12.964 1.00 73.88 1582 HIS A CA 1
ATOM 12649 C C . HIS A 1 1582 ? -67.605 -33.600 12.596 1.00 73.88 1582 HIS A C 1
ATOM 12651 O O . HIS A 1 1582 ? -66.846 -34.122 13.413 1.00 73.88 1582 HIS A O 1
ATOM 12657 N N . ILE A 1 1583 ? -67.219 -33.193 11.383 1.00 83.19 1583 ILE A N 1
ATOM 12658 C CA . ILE A 1 1583 ? -65.819 -33.192 10.945 1.00 83.19 1583 ILE A CA 1
ATOM 12659 C C . ILE A 1 1583 ? -65.176 -31.867 11.372 1.00 83.19 1583 ILE A C 1
ATOM 12661 O O . ILE A 1 1583 ? -65.729 -30.780 11.138 1.00 83.19 1583 ILE A O 1
ATOM 12665 N N . ARG A 1 1584 ? -64.016 -31.960 12.025 1.00 83.94 1584 ARG A N 1
ATOM 12666 C CA . ARG A 1 1584 ? -63.222 -30.820 12.498 1.00 83.94 1584 ARG A CA 1
ATOM 12667 C C . ARG A 1 1584 ? -61.754 -31.011 12.141 1.00 83.94 1584 ARG A C 1
ATOM 12669 O O . ARG A 1 1584 ? -61.103 -31.899 12.679 1.00 83.94 1584 ARG A O 1
ATOM 12676 N N . ALA A 1 1585 ? -61.236 -30.156 11.269 1.00 86.44 1585 ALA A N 1
ATOM 12677 C CA . ALA A 1 1585 ? -59.802 -29.995 11.061 1.00 86.44 1585 ALA A CA 1
ATOM 12678 C C . ALA A 1 1585 ? -59.207 -29.036 12.109 1.00 86.44 1585 ALA A C 1
ATOM 12680 O O . ALA A 1 1585 ? -59.702 -27.919 12.263 1.00 86.44 1585 ALA A O 1
ATOM 12681 N N . LEU A 1 1586 ? -58.148 -29.474 12.790 1.00 85.94 1586 LEU A N 1
ATOM 12682 C CA . LEU A 1 1586 ? -57.299 -28.692 13.688 1.00 85.94 1586 LEU A CA 1
ATOM 12683 C C . LEU A 1 1586 ? -55.933 -28.485 13.035 1.00 85.94 1586 LEU A C 1
ATOM 12685 O O . LEU A 1 1586 ? -55.342 -29.410 12.471 1.00 85.94 1586 LEU A O 1
ATOM 12689 N N . ILE A 1 1587 ? -55.424 -27.266 13.157 1.00 85.94 1587 ILE A N 1
ATOM 12690 C CA . ILE A 1 1587 ? -54.139 -26.844 12.610 1.00 85.94 1587 ILE A CA 1
ATOM 12691 C C . ILE A 1 1587 ? -53.134 -26.781 13.767 1.00 85.94 1587 ILE A C 1
ATOM 12693 O O . ILE A 1 1587 ? -53.403 -26.143 14.786 1.00 85.94 1587 ILE A O 1
ATOM 12697 N N . ILE A 1 1588 ? -51.977 -27.426 13.631 1.00 84.62 1588 ILE A N 1
ATOM 12698 C CA . ILE A 1 1588 ? -50.928 -27.404 14.658 1.00 84.62 1588 ILE A CA 1
ATOM 12699 C C . ILE A 1 1588 ? -49.688 -26.723 14.086 1.00 84.62 1588 ILE A C 1
ATOM 12701 O O . ILE A 1 1588 ? -49.011 -27.269 13.217 1.00 84.62 1588 ILE A O 1
ATOM 12705 N N . ASP A 1 1589 ? -49.408 -25.524 14.594 1.00 78.94 1589 ASP A N 1
ATOM 12706 C CA . ASP A 1 1589 ? -48.218 -24.737 14.292 1.00 78.94 1589 ASP A CA 1
ATOM 12707 C C . ASP A 1 1589 ? -47.020 -25.329 15.050 1.00 78.94 1589 ASP A C 1
ATOM 12709 O O . ASP A 1 1589 ? -46.811 -25.053 16.238 1.00 78.94 1589 ASP A O 1
ATOM 12713 N N . ILE A 1 1590 ? -46.233 -26.145 14.354 1.00 74.12 1590 ILE A N 1
ATOM 12714 C CA . ILE A 1 1590 ? -44.920 -26.606 14.798 1.00 74.12 1590 ILE A CA 1
ATOM 12715 C C . ILE A 1 1590 ? -43.964 -25.420 14.684 1.00 74.12 1590 ILE A C 1
ATOM 12717 O O . ILE A 1 1590 ? -43.539 -25.044 13.594 1.00 74.12 1590 ILE A O 1
ATOM 12721 N N . LEU A 1 1591 ? -43.599 -24.833 15.818 1.00 66.75 1591 LEU A N 1
ATOM 12722 C CA . LEU A 1 1591 ? -42.552 -23.825 15.857 1.00 66.75 1591 LEU A CA 1
ATOM 12723 C C . LEU A 1 1591 ? -41.194 -24.553 15.883 1.00 66.75 1591 LEU A C 1
ATOM 12725 O O . LEU A 1 1591 ? -40.915 -25.270 16.856 1.00 66.75 1591 LEU A O 1
ATOM 12729 N N . PRO A 1 1592 ? -40.332 -24.417 14.856 1.00 62.19 1592 PRO A N 1
ATOM 12730 C CA . PRO A 1 1592 ? -38.928 -24.781 15.011 1.00 62.19 1592 PRO A CA 1
ATOM 12731 C C . PRO A 1 1592 ? -38.303 -23.883 16.089 1.00 62.19 1592 PRO A C 1
ATOM 12733 O O . PRO A 1 1592 ? -38.820 -22.794 16.360 1.00 62.19 1592 PRO A O 1
ATOM 12736 N N . LEU A 1 1593 ? -37.183 -24.299 16.691 1.00 65.56 1593 LEU A N 1
ATOM 12737 C CA . LEU A 1 1593 ? -36.307 -23.286 17.286 1.00 65.56 1593 LEU A CA 1
ATOM 12738 C C . LEU A 1 1593 ? -35.849 -22.365 16.149 1.00 65.56 1593 LEU A C 1
ATOM 12740 O O . LEU A 1 1593 ? -35.574 -22.854 15.054 1.00 65.56 1593 LEU A O 1
ATOM 12744 N N . SER A 1 1594 ? -35.874 -21.058 16.389 1.00 64.56 1594 SER A N 1
ATOM 12745 C CA . SER A 1 1594 ? -35.620 -20.050 15.361 1.00 64.56 1594 SER A CA 1
ATOM 12746 C C . SER A 1 1594 ? -34.658 -18.989 15.872 1.00 64.56 1594 SER A C 1
ATOM 12748 O O . SER A 1 1594 ? -34.983 -18.288 16.835 1.00 64.56 1594 SER A O 1
ATOM 12750 N N . LEU A 1 1595 ? -33.523 -18.828 15.200 1.00 74.00 1595 LEU A N 1
ATOM 12751 C CA . LEU A 1 1595 ? -32.502 -17.833 15.505 1.00 74.00 1595 LEU A CA 1
ATOM 12752 C C . LEU A 1 1595 ? -32.525 -16.717 14.455 1.00 74.00 1595 LEU A C 1
ATOM 12754 O O . LEU A 1 1595 ? -32.302 -16.954 13.270 1.00 74.00 1595 LEU A O 1
ATOM 12758 N N . SER A 1 1596 ? -32.757 -15.477 14.886 1.00 78.94 1596 SER A N 1
ATOM 12759 C CA . SER A 1 1596 ? -32.748 -14.307 14.000 1.00 78.94 1596 SER A CA 1
ATOM 12760 C C . SER A 1 1596 ? -31.985 -13.142 14.614 1.00 78.94 1596 SER A C 1
ATOM 12762 O O . SER A 1 1596 ? -32.195 -12.823 15.786 1.00 78.94 1596 SER A O 1
ATOM 12764 N N . LEU A 1 1597 ? -31.174 -12.460 13.805 1.00 79.38 1597 LEU A N 1
ATOM 12765 C CA . LEU A 1 1597 ? -30.647 -11.141 14.151 1.00 79.38 1597 LEU A CA 1
ATOM 12766 C C . LEU A 1 1597 ? -31.800 -10.120 14.188 1.00 79.38 1597 LEU A C 1
ATOM 12768 O O . LEU A 1 1597 ? -32.649 -10.090 13.298 1.00 79.38 1597 LEU A O 1
ATOM 12772 N N . GLU A 1 1598 ? -31.835 -9.310 15.239 1.00 73.62 1598 GLU A N 1
ATOM 12773 C CA . GLU A 1 1598 ? -32.806 -8.248 15.509 1.00 73.62 1598 GLU A CA 1
ATOM 12774 C C . GLU A 1 1598 ? -31.992 -7.000 15.854 1.00 73.62 1598 GLU A C 1
ATOM 12776 O O . GLU A 1 1598 ? -31.217 -7.046 16.798 1.00 73.62 1598 GLU A O 1
ATOM 12781 N N . ASN A 1 1599 ? -32.138 -5.904 15.106 1.00 67.31 1599 ASN A N 1
ATOM 12782 C CA . ASN A 1 1599 ? -31.251 -4.734 15.207 1.00 67.31 1599 ASN A CA 1
ATOM 12783 C C . ASN A 1 1599 ? -29.764 -5.089 14.958 1.00 67.31 1599 ASN A C 1
ATOM 12785 O O . ASN A 1 1599 ? -28.888 -4.766 15.754 1.00 67.31 1599 ASN A O 1
ATOM 12789 N N . HIS A 1 1600 ? -29.479 -5.767 13.840 1.00 76.31 1600 HIS A N 1
ATOM 12790 C CA . HIS A 1 1600 ? -28.123 -5.818 13.279 1.00 76.31 1600 HIS A CA 1
ATOM 12791 C C . HIS A 1 1600 ? -27.930 -4.605 12.361 1.00 76.31 1600 HIS A C 1
ATOM 12793 O O . HIS A 1 1600 ? -28.616 -4.491 11.343 1.00 76.31 1600 HIS A O 1
ATOM 12799 N N . SER A 1 1601 ? -27.022 -3.705 12.738 1.00 75.62 1601 SER A N 1
ATOM 12800 C CA . SER A 1 1601 ? -26.573 -2.572 11.924 1.00 75.62 1601 SER A CA 1
ATOM 12801 C C . SER A 1 1601 ? -25.098 -2.722 11.540 1.00 75.62 1601 SER A C 1
ATOM 12803 O O . SER A 1 1601 ? -24.377 -3.563 12.082 1.00 75.62 1601 SER A O 1
ATOM 12805 N N . ASP A 1 1602 ? -24.624 -1.852 10.647 1.00 82.31 1602 ASP A N 1
ATOM 12806 C CA . ASP A 1 1602 ? -23.194 -1.544 10.616 1.00 82.31 1602 ASP A CA 1
ATOM 12807 C C . ASP A 1 1602 ? -22.797 -0.821 11.914 1.00 82.31 1602 ASP A C 1
ATOM 12809 O O . ASP A 1 1602 ? -23.610 -0.135 12.541 1.00 82.31 1602 ASP A O 1
ATOM 12813 N N . VAL A 1 1603 ? -21.551 -1.013 12.339 1.00 86.62 1603 VAL A N 1
ATOM 12814 C CA . VAL A 1 1603 ? -21.005 -0.453 13.578 1.00 86.62 1603 VAL A CA 1
ATOM 12815 C C . VAL A 1 1603 ? -20.363 0.892 13.251 1.00 86.62 1603 VAL A C 1
ATOM 12817 O O . VAL A 1 1603 ? -19.222 0.955 12.790 1.00 86.62 1603 VAL A O 1
ATOM 12820 N N . GLU A 1 1604 ? -21.107 1.974 13.441 1.00 86.88 1604 GLU A N 1
ATOM 12821 C CA . GLU A 1 1604 ? -20.660 3.324 13.093 1.00 86.88 1604 GLU A CA 1
ATOM 12822 C C . GLU A 1 1604 ? -20.161 4.080 14.335 1.00 86.88 1604 GLU A C 1
ATOM 12824 O O . GLU A 1 1604 ? -20.829 4.110 15.368 1.00 86.88 1604 GLU A O 1
ATOM 12829 N N . TYR A 1 1605 ? -18.989 4.718 14.252 1.00 87.62 1605 TYR A N 1
ATOM 12830 C CA . TYR A 1 1605 ? -18.503 5.626 15.298 1.00 87.62 1605 TYR A CA 1
ATOM 12831 C C . TYR A 1 1605 ? -17.863 6.882 14.718 1.00 87.62 1605 TYR A C 1
ATOM 12833 O O . TYR A 1 1605 ? -17.312 6.890 13.620 1.00 87.62 1605 TYR A O 1
ATOM 12841 N N . ILE A 1 1606 ? -17.935 7.967 15.485 1.00 85.38 1606 ILE A N 1
ATOM 12842 C CA . ILE A 1 1606 ? -17.420 9.275 15.086 1.00 85.38 1606 ILE A CA 1
ATOM 12843 C C . ILE A 1 1606 ? -15.884 9.273 15.116 1.00 85.38 1606 ILE A C 1
ATOM 12845 O O . ILE A 1 1606 ? -15.260 8.713 16.024 1.00 85.38 1606 ILE A O 1
ATOM 12849 N N . GLN A 1 1607 ? -15.286 9.947 14.135 1.00 81.12 1607 GLN A N 1
ATOM 12850 C CA . GLN A 1 1607 ? -13.883 10.349 14.105 1.00 81.12 1607 GLN A CA 1
ATOM 12851 C C . GLN A 1 1607 ? -13.386 10.806 15.481 1.00 81.12 1607 GLN A C 1
ATOM 12853 O O . GLN A 1 1607 ? -14.003 11.643 16.137 1.00 81.12 1607 GLN A O 1
ATOM 12858 N N . GLY A 1 1608 ? -12.258 10.251 15.924 1.00 75.25 1608 GLY A N 1
ATOM 12859 C CA . GLY A 1 1608 ? -11.736 10.505 17.267 1.00 75.25 1608 GLY A CA 1
ATOM 12860 C C . GLY A 1 1608 ? -12.248 9.549 18.354 1.00 75.25 1608 GLY A C 1
ATOM 12861 O O . GLY A 1 1608 ? -11.830 9.698 19.498 1.00 75.25 1608 GLY A O 1
ATOM 12862 N N . LYS A 1 1609 ? -13.050 8.521 18.037 1.00 81.88 1609 LYS A N 1
ATOM 12863 C CA . LYS A 1 1609 ? -13.140 7.297 18.861 1.00 81.88 1609 LYS A CA 1
ATOM 12864 C C . LYS A 1 1609 ? -12.182 6.221 18.321 1.00 81.88 1609 LYS A C 1
ATOM 12866 O O . LYS A 1 1609 ? -12.032 6.057 17.111 1.00 81.88 1609 LYS A O 1
ATOM 12871 N N . THR A 1 1610 ? -11.490 5.515 19.221 1.00 80.00 1610 THR A N 1
ATOM 12872 C CA . THR A 1 1610 ? -10.581 4.378 18.917 1.00 80.00 1610 THR A CA 1
ATOM 12873 C C . THR A 1 1610 ? -11.253 3.020 19.088 1.00 80.00 1610 THR A C 1
ATOM 12875 O O . THR A 1 1610 ? -10.720 2.009 18.645 1.00 80.00 1610 THR A O 1
ATOM 12878 N N . TYR A 1 1611 ? -12.395 2.990 19.765 1.00 86.81 1611 TYR A N 1
ATOM 12879 C CA . TYR A 1 1611 ? -13.137 1.788 20.098 1.00 86.81 1611 TYR A CA 1
ATOM 12880 C C . TYR A 1 1611 ? -14.626 2.121 20.225 1.00 86.81 1611 TYR A C 1
ATOM 12882 O O . TYR A 1 1611 ? -15.007 3.291 20.331 1.00 86.81 1611 TYR A O 1
ATOM 12890 N N . VAL A 1 1612 ? -15.456 1.084 20.217 1.00 87.75 1612 VAL A N 1
ATOM 12891 C CA . VAL A 1 1612 ? -16.913 1.166 20.350 1.00 87.75 1612 VAL A CA 1
ATOM 12892 C C . VAL A 1 1612 ? -17.425 -0.081 21.070 1.00 87.75 1612 VAL A C 1
ATOM 12894 O O . VAL A 1 1612 ? -16.978 -1.196 20.787 1.00 87.75 1612 VAL A O 1
ATOM 12897 N N . LEU A 1 1613 ? -18.337 0.110 22.024 1.00 89.62 1613 LEU A N 1
ATOM 12898 C CA . LEU A 1 1613 ? -18.998 -0.976 22.747 1.00 89.62 1613 LEU A CA 1
ATOM 12899 C C . LEU A 1 1613 ? -20.023 -1.664 21.834 1.00 89.62 1613 LEU A C 1
ATOM 12901 O O . LEU A 1 1613 ? -20.747 -1.016 21.072 1.00 89.62 1613 LEU A O 1
ATOM 12905 N N . LEU A 1 1614 ? -20.063 -2.993 21.877 1.00 88.81 1614 LEU A N 1
ATOM 12906 C CA . LEU A 1 1614 ? -20.987 -3.797 21.089 1.00 88.81 1614 LEU A CA 1
ATOM 12907 C C . LEU A 1 1614 ? -22.167 -4.202 21.963 1.00 88.81 1614 LEU A C 1
ATOM 12909 O O . LEU A 1 1614 ? -22.025 -4.972 22.909 1.00 88.81 1614 LEU A O 1
ATOM 12913 N N . ASN A 1 1615 ? -23.333 -3.674 21.608 1.00 87.50 1615 ASN A N 1
ATOM 12914 C CA . ASN A 1 1615 ? -24.561 -3.786 22.375 1.00 87.50 1615 ASN A CA 1
ATOM 12915 C C . ASN A 1 1615 ? -25.726 -4.253 21.491 1.00 87.50 1615 ASN A C 1
ATOM 12917 O O . ASN A 1 1615 ? -25.544 -4.601 20.319 1.00 87.50 1615 ASN A O 1
ATOM 12921 N N . ARG A 1 1616 ? -26.950 -4.247 22.028 1.00 85.25 1616 ARG A N 1
ATOM 12922 C CA . ARG A 1 1616 ? -28.137 -4.744 21.314 1.00 85.25 1616 ARG A CA 1
ATOM 12923 C C . ARG A 1 1616 ? -28.534 -3.926 20.068 1.00 85.25 1616 ARG A C 1
ATOM 12925 O O . ARG A 1 1616 ? -29.301 -4.449 19.265 1.00 85.25 1616 ARG A O 1
ATOM 12932 N N . THR A 1 1617 ? -28.036 -2.701 19.858 1.00 82.00 1617 THR A N 1
ATOM 12933 C CA . THR A 1 1617 ? -28.252 -1.972 18.585 1.00 82.00 1617 THR A CA 1
ATOM 12934 C C . THR A 1 1617 ? -27.247 -2.340 17.494 1.00 82.00 1617 THR A C 1
ATOM 12936 O O . THR A 1 1617 ? -27.520 -2.082 16.328 1.00 82.00 1617 THR A O 1
ATOM 12939 N N . HIS A 1 1618 ? -26.127 -2.973 17.858 1.00 83.12 1618 HIS A N 1
ATOM 12940 C CA . HIS A 1 1618 ? -25.136 -3.511 16.922 1.00 83.12 1618 HIS A CA 1
ATOM 12941 C C . HIS A 1 1618 ? -25.339 -5.020 16.668 1.00 83.12 1618 HIS A C 1
ATOM 12943 O O . HIS A 1 1618 ? -25.308 -5.477 15.525 1.00 83.12 1618 HIS A O 1
ATOM 12949 N N . PHE A 1 1619 ? -25.551 -5.798 17.738 1.00 82.62 1619 PHE A N 1
ATOM 12950 C CA . PHE A 1 1619 ? -25.606 -7.266 17.740 1.00 82.62 1619 PHE A CA 1
ATOM 12951 C C . PHE A 1 1619 ? -26.767 -7.791 18.601 1.00 82.62 1619 PHE A C 1
ATOM 12953 O O . PHE A 1 1619 ? -26.596 -8.557 19.553 1.00 82.62 1619 PHE A O 1
ATOM 12960 N N . GLY A 1 1620 ? -27.993 -7.382 18.285 1.00 82.50 1620 GLY A N 1
ATOM 12961 C CA . GLY A 1 1620 ? -29.164 -8.055 18.833 1.00 82.50 1620 GLY A CA 1
ATOM 12962 C C . GLY A 1 1620 ? -29.449 -9.380 18.113 1.00 82.50 1620 GLY A C 1
ATOM 12963 O O . GLY A 1 1620 ? -29.527 -9.455 16.886 1.00 82.50 1620 GLY A O 1
ATOM 12964 N N . ALA A 1 1621 ? -29.665 -10.444 18.884 1.00 82.56 1621 ALA A N 1
ATOM 12965 C CA . ALA A 1 1621 ? -30.269 -11.686 18.418 1.00 82.56 1621 ALA A CA 1
ATOM 12966 C C . ALA A 1 1621 ? -31.466 -12.092 19.283 1.00 82.56 1621 ALA A C 1
ATOM 12968 O O . ALA A 1 1621 ? -31.563 -11.810 20.488 1.00 82.56 1621 ALA A O 1
ATOM 12969 N N . LYS A 1 1622 ? -32.384 -12.790 18.621 1.00 76.69 1622 LYS A N 1
ATOM 12970 C CA . LYS A 1 1622 ? -33.660 -13.261 19.141 1.00 76.69 1622 LYS A CA 1
ATOM 12971 C C . LYS A 1 1622 ? -33.770 -14.763 18.905 1.00 76.69 1622 LYS A C 1
ATOM 12973 O O . LYS A 1 1622 ? -33.503 -15.244 17.805 1.00 76.69 1622 LYS A O 1
ATOM 12978 N N . SER A 1 1623 ? -34.181 -15.473 19.949 1.00 74.50 1623 SER A N 1
ATOM 12979 C CA . SER A 1 1623 ? -34.559 -16.885 19.918 1.00 74.50 1623 SER A CA 1
ATOM 12980 C C . SER A 1 1623 ? -35.962 -17.030 20.504 1.00 74.50 1623 SER A C 1
ATOM 12982 O O . SER A 1 1623 ? -36.393 -16.191 21.298 1.00 74.50 1623 SER A O 1
ATOM 12984 N N . ASN A 1 1624 ? -36.676 -18.079 20.105 1.00 71.31 1624 ASN A N 1
ATOM 12985 C CA . ASN A 1 1624 ? -37.901 -18.544 20.764 1.00 71.31 1624 ASN A CA 1
ATOM 12986 C C . ASN A 1 1624 ? -37.643 -19.674 21.786 1.00 71.31 1624 ASN A C 1
ATOM 12988 O O . ASN A 1 1624 ? -38.574 -20.076 22.482 1.00 71.31 1624 ASN A O 1
ATOM 12992 N N . GLY A 1 1625 ? -36.401 -20.166 21.871 1.00 67.88 1625 GLY A N 1
ATOM 12993 C CA . GLY A 1 1625 ? -35.867 -20.920 23.008 1.00 67.88 1625 GLY A CA 1
ATOM 12994 C C . GLY A 1 1625 ? -35.181 -19.997 24.023 1.00 67.88 1625 GLY A C 1
ATOM 12995 O O . GLY A 1 1625 ? -35.471 -18.801 24.093 1.00 67.88 1625 GLY A O 1
ATOM 12996 N N . ASP A 1 1626 ? -34.240 -20.532 24.800 1.00 67.88 1626 ASP A N 1
ATOM 12997 C CA . ASP A 1 1626 ? -33.535 -19.754 25.827 1.00 67.88 1626 ASP A CA 1
ATOM 12998 C C . ASP A 1 1626 ? -32.550 -18.741 25.205 1.00 67.88 1626 ASP A C 1
ATOM 13000 O O . ASP A 1 1626 ? -31.556 -19.110 24.572 1.00 67.88 1626 ASP A O 1
ATOM 13004 N N . ARG A 1 1627 ? -32.816 -17.441 25.399 1.00 74.62 1627 ARG A N 1
ATOM 13005 C CA . ARG A 1 1627 ? -32.003 -16.343 24.847 1.00 74.62 1627 ARG A CA 1
ATOM 13006 C C . ARG A 1 1627 ? -30.602 -16.250 25.470 1.00 74.62 1627 ARG A C 1
ATOM 13008 O O . ARG A 1 1627 ? -29.701 -15.742 24.809 1.00 74.62 1627 ARG A O 1
ATOM 13015 N N . SER A 1 1628 ? -30.386 -16.783 26.676 1.00 70.25 1628 SER A N 1
ATOM 13016 C CA . SER A 1 1628 ? -29.055 -16.819 27.309 1.00 70.25 1628 SER A CA 1
ATOM 13017 C C . SER A 1 1628 ? -28.085 -17.786 26.612 1.00 70.25 1628 SER A C 1
ATOM 13019 O O . SER A 1 1628 ? -26.872 -17.605 26.680 1.00 70.25 1628 SER A O 1
ATOM 13021 N N . LYS A 1 1629 ? -28.611 -18.781 25.880 1.00 76.62 1629 LYS A N 1
ATOM 13022 C CA . LYS A 1 1629 ? -27.834 -19.817 25.175 1.00 76.62 1629 LYS A CA 1
ATOM 13023 C C . LYS A 1 1629 ? -27.460 -19.447 23.734 1.00 76.62 1629 LYS A C 1
ATOM 13025 O O . LYS A 1 1629 ? -26.985 -20.304 22.992 1.00 76.62 1629 LYS A O 1
ATOM 13030 N N . ILE A 1 1630 ? -27.697 -18.204 23.313 1.00 86.00 1630 ILE A N 1
ATOM 13031 C CA . ILE A 1 1630 ? -27.281 -17.714 21.994 1.00 86.00 1630 ILE A CA 1
ATOM 13032 C C . ILE A 1 1630 ? -25.786 -17.372 22.044 1.00 86.00 1630 ILE A C 1
ATOM 13034 O O . ILE A 1 1630 ? -25.378 -16.547 22.860 1.00 86.00 1630 ILE A O 1
ATOM 13038 N N . VAL A 1 1631 ? -24.981 -17.975 21.163 1.00 88.25 1631 VAL A N 1
ATOM 13039 C CA . VAL A 1 1631 ? -23.514 -17.830 21.133 1.00 88.25 1631 VAL A CA 1
ATOM 13040 C C . VAL A 1 1631 ? -23.037 -17.279 19.790 1.00 88.25 1631 VAL A C 1
ATOM 13042 O O . VAL A 1 1631 ? -23.231 -17.902 18.750 1.00 88.25 1631 VAL A O 1
ATOM 13045 N N . TYR A 1 1632 ? -22.346 -16.146 19.822 1.00 90.62 1632 TYR A N 1
ATOM 13046 C CA . TYR A 1 1632 ? -21.580 -15.565 18.724 1.00 90.62 1632 TYR A CA 1
ATOM 13047 C C . TYR A 1 1632 ? -20.172 -16.169 18.654 1.00 90.62 1632 TYR A C 1
ATOM 13049 O O . TYR A 1 1632 ? -19.504 -16.391 19.667 1.00 90.62 1632 TYR A O 1
ATOM 13057 N N . LYS A 1 1633 ? -19.694 -16.402 17.432 1.00 89.56 1633 LYS A N 1
ATOM 13058 C CA . LYS A 1 1633 ? -18.350 -16.888 17.104 1.00 89.56 1633 LYS A CA 1
ATOM 13059 C C . LYS A 1 1633 ? -17.824 -16.099 15.909 1.00 89.56 1633 LYS A C 1
ATOM 13061 O O . LYS A 1 1633 ? -18.435 -16.120 14.840 1.00 89.56 1633 LYS A O 1
ATOM 13066 N N . ILE A 1 1634 ? -16.699 -15.410 16.069 1.00 90.25 1634 ILE A N 1
ATOM 13067 C CA . ILE A 1 1634 ? -16.070 -14.658 14.978 1.00 90.25 1634 ILE A CA 1
ATOM 13068 C C . ILE A 1 1634 ? -15.412 -15.662 14.021 1.00 90.25 1634 ILE A C 1
ATOM 13070 O O . ILE A 1 1634 ? -14.547 -16.440 14.418 1.00 90.25 1634 ILE A O 1
ATOM 13074 N N . THR A 1 1635 ? -15.853 -15.687 12.761 1.00 87.19 1635 THR A N 1
ATOM 13075 C CA . THR A 1 1635 ? -15.351 -16.616 11.728 1.00 87.19 1635 THR A CA 1
ATOM 13076 C C . THR A 1 1635 ? -14.236 -16.019 10.878 1.00 87.19 1635 THR A C 1
ATOM 13078 O O . THR A 1 1635 ? -13.407 -16.760 10.353 1.00 87.19 1635 THR A O 1
ATOM 13081 N N . LYS A 1 1636 ? -14.177 -14.688 10.788 1.00 86.25 1636 LYS A N 1
ATOM 13082 C CA . LYS A 1 1636 ? -13.054 -13.935 10.233 1.00 86.25 1636 LYS A CA 1
ATOM 13083 C C . LYS A 1 1636 ? -12.884 -12.659 11.051 1.00 86.25 1636 LYS A C 1
ATOM 13085 O O . LYS A 1 1636 ? -13.838 -11.896 11.187 1.00 86.25 1636 LYS A O 1
ATOM 13090 N N . LEU A 1 1637 ? -11.680 -12.464 11.586 1.00 85.12 1637 LEU A N 1
ATOM 13091 C CA . LEU A 1 1637 ? -11.295 -11.264 12.330 1.00 85.12 1637 LEU A CA 1
ATOM 13092 C C . LEU A 1 1637 ? -11.349 -10.004 11.441 1.00 85.12 1637 LEU A C 1
ATOM 13094 O O . LEU A 1 1637 ? -11.310 -10.139 10.212 1.00 85.12 1637 LEU A O 1
ATOM 13098 N N . PRO A 1 1638 ? -11.421 -8.802 12.041 1.00 88.06 1638 PRO A N 1
ATOM 13099 C CA . PRO A 1 1638 ? -11.353 -7.557 11.288 1.00 88.06 1638 PRO A CA 1
ATOM 13100 C C . PRO A 1 1638 ? -9.991 -7.370 10.586 1.00 88.06 1638 PRO A C 1
ATOM 13102 O O . PRO A 1 1638 ? -8.995 -8.000 10.944 1.00 88.06 1638 PRO A O 1
ATOM 13105 N N . GLU A 1 1639 ? -9.948 -6.533 9.548 1.00 86.00 1639 GLU A N 1
ATOM 13106 C CA . GLU A 1 1639 ? -8.751 -6.247 8.739 1.00 86.00 1639 GLU A CA 1
ATOM 13107 C C . GLU A 1 1639 ? -7.954 -5.036 9.273 1.00 86.00 1639 GLU A C 1
ATOM 13109 O O . GLU A 1 1639 ? -6.755 -4.934 9.017 1.00 86.00 1639 GLU A O 1
ATOM 13114 N N . ASN A 1 1640 ? -8.594 -4.149 10.045 1.00 85.94 1640 ASN A N 1
ATOM 13115 C CA . ASN A 1 1640 ? -8.052 -2.900 10.595 1.00 85.94 1640 ASN A CA 1
ATOM 13116 C C . ASN A 1 1640 ? -8.236 -2.761 12.128 1.00 85.94 1640 ASN A C 1
ATOM 13118 O O . ASN A 1 1640 ? -7.852 -1.734 12.696 1.00 85.94 1640 ASN A O 1
ATOM 13122 N N . GLY A 1 1641 ? -8.775 -3.769 12.817 1.00 85.88 1641 GLY A N 1
ATOM 13123 C CA . GLY A 1 1641 ? -9.070 -3.748 14.254 1.00 85.88 1641 GLY A CA 1
ATOM 13124 C C . GLY A 1 1641 ? -9.222 -5.137 14.887 1.00 85.88 1641 GLY A C 1
ATOM 13125 O O . GLY A 1 1641 ? -9.033 -6.158 14.233 1.00 85.88 1641 GLY A O 1
ATOM 13126 N N . THR A 1 1642 ? -9.580 -5.172 16.172 1.00 89.75 1642 THR A N 1
ATOM 13127 C CA . THR A 1 1642 ? -9.766 -6.397 16.976 1.00 89.75 1642 THR A CA 1
ATOM 13128 C C . THR A 1 1642 ? -10.942 -6.228 17.940 1.00 89.75 1642 THR A C 1
ATOM 13130 O O . THR A 1 1642 ? -11.192 -5.128 18.429 1.00 89.75 1642 THR A O 1
ATOM 13133 N N . LEU A 1 1643 ? -11.657 -7.316 18.248 1.00 89.94 1643 LEU A N 1
ATOM 13134 C CA . LEU A 1 1643 ? -12.654 -7.335 19.323 1.00 89.94 1643 LEU A CA 1
ATOM 13135 C C . LEU A 1 1643 ? -12.004 -7.750 20.650 1.00 89.94 1643 LEU A C 1
ATOM 13137 O O . LEU A 1 1643 ? -11.290 -8.750 20.685 1.00 89.94 1643 LEU A O 1
ATOM 13141 N N . TYR A 1 1644 ? -12.295 -7.046 21.741 1.00 89.25 1644 TYR A N 1
ATOM 13142 C CA . TYR A 1 1644 ? -11.793 -7.316 23.094 1.00 89.25 1644 TYR A CA 1
ATOM 13143 C C . TYR A 1 1644 ? -12.932 -7.461 24.107 1.00 89.25 1644 TYR A C 1
ATOM 13145 O O . TYR A 1 1644 ? -14.032 -6.943 23.913 1.00 89.25 1644 TYR A O 1
ATOM 13153 N N . TRP A 1 1645 ? -12.647 -8.132 25.222 1.00 86.69 1645 TRP A N 1
ATOM 13154 C CA . TRP A 1 1645 ? -13.495 -8.075 26.414 1.00 86.69 1645 TRP A CA 1
ATOM 13155 C C . TRP A 1 1645 ? -13.237 -6.777 27.184 1.00 86.69 1645 TRP A C 1
ATOM 13157 O O . TRP A 1 1645 ? -12.083 -6.446 27.449 1.00 86.69 1645 TRP A O 1
ATOM 13167 N N . VAL A 1 1646 ? -14.291 -6.085 27.628 1.00 76.06 1646 VAL A N 1
ATOM 13168 C CA . VAL A 1 1646 ? -14.163 -4.829 28.405 1.00 76.06 1646 VAL A CA 1
ATOM 13169 C C . VAL A 1 1646 ? -13.288 -5.015 29.657 1.00 76.06 1646 VAL A C 1
ATOM 13171 O O . VAL A 1 1646 ? -12.501 -4.143 30.010 1.00 76.06 1646 VAL A O 1
ATOM 13174 N N . ALA A 1 1647 ? -13.363 -6.188 30.294 1.00 59.78 1647 ALA A N 1
ATOM 13175 C CA . ALA A 1 1647 ? -12.646 -6.508 31.528 1.00 59.78 1647 ALA A CA 1
ATOM 13176 C C . ALA A 1 1647 ? -11.259 -7.179 31.344 1.00 59.78 1647 ALA A C 1
ATOM 13178 O O . ALA A 1 1647 ? -10.740 -7.753 32.304 1.00 59.78 1647 ALA A O 1
ATOM 13179 N N . GLY A 1 1648 ? -10.632 -7.154 30.155 1.00 47.88 1648 GLY A N 1
ATOM 13180 C CA . GLY A 1 1648 ? -9.221 -7.567 30.026 1.00 47.88 1648 GLY A CA 1
ATOM 13181 C C . GLY A 1 1648 ? -8.683 -7.790 28.607 1.00 47.88 1648 GLY A C 1
ATOM 13182 O O . GLY A 1 1648 ? -9.441 -7.996 27.668 1.00 47.88 1648 GLY A O 1
ATOM 13183 N N . GLU A 1 1649 ? -7.347 -7.846 28.472 1.00 56.53 1649 GLU A N 1
ATOM 13184 C CA . GLU A 1 1649 ? -6.569 -7.909 27.207 1.00 56.53 1649 GLU A CA 1
ATOM 13185 C C . GLU A 1 1649 ? -6.865 -9.087 26.238 1.00 56.53 1649 GLU A C 1
ATOM 13187 O O . GLU A 1 1649 ? -6.149 -9.282 25.255 1.00 56.53 1649 GLU A O 1
ATOM 13192 N N . LYS A 1 1650 ? -7.874 -9.925 26.491 1.00 75.69 1650 LYS A N 1
ATOM 13193 C CA . LYS A 1 1650 ? -8.194 -11.073 25.631 1.00 75.69 1650 LYS A CA 1
ATOM 13194 C C . LYS A 1 1650 ? -9.105 -10.675 24.479 1.00 75.69 1650 LYS A C 1
ATOM 13196 O O . LYS A 1 1650 ? -10.073 -9.941 24.662 1.00 75.69 1650 LYS A O 1
ATOM 13201 N N . GLU A 1 1651 ? -8.843 -11.261 23.318 1.00 82.56 1651 GLU A N 1
ATOM 13202 C CA . GLU A 1 1651 ? -9.707 -11.134 22.148 1.00 82.56 1651 GLU A CA 1
ATOM 13203 C C . GLU A 1 1651 ? -11.077 -11.793 22.394 1.00 82.56 1651 GLU A C 1
ATOM 13205 O O . GLU A 1 1651 ? -11.168 -12.937 22.859 1.00 82.56 1651 GLU A O 1
ATOM 13210 N N . ALA A 1 1652 ? -12.155 -11.088 22.059 1.00 85.94 1652 ALA A N 1
ATOM 13211 C CA . ALA A 1 1652 ? -13.534 -11.552 22.187 1.00 85.94 1652 ALA A CA 1
ATOM 13212 C C . ALA A 1 1652 ? -13.965 -12.363 20.951 1.00 85.94 1652 ALA A C 1
ATOM 13214 O O . ALA A 1 1652 ? -14.898 -12.019 20.232 1.00 85.94 1652 ALA A O 1
ATOM 13215 N N . ASN A 1 1653 ? -13.266 -13.471 20.696 1.00 86.94 1653 ASN A N 1
ATOM 13216 C CA . ASN A 1 1653 ? -13.492 -14.303 19.506 1.00 86.94 1653 ASN A CA 1
ATOM 13217 C C . ASN A 1 1653 ? -14.752 -15.194 19.613 1.00 86.94 1653 ASN A C 1
ATOM 13219 O O . ASN A 1 1653 ? -15.257 -15.680 18.598 1.00 86.94 1653 ASN A O 1
ATOM 13223 N N . THR A 1 1654 ? -15.278 -15.394 20.827 1.00 89.56 1654 THR A N 1
ATOM 13224 C CA . THR A 1 1654 ? -16.551 -16.081 21.107 1.00 89.56 1654 THR A CA 1
ATOM 13225 C C . THR A 1 1654 ? -17.222 -15.474 22.338 1.00 89.56 1654 THR A C 1
ATOM 13227 O O . THR A 1 1654 ? -16.570 -15.390 23.377 1.00 89.56 1654 THR A O 1
ATOM 13230 N N . PHE A 1 1655 ? -18.500 -15.109 22.246 1.00 90.50 1655 PHE A N 1
ATOM 13231 C CA . PHE A 1 1655 ? -19.286 -14.467 23.313 1.00 90.50 1655 PHE A CA 1
ATOM 13232 C C . PHE A 1 1655 ? -20.780 -14.804 23.158 1.00 90.50 1655 PHE A C 1
ATOM 13234 O O . PHE A 1 1655 ? -21.182 -15.399 22.163 1.00 90.50 1655 PHE A O 1
ATOM 13241 N N . THR A 1 1656 ? -21.618 -14.484 24.137 1.00 90.06 1656 THR A N 1
ATOM 13242 C CA . THR A 1 1656 ? -23.062 -14.780 24.156 1.00 90.06 1656 THR A CA 1
ATOM 13243 C C . THR A 1 1656 ? -23.916 -13.546 23.858 1.00 90.06 1656 THR A C 1
ATOM 13245 O O . THR A 1 1656 ? -23.417 -12.424 23.848 1.00 90.06 1656 THR A O 1
ATOM 13248 N N . GLN A 1 1657 ? -25.225 -13.722 23.646 1.00 88.75 1657 GLN A N 1
ATOM 13249 C CA . GLN A 1 1657 ? -26.143 -12.576 23.598 1.00 88.75 1657 GLN A CA 1
ATOM 13250 C C . GLN A 1 1657 ? -26.198 -11.821 24.933 1.00 88.75 1657 GLN A C 1
ATOM 13252 O O . GLN A 1 1657 ? -26.316 -10.601 24.914 1.00 88.75 1657 GLN A O 1
ATOM 13257 N N . LEU A 1 1658 ? -26.065 -12.516 26.069 1.00 86.81 1658 LEU A N 1
ATOM 13258 C CA . LEU A 1 1658 ? -25.990 -11.872 27.382 1.00 86.81 1658 LEU A CA 1
ATOM 13259 C C . LEU A 1 1658 ? -24.740 -10.987 27.488 1.00 86.81 1658 LEU A C 1
ATOM 13261 O O . LEU A 1 1658 ? -24.815 -9.878 27.993 1.00 86.81 1658 LEU A O 1
ATOM 13265 N N . ASP A 1 1659 ? -23.613 -11.436 26.931 1.00 88.81 1659 ASP A N 1
ATOM 13266 C CA . ASP A 1 1659 ? -22.366 -10.662 26.908 1.00 88.81 1659 ASP A CA 1
ATOM 13267 C C . ASP A 1 1659 ? -22.476 -9.374 26.070 1.00 88.81 1659 ASP A C 1
ATOM 13269 O O . ASP A 1 1659 ? -21.726 -8.436 26.314 1.00 88.81 1659 ASP A O 1
ATOM 13273 N N . ILE A 1 1660 ? -23.402 -9.323 25.105 1.00 87.75 1660 ILE A N 1
ATOM 13274 C CA . ILE A 1 1660 ? -23.716 -8.128 24.305 1.00 87.75 1660 ILE A CA 1
ATOM 13275 C C . ILE A 1 1660 ? -24.792 -7.265 24.977 1.00 87.75 1660 ILE A C 1
ATOM 13277 O O . ILE A 1 1660 ? -24.702 -6.043 24.948 1.00 87.75 1660 ILE A O 1
ATOM 13281 N N . ASP A 1 1661 ? -25.808 -7.869 25.596 1.00 83.38 1661 ASP A N 1
ATOM 13282 C CA . ASP A 1 1661 ? -26.831 -7.124 26.342 1.00 83.38 1661 ASP A CA 1
ATOM 13283 C C . ASP A 1 1661 ? -26.251 -6.437 27.596 1.00 83.38 1661 ASP A C 1
ATOM 13285 O O . ASP A 1 1661 ? -26.774 -5.415 28.026 1.00 83.38 1661 ASP A O 1
ATOM 13289 N N . GLU A 1 1662 ? -25.171 -6.988 28.159 1.00 85.50 1662 GLU A N 1
ATOM 13290 C CA . GLU A 1 1662 ? -24.377 -6.422 29.261 1.00 85.50 1662 GLU A CA 1
ATOM 13291 C C . GLU A 1 1662 ? -23.138 -5.635 28.762 1.00 85.50 1662 GLU A C 1
ATOM 13293 O O . GLU A 1 1662 ? -22.230 -5.356 29.542 1.00 85.50 1662 GLU A O 1
ATOM 13298 N N . GLU A 1 1663 ? -23.069 -5.326 27.459 1.00 85.94 1663 GLU A N 1
ATOM 13299 C CA . GLU A 1 1663 ? -22.020 -4.538 26.777 1.00 85.94 1663 GLU A CA 1
ATOM 13300 C C . GLU A 1 1663 ? -20.559 -4.985 27.039 1.00 85.94 1663 GLU A C 1
ATOM 13302 O O . GLU A 1 1663 ? -19.611 -4.219 26.873 1.00 85.94 1663 GLU A O 1
ATOM 13307 N N . ARG A 1 1664 ? -20.324 -6.255 27.399 1.00 86.38 1664 ARG A N 1
ATOM 13308 C CA . ARG A 1 1664 ? -19.009 -6.783 27.827 1.00 86.38 1664 ARG A CA 1
ATOM 13309 C C . ARG A 1 1664 ? -17.990 -6.976 26.693 1.00 86.38 1664 ARG A C 1
ATOM 13311 O O . ARG A 1 1664 ? -16.876 -7.444 26.955 1.00 86.38 1664 ARG A O 1
ATOM 13318 N N . VAL A 1 1665 ? -18.332 -6.603 25.459 1.00 88.75 1665 VAL A N 1
ATOM 13319 C CA . VAL A 1 1665 ? -17.500 -6.729 24.252 1.00 88.75 1665 VAL A CA 1
ATOM 13320 C C . VAL A 1 1665 ? -17.327 -5.363 23.585 1.00 88.75 1665 VAL A C 1
ATOM 13322 O O . VAL A 1 1665 ? -18.303 -4.659 23.348 1.00 88.75 1665 VAL A O 1
ATOM 13325 N N . LEU A 1 1666 ? -16.095 -5.013 23.211 1.00 89.94 1666 LEU A N 1
ATOM 13326 C CA . LEU A 1 1666 ? -15.782 -3.820 22.417 1.00 89.94 1666 LEU A CA 1
ATOM 13327 C C . LEU A 1 1666 ? -15.051 -4.191 21.125 1.00 89.94 1666 LEU A C 1
ATOM 13329 O O . LEU A 1 1666 ? -14.268 -5.139 21.105 1.00 89.94 1666 LEU A O 1
ATOM 13333 N N . TYR A 1 1667 ? -15.259 -3.429 20.054 1.00 90.88 1667 TYR A N 1
ATOM 13334 C CA . TYR A 1 1667 ? -14.339 -3.383 18.912 1.00 90.88 1667 TYR A CA 1
ATOM 13335 C C . TYR A 1 1667 ? -13.343 -2.242 19.135 1.00 90.88 1667 TYR A C 1
ATOM 13337 O O . TYR A 1 1667 ? -13.756 -1.147 19.511 1.00 90.88 1667 TYR A O 1
ATOM 13345 N N . ALA A 1 1668 ? -12.057 -2.468 18.865 1.00 87.25 1668 ALA A N 1
ATOM 13346 C CA . ALA A 1 1668 ? -11.008 -1.452 18.864 1.00 87.25 1668 ALA A CA 1
ATOM 13347 C C . ALA A 1 1668 ? -10.306 -1.392 17.499 1.00 87.25 1668 ALA A C 1
ATOM 13349 O O . ALA A 1 1668 ? -9.834 -2.409 16.986 1.00 87.25 1668 ALA A O 1
ATOM 13350 N N . GLN A 1 1669 ? -10.197 -0.192 16.929 1.00 85.00 1669 GLN A N 1
ATOM 13351 C CA . GLN A 1 1669 ? -9.433 0.060 15.711 1.00 85.00 1669 GLN A CA 1
ATOM 13352 C C . GLN A 1 1669 ? -7.934 0.060 16.029 1.00 85.00 1669 GLN A C 1
ATOM 13354 O O . GLN A 1 1669 ? -7.476 0.774 16.919 1.00 85.00 1669 GLN A O 1
ATOM 13359 N N . LEU A 1 1670 ? -7.171 -0.740 15.283 1.00 84.19 1670 LEU A N 1
ATOM 13360 C CA . LEU A 1 1670 ? -5.717 -0.872 15.420 1.00 84.19 1670 LEU A CA 1
ATOM 13361 C C . LEU A 1 1670 ? -4.975 -0.130 14.300 1.00 84.19 1670 LEU A C 1
ATOM 13363 O O . LEU A 1 1670 ? -3.923 0.461 14.536 1.00 84.19 1670 LEU A O 1
ATOM 13367 N N . ASN A 1 1671 ? -5.530 -0.125 13.085 1.00 83.56 1671 ASN A N 1
ATOM 13368 C CA . ASN A 1 1671 ? -5.027 0.658 11.964 1.00 83.56 1671 ASN A CA 1
ATOM 13369 C C . ASN A 1 1671 ? -5.745 2.014 11.900 1.00 83.56 1671 ASN A C 1
ATOM 13371 O O . ASN A 1 1671 ? -6.794 2.144 11.266 1.00 83.56 1671 ASN A O 1
ATOM 13375 N N . MET A 1 1672 ? -5.138 3.031 12.513 1.00 82.62 1672 MET A N 1
ATOM 13376 C CA . MET A 1 1672 ? -5.633 4.416 12.535 1.00 82.62 1672 MET A CA 1
ATOM 13377 C C . MET A 1 1672 ? -5.625 5.112 11.152 1.00 82.62 1672 MET A C 1
ATOM 13379 O O . MET A 1 1672 ? -5.999 6.272 11.054 1.00 82.62 1672 MET A O 1
ATOM 13383 N N . GLN A 1 1673 ? -5.193 4.447 10.071 1.00 82.00 1673 GLN A N 1
ATOM 13384 C CA . GLN A 1 1673 ? -5.196 5.002 8.705 1.00 82.00 1673 GLN A CA 1
ATOM 13385 C C . GLN A 1 1673 ? -6.415 4.563 7.868 1.00 82.00 1673 GLN A C 1
ATOM 13387 O O . GLN A 1 1673 ? -6.521 4.924 6.697 1.00 82.00 1673 GLN A O 1
ATOM 13392 N N . ALA A 1 1674 ? -7.337 3.778 8.436 1.00 83.06 1674 ALA A N 1
ATOM 13393 C CA . ALA A 1 1674 ? -8.512 3.261 7.735 1.00 83.06 1674 ALA A CA 1
ATOM 13394 C C . ALA A 1 1674 ? -9.809 4.002 8.109 1.00 83.06 1674 ALA A C 1
ATOM 13396 O O . ALA A 1 1674 ? -10.066 4.259 9.283 1.00 83.06 1674 ALA A O 1
ATOM 13397 N N . PHE A 1 1675 ? -10.668 4.269 7.117 1.00 87.06 1675 PHE A N 1
ATOM 13398 C CA . PHE A 1 1675 ? -12.015 4.831 7.329 1.00 87.06 1675 PHE A CA 1
ATOM 13399 C C . PHE A 1 1675 ? -13.103 3.766 7.548 1.00 87.06 1675 PHE A C 1
ATOM 13401 O O . PHE A 1 1675 ? -14.247 4.091 7.869 1.00 87.06 1675 PHE A O 1
ATOM 13408 N N . GLN A 1 1676 ? -12.770 2.491 7.332 1.00 88.19 1676 GLN A N 1
ATOM 13409 C CA . GLN A 1 1676 ? -13.689 1.365 7.478 1.00 88.19 1676 GLN A CA 1
ATOM 13410 C C . GLN A 1 1676 ? -12.956 0.058 7.804 1.00 88.19 1676 GLN A C 1
ATOM 13412 O O . GLN A 1 1676 ? -11.783 -0.128 7.466 1.00 88.19 1676 GLN A O 1
ATOM 13417 N N . ASP A 1 1677 ? -13.693 -0.877 8.388 1.00 88.81 1677 ASP A N 1
ATOM 13418 C CA . ASP A 1 1677 ? -13.311 -2.270 8.588 1.00 88.81 1677 ASP A CA 1
ATOM 13419 C C . ASP A 1 1677 ? -14.528 -3.195 8.380 1.00 88.81 1677 ASP A C 1
ATOM 13421 O O . ASP A 1 1677 ? -15.635 -2.735 8.093 1.00 88.81 1677 ASP A O 1
ATOM 13425 N N . ARG A 1 1678 ? -14.341 -4.511 8.483 1.00 91.31 1678 ARG A N 1
ATOM 13426 C CA . ARG A 1 1678 ? -15.392 -5.528 8.372 1.00 91.31 1678 ARG A CA 1
ATOM 13427 C C . ARG A 1 1678 ? -14.982 -6.820 9.068 1.00 91.31 1678 ARG A C 1
ATOM 13429 O O . ARG A 1 1678 ? -13.840 -7.249 8.938 1.00 91.31 1678 ARG A O 1
ATOM 13436 N N . PHE A 1 1679 ? -15.926 -7.509 9.698 1.00 90.00 1679 PHE A N 1
ATOM 13437 C CA . PHE A 1 1679 ? -15.704 -8.867 10.202 1.00 90.00 1679 PHE A CA 1
ATOM 13438 C C . PHE A 1 1679 ? -16.889 -9.790 9.914 1.00 90.00 1679 PHE A C 1
ATOM 13440 O O . PHE A 1 1679 ? -18.024 -9.349 9.728 1.00 90.00 1679 PHE A O 1
ATOM 13447 N N . GLU A 1 1680 ? -16.604 -11.089 9.837 1.00 90.94 1680 GLU A N 1
ATOM 13448 C CA . GLU A 1 1680 ? -17.581 -12.125 9.484 1.00 90.94 1680 GLU A CA 1
ATOM 13449 C C . GLU A 1 1680 ? -17.811 -13.001 10.714 1.00 90.94 1680 GLU A C 1
ATOM 13451 O O . GLU A 1 1680 ? -16.849 -13.493 11.316 1.00 90.94 1680 GLU A O 1
ATOM 13456 N N . PHE A 1 1681 ? -19.068 -13.226 11.088 1.00 90.50 1681 PHE A N 1
ATOM 13457 C CA . PHE A 1 1681 ? -19.422 -13.924 12.322 1.00 90.50 1681 PHE A CA 1
ATOM 13458 C C . PHE A 1 1681 ? -20.554 -14.933 12.125 1.00 90.50 1681 PHE A C 1
ATOM 13460 O O . PHE A 1 1681 ? -21.333 -14.873 11.171 1.00 90.50 1681 PHE A O 1
ATOM 13467 N N . LYS A 1 1682 ? -20.632 -15.876 13.064 1.00 89.00 1682 LYS A N 1
ATOM 13468 C CA . LYS A 1 1682 ? -21.624 -16.944 13.130 1.00 89.00 1682 LYS A CA 1
ATOM 13469 C C . LYS A 1 1682 ? -22.292 -16.932 14.502 1.00 89.00 1682 LYS A C 1
ATOM 13471 O O . LYS A 1 1682 ? -21.601 -16.975 15.514 1.00 89.00 1682 LYS A O 1
ATOM 13476 N N . VAL A 1 1683 ? -23.617 -16.902 14.535 1.00 88.12 1683 VAL A N 1
ATOM 13477 C CA . VAL A 1 1683 ? -24.434 -17.021 15.751 1.00 88.12 1683 VAL A CA 1
ATOM 13478 C C . VAL A 1 1683 ? -25.026 -18.427 15.802 1.00 88.12 1683 VAL A C 1
ATOM 13480 O O . VAL A 1 1683 ? -25.426 -18.943 14.760 1.00 88.12 1683 VAL A O 1
ATOM 13483 N N . GLU A 1 1684 ? -25.084 -19.051 16.975 1.00 87.12 1684 GLU A N 1
ATOM 13484 C CA . GLU A 1 1684 ? -25.573 -20.421 17.191 1.00 87.12 1684 GLU A CA 1
ATOM 13485 C C . GLU A 1 1684 ? -26.535 -20.488 18.396 1.00 87.12 1684 GLU A C 1
ATOM 13487 O O . GLU A 1 1684 ? -26.403 -19.694 19.329 1.00 87.12 1684 GLU A O 1
ATOM 13492 N N . ASN A 1 1685 ? -27.489 -21.429 18.397 1.00 79.75 1685 ASN A N 1
ATOM 13493 C CA . ASN A 1 1685 ? -28.391 -21.700 19.532 1.00 79.75 1685 ASN A CA 1
ATOM 13494 C C . ASN A 1 1685 ? -28.284 -23.148 20.061 1.00 79.75 1685 ASN A C 1
ATOM 13496 O O . ASN A 1 1685 ? -27.479 -23.946 19.583 1.00 79.75 1685 ASN A O 1
ATOM 13500 N N . GLU A 1 1686 ? -29.119 -23.504 21.044 1.00 72.44 1686 GLU A N 1
ATOM 13501 C CA . GLU A 1 1686 ? -29.069 -24.791 21.760 1.00 72.44 1686 GLU A CA 1
ATOM 13502 C C . GLU A 1 1686 ? -29.345 -26.054 20.913 1.00 72.44 1686 GLU A C 1
ATOM 13504 O O . GLU A 1 1686 ? -29.049 -27.156 21.373 1.00 72.44 1686 GLU A O 1
ATOM 13509 N N . LEU A 1 1687 ? -29.839 -25.922 19.673 1.00 68.56 1687 LEU A N 1
ATOM 13510 C CA . LEU A 1 1687 ? -29.955 -27.031 18.709 1.00 68.56 1687 LEU A CA 1
ATOM 13511 C C . LEU A 1 1687 ? -28.903 -26.982 17.583 1.00 68.56 1687 LEU A C 1
ATOM 13513 O O . LEU A 1 1687 ? -28.989 -27.755 16.629 1.00 68.56 1687 LEU A O 1
ATOM 13517 N N . ASN A 1 1688 ? -27.895 -26.109 17.688 1.00 63.91 1688 ASN A N 1
ATOM 13518 C CA . ASN A 1 1688 ? -26.941 -25.788 16.620 1.00 63.91 1688 ASN A CA 1
ATOM 13519 C C . ASN A 1 1688 ? -27.614 -25.289 15.320 1.00 63.91 1688 ASN A C 1
ATOM 13521 O O . ASN A 1 1688 ? -27.087 -25.507 14.228 1.00 63.91 1688 ASN A O 1
ATOM 13525 N N . GLU A 1 1689 ? -28.756 -24.602 15.411 1.00 69.75 1689 GLU A N 1
ATOM 13526 C CA . GLU A 1 1689 ? -29.222 -23.733 14.323 1.00 69.75 1689 GLU A CA 1
ATOM 13527 C C . GLU A 1 1689 ? -28.298 -22.510 14.266 1.00 69.75 1689 GLU A C 1
ATOM 13529 O O . GLU A 1 1689 ? -27.923 -21.981 15.318 1.00 69.75 1689 GLU A O 1
ATOM 13534 N N . THR A 1 1690 ? -27.884 -22.075 13.067 1.00 78.50 1690 THR A N 1
ATOM 13535 C CA . THR A 1 1690 ? -26.834 -21.053 12.955 1.00 78.50 1690 THR A CA 1
ATOM 13536 C C . THR A 1 1690 ? -27.060 -20.017 11.861 1.00 78.50 1690 THR A C 1
ATOM 13538 O O . THR A 1 1690 ? -27.292 -20.380 10.708 1.00 78.50 1690 THR A O 1
ATOM 13541 N N . VAL A 1 1691 ? -26.865 -18.743 12.200 1.00 80.81 1691 VAL A N 1
ATOM 13542 C CA . VAL A 1 1691 ? -26.921 -17.596 11.280 1.00 80.81 1691 VAL A CA 1
ATOM 13543 C C . VAL A 1 1691 ? -25.503 -17.089 11.025 1.00 80.81 1691 VAL A C 1
ATOM 13545 O O . VAL A 1 1691 ? -24.739 -16.929 11.971 1.00 80.81 1691 VAL A O 1
ATOM 13548 N N . GLN A 1 1692 ? -25.144 -16.813 9.770 1.00 83.69 1692 GLN A N 1
ATOM 13549 C CA . GLN A 1 1692 ? -23.899 -16.118 9.419 1.00 83.69 1692 GLN A CA 1
ATOM 13550 C C . GLN A 1 1692 ? -24.213 -14.732 8.860 1.00 83.69 1692 GLN A C 1
ATOM 13552 O O . GLN A 1 1692 ? -25.162 -14.587 8.089 1.00 83.69 1692 GLN A O 1
ATOM 13557 N N . SER A 1 1693 ? -23.417 -13.732 9.234 1.00 86.31 1693 SER A N 1
ATOM 13558 C CA . SER A 1 1693 ? -23.548 -12.363 8.730 1.00 86.31 1693 SER A CA 1
ATOM 13559 C C . SER A 1 1693 ? -22.192 -11.644 8.705 1.00 86.31 1693 SER A C 1
ATOM 13561 O O . SER A 1 1693 ? -21.178 -12.160 9.186 1.00 86.31 1693 SER A O 1
ATOM 13563 N N . ILE A 1 1694 ? -22.182 -10.456 8.106 1.00 86.81 1694 ILE A N 1
ATOM 13564 C CA . ILE A 1 1694 ? -21.030 -9.557 8.002 1.00 86.81 1694 ILE A CA 1
ATOM 13565 C C . ILE A 1 1694 ? -21.450 -8.227 8.622 1.00 86.81 1694 ILE A C 1
ATOM 13567 O O . ILE A 1 1694 ? -22.496 -7.700 8.250 1.00 86.81 1694 ILE A O 1
ATOM 13571 N N . SER A 1 1695 ? -20.639 -7.681 9.525 1.00 87.12 1695 SER A N 1
ATOM 13572 C CA . SER A 1 1695 ? -20.784 -6.292 9.973 1.00 87.12 1695 SER A CA 1
ATOM 13573 C C . SER A 1 1695 ? -19.664 -5.467 9.367 1.00 87.12 1695 SER A C 1
ATOM 13575 O O . SER A 1 1695 ? -18.494 -5.842 9.501 1.00 87.12 1695 SER A O 1
ATOM 13577 N N . TYR A 1 1696 ? -20.002 -4.350 8.723 1.00 89.31 1696 TYR A N 1
ATOM 13578 C CA . TYR A 1 1696 ? -19.011 -3.315 8.460 1.00 89.31 1696 TYR A CA 1
ATOM 13579 C C . TYR A 1 1696 ? -18.858 -2.452 9.707 1.00 89.31 1696 TYR A C 1
ATOM 13581 O O . TYR A 1 1696 ? -19.788 -2.280 10.494 1.00 89.31 1696 TYR A O 1
ATOM 13589 N N . VAL A 1 1697 ? -17.666 -1.905 9.868 1.00 89.38 1697 VAL A N 1
ATOM 13590 C CA . VAL A 1 1697 ? -17.334 -0.927 10.893 1.00 89.38 1697 VAL A CA 1
ATOM 13591 C C . VAL A 1 1697 ? -16.943 0.346 10.156 1.00 89.38 1697 VAL A C 1
ATOM 13593 O O . VAL A 1 1697 ? -16.112 0.279 9.251 1.00 89.38 1697 VAL A O 1
ATOM 13596 N N . ARG A 1 1698 ? -17.557 1.489 10.464 1.00 88.69 1698 ARG A N 1
ATOM 13597 C CA . ARG A 1 1698 ? -17.389 2.721 9.673 1.00 88.69 1698 ARG A CA 1
ATOM 13598 C C . ARG A 1 1698 ? -17.046 3.911 10.554 1.00 88.69 1698 ARG A C 1
ATOM 13600 O O . ARG A 1 1698 ? -17.686 4.132 11.580 1.00 88.69 1698 ARG A O 1
ATOM 13607 N N . VAL A 1 1699 ? -16.078 4.707 10.108 1.00 89.69 1699 VAL A N 1
ATOM 13608 C CA . VAL A 1 1699 ? -15.726 5.971 10.754 1.00 89.69 1699 VAL A CA 1
ATOM 13609 C C . VAL A 1 1699 ? -16.550 7.095 10.122 1.00 89.69 1699 VAL A C 1
ATOM 13611 O O . VAL A 1 1699 ? -16.362 7.440 8.954 1.00 89.69 1699 VAL A O 1
ATOM 13614 N N . LEU A 1 1700 ? -17.474 7.659 10.898 1.00 87.88 1700 LEU A N 1
ATOM 13615 C CA . LEU A 1 1700 ? -18.259 8.838 10.532 1.00 87.88 1700 LEU A CA 1
ATOM 13616 C C . LEU A 1 1700 ? -17.426 10.117 10.727 1.00 87.88 1700 LEU A C 1
ATOM 13618 O O . LEU A 1 1700 ? -16.608 10.170 11.650 1.00 87.88 1700 LEU A O 1
ATOM 13622 N N . PRO A 1 1701 ? -17.621 11.169 9.910 1.00 88.06 1701 PRO A N 1
ATOM 13623 C CA . PRO A 1 1701 ? -16.938 12.442 10.121 1.00 88.06 1701 PRO A CA 1
ATOM 13624 C C . PRO A 1 1701 ? -17.361 13.073 11.452 1.00 88.06 1701 PRO A C 1
ATOM 13626 O O . PRO A 1 1701 ? -18.500 12.930 11.891 1.00 88.06 1701 PRO A O 1
ATOM 13629 N N . VAL A 1 1702 ? -16.458 13.831 12.075 1.00 86.12 1702 VAL A N 1
ATOM 13630 C CA . VAL A 1 1702 ? -16.776 14.600 13.296 1.00 86.12 1702 VAL A CA 1
ATOM 13631 C C . VAL A 1 1702 ? -17.551 15.898 13.012 1.00 86.12 1702 VAL A C 1
ATOM 13633 O O . VAL A 1 1702 ? -18.021 16.557 13.936 1.00 86.12 1702 VAL A O 1
ATOM 13636 N N . LEU A 1 1703 ? -17.727 16.254 11.735 1.00 86.62 1703 LEU A N 1
ATOM 13637 C CA . LEU A 1 1703 ? -18.569 17.365 11.290 1.00 86.62 1703 LEU A CA 1
ATOM 13638 C C . LEU A 1 1703 ? -19.888 16.883 10.687 1.00 86.62 1703 LEU A C 1
ATOM 13640 O O . LEU A 1 1703 ? -19.960 15.813 10.087 1.00 86.62 1703 LEU A O 1
ATOM 13644 N N . ASN A 1 1704 ? -20.915 17.725 10.795 1.00 83.06 1704 ASN A N 1
ATOM 13645 C CA . ASN A 1 1704 ? -22.221 17.505 10.183 1.00 83.06 1704 ASN A CA 1
ATOM 13646 C C . ASN A 1 1704 ? -22.363 18.409 8.937 1.00 83.06 1704 ASN A C 1
ATOM 13648 O O . ASN A 1 1704 ? -22.470 19.629 9.106 1.00 83.06 1704 ASN A O 1
ATOM 13652 N N . PRO A 1 1705 ? -22.316 17.865 7.706 1.00 85.81 1705 PRO A N 1
ATOM 13653 C CA . PRO A 1 1705 ? -22.396 18.658 6.481 1.00 85.81 1705 PRO A CA 1
ATOM 13654 C C . PRO A 1 1705 ? -23.808 19.223 6.269 1.00 85.81 1705 PRO A C 1
ATOM 13656 O O . PRO A 1 1705 ? -24.800 18.539 6.517 1.00 85.81 1705 PRO A O 1
ATOM 13659 N N . ARG A 1 1706 ? -23.916 20.456 5.758 1.00 89.44 1706 ARG A N 1
ATOM 13660 C CA . ARG A 1 1706 ? -25.201 21.034 5.315 1.00 89.44 1706 ARG A CA 1
ATOM 13661 C C . ARG A 1 1706 ? -25.294 21.104 3.796 1.00 89.44 1706 ARG A C 1
ATOM 13663 O O . ARG A 1 1706 ? -24.276 21.265 3.129 1.00 89.44 1706 ARG A O 1
ATOM 13670 N N . ILE A 1 1707 ? -26.522 21.035 3.279 1.00 87.81 1707 ILE A N 1
ATOM 13671 C CA . ILE A 1 1707 ? -26.816 21.204 1.851 1.00 87.81 1707 ILE A CA 1
ATOM 13672 C C . ILE A 1 1707 ? -26.374 22.604 1.401 1.00 87.81 1707 ILE A C 1
ATOM 13674 O O . ILE A 1 1707 ? -26.664 23.596 2.074 1.00 87.81 1707 ILE A O 1
ATOM 13678 N N . LEU A 1 1708 ? -25.677 22.679 0.268 1.00 90.75 1708 LEU A N 1
ATOM 13679 C CA . LEU A 1 1708 ? -25.281 23.931 -0.379 1.00 90.75 1708 LEU A CA 1
ATOM 13680 C C . LEU A 1 1708 ? -26.310 24.317 -1.450 1.00 90.75 1708 LEU A C 1
ATOM 13682 O O . LEU A 1 1708 ? -26.546 23.532 -2.361 1.00 90.75 1708 LEU A O 1
ATOM 13686 N N . ILE A 1 1709 ? -26.879 25.522 -1.379 1.00 87.94 1709 ILE A N 1
ATOM 13687 C CA . ILE A 1 1709 ? -27.799 26.048 -2.404 1.00 87.94 1709 ILE A CA 1
ATOM 13688 C C . ILE A 1 1709 ? -27.025 26.992 -3.338 1.00 87.94 1709 ILE A C 1
ATOM 13690 O O . ILE A 1 1709 ? -26.243 27.815 -2.860 1.00 87.94 1709 ILE A O 1
ATOM 13694 N N . ALA A 1 1710 ? -27.225 26.877 -4.655 1.00 85.00 1710 ALA A N 1
ATOM 13695 C CA . ALA A 1 1710 ? -26.550 27.695 -5.669 1.00 85.00 1710 ALA A CA 1
ATOM 13696 C C . ALA A 1 1710 ? -27.485 28.067 -6.835 1.00 85.00 1710 ALA A C 1
ATOM 13698 O O . ALA A 1 1710 ? -28.210 27.211 -7.338 1.00 85.00 1710 ALA A O 1
ATOM 13699 N N . ASP A 1 1711 ? -27.441 29.306 -7.333 1.00 83.69 1711 ASP A N 1
ATOM 13700 C CA . ASP A 1 1711 ? -28.196 29.678 -8.539 1.00 83.69 1711 ASP A CA 1
ATOM 13701 C C . ASP A 1 1711 ? -27.410 29.294 -9.800 1.00 83.69 1711 ASP A C 1
ATOM 13703 O O . ASP A 1 1711 ? -26.198 29.479 -9.867 1.00 83.69 1711 ASP A O 1
ATOM 13707 N N . SER A 1 1712 ? -28.095 28.876 -10.863 1.00 76.62 1712 SER A N 1
ATOM 13708 C CA . SER A 1 1712 ? -27.501 28.494 -12.158 1.00 76.62 1712 SER A CA 1
ATOM 13709 C C . SER A 1 1712 ? -26.700 29.609 -12.864 1.00 76.62 1712 SER A C 1
ATOM 13711 O O . SER A 1 1712 ? -26.038 29.363 -13.874 1.00 76.62 1712 SER A O 1
ATOM 13713 N N . SER A 1 1713 ? -26.750 30.836 -12.335 1.00 67.19 1713 SER A N 1
ATOM 13714 C CA . SER A 1 1713 ? -26.002 32.013 -12.790 1.00 67.19 1713 SER A CA 1
ATOM 13715 C C . SER A 1 1713 ? -25.145 32.679 -11.701 1.00 67.19 1713 SER A C 1
ATOM 13717 O O . SER A 1 1713 ? -24.645 33.779 -11.936 1.00 67.19 1713 SER A O 1
ATOM 13719 N N . SER A 1 1714 ? -24.994 32.079 -10.515 1.00 72.25 1714 SER A N 1
ATOM 13720 C CA . SER A 1 1714 ? -24.190 32.621 -9.410 1.00 72.25 1714 SER A CA 1
ATOM 13721 C C . SER A 1 1714 ? -23.121 31.624 -8.948 1.00 72.25 1714 SER A C 1
ATOM 13723 O O . SER A 1 1714 ? -23.200 30.424 -9.199 1.00 72.25 1714 SER A O 1
ATOM 13725 N N . VAL A 1 1715 ? -22.063 32.129 -8.310 1.00 82.50 1715 VAL A N 1
ATOM 13726 C CA . VAL A 1 1715 ? -21.010 31.296 -7.712 1.00 82.50 1715 VAL A CA 1
ATOM 13727 C C . VAL A 1 1715 ? -21.267 31.231 -6.211 1.00 82.50 1715 VAL A C 1
ATOM 13729 O O . VAL A 1 1715 ? -21.226 32.258 -5.535 1.00 82.50 1715 VAL A O 1
ATOM 13732 N N . ALA A 1 1716 ? -21.526 30.034 -5.687 1.00 87.12 1716 ALA A N 1
ATOM 13733 C CA . ALA A 1 1716 ? -21.860 29.838 -4.281 1.00 87.12 1716 ALA A CA 1
ATOM 13734 C C . ALA A 1 1716 ? -20.590 29.730 -3.421 1.00 87.12 1716 ALA A C 1
ATOM 13736 O O . ALA A 1 1716 ? -19.677 28.964 -3.728 1.00 87.12 1716 ALA A O 1
ATOM 13737 N N . LEU A 1 1717 ? -20.524 30.492 -2.328 1.00 88.44 1717 LEU A N 1
ATOM 13738 C CA . LEU A 1 1717 ? -19.391 30.495 -1.399 1.00 88.44 1717 LEU A CA 1
ATOM 13739 C C . LEU A 1 1717 ? -19.553 29.391 -0.339 1.00 88.44 1717 LEU A C 1
ATOM 13741 O O . LEU A 1 1717 ? -20.505 29.411 0.443 1.00 88.44 1717 LEU A O 1
ATOM 13745 N N . ILE A 1 1718 ? -18.591 28.470 -0.251 1.00 90.25 1718 ILE A N 1
ATOM 13746 C CA . ILE A 1 1718 ? -18.585 27.401 0.755 1.00 90.25 1718 ILE A CA 1
ATOM 13747 C C . ILE A 1 1718 ? -17.914 27.914 2.032 1.00 90.25 1718 ILE A C 1
ATOM 13749 O O . ILE A 1 1718 ? -16.735 27.684 2.289 1.00 90.25 1718 ILE A O 1
ATOM 13753 N N . THR A 1 1719 ? -18.693 28.619 2.850 1.00 88.25 1719 THR A N 1
ATOM 13754 C CA . THR A 1 1719 ? -18.287 29.027 4.204 1.00 88.25 1719 THR A CA 1
ATOM 13755 C C . THR A 1 1719 ? -18.378 27.870 5.207 1.00 88.25 1719 THR A C 1
ATOM 13757 O O . THR A 1 1719 ? -19.011 26.839 4.949 1.00 88.25 1719 THR A O 1
ATOM 13760 N N . GLY A 1 1720 ? -17.847 28.087 6.416 1.00 82.31 1720 GLY A N 1
ATOM 13761 C CA . GLY A 1 1720 ? -17.979 27.172 7.557 1.00 82.31 1720 GLY A CA 1
ATOM 13762 C C . GLY A 1 1720 ? -19.422 26.892 8.010 1.00 82.31 1720 GLY A C 1
ATOM 13763 O O . GLY A 1 1720 ? -19.625 26.017 8.842 1.00 82.31 1720 GLY A O 1
ATOM 13764 N N . ALA A 1 1721 ? -20.436 27.563 7.449 1.00 83.06 1721 ALA A N 1
ATOM 13765 C CA . ALA A 1 1721 ? -21.838 27.182 7.640 1.00 83.06 1721 ALA A CA 1
ATOM 13766 C C . ALA A 1 1721 ? -22.193 25.836 6.972 1.00 83.06 1721 ALA A C 1
ATOM 13768 O O . ALA A 1 1721 ? -23.141 25.179 7.401 1.00 83.06 1721 ALA A O 1
ATOM 13769 N N . HIS A 1 1722 ? -21.437 25.422 5.947 1.00 88.69 1722 HIS A N 1
ATOM 13770 C CA . HIS A 1 1722 ? -21.676 24.193 5.179 1.00 88.69 1722 HIS A CA 1
ATOM 13771 C C . HIS A 1 1722 ? -20.776 23.031 5.625 1.00 88.69 1722 HIS A C 1
ATOM 13773 O O . HIS A 1 1722 ? -21.236 21.892 5.703 1.00 88.69 1722 HIS A O 1
ATOM 13779 N N . LEU A 1 1723 ? -19.503 23.325 5.924 1.00 89.31 1723 LEU A N 1
ATOM 13780 C CA . LEU A 1 1723 ? -18.461 22.361 6.299 1.00 89.31 1723 LEU A CA 1
ATOM 13781 C C . LEU A 1 1723 ? -17.639 22.894 7.489 1.00 89.31 1723 LEU A C 1
ATOM 13783 O O . LEU A 1 1723 ? -16.587 23.507 7.315 1.00 89.31 1723 LEU A O 1
ATOM 13787 N N . ASN A 1 1724 ? -18.126 22.677 8.713 1.00 87.06 1724 ASN A N 1
ATOM 13788 C CA . ASN A 1 1724 ? -17.462 23.145 9.934 1.00 87.06 1724 ASN A CA 1
ATOM 13789 C C . ASN A 1 1724 ? -16.536 22.073 10.535 1.00 87.06 1724 ASN A C 1
ATOM 13791 O O . ASN A 1 1724 ? -17.019 21.149 11.181 1.00 87.06 1724 ASN A O 1
ATOM 13795 N N . ALA A 1 1725 ? -15.217 22.214 10.375 1.00 84.56 1725 ALA A N 1
ATOM 13796 C CA . ALA A 1 1725 ? -14.220 21.322 10.979 1.00 84.56 1725 ALA A CA 1
ATOM 13797 C C . ALA A 1 1725 ? -13.493 21.936 12.197 1.00 84.56 1725 ALA A C 1
ATOM 13799 O O . ALA A 1 1725 ? -12.374 21.525 12.506 1.00 84.56 1725 ALA A O 1
ATOM 13800 N N . SER A 1 1726 ? -14.105 22.894 12.911 1.00 83.50 1726 SER A N 1
ATOM 13801 C CA . SER A 1 1726 ? -13.488 23.564 14.074 1.00 83.50 1726 SER A CA 1
ATOM 13802 C C . SER A 1 1726 ? -12.992 22.601 15.157 1.00 83.50 1726 SER A C 1
ATOM 13804 O O . SER A 1 1726 ? -11.926 22.818 15.725 1.00 83.50 1726 SER A O 1
ATOM 13806 N N . ILE A 1 1727 ? -13.713 21.498 15.381 1.00 80.69 1727 ILE A N 1
ATOM 13807 C CA . ILE A 1 1727 ? -13.369 20.442 16.350 1.00 80.69 1727 ILE A CA 1
ATOM 13808 C C . ILE A 1 1727 ? -11.983 19.831 16.061 1.00 80.69 1727 ILE A C 1
ATOM 13810 O O . ILE A 1 1727 ? -11.295 19.398 16.980 1.00 80.69 1727 ILE A O 1
ATOM 13814 N N . LEU A 1 1728 ? -11.546 19.830 14.797 1.00 79.75 1728 LEU A N 1
ATOM 13815 C CA . LEU A 1 1728 ? -10.245 19.310 14.374 1.00 79.75 1728 LEU A CA 1
ATOM 13816 C C . LEU A 1 1728 ? -9.200 20.403 14.121 1.00 79.75 1728 LEU A C 1
ATOM 13818 O O . LEU A 1 1728 ? -8.115 20.072 13.663 1.00 79.75 1728 LEU A O 1
ATOM 13822 N N . GLN A 1 1729 ? -9.479 21.686 14.378 1.00 72.50 1729 GLN A N 1
ATOM 13823 C CA . GLN A 1 1729 ? -8.645 22.804 13.903 1.00 72.50 1729 GLN A CA 1
ATOM 13824 C C . GLN A 1 1729 ? -7.163 22.715 14.326 1.00 72.50 1729 GLN A C 1
ATOM 13826 O O . GLN A 1 1729 ? -6.290 23.159 13.581 1.00 72.50 1729 GLN A O 1
ATOM 13831 N N . TYR A 1 1730 ? -6.871 22.089 15.470 1.00 74.50 1730 TYR A N 1
ATOM 13832 C CA . TYR A 1 1730 ? -5.512 21.860 15.981 1.00 74.50 1730 TYR A CA 1
ATOM 13833 C C . TYR A 1 1730 ? -4.761 20.679 15.324 1.00 74.50 1730 TYR A C 1
ATOM 13835 O O . TYR A 1 1730 ? -3.558 20.550 15.519 1.00 74.50 1730 TYR A O 1
ATOM 13843 N N . LEU A 1 1731 ? -5.441 19.846 14.525 1.00 78.12 1731 LEU A N 1
ATOM 13844 C CA . LEU A 1 1731 ? -4.930 18.618 13.884 1.00 78.12 1731 LEU A CA 1
ATOM 13845 C C . LEU A 1 1731 ? -4.856 18.741 12.344 1.00 78.12 1731 LEU A C 1
ATOM 13847 O O . LEU A 1 1731 ? -4.977 17.762 11.610 1.00 78.12 1731 LEU A O 1
ATOM 13851 N N . THR A 1 1732 ? -4.721 19.980 11.860 1.00 79.69 1732 THR A N 1
ATOM 13852 C CA . THR A 1 1732 ? -4.601 20.393 10.445 1.00 79.69 1732 THR A CA 1
ATOM 13853 C C . THR A 1 1732 ? -5.579 19.698 9.465 1.00 79.69 1732 THR A C 1
ATOM 13855 O O . THR A 1 1732 ? -5.166 19.010 8.525 1.00 79.69 1732 THR A O 1
ATOM 13858 N N . PRO A 1 1733 ? -6.904 19.887 9.640 1.00 87.62 1733 PRO A N 1
ATOM 13859 C CA . PRO A 1 1733 ? -7.920 19.094 8.959 1.00 87.62 1733 PRO A CA 1
ATOM 13860 C C . PRO A 1 1733 ? -8.006 19.412 7.461 1.00 87.62 1733 PRO A C 1
ATOM 13862 O O . PRO A 1 1733 ? -8.149 20.568 7.038 1.00 87.62 1733 PRO A O 1
ATOM 13865 N N . ARG A 1 1734 ? -7.935 18.341 6.668 1.00 90.25 1734 ARG A N 1
ATOM 13866 C CA . ARG A 1 1734 ? -7.873 18.309 5.204 1.00 90.25 1734 ARG A CA 1
ATOM 13867 C C . ARG A 1 1734 ? -9.074 17.532 4.666 1.00 90.25 1734 ARG A C 1
ATOM 13869 O O . ARG A 1 1734 ? -9.394 16.454 5.161 1.00 90.25 1734 ARG A O 1
ATOM 13876 N N . PHE A 1 1735 ? -9.720 18.072 3.643 1.00 92.50 1735 PHE A N 1
ATOM 13877 C CA . PHE A 1 1735 ? -10.829 17.457 2.922 1.00 92.50 1735 PHE A CA 1
ATOM 13878 C C . PHE A 1 1735 ? -10.332 17.027 1.541 1.00 92.50 1735 PHE A C 1
ATOM 13880 O O . PHE A 1 1735 ? -9.892 17.877 0.771 1.00 92.50 1735 PHE A O 1
ATOM 13887 N N . PHE A 1 1736 ? -10.428 15.744 1.204 1.00 91.50 1736 PHE A N 1
ATOM 13888 C CA . PHE A 1 1736 ? -10.094 15.210 -0.120 1.00 91.50 1736 PHE A CA 1
ATOM 13889 C C . PHE A 1 1736 ? -11.371 14.902 -0.909 1.00 91.50 1736 PHE A C 1
ATOM 13891 O O . PHE A 1 1736 ? -12.288 14.258 -0.396 1.00 91.50 1736 PHE A O 1
ATOM 13898 N N . VAL A 1 1737 ? -11.442 15.331 -2.170 1.00 89.56 1737 VAL A N 1
ATOM 13899 C CA . VAL A 1 1737 ? -12.611 15.141 -3.041 1.00 89.56 1737 VAL A CA 1
ATOM 13900 C C . VAL A 1 1737 ? -12.535 13.769 -3.710 1.00 89.56 1737 VAL A C 1
ATOM 13902 O O . VAL A 1 1737 ? -12.165 13.633 -4.872 1.00 89.56 1737 VAL A O 1
ATOM 13905 N N . THR A 1 1738 ? -12.907 12.725 -2.967 1.00 86.25 1738 THR A N 1
ATOM 13906 C CA . THR A 1 1738 ? -12.916 11.332 -3.462 1.00 86.25 1738 THR A CA 1
ATOM 13907 C C . THR A 1 1738 ? -13.894 11.094 -4.619 1.00 86.25 1738 THR A C 1
ATOM 13909 O O . THR A 1 1738 ? -13.746 10.122 -5.361 1.00 86.25 1738 THR A O 1
ATOM 13912 N N . LYS A 1 1739 ? -14.882 11.980 -4.798 1.00 88.12 1739 LYS A N 1
ATOM 13913 C CA . LYS A 1 1739 ? -15.802 11.990 -5.940 1.00 88.12 1739 LYS A CA 1
ATOM 13914 C C . LYS A 1 1739 ? -16.321 13.399 -6.190 1.00 88.12 1739 LYS A C 1
ATOM 13916 O O . LYS A 1 1739 ? -16.937 14.003 -5.310 1.00 88.12 1739 LYS A O 1
ATOM 13921 N N . SER A 1 1740 ? -16.079 13.911 -7.389 1.00 84.00 1740 SER A N 1
ATOM 13922 C CA . SER A 1 1740 ? -16.492 15.256 -7.785 1.00 84.00 1740 SER A CA 1
ATOM 13923 C C . SER A 1 1740 ? -18.015 15.371 -7.976 1.00 84.00 1740 SER A C 1
ATOM 13925 O O . SER A 1 1740 ? -18.648 14.389 -8.380 1.00 84.00 1740 SER A O 1
ATOM 13927 N N . PRO A 1 1741 ? -18.595 16.565 -7.748 1.00 88.88 1741 PRO A N 1
ATOM 13928 C CA . PRO A 1 1741 ? -19.967 16.876 -8.149 1.00 88.88 1741 PRO A CA 1
ATOM 13929 C C . PRO A 1 1741 ? -20.174 16.731 -9.667 1.00 88.88 1741 PRO A C 1
ATOM 13931 O O . PRO A 1 1741 ? -19.236 16.853 -10.457 1.00 88.88 1741 PRO A O 1
ATOM 13934 N N . ARG A 1 1742 ? -21.410 16.437 -10.085 1.00 87.38 1742 ARG A N 1
ATOM 13935 C CA . ARG A 1 1742 ? -21.785 16.127 -11.477 1.00 87.38 1742 ARG A CA 1
ATOM 13936 C C . ARG A 1 1742 ? -22.333 17.333 -12.241 1.00 87.38 1742 ARG A C 1
ATOM 13938 O O . ARG A 1 1742 ? -22.247 17.367 -13.469 1.00 87.38 1742 ARG A O 1
ATOM 13945 N N . PHE A 1 1743 ? -22.916 18.294 -11.534 1.00 86.88 1743 PHE A N 1
ATOM 13946 C CA . PHE A 1 1743 ? -23.585 19.472 -12.088 1.00 86.88 1743 PHE A CA 1
ATOM 13947 C C . PHE A 1 1743 ? -22.892 20.788 -11.708 1.00 86.88 1743 PHE A C 1
ATOM 13949 O O . PHE A 1 1743 ? -23.408 21.856 -12.011 1.00 86.88 1743 PHE A O 1
ATOM 13956 N N . GLY A 1 1744 ? -21.685 20.723 -11.146 1.00 82.69 1744 GLY A N 1
ATOM 13957 C CA . GLY A 1 1744 ? -20.815 21.871 -10.904 1.00 82.69 1744 GLY A CA 1
ATOM 13958 C C . GLY A 1 1744 ? -19.410 21.430 -10.499 1.00 82.69 1744 GLY A C 1
ATOM 13959 O O . GLY A 1 1744 ? -19.048 20.267 -10.675 1.00 82.69 1744 GLY A O 1
ATOM 13960 N N . ARG A 1 1745 ? -18.600 22.347 -9.965 1.00 87.38 1745 ARG A N 1
ATOM 13961 C CA . ARG A 1 1745 ? -17.212 22.081 -9.535 1.00 87.38 1745 ARG A CA 1
ATOM 13962 C C . ARG A 1 1745 ? -16.780 22.969 -8.373 1.00 87.38 1745 ARG A C 1
ATOM 13964 O O . ARG A 1 1745 ? -17.227 24.110 -8.271 1.00 87.38 1745 ARG A O 1
ATOM 13971 N N . PHE A 1 1746 ? -15.863 22.469 -7.548 1.00 90.06 1746 PHE A N 1
ATOM 13972 C CA . PHE A 1 1746 ? -15.191 23.269 -6.522 1.00 90.06 1746 PHE A CA 1
ATOM 13973 C C . PHE A 1 1746 ? -14.022 24.067 -7.112 1.00 90.06 1746 PHE A C 1
ATOM 13975 O O . PHE A 1 1746 ? -13.322 23.578 -8.001 1.00 90.06 1746 PHE A O 1
ATOM 13982 N N . VAL A 1 1747 ? -13.827 25.288 -6.610 1.00 87.31 1747 VAL A N 1
ATOM 13983 C CA . VAL A 1 1747 ? -12.844 26.280 -7.072 1.00 87.31 1747 VAL A CA 1
ATOM 13984 C C . VAL A 1 1747 ? -12.243 27.010 -5.865 1.00 87.31 1747 VAL A C 1
ATOM 13986 O O . VAL A 1 1747 ? -12.975 27.388 -4.953 1.00 87.31 1747 VAL A O 1
ATOM 13989 N N . LEU A 1 1748 ? -10.928 27.250 -5.875 1.00 81.75 1748 LEU A N 1
ATOM 13990 C CA . LEU A 1 1748 ? -10.231 28.066 -4.870 1.00 81.75 1748 LEU A CA 1
ATOM 13991 C C . LEU A 1 1748 ? -10.036 29.515 -5.349 1.00 81.75 1748 LEU A C 1
ATOM 13993 O O . LEU A 1 1748 ? -9.756 29.762 -6.521 1.00 81.75 1748 LEU A O 1
ATOM 13997 N N . ASN A 1 1749 ? -10.167 30.473 -4.429 1.00 73.56 1749 ASN A N 1
ATOM 13998 C CA . ASN A 1 1749 ? -9.915 31.911 -4.594 1.00 73.56 1749 ASN A CA 1
ATOM 13999 C C . ASN A 1 1749 ? -10.554 32.527 -5.855 1.00 73.56 1749 ASN A C 1
ATOM 14001 O O . ASN A 1 1749 ? -9.942 33.344 -6.539 1.00 73.56 1749 ASN A O 1
ATOM 14005 N N . SER A 1 1750 ? -11.786 32.113 -6.181 1.00 62.44 1750 SER A N 1
ATOM 14006 C CA . SER A 1 1750 ? -12.515 32.484 -7.412 1.00 62.44 1750 SER A CA 1
ATOM 14007 C C . SER A 1 1750 ? -11.820 32.122 -8.745 1.00 62.44 1750 SER A C 1
ATOM 14009 O O . SER A 1 1750 ? -12.314 32.490 -9.811 1.00 62.44 1750 SER A O 1
ATOM 14011 N N . ASN A 1 1751 ? -10.706 31.380 -8.737 1.00 64.62 1751 ASN A N 1
ATOM 14012 C CA . ASN A 1 1751 ? -9.941 31.043 -9.939 1.00 64.62 1751 ASN A CA 1
ATOM 14013 C C . ASN A 1 1751 ? -10.562 29.864 -10.712 1.00 64.62 1751 ASN A C 1
ATOM 14015 O O . ASN A 1 1751 ? -10.125 28.719 -10.595 1.00 64.62 1751 ASN A O 1
ATOM 14019 N N . VAL A 1 1752 ? -11.557 30.158 -11.555 1.00 62.31 1752 VAL A N 1
ATOM 14020 C CA . VAL A 1 1752 ? -12.379 29.189 -12.318 1.00 62.31 1752 VAL A CA 1
ATOM 14021 C C . VAL A 1 1752 ? -11.574 28.222 -13.224 1.00 62.31 1752 VAL A C 1
ATOM 14023 O O . VAL A 1 1752 ? -12.141 27.280 -13.776 1.00 62.31 1752 VAL A O 1
ATOM 14026 N N . SER A 1 1753 ? -10.260 28.421 -13.387 1.00 51.91 1753 SER A N 1
ATOM 14027 C CA . SER A 1 1753 ? -9.370 27.556 -14.177 1.00 51.91 1753 SER A CA 1
ATOM 14028 C C . SER A 1 1753 ? -8.862 26.300 -13.442 1.00 51.91 1753 SER A C 1
ATOM 14030 O O . SER A 1 1753 ? -8.536 25.302 -14.094 1.00 51.91 1753 SER A O 1
ATOM 14032 N N . GLN A 1 1754 ? -8.812 26.296 -12.106 1.00 59.47 1754 GLN A N 1
ATOM 14033 C CA . GLN A 1 1754 ? -8.264 25.184 -11.315 1.00 59.47 1754 GLN A CA 1
ATOM 14034 C C . GLN A 1 1754 ? -9.365 24.364 -10.628 1.00 59.47 1754 GLN A C 1
ATOM 14036 O O . GLN A 1 1754 ? -10.339 24.912 -10.115 1.00 59.47 1754 GLN A O 1
ATOM 14041 N N . TYR A 1 1755 ? -9.198 23.037 -10.626 1.00 70.50 1755 TYR A N 1
ATOM 14042 C CA . TYR A 1 1755 ? -10.033 22.128 -9.838 1.00 70.50 1755 TYR A CA 1
ATOM 14043 C C . TYR A 1 1755 ? -9.427 21.945 -8.451 1.00 70.50 1755 TYR A C 1
ATOM 14045 O O . TYR A 1 1755 ? -8.213 22.047 -8.280 1.00 70.50 1755 TYR A O 1
ATOM 14053 N N . VAL A 1 1756 ? -10.275 21.628 -7.480 1.00 79.31 1756 VAL A N 1
ATOM 14054 C CA . VAL A 1 1756 ? -9.867 21.396 -6.096 1.00 79.31 1756 VAL A CA 1
ATOM 14055 C C . VAL A 1 1756 ? -9.951 19.899 -5.801 1.00 79.31 1756 VAL A C 1
ATOM 14057 O O . VAL A 1 1756 ? -11.040 19.369 -5.593 1.00 79.31 1756 VAL A O 1
ATOM 14060 N N . GLU A 1 1757 ? -8.806 19.214 -5.806 1.00 81.38 1757 GLU A N 1
ATOM 14061 C CA . GLU A 1 1757 ? -8.698 17.800 -5.403 1.00 81.38 1757 GLU A CA 1
ATOM 14062 C C . GLU A 1 1757 ? -8.704 17.645 -3.876 1.00 81.38 1757 GLU A C 1
ATOM 14064 O O . GLU A 1 1757 ? -9.244 16.675 -3.343 1.00 81.38 1757 GLU A O 1
ATOM 14069 N N . PHE A 1 1758 ? -8.153 18.629 -3.161 1.00 89.88 1758 PHE A N 1
ATOM 14070 C CA . PHE A 1 1758 ? -8.253 18.749 -1.711 1.00 89.88 1758 PHE A CA 1
ATOM 14071 C C . PHE A 1 1758 ? -8.312 20.220 -1.276 1.00 89.88 1758 PHE A C 1
ATOM 14073 O O . PHE A 1 1758 ? -7.823 21.102 -1.981 1.00 89.88 1758 PHE A O 1
ATOM 14080 N N . PHE A 1 1759 ? -8.892 20.479 -0.106 1.00 89.94 1759 PHE A N 1
ATOM 14081 C CA . PHE A 1 1759 ? -8.918 21.792 0.546 1.00 89.94 1759 PHE A CA 1
ATOM 14082 C C . PHE A 1 1759 ? -8.742 21.653 2.062 1.00 89.94 1759 PHE A C 1
ATOM 14084 O O . PHE A 1 1759 ? -9.033 20.609 2.646 1.00 89.94 1759 PHE A O 1
ATOM 14091 N N . THR A 1 1760 ? -8.251 22.698 2.722 1.00 89.38 1760 THR A N 1
ATOM 14092 C CA . THR A 1 1760 ? -8.102 22.745 4.183 1.00 89.38 1760 THR A CA 1
ATOM 14093 C C . THR A 1 1760 ? -9.275 23.475 4.832 1.00 89.38 1760 THR A C 1
ATOM 14095 O O . THR A 1 1760 ? -9.974 24.267 4.198 1.00 89.38 1760 THR A O 1
ATOM 14098 N N . TYR A 1 1761 ? -9.471 23.279 6.137 1.00 89.06 1761 TYR A N 1
ATOM 14099 C CA . TYR A 1 1761 ? -10.440 24.090 6.884 1.00 89.06 1761 TYR A CA 1
ATOM 14100 C C . TYR A 1 1761 ? -10.079 25.591 6.918 1.00 89.06 1761 TYR A C 1
ATOM 14102 O O . TYR A 1 1761 ? -10.971 26.436 6.981 1.00 89.06 1761 TYR A O 1
ATOM 14110 N N . ASN A 1 1762 ? -8.796 25.950 6.778 1.00 85.31 1762 ASN A N 1
ATOM 14111 C CA . ASN A 1 1762 ? -8.385 27.352 6.657 1.00 85.31 1762 ASN A CA 1
ATOM 14112 C C . ASN A 1 1762 ? -8.871 27.986 5.342 1.00 85.31 1762 ASN A C 1
ATOM 14114 O O . ASN A 1 1762 ? -9.233 29.159 5.345 1.00 85.31 1762 ASN A O 1
ATOM 14118 N N . ASP A 1 1763 ? -8.951 27.231 4.242 1.00 86.81 1763 ASP A N 1
ATOM 14119 C CA . ASP A 1 1763 ? -9.493 27.737 2.969 1.00 86.81 1763 ASP A CA 1
ATOM 14120 C C . ASP A 1 1763 ? -10.996 28.049 3.073 1.00 86.81 1763 ASP A C 1
ATOM 14122 O O . ASP A 1 1763 ? -11.487 28.988 2.449 1.00 86.81 1763 ASP A O 1
ATOM 14126 N N . ILE A 1 1764 ? -11.719 27.308 3.920 1.00 87.50 1764 ILE A N 1
ATOM 14127 C CA . ILE A 1 1764 ? -13.129 27.559 4.252 1.00 87.50 1764 ILE A CA 1
ATOM 14128 C C . ILE A 1 1764 ? -13.269 28.800 5.151 1.00 87.50 1764 ILE A C 1
ATOM 14130 O O . ILE A 1 1764 ? -14.106 29.660 4.880 1.00 87.50 1764 ILE A O 1
ATOM 14134 N N . ILE A 1 1765 ? -12.445 28.924 6.202 1.00 84.25 1765 ILE A N 1
ATOM 14135 C CA . ILE A 1 1765 ? -12.444 30.091 7.110 1.00 84.25 1765 ILE A CA 1
ATOM 14136 C C . ILE A 1 1765 ? -12.116 31.384 6.350 1.00 84.25 1765 ILE A C 1
ATOM 14138 O O . ILE A 1 1765 ? -12.759 32.411 6.562 1.00 84.25 1765 ILE A O 1
ATOM 14142 N N . ASN A 1 1766 ? -11.141 31.336 5.441 1.00 84.06 1766 ASN A N 1
ATOM 14143 C CA . ASN A 1 1766 ? -10.669 32.495 4.683 1.00 84.06 1766 ASN A CA 1
ATOM 14144 C C . ASN A 1 1766 ? -11.593 32.885 3.507 1.00 84.06 1766 ASN A C 1
ATOM 14146 O O . ASN A 1 1766 ? -11.220 33.742 2.708 1.00 84.06 1766 ASN A O 1
ATOM 14150 N N . ASN A 1 1767 ? -12.785 32.280 3.387 1.00 83.69 1767 ASN A N 1
ATOM 14151 C CA . ASN A 1 1767 ? -13.715 32.446 2.259 1.00 83.69 1767 ASN A CA 1
ATOM 14152 C C . ASN A 1 1767 ? -13.077 32.142 0.884 1.00 83.69 1767 ASN A C 1
ATOM 14154 O O . ASN A 1 1767 ? -13.425 32.753 -0.126 1.00 83.69 1767 ASN A O 1
ATOM 14158 N N . GLY A 1 1768 ? -12.126 31.205 0.846 1.00 81.75 1768 GLY A N 1
ATOM 14159 C CA . GLY A 1 1768 ? -11.395 30.815 -0.356 1.00 81.75 1768 GLY A CA 1
ATOM 14160 C C . GLY A 1 1768 ? -12.091 29.744 -1.197 1.00 81.75 1768 GLY A C 1
ATOM 14161 O O . GLY A 1 1768 ? -11.787 29.638 -2.382 1.00 81.75 1768 GLY A O 1
ATOM 14162 N N . LEU A 1 1769 ? -13.014 28.954 -0.639 1.00 90.12 1769 LEU A N 1
ATOM 14163 C CA . LEU A 1 1769 ? -13.645 27.826 -1.338 1.00 90.12 1769 LEU A CA 1
ATOM 14164 C C . LEU A 1 1769 ? -15.018 28.183 -1.936 1.00 90.12 1769 LEU A C 1
ATOM 14166 O O . LEU A 1 1769 ? -15.919 28.640 -1.236 1.00 90.12 1769 LEU A O 1
ATOM 14170 N N . PHE A 1 1770 ? -15.205 27.899 -3.225 1.00 89.12 1770 PHE A N 1
ATOM 14171 C CA . PHE A 1 1770 ? -16.420 28.200 -3.986 1.00 89.12 1770 PHE A CA 1
ATOM 14172 C C . PHE A 1 1770 ? -16.938 26.970 -4.744 1.00 89.12 1770 PHE A C 1
ATOM 14174 O O . PHE A 1 1770 ? -16.152 26.128 -5.177 1.00 89.12 1770 PHE A O 1
ATOM 14181 N N . TYR A 1 1771 ? -18.249 26.903 -4.974 1.00 90.75 1771 TYR A N 1
ATOM 14182 C CA . TYR A 1 1771 ? -18.891 26.006 -5.935 1.00 90.75 1771 TYR A CA 1
ATOM 14183 C C . TYR A 1 1771 ? -19.388 26.805 -7.140 1.00 90.75 1771 TYR A C 1
ATOM 14185 O O . TYR A 1 1771 ? -20.122 27.784 -6.999 1.00 90.75 1771 TYR A O 1
ATOM 14193 N N . VAL A 1 1772 ? -18.999 26.365 -8.334 1.00 88.31 1772 VAL A N 1
ATOM 14194 C CA . VAL A 1 1772 ? -19.488 26.899 -9.607 1.00 88.31 1772 VAL A CA 1
ATOM 14195 C C . VAL A 1 1772 ? -20.470 25.879 -10.192 1.00 88.31 1772 VAL A C 1
ATOM 14197 O O . VAL A 1 1772 ? -20.005 24.833 -10.660 1.00 88.31 1772 VAL A O 1
ATOM 14200 N N . PRO A 1 1773 ? -21.792 26.132 -10.164 1.00 84.75 1773 PRO A N 1
ATOM 14201 C CA . PRO A 1 1773 ? -22.762 25.299 -10.863 1.00 84.75 1773 PRO A CA 1
ATOM 14202 C C . PRO A 1 1773 ? -22.593 25.425 -12.382 1.00 84.75 1773 PRO A C 1
ATOM 14204 O O . PRO A 1 1773 ? -22.153 26.449 -12.909 1.00 84.75 1773 PRO A O 1
ATOM 14207 N N . ASN A 1 1774 ? -22.971 24.373 -13.099 1.00 80.56 1774 ASN A N 1
ATOM 14208 C CA . ASN A 1 1774 ? -23.254 24.439 -14.526 1.00 80.56 1774 ASN A CA 1
ATOM 14209 C C . ASN A 1 1774 ? -24.654 25.048 -14.724 1.00 80.56 1774 ASN A C 1
ATOM 14211 O O . ASN A 1 1774 ? -25.525 24.891 -13.871 1.00 80.56 1774 ASN A O 1
ATOM 14215 N N . GLN A 1 1775 ? -24.896 25.702 -15.862 1.00 71.38 1775 GLN A N 1
ATOM 14216 C CA . GLN A 1 1775 ? -26.227 26.230 -16.181 1.00 71.38 1775 GLN A CA 1
ATOM 14217 C C . GLN A 1 1775 ? -27.256 25.093 -16.302 1.00 71.38 1775 GLN A C 1
ATOM 14219 O O . GLN A 1 1775 ? -27.041 24.128 -17.041 1.00 71.38 1775 GLN A O 1
ATOM 14224 N N . THR A 1 1776 ? -28.371 25.218 -15.580 1.00 64.44 1776 THR A N 1
ATOM 14225 C CA . THR A 1 1776 ? -29.483 24.259 -15.558 1.00 64.44 1776 THR A CA 1
ATOM 14226 C C . THR A 1 1776 ? -30.819 24.993 -15.475 1.00 64.44 1776 THR A C 1
ATOM 14228 O O . THR A 1 1776 ? -31.054 25.736 -14.526 1.00 64.44 1776 THR A O 1
ATOM 14231 N N . ASP A 1 1777 ? -31.722 24.728 -16.422 1.00 67.31 1777 ASP A N 1
ATOM 14232 C CA . ASP A 1 1777 ? -33.090 25.289 -16.432 1.00 67.31 1777 ASP A CA 1
ATOM 14233 C C . ASP A 1 1777 ? -34.021 24.623 -15.389 1.00 67.31 1777 ASP A C 1
ATOM 14235 O O . ASP A 1 1777 ? -35.113 25.109 -15.097 1.00 67.31 1777 ASP A O 1
ATOM 14239 N N . VAL A 1 1778 ? -33.561 23.503 -14.824 1.00 76.38 1778 VAL A N 1
ATOM 14240 C CA . VAL A 1 1778 ? -34.185 22.693 -13.767 1.00 76.38 1778 VAL A CA 1
ATOM 14241 C C . VAL A 1 1778 ? -33.669 23.101 -12.388 1.00 76.38 1778 VAL A C 1
ATOM 14243 O O . VAL A 1 1778 ? -32.503 23.472 -12.252 1.00 76.38 1778 VAL A O 1
ATOM 14246 N N . MET A 1 1779 ? -34.464 22.844 -11.344 1.00 82.12 1779 MET A N 1
ATOM 14247 C CA . MET A 1 1779 ? -33.889 22.515 -10.036 1.00 82.12 1779 MET A CA 1
ATOM 14248 C C . MET A 1 1779 ? -33.156 21.161 -10.119 1.00 82.12 1779 MET A C 1
ATOM 14250 O O . MET A 1 1779 ? -33.750 20.171 -10.558 1.00 82.12 1779 MET A O 1
ATOM 14254 N N . VAL A 1 1780 ? -31.890 21.090 -9.693 1.00 83.44 1780 VAL A N 1
ATOM 14255 C CA . VAL A 1 1780 ? -31.078 19.856 -9.749 1.00 83.44 1780 VAL A CA 1
ATOM 14256 C C . VAL A 1 1780 ? -30.400 19.564 -8.412 1.00 83.44 1780 VAL A C 1
ATOM 14258 O O . VAL A 1 1780 ? -29.695 20.412 -7.876 1.00 83.44 1780 VAL A O 1
ATOM 14261 N N . LEU A 1 1781 ? -30.558 18.331 -7.915 1.00 85.69 1781 LEU A N 1
ATOM 14262 C CA . LEU A 1 1781 ? -29.791 17.804 -6.784 1.00 85.69 1781 LEU A CA 1
ATOM 14263 C C . LEU A 1 1781 ? -28.505 17.120 -7.281 1.00 85.69 1781 LEU A C 1
ATOM 14265 O O . LEU A 1 1781 ? -28.542 16.236 -8.142 1.00 85.69 1781 LEU A O 1
ATOM 14269 N N . ASP A 1 1782 ? -27.379 17.508 -6.697 1.00 87.69 1782 ASP A N 1
ATOM 14270 C CA . ASP A 1 1782 ? -26.026 17.033 -6.975 1.00 87.69 1782 ASP A CA 1
ATOM 14271 C C . ASP A 1 1782 ? -25.307 16.660 -5.663 1.00 87.69 1782 ASP A C 1
ATOM 14273 O O . ASP A 1 1782 ? -25.793 16.953 -4.569 1.00 87.69 1782 ASP A O 1
ATOM 14277 N N . PHE A 1 1783 ? -24.162 15.975 -5.733 1.00 91.69 1783 PHE A N 1
ATOM 14278 C CA . PHE A 1 1783 ? -23.368 15.672 -4.537 1.00 91.69 1783 PHE A CA 1
ATOM 14279 C C . PHE A 1 1783 ? -21.891 15.402 -4.831 1.00 91.69 1783 PHE A C 1
ATOM 14281 O O . PHE A 1 1783 ? -21.543 14.807 -5.849 1.00 91.69 1783 PHE A O 1
ATOM 14288 N N . ALA A 1 1784 ? -21.037 15.740 -3.867 1.00 90.00 1784 ALA A N 1
ATOM 14289 C CA . ALA A 1 1784 ? -19.651 15.287 -3.789 1.00 90.00 1784 ALA A CA 1
ATOM 14290 C C . ALA A 1 1784 ? -19.489 14.178 -2.733 1.00 90.00 1784 ALA A C 1
ATOM 14292 O O . ALA A 1 1784 ? -20.305 14.058 -1.818 1.00 90.00 1784 ALA A O 1
ATOM 14293 N N . GLU A 1 1785 ? -18.423 13.384 -2.829 1.00 92.19 1785 GLU A N 1
ATOM 14294 C CA . GLU A 1 1785 ? -17.993 12.443 -1.781 1.00 92.19 1785 GLU A CA 1
ATOM 14295 C C . GLU A 1 1785 ? -16.639 12.919 -1.246 1.00 92.19 1785 GLU A C 1
ATOM 14297 O O . GLU A 1 1785 ? -15.661 13.006 -1.996 1.00 92.19 1785 GLU A O 1
ATOM 14302 N N . LEU A 1 1786 ? -16.597 13.287 0.033 1.00 92.50 1786 LEU A N 1
ATOM 14303 C CA . LEU A 1 1786 ? -15.458 13.929 0.684 1.00 92.50 1786 LEU A CA 1
ATOM 14304 C C . LEU A 1 1786 ? -14.865 13.001 1.749 1.00 92.50 1786 LEU A C 1
ATOM 14306 O O . LEU A 1 1786 ? -15.604 12.393 2.521 1.00 92.50 1786 LEU A O 1
ATOM 14310 N N . GLU A 1 1787 ? -13.537 12.925 1.816 1.00 93.00 1787 GLU A N 1
ATOM 14311 C CA . GLU A 1 1787 ? -12.800 12.289 2.911 1.00 93.00 1787 GLU A CA 1
ATOM 14312 C C . GLU A 1 1787 ? -12.183 13.370 3.806 1.00 93.00 1787 GLU A C 1
ATOM 14314 O O . GLU A 1 1787 ? -11.331 14.135 3.358 1.00 93.00 1787 GLU A O 1
ATOM 14319 N N . LEU A 1 1788 ? -12.619 13.440 5.064 1.00 92.94 1788 LEU A N 1
ATOM 14320 C CA . LEU A 1 1788 ? -12.019 14.282 6.096 1.00 92.94 1788 LEU A CA 1
ATOM 14321 C C . LEU A 1 1788 ? -10.874 13.516 6.757 1.00 92.94 1788 LEU A C 1
ATOM 14323 O O . LEU A 1 1788 ? -11.075 12.405 7.245 1.00 92.94 1788 LEU A O 1
ATOM 14327 N N . ASN A 1 1789 ? -9.693 14.120 6.802 1.00 89.00 1789 ASN A N 1
ATOM 14328 C CA . ASN A 1 1789 ? -8.468 13.534 7.335 1.00 89.00 1789 ASN A CA 1
ATOM 14329 C C . ASN A 1 1789 ? -7.737 14.579 8.201 1.00 89.00 1789 ASN A C 1
ATOM 14331 O O . ASN A 1 1789 ? -7.747 15.768 7.877 1.00 89.00 1789 ASN A O 1
ATOM 14335 N N . ALA A 1 1790 ? -7.152 14.150 9.314 1.00 84.44 1790 ALA A N 1
ATOM 14336 C CA . ALA A 1 1790 ? -6.485 14.995 10.300 1.00 84.44 1790 ALA A CA 1
ATOM 14337 C C . ALA A 1 1790 ? -5.408 14.181 11.028 1.00 84.44 1790 ALA A C 1
ATOM 14339 O O . ALA A 1 1790 ? -5.504 12.956 11.115 1.00 84.44 1790 ALA A O 1
ATOM 14340 N N . ASP A 1 1791 ? -4.385 14.851 11.549 1.00 77.88 1791 ASP A N 1
ATOM 14341 C CA . ASP A 1 1791 ? -3.260 14.165 12.183 1.00 77.88 1791 ASP A CA 1
ATOM 14342 C C . ASP A 1 1791 ? -3.723 13.383 13.443 1.00 77.88 1791 ASP A C 1
ATOM 14344 O O . ASP A 1 1791 ? -4.599 13.824 14.186 1.00 77.88 1791 ASP A O 1
ATOM 14348 N N . GLU A 1 1792 ? -3.172 12.179 13.648 1.00 72.81 1792 GLU A N 1
ATOM 14349 C CA . GLU A 1 1792 ? -3.527 11.204 14.710 1.00 72.81 1792 GLU A CA 1
ATOM 14350 C C . GLU A 1 1792 ? -4.989 10.681 14.751 1.00 72.81 1792 GLU A C 1
ATOM 14352 O O . GLU A 1 1792 ? -5.367 9.964 15.685 1.00 72.81 1792 GLU A O 1
ATOM 14357 N N . ILE A 1 1793 ? -5.820 10.954 13.736 1.00 82.12 1793 ILE A N 1
ATOM 14358 C CA . ILE A 1 1793 ? -7.236 10.543 13.694 1.00 82.12 1793 ILE A CA 1
ATOM 14359 C C . ILE A 1 1793 ? -7.578 9.776 12.403 1.00 82.12 1793 ILE A C 1
ATOM 14361 O O . ILE A 1 1793 ? -7.183 10.171 11.311 1.00 82.12 1793 ILE A O 1
ATOM 14365 N N . GLN A 1 1794 ? -8.373 8.700 12.525 1.00 86.56 1794 GLN A N 1
ATOM 14366 C CA . GLN A 1 1794 ? -8.875 7.927 11.375 1.00 86.56 1794 GLN A CA 1
ATOM 14367 C C . GLN A 1 1794 ? -9.525 8.826 10.311 1.00 86.56 1794 GLN A C 1
ATOM 14369 O O . GLN A 1 1794 ? -10.351 9.666 10.675 1.00 86.56 1794 GLN A O 1
ATOM 14374 N N . PRO A 1 1795 ? -9.253 8.631 9.008 1.00 91.00 1795 PRO A N 1
ATOM 14375 C CA . PRO A 1 1795 ? -10.003 9.313 7.958 1.00 91.00 1795 PRO A CA 1
ATOM 14376 C C . PRO A 1 1795 ? -11.484 8.903 7.993 1.00 91.00 1795 PRO A C 1
ATOM 14378 O O . PRO A 1 1795 ? -11.816 7.794 8.406 1.00 91.00 1795 PRO A O 1
ATOM 14381 N N . ALA A 1 1796 ? -12.383 9.776 7.539 1.00 91.19 1796 ALA A N 1
ATOM 14382 C CA . ALA A 1 1796 ? -13.821 9.501 7.471 1.00 91.19 1796 ALA A CA 1
ATOM 14383 C C . ALA A 1 1796 ? -14.432 10.023 6.172 1.00 91.19 1796 ALA A C 1
ATOM 14385 O O . ALA A 1 1796 ? -14.133 11.139 5.748 1.00 91.19 1796 ALA A O 1
ATOM 14386 N N . ARG A 1 1797 ? -15.316 9.232 5.551 1.00 90.75 1797 ARG A N 1
ATOM 14387 C CA . ARG A 1 1797 ? -15.947 9.563 4.263 1.00 90.75 1797 ARG A CA 1
ATOM 14388 C C . ARG A 1 1797 ? -17.417 9.918 4.417 1.00 90.75 1797 ARG A C 1
ATOM 14390 O O . ARG A 1 1797 ? -18.145 9.248 5.143 1.00 90.75 1797 ARG A O 1
ATOM 14397 N N . PHE A 1 1798 ? -17.862 10.942 3.696 1.00 90.94 1798 PHE A N 1
ATOM 14398 C CA . PHE A 1 1798 ? -19.249 11.402 3.710 1.00 90.94 1798 PHE A CA 1
ATOM 14399 C C . PHE A 1 1798 ? -19.675 12.003 2.367 1.00 90.94 1798 PHE A C 1
ATOM 14401 O O . PHE A 1 1798 ? -18.846 12.345 1.524 1.00 90.94 1798 PHE A O 1
ATOM 14408 N N . ARG A 1 1799 ? -20.990 12.137 2.162 1.00 90.44 1799 ARG A N 1
ATOM 14409 C CA . ARG A 1 1799 ? -21.565 12.823 0.996 1.00 90.44 1799 ARG A CA 1
ATOM 14410 C C . ARG A 1 1799 ? -21.929 14.258 1.372 1.00 90.44 1799 ARG A C 1
ATOM 14412 O O . ARG A 1 1799 ? -22.534 14.486 2.414 1.00 90.44 1799 ARG A O 1
ATOM 14419 N N . PHE A 1 1800 ? -21.555 15.206 0.520 1.00 93.06 1800 PHE A N 1
ATOM 14420 C CA . PHE A 1 1800 ? -21.897 16.623 0.630 1.00 93.06 1800 PHE A CA 1
ATOM 14421 C C . PHE A 1 1800 ? -22.891 16.953 -0.484 1.00 93.06 1800 PHE A C 1
ATOM 14423 O O . PHE A 1 1800 ? -22.544 16.850 -1.661 1.00 93.06 1800 PHE A O 1
ATOM 14430 N N . GLU A 1 1801 ? -24.136 17.252 -0.118 1.00 92.31 1801 GLU A N 1
ATOM 14431 C CA . GLU A 1 1801 ? -25.255 17.411 -1.057 1.00 92.31 1801 GLU A CA 1
ATOM 14432 C C . GLU A 1 1801 ? -25.447 18.884 -1.455 1.00 92.31 1801 GLU A C 1
ATOM 14434 O O . GLU A 1 1801 ? -25.166 19.799 -0.680 1.00 92.31 1801 GLU A O 1
ATOM 14439 N N . ILE A 1 1802 ? -25.858 19.113 -2.702 1.00 91.62 1802 ILE A N 1
ATOM 14440 C CA . ILE A 1 1802 ? -25.860 20.429 -3.350 1.00 91.62 1802 ILE A CA 1
ATOM 14441 C C . ILE A 1 1802 ? -27.143 20.576 -4.176 1.00 91.62 1802 ILE A C 1
ATOM 14443 O O . ILE A 1 1802 ? -27.510 19.661 -4.909 1.00 91.62 1802 ILE A O 1
ATOM 14447 N N . GLU A 1 1803 ? -27.817 21.717 -4.080 1.00 90.06 1803 GLU A N 1
ATOM 14448 C CA . GLU A 1 1803 ? -29.089 22.009 -4.743 1.00 90.06 1803 GLU A CA 1
ATOM 14449 C C . GLU A 1 1803 ? -28.941 23.239 -5.652 1.00 90.06 1803 GLU A C 1
ATOM 14451 O O . GLU A 1 1803 ? -28.606 24.332 -5.193 1.00 90.06 1803 GLU A O 1
ATOM 14456 N N . ILE A 1 1804 ? -29.160 23.060 -6.957 1.00 88.25 1804 ILE A N 1
ATOM 14457 C CA . ILE A 1 1804 ? -28.982 24.101 -7.981 1.00 88.25 1804 ILE A CA 1
ATOM 14458 C C . ILE A 1 1804 ? -30.351 24.637 -8.410 1.00 88.25 1804 ILE A C 1
ATOM 14460 O O . ILE A 1 1804 ? -31.235 23.838 -8.719 1.00 88.25 1804 ILE A O 1
ATOM 14464 N N . HIS A 1 1805 ? -30.539 25.961 -8.435 1.00 83.56 1805 HIS A N 1
ATOM 14465 C CA . HIS A 1 1805 ? -31.806 26.643 -8.766 1.00 83.56 1805 HIS A CA 1
ATOM 14466 C C . HIS A 1 1805 ? -31.720 27.437 -10.092 1.00 83.56 1805 HIS A C 1
ATOM 14468 O O . HIS A 1 1805 ? -30.693 28.065 -10.352 1.00 83.56 1805 HIS A O 1
ATOM 14474 N N . PRO A 1 1806 ? -32.770 27.466 -10.939 1.00 76.94 1806 PRO A N 1
ATOM 14475 C CA . PRO A 1 1806 ? -32.751 28.162 -12.232 1.00 76.94 1806 PRO A CA 1
ATOM 14476 C C . PRO A 1 1806 ? -33.004 29.680 -12.131 1.00 76.94 1806 PRO A C 1
ATOM 14478 O O . PRO A 1 1806 ? -33.778 30.152 -11.298 1.00 76.94 1806 PRO A O 1
ATOM 14481 N N . SER A 1 1807 ? -32.389 30.461 -13.024 1.00 57.75 1807 SER A N 1
ATOM 14482 C CA . SER A 1 1807 ? -32.352 31.933 -12.935 1.00 57.75 1807 SER A CA 1
ATOM 14483 C C . SER A 1 1807 ? -33.515 32.641 -13.652 1.00 57.75 1807 SER A C 1
ATOM 14485 O O . SER A 1 1807 ? -33.509 32.791 -14.873 1.00 57.75 1807 SER A O 1
ATOM 14487 N N . THR A 1 1808 ? -34.501 33.154 -12.906 1.00 50.34 1808 THR A N 1
ATOM 14488 C CA . THR A 1 1808 ? -35.675 33.859 -13.469 1.00 50.34 1808 THR A CA 1
ATOM 14489 C C . THR A 1 1808 ? -35.498 35.379 -13.586 1.00 50.34 1808 THR A C 1
ATOM 14491 O O . THR A 1 1808 ? -35.308 36.060 -12.578 1.00 50.34 1808 THR A O 1
ATOM 14494 N N . ILE A 1 1809 ? -35.688 35.936 -14.788 1.00 41.44 1809 ILE A N 1
ATOM 14495 C CA . ILE A 1 1809 ? -35.808 37.388 -15.026 1.00 41.44 1809 ILE A CA 1
ATOM 14496 C C . ILE A 1 1809 ? -37.295 37.759 -15.141 1.00 41.44 1809 ILE A C 1
ATOM 14498 O O . ILE A 1 1809 ? -37.996 37.246 -16.011 1.00 41.44 1809 ILE A O 1
ATOM 14502 N N . MET A 1 1810 ? -37.784 38.666 -14.289 1.00 30.45 1810 MET A N 1
ATOM 14503 C CA . MET A 1 1810 ? -39.156 39.190 -14.371 1.00 30.45 1810 MET A CA 1
ATOM 14504 C C . MET A 1 1810 ? -39.255 40.397 -15.312 1.00 30.45 1810 MET A C 1
ATOM 14506 O O . MET A 1 1810 ? -38.468 41.333 -15.196 1.00 30.45 1810 MET A O 1
ATOM 14510 N N . ASN A 1 1811 ? -40.306 40.435 -16.135 1.00 36.78 1811 ASN A N 1
ATOM 14511 C CA . ASN A 1 1811 ? -40.854 41.666 -16.710 1.00 36.78 1811 ASN A CA 1
ATOM 14512 C C . ASN A 1 1811 ? -42.360 41.744 -16.399 1.00 36.78 1811 ASN A C 1
ATOM 14514 O O . ASN A 1 1811 ? -43.069 40.742 -16.448 1.00 36.78 1811 ASN A O 1
ATOM 14518 N N . TYR A 1 1812 ? -42.826 42.937 -16.034 1.00 33.00 1812 TYR A N 1
ATOM 14519 C CA . TYR A 1 1812 ? -44.184 43.231 -15.551 1.00 33.00 1812 TYR A CA 1
ATOM 14520 C C . TYR A 1 1812 ? -45.116 43.651 -16.702 1.00 33.00 1812 TYR A C 1
ATOM 14522 O O . TYR A 1 1812 ? -44.642 44.346 -17.594 1.00 33.00 1812 TYR A O 1
ATOM 14530 N N . ILE A 1 1813 ? -46.422 43.328 -16.625 1.00 34.94 1813 ILE A N 1
ATOM 14531 C CA . ILE A 1 1813 ? -47.605 44.167 -16.987 1.00 34.94 1813 ILE A CA 1
ATOM 14532 C C . ILE A 1 1813 ? -48.911 43.322 -16.863 1.00 34.94 1813 ILE A C 1
ATOM 14534 O O . ILE A 1 1813 ? -48.826 42.105 -17.034 1.00 34.94 1813 ILE A O 1
ATOM 14538 N N . PRO A 1 1814 ? -50.097 43.883 -16.500 1.00 34.84 1814 PRO A N 1
ATOM 14539 C CA . PRO A 1 1814 ? -51.165 43.083 -15.872 1.00 34.84 1814 PRO A CA 1
ATOM 14540 C C . PRO A 1 1814 ? -52.559 43.048 -16.558 1.00 34.84 1814 PRO A C 1
ATOM 14542 O O . PRO A 1 1814 ? -52.965 43.983 -17.239 1.00 34.84 1814 PRO A O 1
ATOM 14545 N N . SER A 1 1815 ? -53.323 41.999 -16.201 1.00 31.02 1815 SER A N 1
ATOM 14546 C CA . SER A 1 1815 ? -54.799 41.913 -16.029 1.00 31.02 1815 SER A CA 1
ATOM 14547 C C . SER A 1 1815 ? -55.786 42.264 -17.163 1.00 31.02 1815 SER A C 1
ATOM 14549 O O . SER A 1 1815 ? -55.920 43.431 -17.519 1.00 31.02 1815 SER A O 1
ATOM 14551 N N . THR A 1 1816 ? -56.664 41.309 -17.527 1.00 35.16 1816 THR A N 1
ATOM 14552 C CA . THR A 1 1816 ? -58.145 41.415 -17.343 1.00 35.16 1816 THR A CA 1
ATOM 14553 C C . THR A 1 1816 ? -58.908 40.093 -17.610 1.00 35.16 1816 THR A C 1
ATOM 14555 O O . THR A 1 1816 ? -58.511 39.298 -18.453 1.00 35.16 1816 THR A O 1
ATOM 14558 N N . ASP A 1 1817 ? -59.983 39.879 -16.839 1.00 35.56 1817 ASP A N 1
ATOM 14559 C CA . ASP A 1 1817 ? -61.270 39.195 -17.114 1.00 35.56 1817 ASP A CA 1
ATOM 14560 C C . ASP A 1 1817 ? -61.324 37.872 -17.928 1.00 35.56 1817 ASP A C 1
ATOM 14562 O O . ASP A 1 1817 ? -61.280 37.869 -19.150 1.00 35.56 1817 ASP A O 1
ATOM 14566 N N . SER A 1 1818 ? -61.561 36.712 -17.288 1.00 34.28 1818 SER A N 1
ATOM 14567 C CA . SER A 1 1818 ? -62.907 36.112 -17.027 1.00 34.28 1818 SER A CA 1
ATOM 14568 C C . SER A 1 1818 ? -63.219 34.941 -18.001 1.00 34.28 1818 SER A C 1
ATOM 14570 O O . SER A 1 1818 ? -62.629 34.890 -19.069 1.00 34.28 1818 SER A O 1
ATOM 14572 N N . THR A 1 1819 ? -64.055 33.917 -17.752 1.00 35.59 1819 THR A N 1
ATOM 14573 C CA . THR A 1 1819 ? -65.087 33.581 -16.735 1.00 35.59 1819 THR A CA 1
ATOM 14574 C C . THR A 1 1819 ? -65.102 32.050 -16.457 1.00 35.59 1819 THR A C 1
ATOM 14576 O O . THR A 1 1819 ? -64.577 31.300 -17.266 1.00 35.59 1819 THR A O 1
ATOM 14579 N N . THR A 1 1820 ? -65.752 31.589 -15.363 1.00 34.66 1820 THR A N 1
ATOM 14580 C CA . THR A 1 1820 ? -66.370 30.233 -15.146 1.00 34.66 1820 THR A CA 1
ATOM 14581 C C . THR A 1 1820 ? -65.578 28.955 -15.543 1.00 34.66 1820 THR A C 1
ATOM 14583 O O . THR A 1 1820 ? -65.301 28.739 -16.712 1.00 34.66 1820 THR A O 1
ATOM 14586 N N . ASN A 1 1821 ? -65.320 27.942 -14.696 1.00 31.91 1821 ASN A N 1
ATOM 14587 C CA . ASN A 1 1821 ? -66.191 27.343 -13.669 1.00 31.91 1821 ASN A CA 1
ATOM 14588 C C . ASN A 1 1821 ? -65.453 26.296 -12.779 1.00 31.91 1821 ASN A C 1
ATOM 14590 O O . ASN A 1 1821 ? -64.443 25.734 -13.181 1.00 31.91 1821 ASN A O 1
ATOM 14594 N N . HIS A 1 1822 ? -66.053 25.956 -11.629 1.00 35.38 1822 HIS A N 1
ATOM 14595 C CA . HIS A 1 1822 ? -65.910 24.692 -10.864 1.00 35.38 1822 HIS A CA 1
ATOM 14596 C C . HIS A 1 1822 ? -64.545 24.191 -10.311 1.00 35.38 1822 HIS A C 1
ATOM 14598 O O . HIS A 1 1822 ? -63.998 23.180 -10.731 1.00 35.38 1822 HIS A O 1
ATOM 14604 N N . SER A 1 1823 ? -64.152 24.790 -9.178 1.00 32.56 1823 SER A N 1
ATOM 14605 C CA . SER A 1 1823 ? -64.126 24.149 -7.835 1.00 32.56 1823 SER A CA 1
ATOM 14606 C C . SER A 1 1823 ? -63.319 22.859 -7.516 1.00 32.56 1823 SER A C 1
ATOM 14608 O O . SER A 1 1823 ? -63.705 21.768 -7.923 1.00 32.56 1823 SER A O 1
ATOM 14610 N N . ILE A 1 1824 ? -62.448 23.010 -6.493 1.00 31.75 1824 ILE A N 1
ATOM 14611 C CA . ILE A 1 1824 ? -62.010 22.050 -5.434 1.00 31.75 1824 ILE A CA 1
ATOM 14612 C C . ILE A 1 1824 ? -60.747 21.179 -5.725 1.00 31.75 1824 ILE A C 1
ATOM 14614 O O . ILE A 1 1824 ? -60.608 20.698 -6.845 1.00 31.75 1824 ILE A O 1
ATOM 14618 N N . PRO A 1 1825 ? -59.801 20.989 -4.757 1.00 33.38 1825 PRO A N 1
ATOM 14619 C CA . PRO A 1 1825 ? -58.395 20.680 -5.083 1.00 33.38 1825 PRO A CA 1
ATOM 14620 C C . PRO A 1 1825 ? -57.773 19.406 -4.446 1.00 33.38 1825 PRO A C 1
ATOM 14622 O O . PRO A 1 1825 ? -58.160 18.991 -3.352 1.00 33.38 1825 PRO A O 1
ATOM 14625 N N . PRO A 1 1826 ? -56.700 18.877 -5.062 1.00 33.50 1826 PRO A N 1
ATOM 14626 C CA . PRO A 1 1826 ? -55.483 18.354 -4.417 1.00 33.50 1826 PRO A CA 1
ATOM 14627 C C . PRO A 1 1826 ? -54.310 19.338 -4.676 1.00 33.50 1826 PRO A C 1
ATOM 14629 O O . PRO A 1 1826 ? -54.248 19.946 -5.740 1.00 33.50 1826 PRO A O 1
ATOM 14632 N N . ASP A 1 1827 ? -53.431 19.717 -3.747 1.00 29.31 1827 ASP A N 1
ATOM 14633 C CA . ASP A 1 1827 ? -52.530 18.953 -2.862 1.00 29.31 1827 ASP A CA 1
ATOM 14634 C C . ASP A 1 1827 ? -51.442 18.131 -3.598 1.00 29.31 1827 ASP A C 1
ATOM 14636 O O . ASP A 1 1827 ? -51.722 17.428 -4.564 1.00 29.31 1827 ASP A O 1
ATOM 14640 N N . LEU A 1 1828 ? -50.210 18.227 -3.079 1.00 29.45 1828 LEU A N 1
ATOM 14641 C CA . LEU A 1 1828 ? -48.942 17.589 -3.482 1.00 29.45 1828 LEU A CA 1
ATOM 14642 C C . LEU A 1 1828 ? -48.310 17.875 -4.869 1.00 29.45 1828 LEU A C 1
ATOM 14644 O O . LEU A 1 1828 ? -48.657 17.276 -5.883 1.00 29.45 1828 LEU A O 1
ATOM 14648 N N . SER A 1 1829 ? -47.136 18.524 -4.798 1.00 29.47 1829 SER A N 1
ATOM 14649 C CA . SER A 1 1829 ? -45.946 18.339 -5.664 1.00 29.47 1829 SER A CA 1
ATOM 14650 C C . SER A 1 1829 ? -45.960 18.874 -7.111 1.00 29.47 1829 SER A C 1
ATOM 14652 O O . SER A 1 1829 ? -47.001 19.188 -7.677 1.00 29.47 1829 SER A O 1
ATOM 14654 N N . HIS A 1 1830 ? -44.749 18.965 -7.693 1.00 33.41 1830 HIS A N 1
ATOM 14655 C CA . HIS A 1 1830 ? -44.383 19.756 -8.888 1.00 33.41 1830 HIS A CA 1
ATOM 14656 C C . HIS A 1 1830 ? -44.523 21.279 -8.645 1.00 33.41 1830 HIS A C 1
ATOM 14658 O O . HIS A 1 1830 ? -45.356 21.710 -7.861 1.00 33.41 1830 HIS A O 1
ATOM 14664 N N . SER A 1 1831 ? -43.720 22.183 -9.211 1.00 31.05 1831 SER A N 1
ATOM 14665 C CA . SER A 1 1831 ? -42.705 22.158 -10.286 1.00 31.05 1831 SER A CA 1
ATOM 14666 C C . SER A 1 1831 ? -41.435 22.920 -9.816 1.00 31.05 1831 SER A C 1
ATOM 14668 O O . SER A 1 1831 ? -41.490 23.585 -8.791 1.00 31.05 1831 SER A O 1
ATOM 14670 N N . ALA A 1 1832 ? -40.260 22.877 -10.454 1.00 33.25 1832 ALA A N 1
ATOM 14671 C CA . ALA A 1 1832 ? -39.979 22.969 -11.890 1.00 33.25 1832 ALA A CA 1
ATOM 14672 C C . ALA A 1 1832 ? -38.624 22.335 -12.271 1.00 33.25 1832 ALA A C 1
ATOM 14674 O O . ALA A 1 1832 ? -37.696 22.341 -11.470 1.00 33.25 1832 ALA A O 1
ATOM 14675 N N . MET A 1 1833 ? -38.364 21.876 -13.498 1.00 30.81 1833 MET A N 1
ATOM 14676 C CA . MET A 1 1833 ? -39.104 21.477 -14.718 1.00 30.81 1833 MET A CA 1
ATOM 14677 C C . MET A 1 1833 ? -38.046 21.532 -15.849 1.00 30.81 1833 MET A C 1
ATOM 14679 O O . MET A 1 1833 ? -37.050 22.224 -15.697 1.00 30.81 1833 MET A O 1
ATOM 14683 N N . VAL A 1 1834 ? -38.316 20.911 -17.007 1.00 32.56 1834 VAL A N 1
ATOM 14684 C CA . VAL A 1 1834 ? -37.534 21.033 -18.267 1.00 32.56 1834 VAL A CA 1
ATOM 14685 C C . VAL A 1 1834 ? -36.183 20.278 -18.320 1.00 32.56 1834 VAL A C 1
ATOM 14687 O O . VAL A 1 1834 ? -35.309 20.496 -17.494 1.00 32.56 1834 VAL A O 1
ATOM 14690 N N . PRO A 1 1835 ? -35.930 19.447 -19.351 1.00 33.34 1835 PRO A N 1
ATOM 14691 C CA . PRO A 1 1835 ? -36.846 18.555 -20.059 1.00 33.34 1835 PRO A CA 1
ATOM 14692 C C . PRO A 1 1835 ? -36.484 17.082 -19.762 1.00 33.34 1835 PRO A C 1
ATOM 14694 O O . PRO A 1 1835 ? -35.342 16.645 -19.873 1.00 33.34 1835 PRO A O 1
ATOM 14697 N N . VAL A 1 1836 ? -37.425 16.289 -19.253 1.00 36.03 1836 VAL A N 1
ATOM 14698 C CA . VAL A 1 1836 ? -38.406 15.546 -20.070 1.00 36.03 1836 VAL A CA 1
ATOM 14699 C C . VAL A 1 1836 ? -37.731 14.566 -21.031 1.00 36.03 1836 VAL A C 1
ATOM 14701 O O . VAL A 1 1836 ? -37.350 14.904 -22.149 1.00 36.03 1836 VAL A O 1
ATOM 14704 N N . ASN A 1 1837 ? -37.720 13.308 -20.579 1.00 39.88 1837 ASN A N 1
ATOM 14705 C CA . ASN A 1 1837 ? -37.394 12.111 -21.343 1.00 39.88 1837 ASN A CA 1
ATOM 14706 C C . ASN A 1 1837 ? -35.933 12.125 -21.899 1.00 39.88 1837 ASN A C 1
ATOM 14708 O O . ASN A 1 1837 ? -35.179 13.079 -21.788 1.00 39.88 1837 ASN A O 1
ATOM 14712 N N . LYS A 1 1838 ? -35.361 11.052 -22.438 1.00 33.53 1838 LYS A N 1
ATOM 14713 C CA . LYS A 1 1838 ? -35.972 9.917 -23.115 1.00 33.53 1838 LYS A CA 1
ATOM 14714 C C . LYS A 1 1838 ? -35.035 8.692 -23.018 1.00 33.53 1838 LYS A C 1
ATOM 14716 O O . LYS A 1 1838 ? -34.211 8.459 -23.901 1.00 33.53 1838 LYS A O 1
ATOM 14721 N N . MET A 1 1839 ? -35.109 7.956 -21.901 1.00 44.03 1839 MET A N 1
ATOM 14722 C CA . MET A 1 1839 ? -34.188 6.849 -21.557 1.00 44.03 1839 MET A CA 1
ATOM 14723 C C . MET A 1 1839 ? -34.827 5.448 -21.529 1.00 44.03 1839 MET A C 1
ATOM 14725 O O . MET A 1 1839 ? -34.110 4.458 -21.378 1.00 44.03 1839 MET A O 1
ATOM 14729 N N . ILE A 1 1840 ? -36.149 5.328 -21.703 1.00 50.62 1840 ILE A N 1
ATOM 14730 C CA . ILE A 1 1840 ? -36.847 4.027 -21.666 1.00 50.62 1840 ILE A CA 1
ATOM 14731 C C . ILE A 1 1840 ? -36.377 3.133 -22.817 1.00 50.62 1840 ILE A C 1
ATOM 14733 O O . ILE A 1 1840 ? -36.138 1.939 -22.613 1.00 50.62 1840 ILE A O 1
ATOM 14737 N N . ASN A 1 1841 ? -36.115 3.732 -23.984 1.00 50.06 1841 ASN A N 1
ATOM 14738 C CA . ASN A 1 1841 ? -35.384 3.066 -25.051 1.00 50.06 1841 ASN A CA 1
ATOM 14739 C C . ASN A 1 1841 ? -34.058 2.500 -24.556 1.00 50.06 1841 ASN A C 1
ATOM 14741 O O . ASN A 1 1841 ? -33.917 1.296 -24.674 1.00 50.06 1841 ASN A O 1
ATOM 14745 N N . TYR A 1 1842 ? -33.143 3.274 -23.947 1.00 51.00 1842 TYR A N 1
ATOM 14746 C CA . TYR A 1 1842 ? -31.777 2.802 -23.639 1.00 51.00 1842 TYR A CA 1
ATOM 14747 C C . TYR A 1 1842 ? -31.720 1.547 -22.727 1.00 51.00 1842 TYR A C 1
ATOM 14749 O O . TYR A 1 1842 ? -30.842 0.701 -22.868 1.00 51.00 1842 TYR A O 1
ATOM 14757 N N . TYR A 1 1843 ? -32.723 1.300 -21.873 1.00 55.50 1843 TYR A N 1
ATOM 14758 C CA . TYR A 1 1843 ? -32.844 0.028 -21.123 1.00 55.50 1843 TYR A CA 1
ATOM 14759 C C . TYR A 1 1843 ? -33.459 -1.117 -21.931 1.00 55.50 1843 TYR A C 1
ATOM 14761 O O . TYR A 1 1843 ? -33.047 -2.285 -21.846 1.00 55.50 1843 TYR A O 1
ATOM 14769 N N . VAL A 1 1844 ? -34.394 -0.780 -22.810 1.00 57.41 1844 VAL A N 1
ATOM 14770 C CA . VAL A 1 1844 ? -34.802 -1.629 -23.933 1.00 57.41 1844 VAL A CA 1
ATOM 14771 C C . VAL A 1 1844 ? -33.716 -1.608 -25.041 1.00 57.41 1844 VAL A C 1
ATOM 14773 O O . VAL A 1 1844 ? -33.822 -2.296 -26.046 1.00 57.41 1844 VAL A O 1
ATOM 14776 N N . LEU A 1 1845 ? -32.533 -1.063 -24.719 1.00 56.50 1845 LEU A N 1
ATOM 14777 C CA . LEU A 1 1845 ? -31.255 -1.038 -25.451 1.00 56.50 1845 LEU A CA 1
ATOM 14778 C C . LEU A 1 1845 ? -30.052 -1.597 -24.661 1.00 56.50 1845 LEU A C 1
ATOM 14780 O O . LEU A 1 1845 ? -28.979 -1.774 -25.220 1.00 56.50 1845 LEU A O 1
ATOM 14784 N N . ILE A 1 1846 ? -30.284 -2.162 -23.463 1.00 64.62 1846 ILE A N 1
ATOM 14785 C CA . ILE A 1 1846 ? -29.355 -3.108 -22.799 1.00 64.62 1846 ILE A CA 1
ATOM 14786 C C . ILE A 1 1846 ? -29.922 -4.551 -22.724 1.00 64.62 1846 ILE A C 1
ATOM 14788 O O . ILE A 1 1846 ? -29.260 -5.500 -23.137 1.00 64.62 1846 ILE A O 1
ATOM 14792 N N . ILE A 1 1847 ? -31.211 -4.734 -22.406 1.00 71.81 1847 ILE A N 1
ATOM 14793 C CA . ILE A 1 1847 ? -31.818 -6.075 -22.207 1.00 71.81 1847 ILE A CA 1
ATOM 14794 C C . ILE A 1 1847 ? -31.922 -7.015 -23.446 1.00 71.81 1847 ILE A C 1
ATOM 14796 O O . ILE A 1 1847 ? -31.660 -8.200 -23.299 1.00 71.81 1847 ILE A O 1
ATOM 14800 N N . LEU A 1 1848 ? -32.312 -6.586 -24.655 1.00 69.44 1848 LEU A N 1
ATOM 14801 C CA . LEU A 1 1848 ? -32.430 -7.461 -25.841 1.00 69.44 1848 LEU A CA 1
ATOM 14802 C C . LEU A 1 1848 ? -31.138 -7.703 -26.612 1.00 69.44 1848 LEU A C 1
ATOM 14804 O O . LEU A 1 1848 ? -31.110 -8.641 -27.382 1.00 69.44 1848 LEU A O 1
ATOM 14808 N N . PHE A 1 1849 ? -30.094 -6.899 -26.469 1.00 73.81 1849 PHE A N 1
ATOM 14809 C CA . PHE A 1 1849 ? -28.763 -7.255 -26.950 1.00 73.81 1849 PHE A CA 1
ATOM 14810 C C . PHE A 1 1849 ? -28.233 -8.307 -25.989 1.00 73.81 1849 PHE A C 1
ATOM 14812 O O . PHE A 1 1849 ? -27.731 -9.321 -26.433 1.00 73.81 1849 PHE A O 1
ATOM 14819 N N . ALA A 1 1850 ? -28.536 -8.202 -24.689 1.00 74.44 1850 ALA A N 1
ATOM 14820 C CA . ALA A 1 1850 ? -28.433 -9.355 -23.805 1.00 74.44 1850 ALA A CA 1
ATOM 14821 C C . ALA A 1 1850 ? -29.369 -10.525 -24.208 1.00 74.44 1850 ALA A C 1
ATOM 14823 O O . ALA A 1 1850 ? -28.997 -11.661 -23.950 1.00 74.44 1850 ALA A O 1
ATOM 14824 N N . LEU A 1 1851 ? -30.498 -10.324 -24.915 1.00 76.56 1851 LEU A N 1
ATOM 14825 C CA . LEU A 1 1851 ? -31.283 -11.415 -25.538 1.00 76.56 1851 LEU A CA 1
ATOM 14826 C C . LEU A 1 1851 ? -30.774 -11.862 -26.920 1.00 76.56 1851 LEU A C 1
ATOM 14828 O O . LEU A 1 1851 ? -30.962 -13.026 -27.227 1.00 76.56 1851 LEU A O 1
ATOM 14832 N N . THR A 1 1852 ? -30.114 -11.047 -27.751 1.00 74.88 1852 THR A N 1
ATOM 14833 C CA . THR A 1 1852 ? -29.471 -11.499 -28.998 1.00 74.88 1852 THR A CA 1
ATOM 14834 C C . THR A 1 1852 ? -28.195 -12.220 -28.664 1.00 74.88 1852 THR A C 1
ATOM 14836 O O . THR A 1 1852 ? -27.966 -13.279 -29.219 1.00 74.88 1852 THR A O 1
ATOM 14839 N N . VAL A 1 1853 ? -27.415 -11.709 -27.718 1.00 75.25 1853 VAL A N 1
ATOM 14840 C CA . VAL A 1 1853 ? -26.276 -12.383 -27.116 1.00 75.25 1853 VAL A CA 1
ATOM 14841 C C . VAL A 1 1853 ? -26.763 -13.631 -26.390 1.00 75.25 1853 VAL A C 1
ATOM 14843 O O . VAL A 1 1853 ? -26.203 -14.676 -26.660 1.00 75.25 1853 VAL A O 1
ATOM 14846 N N . ALA A 1 1854 ? -27.849 -13.634 -25.604 1.00 75.88 1854 ALA A N 1
ATOM 14847 C CA . ALA A 1 1854 ? -28.372 -14.883 -25.027 1.00 75.88 1854 ALA A CA 1
ATOM 14848 C C . ALA A 1 1854 ? -29.016 -15.832 -26.055 1.00 75.88 1854 ALA A C 1
ATOM 14850 O O . ALA A 1 1854 ? -28.954 -17.039 -25.854 1.00 75.88 1854 ALA A O 1
ATOM 14851 N N . VAL A 1 1855 ? -29.588 -15.359 -27.168 1.00 77.38 1855 VAL A N 1
ATOM 14852 C CA . VAL A 1 1855 ? -30.130 -16.197 -28.260 1.00 77.38 1855 VAL A CA 1
ATOM 14853 C C . VAL A 1 1855 ? -29.013 -16.742 -29.141 1.00 77.38 1855 VAL A C 1
ATOM 14855 O O . VAL A 1 1855 ? -29.050 -17.904 -29.512 1.00 77.38 1855 VAL A O 1
ATOM 14858 N N . ILE A 1 1856 ? -27.980 -15.960 -29.438 1.00 75.81 1856 ILE A N 1
ATOM 14859 C CA . ILE A 1 1856 ? -26.787 -16.399 -30.166 1.00 75.81 1856 ILE A CA 1
ATOM 14860 C C . ILE A 1 1856 ? -25.960 -17.308 -29.259 1.00 75.81 1856 ILE A C 1
ATOM 14862 O O . ILE A 1 1856 ? -25.539 -18.358 -29.714 1.00 75.81 1856 ILE A O 1
ATOM 14866 N N . ILE A 1 1857 ? -25.821 -17.015 -27.963 1.00 74.12 1857 ILE A N 1
ATOM 14867 C CA . ILE A 1 1857 ? -25.217 -17.925 -26.982 1.00 74.12 1857 ILE A CA 1
ATOM 14868 C C . ILE A 1 1857 ? -26.080 -19.172 -26.801 1.00 74.12 1857 ILE A C 1
ATOM 14870 O O . ILE A 1 1857 ? -25.500 -20.242 -26.746 1.00 74.12 1857 ILE A O 1
ATOM 14874 N N . THR A 1 1858 ? -27.416 -19.126 -26.781 1.00 73.94 1858 THR A N 1
ATOM 14875 C CA . THR A 1 1858 ? -28.234 -20.356 -26.698 1.00 73.94 1858 THR A CA 1
ATOM 14876 C C . THR A 1 1858 ? -28.331 -21.106 -28.023 1.00 73.94 1858 THR A C 1
ATOM 14878 O O . THR A 1 1858 ? -28.449 -22.320 -27.981 1.00 73.94 1858 THR A O 1
ATOM 14881 N N . VAL A 1 1859 ? -28.179 -20.478 -29.192 1.00 73.75 1859 VAL A N 1
ATOM 14882 C CA . VAL A 1 1859 ? -28.090 -21.161 -30.500 1.00 73.75 1859 VAL A CA 1
ATOM 14883 C C . VAL A 1 1859 ? -26.688 -21.720 -30.739 1.00 73.75 1859 VAL A C 1
ATOM 14885 O O . VAL A 1 1859 ? -26.564 -22.851 -31.203 1.00 73.75 1859 VAL A O 1
ATOM 14888 N N . ILE A 1 1860 ? -25.629 -21.000 -30.360 1.00 71.38 1860 ILE A N 1
ATOM 14889 C CA . ILE A 1 1860 ? -24.260 -21.524 -30.305 1.00 71.38 1860 ILE A CA 1
ATOM 14890 C C . ILE A 1 1860 ? -24.194 -22.624 -29.253 1.00 71.38 1860 ILE A C 1
ATOM 14892 O O . ILE A 1 1860 ? -23.652 -23.674 -29.558 1.00 71.38 1860 ILE A O 1
ATOM 14896 N N . ILE A 1 1861 ? -24.796 -22.478 -28.070 1.00 64.94 1861 ILE A N 1
ATOM 14897 C CA . ILE A 1 1861 ? -24.904 -23.572 -27.101 1.00 64.94 1861 ILE A CA 1
ATOM 14898 C C . ILE A 1 1861 ? -25.743 -24.699 -27.690 1.00 64.94 1861 ILE A C 1
ATOM 14900 O O . ILE A 1 1861 ? -25.264 -25.807 -27.634 1.00 64.94 1861 ILE A O 1
ATOM 14904 N N . PHE A 1 1862 ? -26.901 -24.528 -28.326 1.00 66.50 1862 PHE A N 1
ATOM 14905 C CA . PHE A 1 1862 ? -27.655 -25.682 -28.844 1.00 66.50 1862 PHE A CA 1
ATOM 14906 C C . PHE A 1 1862 ? -26.980 -26.358 -30.050 1.00 66.50 1862 PHE A C 1
ATOM 14908 O O . PHE A 1 1862 ? -26.935 -27.586 -30.085 1.00 66.50 1862 PHE A O 1
ATOM 14915 N N . ARG A 1 1863 ? -26.351 -25.628 -30.983 1.00 59.56 1863 ARG A N 1
ATOM 14916 C CA . ARG A 1 1863 ? -25.527 -26.229 -32.055 1.00 59.56 1863 ARG A CA 1
ATOM 14917 C C . ARG A 1 1863 ? -24.264 -26.886 -31.486 1.00 59.56 1863 ARG A C 1
ATOM 14919 O O . ARG A 1 1863 ? -24.006 -28.061 -31.751 1.00 59.56 1863 ARG A O 1
ATOM 14926 N N . ARG A 1 1864 ? -23.516 -26.188 -30.627 1.00 54.56 1864 ARG A N 1
ATOM 14927 C CA . ARG A 1 1864 ? -22.287 -26.688 -29.985 1.00 54.56 1864 ARG A CA 1
ATOM 14928 C C . ARG A 1 1864 ? -22.567 -27.702 -28.877 1.00 54.56 1864 ARG A C 1
ATOM 14930 O O . ARG A 1 1864 ? -21.662 -28.441 -28.561 1.00 54.56 1864 ARG A O 1
ATOM 14937 N N . HIS A 1 1865 ? -23.778 -27.829 -28.337 1.00 53.41 1865 HIS A N 1
ATOM 14938 C CA . HIS A 1 1865 ? -24.220 -28.837 -27.352 1.00 53.41 1865 HIS A CA 1
ATOM 14939 C C . HIS A 1 1865 ? -25.024 -29.963 -28.019 1.00 53.41 1865 HIS A C 1
ATOM 14941 O O . HIS A 1 1865 ? -25.152 -31.028 -27.424 1.00 53.41 1865 HIS A O 1
ATOM 14947 N N . SER A 1 1866 ? -25.473 -29.809 -29.267 1.00 56.59 1866 SER A N 1
ATOM 14948 C CA . SER A 1 1866 ? -25.795 -30.934 -30.152 1.00 56.59 1866 SER A CA 1
ATOM 14949 C C . SER A 1 1866 ? -24.500 -31.631 -30.587 1.00 56.59 1866 SER A C 1
ATOM 14951 O O . SER A 1 1866 ? -24.300 -32.803 -30.268 1.00 56.59 1866 SER A O 1
ATOM 14953 N N . SER A 1 1867 ? -23.539 -30.882 -31.145 1.00 54.62 1867 SER A N 1
ATOM 14954 C CA . SER A 1 1867 ? -22.196 -31.393 -31.470 1.00 54.62 1867 SER A CA 1
ATOM 14955 C C . SER A 1 1867 ? -21.467 -31.925 -30.222 1.00 54.62 1867 SER A C 1
ATOM 14957 O O . SER A 1 1867 ? -21.127 -33.110 -30.139 1.00 54.62 1867 SER A O 1
ATOM 14959 N N . ASN A 1 1868 ? -21.378 -31.124 -29.152 1.00 51.28 1868 ASN A N 1
ATOM 14960 C CA . ASN A 1 1868 ? -20.848 -31.600 -27.877 1.00 51.28 1868 ASN A CA 1
ATOM 14961 C C . ASN A 1 1868 ? -21.760 -32.639 -27.199 1.00 51.28 1868 ASN A C 1
ATOM 14963 O O . ASN A 1 1868 ? -21.284 -33.279 -26.281 1.00 51.28 1868 ASN A O 1
ATOM 14967 N N . ARG A 1 1869 ? -23.012 -32.940 -27.588 1.00 52.59 1869 ARG A N 1
ATOM 14968 C CA . ARG A 1 1869 ? -23.699 -34.123 -27.002 1.00 52.59 1869 ARG A CA 1
ATOM 14969 C C . ARG A 1 1869 ? -23.047 -35.435 -27.442 1.00 52.59 1869 ARG A C 1
ATOM 14971 O O . ARG A 1 1869 ? -23.185 -36.424 -26.724 1.00 52.59 1869 ARG A O 1
ATOM 14978 N N . LYS A 1 1870 ? -22.268 -35.425 -28.532 1.00 50.00 1870 LYS A N 1
ATOM 14979 C CA . LYS A 1 1870 ? -21.361 -36.519 -28.902 1.00 50.00 1870 LYS A CA 1
ATOM 14980 C C . LYS A 1 1870 ? -19.998 -36.383 -28.196 1.00 50.00 1870 LYS A C 1
ATOM 14982 O O . LYS A 1 1870 ? -19.648 -37.270 -27.422 1.00 50.00 1870 LYS A O 1
ATOM 14987 N N . GLN A 1 1871 ? -19.278 -35.261 -28.326 1.00 52.62 1871 GLN A N 1
ATOM 14988 C CA . GLN A 1 1871 ? -17.944 -35.116 -27.694 1.00 52.62 1871 GLN A CA 1
ATOM 14989 C C . GLN A 1 1871 ? -17.963 -35.026 -26.149 1.00 52.62 1871 GLN A C 1
ATOM 14991 O O . GLN A 1 1871 ? -17.138 -35.641 -25.483 1.00 52.62 1871 GLN A O 1
ATOM 14996 N N . LEU A 1 1872 ? -18.931 -34.338 -25.536 1.00 51.47 1872 LEU A N 1
ATOM 14997 C CA . LEU A 1 1872 ? -19.081 -34.209 -24.075 1.00 51.47 1872 LEU A CA 1
ATOM 14998 C C . LEU A 1 1872 ? -19.537 -35.508 -23.399 1.00 51.47 1872 LEU A C 1
ATOM 15000 O O . LEU A 1 1872 ? -19.436 -35.592 -22.181 1.00 51.47 1872 LEU A O 1
ATOM 15004 N N . ARG A 1 1873 ? -20.015 -36.525 -24.135 1.00 54.50 1873 ARG A N 1
ATOM 15005 C CA . ARG A 1 1873 ? -20.167 -37.880 -23.570 1.00 54.50 1873 ARG A CA 1
ATOM 15006 C C . ARG A 1 1873 ? -18.791 -38.496 -23.299 1.00 54.50 1873 ARG A C 1
ATOM 15008 O O . ARG A 1 1873 ? -18.560 -38.960 -22.187 1.00 54.50 1873 ARG A O 1
ATOM 15015 N N . VAL A 1 1874 ? -17.862 -38.386 -24.253 1.00 53.75 1874 VAL A N 1
ATOM 15016 C CA . VAL A 1 1874 ? -16.458 -38.804 -24.085 1.00 53.75 1874 VAL A CA 1
ATOM 15017 C C . VAL A 1 1874 ? -15.775 -37.960 -23.001 1.00 53.75 1874 VAL A C 1
ATOM 15019 O O . VAL A 1 1874 ? -15.275 -38.498 -22.017 1.00 53.75 1874 VAL A O 1
ATOM 15022 N N . VAL A 1 1875 ? -15.857 -36.627 -23.095 1.00 53.56 1875 VAL A N 1
ATOM 15023 C CA . VAL A 1 1875 ? -15.202 -35.718 -22.136 1.00 53.56 1875 VAL A CA 1
ATOM 15024 C C . VAL A 1 1875 ? -15.811 -35.798 -20.727 1.00 53.56 1875 VAL A C 1
ATOM 15026 O O . VAL A 1 1875 ? -15.070 -35.641 -19.763 1.00 53.56 1875 VAL A O 1
ATOM 15029 N N . LYS A 1 1876 ? -17.110 -36.100 -20.540 1.00 53.59 1876 LYS A N 1
ATOM 15030 C CA . LYS A 1 1876 ? -17.663 -36.372 -19.191 1.00 53.59 1876 LYS A CA 1
ATOM 15031 C C . LYS A 1 1876 ? -17.266 -37.740 -18.642 1.00 53.59 1876 LYS A C 1
ATOM 15033 O O . LYS A 1 1876 ? -17.125 -37.847 -17.428 1.00 53.59 1876 LYS A O 1
ATOM 15038 N N . ALA A 1 1877 ? -17.062 -38.759 -19.479 1.00 58.06 1877 ALA A N 1
ATOM 15039 C CA . ALA A 1 1877 ? -16.501 -40.030 -19.019 1.00 58.06 1877 ALA A CA 1
ATOM 15040 C C . ALA A 1 1877 ? -15.047 -39.845 -18.545 1.00 58.06 1877 ALA A C 1
ATOM 15042 O O . ALA A 1 1877 ? -14.685 -40.296 -17.459 1.00 58.06 1877 ALA A O 1
ATOM 15043 N N . GLN A 1 1878 ? -14.247 -39.097 -19.310 1.00 60.12 1878 GLN A N 1
ATOM 15044 C CA . GLN A 1 1878 ? -12.858 -38.790 -18.970 1.00 60.12 1878 GLN A CA 1
ATOM 15045 C C . GLN A 1 1878 ? -12.756 -37.876 -17.736 1.00 60.12 1878 GLN A C 1
ATOM 15047 O O . GLN A 1 1878 ? -12.067 -38.232 -16.784 1.00 60.12 1878 GLN A O 1
ATOM 15052 N N . LYS A 1 1879 ? -13.543 -36.790 -17.660 1.00 56.19 1879 LYS A N 1
ATOM 15053 C CA . LYS A 1 1879 ? -13.592 -35.936 -16.459 1.00 56.19 1879 LYS A CA 1
ATOM 15054 C C . LYS A 1 1879 ? -14.164 -36.620 -15.220 1.00 56.19 1879 LYS A C 1
ATOM 15056 O O . LYS A 1 1879 ? -13.784 -36.222 -14.129 1.00 56.19 1879 LYS A O 1
ATOM 15061 N N . ARG A 1 1880 ? -15.034 -37.634 -15.336 1.00 59.34 1880 ARG A N 1
ATOM 15062 C CA . ARG A 1 1880 ? -15.425 -38.445 -14.165 1.00 59.34 1880 ARG A CA 1
ATOM 15063 C C . ARG A 1 1880 ? -14.246 -39.256 -13.633 1.00 59.34 1880 ARG A C 1
ATOM 15065 O O . ARG A 1 1880 ? -14.001 -39.201 -12.438 1.00 59.34 1880 ARG A O 1
ATOM 15072 N N . ARG A 1 1881 ? -13.454 -39.890 -14.508 1.00 59.25 1881 ARG A N 1
ATOM 15073 C CA . ARG A 1 1881 ? -12.213 -40.572 -14.094 1.00 59.25 1881 ARG A CA 1
ATOM 15074 C C . ARG A 1 1881 ? -11.210 -39.606 -13.446 1.00 59.25 1881 ARG A C 1
ATOM 15076 O O . ARG A 1 1881 ? -10.636 -39.947 -12.421 1.00 59.25 1881 ARG A O 1
ATOM 15083 N N . GLU A 1 1882 ? -11.046 -38.392 -13.974 1.00 54.53 1882 GLU A N 1
ATOM 15084 C CA . GLU A 1 1882 ? -10.204 -37.361 -13.335 1.00 54.53 1882 GLU A CA 1
ATOM 15085 C C . GLU A 1 1882 ? -10.757 -36.877 -11.981 1.00 54.53 1882 GLU A C 1
ATOM 15087 O O . GLU A 1 1882 ? -9.977 -36.563 -11.081 1.00 54.53 1882 GLU A O 1
ATOM 15092 N N . LEU A 1 1883 ? -12.085 -36.819 -11.812 1.00 53.41 1883 LEU A N 1
ATOM 15093 C CA . LEU A 1 1883 ? -12.711 -36.401 -10.554 1.00 53.41 1883 LEU A CA 1
ATOM 15094 C C . LEU A 1 1883 ? -12.626 -37.491 -9.477 1.00 53.41 1883 LEU A C 1
ATOM 15096 O O . LEU A 1 1883 ? -12.284 -37.168 -8.346 1.00 53.41 1883 LEU A O 1
ATOM 15100 N N . ASP A 1 1884 ? -12.845 -38.762 -9.828 1.00 52.94 1884 ASP A N 1
ATOM 15101 C CA . ASP A 1 1884 ? -12.690 -39.902 -8.909 1.00 52.94 1884 ASP A CA 1
ATOM 15102 C C . ASP A 1 1884 ? -11.226 -40.083 -8.464 1.00 52.94 1884 ASP A C 1
ATOM 15104 O O . ASP A 1 1884 ? -10.959 -40.452 -7.320 1.00 52.94 1884 ASP A O 1
ATOM 15108 N N . VAL A 1 1885 ? -10.261 -39.777 -9.344 1.00 52.22 1885 VAL A N 1
ATOM 15109 C CA . VAL A 1 1885 ? -8.828 -39.761 -9.000 1.00 52.22 1885 VAL A CA 1
ATOM 15110 C C . VAL A 1 1885 ? -8.489 -38.599 -8.059 1.00 52.22 1885 VAL A C 1
ATOM 15112 O O . VAL A 1 1885 ? -7.727 -38.799 -7.115 1.00 52.22 1885 VAL A O 1
ATOM 15115 N N . LYS A 1 1886 ? -9.080 -37.409 -8.241 1.00 51.09 1886 LYS A N 1
ATOM 15116 C CA . LYS A 1 1886 ? -8.908 -36.297 -7.286 1.00 51.09 1886 LYS A CA 1
ATOM 15117 C C . LYS A 1 1886 ? -9.594 -36.549 -5.943 1.00 51.09 1886 LYS A C 1
ATOM 15119 O O . LYS A 1 1886 ? -8.985 -36.302 -4.909 1.00 51.09 1886 LYS A O 1
ATOM 15124 N N . ALA A 1 1887 ? -10.799 -37.116 -5.941 1.00 44.72 1887 ALA A N 1
ATOM 15125 C CA . ALA A 1 1887 ? -11.551 -37.432 -4.724 1.00 44.72 1887 ALA A CA 1
ATOM 15126 C C . ALA A 1 1887 ? -10.845 -38.447 -3.799 1.00 44.72 1887 ALA A C 1
ATOM 15128 O O . ALA A 1 1887 ? -11.205 -38.559 -2.630 1.00 44.72 1887 ALA A O 1
ATOM 15129 N N . LYS A 1 1888 ? -9.828 -39.169 -4.295 1.00 43.00 1888 LYS A N 1
ATOM 15130 C CA . LYS A 1 1888 ? -8.979 -40.078 -3.506 1.00 43.00 1888 LYS A CA 1
ATOM 15131 C C . LYS A 1 1888 ? -7.631 -39.489 -3.060 1.00 43.00 1888 LYS A C 1
ATOM 15133 O O . LYS A 1 1888 ? -6.875 -40.199 -2.404 1.00 43.00 1888 LYS A O 1
ATOM 15138 N N . ALA A 1 1889 ? -7.309 -38.238 -3.400 1.00 40.28 1889 ALA A N 1
ATOM 15139 C CA . ALA A 1 1889 ? -5.984 -37.655 -3.153 1.00 40.28 1889 ALA A CA 1
ATOM 15140 C C . ALA A 1 1889 ? -5.897 -36.743 -1.909 1.00 40.28 1889 ALA A C 1
ATOM 15142 O O . ALA A 1 1889 ? -4.835 -36.649 -1.298 1.00 40.28 1889 ALA A O 1
ATOM 15143 N N . ASP A 1 1890 ? -6.990 -36.087 -1.508 1.00 39.12 1890 ASP A N 1
ATOM 15144 C CA . ASP A 1 1890 ? -6.981 -35.009 -0.499 1.00 39.12 1890 ASP A CA 1
ATOM 15145 C C . ASP A 1 1890 ? -7.054 -35.486 0.976 1.00 39.12 1890 ASP A C 1
ATOM 15147 O O . ASP A 1 1890 ? -7.502 -34.747 1.852 1.00 39.12 1890 ASP A O 1
ATOM 15151 N N . LEU A 1 1891 ? -6.603 -36.711 1.284 1.00 36.97 1891 LEU A N 1
ATOM 15152 C CA . LEU A 1 1891 ? -6.759 -37.339 2.613 1.00 36.97 1891 LEU A CA 1
ATOM 15153 C C . LEU A 1 1891 ? -5.436 -37.827 3.245 1.00 36.97 1891 LEU A C 1
ATOM 15155 O O . LEU A 1 1891 ? -5.413 -38.827 3.956 1.00 36.97 1891 LEU A O 1
ATOM 15159 N N . GLN A 1 1892 ? -4.319 -37.121 3.007 1.00 35.78 1892 GLN A N 1
ATOM 15160 C CA . GLN A 1 1892 ? -3.071 -37.306 3.773 1.00 35.78 1892 GLN A CA 1
ATOM 15161 C C . GLN A 1 1892 ? -2.086 -36.116 3.646 1.00 35.78 1892 GLN A C 1
ATOM 15163 O O . GLN A 1 1892 ? -1.185 -36.140 2.808 1.00 35.78 1892 GLN A O 1
ATOM 15168 N N . LYS A 1 1893 ? -2.230 -35.076 4.494 1.00 35.69 1893 LYS A N 1
ATOM 15169 C CA . LYS A 1 1893 ? -1.121 -34.227 5.011 1.00 35.69 1893 LYS A CA 1
ATOM 15170 C C . LYS A 1 1893 ? -1.577 -33.159 6.021 1.00 35.69 1893 LYS A C 1
ATOM 15172 O O . LYS A 1 1893 ? -2.532 -32.430 5.780 1.00 35.69 1893 LYS A O 1
ATOM 15177 N N . GLN A 1 1894 ? -0.822 -33.057 7.112 1.00 27.73 1894 GLN A N 1
ATOM 15178 C CA . GLN A 1 1894 ? -0.937 -32.141 8.257 1.00 27.73 1894 GLN A CA 1
ATOM 15179 C C . GLN A 1 1894 ? 0.468 -32.064 8.903 1.00 27.73 1894 GLN A C 1
ATOM 15181 O O . GLN A 1 1894 ? 1.201 -33.048 8.769 1.00 27.73 1894 GLN A O 1
ATOM 15186 N N . PRO A 1 1895 ? 0.834 -31.023 9.675 1.00 33.81 1895 PRO A N 1
ATOM 15187 C CA . PRO A 1 1895 ? 0.508 -29.594 9.584 1.00 33.81 1895 PRO A CA 1
ATOM 15188 C C . PRO A 1 1895 ? 1.725 -28.799 9.039 1.00 33.81 1895 PRO A C 1
ATOM 15190 O O . PRO A 1 1895 ? 2.708 -29.401 8.619 1.00 33.81 1895 PRO A O 1
ATOM 15193 N N . ASP A 1 1896 ? 1.696 -27.465 9.113 1.00 32.69 1896 ASP A N 1
ATOM 15194 C CA . ASP A 1 1896 ? 2.749 -26.728 9.842 1.00 32.69 1896 ASP A CA 1
ATOM 15195 C C . ASP A 1 1896 ? 2.187 -25.393 10.385 1.00 32.69 1896 ASP A C 1
ATOM 15197 O O . ASP A 1 1896 ? 1.087 -24.989 9.994 1.00 32.69 1896 ASP A O 1
ATOM 15201 N N . LEU A 1 1897 ? 2.888 -24.745 11.320 1.00 29.73 1897 LEU A N 1
ATOM 15202 C CA . LEU A 1 1897 ? 2.460 -23.535 12.043 1.00 29.73 1897 LEU A CA 1
ATOM 15203 C C . LEU A 1 1897 ? 3.570 -22.466 12.104 1.00 29.73 1897 LEU A C 1
ATOM 15205 O O . LEU A 1 1897 ? 4.742 -22.791 11.951 1.00 29.73 1897 LEU A O 1
ATOM 15209 N N . LEU A 1 1898 ? 3.186 -21.227 12.471 1.00 29.08 1898 LEU A N 1
ATOM 15210 C CA . LEU A 1 1898 ? 4.048 -20.063 12.793 1.00 29.08 1898 LEU A CA 1
ATOM 15211 C C . LEU A 1 1898 ? 4.696 -19.366 11.572 1.00 29.08 1898 LEU A C 1
ATOM 15213 O O . LEU A 1 1898 ? 5.158 -20.024 10.653 1.00 29.08 1898 LEU A O 1
ATOM 15217 N N . SER A 1 1899 ? 4.898 -18.042 11.516 1.00 26.59 1899 SER A N 1
ATOM 15218 C CA . SER A 1 1899 ? 4.301 -16.862 12.186 1.00 26.59 1899 SER A CA 1
ATOM 15219 C C . SER A 1 1899 ? 4.668 -15.620 11.319 1.00 26.59 1899 SER A C 1
ATOM 15221 O O . SER A 1 1899 ? 5.532 -15.741 10.455 1.00 26.59 1899 SER A O 1
ATOM 15223 N N . THR A 1 1900 ? 3.943 -14.496 11.254 1.00 30.16 1900 THR A N 1
ATOM 15224 C CA . THR A 1 1900 ? 3.687 -13.380 12.207 1.00 30.16 1900 THR A CA 1
ATOM 15225 C C . THR A 1 1900 ? 4.898 -12.532 12.659 1.00 30.16 1900 THR A C 1
ATOM 15227 O O . THR A 1 1900 ? 5.914 -13.078 13.076 1.00 30.16 1900 THR A O 1
ATOM 15230 N N . THR A 1 1901 ? 4.688 -11.201 12.645 1.00 33.25 1901 THR A N 1
ATOM 15231 C CA . THR A 1 1901 ? 5.004 -10.174 13.681 1.00 33.25 1901 THR A CA 1
ATOM 15232 C C . THR A 1 1901 ? 6.378 -10.073 14.365 1.00 33.25 1901 THR A C 1
ATOM 15234 O O . THR A 1 1901 ? 6.928 -11.044 14.874 1.00 33.25 1901 THR A O 1
ATOM 15237 N N . VAL A 1 1902 ? 6.769 -8.822 14.654 1.00 30.22 1902 VAL A N 1
ATOM 15238 C CA . VAL A 1 1902 ? 7.383 -8.431 15.944 1.00 30.22 1902 VAL A CA 1
ATOM 15239 C C . VAL A 1 1902 ? 6.637 -7.172 16.422 1.00 30.22 1902 VAL A C 1
ATOM 15241 O O . VAL A 1 1902 ? 6.684 -6.175 15.716 1.00 30.22 1902 VAL A O 1
ATOM 15244 N N . TYR A 1 1903 ? 5.746 -7.171 17.422 1.00 31.98 1903 TYR A N 1
ATOM 15245 C CA . TYR A 1 1903 ? 5.729 -7.668 18.819 1.00 31.98 1903 TYR A CA 1
ATOM 15246 C C . TYR A 1 1903 ? 6.244 -6.664 19.862 1.00 31.98 1903 TYR A C 1
ATOM 15248 O O . TYR A 1 1903 ? 7.421 -6.316 19.874 1.00 31.98 1903 TYR A O 1
ATOM 15256 N N . ALA A 1 1904 ? 5.387 -6.386 20.850 1.00 28.56 1904 ALA A N 1
ATOM 15257 C CA . ALA A 1 1904 ? 5.776 -6.043 22.216 1.00 28.56 1904 ALA A CA 1
ATOM 15258 C C . ALA A 1 1904 ? 4.768 -6.676 23.201 1.00 28.56 1904 ALA A C 1
ATOM 15260 O O . ALA A 1 1904 ? 3.678 -6.154 23.410 1.00 28.56 1904 ALA A O 1
ATOM 15261 N N . THR A 1 1905 ? 5.112 -7.833 23.778 1.00 29.30 1905 THR A N 1
ATOM 15262 C CA . THR A 1 1905 ? 4.276 -8.569 24.753 1.00 29.30 1905 THR A CA 1
ATOM 15263 C C . THR A 1 1905 ? 5.135 -9.111 25.891 1.00 29.30 1905 THR A C 1
ATOM 15265 O O . THR A 1 1905 ? 6.042 -9.911 25.648 1.00 29.30 1905 THR A O 1
ATOM 15268 N N . ILE A 1 1906 ? 4.851 -8.702 27.131 1.00 32.06 1906 ILE A N 1
ATOM 15269 C CA . ILE A 1 1906 ? 5.548 -9.129 28.356 1.00 32.06 1906 ILE A CA 1
ATOM 15270 C C . ILE A 1 1906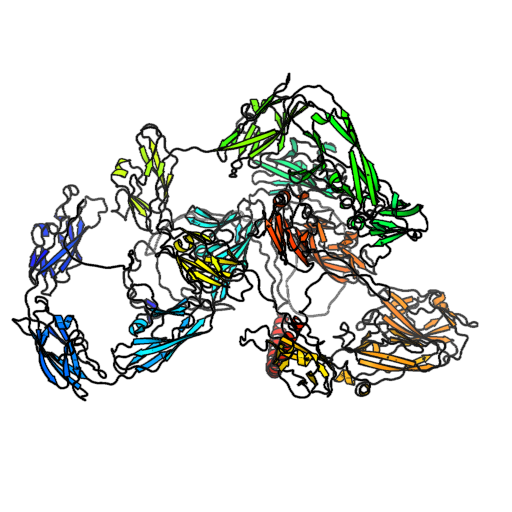 ? 4.510 -9.172 29.496 1.00 32.06 1906 ILE A C 1
ATOM 15272 O O . ILE A 1 1906 ? 3.740 -8.234 29.629 1.00 32.06 1906 ILE A O 1
ATOM 15276 N N . GLY A 1 1907 ? 4.446 -10.185 30.366 1.00 29.05 1907 GLY A N 1
ATOM 15277 C CA . GLY A 1 1907 ? 5.231 -11.422 30.352 1.00 29.05 1907 GLY A CA 1
ATOM 15278 C C . GLY A 1 1907 ? 5.358 -12.117 31.714 1.00 29.05 1907 GLY A C 1
ATOM 15279 O O . GLY A 1 1907 ? 6.404 -12.008 32.338 1.00 29.05 1907 GLY A O 1
ATOM 15280 N N . ARG A 1 1908 ? 4.349 -12.927 32.080 1.00 30.59 1908 ARG A N 1
ATOM 15281 C CA . ARG A 1 1908 ? 4.334 -13.947 33.162 1.00 30.59 1908 ARG A CA 1
ATOM 15282 C C . ARG A 1 1908 ? 4.595 -13.497 34.614 1.00 30.59 1908 ARG A C 1
ATOM 15284 O O . ARG A 1 1908 ? 5.683 -13.062 34.966 1.00 30.59 1908 ARG A O 1
ATOM 15291 N N . SER A 1 1909 ? 3.709 -13.942 35.508 1.00 29.03 1909 SER A N 1
ATOM 15292 C CA . SER A 1 1909 ? 4.126 -14.506 36.802 1.00 29.03 1909 SER A CA 1
ATOM 15293 C C . SER A 1 1909 ? 3.296 -15.749 37.164 1.00 29.03 1909 SER A C 1
ATOM 15295 O O . SER A 1 1909 ? 2.216 -15.961 36.617 1.00 29.03 1909 SER A O 1
ATOM 15297 N N . ARG A 1 1910 ? 3.844 -16.599 38.041 1.00 26.02 1910 ARG A N 1
ATOM 15298 C CA . ARG A 1 1910 ? 3.210 -17.801 38.633 1.00 26.02 1910 ARG A CA 1
ATOM 15299 C C . ARG A 1 1910 ? 2.257 -17.371 39.769 1.00 26.02 1910 ARG A C 1
ATOM 15301 O O . ARG A 1 1910 ? 2.446 -16.295 40.323 1.00 26.02 1910 ARG A O 1
ATOM 15308 N N . ARG A 1 1911 ? 1.249 -18.144 40.188 1.00 30.14 1911 ARG A N 1
ATOM 15309 C CA . ARG A 1 1911 ? 1.263 -19.512 40.773 1.00 30.14 1911 ARG A CA 1
ATOM 15310 C C . ARG A 1 1911 ? -0.107 -20.173 40.525 1.00 30.14 1911 ARG A C 1
ATOM 15312 O O . ARG A 1 1911 ? -1.093 -19.457 40.444 1.00 30.14 1911 ARG A O 1
ATOM 15319 N N . GLU A 1 1912 ? -0.215 -21.456 40.171 1.00 27.78 1912 GLU A N 1
ATOM 15320 C CA . GLU A 1 1912 ? 0.123 -22.691 40.921 1.00 27.78 1912 GLU A CA 1
ATOM 15321 C C . GLU A 1 1912 ? -0.818 -22.979 42.106 1.00 27.78 1912 GLU A C 1
ATOM 15323 O O . GLU A 1 1912 ? -1.216 -22.062 42.814 1.00 27.78 1912 GLU A O 1
ATOM 15328 N N . LEU A 1 1913 ? -1.070 -24.282 42.326 1.00 27.22 1913 LEU A N 1
ATOM 15329 C CA . LEU A 1 1913 ? -2.001 -24.915 43.281 1.00 27.22 1913 LEU A CA 1
ATOM 15330 C C . LEU A 1 1913 ? -3.511 -24.800 42.955 1.00 27.22 1913 LEU A C 1
ATOM 15332 O O . LEU A 1 1913 ? -3.977 -23.760 42.513 1.00 27.22 1913 LEU A O 1
ATOM 15336 N N . SER A 1 1914 ? -4.337 -25.829 43.201 1.00 26.61 1914 SER A N 1
ATOM 15337 C CA . SER A 1 1914 ? -4.062 -27.284 43.245 1.00 26.61 1914 SER A CA 1
ATOM 15338 C C . SER A 1 1914 ? -5.368 -28.086 43.333 1.00 26.61 1914 SER A C 1
ATOM 15340 O O . SER A 1 1914 ? -6.326 -27.582 43.901 1.00 26.61 1914 SER A O 1
ATOM 15342 N N . GLU A 1 1915 ? -5.321 -29.372 42.946 1.00 28.19 1915 GLU A N 1
ATOM 15343 C CA . GLU A 1 1915 ? -6.215 -30.445 43.449 1.00 28.19 1915 GLU A CA 1
ATOM 15344 C C . GLU A 1 1915 ? -7.737 -30.335 43.122 1.00 28.19 1915 GLU A C 1
ATOM 15346 O O . GLU A 1 1915 ? -8.234 -29.286 42.747 1.00 28.19 1915 GLU A O 1
ATOM 15351 N N . LYS A 1 1916 ? -8.567 -31.395 43.157 1.00 31.06 1916 LYS A N 1
ATOM 15352 C CA . LYS A 1 1916 ? -8.352 -32.853 43.311 1.00 31.06 1916 LYS A CA 1
ATOM 15353 C C . LYS A 1 1916 ? -9.440 -33.616 42.507 1.00 31.06 1916 LYS A C 1
ATOM 15355 O O . LYS A 1 1916 ? -10.620 -33.379 42.707 1.00 31.06 1916 LYS A O 1
ATOM 15360 N N . ARG A 1 1917 ? -9.009 -34.521 41.609 1.00 28.12 1917 ARG A N 1
ATOM 15361 C CA . ARG A 1 1917 ? -9.265 -35.992 41.605 1.00 28.12 1917 ARG A CA 1
ATOM 15362 C C . ARG A 1 1917 ? -10.614 -36.566 42.145 1.00 28.12 1917 ARG A C 1
ATOM 15364 O O . ARG A 1 1917 ? -11.018 -36.144 43.220 1.00 28.12 1917 ARG A O 1
ATOM 15371 N N . PRO A 1 1918 ? -11.027 -37.785 41.703 1.00 35.56 1918 PRO A N 1
ATOM 15372 C CA . PRO A 1 1918 ? -11.074 -38.359 40.339 1.00 35.56 1918 PRO A CA 1
ATOM 15373 C C . PRO A 1 1918 ? -12.316 -39.303 40.145 1.00 35.56 1918 PRO A C 1
ATOM 15375 O O . PRO A 1 1918 ? -13.292 -39.186 40.872 1.00 35.56 1918 PRO A O 1
ATOM 15378 N N . GLU A 1 1919 ? -12.210 -40.298 39.242 1.00 29.69 1919 GLU A N 1
ATOM 15379 C CA . GLU A 1 1919 ? -13.039 -41.532 39.124 1.00 29.69 1919 GLU A CA 1
ATOM 15380 C C . GLU A 1 1919 ? -14.459 -41.393 38.508 1.00 29.69 1919 GLU A C 1
ATOM 15382 O O . GLU A 1 1919 ? -15.121 -40.381 38.678 1.00 29.69 1919 GLU A O 1
ATOM 15387 N N . ARG A 1 1920 ? -14.985 -42.361 37.727 1.00 30.47 1920 ARG A N 1
ATOM 15388 C CA . ARG A 1 1920 ? -14.487 -43.708 37.334 1.00 30.47 1920 ARG A CA 1
ATOM 15389 C C . ARG A 1 1920 ? -14.932 -44.085 35.881 1.00 30.47 1920 ARG A C 1
ATOM 15391 O O . ARG A 1 1920 ? -15.946 -43.546 35.448 1.00 30.47 1920 ARG A O 1
ATOM 15398 N N . PRO A 1 1921 ? -14.226 -44.960 35.115 1.00 32.84 1921 PRO A N 1
ATOM 15399 C CA . PRO A 1 1921 ? -14.461 -45.129 33.661 1.00 32.84 1921 PRO A CA 1
ATOM 15400 C C . PRO A 1 1921 ? -14.664 -46.593 33.157 1.00 32.84 1921 PRO A C 1
ATOM 15402 O O . PRO A 1 1921 ? -14.626 -47.528 33.949 1.00 32.84 1921 PRO A O 1
ATOM 15405 N N . LEU A 1 1922 ? -14.723 -46.755 31.817 1.00 26.12 1922 LEU A N 1
ATOM 15406 C CA . LEU A 1 1922 ? -14.478 -47.966 30.981 1.00 26.12 1922 LEU A CA 1
ATOM 15407 C C . LEU A 1 1922 ? -15.522 -49.111 30.926 1.00 26.12 1922 LEU A C 1
ATOM 15409 O O . LEU A 1 1922 ? -15.736 -49.789 31.920 1.00 26.12 1922 LEU A O 1
ATOM 15413 N N . GLN A 1 1923 ? -15.997 -49.421 29.702 1.00 33.66 1923 GLN A N 1
ATOM 15414 C CA . GLN A 1 1923 ? -16.246 -50.763 29.100 1.00 33.66 1923 GLN A CA 1
ATOM 15415 C C . GLN A 1 1923 ? -16.617 -50.561 27.592 1.00 33.66 1923 GLN A C 1
ATOM 15417 O O . GLN A 1 1923 ? -17.424 -49.686 27.301 1.00 33.66 1923 GLN A O 1
ATOM 15422 N N . THR A 1 1924 ? -15.868 -51.032 26.571 1.00 30.66 1924 THR A N 1
ATOM 15423 C CA . THR A 1 1924 ? -15.720 -52.391 25.950 1.00 30.66 1924 THR A CA 1
ATOM 15424 C C . THR A 1 1924 ? -16.835 -52.818 24.972 1.00 30.66 1924 THR A C 1
ATOM 15426 O O . THR A 1 1924 ? -17.995 -52.689 25.334 1.00 30.66 1924 THR A O 1
ATOM 15429 N N . PHE A 1 1925 ? -16.584 -53.439 23.799 1.00 30.06 1925 PHE A N 1
ATOM 15430 C CA . PHE A 1 1925 ? -15.375 -53.544 22.937 1.00 30.06 1925 PHE A CA 1
ATOM 15431 C C . PHE A 1 1925 ? -15.727 -54.190 21.558 1.00 30.06 1925 PHE A C 1
ATOM 15433 O O . PHE A 1 1925 ? -16.737 -54.874 21.445 1.00 30.06 1925 PHE A O 1
ATOM 15440 N N . ASP A 1 1926 ? -14.798 -54.069 20.597 1.00 33.62 1926 ASP A N 1
ATOM 15441 C CA . ASP A 1 1926 ? -14.489 -54.989 19.468 1.00 33.62 1926 ASP A CA 1
ATOM 15442 C C . ASP A 1 1926 ? -15.360 -55.125 18.192 1.00 33.62 1926 ASP A C 1
ATOM 15444 O O . ASP A 1 1926 ? -16.573 -54.948 18.173 1.00 33.62 1926 ASP A O 1
ATOM 15448 N N . GLY A 1 1927 ? -14.678 -55.569 17.122 1.00 33.91 1927 GLY A N 1
ATOM 15449 C CA . GLY A 1 1927 ? -15.261 -56.304 15.998 1.00 33.91 1927 GLY A CA 1
ATOM 15450 C C . GLY A 1 1927 ? -15.064 -55.681 14.609 1.00 33.91 1927 GLY A C 1
ATOM 15451 O O . GLY A 1 1927 ? -15.932 -54.964 14.137 1.00 33.91 1927 GLY A O 1
ATOM 15452 N N . SER A 1 1928 ? -14.036 -55.985 13.806 1.00 36.69 1928 SER A N 1
ATOM 15453 C CA . SER A 1 1928 ? -12.790 -56.758 13.996 1.00 36.69 1928 SER A CA 1
ATOM 15454 C C . SER A 1 1928 ? -11.893 -56.551 12.752 1.00 36.69 1928 SER A C 1
ATOM 15456 O O . SER A 1 1928 ? -12.444 -56.277 11.687 1.00 36.69 1928 SER A O 1
ATOM 15458 N N . LYS A 1 1929 ? -10.572 -56.834 12.836 1.00 36.06 1929 LYS A N 1
ATOM 15459 C CA . LYS A 1 1929 ? -9.591 -56.866 11.700 1.00 36.06 1929 LYS A CA 1
ATOM 15460 C C . LYS A 1 1929 ? -9.261 -55.464 11.130 1.00 36.06 1929 LYS A C 1
ATOM 15462 O O . LYS A 1 1929 ? -10.024 -54.537 11.344 1.00 36.06 1929 LYS A O 1
ATOM 15467 N N . GLN A 1 1930 ? -8.172 -55.183 10.399 1.00 34.94 1930 GLN A N 1
ATOM 15468 C CA . GLN A 1 1930 ? -6.856 -55.796 10.064 1.00 34.94 1930 GLN A CA 1
ATOM 15469 C C . GLN A 1 1930 ? -6.019 -54.642 9.431 1.00 34.94 1930 GLN A C 1
ATOM 15471 O O . GLN A 1 1930 ? -6.627 -53.709 8.917 1.00 34.94 1930 GLN A O 1
ATOM 15476 N N . ARG A 1 1931 ? -4.681 -54.579 9.323 1.00 33.81 1931 ARG A N 1
ATOM 15477 C CA . ARG A 1 1931 ? -3.451 -55.279 9.794 1.00 33.81 1931 ARG A CA 1
ATOM 15478 C C . ARG A 1 1931 ? -2.307 -54.300 9.380 1.00 33.81 1931 ARG A C 1
ATOM 15480 O O . ARG A 1 1931 ? -2.456 -53.693 8.326 1.00 33.81 1931 ARG A O 1
ATOM 15487 N N . THR A 1 1932 ? -1.155 -54.057 10.016 1.00 33.53 1932 THR A N 1
ATOM 15488 C CA . THR A 1 1932 ? -0.443 -54.465 11.259 1.00 33.53 1932 THR A CA 1
ATOM 15489 C C . THR A 1 1932 ? 0.775 -53.496 11.411 1.00 33.53 1932 THR A C 1
ATOM 15491 O O . THR A 1 1932 ? 0.929 -52.644 10.543 1.00 33.53 1932 THR A O 1
ATOM 15494 N N . SER A 1 1933 ? 1.704 -53.496 12.383 1.00 35.66 1933 SER A N 1
ATOM 15495 C CA . SER A 1 1933 ? 2.015 -54.296 13.594 1.00 35.66 1933 SER A CA 1
ATOM 15496 C C . SER A 1 1933 ? 3.143 -53.607 14.395 1.00 35.66 1933 SER A C 1
ATOM 15498 O O . SER A 1 1933 ? 4.108 -53.202 13.756 1.00 35.66 1933 SER A O 1
ATOM 15500 N N . LEU A 1 1934 ? 3.112 -53.695 15.740 1.00 29.56 1934 LEU A N 1
ATOM 15501 C CA . LEU A 1 1934 ? 4.283 -53.640 16.662 1.00 29.56 1934 LEU A CA 1
ATOM 15502 C C . LEU A 1 1934 ? 5.039 -52.277 16.753 1.00 29.56 1934 LEU A C 1
ATOM 15504 O O . LEU A 1 1934 ? 4.906 -51.448 15.863 1.00 29.56 1934 LEU A O 1
ATOM 15508 N N . THR A 1 1935 ? 5.784 -51.909 17.813 1.00 31.83 1935 THR A N 1
ATOM 15509 C CA . THR A 1 1935 ? 6.300 -52.583 19.048 1.00 31.83 1935 THR A CA 1
ATOM 15510 C C . THR A 1 1935 ? 6.352 -51.543 20.237 1.00 31.83 1935 THR A C 1
ATOM 15512 O O . THR A 1 1935 ? 5.925 -50.411 20.006 1.00 31.83 1935 THR A O 1
ATOM 15515 N N . PRO A 1 1936 ? 6.733 -51.845 21.517 1.00 35.00 1936 PRO A N 1
ATOM 15516 C CA . PRO A 1 1936 ? 5.941 -51.356 22.673 1.00 35.00 1936 PRO A CA 1
ATOM 15517 C C . PRO A 1 1936 ? 6.708 -50.870 23.953 1.00 35.00 1936 PRO A C 1
ATOM 15519 O O . PRO A 1 1936 ? 7.931 -50.780 23.984 1.00 35.00 1936 PRO A O 1
ATOM 15522 N N . THR A 1 1937 ? 5.957 -50.720 25.065 1.00 29.03 1937 THR A N 1
ATOM 15523 C CA . THR A 1 1937 ? 6.353 -50.855 26.506 1.00 29.03 1937 THR A CA 1
ATOM 15524 C C . THR A 1 1937 ? 7.168 -49.743 27.234 1.00 29.03 1937 THR A C 1
ATOM 15526 O O . THR A 1 1937 ? 7.720 -48.866 26.578 1.00 29.03 1937 THR A O 1
ATOM 15529 N N . PRO A 1 1938 ? 7.174 -49.706 28.601 1.00 41.31 1938 PRO A N 1
ATOM 15530 C CA . PRO A 1 1938 ? 7.648 -48.571 29.424 1.00 41.31 1938 PRO A CA 1
ATOM 15531 C C . PRO A 1 1938 ? 8.799 -48.924 30.417 1.00 41.31 1938 PRO A C 1
ATOM 15533 O O . PRO A 1 1938 ? 9.366 -50.004 30.314 1.00 41.31 1938 PRO A O 1
ATOM 15536 N N . ILE A 1 1939 ? 9.036 -48.050 31.426 1.00 26.34 1939 ILE A N 1
ATOM 15537 C CA . ILE A 1 1939 ? 9.734 -48.228 32.744 1.00 26.34 1939 ILE A CA 1
ATOM 15538 C C . ILE A 1 1939 ? 11.010 -47.370 32.982 1.00 26.34 1939 ILE A C 1
ATOM 15540 O O . ILE A 1 1939 ? 12.039 -47.567 32.359 1.00 26.34 1939 ILE A O 1
ATOM 15544 N N . SER A 1 1940 ? 10.899 -46.472 33.982 1.00 25.47 1940 SER A N 1
ATOM 15545 C CA . SER A 1 1940 ? 11.846 -46.099 35.071 1.00 25.47 1940 SER A CA 1
ATOM 15546 C C . SER A 1 1940 ? 13.352 -45.809 34.844 1.00 25.47 1940 SER A C 1
ATOM 15548 O O . SER A 1 1940 ? 14.081 -46.655 34.350 1.00 25.47 1940 SER A O 1
ATOM 15550 N N . GLN A 1 1941 ? 13.825 -44.726 35.502 1.00 27.19 1941 GLN A N 1
ATOM 15551 C CA . GLN A 1 1941 ? 15.183 -44.548 36.086 1.00 27.19 1941 GLN A CA 1
ATOM 15552 C C . GLN A 1 1941 ? 16.402 -44.499 35.119 1.00 27.19 1941 GLN A C 1
ATOM 15554 O O . GLN A 1 1941 ? 16.320 -44.906 33.973 1.00 27.19 1941 GLN A O 1
ATOM 15559 N N . ARG A 1 1942 ? 17.596 -43.998 35.495 1.00 26.30 1942 ARG A N 1
ATOM 15560 C CA . ARG A 1 1942 ? 18.018 -42.937 36.453 1.00 26.30 1942 ARG A CA 1
ATOM 15561 C C . ARG A 1 1942 ? 19.495 -42.605 36.157 1.00 26.30 1942 ARG A C 1
ATOM 15563 O O . ARG A 1 1942 ? 20.274 -43.531 36.016 1.00 26.30 1942 ARG A O 1
ATOM 15570 N N . THR A 1 1943 ? 19.878 -41.321 36.210 1.00 27.72 1943 THR A N 1
ATOM 15571 C CA . THR A 1 1943 ? 21.267 -40.806 36.387 1.00 27.72 1943 THR A CA 1
ATOM 15572 C C . THR A 1 1943 ? 22.395 -41.227 35.424 1.00 27.72 1943 THR A C 1
ATOM 15574 O O . THR A 1 1943 ? 22.707 -42.397 35.302 1.00 27.72 1943 THR A O 1
ATOM 15577 N N . GLN A 1 1944 ? 23.170 -40.210 35.006 1.00 26.75 1944 GLN A N 1
ATOM 15578 C CA . GLN A 1 1944 ? 24.624 -40.262 34.724 1.00 26.75 1944 GLN A CA 1
ATOM 15579 C C . GLN A 1 1944 ? 25.096 -41.032 33.458 1.00 26.75 1944 GLN A C 1
ATOM 15581 O O . GLN A 1 1944 ? 24.476 -41.993 33.034 1.00 26.75 1944 GLN A O 1
ATOM 15586 N N . SER A 1 1945 ? 26.207 -40.662 32.798 1.00 26.55 1945 SER A N 1
ATOM 15587 C CA . SER A 1 1945 ? 26.933 -39.370 32.763 1.00 26.55 1945 SER A CA 1
ATOM 15588 C C . SER A 1 1945 ? 28.061 -39.377 31.716 1.00 26.55 1945 SER A C 1
ATOM 15590 O O . SER A 1 1945 ? 28.757 -40.384 31.629 1.00 26.55 1945 SER A O 1
ATOM 15592 N N . ARG A 1 1946 ? 28.373 -38.200 31.130 1.00 29.84 1946 ARG A N 1
ATOM 15593 C CA . ARG A 1 1946 ? 29.650 -37.873 30.432 1.00 29.84 1946 ARG A CA 1
ATOM 15594 C C . ARG A 1 1946 ? 29.901 -38.661 29.112 1.00 29.84 1946 ARG A C 1
ATOM 15596 O O . ARG A 1 1946 ? 29.090 -39.538 28.824 1.00 29.84 1946 ARG A O 1
ATOM 15603 N N . PRO A 1 1947 ? 30.904 -38.331 28.252 1.00 24.64 1947 PRO A N 1
ATOM 15604 C CA . PRO A 1 1947 ? 32.016 -37.344 28.351 1.00 24.64 1947 PRO A CA 1
ATOM 15605 C C . PRO A 1 1947 ? 31.533 -35.908 28.632 1.00 24.64 1947 PRO A C 1
ATOM 15607 O O . PRO A 1 1947 ? 30.423 -35.553 28.256 1.00 24.64 1947 PRO A O 1
ATOM 15610 N N . LEU A 1 1948 ? 32.222 -35.000 29.338 1.00 24.69 1948 LEU A N 1
ATOM 15611 C CA . LEU A 1 1948 ? 33.645 -34.845 29.699 1.00 24.69 1948 LEU A CA 1
ATOM 15612 C C . LEU A 1 1948 ? 34.621 -34.925 28.515 1.00 24.69 1948 LEU A C 1
ATOM 15614 O O . LEU A 1 1948 ? 35.092 -36.000 28.185 1.00 24.69 1948 LEU A O 1
ATOM 15618 N N . SER A 1 1949 ? 34.906 -33.747 27.947 1.00 29.94 1949 SER A N 1
ATOM 15619 C CA . SER A 1 1949 ? 36.098 -33.395 27.155 1.00 29.94 1949 SER A CA 1
ATOM 15620 C C . SER A 1 1949 ? 36.554 -34.343 26.041 1.00 29.94 1949 SER A C 1
ATOM 15622 O O . SER A 1 1949 ? 37.188 -35.360 26.298 1.00 29.94 1949 SER A O 1
ATOM 15624 N N . GLY A 1 1950 ? 36.437 -33.852 24.805 1.00 30.06 1950 GLY A N 1
ATOM 15625 C CA . GLY A 1 1950 ? 37.420 -34.162 23.771 1.00 30.06 1950 GLY A CA 1
ATOM 15626 C C . GLY A 1 1950 ? 37.343 -35.573 23.171 1.00 30.06 1950 GLY A C 1
ATOM 15627 O O . GLY A 1 1950 ? 36.287 -36.197 23.178 1.00 30.06 1950 GLY A O 1
ATOM 15628 N N . GLU A 1 1951 ? 38.421 -36.067 22.567 1.00 26.03 1951 GLU A N 1
ATOM 15629 C CA . GLU A 1 1951 ? 39.720 -35.404 22.357 1.00 26.03 1951 GLU A CA 1
ATOM 15630 C C . GLU A 1 1951 ? 39.989 -35.234 20.852 1.00 26.03 1951 GLU A C 1
ATOM 15632 O O . GLU A 1 1951 ? 39.638 -36.101 20.061 1.00 26.03 1951 GLU A O 1
ATOM 15637 N N . LEU A 1 1952 ? 40.283 -34.011 20.391 1.00 27.75 1952 LEU A N 1
ATOM 15638 C CA . LEU A 1 1952 ? 41.597 -33.336 20.409 1.00 27.75 1952 LEU A CA 1
ATOM 15639 C C . LEU A 1 1952 ? 42.506 -33.892 19.295 1.00 27.75 1952 LEU A C 1
ATOM 15641 O O . LEU A 1 1952 ? 42.164 -34.865 18.638 1.00 27.75 1952 LEU A O 1
ATOM 15645 N N . MET A 1 1953 ? 43.664 -33.261 19.122 1.00 26.52 1953 MET A N 1
ATOM 15646 C CA . MET A 1 1953 ? 44.758 -33.690 18.248 1.00 26.52 1953 MET A CA 1
ATOM 15647 C C . MET A 1 1953 ? 44.496 -33.579 16.715 1.00 26.52 1953 MET A C 1
ATOM 15649 O O . MET A 1 1953 ? 43.549 -34.131 16.171 1.00 26.52 1953 MET A O 1
ATOM 15653 N N . ASP A 1 1954 ? 45.312 -32.847 15.951 1.00 28.05 1954 ASP A N 1
ATOM 15654 C CA . ASP A 1 1954 ? 46.411 -32.021 16.443 1.00 28.05 1954 ASP A CA 1
ATOM 15655 C C . ASP A 1 1954 ? 46.722 -30.778 15.616 1.00 28.05 1954 ASP A C 1
ATOM 15657 O O . ASP A 1 1954 ? 46.260 -30.575 14.495 1.00 28.05 1954 ASP A O 1
ATOM 15661 N N . TYR A 1 1955 ? 47.495 -29.922 16.279 1.00 26.20 1955 TYR A N 1
ATOM 15662 C CA . TYR A 1 1955 ? 48.642 -29.215 15.733 1.00 26.20 1955 TYR A CA 1
ATOM 15663 C C . TYR A 1 1955 ? 48.976 -29.514 14.262 1.00 26.20 1955 TYR A C 1
ATOM 15665 O O . TYR A 1 1955 ? 49.155 -30.668 13.882 1.00 26.20 1955 TYR A O 1
ATOM 15673 N N . ARG A 1 1956 ? 49.336 -28.431 13.554 1.00 27.62 1956 ARG A N 1
ATOM 15674 C CA . ARG A 1 1956 ? 50.296 -28.436 12.435 1.00 27.62 1956 ARG A CA 1
ATOM 15675 C C . ARG A 1 1956 ? 49.816 -29.075 11.117 1.00 27.62 1956 ARG A C 1
ATOM 15677 O O . ARG A 1 1956 ? 48.873 -29.844 11.076 1.00 27.62 1956 ARG A O 1
ATOM 15684 N N . GLU A 1 1957 ? 50.413 -28.762 9.969 1.00 26.50 1957 GLU A N 1
ATOM 15685 C CA . GLU A 1 1957 ? 51.156 -27.557 9.559 1.00 26.50 1957 GLU A CA 1
ATOM 15686 C C . GLU A 1 1957 ? 51.051 -27.439 8.021 1.00 26.50 1957 GLU A C 1
ATOM 15688 O O . GLU A 1 1957 ? 50.322 -28.173 7.359 1.00 26.50 1957 GLU A O 1
ATOM 15693 N N . LEU A 1 1958 ? 51.761 -26.459 7.466 1.00 25.78 1958 LEU A N 1
ATOM 15694 C CA . LEU A 1 1958 ? 52.582 -26.578 6.256 1.00 25.78 1958 LEU A CA 1
ATOM 15695 C C . LEU A 1 1958 ? 52.447 -27.858 5.379 1.00 25.78 1958 LEU A C 1
ATOM 15697 O O . LEU A 1 1958 ? 52.738 -28.968 5.808 1.00 25.78 1958 LEU A O 1
ATOM 15701 N N . ASN A 1 1959 ? 52.346 -27.590 4.071 1.00 26.72 1959 ASN A N 1
ATOM 15702 C CA . ASN A 1 1959 ? 53.236 -28.131 3.028 1.00 26.72 1959 ASN A CA 1
ATOM 15703 C C . ASN A 1 1959 ? 52.942 -29.463 2.280 1.00 26.72 1959 ASN A C 1
ATOM 15705 O O . ASN A 1 1959 ? 53.118 -30.559 2.792 1.00 26.72 1959 ASN A O 1
ATOM 15709 N N . ILE A 1 1960 ? 52.837 -29.283 0.947 1.00 27.72 1960 ILE A N 1
ATOM 15710 C CA . ILE A 1 1960 ? 53.749 -29.822 -0.101 1.00 27.72 1960 ILE A CA 1
ATOM 15711 C C . ILE A 1 1960 ? 53.298 -31.010 -0.994 1.00 27.72 1960 ILE A C 1
ATOM 15713 O O . ILE A 1 1960 ? 53.195 -32.144 -0.551 1.00 27.72 1960 ILE A O 1
ATOM 15717 N N . ARG A 1 1961 ? 53.261 -30.697 -2.314 1.00 31.17 1961 ARG A N 1
ATOM 15718 C CA . ARG A 1 1961 ? 53.459 -31.547 -3.526 1.00 31.17 1961 ARG A CA 1
ATOM 15719 C C . ARG A 1 1961 ? 52.352 -32.560 -3.897 1.00 31.17 1961 ARG A C 1
ATOM 15721 O O . ARG A 1 1961 ? 51.813 -33.227 -3.033 1.00 31.17 1961 ARG A O 1
ATOM 15728 N N . ASN A 1 1962 ? 51.949 -32.737 -5.166 1.00 34.28 1962 ASN A N 1
ATOM 15729 C CA . ASN A 1 1962 ? 52.498 -32.364 -6.496 1.00 34.28 1962 ASN A CA 1
ATOM 15730 C C . ASN A 1 1962 ? 51.332 -31.931 -7.440 1.00 34.28 1962 ASN A C 1
ATOM 15732 O O . ASN A 1 1962 ? 50.376 -32.689 -7.547 1.00 34.28 1962 ASN A O 1
ATOM 15736 N N . THR A 1 1963 ? 51.214 -30.682 -7.932 1.00 33.03 1963 THR A N 1
ATOM 15737 C CA . THR A 1 1963 ? 51.854 -29.998 -9.107 1.00 33.03 1963 THR A CA 1
ATOM 15738 C C . THR A 1 1963 ? 51.226 -30.299 -10.485 1.00 33.03 1963 THR A C 1
ATOM 15740 O O . THR A 1 1963 ? 50.876 -31.455 -10.705 1.00 33.03 1963 THR A O 1
ATOM 15743 N N . PRO A 1 1964 ? 51.177 -29.333 -11.441 1.00 37.56 1964 PRO A N 1
ATOM 15744 C CA . PRO A 1 1964 ? 51.730 -27.961 -11.411 1.00 37.56 1964 PRO A CA 1
ATOM 15745 C C . PRO A 1 1964 ? 50.683 -26.813 -11.490 1.00 37.56 1964 PRO A C 1
ATOM 15747 O O . PRO A 1 1964 ? 49.518 -27.061 -11.760 1.00 37.56 1964 PRO A O 1
ATOM 15750 N N . GLU A 1 1965 ? 51.163 -25.571 -11.286 1.00 27.27 1965 GLU A N 1
ATOM 15751 C CA . GLU A 1 1965 ? 50.613 -24.265 -11.755 1.00 27.27 1965 GLU A CA 1
ATOM 15752 C C . GLU A 1 1965 ? 49.189 -23.787 -11.323 1.00 27.27 1965 GLU A C 1
ATOM 15754 O O . GLU A 1 1965 ? 48.222 -24.532 -11.339 1.00 27.27 1965 GLU A O 1
ATOM 15759 N N . LEU A 1 1966 ? 48.945 -22.512 -10.953 1.00 28.81 1966 LEU A N 1
ATOM 15760 C CA . LEU A 1 1966 ? 49.847 -21.424 -10.524 1.00 28.81 1966 LEU A CA 1
ATOM 15761 C C . LEU A 1 1966 ? 49.092 -20.333 -9.693 1.00 28.81 1966 LEU A C 1
ATOM 15763 O O . LEU A 1 1966 ? 48.054 -19.844 -10.114 1.00 28.81 1966 LEU A O 1
ATOM 15767 N N . ASN A 1 1967 ? 49.682 -19.890 -8.569 1.00 29.56 1967 ASN A N 1
ATOM 15768 C CA . ASN A 1 1967 ? 49.497 -18.598 -7.851 1.00 29.56 1967 ASN A CA 1
ATOM 15769 C C . ASN A 1 1967 ? 48.124 -18.090 -7.291 1.00 29.56 1967 ASN A C 1
ATOM 15771 O O . ASN A 1 1967 ? 47.310 -17.556 -8.029 1.00 29.56 1967 ASN A O 1
ATOM 15775 N N . ARG A 1 1968 ? 48.081 -17.961 -5.939 1.00 29.34 1968 ARG A N 1
ATOM 15776 C CA . ARG A 1 1968 ? 47.688 -16.764 -5.112 1.00 29.34 1968 ARG A CA 1
ATOM 15777 C C . ARG A 1 1968 ? 46.225 -16.223 -5.127 1.00 29.34 1968 ARG A C 1
ATOM 15779 O O . ARG A 1 1968 ? 45.551 -16.280 -6.136 1.00 29.34 1968 ARG A O 1
ATOM 15786 N N . SER A 1 1969 ? 45.686 -15.578 -4.072 1.00 26.56 1969 SER A N 1
ATOM 15787 C CA . SER A 1 1969 ? 45.955 -15.604 -2.610 1.00 26.56 1969 SER A CA 1
ATOM 15788 C C . SER A 1 1969 ? 44.846 -14.893 -1.780 1.00 26.56 1969 SER A C 1
ATOM 15790 O O . SER A 1 1969 ? 44.261 -13.920 -2.234 1.00 26.56 1969 SER A O 1
ATOM 15792 N N . ARG A 1 1970 ? 44.644 -15.373 -0.539 1.00 30.83 1970 ARG A N 1
ATOM 15793 C CA . ARG A 1 1970 ? 43.991 -14.786 0.675 1.00 30.83 1970 ARG A CA 1
ATOM 15794 C C . ARG A 1 1970 ? 44.212 -13.271 0.949 1.00 30.83 1970 ARG A C 1
ATOM 15796 O O . ARG A 1 1970 ? 45.174 -12.749 0.390 1.00 30.83 1970 ARG A O 1
ATOM 15803 N N . PRO A 1 1971 ? 43.548 -12.640 1.966 1.00 38.84 1971 PRO A N 1
ATOM 15804 C CA . PRO A 1 1971 ? 42.389 -13.023 2.828 1.00 38.84 1971 PRO A CA 1
ATOM 15805 C C . PRO A 1 1971 ? 41.319 -11.865 2.868 1.00 38.84 1971 PRO A C 1
ATOM 15807 O O . PRO A 1 1971 ? 41.218 -11.188 1.855 1.00 38.84 1971 PRO A O 1
ATOM 15810 N N . ASP A 1 1972 ? 40.482 -11.514 3.875 1.00 29.50 1972 ASP A N 1
ATOM 15811 C CA . ASP A 1 1972 ? 40.002 -12.063 5.177 1.00 29.50 1972 ASP A CA 1
ATOM 15812 C C . ASP A 1 1972 ? 38.609 -11.447 5.564 1.00 29.50 1972 ASP A C 1
ATOM 15814 O O . ASP A 1 1972 ? 38.101 -10.616 4.824 1.00 29.50 1972 ASP A O 1
ATOM 15818 N N . ARG A 1 1973 ? 38.052 -11.825 6.740 1.00 27.81 1973 ARG A N 1
ATOM 15819 C CA . ARG A 1 1973 ? 37.194 -11.085 7.733 1.00 27.81 1973 ARG A CA 1
ATOM 15820 C C . ARG A 1 1973 ? 36.100 -10.073 7.285 1.00 27.81 1973 ARG A C 1
ATOM 15822 O O . ARG A 1 1973 ? 36.345 -9.179 6.496 1.00 27.81 1973 ARG A O 1
ATOM 15829 N N . TYR A 1 1974 ? 34.899 -10.035 7.888 1.00 30.95 1974 TYR A N 1
ATOM 15830 C CA . TYR A 1 1974 ? 34.431 -10.584 9.183 1.00 30.95 1974 TYR A CA 1
ATOM 15831 C C . TYR A 1 1974 ? 33.036 -11.254 9.102 1.00 30.95 1974 TYR A C 1
ATOM 15833 O O . TYR A 1 1974 ? 32.199 -10.907 8.275 1.00 30.95 1974 TYR A O 1
ATOM 15841 N N . GLN A 1 1975 ? 32.782 -12.199 10.015 1.00 29.25 1975 GLN A N 1
ATOM 15842 C CA . GLN A 1 1975 ? 31.463 -12.795 10.330 1.00 29.25 1975 GLN A CA 1
ATOM 15843 C C . GLN A 1 1975 ? 30.799 -11.975 11.478 1.00 29.25 1975 GLN A C 1
ATOM 15845 O O . GLN A 1 1975 ? 31.464 -11.104 12.024 1.00 29.25 1975 GLN A O 1
ATOM 15850 N N . SER A 1 1976 ? 29.571 -12.163 11.994 1.00 27.42 1976 SER A N 1
ATOM 15851 C CA . SER A 1 1976 ? 28.434 -13.103 11.822 1.00 27.42 1976 SER A CA 1
ATOM 15852 C C . SER A 1 1976 ? 27.156 -12.410 12.378 1.00 27.42 1976 SER A C 1
ATOM 15854 O O . SER A 1 1976 ? 27.270 -11.477 13.164 1.00 27.42 1976 SER A O 1
ATOM 15856 N N . THR A 1 1977 ? 25.911 -12.740 12.012 1.00 27.39 1977 THR A N 1
ATOM 15857 C CA . THR A 1 1977 ? 25.047 -13.800 12.604 1.00 27.39 1977 THR A CA 1
ATOM 15858 C C . THR A 1 1977 ? 23.681 -13.737 11.881 1.00 27.39 1977 THR A C 1
ATOM 15860 O O . THR A 1 1977 ? 23.173 -12.655 11.624 1.00 27.39 1977 THR A O 1
ATOM 15863 N N . ARG A 1 1978 ? 23.122 -14.809 11.302 1.00 27.42 1978 ARG A N 1
ATOM 15864 C CA . ARG A 1 1978 ? 22.408 -15.973 11.886 1.00 27.42 1978 ARG A CA 1
ATOM 15865 C C . ARG A 1 1978 ? 21.050 -15.692 12.579 1.00 27.42 1978 ARG A C 1
ATOM 15867 O O . ARG A 1 1978 ? 20.999 -15.476 13.778 1.00 27.42 1978 ARG A O 1
ATOM 15874 N N . PHE A 1 1979 ? 19.985 -15.908 11.792 1.00 25.78 1979 PHE A N 1
ATOM 15875 C CA . PHE A 1 1979 ? 18.661 -16.483 12.125 1.00 25.78 1979 PHE A CA 1
ATOM 15876 C C . PHE A 1 1979 ? 17.787 -15.893 13.255 1.00 25.78 1979 PHE A C 1
ATOM 15878 O O . PHE A 1 1979 ? 18.134 -15.919 14.427 1.00 25.78 1979 PHE A O 1
ATOM 15885 N N . ILE A 1 1980 ? 16.525 -15.613 12.907 1.00 26.73 1980 ILE A N 1
ATOM 15886 C CA . ILE A 1 1980 ? 15.379 -16.501 13.208 1.00 26.73 1980 ILE A CA 1
ATOM 15887 C C . ILE A 1 1980 ? 14.452 -16.477 11.975 1.00 26.73 1980 ILE A C 1
ATOM 15889 O O . ILE A 1 1980 ? 14.374 -15.457 11.295 1.00 26.73 1980 ILE A O 1
ATOM 15893 N N . LYS A 1 1981 ? 13.800 -17.603 11.656 1.00 25.22 1981 LYS A N 1
ATOM 15894 C CA . LYS A 1 1981 ? 12.862 -17.760 10.530 1.00 25.22 1981 LYS A CA 1
ATOM 15895 C C . LYS A 1 1981 ? 11.500 -18.186 11.079 1.00 25.22 1981 LYS A C 1
ATOM 15897 O O . LYS A 1 1981 ? 11.460 -19.079 11.920 1.00 25.22 1981 LYS A O 1
ATOM 15902 N N . VAL A 1 1982 ? 10.418 -17.606 10.567 1.00 26.47 1982 VAL A N 1
ATOM 15903 C CA . VAL A 1 1982 ? 9.036 -18.070 10.773 1.00 26.47 1982 VAL A CA 1
ATOM 15904 C C . VAL A 1 1982 ? 8.238 -17.824 9.482 1.00 26.47 1982 VAL A C 1
ATOM 15906 O O . VAL A 1 1982 ? 8.597 -16.926 8.722 1.00 26.47 1982 VAL A O 1
ATOM 15909 N N . ASP A 1 1983 ? 7.302 -18.717 9.138 1.00 28.47 1983 ASP A N 1
ATOM 15910 C CA . ASP A 1 1983 ? 6.979 -19.024 7.730 1.00 28.47 1983 ASP A CA 1
ATOM 15911 C C . ASP A 1 1983 ? 5.567 -19.628 7.556 1.00 28.47 1983 ASP A C 1
ATOM 15913 O O . ASP A 1 1983 ? 5.407 -20.826 7.317 1.00 28.47 1983 ASP A O 1
ATOM 15917 N N . PHE A 1 1984 ? 4.518 -18.808 7.700 1.00 26.20 1984 PHE A N 1
ATOM 15918 C CA . PHE A 1 1984 ? 3.133 -19.299 7.670 1.00 26.20 1984 PHE A CA 1
ATOM 15919 C C . PHE A 1 1984 ? 2.524 -19.232 6.254 1.00 26.20 1984 PHE A C 1
ATOM 15921 O O . PHE A 1 1984 ? 2.059 -18.189 5.791 1.00 26.20 1984 PHE A O 1
ATOM 15928 N N . GLY A 1 1985 ? 2.539 -20.360 5.538 1.00 30.25 1985 GLY A N 1
ATOM 15929 C CA . GLY A 1 1985 ? 2.156 -20.428 4.125 1.00 30.25 1985 GLY A CA 1
ATOM 15930 C C . GLY A 1 1985 ? 0.706 -20.843 3.823 1.00 30.25 1985 GLY A C 1
ATOM 15931 O O . GLY A 1 1985 ? 0.228 -21.865 4.297 1.00 30.25 1985 GLY A O 1
ATOM 15932 N N . ARG A 1 1986 ? 0.079 -20.106 2.891 1.00 29.50 1986 ARG A N 1
ATOM 15933 C CA . ARG A 1 1986 ? -0.906 -20.548 1.868 1.00 29.50 1986 ARG A CA 1
ATOM 15934 C C . ARG A 1 1986 ? -1.972 -21.609 2.228 1.00 29.50 1986 ARG A C 1
ATOM 15936 O O . ARG A 1 1986 ? -1.679 -22.801 2.276 1.00 29.50 1986 ARG A O 1
ATOM 15943 N N . LYS A 1 1987 ? -3.228 -21.245 1.937 1.00 28.62 1987 LYS A N 1
ATOM 15944 C CA . LYS A 1 1987 ? -3.984 -21.917 0.854 1.00 28.62 1987 LYS A CA 1
ATOM 15945 C C . LYS A 1 1987 ? -4.784 -20.900 0.030 1.00 28.62 1987 LYS A C 1
ATOM 15947 O O . LYS A 1 1987 ? -5.612 -20.177 0.561 1.00 28.62 1987 LYS A O 1
ATOM 15952 N N . SER A 1 1988 ? -4.506 -20.855 -1.271 1.00 28.88 1988 SER A N 1
ATOM 15953 C CA . SER A 1 1988 ? -5.300 -20.161 -2.297 1.00 28.88 1988 SER A CA 1
ATOM 15954 C C . SER A 1 1988 ? -5.980 -21.201 -3.210 1.00 28.88 1988 SER A C 1
ATOM 15956 O O . SER A 1 1988 ? -5.953 -22.385 -2.869 1.00 28.88 1988 SER A O 1
ATOM 15958 N N . TYR A 1 1989 ? -6.493 -20.783 -4.380 1.00 28.80 1989 TYR A N 1
ATOM 15959 C CA . TYR A 1 1989 ? -7.196 -21.578 -5.414 1.00 28.80 1989 TYR A CA 1
ATOM 15960 C C . TYR A 1 1989 ? -8.684 -21.886 -5.129 1.00 28.80 1989 TYR A C 1
ATOM 15962 O O . TYR A 1 1989 ? -9.036 -22.193 -3.999 1.00 28.80 1989 TYR A O 1
ATOM 15970 N N . ASN A 1 1990 ? -9.600 -21.956 -6.113 1.00 27.00 1990 ASN A N 1
ATOM 15971 C CA . ASN A 1 1990 ? -9.740 -21.302 -7.441 1.00 27.00 1990 ASN A CA 1
ATOM 15972 C C . ASN A 1 1990 ? -11.094 -21.747 -8.065 1.00 27.00 1990 ASN A C 1
ATOM 15974 O O . ASN A 1 1990 ? -11.569 -22.830 -7.738 1.00 27.00 1990 ASN A O 1
ATOM 15978 N N . TRP A 1 1991 ? -11.737 -21.067 -9.024 1.00 25.81 1991 TRP A N 1
ATOM 15979 C CA . TRP A 1 1991 ? -11.487 -19.784 -9.708 1.00 25.81 1991 TRP A CA 1
ATOM 15980 C C . TRP A 1 1991 ? -12.782 -19.359 -10.428 1.00 25.81 1991 TRP A C 1
ATOM 15982 O O . TRP A 1 1991 ? -13.489 -20.246 -10.921 1.00 25.81 1991 TRP A O 1
ATOM 15992 N N . LYS A 1 1992 ? -12.981 -18.061 -10.689 1.00 29.19 1992 LYS A N 1
ATOM 15993 C CA . LYS A 1 1992 ? -12.978 -17.587 -12.083 1.00 29.19 1992 LYS A CA 1
ATOM 15994 C C . LYS A 1 1992 ? -12.656 -16.103 -12.206 1.00 29.19 1992 LYS A C 1
ATOM 15996 O O . LYS A 1 1992 ? -12.925 -15.393 -11.220 1.00 29.19 1992 LYS A O 1
#

pLDDT: mean 72.0, std 18.59, range [23.88, 93.06]

Organism: Brugia malayi (NCBI:txid6279)

Sequence (1992 aa):
MNNNTSRTMLSPSLCRQNSQLKAQIGGTKENKGLLFDGCVENVTIAGEVLLDRWCSFDETTHQQRQHQKDTNEQSDGPRPPPHYVGLQHFTEPLVLDEGATAPIQSWNIYAFSRHHYRNISKEDILFRLLEPPQHGQLLKYGQPINQFASSDILANKIFYKHDDSETTIDNIGLETAIISREVVTPKRNMIYNIPIRINPVNDPPELKSGTDSEMLWITGDSKLTLDSRAINLWDADSDPETVYVSVIAANGVRLEDSESKEIQKFTQRDFLNNDVHAILTGKVSEGTLKLIASDGERQSDALQLTIHFAPIEIQLKANTGLKVIHQTAAIISSANLSFTTNLPGISIKYTIVDQPEYGVVQCRHGLGQFEICSTFSQNDIDSSRVQYKHSSAMNPMLDTFSFQIRVDTTTSMIHVFRITFITVHVKIFNRIPCLLNNTDNLVLKRENLFGWTFPKSFPTNQLVYHIIEPPKFGTLLRRVEKNRNRRIGVSSNFTQKHIDDGEITYKMHFVQYSIVNDFFTFRLITPSVTSEEVLFEITFIPGRGSVQLINRTVIVEEGGMQKISNESLSLRTPDSSRFVFIIGNAPVYGNILLKRATGEQLRLIDGDNFTTSDVNSGNVFYQHMDGENRIDQVFLLAESIYERTSRVPFWLTIRLILKNDNVPRLIGNNIIQITERGDRTLYPSLLPWVDDDIDAQPLQFTFHDNFRHAAILSSFPPFAPLHSFTQRQMQNSEVLIRHFGYSKNFKMNYTVSDGVHQVASVLVITASQPFIRIQNSNITISITNVTTAAATAIFVPLTNRNLSAVTNVDAKKSDIWFKVTTGNWIFISNSIKKLVKSFTQQDIDDGLIQYRITVPSINNDQHEQAITATVANLTVTKTFKVFKIHLDDSERDHLEMRTLTSLVVPFSSISQIDKSVLLATASHKHPSEIVFDVIRQPMHGSLILESLRAINNGRTVMPSNFFVSRFTQAHVNAGQIQYLHNGILSSRDSVVFNVSIGKQMIGPYTLFINVVDDRIELSVSNITVISGSNKTINSDVIHATAGNERDIEFRILSDPEFGWLVRDASNLTNISTIRQFSVQELSDHRIHYISNPTSRELRDTFTVAACTIDTQQCTLPKQKIKGYIVEPELLRNEIMKIWNMRKTPITKQHLFSQDDDTPTEQIRYLINQPLNGYVARANNPSKAITNFSQAEINKLEIIFVKNEDTATAGGFSFLVSDGLHQIGPEWFTIESLQGIKITMDANGPLVVPPGKFPAVIGSDLLKVHISDVDPSKIVYKLTKIPRYGNLLLSGVLTEQFTQEDINEGRLTYKVDNDFLDEWTKKDLFLFKVLLNNSTDNSAIDENRFKISITYAALPSHRLHEFIQLHSVVVSRGGSVAINESHVNLDVIRKNFREELLVDFSRKPRHGQLDVLNSIIKHTTLVKLFDLLTGRSLIYRHQKEALLRDEILFYILPKNDANRHRTNRLRIILPVIVLPQKDPFVKIKEFPDRIKLITGGNYSLSSEIFQAVHPVIKPSDLEYRLLQAGSNGVKFLMKSGMTELFTQDDVNKGKVGLFHQQQHNVHGDIDVVVFQVILNLICIFFHIRALIIDILPLSLSLENHSDVEYIQGKTYVLLNRTHFGAKSNGDRSKIVYKITKLPENGTLYWVAGEKEANTFTQLDIDEERVLYAQLNMQAFQDRFEFKVENELNETVQSISYVRVLPVLNPRILIADSSSVALITGAHLNASILQYLTPRFFVTKSPRFGRFVLNSNVSQYVEFFTYNDIINNGLFYVPNQTDVMVLDFAELELNADEIQPARFRFEIEIHPSTIMNYIPSTDSTTNHSIPPDLSHSAMVPVNKMINYYVLIILFALTVAVIITVIIFRRHSSNRKQLRVVKAQKRRELDVKAKADLQKQPDLLSTTVYATIGRSRRELSEKRPERPLQTFDGSKQRTSLTPTPISQRTQSRPLSGELMDYRELNIRNTPELNRSRPDRYQSTRFIKVDFGRKSYNWK

Secondary structure (DSSP, 8-state):
-------------S--------------------S--S----EEETTEEEE------------------------------------S---PPEEEETT-EEEPPTTTS----TTS-TT--TTSEEEEEEE--SSEEEEETTEE-SEEEHHHHTTT-EEEEE-S-S-SEEEEEEEEEE--TT--S-PPPEEEEEEEEEE------EEEE-TTTT-EEE-TT--EE--TTTEEEE-SSS-TTT-EEEEEEEESEEEE-TT--EESEEEHHHHHHT--EEEE-SS-SEEEEEEEEE-SS-----EEEEEEE-PPPEEEEEE--EEEETT-EEE--TTTEEEEESSSS---EEEEEE--SSEEEEEE-TTS-EEE-SEEEHHHHHTT-E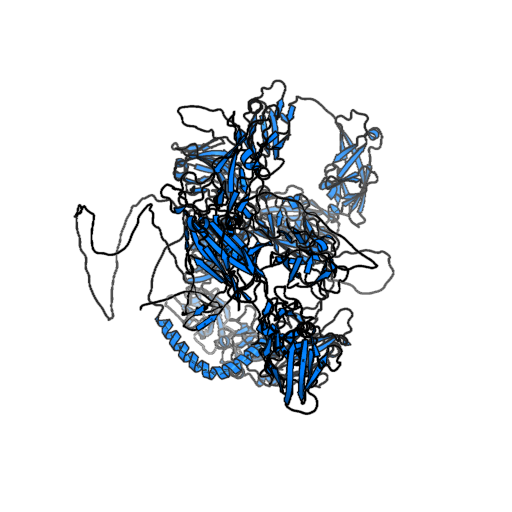EEEE--SS--SEEEEEEEEEETTEEPPPEEEEEEEE--EEEEEEE--EEEES-SEEE--TTTEEEEEESSPPPTTS-EEEESS--SSEEEEEEEETTEEEEE-TT-EEEHHHHHTT-EEEEESS--SS-EEEEEEEEEEETTEEPPPEEEEEEEE--TTS-EEEEPPEEEETT-EEEE-TTTEEEE-SS-S-EEEEEEE--SSEEEEEE-TTSPEEEE-TT-EEEHHHHHHT-EEEEE-SSS-SEEEEEEEEEESS-TT-EEEEEEEEEEE----S--EE-S--EEEEETT-EEE--GGGS-EE---SS----EEEE-S--SSEEEEESSSS--B-SEEEHHHHHTT-EEEEE-SS-SEEEEEEEEESSS-EEEEEEEEEEES--EEEEEEEEE-------S-S--EEEEEP-TTTEEEEESSS--GGGEEEEE-STTEEEEETTEEEE-SEEEHHHHHTT-EEEEEEGGGTTSS---EEEEEEETTSS-EEEEEEEEE---------EEEEEE--EEEETT-EEEE-TTTEEEEETT--TTT-EEEEEE--SSEEEEE-------TT-----S--S-SEEEHHHHHTT-EEEEE-S---S-EEEEEEEEETTEEEEEEEEEEEEE----EEE---EE--TT-EEEE-TTTSEEE-SS---EEEEEEE--SSEEEES-TT-TTS----SEEEHHHHHTT-EEEEE-TT---S--EEEEEEEETTT--BPPPEEEEEE-PPPPEEEEEPPEEEES-SEEE--TTTEEEE-SSS-TTT-EEEEEEEESEEEEETTEEEEE-SEEEHHHHHTT-EEEEEPTT--S-EEEEEEEE-SS--EEEEEEEEEEE--------EEPPEEE-SSS-EEEE-TTTEE---TT--GGGEEEEEEE--SSEEEEETTEE-SEEEHHHHHTT-EEEEE--S--SSSEEEEEEEEEEEETT---------EEEEEEEEGGG--GGGGGGT-EE--EEEETT-EEE--TTSEE-HHHHHH--SPEEEEEEE--SSEEEEE-S-SSTT--EEEHHHHHTTSSEEEEE-SS--S-EEEEEEEEEGGGTTS-TTS-EEEEEEEEEE----SS-EEEE--SEEEEETT-EEE--TTT-EEEBTTB-TTSEEEEEEE--TT-EEEEETTEE-SEEEHHHHHTT--EEEE---TT---SEEEEEEEEEETTEEEEEEEEEEEEEEE---EEEEEE--EEEETT-SEEEE-TTTEEEEESS-GGG-EEEEEE--SSEEEEETTEEEE-SEEEHHHHHTT-EEEEE--TT-SEEEEEEEEE-TT--EEEEEEEEEEE-SS---PEEEETTSPEE--TTTS--GGGGGG--EEEEEE--SSEEEEETT-TT---SEEEHHHHHTT-EEEEEPP-SS-EEEEEEEEEEETTEEEEEEEEEEEEE--PPP-----------------------------HHHHTTTHHHHHHHHHHHHHHHHHHHHHHHHHHHHHHHHHHHHHHHHHTTSS-----------------------------------------------------------------------------------------------------